Protein 9G7P (pdb70)

Structure (mmCIF, N/CA/C/O backbone):
data_9G7P
#
_entry.id   9G7P
#
_cell.length_a   121.196
_cell.length_b   121.196
_cell.length_c   125.216
_cell.angle_alpha   90.000
_cell.angle_beta   90.000
_cell.angle_gamma   120.000
#
_symmetry.space_group_name_H-M   'P 31'
#
loop_
_entity.id
_entity.type
_entity.pdbx_description
1 polymer 'Shewanella putrefaciens PE-like toxin catalytically inactive mutant'
2 non-polymer GLYCEROL
3 non-polymer 'MAGNESIUM ION'
4 water water
#
loop_
_atom_site.group_PDB
_atom_site.id
_atom_site.type_symbol
_atom_site.label_atom_id
_atom_site.label_alt_id
_atom_site.label_comp_id
_atom_site.label_asym_id
_atom_site.label_entity_id
_atom_site.label_seq_id
_atom_site.pdbx_PDB_ins_code
_atom_site.Cartn_x
_atom_site.Cartn_y
_atom_site.Cartn_z
_atom_site.occupancy
_atom_site.B_iso_or_equiv
_atom_site.auth_seq_id
_atom_site.auth_comp_id
_atom_site.auth_asym_id
_atom_site.auth_atom_id
_atom_site.pdbx_PDB_model_num
ATOM 1 N N . VAL A 1 2 ? 26.845 -6.967 10.732 1.000 90.632 1 VAL AAA N 1
ATOM 2 C CA . VAL A 1 2 ? 25.509 -7.142 10.067 1.000 92.405 1 VAL AAA CA 1
ATOM 3 C C . VAL A 1 2 ? 25.717 -7.850 8.718 1.000 90.497 1 VAL AAA C 1
ATOM 4 O O . VAL A 1 2 ? 26.661 -7.469 7.988 1.000 88.478 1 VAL AAA O 1
ATOM 17 N N . ASN A 1 3 ? 24.867 -8.844 8.418 1.000 85.004 2 ASN AAA N 1
ATOM 18 C CA . ASN A 1 3 ? 24.958 -9.779 7.258 1.000 82.009 2 ASN AAA CA 1
ATOM 19 C C . ASN A 1 3 ? 26.407 -10.266 7.085 1.000 76.418 2 ASN AAA C 1
ATOM 20 O O . ASN A 1 3 ? 26.876 -10.336 5.930 1.000 72.436 2 ASN AAA O 1
ATOM 31 N N . GLU A 1 4 ? 27.083 -10.609 8.189 1.000 69.442 3 GLU AAA N 1
ATOM 32 C CA . GLU A 1 4 ? 28.413 -11.280 8.184 1.000 65.639 3 GLU AAA CA 1
ATOM 33 C C . GLU A 1 4 ? 28.267 -12.606 7.429 1.000 60.390 3 GLU AAA C 1
ATOM 34 O O . GLU A 1 4 ? 29.021 -12.824 6.465 1.000 56.986 3 GLU AAA O 1
ATOM 46 N N . ALA A 1 5 ? 27.299 -13.428 7.849 1.000 55.963 4 ALA AAA N 1
ATOM 47 C CA . ALA A 1 5 ? 27.026 -14.788 7.329 1.000 53.672 4 ALA AAA CA 1
ATOM 48 C C . ALA A 1 5 ? 26.813 -14.754 5.810 1.000 54.342 4 ALA AAA C 1
ATOM 49 O O . ALA A 1 5 ? 26.358 -13.715 5.283 1.000 53.422 4 ALA AAA O 1
ATOM 56 N N . PHE A 1 6 ? 27.172 -15.857 5.142 1.000 52.937 5 PHE AAA N 1
ATOM 57 C CA . PHE A 1 6 ? 26.763 -16.217 3.759 1.000 47.985 5 PHE AAA CA 1
ATOM 58 C C . PHE A 1 6 ? 26.817 -17.743 3.641 1.000 45.770 5 PHE AAA C 1
ATOM 59 O O . PHE A 1 6 ? 27.220 -18.402 4.620 1.000 44.933 5 PHE AAA O 1
ATOM 76 N N . ASP A 1 7 ? 26.389 -18.290 2.503 1.000 43.500 6 ASP AAA N 1
ATOM 77 C CA . ASP A 1 7 ? 26.402 -19.751 2.225 1.000 44.920 6 ASP AAA CA 1
ATOM 78 C C . ASP A 1 7 ? 27.295 -19.993 0.999 1.000 44.813 6 ASP AAA C 1
ATOM 79 O O . ASP A 1 7 ? 26.787 -19.915 -0.138 1.000 41.666 6 ASP AAA O 1
ATOM 88 N N . LEU A 1 8 ? 28.585 -20.262 1.234 1.000 44.279 7 LEU AAA N 1
ATOM 89 C CA . LEU A 1 8 ? 29.609 -20.514 0.180 1.000 43.522 7 LEU AAA CA 1
ATOM 90 C C . LEU A 1 8 ? 29.080 -21.519 -0.856 1.000 41.730 7 LEU AAA C 1
ATOM 91 O O . LEU A 1 8 ? 29.162 -21.225 -2.060 1.000 44.094 7 LEU AAA O 1
ATOM 107 N N . TRP A 1 9 ? 28.565 -22.662 -0.399 1.000 42.285 8 TRP AAA N 1
ATOM 108 C CA . TRP A 1 9 ? 28.195 -23.819 -1.256 1.000 44.624 8 TRP AAA CA 1
ATOM 109 C C . TRP A 1 9 ? 26.859 -23.601 -1.981 1.000 46.823 8 TRP AAA C 1
ATOM 110 O O . TRP A 1 9 ? 26.523 -24.452 -2.822 1.000 49.216 8 TRP AAA O 1
ATOM 131 N N . GLN A 1 10 ? 26.115 -22.537 -1.670 1.000 49.510 9 GLN AAA N 1
ATOM 132 C CA . GLN A 1 10 ? 24.860 -22.194 -2.393 1.000 52.593 9 GLN AAA CA 1
ATOM 133 C C . GLN A 1 10 ? 25.108 -20.971 -3.282 1.000 49.897 9 GLN AAA C 1
ATOM 134 O O . GLN A 1 10 ? 24.875 -21.076 -4.497 1.000 52.041 9 GLN AAA O 1
ATOM 148 N N . GLU A 1 11 ? 25.581 -19.869 -2.697 1.000 49.272 10 GLU AAA N 1
ATOM 149 C CA . GLU A 1 11 ? 25.728 -18.549 -3.369 1.000 49.485 10 GLU AAA CA 1
ATOM 150 C C . GLU A 1 11 ? 26.963 -18.535 -4.281 1.000 49.555 10 GLU AAA C 1
ATOM 151 O O . GLU A 1 11 ? 26.916 -17.820 -5.299 1.000 49.109 10 GLU AAA O 1
ATOM 163 N N . CYS A 1 12 ? 28.042 -19.246 -3.924 1.000 48.127 11 CYS AAA N 1
ATOM 164 C CA . CYS A 1 12 ? 29.343 -19.185 -4.653 1.000 47.371 11 CYS AAA CA 1
ATOM 165 C C . CYS A 1 12 ? 29.641 -20.510 -5.368 1.000 47.087 11 CYS AAA C 1
ATOM 166 O O . CYS A 1 12 ? 30.740 -20.621 -5.950 1.000 48.251 11 CYS AAA O 1
ATOM 173 N N . ALA A 1 13 ? 28.710 -21.470 -5.335 1.000 47.024 12 ALA AAA N 1
ATOM 174 C CA . ALA A 1 13 ? 28.784 -22.752 -6.076 1.000 48.362 12 ALA AAA CA 1
ATOM 175 C C . ALA A 1 13 ? 29.189 -22.466 -7.525 1.000 49.215 12 ALA AAA C 1
ATOM 176 O O . ALA A 1 13 ? 30.177 -23.055 -7.995 1.000 51.534 12 ALA AAA O 1
ATOM 183 N N . THR A 1 14 ? 28.454 -21.573 -8.189 1.000 49.726 13 THR AAA N 1
ATOM 184 C CA . THR A 1 14 ? 28.704 -21.136 -9.585 1.000 52.218 13 THR AAA CA 1
ATOM 185 C C . THR A 1 14 ? 29.572 -19.881 -9.547 1.000 50.227 13 THR AAA C 1
ATOM 186 O O . THR A 1 14 ? 30.757 -19.987 -9.895 1.000 52.944 13 THR AAA O 1
ATOM 197 N N . HIS A 1 15 ? 28.995 -18.753 -9.130 1.000 48.730 14 HIS AAA N 1
ATOM 198 C CA . HIS A 1 15 ? 29.686 -17.444 -9.007 1.000 49.891 14 HIS AAA CA 1
ATOM 199 C C . HIS A 1 15 ? 29.001 -16.581 -7.944 1.000 49.921 14 HIS AAA C 1
ATOM 200 O O . HIS A 1 15 ? 27.768 -16.654 -7.835 1.000 50.925 14 HIS AAA O 1
ATOM 215 N N . CYS A 1 16 ? 29.791 -15.820 -7.179 1.000 51.577 15 CYS AAA N 1
ATOM 216 C CA . CYS A 1 16 ? 29.333 -14.770 -6.230 1.000 51.167 15 CYS AAA CA 1
ATOM 217 C C . CYS A 1 16 ? 30.361 -13.635 -6.219 1.000 52.004 15 CYS AAA C 1
ATOM 218 O O . CYS A 1 16 ? 31.574 -13.933 -6.225 1.000 52.345 15 CYS AAA O 1
ATOM 225 N N . GLN A 1 17 ? 29.888 -12.387 -6.276 1.000 53.484 16 GLN AAA N 1
ATOM 226 C CA . GLN A 1 17 ? 30.665 -11.184 -5.886 1.000 53.070 16 GLN AAA CA 1
ATOM 227 C C . GLN A 1 17 ? 30.411 -10.961 -4.398 1.000 52.992 16 GLN AAA C 1
ATOM 228 O O . GLN A 1 17 ? 29.333 -10.437 -4.066 1.000 53.303 16 GLN AAA O 1
ATOM 242 N N . LEU A 1 18 ? 31.338 -11.389 -3.542 1.000 50.380 17 LEU AAA N 1
ATOM 243 C CA . LEU A 1 18 ? 31.170 -11.327 -2.069 1.000 50.585 17 LEU AAA CA 1
ATOM 244 C C . LEU A 1 18 ? 31.582 -9.934 -1.587 1.000 47.813 17 LEU AAA C 1
ATOM 245 O O . LEU A 1 18 ? 32.708 -9.514 -1.890 1.000 43.614 17 LEU AAA O 1
ATOM 261 N N . ASP A 1 19 ? 30.683 -9.248 -0.876 1.000 48.271 18 ASP AAA N 1
ATOM 262 C CA . ASP A 1 19 ? 30.915 -7.887 -0.326 1.000 48.373 18 ASP AAA CA 1
ATOM 263 C C . ASP A 1 19 ? 31.786 -8.020 0.930 1.000 47.313 18 ASP AAA C 1
ATOM 264 O O . ASP A 1 19 ? 31.352 -8.713 1.875 1.000 44.652 18 ASP AAA O 1
ATOM 273 N N . LEU A 1 20 ? 32.967 -7.390 0.924 1.000 47.443 19 LEU AAA N 1
ATOM 274 C CA . LEU A 1 20 ? 33.920 -7.357 2.068 1.000 51.910 19 LEU AAA CA 1
ATOM 275 C C . LEU A 1 20 ? 33.927 -5.962 2.708 1.000 53.858 19 LEU AAA C 1
ATOM 276 O O . LEU A 1 20 ? 34.640 -5.792 3.717 1.000 50.194 19 LEU AAA O 1
ATOM 292 N N . SER A 1 21 ? 33.136 -5.028 2.162 1.000 57.282 20 SER AAA N 1
ATOM 293 C CA . SER A 1 21 ? 33.099 -3.580 2.514 1.000 61.039 20 SER AAA CA 1
ATOM 294 C C . SER A 1 21 ? 32.585 -3.362 3.943 1.000 59.461 20 SER AAA C 1
ATOM 295 O O . SER A 1 21 ? 32.940 -2.322 4.525 1.000 59.569 20 SER AAA O 1
ATOM 303 N N . GLN A 1 22 ? 31.774 -4.292 4.465 1.000 60.290 21 GLN AAA N 1
ATOM 304 C CA . GLN A 1 22 ? 31.098 -4.204 5.791 1.000 61.096 21 GLN AAA CA 1
ATOM 305 C C . GLN A 1 22 ? 31.860 -5.032 6.835 1.000 61.884 21 GLN AAA C 1
ATOM 306 O O . GLN A 1 22 ? 31.259 -5.347 7.884 1.000 63.839 21 GLN AAA O 1
ATOM 320 N N . GLY A 1 23 ? 33.126 -5.372 6.564 1.000 58.628 22 GLY AAA N 1
ATOM 321 C CA . GLY A 1 23 ? 33.964 -6.209 7.442 1.000 55.299 22 GLY AAA CA 1
ATOM 322 C C . GLY A 1 23 ? 33.800 -7.695 7.159 1.000 55.531 22 GLY AAA C 1
ATOM 323 O O . GLY A 1 23 ? 33.328 -8.057 6.057 1.000 54.632 22 GLY AAA O 1
ATOM 327 N N . ILE A 1 24 ? 34.157 -8.528 8.139 1.000 53.359 23 ILE AAA N 1
ATOM 328 C CA . ILE A 1 24 ? 34.406 -9.989 7.967 1.000 51.547 23 ILE AAA CA 1
ATOM 329 C C . ILE A 1 24 ? 33.138 -10.678 7.449 1.000 50.136 23 ILE AAA C 1
ATOM 330 O O . ILE A 1 24 ? 32.025 -10.275 7.857 1.000 48.063 23 ILE AAA O 1
ATOM 346 N N . ARG A 1 25 ? 33.322 -11.680 6.581 1.000 45.111 24 ARG AAA N 1
ATOM 347 C CA . ARG A 1 25 ? 32.262 -12.601 6.090 1.000 43.966 24 ARG AAA CA 1
ATOM 348 C C . ARG A 1 25 ? 32.645 -14.028 6.489 1.000 42.181 24 ARG AAA C 1
ATOM 349 O O . ARG A 1 25 ? 33.841 -14.360 6.419 1.000 43.202 24 ARG AAA O 1
ATOM 370 N N . SER A 1 26 ? 31.670 -14.836 6.902 1.000 41.858 25 SER AAA N 1
ATOM 371 C CA . SER A 1 26 ? 31.886 -16.232 7.358 1.000 42.148 25 SER AAA CA 1
ATOM 372 C C . SER A 1 26 ? 30.786 -17.128 6.798 1.000 41.521 25 SER AAA C 1
ATOM 373 O O . SER A 1 26 ? 29.656 -16.646 6.636 1.000 42.369 25 SER AAA O 1
ATOM 381 N N . SER A 1 27 ? 31.132 -18.377 6.486 1.000 40.754 26 SER AAA N 1
ATOM 382 C CA . SER A 1 27 ? 30.193 -19.414 5.997 1.000 41.551 26 SER AAA CA 1
ATOM 383 C C . SER A 1 27 ? 30.486 -20.728 6.709 1.000 43.980 26 SER AAA C 1
ATOM 384 O O . SER A 1 27 ? 31.662 -21.147 6.717 1.000 45.501 26 SER AAA O 1
ATOM 392 N N . GLU A 1 28 ? 29.450 -21.326 7.294 1.000 45.964 27 GLU AAA N 1
ATOM 393 C CA . GLU A 1 28 ? 29.460 -22.720 7.790 1.000 48.075 27 GLU AAA CA 1
ATOM 394 C C . GLU A 1 28 ? 29.579 -23.615 6.556 1.000 49.279 27 GLU AAA C 1
ATOM 395 O O . GLU A 1 28 ? 28.825 -23.367 5.588 1.000 48.839 27 GLU AAA O 1
ATOM 407 N N . LEU A 1 29 ? 30.546 -24.540 6.559 1.000 46.777 28 LEU AAA N 1
ATOM 408 C CA . LEU A 1 29 ? 30.669 -25.638 5.565 1.000 46.087 28 LEU AAA CA 1
ATOM 409 C C . LEU A 1 29 ? 30.234 -26.930 6.258 1.000 46.090 28 LEU AAA C 1
ATOM 410 O O . LEU A 1 29 ? 31.091 -27.628 6.838 1.000 48.493 28 LEU AAA O 1
ATOM 426 N N . ASP A 1 30 ? 28.931 -27.205 6.241 1.000 46.333 29 ASP AAA N 1
ATOM 427 C CA . ASP A 1 30 ? 28.325 -28.321 7.010 1.000 47.379 29 ASP AAA CA 1
ATOM 428 C C . ASP A 1 30 ? 28.207 -29.538 6.093 1.000 47.184 29 ASP AAA C 1
ATOM 429 O O . ASP A 1 30 ? 27.358 -29.525 5.176 1.000 48.162 29 ASP AAA O 1
ATOM 438 N N . LEU A 1 31 ? 29.030 -30.554 6.342 1.000 46.489 30 LEU AAA N 1
ATOM 439 C CA . LEU A 1 31 ? 29.117 -31.757 5.481 1.000 46.680 30 LEU AAA CA 1
ATOM 440 C C . LEU A 1 31 ? 28.194 -32.846 6.037 1.000 45.068 30 LEU AAA C 1
ATOM 441 O O . LEU A 1 31 ? 27.804 -33.725 5.253 1.000 45.553 30 LEU AAA O 1
ATOM 457 N N . THR A 1 32 ? 27.820 -32.753 7.318 1.000 46.183 31 THR AAA N 1
ATOM 458 C CA . THR A 1 32 ? 27.086 -33.799 8.086 1.000 50.311 31 THR AAA CA 1
ATOM 459 C C . THR A 1 32 ? 25.814 -34.246 7.362 1.000 51.148 31 THR AAA C 1
ATOM 460 O O . THR A 1 32 ? 25.539 -35.441 7.305 1.000 53.828 31 THR AAA O 1
ATOM 471 N N . PRO A 1 33 ? 24.977 -33.342 6.799 1.000 54.195 32 PRO AAA N 1
ATOM 472 C CA . PRO A 1 33 ? 23.790 -33.782 6.061 1.000 56.058 32 PRO AAA CA 1
ATOM 473 C C . PRO A 1 33 ? 24.126 -34.685 4.861 1.000 54.454 32 PRO AAA C 1
ATOM 474 O O . PRO A 1 33 ? 23.371 -35.592 4.583 1.000 55.335 32 PRO AAA O 1
ATOM 485 N N . LEU A 1 34 ? 25.275 -34.444 4.223 1.000 53.351 33 LEU AAA N 1
ATOM 486 C CA . LEU A 1 34 ? 25.581 -34.875 2.833 1.000 52.583 33 LEU AAA CA 1
ATOM 487 C C . LEU A 1 34 ? 26.509 -36.095 2.811 1.000 51.616 33 LEU AAA C 1
ATOM 488 O O . LEU A 1 34 ? 26.567 -36.764 1.758 1.000 52.772 33 LEU AAA O 1
ATOM 504 N N . PHE A 1 35 ? 27.221 -36.367 3.906 1.000 50.620 34 PHE AAA N 1
ATOM 505 C CA . PHE A 1 35 ? 28.309 -37.378 3.960 1.000 50.715 34 PHE AAA CA 1
ATOM 506 C C . PHE A 1 35 ? 28.529 -37.816 5.410 1.000 49.393 34 PHE AAA C 1
ATOM 507 O O . PHE A 1 35 ? 28.850 -36.965 6.263 1.000 44.106 34 PHE AAA O 1
ATOM 524 N N . GLU A 1 36 ? 28.346 -39.112 5.669 1.000 53.765 35 GLU AAA N 1
ATOM 525 C CA . GLU A 1 36 ? 28.540 -39.743 6.999 1.000 56.155 35 GLU AAA CA 1
ATOM 526 C C . GLU A 1 36 ? 29.916 -40.414 6.994 1.000 54.685 35 GLU AAA C 1
ATOM 527 O O . GLU A 1 36 ? 30.064 -41.432 6.298 1.000 54.340 35 GLU AAA O 1
ATOM 539 N N . THR A 1 37 ? 30.872 -39.868 7.749 1.000 53.284 36 THR AAA N 1
ATOM 540 C CA . THR A 1 37 ? 32.296 -40.300 7.752 1.000 55.544 36 THR AAA CA 1
ATOM 541 C C . THR A 1 37 ? 32.426 -41.697 8.375 1.000 57.276 36 THR AAA C 1
ATOM 542 O O . THR A 1 37 ? 33.474 -42.325 8.163 1.000 56.892 36 THR AAA O 1
ATOM 553 N N . SER A 1 38 ? 31.407 -42.161 9.108 1.000 60.152 37 SER AAA N 1
ATOM 554 C CA . SER A 1 38 ? 31.284 -43.554 9.619 1.000 60.481 37 SER AAA CA 1
ATOM 555 C C . SER A 1 38 ? 31.458 -44.538 8.461 1.000 57.019 37 SER AAA C 1
ATOM 556 O O . SER A 1 38 ? 30.733 -44.392 7.457 1.000 61.406 37 SER AAA O 1
ATOM 564 N N . ASN A 1 39 ? 32.391 -45.484 8.598 1.000 53.473 38 ASN AAA N 1
ATOM 565 C CA . ASN A 1 39 ? 32.675 -46.572 7.619 1.000 59.066 38 ASN AAA CA 1
ATOM 566 C C . ASN A 1 39 ? 33.127 -46.007 6.260 1.000 54.845 38 ASN AAA C 1
ATOM 567 O O . ASN A 1 39 ? 33.072 -46.765 5.272 1.000 57.493 38 ASN AAA O 1
ATOM 578 N N . GLU A 1 40 ? 33.574 -44.747 6.198 1.000 48.333 39 GLU AAA N 1
ATOM 579 C CA . GLU A 1 40 ? 34.198 -44.162 4.981 1.000 45.532 39 GLU AAA CA 1
ATOM 580 C C . GLU A 1 40 ? 35.722 -44.118 5.171 1.000 43.468 39 GLU AAA C 1
ATOM 581 O O . GLU A 1 40 ? 36.189 -43.787 6.283 1.000 40.512 39 GLU AAA O 1
ATOM 593 N N . GLU A 1 41 ? 36.468 -44.463 4.121 1.000 41.319 40 GLU AAA N 1
ATOM 594 C CA . GLU A 1 41 ? 37.936 -44.263 4.039 1.000 38.259 40 GLU AAA CA 1
ATOM 595 C C . GLU A 1 41 ? 38.258 -43.699 2.653 1.000 35.649 40 GLU AAA C 1
ATOM 596 O O . GLU A 1 41 ? 37.998 -44.388 1.654 1.000 35.360 40 GLU AAA O 1
ATOM 608 N N . GLY A 1 42 ? 38.780 -42.475 2.598 1.000 34.462 41 GLY AAA N 1
ATOM 609 C CA . GLY A 1 42 ? 39.095 -41.802 1.328 1.000 31.384 41 GLY AAA CA 1
ATOM 610 C C . GLY A 1 42 ? 39.481 -40.367 1.550 1.000 30.228 41 GLY AAA C 1
ATOM 611 O O . GLY A 1 42 ? 39.907 -40.037 2.669 1.000 31.450 41 GLY AAA O 1
ATOM 615 N N . ILE A 1 43 ? 39.319 -39.540 0.518 1.000 29.709 42 ILE AAA N 1
ATOM 616 C CA . ILE A 1 43 ? 39.833 -38.146 0.482 1.000 28.884 42 ILE AAA CA 1
ATOM 617 C C . ILE A 1 43 ? 38.674 -37.190 0.221 1.000 30.080 42 ILE AAA C 1
ATOM 618 O O . ILE A 1 43 ? 37.997 -37.354 -0.815 1.000 31.512 42 ILE AAA O 1
ATOM 634 N N . LEU A 1 44 ? 38.500 -36.210 1.112 1.000 29.860 43 LEU AAA N 1
ATOM 635 C CA . LEU A 1 44 ? 37.697 -34.994 0.851 1.000 30.460 43 LEU AAA CA 1
ATOM 636 C C . LEU A 1 44 ? 38.600 -33.966 0.175 1.000 30.128 43 LEU AAA C 1
ATOM 637 O O . LEU A 1 44 ? 39.682 -33.689 0.717 1.000 30.199 43 LEU AAA O 1
ATOM 653 N N . HIS A 1 45 ? 38.186 -33.458 -0.985 1.000 27.863 44 HIS AAA N 1
ATOM 654 C CA . HIS A 1 45 ? 38.885 -32.377 -1.716 1.000 28.838 44 HIS AAA CA 1
ATOM 655 C C . HIS A 1 45 ? 37.981 -31.148 -1.713 1.000 30.556 44 HIS AAA C 1
ATOM 656 O O . HIS A 1 45 ? 37.013 -31.120 -2.499 1.000 32.680 44 HIS AAA O 1
ATOM 671 N N . TYR A 1 46 ? 38.283 -30.206 -0.819 1.000 30.809 45 TYR AAA N 1
ATOM 672 C CA . TYR A 1 46 ? 37.651 -28.870 -0.724 1.000 31.417 45 TYR AAA CA 1
ATOM 673 C C . TYR A 1 46 ? 38.365 -27.939 -1.698 1.000 31.836 45 TYR AAA C 1
ATOM 674 O O . TYR A 1 46 ? 39.608 -27.946 -1.745 1.000 32.207 45 TYR AAA O 1
ATOM 692 N N . SER A 1 47 ? 37.614 -27.136 -2.441 1.000 31.878 46 SER AAA N 1
ATOM 693 C CA . SER A 1 47 ? 38.200 -26.137 -3.366 1.000 33.143 46 SER AAA CA 1
ATOM 694 C C . SER A 1 47 ? 37.215 -25.001 -3.626 1.000 33.515 46 SER AAA C 1
ATOM 695 O O . SER A 1 47 ? 35.998 -25.218 -3.527 1.000 36.186 46 SER AAA O 1
ATOM 703 N N . MET A 1 48 ? 37.764 -23.834 -3.943 1.000 33.447 47 MET AAA N 1
ATOM 704 C CA . MET A 1 48 ? 37.038 -22.694 -4.544 1.000 34.506 47 MET AAA CA 1
ATOM 705 C C . MET A 1 48 ? 38.033 -21.955 -5.430 1.000 35.196 47 MET AAA C 1
ATOM 706 O O . MET A 1 48 ? 39.234 -21.991 -5.113 1.000 35.752 47 MET AAA O 1
ATOM 720 N N . LEU A 1 49 ? 37.544 -21.329 -6.495 1.000 34.982 48 LEU AAA N 1
ATOM 721 C CA . LEU A 1 49 ? 38.346 -20.456 -7.377 1.000 36.096 48 LEU AAA CA 1
ATOM 722 C C . LEU A 1 49 ? 38.178 -19.009 -6.906 1.000 38.565 48 LEU AAA C 1
ATOM 723 O O . LEU A 1 49 ? 37.029 -18.545 -6.832 1.000 40.204 48 LEU AAA O 1
ATOM 739 N N . LEU A 1 50 ? 39.285 -18.340 -6.577 1.000 40.023 49 LEU AAA N 1
ATOM 740 C CA . LEU A 1 50 ? 39.320 -16.900 -6.213 1.000 40.505 49 LEU AAA CA 1
ATOM 741 C C . LEU A 1 50 ? 39.668 -16.086 -7.462 1.000 40.218 49 LEU AAA C 1
ATOM 742 O O . LEU A 1 50 ? 40.733 -16.348 -8.051 1.000 37.534 49 LEU AAA O 1
ATOM 758 N N . GLY A 1 51 ? 38.806 -15.133 -7.832 1.000 41.824 50 GLY AAA N 1
ATOM 759 C CA . GLY A 1 51 ? 38.960 -14.283 -9.029 1.000 43.540 50 GLY AAA CA 1
ATOM 760 C C . GLY A 1 51 ? 39.406 -12.877 -8.670 1.000 43.885 50 GLY AAA C 1
ATOM 761 O O . GLY A 1 51 ? 40.167 -12.727 -7.702 1.000 39.174 50 GLY AAA O 1
ATOM 765 N N . GLU A 1 52 ? 38.939 -11.877 -9.421 1.000 46.102 51 GLU AAA N 1
ATOM 766 C CA . GLU A 1 52 ? 39.236 -10.440 -9.180 1.000 47.048 51 GLU AAA CA 1
ATOM 767 C C . GLU A 1 52 ? 38.969 -10.105 -7.708 1.000 43.557 51 GLU AAA C 1
ATOM 768 O O . GLU A 1 52 ? 37.909 -10.517 -7.184 1.000 40.600 51 GLU AAA O 1
ATOM 780 N N . GLY A 1 53 ? 39.901 -9.381 -7.083 1.000 43.364 52 GLY AAA N 1
ATOM 781 C CA . GLY A 1 53 ? 39.853 -8.989 -5.661 1.000 45.363 52 GLY AAA CA 1
ATOM 782 C C . GLY A 1 53 ? 40.394 -10.074 -4.744 1.000 46.873 52 GLY AAA C 1
ATOM 783 O O . GLY A 1 53 ? 40.068 -10.032 -3.541 1.000 49.536 52 GLY AAA O 1
ATOM 787 N N . ASN A 1 54 ? 41.198 -11.006 -5.272 1.000 47.582 53 ASN AAA N 1
ATOM 788 C CA . ASN A 1 54 ? 41.810 -12.116 -4.486 1.000 47.504 53 ASN AAA CA 1
ATOM 789 C C . ASN A 1 54 ? 43.078 -11.624 -3.772 1.000 48.987 53 ASN AAA C 1
ATOM 790 O O . ASN A 1 54 ? 43.686 -12.440 -3.056 1.000 53.693 53 ASN AAA O 1
ATOM 801 N N . GLU A 1 55 ? 43.473 -10.362 -3.980 1.000 45.021 54 GLU AAA N 1
ATOM 802 C CA . GLU A 1 55 ? 44.691 -9.741 -3.395 1.000 47.914 54 GLU AAA CA 1
ATOM 803 C C . GLU A 1 55 ? 44.313 -8.931 -2.141 1.000 48.710 54 GLU AAA C 1
ATOM 804 O O . GLU A 1 55 ? 43.240 -8.295 -2.136 1.000 48.687 54 GLU AAA O 1
ATOM 816 N N . GLY A 1 56 ? 45.160 -8.969 -1.106 1.000 47.090 55 GLY AAA N 1
ATOM 817 C CA . GLY A 1 56 ? 44.997 -8.189 0.139 1.000 46.073 55 GLY AAA CA 1
ATOM 818 C C . GLY A 1 56 ? 43.894 -8.737 1.031 1.000 45.833 55 GLY AAA C 1
ATOM 819 O O . GLY A 1 56 ? 43.243 -7.931 1.729 1.000 47.333 55 GLY AAA O 1
ATOM 823 N N . LEU A 1 57 ? 43.690 -10.058 1.031 1.000 43.371 56 LEU AAA N 1
ATOM 824 C CA . LEU A 1 57 ? 42.640 -10.736 1.836 1.000 42.602 56 LEU AAA CA 1
ATOM 825 C C . LEU A 1 57 ? 43.274 -11.538 2.977 1.000 41.237 56 LEU AAA C 1
ATOM 826 O O . LEU A 1 57 ? 44.454 -11.930 2.863 1.000 38.430 56 LEU AAA O 1
ATOM 842 N N . LYS A 1 58 ? 42.484 -11.774 4.025 1.000 39.661 57 LYS AAA N 1
ATOM 843 C CA . LYS A 1 58 ? 42.737 -12.784 5.079 1.000 39.672 57 LYS AAA CA 1
ATOM 844 C C . LYS A 1 58 ? 41.619 -13.820 5.009 1.000 38.532 57 LYS AAA C 1
ATOM 845 O O . LYS A 1 58 ? 40.443 -13.455 5.181 1.000 41.269 57 LYS AAA O 1
ATOM 864 N N . LEU A 1 59 ? 42.010 -15.065 4.771 1.000 37.429 58 LEU AAA N 1
ATOM 865 C CA . LEU A 1 59 ? 41.139 -16.258 4.661 1.000 37.284 58 LEU AAA CA 1
ATOM 866 C C . LEU A 1 59 ? 41.421 -17.132 5.885 1.000 35.626 58 LEU AAA C 1
ATOM 867 O O . LEU A 1 59 ? 42.564 -17.088 6.370 1.000 37.399 58 LEU AAA O 1
ATOM 883 N N . ALA A 1 60 ? 40.444 -17.878 6.393 1.000 33.607 59 ALA AAA N 1
ATOM 884 C CA . ALA A 1 60 ? 40.676 -18.823 7.504 1.000 34.794 59 ALA AAA CA 1
ATOM 885 C C . ALA A 1 60 ? 39.723 -20.008 7.396 1.000 34.275 59 ALA AAA C 1
ATOM 886 O O . ALA A 1 60 ? 38.635 -19.845 6.832 1.000 33.921 59 ALA AAA O 1
ATOM 893 N N . ILE A 1 61 ? 40.162 -21.160 7.898 1.000 33.943 60 ILE AAA N 1
ATOM 894 C CA . ILE A 1 61 ? 39.312 -22.355 8.164 1.000 37.662 60 ILE AAA CA 1
ATOM 895 C C . ILE A 1 61 ? 39.331 -22.569 9.679 1.000 39.962 60 ILE AAA C 1
ATOM 896 O O . ILE A 1 61 ? 40.424 -22.847 10.226 1.000 38.634 60 ILE AAA O 1
ATOM 912 N N . ASP A 1 62 ? 38.179 -22.366 10.332 1.000 41.536 61 ASP AAA N 1
ATOM 913 C CA . ASP A 1 62 ? 38.050 -22.286 11.810 1.000 42.683 61 ASP AAA CA 1
ATOM 914 C C . ASP A 1 62 ? 39.131 -21.323 12.313 1.000 40.743 61 ASP AAA C 1
ATOM 915 O O . ASP A 1 62 ? 39.278 -20.235 11.714 1.000 36.758 61 ASP AAA O 1
ATOM 924 N N . ASN A 1 63 ? 39.874 -21.713 13.349 1.000 40.896 62 ASN AAA N 1
ATOM 925 C CA . ASN A 1 63 ? 41.045 -20.955 13.861 1.000 45.412 62 ASN AAA CA 1
ATOM 926 C C . ASN A 1 63 ? 42.326 -21.746 13.555 1.000 42.182 62 ASN AAA C 1
ATOM 927 O O . ASN A 1 63 ? 43.366 -21.428 14.151 1.000 42.783 62 ASN AAA O 1
ATOM 938 N N . ALA A 1 64 ? 42.245 -22.725 12.646 1.000 40.307 63 ALA AAA N 1
ATOM 939 C CA . ALA A 1 64 ? 43.271 -23.767 12.403 1.000 38.791 63 ALA AAA CA 1
ATOM 940 C C . ALA A 1 64 ? 44.241 -23.338 11.294 1.000 38.171 63 ALA AAA C 1
ATOM 941 O O . ALA A 1 64 ? 45.463 -23.520 11.466 1.000 36.818 63 ALA AAA O 1
ATOM 948 N N . LEU A 1 65 ? 43.713 -22.815 10.188 1.000 37.546 64 LEU AAA N 1
ATOM 949 C CA . LEU A 1 65 ? 44.504 -22.391 9.007 1.000 36.529 64 LEU AAA CA 1
ATOM 950 C C . LEU A 1 65 ? 44.141 -20.952 8.641 1.000 33.576 64 LEU AAA C 1
ATOM 951 O O . LEU A 1 65 ? 42.962 -20.702 8.380 1.000 34.321 64 LEU AAA O 1
ATOM 967 N N . THR A 1 66 ? 45.130 -20.063 8.589 1.000 32.724 65 THR AAA N 1
ATOM 968 C CA . THR A 1 66 ? 44.969 -18.630 8.248 1.000 32.521 65 THR AAA CA 1
ATOM 969 C C . THR A 1 66 ? 45.882 -18.306 7.060 1.000 32.805 65 THR AAA C 1
ATOM 970 O O . THR A 1 66 ? 47.075 -18.611 7.167 1.000 30.782 65 THR AAA O 1
ATOM 981 N N . LEU A 1 67 ? 45.335 -17.715 5.991 1.000 32.456 66 LEU AAA N 1
ATOM 982 C CA . LEU A 1 67 ? 46.082 -17.264 4.783 1.000 34.973 66 LEU AAA CA 1
ATOM 983 C C . LEU A 1 67 ? 46.015 -15.741 4.667 1.000 34.776 66 LEU AAA C 1
ATOM 984 O O . LEU A 1 67 ? 44.948 -15.174 4.953 1.000 38.858 66 LEU AAA O 1
ATOM 1000 N N . HIS A 1 68 ? 47.111 -15.124 4.235 1.000 35.338 67 HIS AAA N 1
ATOM 1001 C CA . HIS A 1 68 ? 47.188 -13.702 3.814 1.000 37.587 67 HIS AAA CA 1
ATOM 1002 C C . HIS A 1 68 ? 47.626 -13.668 2.349 1.000 37.313 67 HIS AAA C 1
ATOM 1003 O O . HIS A 1 68 ? 48.652 -14.311 2.037 1.000 33.190 67 HIS AAA O 1
ATOM 1018 N N . THR A 1 69 ? 46.878 -12.961 1.493 1.000 36.869 68 THR AAA N 1
ATOM 1019 C CA . THR A 1 69 ? 47.164 -12.839 0.042 1.000 37.510 68 THR AAA CA 1
ATOM 1020 C C . THR A 1 69 ? 47.642 -11.424 -0.274 1.000 40.780 68 THR AAA C 1
ATOM 1021 O O . THR A 1 69 ? 47.090 -10.456 0.302 1.000 40.511 68 THR AAA O 1
ATOM 1032 N N . THR A 1 70 ? 48.643 -11.336 -1.145 1.000 39.818 69 THR AAA N 1
ATOM 1033 C CA . THR A 1 70 ? 49.068 -10.115 -1.868 1.000 40.963 69 THR AAA CA 1
ATOM 1034 C C . THR A 1 70 ? 49.101 -10.457 -3.361 1.000 40.569 69 THR AAA C 1
ATOM 1035 O O . THR A 1 70 ? 48.757 -11.612 -3.715 1.000 39.902 69 THR AAA O 1
ATOM 1046 N N . HIS A 1 71 ? 49.505 -9.505 -4.202 1.000 40.062 70 HIS AAA N 1
ATOM 1047 C CA . HIS A 1 71 ? 49.682 -9.712 -5.664 1.000 41.014 70 HIS AAA CA 1
ATOM 1048 C C . HIS A 1 71 ? 50.733 -10.802 -5.906 1.000 41.253 70 HIS AAA C 1
ATOM 1049 O O . HIS A 1 71 ? 50.536 -11.608 -6.832 1.000 41.091 70 HIS AAA O 1
ATOM 1064 N N . SER A 1 72 ? 51.796 -10.837 -5.098 1.000 38.172 71 SER AAA N 1
ATOM 1065 C CA . SER A 1 72 ? 53.015 -11.632 -5.384 1.000 40.538 71 SER AAA CA 1
ATOM 1066 C C . SER A 1 72 ? 53.176 -12.821 -4.424 1.000 38.139 71 SER AAA C 1
ATOM 1067 O O . SER A 1 72 ? 54.018 -13.681 -4.740 1.000 36.292 71 SER AAA O 1
ATOM 1075 N N . THR A 1 73 ? 52.427 -12.888 -3.314 1.000 35.777 72 THR AAA N 1
ATOM 1076 C CA . THR A 1 73 ? 52.587 -13.958 -2.291 1.000 34.749 72 THR AAA CA 1
ATOM 1077 C C . THR A 1 73 ? 51.233 -14.468 -1.792 1.000 33.294 72 THR AAA C 1
ATOM 1078 O O . THR A 1 73 ? 50.260 -13.680 -1.752 1.000 34.533 72 THR AAA O 1
ATOM 1089 N N . ILE A 1 74 ? 51.198 -15.755 -1.435 1.000 30.156 73 ILE AAA N 1
ATOM 1090 C CA . ILE A 1 74 ? 50.140 -16.409 -0.617 1.000 29.564 73 ILE AAA CA 1
ATOM 1091 C C . ILE A 1 74 ? 50.842 -17.018 0.599 1.000 30.969 73 ILE AAA C 1
ATOM 1092 O O . ILE A 1 74 ? 51.628 -17.967 0.425 1.000 29.247 73 ILE AAA O 1
ATOM 1108 N N . ASN A 1 75 ? 50.619 -16.439 1.776 1.000 31.198 74 ASN AAA N 1
ATOM 1109 C CA . ASN A 1 75 ? 51.275 -16.845 3.042 1.000 32.641 74 ASN AAA CA 1
ATOM 1110 C C . ASN A 1 75 ? 50.224 -17.520 3.918 1.000 34.112 74 ASN AAA C 1
ATOM 1111 O O . ASN A 1 75 ? 49.079 -17.043 3.922 1.000 34.492 74 ASN AAA O 1
ATOM 1122 N N . PHE A 1 76 ? 50.581 -18.590 4.630 1.000 32.474 75 PHE AAA N 1
ATOM 1123 C CA . PHE A 1 76 ? 49.637 -19.253 5.563 1.000 32.300 75 PHE AAA CA 1
ATOM 1124 C C . PHE A 1 76 ? 50.359 -19.741 6.820 1.000 31.162 75 PHE AAA C 1
ATOM 1125 O O . PHE A 1 76 ? 51.567 -20.023 6.781 1.000 30.683 75 PHE AAA O 1
ATOM 1142 N N . THR A 1 77 ? 49.614 -19.761 7.921 1.000 30.234 76 THR AAA N 1
ATOM 1143 C CA . THR A 1 77 ? 49.991 -20.363 9.218 1.000 30.605 76 THR AAA CA 1
ATOM 1144 C C . THR A 1 77 ? 48.959 -21.435 9.538 1.000 30.458 76 THR AAA C 1
ATOM 1145 O O . THR A 1 77 ? 47.749 -21.150 9.409 1.000 32.540 76 THR AAA O 1
ATOM 1156 N N . SER A 1 78 ? 49.417 -22.617 9.940 1.000 29.523 77 SER AAA N 1
ATOM 1157 C CA . SER A 1 78 ? 48.556 -23.774 10.276 1.000 28.887 77 SER AAA CA 1
ATOM 1158 C C . SER A 1 78 ? 48.869 -24.230 11.699 1.000 30.659 77 SER AAA C 1
ATOM 1159 O O . SER A 1 78 ? 50.056 -24.208 12.084 1.000 29.043 77 SER AAA O 1
ATOM 1167 N N . GLU A 1 79 ? 47.840 -24.632 12.439 1.000 32.361 78 GLU AAA N 1
ATOM 1168 C CA . GLU A 1 79 ? 47.995 -25.408 13.690 1.000 33.758 78 GLU AAA CA 1
ATOM 1169 C C . GLU A 1 79 ? 48.575 -26.778 13.326 1.000 32.461 78 GLU AAA C 1
ATOM 1170 O O . GLU A 1 79 ? 48.417 -27.208 12.164 1.000 30.912 78 GLU AAA O 1
ATOM 1182 N N . THR A 1 80 ? 49.261 -27.410 14.279 1.000 30.736 79 THR AAA N 1
ATOM 1183 C CA . THR A 1 80 ? 49.813 -28.783 14.155 1.000 31.834 79 THR AAA CA 1
ATOM 1184 C C . THR A 1 80 ? 49.291 -29.597 15.339 1.000 32.135 79 THR AAA C 1
ATOM 1185 O O . THR A 1 80 ? 48.707 -28.983 16.253 1.000 35.940 79 THR AAA O 1
ATOM 1196 N N . ALA A 1 81 ? 49.486 -30.914 15.324 1.000 30.291 80 ALA AAA N 1
ATOM 1197 C CA . ALA A 1 81 ? 49.006 -31.835 16.379 1.000 33.147 80 ALA AAA CA 1
ATOM 1198 C C . ALA A 1 81 ? 49.569 -31.416 17.749 1.000 35.638 80 ALA AAA C 1
ATOM 1199 O O . ALA A 1 81 ? 48.769 -31.322 18.699 1.000 36.570 80 ALA AAA O 1
ATOM 1206 N N . GLU A 1 82 ? 50.882 -31.169 17.859 1.000 35.303 81 GLU AAA N 1
ATOM 1207 C CA . GLU A 1 82 ? 51.563 -30.952 19.168 1.000 37.729 81 GLU AAA CA 1
ATOM 1208 C C . GLU A 1 82 ? 52.730 -29.959 19.079 1.000 37.529 81 GLU AAA C 1
ATOM 1209 O O . GLU A 1 82 ? 53.177 -29.521 20.151 1.000 39.213 81 GLU AAA O 1
ATOM 1221 N N . SER A 1 83 ? 53.231 -29.624 17.885 1.000 36.352 82 SER AAA N 1
ATOM 1222 C CA . SER A 1 83 ? 54.513 -28.886 17.698 1.000 37.229 82 SER AAA CA 1
ATOM 1223 C C . SER A 1 83 ? 54.262 -27.377 17.589 1.000 36.280 82 SER AAA C 1
ATOM 1224 O O . SER A 1 83 ? 55.234 -26.624 17.358 1.000 38.022 82 SER AAA O 1
ATOM 1232 N N . GLY A 1 84 ? 53.014 -26.940 17.763 1.000 34.871 83 GLY AAA N 1
ATOM 1233 C CA . GLY A 1 84 ? 52.645 -25.516 17.681 1.000 35.515 83 GLY AAA CA 1
ATOM 1234 C C . GLY A 1 84 ? 52.550 -25.043 16.234 1.000 35.139 83 GLY AAA C 1
ATOM 1235 O O . GLY A 1 84 ? 52.744 -25.823 15.302 1.000 32.226 83 GLY AAA O 1
ATOM 1239 N N . PRO A 1 85 ? 52.237 -23.749 16.008 1.000 35.380 84 PRO AAA N 1
ATOM 1240 C CA . PRO A 1 85 ? 51.919 -23.261 14.671 1.000 35.535 84 PRO AAA CA 1
ATOM 1241 C C . PRO A 1 85 ? 53.153 -23.231 13.765 1.000 37.592 84 PRO AAA C 1
ATOM 1242 O O . PRO A 1 85 ? 54.275 -23.239 14.246 1.000 35.328 84 PRO AAA O 1
ATOM 1253 N N . ARG A 1 86 ? 52.883 -23.170 12.467 1.000 36.519 85 ARG AAA N 1
ATOM 1254 C CA . ARG A 1 86 ? 53.848 -23.421 11.378 1.000 36.047 85 ARG AAA CA 1
ATOM 1255 C C . ARG A 1 86 ? 53.471 -22.545 10.184 1.000 33.169 85 ARG AAA C 1
ATOM 1256 O O . ARG A 1 86 ? 52.289 -22.599 9.787 1.000 31.438 85 ARG AAA O 1
ATOM 1277 N N . SER A 1 87 ? 54.427 -21.795 9.635 1.000 30.850 86 SER AAA N 1
ATOM 1278 C CA . SER A 1 87 ? 54.192 -20.726 8.627 1.000 31.991 86 SER AAA CA 1
ATOM 1279 C C . SER A 1 87 ? 54.968 -20.999 7.336 1.000 31.372 86 SER AAA C 1
ATOM 1280 O O . SER A 1 87 ? 56.155 -21.357 7.408 1.000 29.345 86 SER AAA O 1
ATOM 1288 N N . TYR A 1 88 ? 54.309 -20.786 6.196 1.000 31.545 87 TYR AAA N 1
ATOM 1289 C CA . TYR A 1 88 ? 54.892 -20.922 4.840 1.000 31.718 87 TYR AAA CA 1
ATOM 1290 C C . TYR A 1 88 ? 54.508 -19.700 4.006 1.000 32.471 87 TYR AAA C 1
ATOM 1291 O O . TYR A 1 88 ? 53.384 -19.166 4.176 1.000 31.161 87 TYR AAA O 1
ATOM 1309 N N . SER A 1 89 ? 55.443 -19.281 3.153 1.000 31.284 88 SER AAA N 1
ATOM 1310 C CA . SER A 1 89 ? 55.308 -18.186 2.164 1.000 32.991 88 SER AAA CA 1
ATOM 1311 C C . SER A 1 89 ? 55.512 -18.764 0.759 1.000 30.753 88 SER AAA C 1
ATOM 1312 O O . SER A 1 89 ? 56.573 -19.338 0.510 1.000 32.795 88 SER AAA O 1
ATOM 1320 N N . TYR A 1 90 ? 54.502 -18.647 -0.099 1.000 30.733 89 TYR AAA N 1
ATOM 1321 C CA . TYR A 1 90 ? 54.530 -19.065 -1.524 1.000 29.497 89 TYR AAA CA 1
ATOM 1322 C C . TYR A 1 90 ? 54.624 -17.819 -2.407 1.000 28.307 89 TYR AAA C 1
ATOM 1323 O O . TYR A 1 90 ? 53.740 -16.969 -2.317 1.000 29.590 89 TYR AAA O 1
ATOM 1341 N N . ILE A 1 91 ? 55.684 -17.700 -3.203 1.000 28.971 90 ILE AAA N 1
ATOM 1342 C CA . ILE A 1 91 ? 55.822 -16.636 -4.236 1.000 30.084 90 ILE AAA CA 1
ATOM 1343 C C . ILE A 1 91 ? 55.018 -17.088 -5.458 1.000 31.687 90 ILE AAA C 1
ATOM 1344 O O . ILE A 1 91 ? 55.350 -18.143 -6.040 1.000 30.733 90 ILE AAA O 1
ATOM 1360 N N . ARG A 1 92 ? 53.984 -16.324 -5.814 1.000 32.226 91 ARG AAA N 1
ATOM 1361 C CA . ARG A 1 92 ? 53.038 -16.669 -6.905 1.000 33.246 91 ARG AAA CA 1
ATOM 1362 C C . ARG A 1 92 ? 53.792 -16.749 -8.238 1.000 32.896 91 ARG AAA C 1
ATOM 1363 O O . ARG A 1 92 ? 54.697 -15.922 -8.475 1.000 31.524 91 ARG AAA O 1
ATOM 1384 N N . LYS A 1 93 ? 53.440 -17.734 -9.063 1.000 33.488 92 LYS AAA N 1
ATOM 1385 C CA . LYS A 1 93 ? 53.983 -17.910 -10.433 1.000 33.881 92 LYS AAA CA 1
ATOM 1386 C C . LYS A 1 93 ? 53.007 -17.296 -11.440 1.000 34.528 92 LYS AAA C 1
ATOM 1387 O O . LYS A 1 93 ? 53.457 -16.987 -12.542 1.000 35.285 92 LYS AAA O 1
ATOM 1406 N N . GLY A 1 94 ? 51.736 -17.115 -11.054 1.000 35.563 93 GLY AAA N 1
ATOM 1407 C CA . GLY A 1 94 ? 50.673 -16.512 -11.884 1.000 38.502 93 GLY AAA CA 1
ATOM 1408 C C . GLY A 1 94 ? 50.299 -15.104 -11.429 1.000 40.544 93 GLY AAA C 1
ATOM 1409 O O . GLY A 1 94 ? 50.833 -14.647 -10.386 1.000 38.224 93 GLY AAA O 1
ATOM 1413 N N . GLU A 1 95 ? 49.417 -14.440 -12.188 1.000 41.355 94 GLU AAA N 1
ATOM 1414 C CA . GLU A 1 95 ? 48.966 -13.034 -11.967 1.000 44.693 94 GLU AAA CA 1
ATOM 1415 C C . GLU A 1 95 ? 47.436 -12.918 -11.994 1.000 43.999 94 GLU AAA C 1
ATOM 1416 O O . GLU A 1 95 ? 46.941 -11.773 -11.891 1.000 47.920 94 GLU AAA O 1
ATOM 1428 N N . ASN A 1 96 ? 46.708 -14.025 -12.170 1.000 40.712 95 ASN AAA N 1
ATOM 1429 C CA . ASN A 1 96 ? 45.244 -14.009 -12.442 1.000 38.633 95 ASN AAA CA 1
ATOM 1430 C C . ASN A 1 96 ? 44.551 -14.863 -11.378 1.000 35.039 95 ASN AAA C 1
ATOM 1431 O O . ASN A 1 96 ? 44.965 -14.768 -10.214 1.000 36.642 95 ASN AAA O 1
ATOM 1442 N N . ASN A 1 97 ? 43.525 -15.636 -11.737 1.000 32.816 96 ASN AAA N 1
ATOM 1443 C CA . ASN A 1 97 ? 42.731 -16.411 -10.751 1.000 33.643 96 ASN AAA CA 1
ATOM 1444 C C . ASN A 1 97 ? 43.608 -17.518 -10.161 1.000 34.259 96 ASN AAA C 1
ATOM 1445 O O . ASN A 1 97 ? 44.609 -17.917 -10.811 1.000 33.803 96 ASN AAA O 1
ATOM 1456 N N . TRP A 1 98 ? 43.218 -18.025 -8.995 1.000 31.588 97 TRP AAA N 1
ATOM 1457 C CA . TRP A 1 98 ? 43.835 -19.227 -8.379 1.000 31.648 97 TRP AAA CA 1
ATOM 1458 C C . TRP A 1 98 ? 42.829 -19.918 -7.466 1.000 31.498 97 TRP AAA C 1
ATOM 1459 O O . TRP A 1 98 ? 41.962 -19.213 -6.876 1.000 31.506 97 TRP AAA O 1
ATOM 1480 N N . SER A 1 99 ? 42.924 -21.251 -7.396 1.000 30.661 98 SER AAA N 1
ATOM 1481 C CA . SER A 1 99 ? 42.060 -22.121 -6.565 1.000 30.474 98 SER AAA CA 1
ATOM 1482 C C . SER A 1 99 ? 42.753 -22.403 -5.229 1.000 31.662 98 SER AAA C 1
ATOM 1483 O O . SER A 1 99 ? 43.980 -22.710 -5.228 1.000 28.250 98 SER AAA O 1
ATOM 1491 N N . LEU A 1 100 ? 41.997 -22.245 -4.139 1.000 30.731 99 LEU AAA N 1
ATOM 1492 C CA . LEU A 1 100 ? 42.369 -22.712 -2.786 1.000 30.793 99 LEU AAA CA 1
ATOM 1493 C C . LEU A 1 100 ? 41.893 -24.157 -2.669 1.000 29.771 99 LEU AAA C 1
ATOM 1494 O O . LEU A 1 100 ? 40.684 -24.391 -2.784 1.000 32.207 99 LEU AAA O 1
ATOM 1510 N N . ASN A 1 101 ? 42.824 -25.085 -2.470 1.000 27.271 100 ASN AAA N 1
ATOM 1511 C CA . ASN A 1 101 ? 42.533 -26.534 -2.364 1.000 28.755 100 ASN AAA CA 1
ATOM 1512 C C . ASN A 1 101 ? 43.030 -27.029 -1.011 1.000 27.890 100 ASN AAA C 1
ATOM 1513 O O . ASN A 1 101 ? 44.192 -26.724 -0.663 1.000 29.596 100 ASN AAA O 1
ATOM 1524 N N . TRP A 1 102 ? 42.191 -27.758 -0.279 1.000 28.830 101 TRP AAA N 1
ATOM 1525 C CA . TRP A 1 102 ? 42.646 -28.542 0.894 1.000 29.532 101 TRP AAA CA 1
ATOM 1526 C C . TRP A 1 102 ? 42.035 -29.937 0.851 1.000 28.798 101 TRP AAA C 1
ATOM 1527 O O . TRP A 1 102 ? 40.873 -30.069 0.440 1.000 31.241 101 TRP AAA O 1
ATOM 1548 N N . LEU A 1 103 ? 42.854 -30.938 1.173 1.000 27.976 102 LEU AAA N 1
ATOM 1549 C CA . LEU A 1 103 ? 42.454 -32.358 1.220 1.000 27.345 102 LEU AAA CA 1
ATOM 1550 C C . LEU A 1 103 ? 42.396 -32.781 2.685 1.000 27.232 102 LEU AAA C 1
ATOM 1551 O O . LEU A 1 103 ? 43.364 -32.506 3.429 1.000 27.225 102 LEU AAA O 1
ATOM 1567 N N . VAL A 1 104 ? 41.298 -33.424 3.063 1.000 26.793 103 VAL AAA N 1
ATOM 1568 C CA . VAL A 1 104 ? 41.094 -34.022 4.406 1.000 27.496 103 VAL AAA CA 1
ATOM 1569 C C . VAL A 1 104 ? 40.917 -35.514 4.201 1.000 26.688 103 VAL AAA C 1
ATOM 1570 O O . VAL A 1 104 ? 39.940 -35.948 3.600 1.000 28.599 103 VAL AAA O 1
ATOM 1583 N N . PRO A 1 105 ? 41.866 -36.344 4.676 1.000 27.551 104 PRO AAA N 1
ATOM 1584 C CA . PRO A 1 105 ? 41.702 -37.787 4.613 1.000 28.422 104 PRO AAA CA 1
ATOM 1585 C C . PRO A 1 105 ? 40.640 -38.191 5.639 1.000 30.295 104 PRO AAA C 1
ATOM 1586 O O . PRO A 1 105 ? 40.607 -37.597 6.718 1.000 29.772 104 PRO AAA O 1
ATOM 1597 N N . VAL A 1 106 ? 39.798 -39.154 5.263 1.000 31.651 105 VAL AAA N 1
ATOM 1598 C CA . VAL A 1 106 ? 38.701 -39.717 6.104 1.000 32.716 105 VAL AAA CA 1
ATOM 1599 C C . VAL A 1 106 ? 39.052 -41.169 6.429 1.000 32.036 105 VAL AAA C 1
ATOM 1600 O O . VAL A 1 106 ? 39.537 -41.878 5.523 1.000 30.629 105 VAL AAA O 1
ATOM 1613 N N . GLY A 1 107 ? 38.806 -41.584 7.675 1.000 32.048 106 GLY AAA N 1
ATOM 1614 C CA . GLY A 1 107 ? 38.966 -42.976 8.134 1.000 34.284 106 GLY AAA CA 1
ATOM 1615 C C . GLY A 1 107 ? 39.837 -43.061 9.373 1.000 37.502 106 GLY AAA C 1
ATOM 1616 O O . GLY A 1 107 ? 40.762 -42.237 9.512 1.000 34.970 106 GLY AAA O 1
ATOM 1620 N N . ASP A 1 108 ? 39.562 -44.039 10.237 1.000 41.086 107 ASP AAA N 1
ATOM 1621 C CA . ASP A 1 108 ? 40.376 -44.333 11.446 1.000 45.996 107 ASP AAA CA 1
ATOM 1622 C C . ASP A 1 108 ? 41.816 -44.680 11.036 1.000 44.922 107 ASP AAA C 1
ATOM 1623 O O . ASP A 1 108 ? 42.739 -44.282 11.766 1.000 46.839 107 ASP AAA O 1
ATOM 1632 N N . ASP A 1 109 ? 41.997 -45.383 9.915 1.000 45.707 108 ASP AAA N 1
ATOM 1633 C CA . ASP A 1 109 ? 43.316 -45.885 9.440 1.000 47.011 108 ASP AAA CA 1
ATOM 1634 C C . ASP A 1 109 ? 43.931 -44.909 8.424 1.000 43.649 108 ASP AAA C 1
ATOM 1635 O O . ASP A 1 109 ? 45.026 -45.213 7.932 1.000 42.032 108 ASP AAA O 1
ATOM 1644 N N . ALA A 1 110 ? 43.274 -43.784 8.123 1.000 39.225 109 ALA AAA N 1
ATOM 1645 C CA . ALA A 1 110 ? 43.727 -42.804 7.106 1.000 35.828 109 ALA AAA CA 1
ATOM 1646 C C . ALA A 1 110 ? 44.870 -41.956 7.667 1.000 34.443 109 ALA AAA C 1
ATOM 1647 O O . ALA A 1 110 ? 45.059 -41.886 8.885 1.000 31.428 109 ALA AAA O 1
ATOM 1654 N N . PRO A 1 111 ? 45.670 -41.282 6.801 1.000 30.811 110 PRO AAA N 1
ATOM 1655 C CA . PRO A 1 111 ? 46.802 -40.476 7.258 1.000 30.401 110 PRO AAA CA 1
ATOM 1656 C C . PRO A 1 111 ? 46.362 -39.358 8.207 1.000 30.676 110 PRO AAA C 1
ATOM 1657 O O . PRO A 1 111 ? 45.208 -38.988 8.173 1.000 32.346 110 PRO AAA O 1
ATOM 1668 N N . ALA A 1 112 ? 47.303 -38.822 8.981 1.000 31.720 111 ALA AAA N 1
ATOM 1669 C CA . ALA A 1 112 ? 47.069 -37.805 10.032 1.000 31.224 111 ALA AAA CA 1
ATOM 1670 C C . ALA A 1 112 ? 47.580 -36.443 9.558 1.000 31.465 111 ALA AAA C 1
ATOM 1671 O O . ALA A 1 112 ? 48.004 -35.638 10.405 1.000 33.596 111 ALA AAA O 1
ATOM 1678 N N . SER A 1 113 ? 47.540 -36.190 8.250 1.000 29.813 112 SER AAA N 1
ATOM 1679 C CA . SER A 1 113 ? 47.921 -34.890 7.646 1.000 29.384 112 SER AAA CA 1
ATOM 1680 C C . SER A 1 113 ? 46.800 -34.404 6.731 1.000 29.150 112 SER AAA C 1
ATOM 1681 O O . SER A 1 113 ? 46.100 -35.248 6.129 1.000 30.021 112 SER AAA O 1
ATOM 1689 N N . ILE A 1 114 ? 46.662 -33.086 6.636 1.000 28.538 113 ILE AAA N 1
ATOM 1690 C CA . ILE A 1 114 ? 45.852 -32.404 5.591 1.000 29.060 113 ILE AAA CA 1
ATOM 1691 C C . ILE A 1 114 ? 46.825 -31.928 4.513 1.000 27.545 113 ILE AAA C 1
ATOM 1692 O O . ILE A 1 114 ? 48.016 -31.731 4.836 1.000 27.131 113 ILE AAA O 1
ATOM 1708 N N . LYS A 1 115 ? 46.335 -31.745 3.291 1.000 27.221 114 LYS AAA N 1
ATOM 1709 C CA . LYS A 1 115 ? 47.103 -31.115 2.188 1.000 26.900 114 LYS AAA CA 1
ATOM 1710 C C . LYS A 1 115 ? 46.499 -29.750 1.895 1.000 27.016 114 LYS AAA C 1
ATOM 1711 O O . LYS A 1 115 ? 45.262 -29.645 1.902 1.000 28.019 114 LYS AAA O 1
ATOM 1730 N N . ILE A 1 116 ? 47.349 -28.752 1.666 1.000 27.654 115 ILE AAA N 1
ATOM 1731 C CA . ILE A 1 116 ? 46.946 -27.407 1.172 1.000 29.085 115 ILE AAA CA 1
ATOM 1732 C C . ILE A 1 116 ? 47.763 -27.121 -0.086 1.000 28.714 115 ILE AAA C 1
ATOM 1733 O O . ILE A 1 116 ? 48.990 -27.322 -0.042 1.000 28.909 115 ILE AAA O 1
ATOM 1749 N N . PHE A 1 117 ? 47.126 -26.658 -1.166 1.000 27.735 116 PHE AAA N 1
ATOM 1750 C CA . PHE A 1 117 ? 47.865 -26.215 -2.373 1.000 26.895 116 PHE AAA CA 1
ATOM 1751 C C . PHE A 1 117 ? 47.028 -25.234 -3.196 1.000 28.385 116 PHE AAA C 1
ATOM 1752 O O . PHE A 1 117 ? 45.779 -25.230 -3.119 1.000 27.816 116 PHE AAA O 1
ATOM 1769 N N . PHE A 1 118 ? 47.739 -24.413 -3.967 1.000 27.583 117 PHE AAA N 1
ATOM 1770 C CA . PHE A 1 118 ? 47.198 -23.295 -4.772 1.000 29.824 117 PHE AAA CA 1
ATOM 1771 C C . PHE A 1 118 ? 47.486 -23.595 -6.244 1.000 30.815 117 PHE AAA C 1
ATOM 1772 O O . PHE A 1 118 ? 48.660 -23.810 -6.595 1.000 30.271 117 PHE AAA O 1
ATOM 1789 N N . LEU A 1 119 ? 46.436 -23.646 -7.061 1.000 31.378 118 LEU AAA N 1
ATOM 1790 C CA . LEU A 1 119 ? 46.533 -23.849 -8.526 1.000 33.604 118 LEU AAA CA 1
ATOM 1791 C C . LEU A 1 119 ? 46.274 -22.498 -9.194 1.000 32.082 118 LEU AAA C 1
ATOM 1792 O O . LEU A 1 119 ? 45.170 -21.971 -9.022 1.000 31.313 118 LEU AAA O 1
ATOM 1808 N N . GLU A 1 120 ? 47.280 -21.935 -9.859 1.000 32.162 119 GLU AAA N 1
ATOM 1809 C CA . GLU A 1 120 ? 47.201 -20.606 -10.512 1.000 33.253 119 GLU AAA CA 1
ATOM 1810 C C . GLU A 1 120 ? 46.837 -20.792 -11.986 1.000 34.677 119 GLU AAA C 1
ATOM 1811 O O . GLU A 1 120 ? 47.395 -21.701 -12.648 1.000 32.811 119 GLU AAA O 1
ATOM 1823 N N . GLN A 1 121 ? 45.937 -19.951 -12.487 1.000 35.506 120 GLN AAA N 1
ATOM 1824 C CA . GLN A 1 121 ? 45.451 -20.041 -13.885 1.000 33.904 120 GLN AAA CA 1
ATOM 1825 C C . GLN A 1 121 ? 46.229 -19.048 -14.751 1.000 34.010 120 GLN AAA C 1
ATOM 1826 O O . GLN A 1 121 ? 46.894 -18.160 -14.187 1.000 34.007 120 GLN AAA O 1
ATOM 1840 N N . ASP A 1 122 ? 46.185 -19.232 -16.072 1.000 35.081 121 ASP AAA N 1
ATOM 1841 C CA . ASP A 1 122 ? 46.694 -18.247 -17.065 1.000 36.452 121 ASP AAA CA 1
ATOM 1842 C C . ASP A 1 122 ? 45.661 -17.123 -17.195 1.000 35.573 121 ASP AAA C 1
ATOM 1843 O O . ASP A 1 122 ? 44.656 -17.160 -16.462 1.000 35.884 121 ASP AAA O 1
ATOM 1852 N N . ALA A 1 123 ? 45.898 -16.172 -18.103 1.000 40.219 122 ALA AAA N 1
ATOM 1853 C CA . ALA A 1 123 ? 45.012 -15.014 -18.384 1.000 43.241 122 ALA AAA CA 1
ATOM 1854 C C . ALA A 1 123 ? 43.606 -15.485 -18.785 1.000 44.883 122 ALA AAA C 1
ATOM 1855 O O . ALA A 1 123 ? 42.643 -14.771 -18.449 1.000 49.700 122 ALA AAA O 1
ATOM 1862 N N . VAL A 1 124 ? 43.478 -16.645 -19.441 1.000 43.247 123 VAL AAA N 1
ATOM 1863 C CA . VAL A 1 124 ? 42.182 -17.142 -20.006 1.000 42.024 123 VAL AAA CA 1
ATOM 1864 C C . VAL A 1 124 ? 41.535 -18.181 -19.074 1.000 39.859 123 VAL AAA C 1
ATOM 1865 O O . VAL A 1 124 ? 40.630 -18.897 -19.533 1.000 39.727 123 VAL AAA O 1
ATOM 1878 N N . GLY A 1 125 ? 41.959 -18.251 -17.807 1.000 37.750 124 GLY AAA N 1
ATOM 1879 C CA . GLY A 1 125 ? 41.292 -19.041 -16.755 1.000 35.862 124 GLY AAA CA 1
ATOM 1880 C C . GLY A 1 125 ? 41.528 -20.543 -16.857 1.000 33.607 124 GLY AAA C 1
ATOM 1881 O O . GLY A 1 125 ? 40.690 -21.279 -16.329 1.000 34.647 124 GLY AAA O 1
ATOM 1885 N N . LEU A 1 126 ? 42.629 -21.002 -17.468 1.000 34.027 125 LEU AAA N 1
ATOM 1886 C CA . LEU A 1 126 ? 43.007 -22.447 -17.479 1.000 33.463 125 LEU AAA CA 1
ATOM 1887 C C . LEU A 1 126 ? 44.150 -22.715 -16.473 1.000 32.026 125 LEU AAA C 1
ATOM 1888 O O . LEU A 1 126 ? 45.052 -21.883 -16.334 1.000 29.885 125 LEU AAA O 1
ATOM 1904 N N . ASN A 1 127 ? 44.106 -23.863 -15.795 1.000 32.360 126 ASN AAA N 1
ATOM 1905 C CA . ASN A 1 127 ? 45.102 -24.270 -14.767 1.000 31.889 126 ASN AAA CA 1
ATOM 1906 C C . ASN A 1 127 ? 46.482 -24.390 -15.412 1.000 32.150 126 ASN AAA C 1
ATOM 1907 O O . ASN A 1 127 ? 46.624 -25.208 -16.359 1.000 32.329 126 ASN AAA O 1
ATOM 1918 N N . ARG A 1 128 ? 47.453 -23.613 -14.914 1.000 30.239 127 ARG AAA N 1
ATOM 1919 C CA . ARG A 1 128 ? 48.789 -23.441 -15.537 1.000 29.716 127 ARG AAA CA 1
ATOM 1920 C C . ARG A 1 128 ? 49.935 -23.723 -14.551 1.000 29.884 127 ARG AAA C 1
ATOM 1921 O O . ARG A 1 128 ? 50.962 -24.245 -15.000 1.000 29.518 127 ARG AAA O 1
ATOM 1942 N N . TYR A 1 129 ? 49.829 -23.317 -13.283 1.000 31.072 128 TYR AAA N 1
ATOM 1943 C CA . TYR A 1 129 ? 50.940 -23.436 -12.302 1.000 30.372 128 TYR AAA CA 1
ATOM 1944 C C . TYR A 1 129 ? 50.397 -23.988 -10.989 1.000 29.688 128 TYR AAA C 1
ATOM 1945 O O . TYR A 1 129 ? 49.237 -23.707 -10.679 1.000 29.895 128 TYR AAA O 1
ATOM 1963 N N . ILE A 1 130 ? 51.214 -24.746 -10.256 1.000 28.144 129 ILE AAA N 1
ATOM 1964 C CA . ILE A 1 130 ? 50.850 -25.247 -8.902 1.000 27.745 129 ILE AAA CA 1
ATOM 1965 C C . ILE A 1 130 ? 51.911 -24.791 -7.893 1.000 27.825 129 ILE AAA C 1
ATOM 1966 O O . ILE A 1 130 ? 53.118 -24.800 -8.217 1.000 28.086 129 ILE AAA O 1
ATOM 1982 N N . SER A 1 131 ? 51.456 -24.401 -6.705 1.000 26.803 130 SER AAA N 1
ATOM 1983 C CA . SER A 1 131 ? 52.305 -24.178 -5.510 1.000 26.503 130 SER AAA CA 1
ATOM 1984 C C . SER A 1 131 ? 52.937 -25.506 -5.108 1.000 26.579 130 SER AAA C 1
ATOM 1985 O O . SER A 1 131 ? 52.559 -26.560 -5.613 1.000 24.735 130 SER AAA O 1
ATOM 1993 N N . PRO A 1 132 ? 53.877 -25.516 -4.142 1.000 26.467 131 PRO AAA N 1
ATOM 1994 C CA . PRO A 1 132 ? 54.166 -26.742 -3.416 1.000 26.179 131 PRO AAA CA 1
ATOM 1995 C C . PRO A 1 132 ? 52.839 -27.295 -2.879 1.000 26.808 131 PRO AAA C 1
ATOM 1996 O O . PRO A 1 132 ? 51.917 -26.504 -2.584 1.000 26.931 131 PRO AAA O 1
ATOM 2007 N N . ILE A 1 133 ? 52.738 -28.621 -2.801 1.000 25.586 132 ILE AAA N 1
ATOM 2008 C CA . ILE A 1 133 ? 51.696 -29.299 -1.988 1.000 25.590 132 ILE AAA CA 1
ATOM 2009 C C . ILE A 1 133 ? 52.213 -29.292 -0.547 1.000 26.049 132 ILE AAA C 1
ATOM 2010 O O . ILE A 1 133 ? 53.258 -29.926 -0.287 1.000 25.938 132 ILE AAA O 1
ATOM 2026 N N . TYR A 1 134 ? 51.534 -28.566 0.342 1.000 25.859 133 TYR AAA N 1
ATOM 2027 C CA . TYR A 1 134 ? 51.885 -28.468 1.782 1.000 27.119 133 TYR AAA CA 1
ATOM 2028 C C . TYR A 1 134 ? 51.091 -29.523 2.553 1.000 27.120 133 TYR AAA C 1
ATOM 2029 O O . TYR A 1 134 ? 49.853 -29.539 2.460 1.000 28.983 133 TYR AAA O 1
ATOM 2047 N N . SER A 1 135 ? 51.811 -30.385 3.267 1.000 26.194 134 SER AAA N 1
ATOM 2048 C CA . SER A 1 135 ? 51.289 -31.466 4.136 1.000 27.186 134 SER AAA CA 1
ATOM 2049 C C . SER A 1 135 ? 51.569 -31.083 5.594 1.000 27.820 134 SER AAA C 1
ATOM 2050 O O . SER A 1 135 ? 52.751 -30.939 5.944 1.000 26.936 134 SER AAA O 1
ATOM 2058 N N . ILE A 1 136 ? 50.514 -30.899 6.392 1.000 27.882 135 ILE AAA N 1
ATOM 2059 C CA . ILE A 1 136 ? 50.597 -30.487 7.824 1.000 28.149 135 ILE AAA CA 1
ATOM 2060 C C . ILE A 1 136 ? 49.974 -31.600 8.663 1.000 28.092 135 ILE AAA C 1
ATOM 2061 O O . ILE A 1 136 ? 48.821 -31.952 8.396 1.000 26.918 135 ILE AAA O 1
ATOM 2077 N N . GLU A 1 137 ? 50.731 -32.157 9.606 1.000 29.201 136 GLU AAA N 1
ATOM 2078 C CA . GLU A 1 137 ? 50.208 -33.128 10.600 1.000 31.395 136 GLU AAA CA 1
ATOM 2079 C C . GLU A 1 137 ? 49.451 -32.342 11.675 1.000 31.307 136 GLU AAA C 1
ATOM 2080 O O . GLU A 1 137 ? 50.087 -31.562 12.404 1.000 29.088 136 GLU AAA O 1
ATOM 2092 N N . VAL A 1 138 ? 48.133 -32.543 11.734 1.000 33.573 137 VAL AAA N 1
ATOM 2093 C CA . VAL A 1 138 ? 47.192 -31.824 12.639 1.000 33.673 137 VAL AAA CA 1
ATOM 2094 C C . VAL A 1 138 ? 46.617 -32.833 13.638 1.000 32.821 137 VAL AAA C 1
ATOM 2095 O O . VAL A 1 138 ? 46.774 -34.043 13.417 1.000 32.264 137 VAL AAA O 1
ATOM 2108 N N . SER A 1 139 ? 45.975 -32.334 14.699 1.000 35.330 138 SER AAA N 1
ATOM 2109 C CA . SER A 1 139 ? 45.330 -33.136 15.773 1.000 34.984 138 SER AAA CA 1
ATOM 2110 C C . SER A 1 139 ? 44.253 -34.055 15.188 1.000 35.361 138 SER AAA C 1
ATOM 2111 O O . SER A 1 139 ? 43.646 -33.683 14.160 1.000 32.134 138 SER AAA O 1
ATOM 2119 N N . ASN A 1 140 ? 43.989 -35.186 15.850 1.000 34.927 139 ASN AAA N 1
ATOM 2120 C CA . ASN A 1 140 ? 42.831 -36.069 15.547 1.000 37.315 139 ASN AAA CA 1
ATOM 2121 C C . ASN A 1 140 ? 41.525 -35.260 15.556 1.000 38.005 139 ASN AAA C 1
ATOM 2122 O O . ASN A 1 140 ? 40.655 -35.553 14.710 1.000 37.787 139 ASN AAA O 1
ATOM 2133 N N . ASN A 1 141 ? 41.376 -34.293 16.470 1.000 37.485 140 ASN AAA N 1
ATOM 2134 C CA . ASN A 1 141 ? 40.124 -33.494 16.598 1.000 39.939 140 ASN AAA CA 1
ATOM 2135 C C . ASN A 1 141 ? 39.917 -32.631 15.347 1.000 37.776 140 ASN AAA C 1
ATOM 2136 O O . ASN A 1 141 ? 38.774 -32.578 14.861 1.000 36.420 140 ASN AAA O 1
ATOM 2147 N N . LEU A 1 142 ? 40.969 -31.981 14.840 1.000 36.493 141 LEU AAA N 1
ATOM 2148 C CA . LEU A 1 142 ? 40.878 -31.163 13.606 1.000 36.867 141 LEU AAA CA 1
ATOM 2149 C C . LEU A 1 142 ? 40.591 -32.065 12.393 1.000 36.672 141 LEU AAA C 1
ATOM 2150 O O . LEU A 1 142 ? 39.732 -31.686 11.587 1.000 34.580 141 LEU AAA O 1
ATOM 2166 N N . LEU A 1 143 ? 41.270 -33.209 12.263 1.000 37.418 142 LEU AAA N 1
ATOM 2167 C CA . LEU A 1 143 ? 41.031 -34.179 11.154 1.000 38.534 142 LEU AAA CA 1
ATOM 2168 C C . LEU A 1 143 ? 39.543 -34.540 11.107 1.000 38.911 142 LEU AAA C 1
ATOM 2169 O O . LEU A 1 143 ? 38.984 -34.583 9.998 1.000 37.484 142 LEU AAA O 1
ATOM 2185 N N . ASN A 1 144 ? 38.941 -34.807 12.271 1.000 37.956 143 ASN AAA N 1
ATOM 2186 C CA . ASN A 1 144 ? 37.526 -35.243 12.391 1.000 40.683 143 ASN AAA CA 1
ATOM 2187 C C . ASN A 1 144 ? 36.606 -34.067 12.047 1.000 40.813 143 ASN AAA C 1
ATOM 2188 O O . ASN A 1 144 ? 35.725 -34.251 11.187 1.000 40.597 143 ASN AAA O 1
ATOM 2199 N N . SER A 1 145 ? 36.833 -32.900 12.655 1.000 38.985 144 SER AAA N 1
ATOM 2200 C CA . SER A 1 145 ? 35.991 -31.686 12.489 1.000 39.618 144 SER AAA CA 1
ATOM 2201 C C . SER A 1 145 ? 35.987 -31.226 11.020 1.000 39.568 144 SER AAA C 1
ATOM 2202 O O . SER A 1 145 ? 34.891 -30.906 10.497 1.000 38.144 144 SER AAA O 1
ATOM 2210 N N . LEU A 1 146 ? 37.150 -31.205 10.361 1.000 37.616 145 LEU AAA N 1
ATOM 2211 C CA . LEU A 1 146 ? 37.286 -30.728 8.953 1.000 37.782 145 LEU AAA CA 1
ATOM 2212 C C . LEU A 1 146 ? 36.527 -31.655 7.990 1.000 37.349 145 LEU AAA C 1
ATOM 2213 O O . LEU A 1 146 ? 36.287 -31.231 6.843 1.000 39.855 145 LEU AAA O 1
ATOM 2229 N N . ALA A 1 147 ? 36.166 -32.862 8.439 1.000 36.945 146 ALA AAA N 1
ATOM 2230 C CA . ALA A 1 147 ? 35.378 -33.857 7.678 1.000 37.925 146 ALA AAA CA 1
ATOM 2231 C C . ALA A 1 147 ? 33.891 -33.807 8.065 1.000 39.978 146 ALA AAA C 1
ATOM 2232 O O . ALA A 1 147 ? 33.142 -34.651 7.530 1.000 40.124 146 ALA AAA O 1
ATOM 2239 N N . HIS A 1 148 ? 33.480 -32.871 8.938 1.000 42.445 147 HIS AAA N 1
ATOM 2240 C CA . HIS A 1 148 ? 32.087 -32.716 9.456 1.000 44.771 147 HIS AAA CA 1
ATOM 2241 C C . HIS A 1 148 ? 31.587 -31.278 9.255 1.000 42.490 147 HIS AAA C 1
ATOM 2242 O O . HIS A 1 148 ? 30.767 -31.057 8.350 1.000 45.561 147 HIS AAA O 1
ATOM 2257 N N . LYS A 1 149 ? 32.037 -30.344 10.092 1.000 43.781 148 LYS AAA N 1
ATOM 2258 C CA . LYS A 1 149 ? 31.655 -28.910 10.033 1.000 44.447 148 LYS AAA CA 1
ATOM 2259 C C . LYS A 1 149 ? 32.896 -28.066 10.282 1.000 41.878 148 LYS AAA C 1
ATOM 2260 O O . LYS A 1 149 ? 33.624 -28.341 11.254 1.000 41.728 148 LYS AAA O 1
ATOM 2279 N N . SER A 1 150 ? 33.102 -27.064 9.440 1.000 38.009 149 SER AAA N 1
ATOM 2280 C CA . SER A 1 150 ? 34.116 -26.006 9.635 1.000 37.682 149 SER AAA CA 1
ATOM 2281 C C . SER A 1 150 ? 33.503 -24.707 9.131 1.000 37.251 149 SER AAA C 1
ATOM 2282 O O . SER A 1 150 ? 32.452 -24.770 8.475 1.000 38.411 149 SER AAA O 1
ATOM 2290 N N . THR A 1 151 ? 34.127 -23.583 9.457 1.000 36.895 150 THR AAA N 1
ATOM 2291 C CA . THR A 1 151 ? 33.718 -22.240 8.994 1.000 38.257 150 THR AAA CA 1
ATOM 2292 C C . THR A 1 151 ? 34.858 -21.660 8.165 1.000 37.329 150 THR AAA C 1
ATOM 2293 O O . THR A 1 151 ? 36.013 -21.753 8.619 1.000 36.230 150 THR AAA O 1
ATOM 2304 N N . PHE A 1 152 ? 34.520 -21.112 6.999 1.000 36.081 151 PHE AAA N 1
ATOM 2305 C CA . PHE A 1 152 ? 35.420 -20.340 6.109 1.000 37.022 151 PHE AAA CA 1
ATOM 2306 C C . PHE A 1 152 ? 35.197 -18.850 6.390 1.000 36.392 151 PHE AAA C 1
ATOM 2307 O O . PHE A 1 152 ? 34.053 -18.382 6.273 1.000 37.971 151 PHE AAA O 1
ATOM 2324 N N . TYR A 1 153 ? 36.251 -18.129 6.772 1.000 36.812 152 TYR AAA N 1
ATOM 2325 C CA . TYR A 1 153 ? 36.230 -16.665 7.025 1.000 37.298 152 TYR AAA CA 1
ATOM 2326 C C . TYR A 1 153 ? 36.987 -15.964 5.900 1.000 39.150 152 TYR AAA C 1
ATOM 2327 O O . TYR A 1 153 ? 38.021 -16.486 5.448 1.000 40.898 152 TYR AAA O 1
ATOM 2345 N N . ILE A 1 154 ? 36.497 -14.805 5.472 1.000 39.194 153 ILE AAA N 1
ATOM 2346 C CA . ILE A 1 154 ? 37.189 -13.951 4.467 1.000 41.759 153 ILE AAA CA 1
ATOM 2347 C C . ILE A 1 154 ? 36.978 -12.481 4.838 1.000 41.875 153 ILE AAA C 1
ATOM 2348 O O . ILE A 1 154 ? 35.845 -12.104 5.203 1.000 39.123 153 ILE AAA O 1
ATOM 2364 N N . ARG A 1 155 ? 38.055 -11.700 4.751 1.000 45.035 154 ARG AAA N 1
ATOM 2365 C CA . ARG A 1 155 ? 38.135 -10.292 5.211 1.000 50.185 154 ARG AAA CA 1
ATOM 2366 C C . ARG A 1 155 ? 39.151 -9.544 4.341 1.000 51.352 154 ARG AAA C 1
ATOM 2367 O O . ARG A 1 155 ? 40.149 -10.172 3.938 1.000 51.087 154 ARG AAA O 1
ATOM 2388 N N . ALA A 1 156 ? 38.893 -8.265 4.056 1.000 51.366 155 ALA AAA N 1
ATOM 2389 C CA . ALA A 1 156 ? 39.839 -7.319 3.418 1.000 53.086 155 ALA AAA CA 1
ATOM 2390 C C . ALA A 1 156 ? 40.550 -6.511 4.511 1.000 57.576 155 ALA AAA C 1
ATOM 2391 O O . ALA A 1 156 ? 40.402 -6.867 5.690 1.000 55.532 155 ALA AAA O 1
ATOM 2398 N N . PHE A 1 157 ? 41.310 -5.483 4.115 1.000 68.759 156 PHE AAA N 1
ATOM 2399 C CA . PHE A 1 157 ? 41.888 -4.430 4.995 1.000 72.109 156 PHE AAA CA 1
ATOM 2400 C C . PHE A 1 157 ? 41.620 -3.056 4.364 1.000 71.184 156 PHE AAA C 1
ATOM 2401 O O . PHE A 1 157 ? 42.018 -2.045 4.974 1.000 70.647 156 PHE AAA O 1
ATOM 2418 N N . SER A 1 164 ? 35.773 -2.923 -2.557 1.000 68.237 163 SER AAA N 1
ATOM 2419 C CA . SER A 1 164 ? 36.291 -3.980 -1.645 1.000 63.834 163 SER AAA CA 1
ATOM 2420 C C . SER A 1 164 ? 35.355 -5.195 -1.667 1.000 60.491 163 SER AAA C 1
ATOM 2421 O O . SER A 1 164 ? 34.493 -5.305 -0.776 1.000 58.457 163 SER AAA O 1
ATOM 2429 N N . MET A 1 165 ? 35.513 -6.067 -2.665 1.000 60.044 164 MET AAA N 1
ATOM 2430 C CA . MET A 1 165 ? 34.800 -7.370 -2.756 1.000 60.072 164 MET AAA CA 1
ATOM 2431 C C . MET A 1 165 ? 35.678 -8.397 -3.479 1.000 51.712 164 MET AAA C 1
ATOM 2432 O O . MET A 1 165 ? 36.671 -8.004 -4.123 1.000 46.280 164 MET AAA O 1
ATOM 2446 N N . VAL A 1 166 ? 35.311 -9.671 -3.375 1.000 45.397 165 VAL AAA N 1
ATOM 2447 C CA . VAL A 1 166 ? 36.076 -10.792 -3.989 1.000 45.710 165 VAL AAA CA 1
ATOM 2448 C C . VAL A 1 166 ? 35.116 -11.632 -4.830 1.000 42.901 165 VAL AAA C 1
ATOM 2449 O O . VAL A 1 166 ? 33.977 -11.858 -4.384 1.000 42.857 165 VAL AAA O 1
ATOM 2462 N N . ASN A 1 167 ? 35.581 -12.050 -6.009 1.000 43.585 166 ASN AAA N 1
ATOM 2463 C CA . ASN A 1 167 ? 34.890 -12.996 -6.920 1.000 43.859 166 ASN AAA CA 1
ATOM 2464 C C . ASN A 1 167 ? 35.265 -14.424 -6.516 1.000 43.384 166 ASN AAA C 1
ATOM 2465 O O . ASN A 1 167 ? 36.450 -14.783 -6.667 1.000 45.696 166 ASN AAA O 1
ATOM 2476 N N . ILE A 1 168 ? 34.305 -15.188 -5.993 1.000 40.635 167 ILE AAA N 1
ATOM 2477 C CA . ILE A 1 168 ? 34.455 -16.643 -5.696 1.000 40.398 167 ILE AAA CA 1
ATOM 2478 C C . ILE A 1 168 ? 33.586 -17.406 -6.698 1.000 40.996 167 ILE AAA C 1
ATOM 2479 O O . ILE A 1 168 ? 32.447 -16.957 -6.950 1.000 40.130 167 ILE AAA O 1
ATOM 2495 N N . SER A 1 169 ? 34.106 -18.505 -7.251 1.000 37.880 168 SER AAA N 1
ATOM 2496 C CA . SER A 1 169 ? 33.375 -19.404 -8.181 1.000 37.296 168 SER AAA CA 1
ATOM 2497 C C . SER A 1 169 ? 33.812 -20.851 -7.948 1.000 37.830 168 SER AAA C 1
ATOM 2498 O O . SER A 1 169 ? 34.897 -21.054 -7.383 1.000 38.509 168 SER AAA O 1
ATOM 2506 N N . SER A 1 170 ? 32.965 -21.803 -8.341 1.000 37.121 169 SER AAA N 1
ATOM 2507 C CA . SER A 1 170 ? 33.227 -23.264 -8.306 1.000 37.815 169 SER AAA CA 1
ATOM 2508 C C . SER A 1 170 ? 33.554 -23.714 -6.880 1.000 39.173 169 SER AAA C 1
ATOM 2509 O O . SER A 1 170 ? 34.360 -24.649 -6.723 1.000 40.111 169 SER AAA O 1
ATOM 2517 N N . ALA A 1 171 ? 32.944 -23.077 -5.877 1.000 38.119 170 ALA AAA N 1
ATOM 2518 C CA . ALA A 1 171 ? 33.082 -23.462 -4.457 1.000 37.865 170 ALA AAA CA 1
ATOM 2519 C C . ALA A 1 171 ? 32.379 -24.804 -4.260 1.000 36.910 170 ALA AAA C 1
ATOM 2520 O O . ALA A 1 171 ? 31.269 -24.978 -4.799 1.000 38.050 170 ALA AAA O 1
ATOM 2527 N N . GLY A 1 172 ? 33.006 -25.719 -3.525 1.000 34.302 171 GLY AAA N 1
ATOM 2528 C CA . GLY A 1 172 ? 32.390 -27.007 -3.167 1.000 34.020 171 GLY AAA CA 1
ATOM 2529 C C . GLY A 1 172 ? 33.392 -27.987 -2.601 1.000 33.640 171 GLY AAA C 1
ATOM 2530 O O . GLY A 1 172 ? 34.508 -27.570 -2.217 1.000 34.563 171 GLY AAA O 1
ATOM 2534 N N . VAL A 1 173 ? 32.999 -29.256 -2.563 1.000 35.555 172 VAL AAA N 1
ATOM 2535 C CA . VAL A 1 173 ? 33.822 -30.371 -2.025 1.000 35.847 172 VAL AAA CA 1
ATOM 2536 C C . VAL A 1 173 ? 33.449 -31.650 -2.770 1.000 35.436 172 VAL AAA C 1
ATOM 2537 O O . VAL A 1 173 ? 32.252 -31.862 -3.068 1.000 37.438 172 VAL AAA O 1
ATOM 2550 N N . SER A 1 174 ? 34.468 -32.443 -3.088 1.000 34.862 173 SER AAA N 1
ATOM 2551 C CA . SER A 1 174 ? 34.353 -33.757 -3.752 1.000 33.167 173 SER AAA CA 1
ATOM 2552 C C . SER A 1 174 ? 34.978 -34.812 -2.849 1.000 32.618 173 SER AAA C 1
ATOM 2553 O O . SER A 1 174 ? 35.703 -34.451 -1.905 1.000 31.806 173 SER AAA O 1
ATOM 2561 N N . TYR A 1 175 ? 34.674 -36.070 -3.134 1.000 32.961 174 TYR AAA N 1
ATOM 2562 C CA . TYR A 1 175 ? 35.122 -37.238 -2.348 1.000 33.875 174 TYR AAA CA 1
ATOM 2563 C C . TYR A 1 175 ? 35.504 -38.348 -3.322 1.000 34.616 174 TYR AAA C 1
ATOM 2564 O O . TYR A 1 175 ? 34.840 -38.483 -4.370 1.000 33.641 174 TYR AAA O 1
ATOM 2582 N N . VAL A 1 176 ? 36.562 -39.084 -2.978 1.000 34.574 175 VAL AAA N 1
ATOM 2583 C CA . VAL A 1 176 ? 36.957 -40.359 -3.635 1.000 33.440 175 VAL AAA CA 1
ATOM 2584 C C . VAL A 1 176 ? 37.322 -41.347 -2.521 1.000 33.812 175 VAL AAA C 1
ATOM 2585 O O . VAL A 1 176 ? 38.110 -40.975 -1.624 1.000 33.605 175 VAL AAA O 1
ATOM 2598 N N . ALA A 1 177 ? 36.731 -42.543 -2.554 1.000 33.722 176 ALA AAA N 1
ATOM 2599 C CA . ALA A 1 177 ? 36.973 -43.634 -1.584 1.000 34.243 176 ALA AAA CA 1
ATOM 2600 C C . ALA A 1 177 ? 38.324 -44.276 -1.896 1.000 35.119 176 ALA AAA C 1
ATOM 2601 O O . ALA A 1 177 ? 38.634 -44.452 -3.098 1.000 33.087 176 ALA AAA O 1
ATOM 2608 N N . ALA A 1 178 ? 39.080 -44.624 -0.851 1.000 36.076 177 ALA AAA N 1
ATOM 2609 C CA . ALA A 1 178 ? 40.309 -45.443 -0.938 1.000 36.466 177 ALA AAA CA 1
ATOM 2610 C C . ALA A 1 178 ? 39.924 -46.836 -1.427 1.000 38.000 177 ALA AAA C 1
ATOM 2611 O O . ALA A 1 178 ? 38.879 -47.355 -1.043 1.000 40.145 177 ALA AAA O 1
ATOM 2618 N N . PRO A 1 179 ? 40.720 -47.475 -2.313 1.000 39.548 178 PRO AAA N 1
ATOM 2619 C CA . PRO A 1 179 ? 40.432 -48.840 -2.753 1.000 40.998 178 PRO AAA CA 1
ATOM 2620 C C . PRO A 1 179 ? 40.764 -49.870 -1.666 1.000 42.048 178 PRO AAA C 1
ATOM 2621 O O . PRO A 1 179 ? 41.936 -50.045 -1.370 1.000 43.572 178 PRO AAA O 1
ATOM 2632 N N . GLN A 1 180 ? 39.736 -50.549 -1.144 1.000 43.573 179 GLN AAA N 1
ATOM 2633 C CA . GLN A 1 180 ? 39.834 -51.512 -0.013 1.000 44.438 179 GLN AAA CA 1
ATOM 2634 C C . GLN A 1 180 ? 40.493 -52.826 -0.456 1.000 43.895 179 GLN AAA C 1
ATOM 2635 O O . GLN A 1 180 ? 40.882 -53.597 0.433 1.000 45.534 179 GLN AAA O 1
ATOM 2649 N N . GLN A 1 181 ? 40.604 -53.092 -1.761 1.000 45.058 180 GLN AAA N 1
ATOM 2650 C CA . GLN A 1 181 ? 41.218 -54.347 -2.278 1.000 48.311 180 GLN AAA CA 1
ATOM 2651 C C . GLN A 1 181 ? 42.739 -54.337 -2.034 1.000 48.977 180 GLN AAA C 1
ATOM 2652 O O . GLN A 1 181 ? 43.326 -55.436 -1.967 1.000 53.503 180 GLN AAA O 1
ATOM 2666 N N . HIS A 1 182 ? 43.358 -53.157 -1.906 1.000 47.512 181 HIS AAA N 1
ATOM 2667 C CA . HIS A 1 182 ? 44.812 -52.986 -1.627 1.000 46.272 181 HIS AAA CA 1
ATOM 2668 C C . HIS A 1 182 ? 45.027 -52.866 -0.116 1.000 43.690 181 HIS AAA C 1
ATOM 2669 O O . HIS A 1 182 ? 44.330 -52.051 0.503 1.000 44.233 181 HIS AAA O 1
ATOM 2684 N N . HIS A 1 183 ? 45.962 -53.637 0.447 1.000 44.078 182 HIS AAA N 1
ATOM 2685 C CA . HIS A 1 183 ? 46.357 -53.576 1.883 1.000 46.278 182 HIS AAA CA 1
ATOM 2686 C C . HIS A 1 183 ? 46.729 -52.133 2.259 1.000 42.420 182 HIS AAA C 1
ATOM 2687 O O . HIS A 1 183 ? 47.059 -51.342 1.352 1.000 39.978 182 HIS AAA O 1
ATOM 2702 N N . ARG A 1 184 ? 46.667 -51.813 3.553 1.000 39.916 183 ARG AAA N 1
ATOM 2703 C CA . ARG A 1 184 ? 46.681 -50.426 4.100 1.000 40.771 183 ARG AAA CA 1
ATOM 2704 C C . ARG A 1 184 ? 47.969 -49.682 3.706 1.000 40.711 183 ARG AAA C 1
ATOM 2705 O O . ARG A 1 184 ? 47.868 -48.481 3.389 1.000 39.415 183 ARG AAA O 1
ATOM 2726 N N . GLN A 1 185 ? 49.135 -50.330 3.749 1.000 43.385 184 GLN AAA N 1
ATOM 2727 C CA . GLN A 1 185 ? 50.424 -49.648 3.447 1.000 47.330 184 GLN AAA CA 1
ATOM 2728 C C . GLN A 1 185 ? 50.390 -49.132 2.004 1.000 45.271 184 GLN AAA C 1
ATOM 2729 O O . GLN A 1 185 ? 50.520 -47.892 1.805 1.000 41.637 184 GLN AAA O 1
ATOM 2743 N N . LYS A 1 186 ? 50.186 -50.040 1.047 1.000 42.137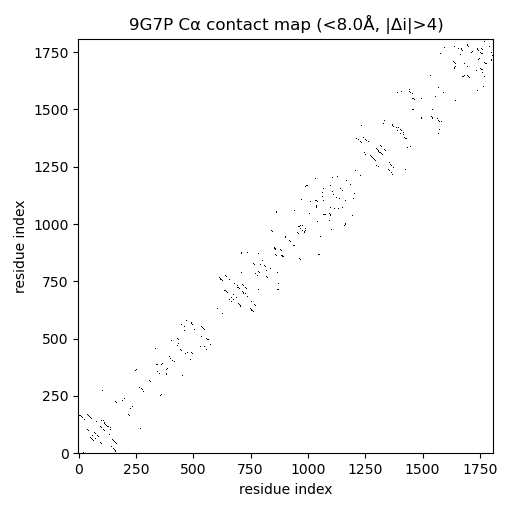 185 LYS AAA N 1
ATOM 2744 C CA . LYS A 1 186 ? 50.082 -49.717 -0.398 1.000 40.374 185 LYS AAA CA 1
ATOM 2745 C C . LYS A 1 186 ? 48.991 -48.660 -0.625 1.000 35.985 185 LYS AAA C 1
ATOM 2746 O O . LYS A 1 186 ? 49.225 -47.728 -1.410 1.000 31.276 185 LYS AAA O 1
ATOM 2765 N N . ARG A 1 187 ? 47.837 -48.811 0.028 1.000 34.586 186 ARG AAA N 1
ATOM 2766 C CA . ARG A 1 187 ? 46.605 -48.016 -0.245 1.000 35.113 186 ARG AAA CA 1
ATOM 2767 C C . ARG A 1 187 ? 46.897 -46.510 -0.207 1.000 33.172 186 ARG AAA C 1
ATOM 2768 O O . ARG A 1 187 ? 46.355 -45.777 -1.051 1.000 32.249 186 ARG AAA O 1
ATOM 2789 N N . TRP A 1 188 ? 47.702 -46.057 0.754 1.000 30.581 187 TRP AAA N 1
ATOM 2790 C CA . TRP A 1 188 ? 47.971 -44.618 1.006 1.000 31.367 187 TRP AAA CA 1
ATOM 2791 C C . TRP A 1 188 ? 49.421 -44.272 0.647 1.000 32.151 187 TRP AAA C 1
ATOM 2792 O O . TRP A 1 188 ? 49.900 -43.210 1.087 1.000 31.187 187 TRP AAA O 1
ATOM 2813 N N . SER A 1 189 ? 50.075 -45.106 -0.165 1.000 31.999 188 SER AAA N 1
ATOM 2814 C CA . SER A 1 189 ? 51.536 -45.032 -0.440 1.000 33.845 188 SER AAA CA 1
ATOM 2815 C C . SER A 1 189 ? 51.897 -43.701 -1.107 1.000 32.312 188 SER AAA C 1
ATOM 2816 O O . SER A 1 189 ? 53.000 -43.206 -0.835 1.000 31.929 188 SER AAA O 1
ATOM 2824 N N . GLU A 1 190 ? 51.008 -43.145 -1.939 1.000 30.988 189 GLU AAA N 1
ATOM 2825 C CA . GLU A 1 190 ? 51.291 -41.925 -2.746 1.000 31.142 189 GLU AAA CA 1
ATOM 2826 C C . GLU A 1 190 ? 50.796 -40.660 -2.022 1.000 30.231 189 GLU AAA C 1
ATOM 2827 O O . GLU A 1 190 ? 50.885 -39.572 -2.616 1.000 28.525 189 GLU AAA O 1
ATOM 2839 N N . TRP A 1 191 ? 50.331 -40.770 -0.773 1.000 30.644 190 TRP AAA N 1
ATOM 2840 C CA . TRP A 1 191 ? 49.864 -39.600 0.021 1.000 29.594 190 TRP AAA CA 1
ATOM 2841 C C . TRP A 1 191 ? 50.986 -38.563 0.153 1.000 27.945 190 TRP AAA C 1
ATOM 2842 O O . TRP A 1 191 ? 50.667 -37.380 0.094 1.000 28.161 190 TRP AAA O 1
ATOM 2863 N N . HIS A 1 192 ? 52.247 -38.986 0.278 1.000 28.106 191 HIS AAA N 1
ATOM 2864 C CA . HIS A 1 192 ? 53.419 -38.082 0.455 1.000 27.862 191 HIS AAA CA 1
ATOM 2865 C C . HIS A 1 192 ? 54.268 -38.003 -0.826 1.000 27.322 191 HIS AAA C 1
ATOM 2866 O O . HIS A 1 192 ? 55.475 -37.767 -0.707 1.000 26.817 191 HIS AAA O 1
ATOM 2881 N N . THR A 1 193 ? 53.665 -38.127 -2.011 1.000 28.771 192 THR AAA N 1
ATOM 2882 C CA . THR A 1 193 ? 54.361 -37.922 -3.314 1.000 28.912 192 THR AAA CA 1
ATOM 2883 C C . THR A 1 193 ? 53.552 -36.955 -4.186 1.000 29.187 192 THR AAA C 1
ATOM 2884 O O . THR A 1 193 ? 52.378 -36.697 -3.866 1.000 27.768 192 THR AAA O 1
ATOM 2895 N N . GLY A 1 194 ? 54.161 -36.456 -5.260 1.000 28.547 193 GLY AAA N 1
ATOM 2896 C CA . GLY A 1 194 ? 53.477 -35.609 -6.255 1.000 28.273 193 GLY AAA CA 1
ATOM 2897 C C . GLY A 1 194 ? 52.363 -36.361 -6.967 1.000 27.965 193 GLY AAA C 1
ATOM 2898 O O . GLY A 1 194 ? 51.467 -35.685 -7.539 1.000 28.237 193 GLY AAA O 1
ATOM 2902 N N . LYS A 1 195 ? 52.406 -37.698 -6.955 1.000 27.749 194 LYS AAA N 1
ATOM 2903 C CA . LYS A 1 195 ? 51.379 -38.560 -7.611 1.000 30.393 194 LYS AAA CA 1
ATOM 2904 C C . LYS A 1 195 ? 50.043 -38.452 -6.863 1.000 29.034 194 LYS AAA C 1
ATOM 2905 O O . LYS A 1 195 ? 49.041 -38.953 -7.393 1.000 28.106 194 LYS AAA O 1
ATOM 2924 N N . LEU A 1 196 ? 50.020 -37.790 -5.703 1.000 29.312 195 LEU AAA N 1
ATOM 2925 C CA . LEU A 1 196 ? 48.770 -37.396 -4.995 1.000 29.959 195 LEU AAA CA 1
ATOM 2926 C C . LEU A 1 196 ? 47.787 -36.775 -5.997 1.000 28.243 195 LEU AAA C 1
ATOM 2927 O O . LEU A 1 196 ? 46.593 -37.069 -5.904 1.000 27.530 195 LEU AAA O 1
ATOM 2943 N N . LEU A 1 197 ? 48.272 -35.919 -6.897 1.000 27.713 196 LEU AAA N 1
ATOM 2944 C CA . LEU A 1 197 ? 47.436 -35.182 -7.885 1.000 28.759 196 LEU AAA CA 1
ATOM 2945 C C . LEU A 1 197 ? 46.656 -36.170 -8.763 1.000 30.189 196 LEU AAA C 1
ATOM 2946 O O . LEU A 1 197 ? 45.552 -35.785 -9.216 1.000 31.700 196 LEU AAA O 1
ATOM 2962 N N . CYS A 1 198 ? 47.195 -37.383 -8.969 1.000 28.950 197 CYS AAA N 1
ATOM 2963 C CA . CYS A 1 198 ? 46.596 -38.459 -9.806 1.000 31.280 197 CYS AAA CA 1
ATOM 2964 C C . CYS A 1 198 ? 45.354 -39.048 -9.118 1.000 31.377 197 CYS AAA C 1
ATOM 2965 O O . CYS A 1 198 ? 44.640 -39.795 -9.795 1.000 30.210 197 CYS AAA O 1
ATOM 2972 N N . PHE A 1 199 ? 45.127 -38.765 -7.825 1.000 30.397 198 PHE AAA N 1
ATOM 2973 C CA . PHE A 1 199 ? 43.913 -39.191 -7.068 1.000 32.160 198 PHE AAA CA 1
ATOM 2974 C C . PHE A 1 199 ? 42.702 -38.307 -7.414 1.000 31.700 198 PHE AAA C 1
ATOM 2975 O O . PHE A 1 199 ? 41.564 -38.755 -7.161 1.000 31.970 198 PHE AAA O 1
ATOM 2992 N N . LEU A 1 200 ? 42.934 -37.089 -7.925 1.000 29.527 199 LEU AAA N 1
ATOM 2993 C CA . LEU A 1 200 ? 41.907 -36.025 -8.089 1.000 30.160 199 LEU AAA CA 1
ATOM 2994 C C . LEU A 1 200 ? 41.672 -35.767 -9.583 1.000 29.714 199 LEU AAA C 1
ATOM 2995 O O . LEU A 1 200 ? 42.522 -35.132 -10.216 1.000 28.812 199 LEU AAA O 1
ATOM 3011 N N . ASP A 1 201 ? 40.507 -36.178 -10.092 1.000 31.648 200 ASP AAA N 1
ATOM 3012 C CA . ASP A 1 201 ? 40.146 -36.200 -11.539 1.000 31.466 200 ASP AAA CA 1
ATOM 3013 C C . ASP A 1 201 ? 40.545 -34.912 -12.253 1.000 30.992 200 ASP AAA C 1
ATOM 3014 O O . ASP A 1 201 ? 41.069 -34.983 -13.364 1.000 30.650 200 ASP AAA O 1
ATOM 3023 N N . PRO A 1 202 ? 40.312 -33.704 -11.685 1.000 29.498 201 PRO AAA N 1
ATOM 3024 C CA . PRO A 1 202 ? 40.690 -32.465 -12.370 1.000 29.412 201 PRO AAA CA 1
ATOM 3025 C C . PRO A 1 202 ? 42.196 -32.199 -12.562 1.000 28.685 201 PRO AAA C 1
ATOM 3026 O O . PRO A 1 202 ? 42.508 -31.294 -13.330 1.000 27.542 201 PRO AAA O 1
ATOM 3037 N N . PHE A 1 203 ? 43.087 -32.975 -11.925 1.000 28.644 202 PHE AAA N 1
ATOM 3038 C CA . PHE A 1 203 ? 44.550 -32.695 -11.917 1.000 28.306 202 PHE AAA CA 1
ATOM 3039 C C . PHE A 1 203 ? 45.382 -33.837 -12.522 1.000 27.205 202 PHE AAA C 1
ATOM 3040 O O . PHE A 1 203 ? 46.585 -33.605 -12.739 1.000 26.955 202 PHE AAA O 1
ATOM 3057 N N . ASP A 1 204 ? 44.798 -35.003 -12.819 1.000 29.277 203 ASP AAA N 1
ATOM 3058 C CA . ASP A 1 204 ? 45.543 -36.162 -13.388 1.000 29.118 203 ASP AAA CA 1
ATOM 3059 C C . ASP A 1 204 ? 46.364 -35.700 -14.596 1.000 28.276 203 ASP AAA C 1
ATOM 3060 O O . ASP A 1 204 ? 47.586 -35.979 -14.637 1.000 27.335 203 ASP AAA O 1
ATOM 3069 N N . ALA A 1 205 ? 45.705 -35.049 -15.552 1.000 27.065 204 ALA AAA N 1
ATOM 3070 C CA . ALA A 1 205 ? 46.313 -34.635 -16.837 1.000 27.414 204 ALA AAA CA 1
ATOM 3071 C C . ALA A 1 205 ? 47.323 -33.520 -16.562 1.000 26.262 204 ALA AAA C 1
ATOM 3072 O O . ALA A 1 205 ? 48.355 -33.493 -17.233 1.000 26.226 204 ALA AAA O 1
ATOM 3079 N N . PHE A 1 206 ? 47.047 -32.651 -15.588 1.000 26.749 205 PHE AAA N 1
ATOM 3080 C CA . PHE A 1 206 ? 47.996 -31.600 -15.138 1.000 26.508 205 PHE AAA CA 1
ATOM 3081 C C . PHE A 1 206 ? 49.316 -32.273 -14.733 1.000 25.338 205 PHE AAA C 1
ATOM 3082 O O . PHE A 1 206 ? 50.383 -31.883 -15.238 1.000 25.874 205 PHE AAA O 1
ATOM 3099 N N . TYR A 1 207 ? 49.249 -33.284 -13.868 1.000 24.477 206 TYR AAA N 1
ATOM 3100 C CA . TYR A 1 207 ? 50.430 -34.080 -13.447 1.000 24.595 206 TYR AAA CA 1
ATOM 3101 C C . TYR A 1 207 ? 51.129 -34.662 -14.689 1.000 24.335 206 TYR AAA C 1
ATOM 3102 O O . TYR A 1 207 ? 52.357 -34.545 -14.797 1.000 23.694 206 TYR AAA O 1
ATOM 3120 N N . ASN A 1 208 ? 50.376 -35.274 -15.607 1.000 25.038 207 ASN AAA N 1
ATOM 3121 C CA . ASN A 1 208 ? 50.945 -35.914 -16.826 1.000 25.471 207 ASN AAA CA 1
ATOM 3122 C C . ASN A 1 208 ? 51.712 -34.870 -17.655 1.000 25.094 207 ASN AAA C 1
ATOM 3123 O O . ASN A 1 208 ? 52.797 -35.207 -18.174 1.000 24.528 207 ASN AAA O 1
ATOM 3134 N N . TYR A 1 209 ? 51.176 -33.658 -17.813 1.000 24.936 208 TYR AAA N 1
ATOM 3135 C CA . TYR A 1 209 ? 51.763 -32.636 -18.722 1.000 27.847 208 TYR AAA CA 1
ATOM 3136 C C . TYR A 1 209 ? 52.968 -31.977 -18.040 1.000 28.781 208 TYR AAA C 1
ATOM 3137 O O . TYR A 1 209 ? 53.968 -31.691 -18.712 1.000 28.217 208 TYR AAA O 1
ATOM 3155 N N . VAL A 1 210 ? 52.890 -31.782 -16.723 1.000 27.107 209 VAL AAA N 1
ATOM 3156 C CA . VAL A 1 210 ? 53.946 -31.072 -15.952 1.000 28.398 209 VAL AAA CA 1
ATOM 3157 C C . VAL A 1 210 ? 55.126 -32.021 -15.696 1.000 26.557 209 VAL AAA C 1
ATOM 3158 O O . VAL A 1 210 ? 56.262 -31.543 -15.797 1.000 26.567 209 VAL AAA O 1
ATOM 3171 N N . THR A 1 211 ? 54.894 -33.312 -15.435 1.000 25.785 210 THR AAA N 1
ATOM 3172 C CA . THR A 1 211 ? 55.977 -34.284 -15.107 1.000 25.746 210 THR AAA CA 1
ATOM 3173 C C . THR A 1 211 ? 56.340 -35.182 -16.299 1.000 27.048 210 THR AAA C 1
ATOM 3174 O O . THR A 1 211 ? 57.454 -35.759 -16.265 1.000 26.746 210 THR AAA O 1
ATOM 3185 N N . GLN A 1 212 ? 55.433 -35.359 -17.268 1.000 27.568 211 GLN AAA N 1
ATOM 3186 C CA . GLN A 1 212 ? 55.566 -36.339 -18.377 1.000 29.595 211 GLN AAA CA 1
ATOM 3187 C C . GLN A 1 212 ? 55.731 -37.755 -17.819 1.000 27.928 211 GLN AAA C 1
ATOM 3188 O O . GLN A 1 212 ? 56.380 -38.581 -18.489 1.000 26.225 211 GLN AAA O 1
ATOM 3202 N N . HIS A 1 213 ? 55.145 -38.020 -16.648 1.000 26.764 212 HIS AAA N 1
ATOM 3203 C CA . HIS A 1 213 ? 55.049 -39.360 -16.022 1.000 27.547 212 HIS AAA CA 1
ATOM 3204 C C . HIS A 1 213 ? 53.591 -39.822 -16.071 1.000 28.344 212 HIS AAA C 1
ATOM 3205 O O . HIS A 1 213 ? 52.679 -38.959 -16.036 1.000 25.764 212 HIS AAA O 1
ATOM 3220 N N . THR A 1 214 ? 53.415 -41.142 -16.119 1.000 28.998 213 THR AAA N 1
ATOM 3221 C CA . THR A 1 214 ? 52.125 -41.869 -16.030 1.000 30.938 213 THR AAA CA 1
ATOM 3222 C C . THR A 1 214 ? 51.481 -41.636 -14.658 1.000 31.546 213 THR AAA C 1
ATOM 3223 O O . THR A 1 214 ? 52.218 -41.499 -13.666 1.000 30.863 213 THR AAA O 1
ATOM 3234 N N . CYS A 1 215 ? 50.149 -41.599 -14.618 1.000 32.299 214 CYS AAA N 1
ATOM 3235 C CA . CYS A 1 215 ? 49.340 -41.819 -13.389 1.000 35.903 214 CYS AAA CA 1
ATOM 3236 C C . CYS A 1 215 ? 49.055 -43.322 -13.312 1.000 35.756 214 CYS AAA C 1
ATOM 3237 O O . CYS A 1 215 ? 48.058 -43.761 -13.924 1.000 36.129 214 CYS AAA O 1
ATOM 3244 N N . ASN A 1 216 ? 49.947 -44.088 -12.683 1.000 35.784 215 ASN AAA N 1
ATOM 3245 C CA . ASN A 1 216 ? 49.880 -45.576 -12.680 1.000 39.699 215 ASN AAA CA 1
ATOM 3246 C C . ASN A 1 216 ? 48.535 -46.000 -12.103 1.000 39.404 215 ASN AAA C 1
ATOM 3247 O O . ASN A 1 216 ? 48.241 -45.689 -10.950 1.000 38.665 215 ASN AAA O 1
ATOM 3258 N N . PRO A 1 217 ? 47.682 -46.705 -12.886 1.000 38.812 216 PRO AAA N 1
ATOM 3259 C CA . PRO A 1 217 ? 46.305 -46.977 -12.473 1.000 39.175 216 PRO AAA CA 1
ATOM 3260 C C . PRO A 1 217 ? 46.235 -47.670 -11.105 1.000 39.309 216 PRO AAA C 1
ATOM 3261 O O . PRO A 1 217 ? 45.506 -47.204 -10.255 1.000 37.253 216 PRO AAA O 1
ATOM 3272 N N . ASP A 1 218 ? 47.031 -48.729 -10.927 1.000 40.803 217 ASP AAA N 1
ATOM 3273 C CA . ASP A 1 218 ? 47.003 -49.621 -9.740 1.000 44.944 217 ASP AAA CA 1
ATOM 3274 C C . ASP A 1 218 ? 47.588 -48.911 -8.510 1.000 42.668 217 ASP AAA C 1
ATOM 3275 O O . ASP A 1 218 ? 47.310 -49.398 -7.398 1.000 44.276 217 ASP AAA O 1
ATOM 3284 N N . ASP A 1 219 ? 48.343 -47.815 -8.684 1.000 38.493 218 ASP AAA N 1
ATOM 3285 C CA . ASP A 1 219 ? 48.998 -47.078 -7.564 1.000 39.098 218 ASP AAA CA 1
ATOM 3286 C C . ASP A 1 219 ? 48.254 -45.770 -7.232 1.000 36.025 218 ASP AAA C 1
ATOM 3287 O O . ASP A 1 219 ? 48.507 -45.239 -6.139 1.000 34.129 218 ASP AAA O 1
ATOM 3296 N N . THR A 1 220 ? 47.379 -45.261 -8.109 1.000 32.288 219 THR AAA N 1
ATOM 3297 C CA . THR A 1 220 ? 46.773 -43.906 -7.974 1.000 31.746 219 THR AAA CA 1
ATOM 3298 C C . THR A 1 220 ? 45.236 -43.963 -7.936 1.000 30.941 219 THR AAA C 1
ATOM 3299 O O . THR A 1 220 ? 44.620 -42.933 -8.251 1.000 28.434 219 THR AAA O 1
ATOM 3310 N N . TRP A 1 221 ? 44.642 -45.097 -7.540 1.000 31.222 220 TRP AAA N 1
ATOM 3311 C CA . TRP A 1 221 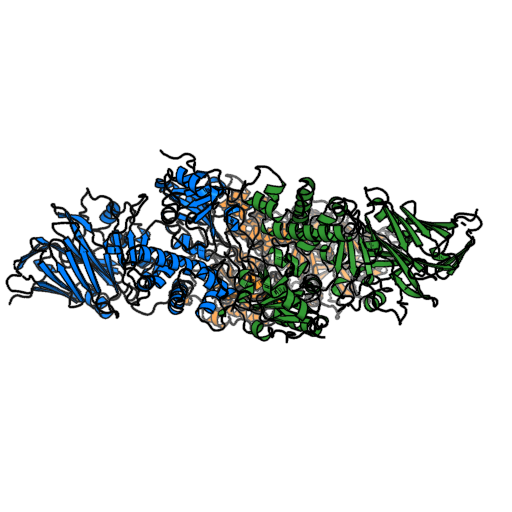? 43.183 -45.251 -7.253 1.000 31.579 220 TRP AAA CA 1
ATOM 3312 C C . TRP A 1 221 ? 42.330 -45.136 -8.527 1.000 31.667 220 TRP AAA C 1
ATOM 3313 O O . TRP A 1 221 ? 41.134 -44.797 -8.395 1.000 31.671 220 TRP AAA O 1
ATOM 3334 N N . GLU A 1 222 ? 42.894 -45.351 -9.716 1.000 31.657 221 GLU AAA N 1
ATOM 3335 C CA . GLU A 1 222 ? 42.133 -45.161 -10.977 1.000 35.342 221 GLU AAA CA 1
ATOM 3336 C C . GLU A 1 222 ? 40.892 -46.060 -10.922 1.000 35.331 221 GLU AAA C 1
ATOM 3337 O O . GLU A 1 222 ? 41.022 -47.227 -10.510 1.000 35.039 221 GLU AAA O 1
ATOM 3349 N N . GLY A 1 223 ? 39.730 -45.531 -11.301 1.000 36.520 222 GLY AAA N 1
ATOM 3350 C CA . GLY A 1 223 ? 38.470 -46.297 -11.303 1.000 36.278 222 GLY AAA CA 1
ATOM 3351 C C . GLY A 1 223 ? 37.635 -46.027 -10.064 1.000 38.561 222 GLY AAA C 1
ATOM 3352 O O . GLY A 1 223 ? 36.404 -46.187 -10.150 1.000 39.699 222 GLY AAA O 1
ATOM 3356 N N . GLN A 1 224 ? 38.254 -45.623 -8.949 1.000 36.689 223 GLN AAA N 1
ATOM 3357 C CA . GLN A 1 224 ? 37.505 -45.091 -7.780 1.000 36.400 223 GLN AAA CA 1
ATOM 3358 C C . GLN A 1 224 ? 36.670 -43.900 -8.265 1.000 35.289 223 GLN AAA C 1
ATOM 3359 O O . GLN A 1 224 ? 37.169 -43.112 -9.094 1.000 34.204 223 GLN AAA O 1
ATOM 3373 N N . ILE A 1 225 ? 35.437 -43.780 -7.780 1.000 35.628 224 ILE AAA N 1
ATOM 3374 C CA . ILE A 1 225 ? 34.491 -42.718 -8.224 1.000 38.920 224 ILE AAA CA 1
ATOM 3375 C C . ILE A 1 225 ? 34.783 -41.436 -7.437 1.000 37.242 224 ILE AAA C 1
ATOM 3376 O O . ILE A 1 225 ? 34.579 -41.421 -6.217 1.000 36.654 224 ILE AAA O 1
ATOM 3392 N N . TYR A 1 226 ? 35.234 -40.401 -8.143 1.000 36.208 225 TYR AAA N 1
ATOM 3393 C CA . TYR A 1 226 ? 35.443 -39.025 -7.629 1.000 36.118 225 TYR AAA CA 1
ATOM 3394 C C . TYR A 1 226 ? 34.136 -38.267 -7.848 1.000 36.555 225 TYR AAA C 1
ATOM 3395 O O . TYR A 1 226 ? 33.800 -38.047 -9.011 1.000 37.506 225 TYR AAA O 1
ATOM 3413 N N . ARG A 1 227 ? 33.414 -37.937 -6.775 1.000 37.641 226 ARG AAA N 1
ATOM 3414 C CA . ARG A 1 227 ? 32.021 -37.414 -6.849 1.000 38.673 226 ARG AAA CA 1
ATOM 3415 C C . ARG A 1 227 ? 31.888 -36.161 -5.987 1.000 38.031 226 ARG AAA C 1
ATOM 3416 O O . ARG A 1 227 ? 32.493 -36.125 -4.903 1.000 34.219 226 ARG AAA O 1
ATOM 3437 N N . VAL A 1 228 ? 31.106 -35.189 -6.468 1.000 39.066 227 VAL AAA N 1
ATOM 3438 C CA . VAL A 1 228 ? 30.775 -33.924 -5.749 1.000 39.843 227 VAL AAA CA 1
ATOM 3439 C C . VAL A 1 228 ? 29.856 -34.277 -4.574 1.000 40.238 227 VAL AAA C 1
ATOM 3440 O O . VAL A 1 228 ? 28.925 -35.074 -4.782 1.000 39.189 227 VAL AAA O 1
ATOM 3453 N N . LEU A 1 229 ? 30.116 -33.715 -3.390 1.000 42.156 228 LEU AAA N 1
ATOM 3454 C CA . LEU A 1 229 ? 29.236 -33.862 -2.199 1.000 42.089 228 LEU AAA CA 1
ATOM 3455 C C . LEU A 1 229 ? 28.400 -32.592 -2.014 1.000 42.019 228 LEU AAA C 1
ATOM 3456 O O . LEU A 1 229 ? 27.271 -32.720 -1.518 1.000 44.435 228 LEU AAA O 1
ATOM 3472 N N . ALA A 1 230 ? 28.932 -31.422 -2.382 1.000 41.769 229 ALA AAA N 1
ATOM 3473 C CA . ALA A 1 230 ? 28.289 -30.108 -2.148 1.000 41.382 229 ALA AAA CA 1
ATOM 3474 C C . ALA A 1 230 ? 28.879 -29.052 -3.080 1.000 42.745 229 ALA AAA C 1
ATOM 3475 O O . ALA A 1 230 ? 30.017 -29.238 -3.567 1.000 45.376 229 ALA AAA O 1
ATOM 3482 N N . GLY A 1 231 ? 28.119 -27.978 -3.306 1.000 40.514 230 GLY AAA N 1
ATOM 3483 C CA . GLY A 1 231 ? 28.458 -26.887 -4.235 1.000 40.159 230 GLY AAA CA 1
ATOM 3484 C C . GLY A 1 231 ? 28.711 -27.415 -5.634 1.000 40.069 230 GLY AAA C 1
ATOM 3485 O O . GLY A 1 231 ? 28.244 -28.520 -5.941 1.000 40.574 230 GLY AAA O 1
ATOM 3489 N N . ASN A 1 232 ? 29.444 -26.654 -6.444 1.000 39.374 231 ASN AAA N 1
ATOM 3490 C CA . ASN A 1 232 ? 29.752 -26.990 -7.857 1.000 41.760 231 ASN AAA CA 1
ATOM 3491 C C . ASN A 1 232 ? 31.255 -26.845 -8.080 1.000 38.230 231 ASN AAA C 1
ATOM 3492 O O . ASN A 1 232 ? 31.697 -25.946 -8.794 1.000 36.869 231 ASN AAA O 1
ATOM 3503 N N . PRO A 1 233 ? 32.090 -27.730 -7.489 1.000 36.584 232 PRO AAA N 1
ATOM 3504 C CA . PRO A 1 233 ? 33.542 -27.604 -7.607 1.000 37.887 232 PRO AAA CA 1
ATOM 3505 C C . PRO A 1 233 ? 34.000 -28.060 -8.997 1.000 36.832 232 PRO AAA C 1
ATOM 3506 O O . PRO A 1 233 ? 33.273 -28.811 -9.611 1.000 38.352 232 PRO AAA O 1
ATOM 3517 N N . ALA A 1 234 ? 35.176 -27.617 -9.443 1.000 36.571 233 ALA AAA N 1
ATOM 3518 C CA . ALA A 1 234 ? 35.822 -28.100 -10.688 1.000 38.547 233 ALA AAA CA 1
ATOM 3519 C C . ALA A 1 234 ? 36.121 -29.600 -10.543 1.000 39.563 233 ALA AAA C 1
ATOM 3520 O O . ALA A 1 234 ? 36.770 -29.989 -9.556 1.000 38.533 233 ALA AAA O 1
ATOM 3527 N N . THR A 1 235 ? 35.613 -30.418 -11.468 1.000 40.452 234 THR AAA N 1
ATOM 3528 C CA . THR A 1 235 ? 35.797 -31.894 -11.492 1.000 40.320 234 THR AAA CA 1
ATOM 3529 C C . THR A 1 235 ? 36.451 -32.319 -12.809 1.000 41.736 234 THR AAA C 1
ATOM 3530 O O . THR A 1 235 ? 37.110 -33.371 -12.816 1.000 41.407 234 THR AAA O 1
ATOM 3541 N N . LEU A 1 236 ? 36.240 -31.554 -13.884 1.000 42.391 235 LEU AAA N 1
ATOM 3542 C CA . LEU A 1 236 ? 36.810 -31.836 -15.225 1.000 42.627 235 LEU AAA CA 1
ATOM 3543 C C . LEU A 1 236 ? 38.187 -31.185 -15.318 1.000 41.349 235 LEU AAA C 1
ATOM 3544 O O . LEU A 1 236 ? 38.443 -30.205 -14.593 1.000 38.269 235 LEU AAA O 1
ATOM 3560 N N . ASP A 1 237 ? 39.044 -31.726 -16.179 1.000 39.247 236 ASP AAA N 1
ATOM 3561 C CA . ASP A 1 237 ? 40.361 -31.127 -16.481 1.000 40.107 236 ASP AAA CA 1
ATOM 3562 C C . ASP A 1 237 ? 40.153 -29.815 -17.243 1.000 40.964 236 ASP AAA C 1
ATOM 3563 O O . ASP A 1 237 ? 39.377 -29.818 -18.206 1.000 43.217 236 ASP AAA O 1
ATOM 3572 N N . THR A 1 238 ? 40.842 -28.745 -16.832 1.000 39.910 237 THR AAA N 1
ATOM 3573 C CA . THR A 1 238 ? 40.914 -27.445 -17.549 1.000 38.440 237 THR AAA CA 1
ATOM 3574 C C . THR A 1 238 ? 42.370 -26.980 -17.546 1.000 36.560 237 THR AAA C 1
ATOM 3575 O O . THR A 1 238 ? 42.617 -25.792 -17.271 1.000 37.679 237 THR AAA O 1
ATOM 3586 N N . THR A 1 239 ? 43.293 -27.901 -17.830 1.000 35.607 238 THR AAA N 1
ATOM 3587 C CA . THR A 1 239 ? 44.755 -27.645 -17.876 1.000 34.425 238 THR AAA CA 1
ATOM 3588 C C . THR A 1 239 ? 45.075 -26.864 -19.150 1.000 33.360 238 THR AAA C 1
ATOM 3589 O O . THR A 1 239 ? 44.577 -27.257 -20.224 1.000 35.633 238 THR AAA O 1
ATOM 3600 N N . ALA A 1 240 ? 45.866 -25.797 -19.044 1.000 31.542 239 ALA AAA N 1
ATOM 3601 C CA . ALA A 1 240 ? 46.378 -25.048 -20.212 1.000 32.032 239 ALA AAA CA 1
ATOM 3602 C C . ALA A 1 240 ? 47.038 -26.054 -21.155 1.000 32.740 239 ALA AAA C 1
ATOM 3603 O O . ALA A 1 240 ? 47.926 -26.798 -20.738 1.000 29.831 239 ALA AAA O 1
ATOM 3610 N N . PRO A 1 241 ? 46.607 -26.163 -22.432 1.000 33.142 240 PRO AAA N 1
ATOM 3611 C CA . PRO A 1 241 ? 47.235 -27.112 -23.349 1.000 32.981 240 PRO AAA CA 1
ATOM 3612 C C . PRO A 1 241 ? 48.720 -26.790 -23.600 1.000 31.565 240 PRO AAA C 1
ATOM 3613 O O . PRO A 1 241 ? 49.434 -27.707 -23.960 1.000 30.164 240 PRO AAA O 1
ATOM 3624 N N . SER A 1 242 ? 49.152 -25.536 -23.383 1.000 30.356 241 SER AAA N 1
ATOM 3625 C CA . SER A 1 242 ? 50.548 -25.063 -23.592 1.000 31.664 241 SER AAA CA 1
ATOM 3626 C C . SER A 1 242 ? 51.405 -25.287 -22.336 1.000 31.617 241 SER AAA C 1
ATOM 3627 O O . SER A 1 242 ? 52.559 -24.845 -22.336 1.000 33.326 241 SER AAA O 1
ATOM 3635 N N . THR A 1 243 ? 50.879 -25.939 -21.298 1.000 33.074 242 THR AAA N 1
ATOM 3636 C CA . THR A 1 243 ? 51.637 -26.258 -20.055 1.000 33.011 242 THR AAA CA 1
ATOM 3637 C C . THR A 1 243 ? 52.938 -26.979 -20.435 1.000 33.871 242 THR AAA C 1
ATOM 3638 O O . THR A 1 243 ? 52.874 -27.917 -21.238 1.000 33.887 242 THR AAA O 1
ATOM 3649 N N . THR A 1 244 ? 54.074 -26.520 -19.906 1.000 33.425 243 THR AAA N 1
ATOM 3650 C CA . THR A 1 244 ? 55.429 -27.080 -20.145 1.000 34.136 243 THR AAA CA 1
ATOM 3651 C C . THR A 1 244 ? 55.884 -27.861 -18.913 1.000 33.500 243 THR AAA C 1
ATOM 3652 O O . THR A 1 244 ? 55.322 -27.694 -17.829 1.000 32.375 243 THR AAA O 1
ATOM 3663 N N . PRO A 1 245 ? 56.889 -28.761 -19.041 1.000 33.120 244 PRO AAA N 1
ATOM 3664 C CA . PRO A 1 245 ? 57.399 -29.518 -17.898 1.000 32.668 244 PRO AAA CA 1
ATOM 3665 C C . PRO A 1 245 ? 57.905 -28.590 -16.787 1.000 30.936 244 PRO AAA C 1
ATOM 3666 O O . PRO A 1 245 ? 58.423 -27.545 -17.073 1.000 29.410 244 PRO AAA O 1
ATOM 3677 N N . ALA A 1 246 ? 57.710 -28.995 -15.540 1.000 29.388 245 ALA AAA N 1
ATOM 3678 C CA . ALA A 1 246 ? 58.202 -28.276 -14.348 1.000 28.099 245 ALA AAA CA 1
ATOM 3679 C C . ALA A 1 246 ? 58.204 -29.248 -13.175 1.000 28.608 245 ALA AAA C 1
ATOM 3680 O O . ALA A 1 246 ? 57.348 -30.164 -13.140 1.000 28.226 245 ALA AAA O 1
ATOM 3687 N N . VAL A 1 247 ? 59.141 -29.055 -12.260 1.000 27.655 246 VAL AAA N 1
ATOM 3688 C CA . VAL A 1 247 ? 59.238 -29.882 -11.035 1.000 29.085 246 VAL AAA CA 1
ATOM 3689 C C . VAL A 1 247 ? 58.054 -29.495 -10.151 1.000 28.603 246 VAL AAA C 1
ATOM 3690 O O . VAL A 1 247 ? 57.817 -28.289 -9.990 1.000 26.894 246 VAL AAA O 1
ATOM 3703 N N . ILE A 1 248 ? 57.306 -30.489 -9.673 1.000 26.622 247 ILE AAA N 1
ATOM 3704 C CA . ILE A 1 248 ? 56.281 -30.313 -8.609 1.000 26.548 247 ILE AAA CA 1
ATOM 3705 C C . ILE A 1 248 ? 56.951 -30.659 -7.281 1.000 26.165 247 ILE AAA C 1
ATOM 3706 O O . ILE A 1 248 ? 57.637 -31.706 -7.212 1.000 25.663 247 ILE AAA O 1
ATOM 3722 N N . SER A 1 249 ? 56.734 -29.829 -6.263 1.000 26.334 248 SER AAA N 1
ATOM 3723 C CA . SER A 1 249 ? 57.279 -30.034 -4.900 1.000 25.473 248 SER AAA CA 1
ATOM 3724 C C . SER A 1 249 ? 56.137 -30.390 -3.935 1.000 25.448 248 SER AAA C 1
ATOM 3725 O O . SER A 1 249 ? 55.016 -29.887 -4.101 1.000 26.221 248 SER AAA O 1
ATOM 3733 N N . HIS A 1 250 ? 56.403 -31.320 -3.021 1.000 24.539 249 HIS AAA N 1
ATOM 3734 C CA . HIS A 1 250 ? 55.469 -31.791 -1.968 1.000 25.448 249 HIS AAA CA 1
ATOM 3735 C C . HIS A 1 250 ? 56.220 -31.680 -0.640 1.000 25.961 249 HIS AAA C 1
ATOM 3736 O O . HIS A 1 250 ? 57.176 -32.459 -0.437 1.000 26.086 249 HIS AAA O 1
ATOM 3751 N N . ARG A 1 251 ? 55.863 -30.684 0.169 1.000 25.431 250 ARG AAA N 1
ATOM 3752 C CA . ARG A 1 251 ? 56.559 -30.357 1.434 1.000 26.395 250 ARG AAA CA 1
ATOM 3753 C C . ARG A 1 251 ? 55.840 -31.074 2.577 1.000 27.175 250 ARG AAA C 1
ATOM 3754 O O . ARG A 1 251 ? 54.614 -30.884 2.722 1.000 27.044 250 ARG AAA O 1
ATOM 3775 N N . ILE A 1 252 ? 56.576 -31.884 3.337 1.000 25.454 251 ILE AAA N 1
ATOM 3776 C CA . ILE A 1 252 ? 56.000 -32.806 4.355 1.000 26.855 251 ILE AAA CA 1
ATOM 3777 C C . ILE A 1 252 ? 56.549 -32.419 5.728 1.000 26.014 251 ILE AAA C 1
ATOM 3778 O O . ILE A 1 252 ? 57.756 -32.578 5.979 1.000 25.085 251 ILE AAA O 1
ATOM 3794 N N . HIS A 1 253 ? 55.665 -31.900 6.570 1.000 27.301 252 HIS AAA N 1
ATOM 3795 C CA . HIS A 1 253 ? 55.918 -31.608 8.000 1.000 27.322 252 HIS AAA CA 1
ATOM 3796 C C . HIS A 1 253 ? 55.767 -32.902 8.808 1.000 27.486 252 HIS AAA C 1
ATOM 3797 O O . HIS A 1 253 ? 54.762 -33.622 8.619 1.000 27.484 252 HIS AAA O 1
ATOM 3812 N N . PHE A 1 254 ? 56.732 -33.177 9.685 1.000 27.443 253 PHE AAA N 1
ATOM 3813 C CA . PHE A 1 254 ? 56.672 -34.267 10.689 1.000 27.048 253 PHE AAA CA 1
ATOM 3814 C C . PHE A 1 254 ? 56.549 -33.636 12.077 1.000 26.930 253 PHE AAA C 1
ATOM 3815 O O . PHE A 1 254 ? 57.536 -33.074 12.579 1.000 25.866 253 PHE AAA O 1
ATOM 3832 N N . ASP A 1 255 ? 55.355 -33.725 12.663 1.000 29.051 254 ASP AAA N 1
ATOM 3833 C CA . ASP A 1 255 ? 55.029 -33.128 13.986 1.000 31.261 254 ASP AAA CA 1
ATOM 3834 C C . ASP A 1 255 ? 55.946 -33.707 15.073 1.000 30.536 254 ASP AAA C 1
ATOM 3835 O O . ASP A 1 255 ? 56.299 -32.944 15.982 1.000 27.948 254 ASP AAA O 1
ATOM 3844 N N . ARG A 1 256 ? 56.323 -34.990 14.970 1.000 33.699 255 ARG AAA N 1
ATOM 3845 C CA . ARG A 1 256 ? 57.143 -35.720 15.985 1.000 36.343 255 ARG AAA CA 1
ATOM 3846 C C . ARG A 1 256 ? 58.586 -35.198 16.006 1.000 34.800 255 ARG AAA C 1
ATOM 3847 O O . ARG A 1 256 ? 59.273 -35.458 16.997 1.000 35.781 255 ARG AAA O 1
ATOM 3868 N N . GLY A 1 257 ? 59.025 -34.473 14.973 1.000 30.973 256 GLY AAA N 1
ATOM 3869 C CA . GLY A 1 257 ? 60.381 -33.899 14.900 1.000 29.888 256 GLY AAA CA 1
ATOM 3870 C C . GLY A 1 257 ? 61.405 -34.923 14.436 1.000 28.436 256 GLY AAA C 1
ATOM 3871 O O . GLY A 1 257 ? 62.597 -34.681 14.613 1.000 30.138 256 GLY AAA O 1
ATOM 3875 N N . ASN A 1 258 ? 60.960 -36.019 13.826 1.000 27.994 257 ASN AAA N 1
ATOM 3876 C CA . ASN A 1 258 ? 61.818 -37.181 13.465 1.000 27.767 257 ASN AAA CA 1
ATOM 3877 C C . ASN A 1 258 ? 61.838 -37.354 11.937 1.000 25.955 257 ASN AAA C 1
ATOM 3878 O O . ASN A 1 258 ? 61.841 -38.510 11.468 1.000 25.247 257 ASN AAA O 1
ATOM 3889 N N . SER A 1 259 ? 61.872 -36.248 11.187 1.000 24.812 258 SER AAA N 1
ATOM 3890 C CA . SER A 1 259 ? 61.817 -36.247 9.703 1.000 24.792 258 SER AAA CA 1
ATOM 3891 C C . SER A 1 259 ? 63.021 -37.005 9.128 1.000 23.472 258 SER AAA C 1
ATOM 3892 O O . SER A 1 259 ? 62.790 -37.874 8.264 1.000 23.413 258 SER AAA O 1
ATOM 3900 N N . LEU A 1 260 ? 64.250 -36.697 9.571 1.000 23.389 259 LEU AAA N 1
ATOM 3901 C CA . LEU A 1 260 ? 65.488 -37.308 9.004 1.000 24.322 259 LEU AAA CA 1
ATOM 3902 C C . LEU A 1 260 ? 65.465 -38.825 9.219 1.000 24.746 259 LEU AAA C 1
ATOM 3903 O O . LEU A 1 260 ? 65.768 -39.545 8.251 1.000 24.085 259 LEU AAA O 1
ATOM 3919 N N . ALA A 1 261 ? 65.129 -39.270 10.440 1.000 24.592 260 ALA AAA N 1
ATOM 3920 C CA . ALA A 1 261 ? 65.018 -40.691 10.841 1.000 24.180 260 ALA AAA CA 1
ATOM 3921 C C . ALA A 1 261 ? 63.919 -41.379 10.020 1.000 24.598 260 ALA AAA C 1
ATOM 3922 O O . ALA A 1 261 ? 64.158 -42.484 9.518 1.000 23.320 260 ALA AAA O 1
ATOM 3929 N N . SER A 1 262 ? 62.764 -40.729 9.852 1.000 24.926 261 SER AAA N 1
ATOM 3930 C CA . SER A 1 262 ? 61.616 -41.264 9.068 1.000 23.874 261 SER AAA CA 1
ATOM 3931 C C . SER A 1 262 ? 61.986 -41.354 7.581 1.000 23.256 261 SER AAA C 1
ATOM 3932 O O . SER A 1 262 ? 61.708 -42.398 6.952 1.000 23.069 261 SER AAA O 1
ATOM 3940 N N . LEU A 1 263 ? 62.602 -40.307 7.032 1.000 23.762 262 LEU AAA N 1
ATOM 3941 C CA . LEU A 1 263 ? 63.056 -40.287 5.618 1.000 23.603 262 LEU AAA CA 1
ATOM 3942 C C . LEU A 1 263 ? 64.043 -41.439 5.402 1.000 23.789 262 LEU AAA C 1
ATOM 3943 O O . LEU A 1 263 ? 63.896 -42.176 4.398 1.000 23.606 262 LEU AAA O 1
ATOM 3959 N N . THR A 1 264 ? 64.994 -41.614 6.320 1.000 24.001 263 THR AAA N 1
ATOM 3960 C CA . THR A 1 264 ? 66.064 -42.635 6.197 1.000 24.411 263 THR AAA CA 1
ATOM 3961 C C . THR A 1 264 ? 65.409 -44.024 6.183 1.000 23.973 263 THR AAA C 1
ATOM 3962 O O . THR A 1 264 ? 65.807 -44.853 5.344 1.000 22.042 263 THR AAA O 1
ATOM 3973 N N . ALA A 1 265 ? 64.413 -44.252 7.047 1.000 23.493 264 ALA AAA N 1
ATOM 3974 C CA . ALA A 1 265 ? 63.691 -45.539 7.170 1.000 23.980 264 ALA AAA CA 1
ATOM 3975 C C . ALA A 1 265 ? 62.945 -45.832 5.867 1.000 23.878 264 ALA AAA C 1
ATOM 3976 O O . ALA A 1 265 ? 62.981 -46.971 5.394 1.000 24.482 264 ALA AAA O 1
ATOM 3983 N N . HIS A 1 266 ? 62.307 -44.818 5.292 1.000 23.998 265 HIS AAA N 1
ATOM 3984 C CA . HIS A 1 266 ? 61.666 -44.882 3.958 1.000 24.054 265 HIS AAA CA 1
ATOM 3985 C C . HIS A 1 266 ? 62.694 -45.361 2.916 1.000 24.300 265 HIS AAA C 1
ATOM 3986 O O . HIS A 1 266 ? 62.347 -46.248 2.132 1.000 23.187 265 HIS AAA O 1
ATOM 4001 N N . GLN A 1 267 ? 63.921 -44.829 2.937 1.000 23.980 266 GLN AAA N 1
ATOM 4002 C CA . GLN A 1 267 ? 64.935 -45.048 1.862 1.000 25.605 266 GLN AAA CA 1
ATOM 4003 C C . GLN A 1 267 ? 65.628 -46.406 2.040 1.000 26.227 266 GLN AAA C 1
ATOM 4004 O O . GLN A 1 267 ? 65.963 -47.042 1.015 1.000 25.912 266 GLN AAA O 1
ATOM 4018 N N . VAL A 1 268 ? 65.861 -46.818 3.289 1.000 25.278 267 VAL AAA N 1
ATOM 4019 C CA . VAL A 1 268 ? 66.514 -48.109 3.636 1.000 25.571 267 VAL AAA CA 1
ATOM 4020 C C . VAL A 1 268 ? 65.526 -49.242 3.353 1.000 25.706 267 VAL AAA C 1
ATOM 4021 O O . VAL A 1 268 ? 65.933 -50.235 2.729 1.000 24.566 267 VAL AAA O 1
ATOM 4034 N N . CYS A 1 269 ? 64.287 -49.112 3.828 1.000 25.807 268 CYS AAA N 1
ATOM 4035 C CA . CYS A 1 269 ? 63.314 -50.232 3.892 1.000 27.810 268 CYS AAA CA 1
ATOM 4036 C C . CYS A 1 269 ? 62.469 -50.299 2.614 1.000 27.149 268 CYS AAA C 1
ATOM 4037 O O . CYS A 1 269 ? 61.878 -51.353 2.369 1.000 28.217 268 CYS AAA O 1
ATOM 4044 N N . GLY A 1 270 ? 62.446 -49.234 1.808 1.000 28.945 269 GLY AAA N 1
ATOM 4045 C CA . GLY A 1 270 ? 61.562 -49.119 0.633 1.000 29.725 269 GLY AAA CA 1
ATOM 4046 C C . GLY A 1 270 ? 60.101 -49.129 1.046 1.000 30.942 269 GLY AAA C 1
ATOM 4047 O O . GLY A 1 270 ? 59.285 -49.802 0.391 1.000 31.643 269 GLY AAA O 1
ATOM 4051 N N . ILE A 1 271 ? 59.793 -48.401 2.111 1.000 31.164 270 ILE AAA N 1
ATOM 4052 C CA . ILE A 1 271 ? 58.446 -48.310 2.735 1.000 32.963 270 ILE AAA CA 1
ATOM 4053 C C . ILE A 1 271 ? 57.943 -46.914 2.409 1.000 29.768 270 ILE AAA C 1
ATOM 4054 O O . ILE A 1 271 ? 58.732 -45.982 2.443 1.000 29.979 270 ILE AAA O 1
ATOM 4070 N N . PRO A 1 272 ? 56.657 -46.724 2.041 1.000 29.071 271 PRO AAA N 1
ATOM 4071 C CA . PRO A 1 272 ? 56.131 -45.383 1.786 1.000 28.108 271 PRO AAA CA 1
ATOM 4072 C C . PRO A 1 272 ? 56.349 -44.468 3.001 1.000 28.612 271 PRO AAA C 1
ATOM 4073 O O . PRO A 1 272 ? 56.179 -44.917 4.131 1.000 28.361 271 PRO AAA O 1
ATOM 4084 N N . LEU A 1 273 ? 56.714 -43.212 2.749 1.000 28.022 272 LEU AAA N 1
ATOM 4085 C CA . LEU A 1 273 ? 56.986 -42.212 3.813 1.000 27.926 272 LEU AAA CA 1
ATOM 4086 C C . LEU A 1 273 ? 55.737 -42.015 4.689 1.000 27.213 272 LEU AAA C 1
ATOM 4087 O O . LEU A 1 273 ? 55.907 -41.869 5.919 1.000 25.412 272 LEU AAA O 1
ATOM 4103 N N . GLU A 1 274 ? 54.529 -42.058 4.106 1.000 27.212 273 GLU AAA N 1
ATOM 4104 C CA . GLU A 1 274 ? 53.245 -41.949 4.862 1.000 29.120 273 GLU AAA CA 1
ATOM 4105 C C . GLU A 1 274 ? 53.203 -42.986 5.999 1.000 30.325 273 GLU AAA C 1
ATOM 4106 O O . GLU A 1 274 ? 52.680 -42.651 7.065 1.000 29.066 273 GLU AAA O 1
ATOM 4118 N N . SER A 1 275 ? 53.703 -44.204 5.780 1.000 29.648 274 SER AAA N 1
ATOM 4119 C CA . SER A 1 275 ? 53.710 -45.290 6.796 1.000 30.953 274 SER AAA CA 1
ATOM 4120 C C . SER A 1 275 ? 54.554 -44.898 8.016 1.000 30.539 274 SER AAA C 1
ATOM 4121 O O . SER A 1 275 ? 54.290 -45.433 9.105 1.000 29.998 274 SER AAA O 1
ATOM 4129 N N . LEU A 1 276 ? 55.516 -43.987 7.863 1.000 29.918 275 LEU AAA N 1
ATOM 4130 C CA . LEU A 1 276 ? 56.400 -43.547 8.977 1.000 29.852 275 LEU AAA CA 1
ATOM 4131 C C . LEU A 1 276 ? 55.957 -42.184 9.520 1.000 30.883 275 LEU AAA C 1
ATOM 4132 O O . LEU A 1 276 ? 56.622 -41.657 10.433 1.000 31.358 275 LEU AAA O 1
ATOM 4148 N N . ALA A 1 277 ? 54.840 -41.657 9.018 1.000 29.914 276 ALA AAA N 1
ATOM 4149 C CA . ALA A 1 277 ? 54.251 -40.377 9.459 1.000 31.370 276 ALA AAA CA 1
ATOM 4150 C C . ALA A 1 277 ? 53.451 -40.598 10.754 1.000 31.711 276 ALA AAA C 1
ATOM 4151 O O . ALA A 1 277 ? 53.353 -41.741 11.225 1.000 30.983 276 ALA AAA O 1
ATOM 4158 N N . ARG A 1 278 ? 52.893 -39.524 11.304 1.000 34.412 277 ARG AAA N 1
ATOM 4159 C CA . ARG A 1 278 ? 51.962 -39.571 12.458 1.000 34.830 277 ARG AAA CA 1
ATOM 4160 C C . ARG A 1 278 ? 50.799 -40.513 12.119 1.000 34.503 277 ARG AAA C 1
ATOM 4161 O O . ARG A 1 278 ? 50.307 -40.467 10.982 1.000 33.092 277 ARG AAA O 1
ATOM 4182 N N . THR A 1 279 ? 50.409 -41.366 13.066 1.000 34.548 278 THR AAA N 1
ATOM 4183 C CA . THR A 1 279 ? 49.231 -42.268 12.967 1.000 35.558 278 THR AAA CA 1
ATOM 4184 C C . THR A 1 279 ? 48.104 -41.704 13.839 1.000 35.474 278 THR AAA C 1
ATOM 4185 O O . THR A 1 279 ? 48.412 -41.077 14.873 1.000 34.632 278 THR AAA O 1
ATOM 4196 N N . ARG A 1 280 ? 46.850 -41.923 13.447 1.000 37.216 279 ARG AAA N 1
ATOM 4197 C CA . ARG A 1 280 ? 45.667 -41.503 14.246 1.000 39.107 279 ARG AAA CA 1
ATOM 4198 C C . ARG A 1 280 ? 45.575 -42.352 15.514 1.000 43.979 279 ARG AAA C 1
ATOM 4199 O O . ARG A 1 280 ? 45.305 -41.776 16.581 1.000 46.108 279 ARG AAA O 1
ATOM 4220 N N . HIS A 1 281 ? 45.768 -43.667 15.381 1.000 50.189 280 HIS AAA N 1
ATOM 4221 C CA . HIS A 1 281 ? 45.794 -44.655 16.492 1.000 59.384 280 HIS AAA CA 1
ATOM 4222 C C . HIS A 1 281 ? 47.063 -45.491 16.364 1.000 67.399 280 HIS AAA C 1
ATOM 4223 O O . HIS A 1 281 ? 47.445 -45.850 15.251 1.000 70.787 280 HIS AAA O 1
ATOM 4238 N N . PRO A 1 282 ? 47.765 -45.813 17.478 1.000 74.119 281 PRO AAA N 1
ATOM 4239 C CA . PRO A 1 282 ? 49.017 -46.569 17.401 1.000 76.559 281 PRO AAA CA 1
ATOM 4240 C C . PRO A 1 282 ? 48.924 -47.778 16.458 1.000 79.378 281 PRO AAA C 1
ATOM 4241 O O . PRO A 1 282 ? 48.204 -48.708 16.775 1.000 83.225 281 PRO AAA O 1
ATOM 4252 N N . ARG A 1 283 ? 49.622 -47.713 15.318 1.000 79.259 282 ARG AAA N 1
ATOM 4253 C CA . ARG A 1 283 ? 49.716 -48.825 14.335 1.000 78.741 282 ARG AAA CA 1
ATOM 4254 C C . ARG A 1 283 ? 51.005 -49.610 14.599 1.000 79.305 282 ARG AAA C 1
ATOM 4255 O O . ARG A 1 283 ? 51.822 -49.162 15.427 1.000 80.201 282 ARG AAA O 1
ATOM 4276 N N . GLY A 1 284 ? 51.171 -50.735 13.904 1.000 82.063 283 GLY AAA N 1
ATOM 4277 C CA . GLY A 1 284 ? 52.310 -51.654 14.081 1.000 86.041 283 GLY AAA CA 1
ATOM 4278 C C . GLY A 1 284 ? 52.366 -52.678 12.966 1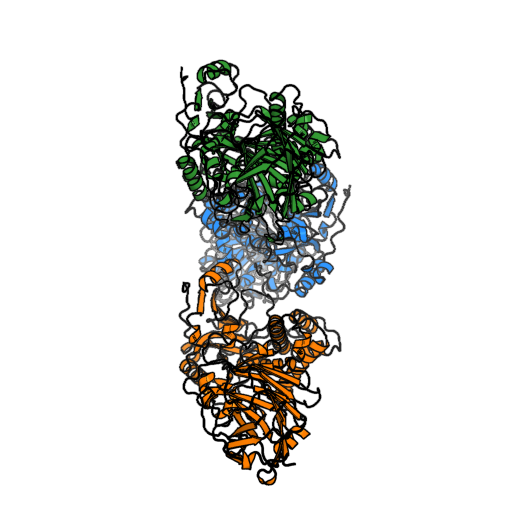.000 84.603 283 GLY AAA C 1
ATOM 4279 O O . GLY A 1 284 ? 52.352 -53.888 13.266 1.000 79.569 283 GLY AAA O 1
ATOM 4283 N N . TRP A 1 285 ? 52.419 -52.201 11.722 1.000 90.715 284 TRP AAA N 1
ATOM 4284 C CA . TRP A 1 285 ? 52.501 -53.047 10.502 1.000 97.586 284 TRP AAA CA 1
ATOM 4285 C C . TRP A 1 285 ? 53.704 -53.989 10.639 1.000 89.228 284 TRP AAA C 1
ATOM 4286 O O . TRP A 1 285 ? 54.650 -53.642 11.371 1.000 82.861 284 TRP AAA O 1
ATOM 4307 N N . GLU A 1 286 ? 53.652 -55.145 9.978 1.000 89.307 285 GLU AAA N 1
ATOM 4308 C CA . GLU A 1 286 ? 54.734 -56.168 10.002 1.000 92.382 285 GLU AAA CA 1
ATOM 4309 C C . GLU A 1 286 ? 56.023 -55.565 9.424 1.000 88.188 285 GLU AAA C 1
ATOM 4310 O O . GLU A 1 286 ? 57.105 -55.870 9.964 1.000 87.254 285 GLU AAA O 1
ATOM 4322 N N . GLU A 1 287 ? 55.911 -54.729 8.385 1.000 79.616 286 GLU AAA N 1
ATOM 4323 C CA . GLU A 1 287 ? 57.064 -54.117 7.667 1.000 73.860 286 GLU AAA CA 1
ATOM 4324 C C . GLU A 1 287 ? 57.694 -53.017 8.533 1.000 63.249 286 GLU AAA C 1
ATOM 4325 O O . GLU A 1 287 ? 58.904 -52.753 8.357 1.000 50.094 286 GLU AAA O 1
ATOM 4337 N N . LEU A 1 288 ? 56.910 -52.405 9.431 1.000 55.050 287 LEU AAA N 1
ATOM 4338 C CA . LEU A 1 288 ? 57.373 -51.305 10.320 1.000 50.133 287 LEU AAA CA 1
ATOM 4339 C C . LEU A 1 288 ? 58.129 -51.873 11.523 1.000 42.895 287 LEU AAA C 1
ATOM 4340 O O . LEU A 1 288 ? 59.169 -51.303 11.868 1.000 41.585 287 LEU AAA O 1
ATOM 4356 N N . ASN A 1 289 ? 57.630 -52.942 12.144 1.000 39.729 288 ASN AAA N 1
ATOM 4357 C CA . ASN A 1 289 ? 58.273 -53.542 13.341 1.000 41.061 288 ASN AAA CA 1
ATOM 4358 C C . ASN A 1 289 ? 59.587 -54.220 12.934 1.000 39.170 288 ASN AAA C 1
ATOM 4359 O O . ASN A 1 289 ? 60.542 -54.142 13.719 1.000 37.123 288 ASN AAA O 1
ATOM 4370 N N . ASN A 1 290 ? 59.650 -54.810 11.738 1.000 37.956 289 ASN AAA N 1
ATOM 4371 C CA . ASN A 1 290 ? 60.819 -55.602 11.262 1.000 41.098 289 ASN AAA CA 1
ATOM 4372 C C . ASN A 1 290 ? 61.945 -54.695 10.745 1.000 36.970 289 ASN AAA C 1
ATOM 4373 O O . ASN A 1 290 ? 63.109 -55.048 10.982 1.000 37.109 289 ASN AAA O 1
ATOM 4384 N N . CYS A 1 291 ? 61.625 -53.602 10.044 1.000 34.474 290 CYS AAA N 1
ATOM 4385 C CA . CYS A 1 291 ? 62.613 -52.741 9.329 1.000 33.481 290 CYS AAA CA 1
ATOM 4386 C C . CYS A 1 291 ? 62.368 -51.257 9.638 1.000 31.409 290 CYS AAA C 1
ATOM 4387 O O . CYS A 1 291 ? 63.316 -50.586 10.072 1.000 30.124 290 CYS AAA O 1
ATOM 4394 N N . GLY A 1 292 ? 61.149 -50.762 9.405 1.000 29.160 291 GLY AAA N 1
ATOM 4395 C CA . GLY A 1 292 ? 60.813 -49.326 9.466 1.000 28.065 291 GLY AAA CA 1
ATOM 4396 C C . GLY A 1 292 ? 61.227 -48.694 10.787 1.000 27.841 291 GLY AAA C 1
ATOM 4397 O O . GLY A 1 292 ? 62.102 -47.802 10.778 1.000 25.088 291 GLY AAA O 1
ATOM 4401 N N . TYR A 1 293 ? 60.615 -49.125 11.889 1.000 27.211 292 TYR AAA N 1
ATOM 4402 C CA . TYR A 1 293 ? 60.829 -48.537 13.238 1.000 28.481 292 TYR AAA CA 1
ATOM 4403 C C . TYR A 1 293 ? 62.275 -48.753 13.673 1.000 26.754 292 TYR AAA C 1
ATOM 4404 O O . TYR A 1 293 ? 62.930 -47.798 14.093 1.000 25.192 292 TYR AAA O 1
ATOM 4422 N N . PRO A 1 294 ? 62.838 -49.980 13.569 1.000 25.377 293 PRO AAA N 1
ATOM 4423 C CA . PRO A 1 294 ? 64.225 -50.205 13.973 1.000 26.223 293 PRO AAA CA 1
ATOM 4424 C C . PRO A 1 294 ? 65.210 -49.286 13.228 1.000 26.241 293 PRO AAA C 1
ATOM 4425 O O . PRO A 1 294 ? 66.133 -48.794 13.846 1.000 25.335 293 PRO AAA O 1
ATOM 4436 N N . VAL A 1 295 ? 65.004 -49.064 11.926 1.000 25.630 294 VAL AAA N 1
ATOM 4437 C CA . VAL A 1 295 ? 65.920 -48.194 11.133 1.000 25.623 294 VAL AAA CA 1
ATOM 4438 C C . VAL A 1 295 ? 65.745 -46.749 11.606 1.000 24.870 294 VAL AAA C 1
ATOM 4439 O O . VAL A 1 295 ? 66.760 -46.094 11.849 1.000 22.297 294 VAL AAA O 1
ATOM 4452 N N . ARG A 1 296 ? 64.508 -46.277 11.756 1.000 25.078 295 ARG AAA N 1
ATOM 4453 C CA . ARG A 1 296 ? 64.245 -44.916 12.287 1.000 26.249 295 ARG AAA CA 1
ATOM 4454 C C . ARG A 1 296 ? 64.940 -44.799 13.648 1.000 26.592 295 ARG AAA C 1
ATOM 4455 O O . ARG A 1 296 ? 65.621 -43.781 13.891 1.000 25.458 295 ARG AAA O 1
ATOM 4476 N N . ASN A 1 297 ? 64.785 -45.811 14.504 1.000 26.966 296 ASN AAA N 1
ATOM 4477 C CA . ASN A 1 297 ? 65.312 -45.785 15.896 1.000 26.144 296 ASN AAA CA 1
ATOM 4478 C C . ASN A 1 297 ? 66.845 -45.695 15.874 1.000 24.148 296 ASN AAA C 1
ATOM 4479 O O . ASN A 1 297 ? 67.405 -44.981 16.725 1.000 22.554 296 ASN AAA O 1
ATOM 4490 N N . LEU A 1 298 ? 67.510 -46.395 14.952 1.000 23.063 297 LEU AAA N 1
ATOM 4491 C CA . LEU A 1 298 ? 68.992 -46.351 14.838 1.000 23.547 297 LEU AAA CA 1
ATOM 4492 C C . LEU A 1 298 ? 69.438 -44.918 14.532 1.000 22.734 297 LEU AAA C 1
ATOM 4493 O O . LEU A 1 298 ? 70.413 -44.473 15.151 1.000 23.964 297 LEU AAA O 1
ATOM 4509 N N . VAL A 1 299 ? 68.767 -44.216 13.618 1.000 22.948 298 VAL AAA N 1
ATOM 4510 C CA . VAL A 1 299 ? 69.125 -42.805 13.282 1.000 23.703 298 VAL AAA CA 1
ATOM 4511 C C . VAL A 1 299 ? 68.953 -41.939 14.535 1.000 23.885 298 VAL AAA C 1
ATOM 4512 O O . VAL A 1 299 ? 69.853 -41.122 14.816 1.000 24.258 298 VAL AAA O 1
ATOM 4525 N N . SER A 1 300 ? 67.831 -42.083 15.241 1.000 24.423 299 SER AAA N 1
ATOM 4526 C CA . SER A 1 300 ? 67.548 -41.341 16.500 1.000 25.642 299 SER AAA CA 1
ATOM 4527 C C . SER A 1 300 ? 68.663 -41.586 17.526 1.000 24.950 299 SER AAA C 1
ATOM 4528 O O . SER A 1 300 ? 69.155 -40.600 18.104 1.000 25.025 299 SER AAA O 1
ATOM 4536 N N . LEU A 1 301 ? 69.067 -42.841 17.729 1.000 25.443 300 LEU AAA N 1
ATOM 4537 C CA . LEU A 1 301 ? 70.148 -43.191 18.690 1.000 27.425 300 LEU AAA CA 1
ATOM 4538 C C . LEU A 1 301 ? 71.453 -42.532 18.251 1.000 25.517 300 LEU AAA C 1
ATOM 4539 O O . LEU A 1 301 ? 72.174 -42.055 19.121 1.000 24.612 300 LEU AAA O 1
ATOM 4555 N N . PHE A 1 302 ? 71.758 -42.532 16.950 1.000 25.370 301 PHE AAA N 1
ATOM 4556 C CA . PHE A 1 302 ? 72.995 -41.898 16.429 1.000 25.814 301 PHE AAA CA 1
ATOM 4557 C C . PHE A 1 302 ? 72.968 -40.401 16.760 1.000 25.979 301 PHE AAA C 1
ATOM 4558 O O . PHE A 1 302 ? 73.995 -39.858 17.195 1.000 26.102 301 PHE AAA O 1
ATOM 4575 N N . ILE A 1 303 ? 71.825 -39.746 16.547 1.000 25.923 302 ILE AAA N 1
ATOM 4576 C CA . ILE A 1 303 ? 71.651 -38.293 16.830 1.000 26.456 302 ILE AAA CA 1
ATOM 4577 C C . ILE A 1 303 ? 71.900 -38.055 18.325 1.000 27.447 302 ILE AAA C 1
ATOM 4578 O O . ILE A 1 303 ? 72.660 -37.131 18.646 1.000 26.228 302 ILE AAA O 1
ATOM 4594 N N . LEU A 1 304 ? 71.323 -38.887 19.197 1.000 28.914 303 LEU AAA N 1
ATOM 4595 C CA . LEU A 1 304 ? 71.447 -38.741 20.677 1.000 31.697 303 LEU AAA CA 1
ATOM 4596 C C . LEU A 1 304 ? 72.902 -38.899 21.136 1.000 33.689 303 LEU AAA C 1
ATOM 4597 O O . LEU A 1 304 ? 73.236 -38.337 22.192 1.000 34.124 303 LEU AAA O 1
ATOM 4613 N N . ALA A 1 305 ? 73.735 -39.624 20.381 1.000 34.154 304 ALA AAA N 1
ATOM 4614 C CA . ALA A 1 305 ? 75.159 -39.873 20.708 1.000 32.940 304 ALA AAA CA 1
ATOM 4615 C C . ALA A 1 305 ? 75.991 -38.610 20.467 1.000 32.587 304 ALA AAA C 1
ATOM 4616 O O . ALA A 1 305 ? 77.119 -38.559 20.974 1.000 33.013 304 ALA AAA O 1
ATOM 4623 N N . ARG A 1 306 ? 75.467 -37.633 19.723 1.000 34.049 305 ARG AAA N 1
ATOM 4624 C CA . ARG A 1 306 ? 76.141 -36.329 19.459 1.000 36.713 305 ARG AAA CA 1
ATOM 4625 C C . ARG A 1 306 ? 77.462 -36.558 18.702 1.000 37.589 305 ARG AAA C 1
ATOM 4626 O O . ARG A 1 306 ? 78.448 -35.854 18.993 1.000 43.322 305 ARG AAA O 1
ATOM 4647 N N . LEU A 1 307 ? 77.466 -37.487 17.747 1.000 36.415 306 LEU AAA N 1
ATOM 4648 C CA . LEU A 1 307 ? 78.637 -37.860 16.913 1.000 35.391 306 LEU AAA CA 1
ATOM 4649 C C . LEU A 1 307 ? 78.505 -37.193 15.541 1.000 34.755 306 LEU AAA C 1
ATOM 4650 O O . LEU A 1 307 ? 77.372 -37.057 15.047 1.000 31.369 306 LEU AAA O 1
ATOM 4666 N N . SER A 1 308 ? 79.629 -36.797 14.948 1.000 34.538 307 SER AAA N 1
ATOM 4667 C CA . SER A 1 308 ? 79.705 -36.230 13.577 1.000 33.720 307 SER AAA CA 1
ATOM 4668 C C . SER A 1 308 ? 79.203 -37.265 12.563 1.000 29.452 307 SER AAA C 1
ATOM 4669 O O . SER A 1 308 ? 79.613 -38.428 12.649 1.000 28.098 307 SER AAA O 1
ATOM 4677 N N . TRP A 1 309 ? 78.375 -36.847 11.606 1.000 29.820 308 TRP AAA N 1
ATOM 4678 C CA . TRP A 1 309 ? 77.882 -37.729 10.510 1.000 29.321 308 TRP AAA CA 1
ATOM 4679 C C . TRP A 1 309 ? 79.050 -38.198 9.624 1.000 30.090 308 TRP AAA C 1
ATOM 4680 O O . TRP A 1 309 ? 78.893 -39.244 8.956 1.000 26.813 308 TRP AAA O 1
ATOM 4701 N N . ASP A 1 310 ? 80.190 -37.492 9.655 1.000 31.229 309 ASP AAA N 1
ATOM 4702 C CA . ASP A 1 310 ? 81.431 -37.848 8.911 1.000 35.401 309 ASP AAA CA 1
ATOM 4703 C C . ASP A 1 310 ? 82.035 -39.155 9.439 1.000 34.686 309 ASP AAA C 1
ATOM 4704 O O . ASP A 1 310 ? 82.874 -39.736 8.734 1.000 33.059 309 ASP AAA O 1
ATOM 4713 N N . ARG A 1 311 ? 81.662 -39.599 10.637 1.000 33.825 310 ARG AAA N 1
ATOM 4714 C CA . ARG A 1 311 ? 82.367 -40.714 11.320 1.000 35.681 310 ARG AAA CA 1
ATOM 4715 C C . ARG A 1 311 ? 81.504 -41.980 11.363 1.000 31.383 310 ARG AAA C 1
ATOM 4716 O O . ARG A 1 311 ? 81.908 -42.911 12.064 1.000 29.881 310 ARG AAA O 1
ATOM 4737 N N . VAL A 1 312 ? 80.408 -42.061 10.599 1.000 31.753 311 VAL AAA N 1
ATOM 4738 C CA . VAL A 1 312 ? 79.443 -43.197 10.735 1.000 31.410 311 VAL AAA CA 1
ATOM 4739 C C . VAL A 1 312 ? 80.187 -44.521 10.533 1.000 29.315 311 VAL AAA C 1
ATOM 4740 O O . VAL A 1 312 ? 79.947 -45.437 11.325 1.000 27.680 311 VAL AAA O 1
ATOM 4753 N N . GLU A 1 313 ? 81.060 -44.634 9.531 1.000 30.264 312 GLU AAA N 1
ATOM 4754 C CA . GLU A 1 313 ? 81.695 -45.945 9.208 1.000 32.890 312 GLU AAA CA 1
ATOM 4755 C C . GLU A 1 313 ? 82.664 -46.339 10.337 1.000 29.897 312 GLU AAA C 1
ATOM 4756 O O . GLU A 1 313 ? 82.648 -47.521 10.716 1.000 29.964 312 GLU AAA O 1
ATOM 4768 N N . GLN A 1 314 ? 83.410 -45.390 10.907 1.000 29.454 313 GLN AAA N 1
ATOM 4769 C CA . GLN A 1 314 ? 84.303 -45.653 12.070 1.000 29.600 313 GLN AAA CA 1
ATOM 4770 C C . GLN A 1 314 ? 83.475 -45.973 13.321 1.000 29.555 313 GLN AAA C 1
ATOM 4771 O O . GLN A 1 314 ? 83.919 -46.835 14.106 1.000 28.447 313 GLN AAA O 1
ATOM 4785 N N . VAL A 1 315 ? 82.318 -45.327 13.515 1.000 28.378 314 VAL AAA N 1
ATOM 4786 C CA . VAL A 1 315 ? 81.416 -45.637 14.668 1.000 27.503 314 VAL AAA CA 1
ATOM 4787 C C . VAL A 1 315 ? 80.930 -47.088 14.539 1.000 25.769 314 VAL AAA C 1
ATOM 4788 O O . VAL A 1 315 ? 80.937 -47.815 15.553 1.000 25.079 314 VAL AAA O 1
ATOM 4801 N N . ILE A 1 316 ? 80.540 -47.517 13.341 1.000 24.096 315 ILE AAA N 1
ATOM 4802 C CA . ILE A 1 316 ? 80.119 -48.930 13.117 1.000 24.394 315 ILE AAA CA 1
ATOM 4803 C C . ILE A 1 316 ? 81.320 -49.861 13.358 1.000 24.646 315 ILE AAA C 1
ATOM 4804 O O . ILE A 1 316 ? 81.144 -50.887 14.052 1.000 25.030 315 ILE AAA O 1
ATOM 4820 N N . HIS A 1 317 ? 82.490 -49.551 12.795 1.000 26.259 316 HIS AAA N 1
ATOM 4821 C CA . HIS A 1 317 ? 83.706 -50.406 12.922 1.000 28.861 316 HIS AAA CA 1
ATOM 4822 C C . HIS A 1 317 ? 84.041 -50.588 14.406 1.000 28.223 316 HIS AAA C 1
ATOM 4823 O O . HIS A 1 317 ? 84.293 -51.724 14.823 1.000 26.821 316 HIS AAA O 1
ATOM 4838 N N . ASN A 1 318 ? 84.028 -49.487 15.151 1.000 28.237 317 ASN AAA N 1
ATOM 4839 C CA . ASN A 1 318 ? 84.319 -49.442 16.605 1.000 31.192 317 ASN AAA CA 1
ATOM 4840 C C . ASN A 1 318 ? 83.296 -50.302 17.361 1.000 29.531 317 ASN AAA C 1
ATOM 4841 O O . ASN A 1 318 ? 83.710 -51.038 18.280 1.000 26.814 317 ASN AAA O 1
ATOM 4852 N N . ALA A 1 319 ? 82.007 -50.184 17.018 1.000 28.002 318 ALA AAA N 1
ATOM 4853 C CA . ALA A 1 319 ? 80.900 -50.934 17.658 1.000 28.685 318 ALA AAA CA 1
ATOM 4854 C C . ALA A 1 319 ? 81.127 -52.439 17.491 1.000 28.522 318 ALA AAA C 1
ATOM 4855 O O . ALA A 1 319 ? 80.783 -53.197 18.413 1.000 27.432 318 ALA AAA O 1
ATOM 4862 N N . LEU A 1 320 ? 81.682 -52.851 16.353 1.000 29.273 319 LEU AAA N 1
ATOM 4863 C CA . LEU A 1 320 ? 81.820 -54.283 15.976 1.000 30.979 319 LEU AAA CA 1
ATOM 4864 C C . LEU A 1 320 ? 83.109 -54.880 16.554 1.000 32.126 319 LEU AAA C 1
ATOM 4865 O O . LEU A 1 320 ? 83.074 -56.071 16.869 1.000 35.894 319 LEU AAA O 1
ATOM 4881 N N . THR A 1 321 ? 84.179 -54.092 16.718 1.000 33.873 320 THR AAA N 1
ATOM 4882 C CA . THR A 1 321 ? 85.552 -54.594 17.020 1.000 37.515 320 THR AAA CA 1
ATOM 4883 C C . THR A 1 321 ? 86.015 -54.206 18.432 1.000 38.381 320 THR AAA C 1
ATOM 4884 O O . THR A 1 321 ? 86.875 -54.912 18.974 1.000 39.799 320 THR AAA O 1
ATOM 4895 N N . ASN A 1 322 ? 85.486 -53.130 19.010 1.000 38.417 321 ASN AAA N 1
ATOM 4896 C CA . ASN A 1 322 ? 85.998 -52.558 20.281 1.000 36.875 321 ASN AAA CA 1
ATOM 4897 C C . ASN A 1 322 ? 84.852 -51.845 20.984 1.000 36.032 321 ASN AAA C 1
ATOM 4898 O O . ASN A 1 322 ? 84.965 -50.664 21.296 1.000 33.219 321 ASN AAA O 1
ATOM 4909 N N . PRO A 1 323 ? 83.714 -52.539 21.222 1.000 35.997 322 PRO AAA N 1
ATOM 4910 C CA . PRO A 1 323 ? 82.494 -51.894 21.703 1.000 35.785 322 PRO AAA CA 1
ATOM 4911 C C . PRO A 1 323 ? 82.588 -51.403 23.152 1.000 38.490 322 PRO AAA C 1
ATOM 4912 O O . PRO A 1 323 ? 83.365 -51.953 23.911 1.000 36.931 322 PRO AAA O 1
ATOM 4923 N N . THR A 1 324 ? 81.796 -50.385 23.492 1.000 37.534 323 THR AAA N 1
ATOM 4924 C CA . THR A 1 324 ? 81.506 -49.994 24.894 1.000 37.658 323 THR AAA CA 1
ATOM 4925 C C . THR A 1 324 ? 80.343 -50.855 25.377 1.000 36.294 323 THR AAA C 1
ATOM 4926 O O . THR A 1 324 ? 79.230 -50.736 24.867 1.000 35.300 323 THR AAA O 1
ATOM 4937 N N . PRO A 1 325 ? 80.552 -51.782 26.341 1.000 36.564 324 PRO AAA N 1
ATOM 4938 C CA . PRO A 1 325 ? 79.458 -52.635 26.803 1.000 36.272 324 PRO AAA CA 1
ATOM 4939 C C . PRO A 1 325 ? 78.323 -51.801 27.433 1.000 34.785 324 PRO AAA C 1
ATOM 4940 O O . PRO A 1 325 ? 78.612 -50.827 28.098 1.000 34.340 324 PRO AAA O 1
ATOM 4951 N N . GLY A 1 326 ? 77.069 -52.149 27.128 1.000 33.631 325 GLY AAA N 1
ATOM 4952 C CA . GLY A 1 326 ? 75.855 -51.463 27.616 1.000 32.805 325 GLY AAA CA 1
ATOM 4953 C C . GLY A 1 326 ? 75.553 -50.152 26.898 1.000 32.598 325 GLY AAA C 1
ATOM 4954 O O . GLY A 1 326 ? 74.537 -49.529 27.250 1.000 32.213 325 GLY AAA O 1
ATOM 4958 N N . ASN A 1 327 ? 76.376 -49.725 25.929 1.000 31.907 326 ASN AAA N 1
ATOM 4959 C CA . ASN A 1 327 ? 76.110 -48.503 25.114 1.000 31.274 326 ASN AAA CA 1
ATOM 4960 C C . ASN A 1 327 ? 75.024 -48.827 24.081 1.000 30.054 326 ASN AAA C 1
ATOM 4961 O O . ASN A 1 327 ? 75.231 -49.750 23.272 1.000 31.098 326 ASN AAA O 1
ATOM 4972 N N . ALA A 1 328 ? 73.892 -48.121 24.123 1.000 27.697 327 ALA AAA N 1
ATOM 4973 C CA . ALA A 1 328 ? 72.680 -48.479 23.355 1.000 27.753 327 ALA AAA CA 1
ATOM 4974 C C . ALA A 1 328 ? 72.973 -48.399 21.850 1.000 26.276 327 ALA AAA C 1
ATOM 4975 O O . ALA A 1 328 ? 72.485 -49.267 21.117 1.000 26.803 327 ALA AAA O 1
ATOM 4982 N N . LEU A 1 329 ? 73.723 -47.391 21.405 1.000 26.086 328 LEU AAA N 1
ATOM 4983 C CA . LEU A 1 329 ? 74.048 -47.217 19.963 1.000 26.236 328 LEU AAA CA 1
ATOM 4984 C C . LEU A 1 329 ? 74.910 -48.396 19.500 1.000 25.946 328 LEU AAA C 1
ATOM 4985 O O . LEU A 1 329 ? 74.565 -48.997 18.474 1.000 26.522 328 LEU AAA O 1
ATOM 5001 N N . ASP A 1 330 ? 75.980 -48.717 20.234 1.000 26.963 329 ASP AAA N 1
ATOM 5002 C CA . ASP A 1 330 ? 76.884 -49.853 19.911 1.000 29.177 329 ASP AAA CA 1
ATOM 5003 C C . ASP A 1 330 ? 76.058 -51.142 19.822 1.000 29.829 329 ASP AAA C 1
ATOM 5004 O O . ASP A 1 330 ? 76.218 -51.869 18.830 1.000 26.135 329 ASP AAA O 1
ATOM 5013 N N . ASP A 1 331 ? 75.181 -51.397 20.801 1.000 30.178 330 ASP AAA N 1
ATOM 5014 C CA . ASP A 1 331 ? 74.329 -52.615 20.842 1.000 31.458 330 ASP AAA CA 1
ATOM 5015 C C . ASP A 1 331 ? 73.366 -52.629 19.640 1.000 29.815 330 ASP AAA C 1
ATOM 5016 O O . ASP A 1 331 ? 73.118 -53.733 19.104 1.000 29.289 330 ASP AAA O 1
ATOM 5025 N N . ALA A 1 332 ? 72.816 -51.477 19.237 1.000 26.444 331 ALA AAA N 1
ATOM 5026 C CA . ALA A 1 332 ? 71.845 -51.391 18.116 1.000 27.473 331 ALA AAA CA 1
ATOM 5027 C C . ALA A 1 332 ? 72.567 -51.703 16.803 1.000 26.067 331 ALA AAA C 1
ATOM 5028 O O . ALA A 1 332 ? 71.985 -52.380 15.949 1.000 26.019 331 ALA AAA O 1
ATOM 5035 N N . ILE A 1 333 ? 73.787 -51.197 16.645 1.000 25.607 332 ILE AAA N 1
ATOM 5036 C CA . ILE A 1 333 ? 74.631 -51.477 15.450 1.000 26.417 332 ILE AAA CA 1
ATOM 5037 C C . ILE A 1 333 ? 74.941 -52.981 15.422 1.000 26.988 332 ILE AAA C 1
ATOM 5038 O O . ILE A 1 333 ? 74.755 -53.606 14.354 1.000 26.541 332 ILE AAA O 1
ATOM 5054 N N . ARG A 1 334 ? 75.344 -53.554 16.560 1.000 27.921 333 ARG AAA N 1
ATOM 5055 C CA . ARG A 1 334 ? 75.810 -54.964 16.653 1.000 29.021 333 ARG AAA CA 1
ATOM 5056 C C . ARG A 1 334 ? 74.669 -55.915 16.277 1.000 30.241 333 ARG AAA C 1
ATOM 5057 O O . ARG A 1 334 ? 74.955 -56.952 15.683 1.000 30.771 333 ARG AAA O 1
ATOM 5078 N N . GLU A 1 335 ? 73.429 -55.568 16.615 1.000 32.992 334 GLU AAA N 1
ATOM 5079 C CA . GLU A 1 335 ? 72.216 -56.379 16.318 1.000 36.289 334 GLU AAA CA 1
ATOM 5080 C C . GLU A 1 335 ? 72.060 -56.594 14.801 1.000 34.469 334 GLU AAA C 1
ATOM 5081 O O . GLU A 1 335 ? 71.552 -57.650 14.420 1.000 32.427 334 GLU AAA O 1
ATOM 5093 N N . ALA A 1 336 ? 72.438 -55.617 13.963 1.000 32.086 335 ALA AAA N 1
ATOM 5094 C CA . ALA A 1 336 ? 72.211 -55.640 12.494 1.000 30.497 335 ALA AAA CA 1
ATOM 5095 C C . ALA A 1 336 ? 73.231 -54.740 11.798 1.000 29.378 335 ALA AAA C 1
ATOM 5096 O O . ALA A 1 336 ? 72.898 -53.631 11.382 1.000 27.549 335 ALA AAA O 1
ATOM 5103 N N . PRO A 1 337 ? 74.514 -55.162 11.707 1.000 29.375 336 PRO AAA N 1
ATOM 5104 C CA . PRO A 1 337 ? 75.592 -54.265 11.291 1.000 28.710 336 PRO AAA CA 1
ATOM 5105 C C . PRO A 1 337 ? 75.459 -53.745 9.852 1.000 27.056 336 PRO AAA C 1
ATOM 5106 O O . PRO A 1 337 ? 75.713 -52.581 9.622 1.000 27.442 336 PRO AAA O 1
ATOM 5117 N N . GLU A 1 338 ? 75.098 -54.621 8.917 1.000 26.917 337 GLU AAA N 1
ATOM 5118 C CA . GLU A 1 338 ? 74.992 -54.265 7.477 1.000 27.592 337 GLU AAA CA 1
ATOM 5119 C C . GLU A 1 338 ? 73.825 -53.290 7.284 1.000 26.858 337 GLU AAA C 1
ATOM 5120 O O . GLU A 1 338 ? 73.985 -52.323 6.526 1.000 26.136 337 GLU AAA O 1
ATOM 5132 N N . ARG A 1 339 ? 72.706 -53.504 7.974 1.000 27.346 338 ARG AAA N 1
ATOM 5133 C CA . ARG A 1 339 ? 71.582 -52.530 7.951 1.000 27.933 338 ARG AAA CA 1
ATOM 5134 C C . ARG A 1 339 ? 72.056 -51.169 8.482 1.000 26.452 338 ARG AAA C 1
ATOM 5135 O O . ARG A 1 339 ? 71.650 -50.133 7.898 1.000 26.028 338 ARG AAA O 1
ATOM 5156 N N . ALA A 1 340 ? 72.887 -51.158 9.529 1.000 24.628 339 ALA AAA N 1
ATOM 5157 C CA . ALA A 1 340 ? 73.451 -49.918 10.109 1.000 24.932 339 ALA AAA CA 1
ATOM 5158 C C . ALA A 1 340 ? 74.315 -49.211 9.057 1.000 24.800 339 ALA AAA C 1
ATOM 5159 O O . ALA A 1 340 ? 74.231 -47.978 8.960 1.000 24.057 339 ALA AAA O 1
ATOM 5166 N N . ARG A 1 341 ? 75.120 -49.960 8.301 1.000 25.303 340 ARG AAA N 1
ATOM 5167 C CA . ARG A 1 341 ? 75.986 -49.386 7.240 1.000 25.973 340 ARG AAA CA 1
ATOM 5168 C C . ARG A 1 341 ? 75.105 -48.649 6.229 1.000 25.293 340 ARG AAA C 1
ATOM 5169 O O . ARG A 1 341 ? 75.394 -47.465 5.934 1.000 26.895 340 ARG AAA O 1
ATOM 5190 N N . VAL A 1 342 ? 74.076 -49.328 5.719 1.000 24.520 341 VAL AAA N 1
ATOM 5191 C CA . VAL A 1 342 ? 73.155 -48.775 4.686 1.000 24.547 341 VAL AAA CA 1
ATOM 5192 C C . VAL A 1 342 ? 72.452 -47.561 5.301 1.000 24.280 341 VAL AAA C 1
ATOM 5193 O O . VAL A 1 342 ? 72.485 -46.472 4.676 1.000 25.366 341 VAL AAA O 1
ATOM 5206 N N . THR A 1 343 ? 71.885 -47.728 6.499 1.000 22.436 342 THR AAA N 1
ATOM 5207 C CA . THR A 1 343 ? 71.103 -46.684 7.213 1.000 23.549 342 THR AAA CA 1
ATOM 5208 C C . THR A 1 343 ? 71.937 -45.416 7.412 1.000 22.283 342 THR AAA C 1
ATOM 5209 O O . THR A 1 343 ? 71.497 -44.351 6.965 1.000 23.198 342 THR AAA O 1
ATOM 5220 N N . LEU A 1 344 ? 73.088 -45.518 8.074 1.000 22.517 343 LEU AAA N 1
ATOM 5221 C CA . LEU A 1 344 ? 73.852 -44.329 8.535 1.000 22.311 343 LEU AAA CA 1
ATOM 5222 C C . LEU A 1 344 ? 74.613 -43.666 7.379 1.000 21.787 343 LEU AAA C 1
ATOM 5223 O O . LEU A 1 344 ? 74.748 -42.435 7.439 1.000 20.616 343 LEU AAA O 1
ATOM 5239 N N . THR A 1 345 ? 75.031 -44.406 6.342 1.000 21.697 344 THR AAA N 1
ATOM 5240 C CA . THR A 1 345 ? 75.710 -43.804 5.163 1.000 22.306 344 THR AAA CA 1
ATOM 5241 C C . THR A 1 345 ? 74.678 -43.060 4.312 1.000 22.779 344 THR AAA C 1
ATOM 5242 O O . THR A 1 345 ? 75.064 -42.031 3.713 1.000 22.737 344 THR AAA O 1
ATOM 5253 N N . LEU A 1 346 ? 73.423 -43.521 4.280 1.000 23.590 345 LEU AAA N 1
ATOM 5254 C CA . LEU A 1 346 ? 72.319 -42.792 3.588 1.000 24.601 345 LEU AAA CA 1
ATOM 5255 C C . LEU A 1 346 ? 72.022 -41.496 4.350 1.000 24.015 345 LEU AAA C 1
ATOM 5256 O O . LEU A 1 346 ? 72.004 -40.422 3.712 1.000 24.027 345 LEU AAA O 1
ATOM 5272 N N . ALA A 1 347 ? 71.814 -41.575 5.665 1.000 23.818 346 ALA AAA N 1
ATOM 5273 C CA . ALA A 1 347 ? 71.479 -40.396 6.500 1.000 24.358 346 ALA AAA CA 1
ATOM 5274 C C . ALA A 1 347 ? 72.616 -39.368 6.414 1.000 24.709 346 ALA AAA C 1
ATOM 5275 O O . ALA A 1 347 ? 72.311 -38.177 6.251 1.000 24.605 346 ALA AAA O 1
ATOM 5282 N N . ALA A 1 348 ? 73.878 -39.813 6.461 1.000 24.397 347 ALA AAA N 1
ATOM 5283 C CA . ALA A 1 348 ? 75.069 -38.937 6.403 1.000 23.022 347 ALA AAA CA 1
ATOM 5284 C C . ALA A 1 348 ? 75.079 -38.186 5.066 1.000 24.161 347 ALA AAA C 1
ATOM 5285 O O . ALA A 1 348 ? 75.378 -36.981 5.055 1.000 23.454 347 ALA AAA O 1
ATOM 5292 N N . ALA A 1 349 ? 74.762 -38.871 3.968 1.000 23.656 348 ALA AAA N 1
ATOM 5293 C CA . ALA A 1 349 ? 74.706 -38.262 2.621 1.000 24.325 348 ALA AAA CA 1
ATOM 5294 C C . ALA A 1 349 ? 73.581 -37.221 2.598 1.000 24.550 348 ALA AAA C 1
ATOM 5295 O O . ALA A 1 349 ? 73.809 -36.129 2.073 1.000 24.517 348 ALA AAA O 1
ATOM 5302 N N . GLN A 1 350 ? 72.420 -37.540 3.180 1.000 25.369 349 GLN AAA N 1
ATOM 5303 C CA . GLN A 1 350 ? 71.256 -36.616 3.227 1.000 26.724 349 GLN AAA CA 1
ATOM 5304 C C . GLN A 1 350 ? 71.643 -35.372 4.034 1.000 25.336 349 GLN AAA C 1
ATOM 5305 O O . GLN A 1 350 ? 71.400 -34.241 3.558 1.000 24.661 349 GLN AAA O 1
ATOM 5319 N N . VAL A 1 351 ? 72.263 -35.567 5.193 1.000 25.527 350 VAL AAA N 1
ATOM 5320 C CA . VAL A 1 351 ? 72.727 -34.446 6.060 1.000 26.769 350 VAL AAA CA 1
ATOM 5321 C C . VAL A 1 351 ? 73.744 -33.584 5.292 1.000 26.763 350 VAL AAA C 1
ATOM 5322 O O . VAL A 1 351 ? 73.627 -32.356 5.366 1.000 26.634 350 VAL AAA O 1
ATOM 5335 N N . ASN A 1 352 ? 74.695 -34.183 4.569 1.000 28.209 351 ASN AAA N 1
ATOM 5336 C CA . ASN A 1 352 ? 75.722 -33.423 3.802 1.000 28.985 351 ASN AAA CA 1
ATOM 5337 C C . ASN A 1 352 ? 75.035 -32.601 2.698 1.000 28.087 351 ASN AAA C 1
ATOM 5338 O O . ASN A 1 352 ? 75.392 -31.427 2.527 1.000 27.177 351 ASN AAA O 1
ATOM 5349 N N . GLN A 1 353 ? 74.082 -33.196 1.977 1.000 27.426 352 GLN AAA N 1
ATOM 5350 C CA . GLN A 1 353 ? 73.326 -32.528 0.885 1.000 28.741 352 GLN AAA CA 1
ATOM 5351 C C . GLN A 1 353 ? 72.553 -31.343 1.475 1.000 27.815 352 GLN AAA C 1
ATOM 5352 O O . GLN A 1 353 ? 72.596 -30.252 0.881 1.000 27.417 352 GLN AAA O 1
ATOM 5366 N N . PHE A 1 354 ? 71.890 -31.541 2.617 1.000 26.976 353 PHE AAA N 1
ATOM 5367 C CA . PHE A 1 354 ? 71.112 -30.482 3.312 1.000 27.937 353 PHE AAA CA 1
ATOM 5368 C C . PHE A 1 354 ? 72.042 -29.323 3.669 1.000 28.593 353 PHE AAA C 1
ATOM 5369 O O . PHE A 1 354 ? 71.687 -28.158 3.402 1.000 25.713 353 PHE AAA O 1
ATOM 5386 N N . ASP A 1 355 ? 73.199 -29.648 4.256 1.000 31.808 354 ASP AAA N 1
ATOM 5387 C CA . ASP A 1 355 ? 74.216 -28.665 4.711 1.000 34.414 354 ASP AAA CA 1
ATOM 5388 C C . ASP A 1 355 ? 74.610 -27.768 3.530 1.000 35.631 354 ASP AAA C 1
ATOM 5389 O O . ASP A 1 355 ? 74.670 -26.540 3.719 1.000 36.349 354 ASP AAA O 1
ATOM 5398 N N . ASN A 1 356 ? 74.797 -28.346 2.341 1.000 34.935 355 ASN AAA N 1
ATOM 5399 C CA . ASN A 1 356 ? 75.329 -27.626 1.156 1.000 35.965 355 ASN AAA CA 1
ATOM 5400 C C . ASN A 1 356 ? 74.228 -26.821 0.457 1.000 36.753 355 ASN AAA C 1
ATOM 5401 O O . ASN A 1 356 ? 74.567 -26.100 -0.482 1.000 37.530 355 ASN AAA O 1
ATOM 5412 N N . GLN A 1 357 ? 72.969 -26.900 0.901 1.000 36.489 356 GLN AAA N 1
ATOM 5413 C CA . GLN A 1 357 ? 71.828 -26.224 0.221 1.000 35.711 356 GLN AAA CA 1
ATOM 5414 C C . GLN A 1 357 ? 71.763 -24.736 0.581 1.000 35.261 356 GLN AAA C 1
ATOM 5415 O O . GLN A 1 357 ? 71.166 -23.986 -0.197 1.000 33.067 356 GLN AAA O 1
ATOM 5429 N N . ALA A 1 358 ? 72.313 -24.327 1.723 1.000 37.977 357 ALA AAA N 1
ATOM 5430 C CA . ALA A 1 358 ? 72.255 -22.928 2.207 1.000 40.533 357 ALA AAA CA 1
ATOM 5431 C C . ALA A 1 358 ? 73.304 -22.719 3.298 1.000 42.293 357 ALA AAA C 1
ATOM 5432 O O . ALA A 1 358 ? 73.495 -23.637 4.108 1.000 39.626 357 ALA AAA O 1
ATOM 5439 N N . ALA A 1 359 ? 73.947 -21.546 3.304 1.000 47.491 358 ALA AAA N 1
ATOM 5440 C CA . ALA A 1 359 ? 74.959 -21.132 4.303 1.000 48.945 358 ALA AAA CA 1
ATOM 5441 C C . ALA A 1 359 ? 74.387 -21.363 5.703 1.000 50.140 358 ALA AAA C 1
ATOM 5442 O O . ALA A 1 359 ? 75.105 -21.925 6.552 1.000 56.183 358 ALA AAA O 1
ATOM 5449 N N . GLY A 1 360 ? 73.123 -20.980 5.904 1.000 50.226 359 GLY AAA N 1
ATOM 5450 C CA . GLY A 1 360 ? 72.409 -21.076 7.189 1.000 47.983 359 GLY AAA CA 1
ATOM 5451 C C . GLY A 1 360 ? 72.229 -22.511 7.657 1.000 47.541 359 GLY AAA C 1
ATOM 5452 O O . GLY A 1 360 ? 72.187 -22.721 8.887 1.000 48.664 359 GLY AAA O 1
ATOM 5456 N N . ASN A 1 361 ? 72.106 -23.471 6.732 1.000 44.047 360 ASN AAA N 1
ATOM 5457 C CA . ASN A 1 361 ? 71.788 -24.885 7.072 1.000 40.730 360 ASN AAA CA 1
ATOM 5458 C C . ASN A 1 361 ? 72.936 -25.465 7.903 1.000 41.396 360 ASN AAA C 1
ATOM 5459 O O . ASN A 1 361 ? 74.104 -25.174 7.577 1.000 44.425 360 ASN AAA O 1
ATOM 5470 N N . THR A 1 362 ? 72.608 -26.216 8.960 1.000 38.711 361 THR AAA N 1
ATOM 5471 C CA . THR A 1 362 ? 73.577 -26.979 9.788 1.000 38.155 361 THR AAA CA 1
ATOM 5472 C C . THR A 1 362 ? 73.154 -28.441 9.812 1.000 38.831 361 THR AAA C 1
ATOM 5473 O O . THR A 1 362 ? 71.967 -28.736 9.695 1.000 38.835 361 THR AAA O 1
ATOM 5484 N N . PRO A 1 363 ? 74.106 -29.383 10.013 1.000 40.812 362 PRO AAA N 1
ATOM 5485 C CA . PRO A 1 363 ? 73.792 -30.802 10.169 1.000 42.303 362 PRO AAA CA 1
ATOM 5486 C C . PRO A 1 363 ? 72.627 -31.052 11.127 1.000 42.468 362 PRO AAA C 1
ATOM 5487 O O . PRO A 1 363 ? 71.850 -31.967 10.927 1.000 45.831 362 PRO AAA O 1
ATOM 5498 N N . GLU A 1 364 ? 72.540 -30.209 12.150 1.000 41.601 363 GLU AAA N 1
ATOM 5499 C CA . GLU A 1 364 ? 71.605 -30.414 13.277 1.000 40.551 363 GLU AAA CA 1
ATOM 5500 C C . GLU A 1 364 ? 70.196 -29.940 12.893 1.000 40.481 363 GLU AAA C 1
ATOM 5501 O O . GLU A 1 364 ? 69.235 -30.582 13.344 1.000 42.456 363 GLU AAA O 1
ATOM 5513 N N . GLN A 1 365 ? 70.056 -28.888 12.077 1.000 36.285 364 GLN AAA N 1
ATOM 5514 C CA . GLN A 1 365 ? 68.734 -28.459 11.535 1.000 35.550 364 GLN AAA CA 1
ATOM 5515 C C . GLN A 1 365 ? 68.139 -29.571 10.649 1.000 31.715 364 GLN AAA C 1
ATOM 5516 O O . GLN A 1 365 ? 66.908 -29.651 10.558 1.000 29.758 364 GLN AAA O 1
ATOM 5530 N N . ALA A 1 366 ? 68.974 -30.423 10.047 1.000 30.937 365 ALA AAA N 1
ATOM 5531 C CA . ALA A 1 366 ? 68.541 -31.557 9.192 1.000 31.165 365 ALA AAA CA 1
ATOM 5532 C C . ALA A 1 366 ? 67.615 -32.505 9.964 1.000 30.236 365 ALA AAA C 1
ATOM 5533 O O . ALA A 1 366 ? 66.740 -33.104 9.332 1.000 29.753 365 ALA AAA O 1
ATOM 5540 N N . GLN A 1 367 ? 67.794 -32.639 11.280 1.000 30.887 366 GLN AAA N 1
ATOM 5541 C CA . GLN A 1 367 ? 67.128 -33.694 12.088 1.000 31.517 366 GLN AAA CA 1
ATOM 5542 C C . GLN A 1 367 ? 65.606 -33.550 11.987 1.000 30.427 366 GLN AAA C 1
ATOM 5543 O O . GLN A 1 367 ? 64.935 -34.595 11.924 1.000 31.835 366 GLN AAA O 1
ATOM 5557 N N . SER A 1 368 ? 65.085 -32.317 11.980 1.000 29.377 367 SER AAA N 1
ATOM 5558 C CA . SER A 1 368 ? 63.633 -32.009 12.111 1.000 30.370 367 SER AAA CA 1
ATOM 5559 C C . SER A 1 368 ? 63.100 -31.222 10.899 1.000 29.239 367 SER AAA C 1
ATOM 5560 O O . SER A 1 368 ? 61.884 -30.955 10.861 1.000 29.905 367 SER AAA O 1
ATOM 5568 N N . ALA A 1 369 ? 63.942 -30.930 9.904 1.000 28.549 368 ALA AAA N 1
ATOM 5569 C CA . ALA A 1 369 ? 63.567 -30.204 8.669 1.000 27.032 368 ALA AAA CA 1
ATOM 5570 C C . ALA A 1 369 ? 62.409 -30.922 7.961 1.000 27.337 368 ALA AAA C 1
ATOM 5571 O O . ALA A 1 369 ? 62.339 -32.173 8.024 1.000 27.327 368 ALA AAA O 1
ATOM 5578 N N . ASP A 1 370 ? 61.518 -30.165 7.317 1.000 25.248 369 ASP AAA N 1
ATOM 5579 C CA . ASP A 1 370 ? 60.479 -30.744 6.431 1.000 25.249 369 ASP AAA CA 1
ATOM 5580 C C . ASP A 1 370 ? 61.199 -31.565 5.360 1.000 24.525 369 ASP AAA C 1
ATOM 5581 O O . ASP A 1 370 ? 62.338 -31.201 4.986 1.000 24.045 369 ASP AAA O 1
ATOM 5590 N N . VAL A 1 371 ? 60.555 -32.625 4.892 1.000 23.205 370 VAL AAA N 1
ATOM 5591 C CA . VAL A 1 371 ? 60.946 -33.322 3.641 1.000 24.197 370 VAL AAA CA 1
ATOM 5592 C C . VAL A 1 371 ? 60.276 -32.580 2.480 1.000 25.656 370 VAL AAA C 1
ATOM 5593 O O . VAL A 1 371 ? 59.089 -32.243 2.590 1.000 26.563 370 VAL AAA O 1
ATOM 5606 N N . VAL A 1 372 ? 61.017 -32.312 1.411 1.000 25.551 371 VAL AAA N 1
ATOM 5607 C CA . VAL A 1 372 ? 60.405 -31.898 0.121 1.000 25.840 371 VAL AAA CA 1
ATOM 5608 C C . VAL A 1 372 ? 60.643 -33.025 -0.885 1.000 25.451 371 VAL AAA C 1
ATOM 5609 O O . VAL A 1 372 ? 61.804 -33.283 -1.223 1.000 24.311 371 VAL AAA O 1
ATOM 5622 N N . SER A 1 373 ? 59.558 -33.686 -1.290 1.000 25.425 372 SER AAA N 1
ATOM 5623 C CA . SER A 1 373 ? 59.517 -34.686 -2.383 1.000 25.957 372 SER AAA CA 1
ATOM 5624 C C . SER A 1 373 ? 59.376 -33.938 -3.712 1.000 25.350 372 SER AAA C 1
ATOM 5625 O O . SER A 1 373 ? 58.413 -33.158 -3.854 1.000 23.975 372 SER AAA O 1
ATOM 5633 N N . LEU A 1 374 ? 60.310 -34.148 -4.638 1.000 23.537 373 LEU AAA N 1
ATOM 5634 C CA . LEU A 1 374 ? 60.315 -33.472 -5.957 1.000 24.609 373 LEU AAA CA 1
ATOM 5635 C C . LEU A 1 374 ? 59.851 -34.456 -7.032 1.000 25.329 373 LEU AAA C 1
ATOM 5636 O O . LEU A 1 374 ? 60.492 -35.518 -7.191 1.000 25.629 373 LEU AAA O 1
ATOM 5652 N N . SER A 1 375 ? 58.769 -34.111 -7.733 1.000 25.206 374 SER AAA N 1
ATOM 5653 C CA . SER A 1 375 ? 58.295 -34.836 -8.939 1.000 25.998 374 SER AAA CA 1
ATOM 5654 C C . SER A 1 375 ? 59.143 -34.396 -10.132 1.000 26.310 374 SER AAA C 1
ATOM 5655 O O . SER A 1 375 ? 58.775 -33.405 -10.790 1.000 25.260 374 SER AAA O 1
ATOM 5663 N N . CYS A 1 376 ? 60.269 -35.075 -10.349 1.000 25.833 375 CYS AAA N 1
ATOM 5664 C CA . CYS A 1 376 ? 61.213 -34.813 -11.465 1.000 27.761 375 CYS AAA CA 1
ATOM 5665 C C . CYS A 1 376 ? 60.545 -35.149 -12.805 1.000 28.621 375 CYS AAA C 1
ATOM 5666 O O . CYS A 1 376 ? 59.696 -36.073 -12.843 1.000 28.362 375 CYS AAA O 1
ATOM 5673 N N . SER A 1 377 ? 60.899 -34.399 -13.851 1.000 27.836 376 SER AAA N 1
ATOM 5674 C CA . SER A 1 377 ? 60.361 -34.536 -15.229 1.000 29.238 376 SER AAA CA 1
ATOM 5675 C C . SER A 1 377 ? 60.972 -35.778 -15.885 1.000 28.425 376 SER AAA C 1
ATOM 5676 O O . SER A 1 377 ? 62.184 -35.922 -15.815 1.000 29.439 376 SER AAA O 1
ATOM 5684 N N . ALA A 1 378 ? 60.158 -36.648 -16.478 1.000 29.743 377 ALA AAA N 1
ATOM 5685 C CA . ALA A 1 378 ? 60.619 -37.882 -17.154 1.000 32.860 377 ALA AAA CA 1
ATOM 5686 C C . ALA A 1 378 ? 61.742 -37.532 -18.142 1.000 35.574 377 ALA AAA C 1
ATOM 5687 O O . ALA A 1 378 ? 61.552 -36.610 -18.950 1.000 36.564 377 ALA AAA O 1
ATOM 5694 N N . GLY A 1 379 ? 62.886 -38.207 -18.034 1.000 38.396 378 GLY AAA N 1
ATOM 5695 C CA . GLY A 1 379 ? 63.981 -38.119 -19.016 1.000 43.213 378 GLY AAA CA 1
ATOM 5696 C C . GLY A 1 379 ? 64.968 -36.998 -18.721 1.000 45.972 378 GLY AAA C 1
ATOM 5697 O O . GLY A 1 379 ? 66.173 -37.234 -18.946 1.000 52.219 378 GLY AAA O 1
ATOM 5701 N N . ALA A 1 380 ? 64.504 -35.824 -18.262 1.000 43.029 379 ALA AAA N 1
ATOM 5702 C CA . ALA A 1 380 ? 65.368 -34.656 -17.959 1.000 41.400 379 ALA AAA CA 1
ATOM 5703 C C . ALA A 1 380 ? 66.545 -35.134 -17.106 1.000 41.553 379 ALA AAA C 1
ATOM 5704 O O . ALA A 1 380 ? 66.313 -35.880 -16.142 1.000 37.973 379 ALA AAA O 1
ATOM 5711 N N . LEU A 1 381 ? 67.765 -34.740 -17.468 1.000 41.981 380 LEU AAA N 1
ATOM 5712 C CA . LEU A 1 381 ? 69.007 -35.223 -16.812 1.000 45.394 380 LEU AAA CA 1
ATOM 5713 C C . LEU A 1 381 ? 69.213 -34.502 -15.474 1.000 42.336 380 LEU AAA C 1
ATOM 5714 O O . LEU A 1 381 ? 69.882 -35.072 -14.603 1.000 41.912 380 LEU AAA O 1
ATOM 5730 N N . HIS A 1 382 ? 68.652 -33.301 -15.313 1.000 40.102 381 HIS AAA N 1
ATOM 5731 C CA . HIS A 1 382 ? 68.760 -32.491 -14.070 1.000 38.883 381 HIS AAA CA 1
ATOM 5732 C C . HIS A 1 382 ? 67.351 -32.220 -13.536 1.000 36.790 381 HIS AAA C 1
ATOM 5733 O O . HIS A 1 382 ? 66.442 -31.983 -14.336 1.000 38.703 381 HIS AAA O 1
ATOM 5748 N N . CYS A 1 383 ? 67.178 -32.308 -12.223 1.000 36.129 382 CYS AAA N 1
ATOM 5749 C CA . CYS A 1 383 ? 65.891 -32.081 -11.519 1.000 33.667 382 CYS AAA CA 1
ATOM 5750 C C . CYS A 1 383 ? 66.117 -30.972 -10.486 1.000 34.589 382 CYS AAA C 1
ATOM 5751 O O . CYS A 1 383 ? 66.401 -31.296 -9.316 1.000 34.644 382 CYS AAA O 1
ATOM 5758 N N . SER A 1 384 ? 66.043 -29.714 -10.927 1.000 33.746 383 SER AAA N 1
ATOM 5759 C CA . SER A 1 384 ? 66.331 -28.496 -10.122 1.000 35.879 383 SER AAA CA 1
ATOM 5760 C C . SER A 1 384 ? 65.297 -28.326 -9.005 1.000 33.149 383 SER AAA C 1
ATOM 5761 O O . SER A 1 384 ? 64.085 -28.337 -9.297 1.000 32.183 383 SER AAA O 1
ATOM 5769 N N . ALA A 1 385 ? 65.763 -28.151 -7.770 1.000 31.596 384 ALA AAA N 1
ATOM 5770 C CA . ALA A 1 385 ? 64.904 -27.864 -6.604 1.000 31.036 384 ALA AAA CA 1
ATOM 5771 C C . ALA A 1 385 ? 64.432 -26.417 -6.681 1.000 30.718 384 ALA AAA C 1
ATOM 5772 O O . ALA A 1 385 ? 65.224 -25.517 -6.971 1.000 29.703 384 ALA AAA O 1
ATOM 5779 N N . PRO A 1 386 ? 63.143 -26.133 -6.403 1.000 31.151 385 PRO AAA N 1
ATOM 5780 C CA . PRO A 1 386 ? 62.699 -24.752 -6.205 1.000 31.888 385 PRO AAA CA 1
ATOM 5781 C C . PRO A 1 386 ? 63.471 -24.062 -5.070 1.000 30.656 385 PRO AAA C 1
ATOM 5782 O O . PRO A 1 386 ? 63.832 -24.734 -4.104 1.000 27.076 385 PRO AAA O 1
ATOM 5793 N N . ALA A 1 387 ? 63.707 -22.751 -5.220 1.000 31.236 386 ALA AAA N 1
ATOM 5794 C CA . ALA A 1 387 ? 64.439 -21.889 -4.261 1.000 32.804 386 ALA AAA CA 1
ATOM 5795 C C . ALA A 1 387 ? 63.873 -22.058 -2.840 1.000 32.648 386 ALA AAA C 1
ATOM 5796 O O . ALA A 1 387 ? 64.678 -22.098 -1.896 1.000 35.066 386 ALA AAA O 1
ATOM 5803 N N . ASP A 1 388 ? 62.553 -22.207 -2.688 1.000 32.008 387 ASP AAA N 1
ATOM 5804 C CA . ASP A 1 388 ? 61.879 -22.213 -1.358 1.000 33.541 387 ASP AAA CA 1
ATOM 5805 C C . ASP A 1 388 ? 62.024 -23.583 -0.672 1.000 32.236 387 ASP AAA C 1
ATOM 5806 O O . ASP A 1 388 ? 61.495 -23.715 0.445 1.000 31.384 387 ASP AAA O 1
ATOM 5815 N N . SER A 1 389 ? 62.732 -24.548 -1.282 1.000 30.627 388 SER AAA N 1
ATOM 5816 C CA . SER A 1 389 ? 62.998 -25.902 -0.717 1.000 30.054 388 SER AAA CA 1
ATOM 5817 C C . SER A 1 389 ? 64.385 -25.991 -0.045 1.000 29.741 388 SER AAA C 1
ATOM 5818 O O . SER A 1 389 ? 64.715 -27.084 0.483 1.000 30.081 388 SER AAA O 1
ATOM 5826 N N . ALA A 1 390 ? 65.167 -24.907 -0.025 1.000 29.304 389 ALA AAA N 1
ATOM 5827 C CA . ALA A 1 390 ? 66.573 -24.886 0.455 1.000 29.335 389 ALA AAA CA 1
ATOM 5828 C C . ALA A 1 390 ? 66.673 -25.278 1.939 1.000 29.808 389 ALA AAA C 1
ATOM 5829 O O . ALA A 1 390 ? 67.759 -25.734 2.343 1.000 30.177 389 ALA AAA O 1
ATOM 5836 N N . ASN A 1 391 ? 65.600 -25.117 2.720 1.000 28.260 390 ASN AAA N 1
ATOM 5837 C CA . ASN A 1 391 ? 65.581 -25.396 4.181 1.000 28.667 390 ASN AAA CA 1
ATOM 5838 C C . ASN A 1 391 ? 64.969 -26.779 4.456 1.000 27.098 390 ASN AAA C 1
ATOM 5839 O O . ASN A 1 391 ? 64.609 -27.050 5.618 1.000 25.032 390 ASN AAA O 1
ATOM 5850 N N . ALA A 1 392 ? 64.863 -27.638 3.439 1.000 25.482 391 ALA AAA N 1
ATOM 5851 C CA . ALA A 1 392 ? 64.190 -28.954 3.535 1.000 24.684 391 ALA AAA CA 1
ATOM 5852 C C . ALA A 1 392 ? 65.141 -30.077 3.102 1.000 24.096 391 ALA AAA C 1
ATOM 5853 O O . ALA A 1 392 ? 66.107 -29.815 2.345 1.000 23.672 391 ALA AAA O 1
ATOM 5860 N N . LEU A 1 393 ? 64.854 -31.287 3.573 1.000 23.947 392 LEU AAA N 1
ATOM 5861 C CA . LEU A 1 393 ? 65.473 -32.555 3.117 1.000 24.808 392 LEU AAA CA 1
ATOM 5862 C C . LEU A 1 393 ? 64.863 -32.913 1.754 1.000 25.514 392 LEU AAA C 1
ATOM 5863 O O . LEU A 1 393 ? 63.640 -33.181 1.710 1.000 25.873 392 LEU AAA O 1
ATOM 5879 N N . LEU A 1 394 ? 65.666 -32.916 0.686 1.000 26.117 393 LEU AAA N 1
ATOM 5880 C CA . LEU A 1 394 ? 65.184 -33.165 -0.699 1.000 26.565 393 LEU AAA CA 1
ATOM 5881 C C . LEU A 1 394 ? 65.214 -34.664 -0.998 1.000 26.372 393 LEU AAA C 1
ATOM 5882 O O . LEU A 1 394 ? 66.223 -35.317 -0.681 1.000 25.974 393 LEU AAA O 1
ATOM 5898 N N . GLU A 1 395 ? 64.129 -35.185 -1.564 1.000 25.029 394 GLU AAA N 1
ATOM 5899 C CA . GLU A 1 395 ? 64.095 -36.530 -2.178 1.000 27.682 394 GLU AAA CA 1
ATOM 5900 C C . GLU A 1 395 ? 63.500 -36.379 -3.574 1.000 26.580 394 GLU AAA C 1
ATOM 5901 O O . GLU A 1 395 ? 62.373 -35.874 -3.694 1.000 25.657 394 GLU AAA O 1
ATOM 5913 N N . ARG A 1 396 ? 64.239 -36.817 -4.582 1.000 26.434 395 ARG AAA N 1
ATOM 5914 C CA . ARG A 1 396 ? 63.799 -36.772 -5.995 1.000 26.951 395 ARG AAA CA 1
ATOM 5915 C C . ARG A 1 396 ? 63.038 -38.061 -6.289 1.000 26.148 395 ARG AAA C 1
ATOM 5916 O O . ARG A 1 396 ? 63.595 -39.135 -6.069 1.000 27.504 395 ARG AAA O 1
ATOM 5937 N N . GLU A 1 397 ? 61.786 -37.941 -6.719 1.000 27.665 396 GLU AAA N 1
ATOM 5938 C CA . GLU A 1 397 ? 60.973 -39.084 -7.202 1.000 27.795 396 GLU AAA CA 1
ATOM 5939 C C . GLU A 1 397 ? 61.438 -39.415 -8.625 1.000 27.573 396 GLU AAA C 1
ATOM 5940 O O . GLU A 1 397 ? 61.234 -38.573 -9.545 1.000 28.516 396 GLU AAA O 1
ATOM 5952 N N . HIS A 1 398 ? 62.101 -40.558 -8.776 1.000 26.751 397 HIS AAA N 1
ATOM 5953 C CA . HIS A 1 398 ? 62.401 -41.223 -10.071 1.000 26.253 397 HIS AAA CA 1
ATOM 5954 C C . HIS A 1 398 ? 61.858 -42.641 -10.004 1.000 25.988 397 HIS AAA C 1
ATOM 5955 O O . HIS A 1 398 ? 61.912 -43.266 -8.937 1.000 26.270 397 HIS AAA O 1
ATOM 5970 N N . PRO A 1 399 ? 61.361 -43.212 -11.127 1.000 26.077 398 PRO AAA N 1
ATOM 5971 C CA . PRO A 1 399 ? 61.016 -44.629 -11.153 1.000 26.391 398 PRO AAA CA 1
ATOM 5972 C C . PRO A 1 399 ? 62.183 -45.447 -10.583 1.000 26.604 398 PRO AAA C 1
ATOM 5973 O O . PRO A 1 399 ? 63.332 -45.082 -10.792 1.000 25.986 398 PRO AAA O 1
ATOM 5984 N N . ASN A 1 400 ? 61.871 -46.508 -9.846 1.000 26.751 399 ASN AAA N 1
ATOM 5985 C CA . ASN A 1 400 ? 62.880 -47.429 -9.269 1.000 26.725 399 ASN AAA CA 1
ATOM 5986 C C . ASN A 1 400 ? 62.481 -48.866 -9.627 1.000 25.355 399 ASN AAA C 1
ATOM 5987 O O . ASN A 1 400 ? 61.436 -49.047 -10.308 1.000 22.186 399 ASN AAA O 1
ATOM 5998 N N . GLY A 1 401 ? 63.304 -49.830 -9.204 1.000 24.411 400 GLY AAA N 1
ATOM 5999 C CA . GLY A 1 401 ? 63.160 -51.268 -9.490 1.000 24.325 400 GLY AAA CA 1
ATOM 6000 C C . GLY A 1 401 ? 61.772 -51.785 -9.193 1.000 24.100 400 GLY AAA C 1
ATOM 6001 O O . GLY A 1 401 ? 61.276 -52.590 -9.990 1.000 26.426 400 GLY AAA O 1
ATOM 6005 N N . ALA A 1 402 ? 61.161 -51.340 -8.096 1.000 25.892 401 ALA AAA N 1
ATOM 6006 C CA . ALA A 1 402 ? 59.831 -51.807 -7.628 1.000 27.436 401 ALA AAA CA 1
ATOM 6007 C C . ALA A 1 402 ? 58.772 -51.513 -8.697 1.000 27.242 401 ALA AAA C 1
ATOM 6008 O O . ALA A 1 402 ? 57.829 -52.302 -8.809 1.000 29.253 401 ALA AAA O 1
ATOM 6015 N N . ASN A 1 403 ? 58.954 -50.464 -9.497 1.000 26.572 402 ASN AAA N 1
ATOM 6016 C CA . ASN A 1 403 ? 58.002 -50.087 -10.576 1.000 26.620 402 ASN AAA CA 1
ATOM 6017 C C . ASN A 1 403 ? 58.120 -51.042 -11.772 1.000 26.328 402 ASN AAA C 1
ATOM 6018 O O . ASN A 1 403 ? 57.245 -50.960 -12.652 1.000 25.606 402 ASN AAA O 1
ATOM 6029 N N . PHE A 1 404 ? 59.142 -51.909 -11.824 1.000 26.403 403 PHE AAA N 1
ATOM 6030 C CA . PHE A 1 404 ? 59.443 -52.743 -13.023 1.000 26.822 403 PHE AAA CA 1
ATOM 6031 C C . PHE A 1 404 ? 59.413 -54.244 -12.702 1.000 28.239 403 PHE AAA C 1
ATOM 6032 O O . PHE A 1 404 ? 59.650 -55.032 -13.633 1.000 29.689 403 PHE AAA O 1
ATOM 6049 N N . LEU A 1 405 ? 59.090 -54.643 -11.467 1.000 27.807 404 LEU AAA N 1
ATOM 6050 C CA . LEU A 1 405 ? 59.080 -56.073 -11.050 1.000 27.902 404 LEU AAA CA 1
ATOM 6051 C C . LEU A 1 405 ? 57.933 -56.808 -11.754 1.000 29.022 404 LEU AAA C 1
ATOM 6052 O O . LEU A 1 405 ? 58.049 -58.030 -11.936 1.000 29.277 404 LEU AAA O 1
ATOM 6068 N N . GLY A 1 406 ? 56.882 -56.083 -12.145 1.000 29.962 405 GLY AAA N 1
ATOM 6069 C CA . GLY A 1 406 ? 55.705 -56.640 -12.835 1.000 32.777 405 GLY AAA CA 1
ATOM 6070 C C . GLY A 1 406 ? 54.910 -57.572 -11.930 1.000 35.512 405 GLY AAA C 1
ATOM 6071 O O . GLY A 1 406 ? 55.104 -57.537 -10.686 1.000 35.606 405 GLY AAA O 1
ATOM 6075 N N . ALA A 1 407 ? 54.048 -58.387 -12.534 1.000 36.433 406 ALA AAA N 1
ATOM 6076 C CA . ALA A 1 407 ? 53.092 -59.275 -11.837 1.000 38.920 406 ALA AAA CA 1
ATOM 6077 C C . ALA A 1 407 ? 53.863 -60.414 -11.160 1.000 37.979 406 ALA AAA C 1
ATOM 6078 O O . ALA A 1 407 ? 54.849 -60.899 -11.747 1.000 40.068 406 ALA AAA O 1
ATOM 6085 N N . GLY A 1 408 ? 53.425 -60.813 -9.966 1.000 38.645 407 GLY AAA N 1
ATOM 6086 C CA . GLY A 1 408 ? 53.974 -61.962 -9.223 1.000 39.064 407 GLY AAA CA 1
ATOM 6087 C C . GLY A 1 408 ? 53.877 -61.745 -7.730 1.000 39.180 407 GLY AAA C 1
ATOM 6088 O O . GLY A 1 408 ? 53.317 -60.708 -7.312 1.000 38.942 407 GLY AAA O 1
ATOM 6092 N N . GLU A 1 409 ? 54.398 -62.698 -6.956 1.000 40.676 408 GLU AAA N 1
ATOM 6093 C CA . GLU A 1 409 ? 54.444 -62.636 -5.472 1.000 42.002 408 GLU AAA CA 1
ATOM 6094 C C . GLU A 1 409 ? 55.550 -61.655 -5.067 1.000 38.124 408 GLU AAA C 1
ATOM 6095 O O . GLU A 1 409 ? 56.386 -61.315 -5.927 1.000 37.150 408 GLU AAA O 1
ATOM 6107 N N . ALA A 1 410 ? 55.551 -61.226 -3.805 1.000 35.108 409 ALA AAA N 1
ATOM 6108 C CA . ALA A 1 410 ? 56.469 -60.203 -3.260 1.000 34.524 409 ALA AAA CA 1
ATOM 6109 C C . ALA A 1 410 ? 57.915 -60.674 -3.444 1.000 31.873 409 ALA AAA C 1
ATOM 6110 O O . ALA A 1 410 ? 58.238 -61.797 -3.028 1.000 32.939 409 ALA AAA O 1
ATOM 6117 N N . VAL A 1 411 ? 58.748 -59.840 -4.061 1.000 29.825 410 VAL AAA N 1
ATOM 6118 C CA . VAL A 1 411 ? 60.210 -60.085 -4.209 1.000 29.765 410 VAL AAA CA 1
ATOM 6119 C C . VAL A 1 411 ? 60.885 -59.658 -2.902 1.000 30.503 410 VAL AAA C 1
ATOM 6120 O O . VAL A 1 411 ? 60.535 -58.574 -2.367 1.000 31.121 410 VAL AAA O 1
ATOM 6133 N N . SER A 1 412 ? 61.765 -60.513 -2.380 1.000 30.363 411 SER AAA N 1
ATOM 6134 C CA . SER A 1 412 ? 62.574 -60.267 -1.159 1.000 30.470 411 SER AAA CA 1
ATOM 6135 C C . SER A 1 412 ? 63.937 -60.942 -1.328 1.000 29.589 411 SER AAA C 1
ATOM 6136 O O . SER A 1 412 ? 64.051 -61.850 -2.166 1.000 30.906 411 SER AAA O 1
ATOM 6144 N N . PHE A 1 413 ? 64.932 -60.464 -0.586 1.000 29.166 412 PHE AAA N 1
ATOM 6145 C CA . PHE A 1 413 ? 66.357 -60.867 -0.680 1.000 29.329 412 PHE AAA CA 1
ATOM 6146 C C . PHE A 1 413 ? 66.723 -61.630 0.592 1.000 29.118 412 PHE AAA C 1
ATOM 6147 O O . PHE A 1 413 ? 66.547 -61.079 1.692 1.000 28.413 412 PHE AAA O 1
ATOM 6164 N N . THR A 1 414 ? 67.158 -62.882 0.433 1.000 30.876 413 THR AAA N 1
ATOM 6165 C CA . THR A 1 414 ? 67.574 -63.784 1.545 1.000 32.001 413 THR AAA CA 1
ATOM 6166 C C . THR A 1 414 ? 68.892 -64.477 1.177 1.000 31.316 413 THR AAA C 1
ATOM 6167 O O . THR A 1 414 ? 69.225 -64.537 -0.024 1.000 31.038 413 THR AAA O 1
ATOM 6178 N N . THR A 1 415 ? 69.589 -65.019 2.177 1.000 32.982 414 THR AAA N 1
ATOM 6179 C CA . THR A 1 415 ? 70.862 -65.767 2.007 1.000 33.569 414 THR AAA CA 1
ATOM 6180 C C . THR A 1 415 ? 70.609 -66.990 1.115 1.000 34.441 414 THR AAA C 1
ATOM 6181 O O . THR A 1 415 ? 71.491 -67.308 0.304 1.000 34.866 414 THR AAA O 1
ATOM 6192 N N . ARG A 1 416 ? 69.423 -67.598 1.206 1.000 36.915 415 ARG AAA N 1
ATOM 6193 C CA . ARG A 1 416 ? 69.011 -68.763 0.375 1.000 38.044 415 ARG AAA CA 1
ATOM 6194 C C . ARG A 1 416 ? 68.591 -68.318 -1.032 1.000 36.400 415 ARG AAA C 1
ATOM 6195 O O . ARG A 1 416 ? 68.301 -69.196 -1.851 1.000 36.765 415 ARG AAA O 1
ATOM 6216 N N . GLY A 1 417 ? 68.539 -67.015 -1.309 1.000 34.155 416 GLY AAA N 1
ATOM 6217 C CA . GLY A 1 417 ? 68.357 -66.492 -2.675 1.000 32.786 416 GLY AAA CA 1
ATOM 6218 C C . GLY A 1 417 ? 67.261 -65.447 -2.748 1.000 32.561 416 GLY AAA C 1
ATOM 6219 O O . GLY A 1 417 ? 66.547 -65.247 -1.748 1.000 34.040 416 GLY AAA O 1
ATOM 6223 N N . THR A 1 418 ? 67.149 -64.780 -3.896 1.000 32.490 417 THR AAA N 1
ATOM 6224 C CA . THR A 1 418 ? 66.040 -63.846 -4.209 1.000 33.672 417 THR AAA CA 1
ATOM 6225 C C . THR A 1 418 ? 64.751 -64.661 -4.358 1.000 34.014 417 THR AAA C 1
ATOM 6226 O O . THR A 1 418 ? 64.763 -65.641 -5.116 1.000 32.668 417 THR AAA O 1
ATOM 6237 N N . ARG A 1 419 ? 63.677 -64.253 -3.683 1.000 35.018 418 ARG AAA N 1
ATOM 6238 C CA . ARG A 1 419 ? 62.381 -64.981 -3.702 1.000 37.294 418 ARG AAA CA 1
ATOM 6239 C C . ARG A 1 419 ? 61.508 -64.417 -4.829 1.000 36.483 418 ARG AAA C 1
ATOM 6240 O O . ARG A 1 419 ? 61.529 -63.177 -5.040 1.000 34.743 418 ARG AAA O 1
ATOM 6261 N N . ASN A 1 420 ? 60.839 -65.311 -5.568 1.000 33.108 419 ASN AAA N 1
ATOM 6262 C CA . ASN A 1 420 ? 59.794 -64.990 -6.577 1.000 32.569 419 ASN AAA CA 1
ATOM 6263 C C . ASN A 1 420 ? 60.408 -64.209 -7.742 1.000 32.850 419 ASN AAA C 1
ATOM 6264 O O . ASN A 1 420 ? 59.800 -63.198 -8.183 1.000 32.684 419 ASN AAA O 1
ATOM 6275 N N . TRP A 1 421 ? 61.549 -64.676 -8.251 1.000 31.869 420 TRP AAA N 1
ATOM 6276 C CA . TRP A 1 421 ? 62.294 -63.980 -9.329 1.000 31.707 420 TRP AAA CA 1
ATOM 6277 C C . TRP A 1 421 ? 62.847 -64.987 -10.337 1.000 33.324 420 TRP AAA C 1
ATOM 6278 O O . TRP A 1 421 ? 64.040 -65.308 -10.270 1.000 35.026 420 TRP AAA O 1
ATOM 6299 N N . SER A 1 422 ? 61.989 -65.420 -11.261 1.000 35.367 421 SER AAA N 1
ATOM 6300 C CA . SER A 1 422 ? 62.281 -66.396 -12.341 1.000 35.519 421 SER AAA CA 1
ATOM 6301 C C . SER A 1 422 ? 62.890 -65.683 -13.548 1.000 34.836 421 SER AAA C 1
ATOM 6302 O O . SER A 1 422 ? 62.707 -64.459 -13.668 1.000 33.778 421 SER AAA O 1
ATOM 6310 N N . SER A 1 423 ? 63.542 -66.440 -14.433 1.000 33.504 422 SER AAA N 1
ATOM 6311 C CA . SER A 1 423 ? 64.083 -65.948 -15.722 1.000 33.179 422 SER AAA CA 1
ATOM 6312 C C . SER A 1 423 ? 62.977 -65.211 -16.484 1.000 32.981 422 SER AAA C 1
ATOM 6313 O O . SER A 1 423 ? 63.271 -64.147 -17.040 1.000 33.787 422 SER AAA O 1
ATOM 6321 N N . ALA A 1 424 ? 61.758 -65.760 -16.492 1.000 32.250 423 ALA AAA N 1
ATOM 6322 C CA . ALA A 1 424 ? 60.582 -65.202 -17.201 1.000 33.331 423 ALA AAA CA 1
ATOM 6323 C C . ALA A 1 424 ? 60.229 -63.831 -16.615 1.000 31.480 423 ALA AAA C 1
ATOM 6324 O O . ALA A 1 424 ? 59.970 -62.892 -17.389 1.000 30.561 423 ALA AAA O 1
ATOM 6331 N N . ARG A 1 425 ? 60.218 -63.704 -15.290 1.000 31.061 424 ARG AAA N 1
ATOM 6332 C CA . ARG A 1 425 ? 59.894 -62.406 -14.640 1.000 31.082 424 ARG AAA CA 1
ATOM 6333 C C . ARG A 1 425 ? 60.973 -61.380 -15.019 1.000 30.588 424 ARG AAA C 1
ATOM 6334 O O . ARG A 1 425 ? 60.602 -60.228 -15.324 1.000 29.498 424 ARG AAA O 1
ATOM 6355 N N . LEU A 1 426 ? 62.248 -61.783 -15.050 1.000 29.903 425 LEU AAA N 1
ATOM 6356 C CA . LEU A 1 426 ? 63.365 -60.885 -15.439 1.000 30.000 425 LEU AAA CA 1
ATOM 6357 C C . LEU A 1 426 ? 63.194 -60.437 -16.894 1.000 33.042 425 LEU AAA C 1
ATOM 6358 O O . LEU A 1 426 ? 63.321 -59.226 -17.140 1.000 31.638 425 LEU AAA O 1
ATOM 6374 N N . ASN A 1 427 ? 62.921 -61.363 -17.825 1.000 34.477 426 ASN AAA N 1
ATOM 6375 C CA . ASN A 1 427 ? 62.748 -61.027 -19.264 1.000 34.656 426 ASN AAA CA 1
ATOM 6376 C C . ASN A 1 427 ? 61.630 -59.987 -19.389 1.000 33.232 426 ASN AAA C 1
ATOM 6377 O O . ASN A 1 427 ? 61.830 -59.000 -20.112 1.000 30.539 426 ASN AAA O 1
ATOM 6388 N N . HIS A 1 428 ? 60.506 -60.191 -18.694 1.000 32.495 427 HIS AAA N 1
ATOM 6389 C CA . HIS A 1 428 ? 59.359 -59.248 -18.698 1.000 33.802 427 HIS AAA CA 1
ATOM 6390 C C . HIS A 1 428 ? 59.822 -57.886 -18.161 1.000 31.009 427 HIS AAA C 1
ATOM 6391 O O . HIS A 1 428 ? 59.531 -56.866 -18.820 1.000 30.419 427 HIS AAA O 1
ATOM 6406 N N . ALA A 1 429 ? 60.559 -57.864 -17.046 1.000 28.553 428 ALA AAA N 1
ATOM 6407 C CA . ALA A 1 429 ? 61.070 -56.618 -16.418 1.000 28.525 428 ALA AAA CA 1
ATOM 6408 C C . ALA A 1 429 ? 61.984 -55.886 -17.410 1.000 27.431 428 ALA AAA C 1
ATOM 6409 O O . ALA A 1 429 ? 61.781 -54.685 -17.656 1.000 28.325 428 ALA AAA O 1
ATOM 6416 N N . HIS A 1 430 ? 62.956 -56.602 -17.969 1.000 28.280 429 HIS AAA N 1
ATOM 6417 C CA . HIS A 1 430 ? 63.923 -56.076 -18.966 1.000 28.318 429 HIS AAA CA 1
ATOM 6418 C C . HIS A 1 430 ? 63.161 -55.438 -20.125 1.000 29.031 429 HIS AAA C 1
ATOM 6419 O O . HIS A 1 430 ? 63.487 -54.297 -20.495 1.000 28.150 429 HIS AAA O 1
ATOM 6434 N N . GLN A 1 431 ? 62.180 -56.154 -20.673 1.000 31.710 430 GLN AAA N 1
ATOM 6435 C CA . GLN A 1 431 ? 61.364 -55.679 -21.820 1.000 32.570 430 GLN AAA CA 1
ATOM 6436 C C . GLN A 1 431 ? 60.623 -54.398 -21.419 1.000 29.815 430 GLN AAA C 1
ATOM 6437 O O . GLN A 1 431 ? 60.569 -53.477 -22.245 1.000 31.640 430 GLN AAA O 1
ATOM 6451 N N . GLN A 1 432 ? 60.072 -54.329 -20.204 1.000 28.628 431 GLN AAA N 1
ATOM 6452 C CA . GLN A 1 432 ? 59.369 -53.112 -19.713 1.000 29.339 431 GLN AAA CA 1
ATOM 6453 C C . GLN A 1 432 ? 60.367 -51.946 -19.614 1.000 29.026 431 GLN AAA C 1
ATOM 6454 O O . GLN A 1 432 ? 59.999 -50.823 -19.988 1.000 27.290 431 GLN AAA O 1
ATOM 6468 N N . LEU A 1 433 ? 61.596 -52.206 -19.163 1.000 27.450 432 LEU AAA N 1
ATOM 6469 C CA . LEU A 1 433 ? 62.642 -51.159 -19.029 1.000 27.568 432 LEU AAA CA 1
ATOM 6470 C C . LEU A 1 433 ? 63.049 -50.639 -20.414 1.000 28.159 432 LEU AAA C 1
ATOM 6471 O O . LEU A 1 433 ? 63.045 -49.404 -20.590 1.000 26.059 432 LEU AAA O 1
ATOM 6487 N N . ILE A 1 434 ? 63.386 -51.513 -21.368 1.000 30.097 433 ILE AAA N 1
ATOM 6488 C CA . ILE A 1 434 ? 63.866 -51.046 -22.707 1.000 31.334 433 ILE AAA CA 1
ATOM 6489 C C . ILE A 1 434 ? 62.708 -50.351 -23.436 1.000 31.031 433 ILE AAA C 1
ATOM 6490 O O . ILE A 1 434 ? 62.988 -49.361 -24.145 1.000 29.561 433 ILE AAA O 1
ATOM 6506 N N . ALA A 1 435 ? 61.456 -50.782 -23.224 1.000 29.531 434 ALA AAA N 1
ATOM 6507 C CA . ALA A 1 435 ? 60.249 -50.116 -23.784 1.000 32.053 434 ALA AAA CA 1
ATOM 6508 C C . ALA A 1 435 ? 60.105 -48.692 -23.224 1.000 32.572 434 ALA AAA C 1
ATOM 6509 O O . ALA A 1 435 ? 59.510 -47.852 -23.902 1.000 31.158 434 ALA AAA O 1
ATOM 6516 N N . ARG A 1 436 ? 60.627 -48.431 -22.023 1.000 32.660 435 ARG AAA N 1
ATOM 6517 C CA . ARG A 1 436 ? 60.604 -47.089 -21.384 1.000 33.204 435 ARG AAA CA 1
ATOM 6518 C C . ARG A 1 436 ? 61.906 -46.331 -21.689 1.000 32.140 435 ARG AAA C 1
ATOM 6519 O O . ARG A 1 436 ? 62.093 -45.258 -21.109 1.000 32.768 435 ARG AAA O 1
ATOM 6540 N N . GLY A 1 437 ? 62.776 -46.873 -22.544 1.000 31.169 436 GLY AAA N 1
ATOM 6541 C CA . GLY A 1 437 ? 63.973 -46.174 -23.055 1.000 31.694 436 GLY AAA CA 1
ATOM 6542 C C . GLY A 1 437 ? 65.197 -46.344 -22.169 1.000 31.336 436 GLY AAA C 1
ATOM 6543 O O . GLY A 1 437 ? 66.246 -45.755 -22.502 1.000 32.026 436 GLY AAA O 1
ATOM 6547 N N . TYR A 1 438 ? 65.103 -47.133 -21.096 1.000 29.006 437 TYR AAA N 1
ATOM 6548 C CA . TYR A 1 438 ? 66.251 -47.436 -20.206 1.000 27.659 437 TYR AAA CA 1
ATOM 6549 C C . TYR A 1 438 ? 67.249 -48.343 -20.929 1.000 28.363 437 TYR AAA C 1
ATOM 6550 O O . TYR A 1 438 ? 66.856 -49.135 -21.814 1.000 28.575 437 TYR AAA O 1
ATOM 6568 N N . VAL A 1 439 ? 68.518 -48.230 -20.541 1.000 28.100 438 VAL AAA N 1
ATOM 6569 C CA . VAL A 1 439 ? 69.664 -48.977 -21.131 1.000 28.759 438 VAL AAA CA 1
ATOM 6570 C C . VAL A 1 439 ? 70.402 -49.692 -19.996 1.000 27.903 438 VAL AAA C 1
ATOM 6571 O O . VAL A 1 439 ? 70.704 -49.032 -18.984 1.000 25.568 438 VAL AAA O 1
ATOM 6584 N N . PHE A 1 440 ? 70.695 -50.983 -20.173 1.000 26.189 439 PHE AAA N 1
ATOM 6585 C CA . PHE A 1 440 ? 71.507 -51.799 -19.234 1.000 26.762 439 PHE AAA CA 1
ATOM 6586 C C . PHE A 1 440 ? 72.943 -51.264 -19.223 1.000 26.531 439 PHE AAA C 1
ATOM 6587 O O . PHE A 1 440 ? 73.515 -51.096 -20.316 1.000 25.656 439 PHE AAA O 1
ATOM 6604 N N . VAL A 1 441 ? 73.517 -51.010 -18.040 1.000 25.675 440 VAL AAA N 1
ATOM 6605 C CA . VAL A 1 441 ? 74.913 -50.493 -17.914 1.000 26.087 440 VAL AAA CA 1
ATOM 6606 C C . VAL A 1 441 ? 75.778 -51.480 -17.130 1.000 26.464 440 VAL AAA C 1
ATOM 6607 O O . VAL A 1 441 ? 77.014 -51.346 -17.196 1.000 26.758 440 VAL AAA O 1
ATOM 6620 N N . GLY A 1 442 ? 75.181 -52.430 -16.412 1.000 26.253 441 GLY AAA N 1
ATOM 6621 C CA . GLY A 1 442 ? 75.958 -53.477 -15.734 1.000 25.935 441 GLY AAA CA 1
ATOM 6622 C C . GLY A 1 442 ? 75.313 -53.987 -14.463 1.000 26.264 441 GLY AAA C 1
ATOM 6623 O O . GLY A 1 442 ? 74.141 -53.638 -14.165 1.000 25.597 441 GLY AAA O 1
ATOM 6627 N N . TYR A 1 443 ? 76.070 -54.814 -13.754 1.000 25.264 442 TYR AAA N 1
ATOM 6628 C CA . TYR A 1 443 ? 75.646 -55.526 -12.533 1.000 25.911 442 TYR AAA CA 1
ATOM 6629 C C . TYR A 1 443 ? 76.155 -54.727 -11.339 1.000 26.401 442 TYR AAA C 1
ATOM 6630 O O . TYR A 1 443 ? 77.241 -54.130 -11.417 1.000 26.781 442 TYR AAA O 1
ATOM 6648 N N . HIS A 1 444 ? 75.376 -54.732 -10.267 1.000 26.113 443 HIS AAA N 1
ATOM 6649 C CA . HIS A 1 444 ? 75.768 -54.201 -8.941 1.000 25.869 443 HIS AAA CA 1
ATOM 6650 C C . HIS A 1 444 ? 75.590 -55.321 -7.915 1.000 26.054 443 HIS AAA C 1
ATOM 6651 O O . HIS A 1 444 ? 74.467 -55.855 -7.815 1.000 26.825 443 HIS AAA O 1
ATOM 6666 N N . GLY A 1 445 ? 76.660 -55.670 -7.201 1.000 24.892 444 GLY AAA N 1
ATOM 6667 C CA . GLY A 1 445 ? 76.587 -56.553 -6.027 1.000 25.452 444 GLY AAA CA 1
ATOM 6668 C C . GLY A 1 445 ? 76.287 -55.744 -4.779 1.000 25.169 444 GLY AAA C 1
ATOM 6669 O O . GLY A 1 445 ? 76.903 -54.691 -4.581 1.000 25.992 444 GLY AAA O 1
ATOM 6673 N N . SER A 1 446 ? 75.361 -56.203 -3.950 1.000 25.942 445 SER AAA N 1
ATOM 6674 C CA . SER A 1 446 ? 75.063 -55.535 -2.664 1.000 26.873 445 SER AAA CA 1
ATOM 6675 C C . SER A 1 446 ? 74.747 -56.591 -1.614 1.000 27.743 445 SER AAA C 1
ATOM 6676 O O . SER A 1 446 ? 74.604 -57.775 -1.967 1.000 27.785 445 SER AAA O 1
ATOM 6684 N N . SER A 1 447 ? 74.663 -56.155 -0.365 1.000 28.484 446 SER AAA N 1
ATOM 6685 C CA . SER A 1 447 ? 74.099 -56.947 0.748 1.000 28.100 446 SER AAA CA 1
ATOM 6686 C C . SER A 1 447 ? 72.600 -57.104 0.505 1.000 28.579 446 SER AAA C 1
ATOM 6687 O O . SER A 1 447 ? 72.056 -56.380 -0.353 1.000 26.908 446 SER AAA O 1
ATOM 6695 N N . LEU A 1 448 ? 71.970 -58.008 1.252 1.000 28.569 447 LEU AAA N 1
ATOM 6696 C CA . LEU A 1 448 ? 70.497 -58.182 1.280 1.000 28.238 447 LEU AAA CA 1
ATOM 6697 C C . LEU A 1 448 ? 69.829 -56.828 1.576 1.000 26.336 447 LEU AAA C 1
ATOM 6698 O O . LEU A 1 448 ? 68.870 -56.486 0.864 1.000 25.957 447 LEU AAA O 1
ATOM 6714 N N . GLU A 1 449 ? 70.321 -56.090 2.573 1.000 25.380 448 GLU AAA N 1
ATOM 6715 C CA . GLU A 1 449 ? 69.735 -54.794 3.021 1.000 26.787 448 GLU AAA CA 1
ATOM 6716 C C . GLU A 1 449 ? 70.027 -53.710 1.975 1.000 25.529 448 GLU AAA C 1
ATOM 6717 O O . GLU A 1 449 ? 69.149 -52.875 1.735 1.000 24.131 448 GLU AAA O 1
ATOM 6729 N N . GLY A 1 450 ? 71.227 -53.721 1.395 1.000 24.444 449 GLY AAA N 1
ATOM 6730 C CA . GLY A 1 450 ? 71.584 -52.850 0.260 1.000 24.783 449 GLY AAA CA 1
ATOM 6731 C C . GLY A 1 450 ? 70.626 -53.042 -0.903 1.000 24.555 449 GLY AAA C 1
ATOM 6732 O O . GLY A 1 450 ? 70.211 -52.032 -1.501 1.000 25.597 449 GLY AAA O 1
ATOM 6736 N N . ALA A 1 451 ? 70.283 -54.293 -1.232 1.000 24.578 450 ALA AAA N 1
ATOM 6737 C CA . ALA A 1 451 ? 69.399 -54.630 -2.374 1.000 24.750 450 ALA AAA CA 1
ATOM 6738 C C . ALA A 1 451 ? 67.979 -54.127 -2.098 1.000 25.317 450 ALA AAA C 1
ATOM 6739 O O . ALA A 1 451 ? 67.369 -53.514 -3.011 1.000 24.942 450 ALA AAA O 1
ATOM 6746 N N . GLN A 1 452 ? 67.466 -54.394 -0.895 1.000 25.487 451 GLN AAA N 1
ATOM 6747 C CA . GLN A 1 452 ? 66.119 -53.938 -0.462 1.000 24.889 451 GLN AAA CA 1
ATOM 6748 C C . GLN A 1 452 ? 66.022 -52.425 -0.684 1.000 24.172 451 GLN AAA C 1
ATOM 6749 O O . GLN A 1 452 ? 65.018 -51.998 -1.311 1.000 23.671 451 GLN AAA O 1
ATOM 6763 N N . SER A 1 453 ? 67.017 -51.662 -0.205 1.000 23.569 452 SER AAA N 1
ATOM 6764 C CA . SER A 1 453 ? 67.095 -50.177 -0.301 1.000 24.147 452 SER AAA CA 1
ATOM 6765 C C . SER A 1 453 ? 67.081 -49.726 -1.766 1.000 24.602 452 SER AAA C 1
ATOM 6766 O O . SER A 1 453 ? 66.272 -48.849 -2.135 1.000 23.145 452 SER AAA O 1
ATOM 6774 N N . ILE A 1 454 ? 67.954 -50.306 -2.580 1.000 25.780 453 ILE AAA N 1
ATOM 6775 C CA . ILE A 1 454 ? 68.190 -49.832 -3.973 1.000 27.211 453 ILE AAA CA 1
ATOM 6776 C C . ILE A 1 454 ? 66.971 -50.152 -4.846 1.000 24.887 453 ILE AAA C 1
ATOM 6777 O O . ILE A 1 454 ? 66.597 -49.297 -5.680 1.000 24.592 453 ILE AAA O 1
ATOM 6793 N N . VAL A 1 455 ? 66.370 -51.329 -4.667 1.000 25.252 454 VAL AAA N 1
ATOM 6794 C CA . VAL A 1 455 ? 65.249 -51.817 -5.523 1.000 24.552 454 VAL AAA CA 1
ATOM 6795 C C . VAL A 1 455 ? 63.934 -51.141 -5.099 1.000 24.161 454 VAL AAA C 1
ATOM 6796 O O . VAL A 1 455 ? 63.216 -50.627 -5.994 1.000 23.791 454 VAL AAA O 1
ATOM 6809 N N . PHE A 1 456 ? 63.617 -51.129 -3.802 1.000 24.588 455 PHE AAA N 1
ATOM 6810 C CA . PHE A 1 456 ? 62.298 -50.688 -3.280 1.000 25.288 455 PHE AAA CA 1
ATOM 6811 C C . PHE A 1 456 ? 62.333 -49.223 -2.840 1.000 25.321 455 PHE AAA C 1
ATOM 6812 O O . PHE A 1 456 ? 61.277 -48.600 -2.896 1.000 28.084 455 PHE AAA O 1
ATOM 6829 N N . GLY A 1 457 ? 63.472 -48.706 -2.385 1.000 25.006 456 GLY AAA N 1
ATOM 6830 C CA . GLY A 1 457 ? 63.622 -47.290 -2.004 1.000 24.702 456 GLY AAA CA 1
ATOM 6831 C C . GLY A 1 457 ? 64.175 -46.461 -3.152 1.000 26.063 456 GLY AAA C 1
ATOM 6832 O O . GLY A 1 457 ? 63.804 -45.281 -3.272 1.000 27.869 456 GLY AAA O 1
ATOM 6836 N N . GLY A 1 458 ? 65.027 -47.057 -3.985 1.000 25.098 457 GLY AAA N 1
ATOM 6837 C CA . GLY A 1 458 ? 65.710 -46.345 -5.076 1.000 23.754 457 GLY AAA CA 1
ATOM 6838 C C . GLY A 1 458 ? 67.190 -46.194 -4.803 1.000 24.586 457 GLY AAA C 1
ATOM 6839 O O . GLY A 1 458 ? 67.598 -46.166 -3.624 1.000 23.121 457 GLY AAA O 1
ATOM 6843 N N . ILE A 1 459 ? 67.978 -46.068 -5.868 1.000 25.386 458 ILE AAA N 1
ATOM 6844 C CA . ILE A 1 459 ? 69.426 -45.755 -5.763 1.000 25.887 458 ILE AAA CA 1
ATOM 6845 C C . ILE A 1 459 ? 69.554 -44.317 -5.257 1.000 25.740 458 ILE AAA C 1
ATOM 6846 O O . ILE A 1 459 ? 68.863 -43.438 -5.789 1.000 27.845 458 ILE AAA O 1
ATOM 6862 N N . ARG A 1 460 ? 70.408 -44.076 -4.268 1.000 26.599 459 ARG AAA N 1
ATOM 6863 C CA . ARG A 1 460 ? 70.719 -42.689 -3.847 1.000 27.537 459 ARG AAA CA 1
ATOM 6864 C C . ARG A 1 460 ? 72.072 -42.634 -3.139 1.000 26.022 459 ARG AAA C 1
ATOM 6865 O O . ARG A 1 460 ? 72.597 -43.689 -2.728 1.000 26.390 459 ARG AAA O 1
ATOM 6886 N N . THR A 1 461 ? 72.599 -41.419 -3.037 1.000 25.301 460 THR AAA N 1
ATOM 6887 C CA . THR A 1 461 ? 73.940 -41.101 -2.505 1.000 25.883 460 THR AAA CA 1
ATOM 6888 C C . THR A 1 461 ? 74.110 -41.736 -1.126 1.000 24.689 460 THR AAA C 1
ATOM 6889 O O . THR A 1 461 ? 73.200 -41.622 -0.294 1.000 24.056 460 THR AAA O 1
ATOM 6900 N N . ARG A 1 462 ? 75.239 -42.403 -0.928 1.000 23.950 461 ARG AAA N 1
ATOM 6901 C CA . ARG A 1 462 ? 75.746 -42.809 0.400 1.000 24.643 461 ARG AAA CA 1
ATOM 6902 C C . ARG A 1 462 ? 77.142 -42.213 0.559 1.000 25.687 461 ARG AAA C 1
ATOM 6903 O O . ARG A 1 462 ? 77.858 -42.112 -0.462 1.000 24.893 461 ARG AAA O 1
ATOM 6924 N N . THR A 1 463 ? 77.532 -41.842 1.778 1.000 25.026 462 THR AAA N 1
ATOM 6925 C CA . THR A 1 463 ? 78.951 -41.525 2.068 1.000 26.747 462 THR AAA CA 1
ATOM 6926 C C . THR A 1 463 ? 79.763 -42.803 1.846 1.000 27.574 462 THR AAA C 1
ATOM 6927 O O . THR A 1 463 ? 79.254 -43.906 2.129 1.000 26.749 462 THR AAA O 1
ATOM 6938 N N . GLN A 1 464 ? 80.961 -42.642 1.298 1.000 31.000 463 GLN AAA N 1
ATOM 6939 C CA . GLN A 1 464 ? 81.893 -43.739 0.941 1.000 32.968 463 GLN AAA CA 1
ATOM 6940 C C . GLN A 1 464 ? 83.278 -43.350 1.457 1.000 35.918 463 GLN AAA C 1
ATOM 6941 O O . GLN A 1 464 ? 83.641 -42.163 1.323 1.000 35.326 463 GLN AAA O 1
ATOM 6955 N N . ALA A 1 465 ? 84.013 -44.300 2.034 1.000 40.186 464 ALA AAA N 1
ATOM 6956 C CA . ALA A 1 465 ? 85.431 -44.128 2.431 1.000 43.567 464 ALA AAA CA 1
ATOM 6957 C C . ALA A 1 465 ? 86.310 -44.213 1.173 1.000 45.736 464 ALA AAA C 1
ATOM 6958 O O . ALA A 1 465 ? 86.968 -45.255 0.965 1.000 48.161 464 ALA AAA O 1
ATOM 6965 N N . LEU A 1 466 ? 86.294 -43.165 0.345 1.000 45.753 465 LEU AAA N 1
ATOM 6966 C CA . LEU A 1 466 ? 87.145 -43.060 -0.870 1.000 49.569 465 LEU AAA CA 1
ATOM 6967 C C . LEU A 1 466 ? 87.277 -41.589 -1.283 1.000 49.047 465 LEU AAA C 1
ATOM 6968 O O . LEU A 1 466 ? 86.591 -40.733 -0.677 1.000 45.699 465 LEU AAA O 1
ATOM 6984 N N . ASP A 1 467 ? 88.177 -41.306 -2.230 1.000 48.817 466 ASP AAA N 1
ATOM 6985 C CA . ASP A 1 467 ? 88.486 -39.931 -2.707 1.000 48.359 466 ASP AAA CA 1
ATOM 6986 C C . ASP A 1 467 ? 87.202 -39.319 -3.268 1.000 46.446 466 ASP AAA C 1
ATOM 6987 O O . ASP A 1 467 ? 86.528 -39.994 -4.074 1.000 44.037 466 ASP AAA O 1
ATOM 6996 N N . ASP A 1 468 ? 86.889 -38.094 -2.847 1.000 44.466 467 ASP AAA N 1
ATOM 6997 C CA . ASP A 1 468 ? 85.693 -37.325 -3.282 1.000 44.539 467 ASP AAA CA 1
ATOM 6998 C C . ASP A 1 468 ? 85.515 -37.441 -4.801 1.000 41.762 467 ASP AAA C 1
ATOM 6999 O O . ASP A 1 468 ? 84.346 -37.550 -5.243 1.000 38.121 467 ASP AAA O 1
ATOM 7008 N N . VAL A 1 469 ? 86.609 -37.410 -5.577 1.000 36.745 468 VAL AAA N 1
ATOM 7009 C CA . VAL A 1 469 ? 86.521 -37.233 -7.057 1.000 34.315 468 VAL AAA CA 1
ATOM 7010 C C . VAL A 1 469 ? 85.980 -38.510 -7.723 1.000 29.919 468 VAL AAA C 1
ATOM 7011 O O . VAL A 1 469 ? 85.402 -38.381 -8.806 1.000 29.841 468 VAL AAA O 1
ATOM 7024 N N . TRP A 1 470 ? 86.100 -39.680 -7.090 1.000 28.477 469 TRP AAA N 1
ATOM 7025 C CA . TRP A 1 470 ? 85.718 -40.994 -7.681 1.000 30.642 469 TRP AAA CA 1
ATOM 7026 C C . TRP A 1 470 ? 84.418 -41.522 -7.062 1.000 30.485 469 TRP AAA C 1
ATOM 7027 O O . TRP A 1 470 ? 84.121 -42.719 -7.234 1.000 31.232 469 TRP AAA O 1
ATOM 7048 N N . GLN A 1 471 ? 83.661 -40.667 -6.383 1.000 30.349 470 GLN AAA N 1
ATOM 7049 C CA . GLN A 1 471 ? 82.399 -41.065 -5.718 1.000 32.191 470 GLN AAA CA 1
ATOM 7050 C C . GLN A 1 471 ? 81.334 -41.364 -6.772 1.000 27.743 470 GLN AAA C 1
ATOM 7051 O O . GLN A 1 471 ? 81.334 -40.706 -7.830 1.000 28.095 470 GLN AAA O 1
ATOM 7065 N N . GLY A 1 472 ? 80.454 -42.311 -6.459 1.000 25.852 471 GLY AAA N 1
ATOM 7066 C CA . GLY A 1 472 ? 79.328 -42.716 -7.317 1.000 25.235 471 GLY AAA CA 1
ATOM 7067 C C . GLY A 1 472 ? 78.941 -44.151 -7.040 1.000 25.399 471 GLY AAA C 1
ATOM 7068 O O . GLY A 1 472 ? 79.531 -44.761 -6.120 1.000 24.532 471 GLY AAA O 1
ATOM 7072 N N . LEU A 1 473 ? 77.970 -44.682 -7.783 1.000 24.398 472 LEU AAA N 1
ATOM 7073 C CA . LEU A 1 473 ? 77.579 -46.107 -7.667 1.000 24.385 472 LEU AAA CA 1
ATOM 7074 C C . LEU A 1 473 ? 78.573 -46.947 -8.480 1.000 24.685 472 LEU AAA C 1
ATOM 7075 O O . LEU A 1 473 ? 78.710 -46.689 -9.691 1.000 24.404 472 LEU AAA O 1
ATOM 7091 N N . TYR A 1 474 ? 79.249 -47.895 -7.831 1.000 25.783 473 TYR AAA N 1
ATOM 7092 C CA . TYR A 1 474 ? 80.228 -48.816 -8.466 1.000 28.697 473 TYR AAA CA 1
ATOM 7093 C C . TYR A 1 474 ? 79.494 -50.047 -9.001 1.000 27.305 473 TYR AAA C 1
ATOM 7094 O O . TYR A 1 474 ? 78.933 -50.818 -8.206 1.000 28.189 473 TYR AAA O 1
ATOM 7112 N N . ILE A 1 475 ? 79.485 -50.211 -10.321 1.000 26.568 474 ILE AAA N 1
ATOM 7113 C CA . ILE A 1 475 ? 78.884 -51.389 -11.011 1.000 27.150 474 ILE AAA CA 1
ATOM 7114 C C . ILE A 1 475 ? 79.956 -52.004 -11.922 1.000 27.486 474 ILE AAA C 1
ATOM 7115 O O . ILE A 1 475 ? 81.083 -51.472 -11.974 1.000 27.128 474 ILE AAA O 1
ATOM 7131 N N . SER A 1 476 ? 79.627 -53.077 -12.636 1.000 28.400 475 SER AAA N 1
ATOM 7132 C CA . SER A 1 476 ? 80.522 -53.654 -13.672 1.000 27.620 475 SER AAA CA 1
ATOM 7133 C C . SER A 1 476 ? 79.703 -54.366 -14.744 1.000 26.373 475 SER AAA C 1
ATOM 7134 O O . SER A 1 476 ? 78.771 -55.100 -14.389 1.000 25.137 475 SER AAA O 1
ATOM 7142 N N . GLY A 1 477 ? 80.077 -54.167 -16.007 1.000 26.953 476 GLY AAA N 1
ATOM 7143 C CA . GLY A 1 477 ? 79.613 -54.978 -17.147 1.000 28.013 476 GLY AAA CA 1
ATOM 7144 C C . GLY A 1 477 ? 79.909 -56.448 -16.935 1.000 28.064 476 GLY AAA C 1
ATOM 7145 O O . GLY A 1 477 ? 79.155 -57.285 -17.453 1.000 29.748 476 GLY AAA O 1
ATOM 7149 N N . ASP A 1 478 ? 80.961 -56.750 -16.174 1.000 30.437 477 ASP AAA N 1
ATOM 7150 C CA . ASP A 1 478 ? 81.405 -58.133 -15.863 1.000 31.260 477 ASP AAA CA 1
ATOM 7151 C C . ASP A 1 478 ? 80.759 -58.568 -14.551 1.000 30.504 477 ASP AAA C 1
ATOM 7152 O O . ASP A 1 478 ? 81.119 -58.051 -13.495 1.000 27.899 477 ASP AAA O 1
ATOM 7161 N N . PRO A 1 479 ? 79.798 -59.526 -14.574 1.000 29.860 478 PRO AAA N 1
ATOM 7162 C CA . PRO A 1 479 ? 79.095 -59.946 -13.359 1.000 30.931 478 PRO AAA CA 1
ATOM 7163 C C . PRO A 1 479 ? 80.031 -60.541 -12.294 1.000 31.596 478 PRO AAA C 1
ATOM 7164 O O . PRO A 1 479 ? 79.677 -60.509 -11.129 1.000 31.050 478 PRO AAA O 1
ATOM 7175 N N . ALA A 1 480 ? 81.204 -61.043 -12.703 1.000 32.879 479 ALA AAA N 1
ATOM 7176 C CA . ALA A 1 480 ? 82.224 -61.627 -11.798 1.000 32.290 479 ALA AAA CA 1
ATOM 7177 C C . ALA A 1 480 ? 82.825 -60.529 -10.907 1.000 31.618 479 ALA AAA C 1
ATOM 7178 O O . ALA A 1 480 ? 83.181 -60.825 -9.744 1.000 31.424 479 ALA AAA O 1
ATOM 7185 N N . VAL A 1 481 ? 82.941 -59.305 -11.424 1.000 30.187 480 VAL AAA N 1
ATOM 7186 C CA . VAL A 1 481 ? 83.415 -58.129 -10.635 1.000 30.771 480 VAL AAA CA 1
ATOM 7187 C C . VAL A 1 481 ? 82.343 -57.788 -9.594 1.000 31.137 480 VAL AAA C 1
ATOM 7188 O O . VAL A 1 481 ? 82.676 -57.782 -8.397 1.000 32.470 480 VAL AAA O 1
ATOM 7201 N N . ALA A 1 482 ? 81.099 -57.566 -10.038 1.000 29.649 481 ALA AAA N 1
ATOM 7202 C CA . ALA A 1 482 ? 79.923 -57.265 -9.185 1.000 29.016 481 ALA AAA CA 1
ATOM 7203 C C . ALA A 1 482 ? 79.802 -58.306 -8.067 1.000 28.854 481 ALA AAA C 1
ATOM 7204 O O . ALA A 1 482 ? 79.504 -57.912 -6.918 1.000 27.465 481 ALA AAA O 1
ATOM 7211 N N . TYR A 1 483 ? 80.013 -59.580 -8.403 1.000 28.224 482 TYR AAA N 1
ATOM 7212 C CA . TYR A 1 483 ? 79.830 -60.747 -7.505 1.000 29.231 482 TYR AAA CA 1
ATOM 7213 C C . TYR A 1 483 ? 80.661 -60.566 -6.230 1.000 29.009 482 TYR AAA C 1
ATOM 7214 O O . TYR A 1 483 ? 80.161 -60.909 -5.148 1.000 29.491 482 TYR AAA O 1
ATOM 7232 N N . GLY A 1 484 ? 81.875 -60.027 -6.351 1.000 29.616 483 GLY AAA N 1
ATOM 7233 C CA . GLY A 1 484 ? 82.771 -59.744 -5.210 1.000 30.496 483 GLY AAA CA 1
ATOM 7234 C C . GLY A 1 484 ? 82.124 -58.833 -4.170 1.000 31.474 483 GLY AAA C 1
ATOM 7235 O O . GLY A 1 484 ? 82.529 -58.902 -2.994 1.000 31.397 483 GLY AAA O 1
ATOM 7239 N N . TYR A 1 485 ? 81.169 -57.990 -4.578 1.000 30.541 484 TYR AAA N 1
ATOM 7240 C CA . TYR A 1 485 ? 80.491 -56.990 -3.708 1.000 30.871 484 TYR AAA CA 1
ATOM 7241 C C . TYR A 1 485 ? 79.119 -57.500 -3.258 1.000 29.463 484 TYR AAA C 1
ATOM 7242 O O . TYR A 1 485 ? 78.462 -56.804 -2.463 1.000 26.977 484 TYR AAA O 1
ATOM 7260 N N . ALA A 1 486 ? 78.704 -58.678 -3.740 1.000 28.608 485 ALA AAA N 1
ATOM 7261 C CA . ALA A 1 486 ? 77.365 -59.263 -3.493 1.000 28.152 485 ALA AAA CA 1
ATOM 7262 C C . ALA A 1 486 ? 77.396 -60.031 -2.166 1.000 28.356 485 ALA AAA C 1
ATOM 7263 O O . ALA A 1 486 ? 77.112 -61.242 -2.142 1.000 28.086 485 ALA AAA O 1
ATOM 7270 N N . GLN A 1 487 ? 77.722 -59.315 -1.090 1.000 28.853 486 GLN AAA N 1
ATOM 7271 C CA . GLN A 1 487 ? 77.862 -59.851 0.284 1.000 29.939 486 GLN AAA CA 1
ATOM 7272 C C . GLN A 1 487 ? 77.956 -58.670 1.255 1.000 29.624 486 GLN AAA C 1
ATOM 7273 O O . GLN A 1 487 ? 77.999 -57.518 0.793 1.000 29.701 486 GLN AAA O 1
ATOM 7287 N N . ASP A 1 488 ? 78.001 -58.947 2.554 1.000 29.877 487 ASP AAA N 1
ATOM 7288 C CA . ASP A 1 488 ? 78.171 -57.900 3.593 1.000 30.901 487 ASP AAA CA 1
ATOM 7289 C C . ASP A 1 488 ? 79.511 -57.201 3.340 1.000 31.041 487 ASP AAA C 1
ATOM 7290 O O . ASP A 1 488 ? 80.490 -57.890 3.025 1.000 30.933 487 ASP AAA O 1
ATOM 7299 N N . GLN A 1 489 ? 79.531 -55.876 3.472 1.000 32.684 488 GLN AAA N 1
ATOM 7300 C CA . GLN A 1 489 ? 80.702 -55.007 3.192 1.000 34.506 488 GLN AAA CA 1
ATOM 7301 C C . GLN A 1 489 ? 81.852 -55.361 4.144 1.000 33.609 488 GLN AAA C 1
ATOM 7302 O O . GLN A 1 489 ? 83.005 -55.331 3.705 1.000 33.080 488 GLN AAA O 1
ATOM 7316 N N . GLU A 1 490 ? 81.541 -55.663 5.405 1.000 32.763 489 GLU AAA N 1
ATOM 7317 C CA . GLU A 1 490 ? 82.525 -56.050 6.451 1.000 33.068 489 GLU AAA CA 1
ATOM 7318 C C . GLU A 1 490 ? 81.897 -57.135 7.321 1.000 32.009 489 GLU AAA C 1
ATOM 7319 O O . GLU A 1 490 ? 80.686 -57.324 7.309 1.000 31.563 489 GLU AAA O 1
ATOM 7331 N N . PRO A 1 491 ? 82.692 -57.899 8.101 1.000 33.138 490 PRO AAA N 1
ATOM 7332 C CA . PRO A 1 491 ? 82.127 -58.890 9.013 1.000 32.376 490 PRO AAA CA 1
ATOM 7333 C C . PRO A 1 491 ? 81.276 -58.263 10.127 1.000 31.218 490 PRO AAA C 1
ATOM 7334 O O . PRO A 1 491 ? 81.438 -57.088 10.422 1.000 31.567 490 PRO AAA O 1
ATOM 7345 N N . ASP A 1 492 ? 80.410 -59.074 10.733 1.000 30.205 491 ASP AAA N 1
ATOM 7346 C CA . ASP A 1 492 ? 79.614 -58.696 11.927 1.000 31.334 491 ASP AAA CA 1
ATOM 7347 C C . ASP A 1 492 ? 80.512 -58.846 13.161 1.000 32.740 491 ASP AAA C 1
ATOM 7348 O O . ASP A 1 492 ? 81.741 -59.033 12.974 1.000 33.604 491 ASP AAA O 1
ATOM 7357 N N . SER A 1 493 ? 79.933 -58.770 14.366 1.000 35.026 492 SER AAA N 1
ATOM 7358 C CA . SER A 1 493 ? 80.671 -58.783 15.660 1.000 37.789 492 SER AAA CA 1
ATOM 7359 C C . SER A 1 493 ? 81.322 -60.150 15.919 1.000 39.872 492 SER AAA C 1
ATOM 7360 O O . SER A 1 493 ? 82.282 -60.180 16.704 1.000 40.921 492 SER AAA O 1
ATOM 7368 N N . ARG A 1 494 ? 80.821 -61.227 15.299 1.000 40.404 493 ARG AAA N 1
ATOM 7369 C CA . ARG A 1 494 ? 81.367 -62.609 15.424 1.000 43.206 493 ARG AAA CA 1
ATOM 7370 C C . ARG A 1 494 ? 82.315 -62.933 14.258 1.000 41.058 493 ARG AAA C 1
ATOM 7371 O O . ARG A 1 494 ? 82.757 -64.090 14.172 1.000 40.348 493 ARG AAA O 1
ATOM 7392 N N . GLY A 1 495 ? 82.596 -61.968 13.377 1.000 39.370 494 GLY AAA N 1
ATOM 7393 C CA . GLY A 1 495 ? 83.492 -62.146 12.217 1.000 37.829 494 GLY AAA CA 1
ATOM 7394 C C . GLY A 1 495 ? 82.815 -62.840 11.043 1.000 37.287 494 GLY AAA C 1
ATOM 7395 O O . GLY A 1 495 ? 83.544 -63.282 10.143 1.000 37.375 494 GLY AAA O 1
ATOM 7399 N N . ARG A 1 496 ? 81.478 -62.904 11.016 1.000 35.594 495 ARG AAA N 1
ATOM 7400 C CA . ARG A 1 496 ? 80.702 -63.617 9.963 1.000 36.832 495 ARG AAA CA 1
ATOM 7401 C C . ARG A 1 496 ? 80.368 -62.671 8.802 1.000 35.817 495 ARG AAA C 1
ATOM 7402 O O . ARG A 1 496 ? 80.091 -61.481 9.060 1.000 33.037 495 ARG AAA O 1
ATOM 7423 N N . ILE A 1 497 ? 80.342 -63.207 7.578 1.000 34.959 496 ILE AAA N 1
ATOM 7424 C CA . ILE A 1 497 ? 79.869 -62.503 6.348 1.000 35.981 496 ILE AAA CA 1
ATOM 7425 C C . ILE A 1 497 ? 78.730 -63.326 5.730 1.000 35.318 496 ILE AAA C 1
ATOM 7426 O O . ILE A 1 497 ? 78.894 -64.545 5.578 1.000 34.544 496 ILE AAA O 1
ATOM 7442 N N . ARG A 1 498 ? 77.595 -62.687 5.432 1.000 33.363 497 ARG AAA N 1
ATOM 7443 C CA . ARG A 1 498 ? 76.477 -63.302 4.670 1.000 33.194 497 ARG AAA CA 1
ATOM 7444 C C . ARG A 1 498 ? 76.659 -62.976 3.188 1.000 31.080 497 ARG AAA C 1
ATOM 7445 O O . ARG A 1 498 ? 77.083 -61.839 2.884 1.000 31.853 497 ARG AAA O 1
ATOM 7466 N N . ASN A 1 499 ? 76.363 -63.935 2.309 1.000 27.960 498 ASN AAA N 1
ATOM 7467 C CA . ASN A 1 499 ? 76.186 -63.676 0.860 1.000 28.020 498 ASN AAA CA 1
ATOM 7468 C C . ASN A 1 499 ? 75.078 -62.630 0.704 1.000 27.036 498 ASN AAA C 1
ATOM 7469 O O . ASN A 1 499 ? 74.258 -62.478 1.623 1.000 27.727 498 ASN AAA O 1
ATOM 7480 N N . GLY A 1 500 ? 75.067 -61.933 -0.426 1.000 27.522 499 GLY AAA N 1
ATOM 7481 C CA . GLY A 1 500 ? 74.080 -60.882 -0.727 1.000 27.576 499 GLY AAA CA 1
ATOM 7482 C C . GLY A 1 500 ? 73.364 -61.149 -2.036 1.000 27.437 499 GLY AAA C 1
ATOM 7483 O O . GLY A 1 500 ? 72.989 -62.312 -2.311 1.000 28.490 499 GLY AAA O 1
ATOM 7487 N N . THR A 1 501 ? 73.185 -60.094 -2.824 1.000 27.430 500 THR AAA N 1
ATOM 7488 C CA . THR A 1 501 ? 72.277 -60.070 -3.989 1.000 26.132 500 THR AAA CA 1
ATOM 7489 C C . THR A 1 501 ? 73.012 -59.460 -5.178 1.000 26.215 500 THR AAA C 1
ATOM 7490 O O . THR A 1 501 ? 73.684 -58.430 -4.987 1.000 26.594 500 THR AAA O 1
ATOM 7501 N N . MET A 1 502 ? 72.880 -60.086 -6.347 1.000 25.774 501 MET AAA N 1
ATOM 7502 C CA . MET A 1 502 ? 73.255 -59.497 -7.655 1.000 27.169 501 MET AAA CA 1
ATOM 7503 C C . MET A 1 502 ? 72.063 -58.706 -8.212 1.000 26.950 501 MET AAA C 1
ATOM 7504 O O . MET A 1 502 ? 70.942 -59.254 -8.273 1.000 26.886 501 MET AAA O 1
ATOM 7518 N N . LEU A 1 503 ? 72.312 -57.458 -8.602 1.000 26.127 502 LEU AAA N 1
ATOM 7519 C CA . LEU A 1 503 ? 71.306 -56.554 -9.207 1.000 26.909 502 LEU AAA CA 1
ATOM 7520 C C . LEU A 1 503 ? 71.754 -56.175 -10.617 1.000 27.052 502 LEU AAA C 1
ATOM 7521 O O . LEU A 1 503 ? 72.966 -56.210 -10.889 1.000 27.297 502 LEU AAA O 1
ATOM 7537 N N . ARG A 1 504 ? 70.791 -55.835 -11.468 1.000 25.689 503 ARG AAA N 1
ATOM 7538 C CA . ARG A 1 504 ? 71.034 -55.279 -12.818 1.000 25.899 503 ARG AAA CA 1
ATOM 7539 C C . ARG A 1 504 ? 70.695 -53.792 -12.761 1.000 25.752 503 ARG AAA C 1
ATOM 7540 O O . ARG A 1 504 ? 69.619 -53.447 -12.211 1.000 24.545 503 ARG AAA O 1
ATOM 7561 N N . VAL A 1 505 ? 71.560 -52.951 -13.320 1.000 24.859 504 VAL AAA N 1
ATOM 7562 C CA . VAL A 1 505 ? 71.389 -51.474 -13.290 1.000 24.844 504 VAL AAA CA 1
ATOM 7563 C C . VAL A 1 505 ? 71.188 -50.947 -14.714 1.000 24.448 504 VAL AAA C 1
ATOM 7564 O O . VAL A 1 505 ? 71.951 -51.320 -15.640 1.000 24.275 504 VAL AAA O 1
ATOM 7577 N N . TYR A 1 506 ? 70.164 -50.113 -14.863 1.000 24.177 505 TYR AAA N 1
ATOM 7578 C CA . TYR A 1 506 ? 69.712 -49.513 -16.138 1.000 24.391 505 TYR AAA CA 1
ATOM 7579 C C . TYR A 1 506 ? 69.696 -47.996 -15.955 1.000 24.283 505 TYR AAA C 1
ATOM 7580 O O . TYR A 1 506 ? 69.200 -47.524 -14.902 1.000 25.637 505 TYR AAA O 1
ATOM 7598 N N . VAL A 1 507 ? 70.225 -47.248 -16.920 1.000 23.595 506 VAL AAA N 1
ATOM 7599 C CA . VAL A 1 507 ? 70.126 -45.764 -16.917 1.000 23.752 506 VAL AAA CA 1
ATOM 7600 C C . VAL A 1 507 ? 69.077 -45.340 -17.937 1.000 25.290 506 VAL AAA C 1
ATOM 7601 O O . VAL A 1 507 ? 68.793 -46.059 -18.898 1.000 26.122 506 VAL AAA O 1
ATOM 7614 N N . PRO A 1 508 ? 68.486 -44.143 -17.766 1.000 25.412 507 PRO AAA N 1
ATOM 7615 C CA . PRO A 1 508 ? 67.556 -43.608 -18.759 1.000 26.543 507 PRO AAA CA 1
ATOM 7616 C C . PRO A 1 508 ? 68.320 -43.362 -20.067 1.000 26.788 507 PRO AAA C 1
ATOM 7617 O O . PRO A 1 508 ? 69.488 -43.000 -20.000 1.000 23.755 507 PRO AAA O 1
ATOM 7628 N N . GLY A 1 509 ? 67.661 -43.593 -21.208 1.000 28.263 508 GLY AAA N 1
ATOM 7629 C CA . GLY A 1 509 ? 68.257 -43.468 -22.555 1.000 29.046 508 GLY AAA CA 1
ATOM 7630 C C . GLY A 1 509 ? 68.761 -42.062 -22.816 1.000 28.169 508 GLY AAA C 1
ATOM 7631 O O . GLY A 1 509 ? 69.636 -41.886 -23.667 1.000 29.214 508 GLY AAA O 1
ATOM 7635 N N . THR A 1 510 ? 68.250 -41.091 -22.069 1.000 29.758 509 THR AAA N 1
ATOM 7636 C CA . THR A 1 510 ? 68.638 -39.662 -22.160 1.000 32.044 509 THR AAA CA 1
ATOM 7637 C C . THR A 1 510 ? 70.108 -39.468 -21.754 1.000 30.487 509 THR AAA C 1
ATOM 7638 O O . THR A 1 510 ? 70.648 -38.409 -22.078 1.000 32.167 509 THR AAA O 1
ATOM 7649 N N . ALA A 1 511 ? 70.736 -40.445 -21.090 1.000 29.020 510 ALA AAA N 1
ATOM 7650 C CA . ALA A 1 511 ? 72.113 -40.335 -20.554 1.000 28.696 510 ALA AAA CA 1
ATOM 7651 C C . ALA A 1 511 ? 73.155 -41.020 -21.460 1.000 27.779 510 ALA AAA C 1
ATOM 7652 O O . ALA A 1 511 ? 74.332 -41.025 -21.068 1.000 26.652 510 ALA AAA O 1
ATOM 7659 N N . THR A 1 512 ? 72.790 -41.558 -22.628 1.000 27.725 511 THR AAA N 1
ATOM 7660 C CA . THR A 1 512 ? 73.706 -42.426 -23.430 1.000 28.446 511 THR AAA CA 1
ATOM 7661 C C . THR A 1 512 ? 74.948 -41.653 -23.899 1.000 27.527 511 THR AAA C 1
ATOM 7662 O O . THR A 1 512 ? 76.003 -42.288 -24.027 1.000 27.203 511 THR AAA O 1
ATOM 7673 N N . ALA A 1 513 ? 74.854 -40.340 -24.118 1.000 28.551 512 ALA AAA N 1
ATOM 7674 C CA . ALA A 1 513 ? 75.991 -39.494 -24.559 1.000 29.276 512 ALA AAA CA 1
ATOM 7675 C C . ALA A 1 513 ? 76.971 -39.239 -23.399 1.000 30.311 512 ALA AAA C 1
ATOM 7676 O O . ALA A 1 513 ? 78.079 -38.718 -23.660 1.000 28.568 512 ALA AAA O 1
ATOM 7683 N N . TYR A 1 514 ? 76.596 -39.587 -22.165 1.000 28.068 513 TYR AAA N 1
ATOM 7684 C CA . TYR A 1 514 ? 77.392 -39.298 -20.946 1.000 28.223 513 TYR AAA CA 1
ATOM 7685 C C . TYR A 1 514 ? 77.941 -40.595 -20.351 1.000 26.840 513 TYR AAA C 1
ATOM 7686 O O . TYR A 1 514 ? 78.462 -40.551 -19.222 1.000 26.807 513 TYR AAA O 1
ATOM 7704 N N . LEU A 1 515 ? 77.851 -41.705 -21.089 1.000 27.326 514 LEU AAA N 1
ATOM 7705 C CA . LEU A 1 515 ? 78.448 -43.014 -20.703 1.000 27.275 514 LEU AAA CA 1
ATOM 7706 C C . LEU A 1 515 ? 79.835 -43.116 -21.341 1.000 29.716 514 LEU AAA C 1
ATOM 7707 O O . LEU A 1 515 ? 79.925 -43.501 -22.533 1.000 29.810 514 LEU AAA O 1
ATOM 7723 N N . TYR A 1 516 ? 80.872 -42.766 -20.580 1.000 28.408 515 TYR AAA N 1
ATOM 7724 C CA . TYR A 1 516 ? 82.253 -42.594 -21.086 1.000 28.315 515 TYR AAA CA 1
ATOM 7725 C C . TYR A 1 516 ? 83.104 -43.811 -20.724 1.000 27.410 515 TYR AAA C 1
ATOM 7726 O O . TYR A 1 516 ? 82.771 -44.560 -19.779 1.000 25.872 515 TYR AAA O 1
ATOM 7744 N N . GLU A 1 517 ? 84.204 -43.987 -21.453 1.000 28.314 516 GLU AAA N 1
ATOM 7745 C CA . GLU A 1 517 ? 85.188 -45.059 -21.175 1.000 30.799 516 GLU AAA CA 1
ATOM 7746 C C . GLU A 1 517 ? 86.612 -44.559 -21.430 1.000 30.850 516 GLU AAA C 1
ATOM 7747 O O . GLU A 1 517 ? 86.823 -43.825 -22.415 1.000 29.591 516 GLU AAA O 1
ATOM 7759 N N . THR A 1 518 ? 87.538 -45.006 -20.577 1.000 31.999 517 THR AAA N 1
ATOM 7760 C CA . THR A 1 518 ? 88.987 -44.688 -20.587 1.000 31.625 517 THR AAA CA 1
ATOM 7761 C C . THR A 1 518 ? 89.760 -45.992 -20.424 1.000 34.068 517 THR AAA C 1
ATOM 7762 O O . THR A 1 518 ? 89.284 -46.912 -19.760 1.000 31.739 517 THR AAA O 1
ATOM 7773 N N . PRO A 1 519 ? 90.970 -46.123 -21.019 1.000 34.637 518 PRO AAA N 1
ATOM 7774 C CA . PRO A 1 519 ? 91.848 -47.253 -20.712 1.000 35.432 518 PRO AAA CA 1
ATOM 7775 C C . PRO A 1 519 ? 92.528 -47.104 -19.340 1.000 34.885 518 PRO AAA C 1
ATOM 7776 O O . PRO A 1 519 ? 93.065 -48.070 -18.848 1.000 36.019 518 PRO AAA O 1
ATOM 7787 N N . LEU A 1 520 ? 92.460 -45.913 -18.738 1.000 34.997 519 LEU AAA N 1
ATOM 7788 C CA . LEU A 1 520 ? 93.123 -45.597 -17.445 1.000 34.125 519 LEU AAA CA 1
ATOM 7789 C C . LEU A 1 520 ? 92.397 -46.306 -16.297 1.000 34.485 519 LEU AAA C 1
ATOM 7790 O O . LEU A 1 520 ? 91.214 -46.677 -16.459 1.000 31.492 519 LEU AAA O 1
ATOM 7806 N N . THR A 1 521 ? 93.098 -46.509 -15.179 1.000 33.243 520 THR AAA N 1
ATOM 7807 C CA . THR A 1 521 ? 92.595 -47.261 -14.005 1.000 33.109 520 THR AAA CA 1
ATOM 7808 C C . THR A 1 521 ? 91.644 -46.355 -13.212 1.000 32.618 520 THR AAA C 1
ATOM 7809 O O . THR A 1 521 ? 92.023 -45.213 -12.905 1.000 30.669 520 THR AAA O 1
ATOM 7820 N N . LEU A 1 522 ? 90.441 -46.841 -12.900 1.000 33.512 521 LEU AAA N 1
ATOM 7821 C CA . LEU A 1 522 ? 89.481 -46.104 -12.040 1.000 33.222 521 LEU AAA CA 1
ATOM 7822 C C . LEU A 1 522 ? 90.105 -45.949 -10.652 1.000 34.999 521 LEU AAA C 1
ATOM 7823 O O . LEU A 1 522 ? 90.835 -46.865 -10.234 1.000 34.364 521 LEU AAA O 1
ATOM 7839 N N . ALA A 1 523 ? 89.850 -44.812 -9.995 1.000 36.635 522 ALA AAA N 1
ATOM 7840 C CA . ALA A 1 523 ? 90.269 -44.488 -8.609 1.000 36.396 522 ALA AAA CA 1
ATOM 7841 C C . ALA A 1 523 ? 91.783 -44.248 -8.532 1.000 37.148 522 ALA AAA C 1
ATOM 7842 O O . ALA A 1 523 ? 92.295 -44.127 -7.407 1.000 38.480 522 ALA AAA O 1
ATOM 7849 N N . ASP A 1 524 ? 92.462 -44.143 -9.678 1.000 37.046 523 ASP AAA N 1
ATOM 7850 C CA . ASP A 1 524 ? 93.918 -43.865 -9.774 1.000 39.044 523 ASP AAA CA 1
ATOM 7851 C C . ASP A 1 524 ? 94.138 -42.354 -9.841 1.000 39.473 523 ASP AAA C 1
ATOM 7852 O O . ASP A 1 524 ? 93.783 -41.724 -10.834 1.000 37.457 523 ASP AAA O 1
ATOM 7861 N N . PRO A 1 525 ? 94.768 -41.730 -8.815 1.000 39.972 524 PRO AAA N 1
ATOM 7862 C CA . PRO A 1 525 ? 95.046 -40.290 -8.830 1.000 40.570 524 PRO AAA CA 1
ATOM 7863 C C . PRO A 1 525 ? 95.667 -39.745 -10.125 1.000 39.640 524 PRO AAA C 1
ATOM 7864 O O . PRO A 1 525 ? 95.429 -38.597 -10.446 1.000 38.439 524 PRO AAA O 1
ATOM 7875 N N . GLU A 1 526 ? 96.422 -40.579 -10.846 1.000 40.872 525 GLU AAA N 1
ATOM 7876 C CA . GLU A 1 526 ? 97.092 -40.203 -12.119 1.000 40.833 525 GLU AAA CA 1
ATOM 7877 C C . GLU A 1 526 ? 96.096 -40.199 -13.285 1.000 38.289 525 GLU AAA C 1
ATOM 7878 O O . GLU A 1 526 ? 96.442 -39.641 -14.336 1.000 38.064 525 GLU AAA O 1
ATOM 7890 N N . ALA A 1 527 ? 94.900 -40.768 -13.111 1.000 37.343 526 ALA AAA N 1
ATOM 7891 C CA . ALA A 1 527 ? 93.835 -40.796 -14.144 1.000 35.100 526 ALA AAA CA 1
ATOM 7892 C C . ALA A 1 527 ? 92.901 -39.578 -14.017 1.000 34.966 526 ALA AAA C 1
ATOM 7893 O O . ALA A 1 527 ? 92.067 -39.392 -14.929 1.000 35.666 526 ALA AAA O 1
ATOM 7900 N N . VAL A 1 528 ? 93.021 -38.769 -12.958 1.000 32.770 527 VAL AAA N 1
ATOM 7901 C CA . VAL A 1 528 ? 91.999 -37.734 -12.596 1.000 32.453 527 VAL AAA CA 1
ATOM 7902 C C . VAL A 1 528 ? 91.898 -36.667 -13.695 1.000 33.196 527 VAL AAA C 1
ATOM 7903 O O . VAL A 1 528 ? 90.767 -36.361 -14.112 1.000 33.444 527 VAL AAA O 1
ATOM 7916 N N . ASP A 1 529 ? 93.013 -36.097 -14.145 1.000 34.709 528 ASP AAA N 1
ATOM 7917 C CA . ASP A 1 529 ? 92.997 -34.983 -15.135 1.000 37.078 528 ASP AAA CA 1
ATOM 7918 C C . ASP A 1 529 ? 92.544 -35.503 -16.506 1.000 35.580 528 ASP AAA C 1
ATOM 7919 O O . ASP A 1 529 ? 91.793 -34.772 -17.182 1.000 35.329 528 ASP AAA O 1
ATOM 7928 N N . ALA A 1 530 ? 92.967 -36.709 -16.903 1.000 34.254 529 ALA AAA N 1
ATOM 7929 C CA . ALA A 1 530 ? 92.594 -37.338 -18.193 1.000 32.875 529 ALA AAA CA 1
ATOM 7930 C C . ALA A 1 530 ? 91.088 -37.630 -18.220 1.000 32.051 529 ALA AAA C 1
ATOM 7931 O O . ALA A 1 530 ? 90.459 -37.371 -19.265 1.000 32.498 529 ALA AAA O 1
ATOM 7938 N N . VAL A 1 531 ? 90.509 -38.124 -17.122 1.000 31.163 530 VAL AAA N 1
ATOM 7939 C CA . VAL A 1 531 ? 89.035 -38.375 -17.049 1.000 31.685 530 VAL AAA CA 1
ATOM 7940 C C . VAL A 1 531 ? 88.304 -37.028 -17.146 1.000 32.275 530 VAL AAA C 1
ATOM 7941 O O . VAL A 1 531 ? 87.331 -36.945 -17.916 1.000 31.627 530 VAL AAA O 1
ATOM 7954 N N . GLY A 1 532 ? 88.773 -36.006 -16.421 1.000 32.517 531 GLY AAA N 1
ATOM 7955 C CA . GLY A 1 532 ? 88.243 -34.631 -16.507 1.000 33.359 531 GLY AAA CA 1
ATOM 7956 C C . GLY A 1 532 ? 88.188 -34.141 -17.948 1.000 34.041 531 GLY AAA C 1
ATOM 7957 O O . GLY A 1 532 ? 87.147 -33.595 -18.357 1.000 33.641 531 GLY AAA O 1
ATOM 7961 N N . HIS A 1 533 ? 89.269 -34.331 -18.705 1.000 35.024 532 HIS AAA N 1
ATOM 7962 C CA . HIS A 1 533 ? 89.364 -33.925 -20.132 1.000 36.222 532 HIS AAA CA 1
ATOM 7963 C C . HIS A 1 533 ? 88.302 -34.674 -20.950 1.000 34.728 532 HIS AAA C 1
ATOM 7964 O O . HIS A 1 533 ? 87.640 -34.041 -21.802 1.000 35.002 532 HIS AAA O 1
ATOM 7979 N N . LEU A 1 534 ? 88.139 -35.973 -20.698 1.000 32.551 533 LEU AAA N 1
ATOM 7980 C CA . LEU A 1 534 ? 87.188 -36.837 -21.445 1.000 32.492 533 LEU AAA CA 1
ATOM 7981 C C . LEU A 1 534 ? 85.757 -36.319 -21.239 1.000 31.746 533 LEU AAA C 1
ATOM 7982 O O . LEU A 1 534 ? 85.047 -36.170 -22.253 1.000 31.422 533 LEU AAA O 1
ATOM 7998 N N . ILE A 1 535 ? 85.361 -36.011 -19.997 1.000 31.242 534 ILE AAA N 1
ATOM 7999 C CA . ILE A 1 535 ? 83.942 -35.688 -19.639 1.000 31.296 534 ILE AAA CA 1
ATOM 8000 C C . ILE A 1 535 ? 83.685 -34.180 -19.777 1.000 30.937 534 ILE AAA C 1
ATOM 8001 O O . ILE A 1 535 ? 82.511 -33.769 -19.617 1.000 28.365 534 ILE AAA O 1
ATOM 8017 N N . GLY A 1 536 ? 84.730 -33.392 -20.064 1.000 32.303 535 GLY AAA N 1
ATOM 8018 C CA . GLY A 1 536 ? 84.659 -31.941 -20.347 1.000 31.117 535 GLY AAA CA 1
ATOM 8019 C C . GLY A 1 536 ? 84.517 -31.082 -19.096 1.000 31.876 535 GLY AAA C 1
ATOM 8020 O O . GLY A 1 536 ? 84.045 -29.940 -19.222 1.000 30.398 535 GLY AAA O 1
ATOM 8024 N N . HIS A 1 537 ? 84.905 -31.591 -17.924 1.000 32.357 536 HIS AAA N 1
ATOM 8025 C CA . HIS A 1 537 ? 84.929 -30.842 -16.638 1.000 32.992 536 HIS AAA CA 1
ATOM 8026 C C . HIS A 1 537 ? 85.600 -31.706 -15.575 1.000 33.958 536 HIS AAA C 1
ATOM 8027 O O . HIS A 1 537 ? 85.611 -32.932 -15.685 1.000 32.208 536 HIS AAA O 1
ATOM 8042 N N . PRO A 1 538 ? 86.168 -31.113 -14.503 1.000 33.468 537 PRO AAA N 1
ATOM 8043 C CA . PRO A 1 538 ? 86.842 -31.914 -13.486 1.000 31.335 537 PRO AAA CA 1
ATOM 8044 C C . PRO A 1 538 ? 85.874 -32.889 -12.805 1.000 30.351 537 PRO AAA C 1
ATOM 8045 O O . PRO A 1 538 ? 84.730 -32.543 -12.590 1.000 29.586 537 PRO AAA O 1
ATOM 8056 N N . LEU A 1 539 ? 86.370 -34.077 -12.458 1.000 30.245 538 LEU AAA N 1
ATOM 8057 C CA . LEU A 1 539 ? 85.711 -34.979 -11.479 1.000 28.953 538 LEU AAA CA 1
ATOM 8058 C C . LEU A 1 539 ? 85.395 -34.162 -10.228 1.000 30.363 538 LEU AAA C 1
ATOM 8059 O O . LEU A 1 539 ? 86.130 -33.227 -9.917 1.000 29.920 538 LEU AAA O 1
ATOM 8075 N N . PRO A 1 540 ? 84.338 -34.498 -9.449 1.000 30.756 539 PRO AAA N 1
ATOM 8076 C CA . PRO A 1 540 ? 83.606 -35.755 -9.596 1.000 30.370 539 PRO AAA CA 1
ATOM 8077 C C . PRO A 1 540 ? 82.584 -35.811 -10.736 1.000 31.068 539 PRO AAA C 1
ATOM 8078 O O . PRO A 1 540 ? 82.298 -34.793 -11.343 1.000 30.106 539 PRO AAA O 1
ATOM 8089 N N . LEU A 1 541 ? 82.085 -37.019 -11.001 1.000 29.701 540 LEU AAA N 1
ATOM 8090 C CA . LEU A 1 541 ? 81.026 -37.287 -12.006 1.000 29.911 540 LEU AAA CA 1
ATOM 8091 C C . LEU A 1 541 ? 79.729 -36.627 -11.548 1.000 30.254 540 LEU AAA C 1
ATOM 8092 O O . LEU A 1 541 ? 79.398 -36.740 -10.350 1.000 30.933 540 LEU AAA O 1
ATOM 8108 N N . GLN A 1 542 ? 79.017 -35.999 -12.478 1.000 30.527 541 GLN AAA N 1
ATOM 8109 C CA . GLN A 1 542 ? 77.659 -35.452 -12.253 1.000 32.516 541 GLN AAA CA 1
ATOM 8110 C C . GLN A 1 542 ? 76.671 -36.439 -12.883 1.000 32.174 541 GLN AAA C 1
ATOM 8111 O O . GLN A 1 542 ? 76.539 -37.573 -12.353 1.000 30.023 541 GLN AAA O 1
ATOM 8125 N N . THR A 1 543 ? 76.025 -36.057 -13.981 1.000 31.257 542 THR AAA N 1
ATOM 8126 C CA . THR A 1 543 ? 75.104 -36.938 -14.733 1.000 33.161 542 THR AAA CA 1
ATOM 8127 C C . THR A 1 543 ? 75.923 -37.679 -15.799 1.000 31.877 542 THR AAA C 1
ATOM 8128 O O . THR A 1 543 ? 75.488 -37.678 -16.958 1.000 31.608 542 THR AAA O 1
ATOM 8139 N N . GLU A 1 544 ? 77.084 -38.236 -15.425 1.000 30.511 543 GLU AAA N 1
ATOM 8140 C CA . GLU A 1 544 ? 77.941 -39.070 -16.308 1.000 31.422 543 GLU AAA CA 1
ATOM 8141 C C . GLU A 1 544 ? 78.283 -40.398 -15.630 1.000 27.372 543 GLU AAA C 1
ATOM 8142 O O . GLU A 1 544 ? 78.165 -40.503 -14.402 1.000 28.212 543 GLU AAA O 1
ATOM 8154 N N . ALA A 1 545 ? 78.775 -41.343 -16.421 1.000 25.115 544 ALA AAA N 1
ATOM 8155 C CA . ALA A 1 545 ? 79.450 -42.572 -15.960 1.000 25.042 544 ALA AAA CA 1
ATOM 8156 C C . ALA A 1 545 ? 80.848 -42.619 -16.582 1.000 25.825 544 ALA AAA C 1
ATOM 8157 O O . ALA A 1 545 ? 81.050 -42.012 -17.657 1.000 24.591 544 ALA AAA O 1
ATOM 8164 N N . ILE A 1 546 ? 81.773 -43.299 -15.912 1.000 25.231 545 ILE AAA N 1
ATOM 8165 C CA . ILE A 1 546 ? 83.123 -43.613 -16.453 1.000 26.002 545 ILE AAA CA 1
ATOM 8166 C C . ILE A 1 546 ? 83.342 -45.117 -16.278 1.000 26.801 545 ILE AAA C 1
ATOM 8167 O O . ILE A 1 546 ? 83.083 -45.652 -15.164 1.000 25.019 545 ILE AAA O 1
ATOM 8183 N N . THR A 1 547 ? 83.750 -45.772 -17.365 1.000 28.615 546 THR AAA N 1
ATOM 8184 C CA . THR A 1 547 ? 84.172 -47.193 -17.402 1.000 29.375 546 THR AAA CA 1
ATOM 8185 C C . THR A 1 547 ? 85.687 -47.242 -17.617 1.000 30.562 546 THR AAA C 1
ATOM 8186 O O . THR A 1 547 ? 86.220 -46.416 -18.399 1.000 28.158 546 THR AAA O 1
ATOM 8197 N N . GLY A 1 548 ? 86.345 -48.172 -16.929 1.000 30.828 547 GLY AAA N 1
ATOM 8198 C CA . GLY A 1 548 ? 87.772 -48.467 -17.124 1.000 32.731 547 GLY AAA CA 1
ATOM 8199 C C . GLY A 1 548 ? 88.216 -49.651 -16.277 1.000 34.037 547 GLY AAA C 1
ATOM 8200 O O . GLY A 1 548 ? 87.456 -50.151 -15.443 1.000 32.350 547 GLY AAA O 1
ATOM 8204 N N . PRO A 1 549 ? 89.469 -50.119 -16.471 1.000 33.701 548 PRO AAA N 1
ATOM 8205 C CA . PRO A 1 549 ? 90.061 -51.128 -15.598 1.000 34.741 548 PRO AAA CA 1
ATOM 8206 C C . PRO A 1 549 ? 89.905 -50.781 -14.110 1.000 35.134 548 PRO AAA C 1
ATOM 8207 O O . PRO A 1 549 ? 90.176 -49.654 -13.714 1.000 32.854 548 PRO AAA O 1
ATOM 8218 N N . GLU A 1 550 ? 89.446 -51.773 -13.351 1.000 38.085 549 GLU AAA N 1
ATOM 8219 C CA . GLU A 1 550 ? 89.253 -51.778 -11.879 1.000 44.101 549 GLU AAA CA 1
ATOM 8220 C C . GLU A 1 550 ? 90.619 -51.572 -11.214 1.000 48.658 549 GLU AAA C 1
ATOM 8221 O O . GLU A 1 550 ? 90.698 -50.849 -10.201 1.000 51.119 549 GLU AAA O 1
ATOM 8233 N N . GLU A 1 551 ? 91.648 -52.205 -11.782 1.000 48.981 550 GLU AAA N 1
ATOM 8234 C CA . GLU A 1 551 ? 93.079 -52.042 -11.420 1.000 54.252 550 GLU AAA CA 1
ATOM 8235 C C . GLU A 1 551 ? 93.890 -52.189 -12.709 1.000 53.582 550 GLU AAA C 1
ATOM 8236 O O . GLU A 1 551 ? 93.285 -52.549 -13.738 1.000 53.748 550 GLU AAA O 1
ATOM 8248 N N . ALA A 1 552 ? 95.198 -51.932 -12.652 1.000 55.723 551 ALA AAA N 1
ATOM 8249 C CA . ALA A 1 552 ? 96.109 -51.949 -13.821 1.000 56.977 551 ALA AAA CA 1
ATOM 8250 C C . ALA A 1 552 ? 95.961 -53.288 -14.560 1.000 56.134 551 ALA AAA C 1
ATOM 8251 O O . ALA A 1 552 ? 96.089 -54.339 -13.898 1.000 55.435 551 ALA AAA O 1
ATOM 8258 N N . GLY A 1 553 ? 95.635 -53.239 -15.859 1.000 56.089 552 GLY AAA N 1
ATOM 8259 C CA . GLY A 1 553 ? 95.460 -54.409 -16.748 1.000 56.376 552 GLY AAA CA 1
ATOM 8260 C C . GLY A 1 553 ? 94.203 -55.223 -16.445 1.000 57.140 552 GLY AAA C 1
ATOM 8261 O O . GLY A 1 553 ? 93.936 -56.185 -17.200 1.000 54.865 552 GLY AAA O 1
ATOM 8265 N N . GLY A 1 554 ? 93.437 -54.840 -15.414 1.000 54.081 553 GLY AAA N 1
ATOM 8266 C CA . GLY A 1 554 ? 92.377 -55.661 -14.793 1.000 49.087 553 GLY AAA CA 1
ATOM 8267 C C . GLY A 1 554 ? 91.051 -55.590 -15.538 1.000 43.632 553 GLY AAA C 1
ATOM 8268 O O . GLY A 1 554 ? 91.004 -55.018 -16.643 1.000 42.266 553 GLY AAA O 1
ATOM 8272 N N . ARG A 1 555 ? 90.005 -56.169 -14.941 1.000 41.883 554 ARG AAA N 1
ATOM 8273 C CA . ARG A 1 555 ? 88.644 -56.292 -15.527 1.000 39.429 554 ARG AAA CA 1
ATOM 8274 C C . ARG A 1 555 ? 87.942 -54.941 -15.434 1.000 36.097 554 ARG AAA C 1
ATOM 8275 O O . ARG A 1 555 ? 88.261 -54.132 -14.566 1.000 34.344 554 ARG AAA O 1
ATOM 8296 N N . PRO A 1 556 ? 86.971 -54.640 -16.321 1.000 34.777 555 PRO AAA N 1
ATOM 8297 C CA . PRO A 1 556 ? 86.323 -53.329 -16.312 1.000 34.520 555 PRO AAA CA 1
ATOM 8298 C C . PRO A 1 556 ? 85.377 -53.142 -15.115 1.000 30.856 555 PRO AAA C 1
ATOM 8299 O O . PRO A 1 556 ? 84.834 -54.094 -14.600 1.000 28.259 555 PRO AAA O 1
ATOM 8310 N N . ALA A 1 557 ? 85.251 -51.901 -14.663 1.000 30.188 556 ALA AAA N 1
ATOM 8311 C CA . ALA A 1 557 ? 84.191 -51.447 -13.741 1.000 29.397 556 ALA AAA CA 1
ATOM 8312 C C . ALA A 1 557 ? 83.650 -50.123 -14.282 1.000 28.656 556 ALA AAA C 1
ATOM 8313 O O . ALA A 1 557 ? 84.296 -49.520 -15.164 1.000 28.155 556 ALA AAA O 1
ATOM 8320 N N . THR A 1 558 ? 82.485 -49.715 -13.793 1.000 26.597 557 THR AAA N 1
ATOM 8321 C CA . THR A 1 558 ? 81.791 -48.471 -14.196 1.000 26.573 557 THR AAA CA 1
ATOM 8322 C C . THR A 1 558 ? 81.389 -47.746 -12.907 1.000 26.173 557 THR AAA C 1
ATOM 8323 O O . THR A 1 558 ? 80.860 -48.407 -11.993 1.000 25.088 557 THR AAA O 1
ATOM 8334 N N . ILE A 1 559 ? 81.678 -46.451 -12.822 1.000 25.952 558 ILE AAA N 1
ATOM 8335 C CA . ILE A 1 559 ? 81.144 -45.570 -11.750 1.000 26.015 558 ILE AAA CA 1
ATOM 8336 C C . ILE A 1 559 ? 80.057 -44.711 -12.383 1.000 26.089 558 ILE AAA C 1
ATOM 8337 O O . ILE A 1 559 ? 80.368 -43.987 -13.346 1.000 28.304 558 ILE AAA O 1
ATOM 8353 N N . LEU A 1 560 ? 78.830 -44.817 -11.877 1.000 26.318 559 LEU AAA N 1
ATOM 8354 C CA . LEU A 1 560 ? 77.748 -43.847 -12.171 1.000 26.174 559 LEU AAA CA 1
ATOM 8355 C C . LEU A 1 560 ? 77.892 -42.688 -11.190 1.000 25.606 559 LEU AAA C 1
ATOM 8356 O O . LEU A 1 560 ? 77.837 -42.954 -9.983 1.000 26.173 559 LEU AAA O 1
ATOM 8372 N N . GLY A 1 561 ? 78.060 -41.467 -11.693 1.000 24.735 560 GLY AAA N 1
ATOM 8373 C CA . GLY A 1 561 ? 77.927 -40.236 -10.897 1.000 24.211 560 GLY AAA CA 1
ATOM 8374 C C . GLY A 1 561 ? 76.622 -40.267 -10.120 1.000 23.611 560 GLY AAA C 1
ATOM 8375 O O . GLY A 1 561 ? 75.620 -40.769 -10.657 1.000 22.359 560 GLY AAA O 1
ATOM 8379 N N . TRP A 1 562 ? 76.613 -39.781 -8.886 1.000 22.277 561 TRP AAA N 1
ATOM 8380 C CA . TRP A 1 562 ? 75.426 -39.944 -8.008 1.000 24.045 561 TRP AAA CA 1
ATOM 8381 C C . TRP A 1 562 ? 74.178 -39.337 -8.672 1.000 24.556 561 TRP AAA C 1
ATOM 8382 O O . TRP A 1 562 ? 73.104 -39.930 -8.544 1.000 24.257 561 TRP AAA O 1
ATOM 8403 N N . GLU A 1 563 ? 74.319 -38.240 -9.410 1.000 26.016 562 GLU AAA N 1
ATOM 8404 C CA . GLU A 1 563 ? 73.160 -37.556 -10.035 1.000 28.890 562 GLU AAA CA 1
ATOM 8405 C C . GLU A 1 563 ? 72.545 -38.446 -11.131 1.000 26.954 562 GLU AAA C 1
ATOM 8406 O O . GLU A 1 563 ? 71.307 -38.455 -11.257 1.000 24.144 562 GLU AAA O 1
ATOM 8418 N N . LEU A 1 564 ? 73.362 -39.169 -11.897 1.000 24.956 563 LEU AAA N 1
ATOM 8419 C CA . LEU A 1 564 ? 72.877 -40.198 -12.853 1.000 24.745 563 LEU AAA CA 1
ATOM 8420 C C . LEU A 1 564 ? 72.314 -41.396 -12.075 1.000 23.782 563 LEU AAA C 1
ATOM 8421 O O . LEU A 1 564 ? 71.235 -41.892 -12.457 1.000 23.764 563 LEU AAA O 1
ATOM 8437 N N . ALA A 1 565 ? 73.018 -41.863 -11.039 1.000 23.211 564 ALA AAA N 1
ATOM 8438 C CA . ALA A 1 565 ? 72.676 -43.086 -10.270 1.000 23.547 564 ALA AAA CA 1
ATOM 8439 C C . ALA A 1 565 ? 71.260 -42.971 -9.684 1.000 23.560 564 ALA AAA C 1
ATOM 8440 O O . ALA A 1 565 ? 70.520 -43.962 -9.759 1.000 23.987 564 ALA AAA O 1
ATOM 8447 N N . GLU A 1 566 ? 70.891 -41.792 -9.173 1.000 25.277 565 GLU AAA N 1
ATOM 8448 C CA . GLU A 1 566 ? 69.532 -41.455 -8.653 1.000 27.943 565 GLU AAA CA 1
ATOM 8449 C C . GLU A 1 566 ? 68.451 -41.782 -9.691 1.000 25.780 565 GLU AAA C 1
ATOM 8450 O O . GLU A 1 566 ? 67.364 -42.201 -9.276 1.000 24.578 565 GLU AAA O 1
ATOM 8462 N N . GLN A 1 567 ? 68.733 -41.569 -10.979 1.000 26.175 566 GLN AAA N 1
ATOM 8463 C CA . GLN A 1 567 ? 67.767 -41.777 -12.098 1.000 27.832 566 GLN AAA CA 1
ATOM 8464 C C . GLN A 1 567 ? 67.848 -43.207 -12.629 1.000 25.238 566 GLN AAA C 1
ATOM 8465 O O . GLN A 1 567 ? 66.982 -43.572 -13.426 1.000 26.941 566 GLN AAA O 1
ATOM 8479 N N . ALA A 1 568 ? 68.881 -43.963 -12.261 1.000 25.073 567 ALA AAA N 1
ATOM 8480 C CA . ALA A 1 568 ? 69.057 -45.368 -12.683 1.000 24.381 567 ALA AAA CA 1
ATOM 8481 C C . ALA A 1 568 ? 68.049 -46.242 -11.934 1.000 25.506 567 ALA AAA C 1
ATOM 8482 O O . ALA A 1 568 ? 67.515 -45.809 -10.873 1.000 25.874 567 ALA AAA O 1
ATOM 8489 N N . VAL A 1 569 ? 67.748 -47.400 -12.515 1.000 24.470 568 VAL AAA N 1
ATOM 8490 C CA . VAL A 1 569 ? 66.850 -48.433 -11.937 1.000 25.047 568 VAL AAA CA 1
ATOM 8491 C C . VAL A 1 569 ? 67.688 -49.687 -11.704 1.000 25.261 568 VAL AAA C 1
ATOM 8492 O O . VAL A 1 569 ? 68.449 -50.084 -12.615 1.000 24.938 568 VAL AAA O 1
ATOM 8505 N N . ALA A 1 570 ? 67.549 -50.282 -10.525 1.000 24.002 569 ALA AAA N 1
ATOM 8506 C CA . ALA A 1 570 ? 68.132 -51.595 -10.193 1.000 24.374 569 ALA AAA CA 1
ATOM 8507 C C . ALA A 1 570 ? 67.001 -52.610 -10.051 1.000 24.397 569 ALA AAA C 1
ATOM 8508 O O . ALA A 1 570 ? 66.068 -52.353 -9.268 1.000 24.390 569 ALA AAA O 1
ATOM 8515 N N . ILE A 1 571 ? 67.085 -53.714 -10.788 1.000 23.754 570 ILE AAA N 1
ATOM 8516 C CA . ILE A 1 571 ? 66.195 -54.897 -10.610 1.000 24.968 570 ILE AAA CA 1
ATOM 8517 C C . ILE A 1 571 ? 67.062 -56.104 -10.279 1.000 24.550 570 ILE AAA C 1
ATOM 8518 O O . ILE A 1 571 ? 68.248 -56.135 -10.596 1.000 23.786 570 ILE AAA O 1
ATOM 8534 N N . PRO A 1 572 ? 66.508 -57.128 -9.602 1.000 24.882 571 PRO AAA N 1
ATOM 8535 C CA . PRO A 1 572 ? 67.297 -58.306 -9.262 1.000 25.361 571 PRO AAA CA 1
ATOM 8536 C C . PRO A 1 572 ? 67.822 -59.011 -10.520 1.000 27.354 571 PRO AAA C 1
ATOM 8537 O O . PRO A 1 572 ? 67.169 -58.980 -11.554 1.000 26.976 571 PRO AAA O 1
ATOM 8548 N N . SER A 1 573 ? 69.015 -59.587 -10.407 1.000 27.907 572 SER AAA N 1
ATOM 8549 C CA . SER A 1 573 ? 69.599 -60.534 -11.385 1.000 28.445 572 SER AAA CA 1
ATOM 8550 C C . SER A 1 573 ? 69.061 -61.929 -11.065 1.000 29.052 572 SER AAA C 1
ATOM 8551 O O . SER A 1 573 ? 68.580 -62.116 -9.932 1.000 30.817 572 SER AAA O 1
ATOM 8559 N N . THR A 1 574 ? 69.123 -62.861 -12.019 1.000 29.406 573 THR AAA N 1
ATOM 8560 C CA . THR A 1 574 ? 68.844 -64.301 -11.779 1.000 29.982 573 THR AAA CA 1
ATOM 8561 C C . THR A 1 574 ? 70.164 -65.023 -11.519 1.000 31.326 573 THR AAA C 1
ATOM 8562 O O . THR A 1 574 ? 70.132 -66.247 -11.347 1.000 33.381 573 THR AAA O 1
ATOM 8573 N N . ILE A 1 575 ? 71.280 -64.289 -11.505 1.000 32.326 574 ILE AAA N 1
ATOM 8574 C CA . ILE A 1 575 ? 72.591 -64.812 -11.033 1.000 31.601 574 ILE AAA CA 1
ATOM 8575 C C . ILE A 1 575 ? 72.522 -64.898 -9.514 1.000 31.668 574 ILE AAA C 1
ATOM 8576 O O . ILE A 1 575 ? 72.508 -63.873 -8.838 1.000 32.243 574 ILE AAA O 1
ATOM 8592 N N . PRO A 1 576 ? 72.465 -66.116 -8.930 1.000 32.416 575 PRO AAA N 1
ATOM 8593 C CA . PRO A 1 576 ? 72.445 -66.262 -7.482 1.000 32.028 575 PRO AAA CA 1
ATOM 8594 C C . PRO A 1 576 ? 73.840 -66.077 -6.870 1.000 32.626 575 PRO AAA C 1
ATOM 8595 O O . PRO A 1 576 ? 74.832 -66.300 -7.550 1.000 31.860 575 PRO AAA O 1
ATOM 8606 N N . THR A 1 577 ? 73.883 -65.640 -5.613 1.000 32.980 576 THR AAA N 1
ATOM 8607 C CA . THR A 1 577 ? 75.082 -65.732 -4.742 1.000 33.650 576 THR AAA CA 1
ATOM 8608 C C . THR A 1 577 ? 75.066 -67.127 -4.119 1.000 35.095 576 THR AAA C 1
ATOM 8609 O O . THR A 1 577 ? 74.003 -67.542 -3.629 1.000 35.411 576 THR AAA O 1
ATOM 8620 N N . ASP A 1 578 ? 76.185 -67.841 -4.221 1.000 38.251 577 ASP AAA N 1
ATOM 8621 C CA . ASP A 1 578 ? 76.330 -69.232 -3.724 1.000 38.810 577 ASP AAA CA 1
ATOM 8622 C C . ASP A 1 578 ? 76.620 -69.152 -2.229 1.000 37.276 577 ASP AAA C 1
ATOM 8623 O O . ASP A 1 578 ? 77.698 -68.726 -1.841 1.000 38.189 577 ASP AAA O 1
ATOM 8632 N N . PRO A 1 579 ? 75.667 -69.532 -1.346 1.000 38.731 578 PRO AAA N 1
ATOM 8633 C CA . PRO A 1 579 ? 75.894 -69.471 0.098 1.000 41.054 578 PRO AAA CA 1
ATOM 8634 C C . PRO A 1 579 ? 76.850 -70.561 0.616 1.000 43.749 578 PRO AAA C 1
ATOM 8635 O O . PRO A 1 579 ? 77.296 -70.421 1.735 1.000 44.617 578 PRO AAA O 1
ATOM 8646 N N . SER A 1 580 ? 77.163 -71.576 -0.204 1.000 46.629 579 SER AAA N 1
ATOM 8647 C CA . SER A 1 580 ? 78.183 -72.625 0.079 1.000 49.781 579 SER AAA CA 1
ATOM 8648 C C . SER A 1 580 ? 79.605 -72.060 -0.029 1.000 50.081 579 SER AAA C 1
ATOM 8649 O O . SER A 1 580 ? 80.496 -72.634 0.610 1.000 52.116 579 SER AAA O 1
ATOM 8657 N N . ASN A 1 581 ? 79.817 -71.010 -0.833 1.000 47.754 580 ASN AAA N 1
ATOM 8658 C CA . ASN A 1 581 ? 81.169 -70.482 -1.169 1.000 47.054 580 ASN AAA CA 1
ATOM 8659 C C . ASN A 1 581 ? 81.190 -68.961 -0.993 1.000 42.372 580 ASN AAA C 1
ATOM 8660 O O . ASN A 1 581 ? 81.574 -68.254 -1.941 1.000 42.006 580 ASN AAA O 1
ATOM 8671 N N . ILE A 1 582 ? 80.806 -68.488 0.192 1.000 40.043 581 ILE AAA N 1
ATOM 8672 C CA . ILE A 1 582 ? 80.874 -67.047 0.570 1.000 38.364 581 ILE AAA CA 1
ATOM 8673 C C . ILE A 1 582 ? 82.334 -66.601 0.431 1.000 38.400 581 ILE AAA C 1
ATOM 8674 O O . ILE A 1 582 ? 83.218 -67.290 0.961 1.000 36.253 581 ILE AAA O 1
ATOM 8690 N N . GLY A 1 583 ? 82.573 -65.505 -0.294 1.000 38.405 582 GLY AAA N 1
ATOM 8691 C CA . GLY A 1 583 ? 83.920 -64.972 -0.575 1.000 36.609 582 GLY AAA CA 1
ATOM 8692 C C . GLY A 1 583 ? 84.523 -65.559 -1.842 1.000 36.564 582 GLY AAA C 1
ATOM 8693 O O . GLY A 1 583 ? 85.609 -65.108 -2.216 1.000 37.526 582 GLY AAA O 1
ATOM 8697 N N . GLY A 1 584 ? 83.854 -66.523 -2.482 1.000 37.703 583 GLY AAA N 1
ATOM 8698 C CA . GLY A 1 584 ? 84.370 -67.243 -3.663 1.000 38.577 583 GLY AAA CA 1
ATOM 8699 C C . GLY A 1 584 ? 84.143 -66.468 -4.952 1.000 39.298 583 GLY AAA C 1
ATOM 8700 O O . GLY A 1 584 ? 83.423 -65.465 -4.922 1.000 39.186 583 GLY AAA O 1
ATOM 8704 N N . ASP A 1 585 ? 84.747 -66.921 -6.053 1.000 41.090 584 ASP AAA N 1
ATOM 8705 C CA . ASP A 1 585 ? 84.607 -66.318 -7.405 1.000 41.047 584 ASP AAA CA 1
ATOM 8706 C C . ASP A 1 585 ? 83.317 -66.830 -8.055 1.000 39.427 584 ASP AAA C 1
ATOM 8707 O O . ASP A 1 585 ? 82.924 -67.986 -7.787 1.000 36.048 584 ASP AAA O 1
ATOM 8716 N N . LEU A 1 586 ? 82.676 -65.990 -8.869 1.000 38.900 585 LEU AAA N 1
ATOM 8717 C CA . LEU A 1 586 ? 81.441 -66.352 -9.607 1.000 39.088 585 LEU AAA CA 1
ATOM 8718 C C . LEU A 1 586 ? 81.761 -67.538 -10.517 1.000 39.640 585 LEU AAA C 1
ATOM 8719 O O . LEU A 1 586 ? 82.741 -67.444 -11.275 1.000 38.541 585 LEU AAA O 1
ATOM 8735 N N . ASP A 1 587 ? 80.961 -68.600 -10.422 1.000 39.930 586 ASP AAA N 1
ATOM 8736 C CA . ASP A 1 587 ? 80.910 -69.721 -11.396 1.000 41.300 586 ASP AAA CA 1
ATOM 8737 C C . ASP A 1 587 ? 80.132 -69.244 -12.623 1.000 42.964 586 ASP AAA C 1
ATOM 8738 O O . ASP A 1 587 ? 78.913 -69.092 -12.550 1.000 39.804 586 ASP AAA O 1
ATOM 8747 N N . PRO A 1 588 ? 80.791 -68.998 -13.787 1.000 46.381 587 PRO AAA N 1
ATOM 8748 C CA . PRO A 1 588 ? 80.092 -68.518 -14.986 1.000 47.751 587 PRO AAA CA 1
ATOM 8749 C C . PRO A 1 588 ? 79.000 -69.477 -15.498 1.000 48.284 587 PRO AAA C 1
ATOM 8750 O O . PRO A 1 588 ? 78.186 -69.059 -16.300 1.000 47.611 587 PRO AAA O 1
ATOM 8761 N N . SER A 1 589 ? 78.997 -70.720 -15.007 1.000 47.631 588 SER AAA N 1
ATOM 8762 C CA . SER A 1 589 ? 77.969 -71.758 -15.279 1.000 47.107 588 SER AAA CA 1
ATOM 8763 C C . SER A 1 589 ? 76.650 -71.439 -14.556 1.000 44.465 588 SER AAA C 1
ATOM 8764 O O . SER A 1 589 ? 75.621 -72.032 -14.936 1.000 41.921 588 SER AAA O 1
ATOM 8772 N N . SER A 1 590 ? 76.664 -70.570 -13.537 1.000 42.297 589 SER AAA N 1
ATOM 8773 C CA . SER A 1 590 ? 75.460 -70.211 -12.739 1.000 38.998 589 SER AAA CA 1
ATOM 8774 C C . SER A 1 590 ? 74.728 -69.012 -13.364 1.000 38.580 589 SER AAA C 1
ATOM 8775 O O . SER A 1 590 ? 73.669 -68.627 -12.819 1.000 39.255 589 SER AAA O 1
ATOM 8783 N N . ILE A 1 591 ? 75.268 -68.442 -14.447 1.000 35.765 590 ILE AAA N 1
ATOM 8784 C CA . ILE A 1 591 ? 74.654 -67.318 -15.217 1.000 35.781 590 ILE AAA CA 1
ATOM 8785 C C . ILE A 1 591 ? 73.671 -67.892 -16.234 1.000 35.251 590 ILE AAA C 1
ATOM 8786 O O . ILE A 1 591 ? 74.099 -68.435 -17.244 1.000 35.981 590 ILE AAA O 1
ATOM 8802 N N . PRO A 1 592 ? 72.335 -67.770 -16.046 1.000 35.022 591 PRO AAA N 1
ATOM 8803 C CA . PRO A 1 592 ? 71.380 -68.286 -17.028 1.000 35.812 591 PRO AAA CA 1
ATOM 8804 C C . PRO A 1 592 ? 71.587 -67.650 -18.408 1.000 37.173 591 PRO AAA C 1
ATOM 8805 O O . PRO A 1 592 ? 71.821 -66.458 -18.473 1.000 35.210 591 PRO AAA O 1
ATOM 8816 N N . ASP A 1 593 ? 71.502 -68.451 -19.473 1.000 38.863 592 ASP AAA N 1
ATOM 8817 C CA . ASP A 1 593 ? 71.691 -67.970 -20.867 1.000 40.591 592 ASP AAA CA 1
ATOM 8818 C C . ASP A 1 593 ? 70.625 -66.907 -21.168 1.000 37.795 592 ASP AAA C 1
ATOM 8819 O O . ASP A 1 593 ? 70.941 -65.940 -21.870 1.000 37.642 592 ASP AAA O 1
ATOM 8828 N N . GLU A 1 594 ? 69.416 -67.054 -20.623 1.000 39.366 593 GLU AAA N 1
ATOM 8829 C CA . GLU A 1 594 ? 68.331 -66.052 -20.791 1.000 39.528 593 GLU AAA CA 1
ATOM 8830 C C . GLU A 1 594 ? 68.789 -64.692 -20.243 1.000 36.005 593 GLU AAA C 1
ATOM 8831 O O . GLU A 1 594 ? 68.427 -63.683 -20.855 1.000 34.616 593 GLU AAA O 1
ATOM 8843 N N . GLU A 1 595 ? 69.592 -64.650 -19.176 1.000 33.093 594 GLU AAA N 1
ATOM 8844 C CA . GLU A 1 595 ? 70.141 -63.367 -18.649 1.000 34.175 594 GLU AAA CA 1
ATOM 8845 C C . GLU A 1 595 ? 71.279 -62.861 -19.553 1.000 34.081 594 GLU AAA C 1
ATOM 8846 O O . GLU A 1 595 ? 71.240 -61.673 -19.953 1.000 33.345 594 GLU AAA O 1
ATOM 8858 N N . SER A 1 596 ? 72.260 -63.707 -19.882 1.000 35.163 595 SER AAA N 1
ATOM 8859 C CA . SER A 1 596 ? 73.362 -63.354 -20.819 1.000 36.091 595 SER AAA CA 1
ATOM 8860 C C . SER A 1 596 ? 72.782 -62.700 -22.080 1.000 35.661 595 SER AAA C 1
ATOM 8861 O O . SER A 1 596 ? 73.362 -61.713 -22.539 1.000 37.053 595 SER AAA O 1
ATOM 8869 N N . ASP A 1 597 ? 71.666 -63.232 -22.594 1.000 36.700 596 ASP AAA N 1
ATOM 8870 C CA . ASP A 1 597 ? 70.998 -62.804 -23.858 1.000 38.918 596 ASP AAA CA 1
ATOM 8871 C C . ASP A 1 597 ? 70.525 -61.344 -23.796 1.000 36.554 596 ASP AAA C 1
ATOM 8872 O O . ASP A 1 597 ? 70.442 -60.719 -24.880 1.000 35.338 596 ASP AAA O 1
ATOM 8881 N N . ILE A 1 598 ? 70.202 -60.814 -22.606 1.000 34.403 597 ILE AAA N 1
ATOM 8882 C CA . ILE A 1 598 ? 69.638 -59.435 -22.460 1.000 34.128 597 ILE AAA CA 1
ATOM 8883 C C . ILE A 1 598 ? 70.694 -58.480 -21.887 1.000 33.464 597 ILE AAA C 1
ATOM 8884 O O . ILE A 1 598 ? 70.295 -57.368 -21.482 1.000 34.333 597 ILE AAA O 1
ATOM 8900 N N . SER A 1 599 ? 71.978 -58.857 -21.890 1.000 32.454 598 SER AAA N 1
ATOM 8901 C CA . SER A 1 599 ? 73.052 -58.138 -21.149 1.000 32.243 598 SER AAA CA 1
ATOM 8902 C C . SER A 1 599 ? 74.083 -57.472 -22.077 1.000 31.942 598 SER AAA C 1
ATOM 8903 O O . SER A 1 599 ? 75.150 -57.085 -21.579 1.000 33.136 598 SER AAA O 1
ATOM 8911 N N . ALA A 1 600 ? 73.762 -57.246 -23.353 1.000 33.744 599 ALA AAA N 1
ATOM 8912 C CA . ALA A 1 600 ? 74.550 -56.354 -24.233 1.000 33.973 599 ALA AAA CA 1
ATOM 8913 C C . ALA A 1 600 ? 74.730 -55.002 -23.521 1.000 32.566 599 ALA AAA C 1
ATOM 8914 O O . ALA A 1 600 ? 73.750 -54.489 -22.935 1.000 31.980 599 ALA AAA O 1
ATOM 8921 N N . LEU A 1 601 ? 75.950 -54.465 -23.552 1.000 31.158 600 LEU AAA N 1
ATOM 8922 C CA . LEU A 1 601 ? 76.357 -53.231 -22.829 1.000 32.077 600 LEU AAA CA 1
ATOM 8923 C C . LEU A 1 601 ? 76.383 -52.072 -23.816 1.000 33.544 600 LEU AAA C 1
ATOM 8924 O O . LEU A 1 601 ? 76.340 -52.296 -25.022 1.000 35.029 600 LEU AAA O 1
ATOM 8940 N N . PRO A 1 602 ? 76.426 -50.802 -23.358 1.000 33.064 601 PRO AAA N 1
ATOM 8941 C CA . PRO A 1 602 ? 76.394 -49.662 -24.273 1.000 34.023 601 PRO AAA CA 1
ATOM 8942 C C . PRO A 1 602 ? 77.700 -49.490 -25.064 1.000 34.660 601 PRO AAA C 1
ATOM 8943 O O . PRO A 1 602 ? 78.707 -50.095 -24.708 1.000 32.658 601 PRO AAA O 1
ATOM 8954 N N . ASP A 1 603 ? 77.628 -48.686 -26.126 1.000 35.939 602 ASP AAA N 1
ATOM 8955 C CA . ASP A 1 603 ? 78.793 -48.162 -26.885 1.000 36.062 602 ASP AAA CA 1
ATOM 8956 C C . ASP A 1 603 ? 79.258 -46.903 -26.159 1.000 32.598 602 ASP AAA C 1
ATOM 8957 O O . ASP A 1 603 ? 78.623 -45.846 -26.335 1.000 31.183 602 ASP AAA O 1
ATOM 8966 N N . ASN A 1 604 ? 80.278 -47.046 -25.315 1.000 31.520 603 ASN AAA N 1
ATOM 8967 C CA . ASN A 1 604 ? 80.749 -45.967 -24.416 1.000 31.374 603 ASN AAA CA 1
ATOM 8968 C C . ASN A 1 604 ? 81.485 -44.930 -25.268 1.000 31.700 603 ASN AAA C 1
ATOM 8969 O O . ASN A 1 604 ? 82.059 -45.306 -26.304 1.000 31.206 603 ASN AAA O 1
ATOM 8980 N N . VAL A 1 605 ? 81.435 -43.669 -24.848 1.000 31.422 604 VAL AAA N 1
ATOM 8981 C CA . VAL A 1 605 ? 82.103 -42.519 -25.518 1.000 32.852 604 VAL AAA CA 1
ATOM 8982 C C . VAL A 1 605 ? 83.564 -42.489 -25.040 1.000 34.901 604 VAL AAA C 1
ATOM 8983 O O . VAL A 1 605 ? 83.789 -42.494 -23.810 1.000 33.025 604 VAL AAA O 1
ATOM 8996 N N . THR A 1 606 ? 84.525 -42.530 -25.972 1.000 33.945 605 THR AAA N 1
ATOM 8997 C CA . THR A 1 606 ? 85.974 -42.684 -25.663 1.000 34.859 605 THR AAA CA 1
ATOM 8998 C C . THR A 1 606 ? 86.729 -41.388 -25.963 1.000 36.547 605 THR AAA C 1
ATOM 8999 O O . THR A 1 606 ? 87.907 -41.312 -25.573 1.000 37.637 605 THR AAA O 1
ATOM 9010 N N . LYS A 1 607 ? 86.082 -40.412 -26.603 1.000 36.386 606 LYS AAA N 1
ATOM 9011 C CA . LYS A 1 607 ? 86.687 -39.097 -26.938 1.000 39.379 606 LYS AAA CA 1
ATOM 9012 C C . LYS A 1 607 ? 85.732 -37.995 -26.495 1.000 35.914 606 LYS AAA C 1
ATOM 9013 O O . LYS A 1 607 ? 84.519 -38.180 -26.515 1.000 37.961 606 LYS AAA O 1
ATOM 9032 N N . PRO A 1 608 ? 86.236 -36.815 -26.077 1.000 34.910 607 PRO AAA N 1
ATOM 9033 C CA . PRO A 1 608 ? 85.357 -35.748 -25.608 1.000 34.331 607 PRO AAA CA 1
ATOM 9034 C C . PRO A 1 608 ? 84.483 -35.244 -26.766 1.000 34.954 607 PRO AAA C 1
ATOM 9035 O O . PRO A 1 608 ? 84.903 -35.348 -27.897 1.000 32.908 607 PRO AAA O 1
ATOM 9046 N N . HIS A 1 609 ? 83.286 -34.747 -26.453 1.000 34.799 608 HIS AAA N 1
ATOM 9047 C CA . HIS A 1 609 ? 82.283 -34.282 -27.443 1.000 35.700 608 HIS AAA CA 1
ATOM 9048 C C . HIS A 1 609 ? 82.813 -33.049 -28.184 1.000 36.249 608 HIS AAA C 1
ATOM 9049 O O . HIS A 1 609 ? 82.442 -32.896 -29.353 1.000 34.544 608 HIS AAA O 1
ATOM 9064 N N . HIS A 1 610 ? 83.635 -32.214 -27.528 1.000 37.094 609 HIS AAA N 1
ATOM 9065 C CA . HIS A 1 610 ? 84.183 -30.940 -28.079 1.000 38.495 609 HIS AAA CA 1
ATOM 9066 C C . HIS A 1 610 ? 85.699 -30.833 -27.838 1.000 39.949 609 HIS AAA C 1
ATOM 9067 O O . HIS A 1 610 ? 86.206 -31.372 -26.847 1.000 40.179 609 HIS AAA O 1
ATOM 9082 N N . VAL B 1 2 ? 67.912 -147.879 -13.135 1.000 95.851 1 VAL BBB N 1
ATOM 9083 C CA . VAL B 1 2 ? 67.025 -148.782 -12.330 1.000 93.893 1 VAL BBB CA 1
ATOM 9084 C C . VAL B 1 2 ? 66.736 -148.101 -10.982 1.000 92.098 1 VAL BBB C 1
ATOM 9085 O O . VAL B 1 2 ? 67.685 -147.556 -10.375 1.000 93.467 1 VAL BBB O 1
ATOM 9098 N N . ASN B 1 3 ? 65.462 -148.097 -10.568 1.000 84.444 2 ASN BBB N 1
ATOM 9099 C CA . ASN B 1 3 ? 64.938 -147.480 -9.315 1.000 81.030 2 ASN BBB CA 1
ATOM 9100 C C . ASN B 1 3 ? 65.324 -145.993 -9.239 1.000 73.219 2 ASN BBB C 1
ATOM 9101 O O . ASN B 1 3 ? 65.439 -145.477 -8.105 1.000 71.757 2 ASN BBB O 1
ATOM 9112 N N . GLU B 1 4 ? 65.476 -145.311 -10.385 1.000 61.342 3 GLU BBB N 1
ATOM 9113 C CA . GLU B 1 4 ? 65.545 -143.825 -10.432 1.000 55.732 3 GLU BBB CA 1
ATOM 9114 C C . GLU B 1 4 ? 64.268 -143.282 -9.778 1.000 49.236 3 GLU BBB C 1
ATOM 9115 O O . GLU B 1 4 ? 64.384 -142.414 -8.899 1.000 46.584 3 GLU BBB O 1
ATOM 9127 N N . ALA B 1 5 ? 63.108 -143.804 -10.190 1.000 44.648 4 ALA BBB N 1
ATOM 9128 C CA . ALA B 1 5 ? 61.764 -143.377 -9.742 1.000 43.497 4 ALA BBB CA 1
ATOM 9129 C C . ALA B 1 5 ? 61.613 -143.609 -8.233 1.000 43.674 4 ALA BBB C 1
ATOM 9130 O O . ALA B 1 5 ? 62.106 -144.628 -7.731 1.000 44.077 4 ALA BBB O 1
ATOM 9137 N N . PHE B 1 6 ? 60.999 -142.650 -7.540 1.000 40.907 5 PHE BBB N 1
ATOM 9138 C CA . PHE B 1 6 ? 60.455 -142.798 -6.165 1.000 40.104 5 PHE BBB CA 1
ATOM 9139 C C . PHE B 1 6 ? 59.164 -141.982 -6.091 1.000 38.485 5 PHE BBB C 1
ATOM 9140 O O . PHE B 1 6 ? 58.867 -141.240 -7.038 1.000 36.324 5 PHE BBB O 1
ATOM 9157 N N . ASP B 1 7 ? 58.409 -142.135 -5.007 1.000 38.610 6 ASP BBB N 1
ATOM 9158 C CA . ASP B 1 7 ? 57.133 -141.415 -4.770 1.000 38.250 6 ASP BBB CA 1
ATOM 9159 C C . ASP B 1 7 ? 57.330 -140.526 -3.536 1.000 40.614 6 ASP BBB C 1
ATOM 9160 O O . ASP B 1 7 ? 57.203 -141.041 -2.396 1.000 39.299 6 ASP BBB O 1
ATOM 9169 N N . LEU B 1 8 ? 57.672 -139.251 -3.759 1.000 38.558 7 LEU BBB N 1
ATOM 9170 C CA . LEU B 1 8 ? 58.034 -138.283 -2.690 1.000 36.310 7 LEU BBB CA 1
ATOM 9171 C C . LEU B 1 8 ? 56.893 -138.193 -1.670 1.000 34.574 7 LEU BBB C 1
ATOM 9172 O O . LEU B 1 8 ? 57.184 -138.234 -0.459 1.000 34.888 7 LEU BBB O 1
ATOM 9188 N N . TRP B 1 9 ? 55.648 -138.094 -2.144 1.000 34.264 8 TRP BBB N 1
ATOM 9189 C CA . TRP B 1 9 ? 54.457 -137.779 -1.311 1.000 34.875 8 TRP BBB CA 1
ATOM 9190 C C . TRP B 1 9 ? 53.924 -139.019 -0.582 1.000 36.552 8 TRP BBB C 1
ATOM 9191 O O . TRP B 1 9 ? 53.078 -138.841 0.308 1.000 36.314 8 TRP BBB O 1
ATOM 9212 N N . GLN B 1 10 ? 54.375 -140.222 -0.941 1.000 37.232 9 GLN BBB N 1
ATOM 9213 C CA . GLN B 1 10 ? 54.056 -141.457 -0.177 1.000 37.403 9 GLN BBB CA 1
ATOM 9214 C C . GLN B 1 10 ? 55.260 -141.828 0.685 1.000 36.908 9 GLN BBB C 1
ATOM 9215 O O . GLN B 1 10 ? 55.090 -141.946 1.899 1.000 38.828 9 GLN BBB O 1
ATOM 9229 N N . GLU B 1 11 ? 56.431 -141.981 0.070 1.000 37.265 10 GLU BBB N 1
ATOM 9230 C CA . GLU B 1 11 ? 57.638 -142.543 0.722 1.000 40.210 10 GLU BBB CA 1
ATOM 9231 C C . GLU B 1 11 ? 58.224 -141.529 1.714 1.000 40.909 10 GLU BBB C 1
ATOM 9232 O O . GLU B 1 11 ? 58.650 -141.961 2.801 1.000 37.686 10 GLU BBB O 1
ATOM 9244 N N . CYS B 1 12 ? 58.250 -140.238 1.364 1.000 41.910 11 CYS BBB N 1
ATOM 9245 C CA . CYS B 1 12 ? 58.900 -139.166 2.169 1.000 39.593 11 CYS BBB CA 1
ATOM 9246 C C . CYS B 1 12 ? 57.843 -138.271 2.824 1.000 39.221 11 CYS BBB C 1
ATOM 9247 O O . CYS B 1 12 ? 58.217 -137.181 3.300 1.000 40.077 11 CYS BBB O 1
ATOM 9254 N N . ALA B 1 13 ? 56.584 -138.722 2.860 1.000 38.639 12 ALA BBB N 1
ATOM 9255 C CA . ALA B 1 13 ? 55.460 -138.046 3.550 1.000 39.964 12 ALA BBB CA 1
ATOM 9256 C C . ALA B 1 13 ? 55.871 -137.734 4.991 1.000 40.319 12 ALA BBB C 1
ATOM 9257 O O . ALA B 1 13 ? 55.727 -136.574 5.403 1.000 41.184 12 ALA BBB O 1
ATOM 9264 N N . THR B 1 14 ? 56.372 -138.739 5.716 1.000 40.548 13 THR BBB N 1
ATOM 9265 C CA . THR B 1 14 ? 56.836 -138.623 7.121 1.000 40.635 13 THR BBB CA 1
ATOM 9266 C C . THR B 1 14 ? 58.362 -138.532 7.138 1.000 39.622 13 THR BBB C 1
ATOM 9267 O O . THR B 1 14 ? 58.889 -137.488 7.565 1.000 36.680 13 THR BBB O 1
ATOM 9278 N N . HIS B 1 15 ? 59.040 -139.594 6.699 1.000 40.983 14 HIS BBB N 1
ATOM 9279 C CA . HIS B 1 15 ? 60.521 -139.677 6.637 1.000 42.172 14 HIS BBB CA 1
ATOM 9280 C C . HIS B 1 15 ? 60.961 -140.748 5.636 1.000 42.433 14 HIS BBB C 1
ATOM 9281 O O . HIS B 1 15 ? 60.375 -141.838 5.650 1.000 42.753 14 HIS BBB O 1
ATOM 9296 N N . CYS B 1 16 ? 61.976 -140.435 4.824 1.000 42.485 15 CYS BBB N 1
ATOM 9297 C CA . CYS B 1 16 ? 62.680 -141.376 3.911 1.000 43.514 15 CYS BBB CA 1
ATOM 9298 C C . CYS B 1 16 ? 64.175 -141.045 3.928 1.000 44.799 15 CYS BBB C 1
ATOM 9299 O O . CYS B 1 16 ? 64.513 -139.844 3.992 1.000 42.659 15 CYS BBB O 1
ATOM 9306 N N . GLN B 1 17 ? 65.027 -142.074 3.920 1.000 44.606 16 GLN BBB N 1
ATOM 9307 C CA . GLN B 1 17 ? 66.466 -141.973 3.577 1.000 47.145 16 GLN BBB CA 1
ATOM 9308 C C . GLN B 1 17 ? 66.605 -142.315 2.094 1.000 47.147 16 GLN BBB C 1
ATOM 9309 O O . GLN B 1 17 ? 66.575 -143.510 1.766 1.000 46.483 16 GLN BBB O 1
ATOM 9323 N N . LEU B 1 18 ? 66.709 -141.305 1.230 1.000 44.876 17 LEU BBB N 1
ATOM 9324 C CA . LEU B 1 18 ? 66.762 -141.499 -0.241 1.000 46.050 17 LEU BBB CA 1
ATOM 9325 C C . LEU B 1 18 ? 68.206 -141.801 -0.653 1.000 44.751 17 LEU BBB C 1
ATOM 9326 O O . LEU B 1 18 ? 69.090 -140.983 -0.352 1.000 42.869 17 LEU BBB O 1
ATOM 9342 N N . ASP B 1 19 ? 68.424 -142.949 -1.301 1.000 44.257 18 ASP BBB N 1
ATOM 9343 C CA . ASP B 1 19 ? 69.754 -143.417 -1.775 1.000 44.553 18 ASP BBB CA 1
ATOM 9344 C C . ASP B 1 19 ? 70.094 -142.659 -3.060 1.000 43.054 18 ASP BBB C 1
ATOM 9345 O O . ASP B 1 19 ? 69.264 -142.685 -3.990 1.000 42.384 18 ASP BBB O 1
ATOM 9354 N N . LEU B 1 20 ? 71.255 -141.999 -3.089 1.000 45.771 19 LEU BBB N 1
ATOM 9355 C CA . LEU B 1 20 ? 71.771 -141.234 -4.259 1.000 50.086 19 LEU BBB CA 1
ATOM 9356 C C . LEU B 1 20 ? 73.033 -141.916 -4.814 1.000 52.080 19 LEU BBB C 1
ATOM 9357 O O . LEU B 1 20 ? 73.657 -141.335 -5.738 1.000 51.009 19 LEU BBB O 1
ATOM 9373 N N . SER B 1 21 ? 73.376 -143.102 -4.285 1.000 54.359 20 SER BBB N 1
ATOM 9374 C CA . SER B 1 21 ? 74.576 -143.922 -4.621 1.000 54.828 20 SER BBB CA 1
ATOM 9375 C C . SER B 1 21 ? 74.618 -144.256 -6.114 1.000 51.520 20 SER BBB C 1
ATOM 9376 O O . SER B 1 21 ? 75.731 -144.291 -6.664 1.000 51.582 20 SER BBB O 1
ATOM 9384 N N . GLN B 1 22 ? 73.451 -144.521 -6.712 1.000 52.232 21 GLN BBB N 1
ATOM 9385 C CA . GLN B 1 22 ? 73.276 -145.107 -8.070 1.000 53.244 21 GLN BBB CA 1
ATOM 9386 C C . GLN B 1 22 ? 72.732 -144.048 -9.039 1.000 53.224 21 GLN BBB C 1
ATOM 9387 O O . GLN B 1 22 ? 71.975 -144.423 -9.956 1.000 52.064 21 GLN BBB O 1
ATOM 9401 N N . GLY B 1 23 ? 73.088 -142.775 -8.835 1.000 53.163 22 GLY BBB N 1
ATOM 9402 C CA . GLY B 1 23 ? 72.723 -141.659 -9.730 1.000 52.525 22 GLY BBB CA 1
ATOM 9403 C C . GLY B 1 23 ? 71.392 -141.017 -9.366 1.000 52.034 22 GLY BBB C 1
ATOM 9404 O O . GLY B 1 23 ? 70.852 -141.308 -8.278 1.000 49.718 22 GLY BBB O 1
ATOM 9408 N N . ILE B 1 24 ? 70.878 -140.188 -10.279 1.000 50.433 23 ILE BBB N 1
ATOM 9409 C CA . ILE B 1 24 ? 69.719 -139.265 -10.085 1.000 47.587 23 ILE BBB CA 1
ATOM 9410 C C . ILE B 1 24 ? 68.483 -140.043 -9.625 1.000 46.448 23 ILE BBB C 1
ATOM 9411 O O . ILE B 1 24 ? 68.264 -141.169 -10.118 1.000 46.592 23 ILE BBB O 1
ATOM 9427 N N . ARG B 1 25 ? 67.699 -139.432 -8.731 1.000 42.404 24 ARG BBB N 1
ATOM 9428 C CA . ARG B 1 25 ? 66.345 -139.894 -8.327 1.000 41.181 24 ARG BBB CA 1
ATOM 9429 C C . ARG B 1 25 ? 65.318 -138.858 -8.785 1.000 39.119 24 ARG BBB C 1
ATOM 9430 O O . ARG B 1 25 ? 65.642 -137.654 -8.775 1.000 41.226 24 ARG BBB O 1
ATOM 9451 N N . SER B 1 26 ? 64.126 -139.314 -9.161 1.000 37.203 25 SER BBB N 1
ATOM 9452 C CA . SER B 1 26 ? 63.045 -138.467 -9.720 1.000 37.693 25 SER BBB CA 1
ATOM 9453 C C . SER B 1 26 ? 61.691 -138.962 -9.217 1.000 37.661 25 SER BBB C 1
ATOM 9454 O O . SER B 1 26 ? 61.506 -140.189 -9.103 1.000 37.952 25 SER BBB O 1
ATOM 9462 N N . SER B 1 27 ? 60.785 -138.033 -8.920 1.000 36.899 26 SER BBB N 1
ATOM 9463 C CA . SER B 1 27 ? 59.413 -138.323 -8.440 1.000 35.940 26 SER BBB CA 1
ATOM 9464 C C . SER B 1 27 ? 58.423 -137.410 -9.156 1.000 38.333 26 SER BBB C 1
ATOM 9465 O O . SER B 1 27 ? 58.622 -136.177 -9.113 1.000 37.871 26 SER BBB O 1
ATOM 9473 N N . GLU B 1 28 ? 57.405 -138.005 -9.779 1.000 39.414 27 GLU BBB N 1
ATOM 9474 C CA . GLU B 1 28 ? 56.236 -137.283 -10.329 1.000 42.029 27 GLU BBB CA 1
ATOM 9475 C C . GLU B 1 28 ? 55.398 -136.792 -9.145 1.000 42.324 27 GLU BBB C 1
ATOM 9476 O O . GLU B 1 28 ? 55.076 -137.623 -8.268 1.000 41.357 27 GLU BBB O 1
ATOM 9488 N N . LEU B 1 29 ? 55.112 -135.488 -9.109 1.000 39.368 28 LEU BBB N 1
ATOM 9489 C CA . LEU B 1 29 ? 54.210 -134.835 -8.125 1.000 38.740 28 LEU BBB CA 1
ATOM 9490 C C . LEU B 1 29 ? 52.887 -134.562 -8.840 1.000 39.713 28 LEU BBB C 1
ATOM 9491 O O . LEU B 1 29 ? 52.759 -133.507 -9.488 1.000 38.571 28 LEU BBB O 1
ATOM 9507 N N . ASP B 1 30 ? 51.958 -135.514 -8.762 1.000 42.357 29 ASP BBB N 1
ATOM 9508 C CA . ASP B 1 30 ? 50.724 -135.541 -9.584 1.000 42.236 29 ASP BBB CA 1
ATOM 9509 C C . ASP B 1 30 ? 49.562 -135.053 -8.717 1.000 41.521 29 ASP BBB C 1
ATOM 9510 O O . ASP B 1 30 ? 49.156 -135.807 -7.820 1.000 40.731 29 ASP BBB O 1
ATOM 9519 N N . LEU B 1 31 ? 49.072 -133.832 -8.972 1.000 41.247 30 LEU BBB N 1
ATOM 9520 C CA . LEU B 1 31 ? 47.939 -133.206 -8.239 1.000 42.088 30 LEU BBB CA 1
ATOM 9521 C C . LEU B 1 31 ? 46.611 -133.556 -8.920 1.000 44.031 30 LEU BBB C 1
ATOM 9522 O O . LEU B 1 31 ? 45.573 -133.414 -8.256 1.000 43.617 30 LEU BBB O 1
ATOM 9538 N N . THR B 1 32 ? 46.628 -133.977 -10.191 1.000 45.673 31 THR BBB N 1
ATOM 9539 C CA . THR B 1 32 ? 45.401 -134.135 -11.026 1.000 47.363 31 THR BBB CA 1
ATOM 9540 C C . THR B 1 32 ? 44.360 -134.992 -10.303 1.000 47.065 31 THR BBB C 1
ATOM 9541 O O . THR B 1 32 ? 43.183 -134.642 -10.304 1.000 50.720 31 THR BBB O 1
ATOM 9552 N N . PRO B 1 33 ? 44.718 -136.117 -9.640 1.000 47.430 32 PRO BBB N 1
ATOM 9553 C CA . PRO B 1 33 ? 43.717 -136.919 -8.935 1.000 48.424 32 PRO BBB CA 1
ATOM 9554 C C . PRO B 1 33 ? 43.161 -136.233 -7.674 1.000 51.224 32 PRO BBB C 1
ATOM 9555 O O . PRO B 1 33 ? 42.093 -136.617 -7.247 1.000 57.467 32 PRO BBB O 1
ATOM 9566 N N . LEU B 1 34 ? 43.882 -135.247 -7.122 1.000 49.600 33 LEU BBB N 1
ATOM 9567 C CA . LEU B 1 34 ? 43.638 -134.662 -5.774 1.000 47.031 33 LEU BBB CA 1
ATOM 9568 C C . LEU B 1 34 ? 43.088 -133.232 -5.858 1.000 46.366 33 LEU BBB C 1
ATOM 9569 O O . LEU B 1 34 ? 42.635 -132.727 -4.817 1.000 46.548 33 LEU BBB O 1
ATOM 9585 N N . PHE B 1 35 ? 43.138 -132.579 -7.022 1.000 43.951 34 PHE BBB N 1
ATOM 9586 C CA . PHE B 1 35 ? 42.880 -131.120 -7.126 1.000 44.604 34 PHE BBB CA 1
ATOM 9587 C C . PHE B 1 35 ? 42.535 -130.722 -8.564 1.000 45.535 34 PHE BBB C 1
ATOM 9588 O O . PHE B 1 35 ? 43.343 -130.962 -9.475 1.000 41.681 34 PHE BBB O 1
ATOM 9605 N N . GLU B 1 36 ? 41.378 -130.078 -8.734 1.000 51.902 35 GLU BBB N 1
ATOM 9606 C CA . GLU B 1 36 ? 40.852 -129.578 -10.031 1.000 56.608 35 GLU BBB CA 1
ATOM 9607 C C . GLU B 1 36 ? 41.033 -128.056 -10.072 1.000 54.998 35 GLU BBB C 1
ATOM 9608 O O . GLU B 1 36 ? 40.319 -127.364 -9.327 1.000 54.827 35 GLU BBB O 1
ATOM 9620 N N . THR B 1 37 ? 41.943 -127.558 -10.917 1.000 53.711 36 THR BBB N 1
ATOM 9621 C CA . THR B 1 37 ? 42.347 -126.125 -10.977 1.000 54.022 36 THR BBB CA 1
ATOM 9622 C C . THR B 1 37 ? 41.213 -125.269 -11.553 1.000 54.845 36 THR BBB C 1
ATOM 9623 O O . THR B 1 37 ? 41.233 -124.049 -11.310 1.000 55.849 36 THR BBB O 1
ATOM 9634 N N . SER B 1 38 ? 40.269 -125.878 -12.278 1.000 56.162 37 SER BBB N 1
ATOM 9635 C CA . SER B 1 38 ? 39.069 -125.216 -12.852 1.000 57.076 37 SER BBB CA 1
ATOM 9636 C C . SER B 1 38 ? 38.218 -124.626 -11.721 1.000 56.875 37 SER BBB C 1
ATOM 9637 O O . SER B 1 38 ? 37.893 -125.368 -10.773 1.000 60.509 37 SER BBB O 1
ATOM 9645 N N . ASN B 1 39 ? 37.892 -123.336 -11.809 1.000 57.674 38 ASN BBB N 1
ATOM 9646 C CA . ASN B 1 39 ? 37.050 -122.603 -10.821 1.000 61.055 38 ASN BBB CA 1
ATOM 9647 C C . ASN B 1 39 ? 37.787 -122.396 -9.487 1.000 55.439 38 ASN BBB C 1
ATOM 9648 O O . ASN B 1 39 ? 37.177 -121.765 -8.600 1.000 56.879 38 ASN BBB O 1
ATOM 9659 N N . GLU B 1 40 ? 39.031 -122.872 -9.330 1.000 50.457 39 GLU BBB N 1
ATOM 9660 C CA . GLU B 1 40 ? 39.845 -122.613 -8.105 1.000 45.193 39 GLU BBB CA 1
ATOM 9661 C C . GLU B 1 40 ? 40.619 -121.299 -8.272 1.000 40.660 39 GLU BBB C 1
ATOM 9662 O O . GLU B 1 40 ? 41.062 -121.000 -9.397 1.000 36.809 39 GLU BBB O 1
ATOM 9674 N N . GLU B 1 41 ? 40.762 -120.549 -7.178 1.000 36.329 40 GLU BBB N 1
ATOM 9675 C CA . GLU B 1 41 ? 41.654 -119.370 -7.063 1.000 33.370 40 GLU BBB CA 1
ATOM 9676 C C . GLU B 1 41 ? 42.268 -119.383 -5.662 1.000 32.636 40 GLU BBB C 1
ATOM 9677 O O . GLU B 1 41 ? 41.505 -119.310 -4.676 1.000 29.998 40 GLU BBB O 1
ATOM 9689 N N . GLY B 1 42 ? 43.590 -119.522 -5.580 1.000 30.963 41 GLY BBB N 1
ATOM 9690 C CA . GLY B 1 42 ? 44.304 -119.551 -4.291 1.000 30.170 41 GLY BBB CA 1
ATOM 9691 C C . GLY B 1 42 ? 45.771 -119.877 -4.462 1.000 29.226 41 GLY BBB C 1
ATOM 9692 O O . GLY B 1 42 ? 46.315 -119.642 -5.555 1.000 29.534 41 GLY BBB O 1
ATOM 9696 N N . ILE B 1 43 ? 46.381 -120.406 -3.403 1.000 29.564 42 ILE BBB N 1
ATOM 9697 C CA . ILE B 1 43 ? 47.841 -120.668 -3.306 1.000 28.320 42 ILE BBB CA 1
ATOM 9698 C C . ILE B 1 43 ? 48.046 -122.157 -3.044 1.000 28.087 42 ILE BBB C 1
ATOM 9699 O O . ILE B 1 43 ? 47.506 -122.662 -2.043 1.000 28.618 42 ILE BBB O 1
ATOM 9715 N N . LEU B 1 44 ? 48.828 -122.805 -3.904 1.000 26.964 43 LEU BBB N 1
ATOM 9716 C CA . LEU B 1 44 ? 49.488 -124.096 -3.609 1.000 27.634 43 LEU BBB CA 1
ATOM 9717 C C . LEU B 1 44 ? 50.793 -123.799 -2.871 1.000 27.767 43 LEU BBB C 1
ATOM 9718 O O . LEU B 1 44 ? 51.594 -122.989 -3.379 1.000 27.127 43 LEU BBB O 1
ATOM 9734 N N . HIS B 1 45 ? 50.989 -124.427 -1.714 1.000 26.649 44 HIS BBB N 1
ATOM 9735 C CA . HIS B 1 45 ? 52.245 -124.369 -0.929 1.000 27.596 44 HIS BBB CA 1
ATOM 9736 C C . HIS B 1 45 ? 52.865 -125.766 -0.919 1.000 27.702 44 HIS BBB C 1
ATOM 9737 O O . HIS B 1 45 ? 52.406 -126.621 -0.122 1.000 27.404 44 HIS BBB O 1
ATOM 9752 N N . TYR B 1 46 ? 53.856 -125.979 -1.787 1.000 27.754 45 TYR BBB N 1
ATOM 9753 C CA . TYR B 1 46 ? 54.709 -127.191 -1.828 1.000 28.025 45 TYR BBB CA 1
ATOM 9754 C C . TYR B 1 46 ? 55.848 -127.008 -0.823 1.000 29.277 45 TYR BBB C 1
ATOM 9755 O O . TYR B 1 46 ? 56.437 -125.920 -0.789 1.000 28.565 45 TYR BBB O 1
ATOM 9773 N N . SER B 1 47 ? 56.166 -128.043 -0.051 1.000 28.663 46 SER BBB N 1
ATOM 9774 C CA . SER B 1 47 ? 57.327 -128.044 0.867 1.000 29.565 46 SER BBB CA 1
ATOM 9775 C C . SER B 1 47 ? 57.811 -129.472 1.127 1.000 29.665 46 SER BBB C 1
ATOM 9776 O O . SER B 1 47 ? 57.044 -130.431 0.925 1.000 30.007 46 SER BBB O 1
ATOM 9784 N N . MET B 1 48 ? 59.071 -129.565 1.537 1.000 29.720 47 MET BBB N 1
ATOM 9785 C CA . MET B 1 48 ? 59.711 -130.762 2.122 1.000 29.593 47 MET BBB CA 1
ATOM 9786 C C . MET B 1 48 ? 60.858 -130.262 3.002 1.000 30.387 47 MET BBB C 1
ATOM 9787 O O . MET B 1 48 ? 61.430 -129.206 2.662 1.000 28.694 47 MET BBB O 1
ATOM 9801 N N . LEU B 1 49 ? 61.162 -130.978 4.086 1.000 29.688 48 LEU BBB N 1
ATOM 9802 C CA . LEU B 1 49 ? 62.291 -130.686 5.002 1.000 31.465 48 LEU BBB CA 1
ATOM 9803 C C . LEU B 1 49 ? 63.482 -131.555 4.594 1.000 33.024 48 LEU BBB C 1
ATOM 9804 O O . LEU B 1 49 ? 63.323 -132.790 4.579 1.000 33.620 48 LEU BBB O 1
ATOM 9820 N N . LEU B 1 50 ? 64.616 -130.934 4.262 1.000 33.737 49 LEU BBB N 1
ATOM 9821 C CA . LEU B 1 50 ? 65.877 -131.631 3.897 1.000 34.764 49 LEU BBB CA 1
ATOM 9822 C C . LEU B 1 50 ? 66.766 -131.705 5.140 1.000 35.985 49 LEU BBB C 1
ATOM 9823 O O . LEU B 1 50 ? 67.106 -130.632 5.686 1.000 34.598 49 LEU BBB O 1
ATOM 9839 N N . GLY B 1 51 ? 67.104 -132.925 5.573 1.000 36.669 50 GLY BBB N 1
ATOM 9840 C CA . GLY B 1 51 ? 67.905 -133.181 6.785 1.000 37.276 50 GLY BBB CA 1
ATOM 9841 C C . GLY B 1 51 ? 69.342 -133.531 6.445 1.000 37.051 50 GLY BBB C 1
ATOM 9842 O O . GLY B 1 51 ? 69.869 -132.993 5.456 1.000 33.492 50 GLY BBB O 1
ATOM 9846 N N . GLU B 1 52 ? 69.953 -134.409 7.242 1.000 39.362 51 GLU BBB N 1
ATOM 9847 C CA . GLU B 1 52 ? 71.316 -134.954 7.005 1.000 42.628 51 GLU BBB CA 1
ATOM 9848 C C . GLU B 1 52 ? 71.425 -135.382 5.536 1.000 39.053 51 GLU BBB C 1
ATOM 9849 O O . GLU B 1 52 ? 70.524 -136.101 5.060 1.000 36.128 51 GLU BBB O 1
ATOM 9861 N N . GLY B 1 53 ? 72.477 -134.933 4.844 1.000 41.395 52 GLY BBB N 1
ATOM 9862 C CA . GLY B 1 53 ? 72.733 -135.230 3.421 1.000 41.691 52 GLY BBB CA 1
ATOM 9863 C C . GLY B 1 53 ? 72.295 -134.107 2.491 1.000 42.708 52 GLY BBB C 1
ATOM 9864 O O . GLY B 1 53 ? 72.437 -134.285 1.263 1.000 44.560 52 GLY BBB O 1
ATOM 9868 N N . ASN B 1 54 ? 71.800 -132.984 3.027 1.000 42.502 53 ASN BBB N 1
ATOM 9869 C CA . ASN B 1 54 ? 71.190 -131.896 2.210 1.000 42.899 53 ASN BBB CA 1
ATOM 9870 C C . ASN B 1 54 ? 72.281 -131.121 1.461 1.000 44.586 53 ASN BBB C 1
ATOM 9871 O O . ASN B 1 54 ? 71.935 -130.488 0.447 1.000 45.248 53 ASN BBB O 1
ATOM 9882 N N . GLU B 1 55 ? 73.532 -131.174 1.936 1.000 41.436 54 GLU BBB N 1
ATOM 9883 C CA . GLU B 1 55 ? 74.698 -130.463 1.339 1.000 41.360 54 GLU BBB CA 1
ATOM 9884 C C . GLU B 1 55 ? 75.250 -131.269 0.154 1.000 40.073 54 GLU BBB C 1
ATOM 9885 O O . GLU B 1 55 ? 75.242 -132.506 0.231 1.000 41.005 54 GLU BBB O 1
ATOM 9897 N N . GLY B 1 56 ? 75.695 -130.584 -0.904 1.000 39.124 55 GLY BBB N 1
ATOM 9898 C CA . GLY B 1 56 ? 76.338 -131.178 -2.095 1.000 39.143 55 GLY BBB CA 1
ATOM 9899 C C . GLY B 1 56 ? 75.337 -131.823 -3.045 1.000 39.256 55 GLY BBB C 1
ATOM 9900 O O . GLY B 1 56 ? 75.723 -132.768 -3.755 1.000 41.926 55 GLY BBB O 1
ATOM 9904 N N . LEU B 1 57 ? 74.102 -131.320 -3.086 1.000 37.684 56 LEU BBB N 1
ATOM 9905 C CA . LEU B 1 57 ? 73.000 -131.870 -3.914 1.000 36.879 56 LEU BBB CA 1
ATOM 9906 C C . LEU B 1 57 ? 72.679 -130.925 -5.072 1.000 36.555 56 LEU BBB C 1
ATOM 9907 O O . LEU B 1 57 ? 72.930 -129.709 -4.940 1.000 33.960 56 LEU BBB O 1
ATOM 9923 N N . LYS B 1 58 ? 72.167 -131.501 -6.162 1.000 35.465 57 LYS BBB N 1
ATOM 9924 C CA . LYS B 1 58 ? 71.437 -130.804 -7.248 1.000 36.082 57 LYS BBB CA 1
ATOM 9925 C C . LYS B 1 58 ? 69.966 -131.205 -7.139 1.000 35.561 57 LYS BBB C 1
ATOM 9926 O O . LYS B 1 58 ? 69.676 -132.410 -7.188 1.000 36.741 57 LYS BBB O 1
ATOM 9945 N N . LEU B 1 59 ? 69.086 -130.222 -6.973 1.000 34.092 58 LEU BBB N 1
ATOM 9946 C CA . LEU B 1 59 ? 67.616 -130.403 -6.903 1.000 34.738 58 LEU BBB CA 1
ATOM 9947 C C . LEU B 1 59 ? 67.019 -129.714 -8.128 1.000 33.717 58 LEU BBB C 1
ATOM 9948 O O . LEU B 1 59 ? 67.658 -128.782 -8.637 1.000 35.118 58 LEU BBB O 1
ATOM 9964 N N . ALA B 1 60 ? 65.837 -130.127 -8.575 1.000 33.589 59 ALA BBB N 1
ATOM 9965 C CA . ALA B 1 60 ? 65.141 -129.461 -9.693 1.000 31.919 59 ALA BBB CA 1
ATOM 9966 C C . ALA B 1 60 ? 63.648 -129.764 -9.650 1.000 31.744 59 ALA BBB C 1
ATOM 9967 O O . ALA B 1 60 ? 63.265 -130.847 -9.187 1.000 31.183 59 ALA BBB O 1
ATOM 9974 N N . ILE B 1 61 ? 62.857 -128.807 -10.123 1.000 32.431 60 ILE BBB N 1
ATOM 9975 C CA . ILE B 1 61 ? 61.430 -128.979 -10.509 1.000 35.572 60 ILE BBB CA 1
ATOM 9976 C C . ILE B 1 61 ? 61.367 -128.857 -12.031 1.000 35.407 60 ILE BBB C 1
ATOM 9977 O O . ILE B 1 61 ? 61.691 -127.768 -12.542 1.000 33.267 60 ILE BBB O 1
ATOM 9993 N N . ASP B 1 62 ? 61.000 -129.950 -12.712 1.000 38.331 61 ASP BBB N 1
ATOM 9994 C CA . ASP B 1 62 ? 61.083 -130.110 -14.188 1.000 39.284 61 ASP BBB CA 1
ATOM 9995 C C . ASP B 1 62 ? 62.463 -129.642 -14.664 1.000 39.815 61 ASP BBB C 1
ATOM 9996 O O . ASP B 1 62 ? 63.468 -129.970 -14.004 1.000 38.910 61 ASP BBB O 1
ATOM 10005 N N . ASN B 1 63 ? 62.495 -128.889 -15.764 1.000 43.294 62 ASN BBB N 1
ATOM 10006 C CA . ASN B 1 63 ? 63.697 -128.212 -16.309 1.000 46.274 62 ASN BBB CA 1
ATOM 10007 C C . ASN B 1 63 ? 63.578 -126.708 -16.023 1.000 43.906 62 ASN BBB C 1
ATOM 10008 O O . ASN B 1 63 ? 64.282 -125.929 -16.681 1.000 44.249 62 ASN BBB O 1
ATOM 10019 N N . ALA B 1 64 ? 62.731 -126.321 -15.060 1.000 39.637 63 ALA BBB N 1
ATOM 10020 C CA . ALA B 1 64 ? 62.288 -124.924 -14.828 1.000 38.800 63 ALA BBB CA 1
ATOM 10021 C C . ALA B 1 64 ? 63.085 -124.271 -13.691 1.000 37.744 63 ALA BBB C 1
ATOM 10022 O O . ALA B 1 64 ? 63.429 -123.081 -13.819 1.000 37.343 63 ALA BBB O 1
ATOM 10029 N N . LEU B 1 65 ? 63.315 -124.996 -12.595 1.000 36.020 64 LEU BBB N 1
ATOM 10030 C CA . LEU B 1 65 ? 64.013 -124.470 -11.393 1.000 37.092 64 LEU BBB CA 1
ATOM 10031 C C . LEU B 1 65 ? 65.023 -125.500 -10.896 1.000 34.472 64 LEU BBB C 1
ATOM 10032 O O . LEU B 1 65 ? 64.598 -126.635 -10.617 1.000 33.449 64 LEU BBB O 1
ATOM 10048 N N . THR B 1 66 ? 66.288 -125.106 -10.760 1.000 33.225 65 THR BBB N 1
ATOM 10049 C CA . THR B 1 66 ? 67.412 -126.010 -10.406 1.000 34.976 65 THR BBB CA 1
ATOM 10050 C C . THR B 1 66 ? 68.228 -125.380 -9.279 1.000 34.335 65 THR BBB C 1
ATOM 10051 O O . THR B 1 66 ? 68.657 -124.229 -9.435 1.000 35.848 65 THR BBB O 1
ATOM 10062 N N . LEU B 1 67 ? 68.402 -126.121 -8.187 1.000 32.517 66 LEU BBB N 1
ATOM 10063 C CA . LEU B 1 67 ? 69.120 -125.678 -6.969 1.000 35.225 66 LEU BBB CA 1
ATOM 10064 C C . LEU B 1 67 ? 70.399 -126.500 -6.812 1.000 35.377 66 LEU BBB C 1
ATOM 10065 O O . LEU B 1 67 ? 70.382 -127.708 -7.116 1.000 36.629 66 LEU BBB O 1
ATOM 10081 N N . HIS B 1 68 ? 71.464 -125.844 -6.363 1.000 35.923 67 HIS BBB N 1
ATOM 10082 C CA . HIS B 1 68 ? 72.722 -126.471 -5.891 1.000 37.304 67 HIS BBB CA 1
ATOM 10083 C C . HIS B 1 68 ? 72.898 -126.080 -4.426 1.000 36.350 67 HIS BBB C 1
ATOM 10084 O O . HIS B 1 68 ? 72.801 -124.880 -4.121 1.000 35.654 67 HIS BBB O 1
ATOM 10099 N N . THR B 1 69 ? 73.105 -127.066 -3.554 1.000 36.630 68 THR BBB N 1
ATOM 10100 C CA . THR B 1 69 ? 73.306 -126.864 -2.098 1.000 37.171 68 THR BBB CA 1
ATOM 10101 C C . THR B 1 69 ? 74.772 -127.143 -1.757 1.000 38.116 68 THR BBB C 1
ATOM 10102 O O . THR B 1 69 ? 75.377 -128.029 -2.399 1.000 37.981 68 THR BBB O 1
ATOM 10113 N N . THR B 1 70 ? 75.316 -126.376 -0.814 1.000 36.867 69 THR BBB N 1
ATOM 10114 C CA . THR B 1 70 ? 76.601 -126.636 -0.121 1.000 38.830 69 THR BBB CA 1
ATOM 10115 C C . THR B 1 70 ? 76.351 -126.399 1.367 1.000 39.599 69 THR BBB C 1
ATOM 10116 O O . THR B 1 70 ? 75.196 -126.106 1.727 1.000 38.353 69 THR BBB O 1
ATOM 10127 N N . HIS B 1 71 ? 77.389 -126.519 2.191 1.000 40.445 70 HIS BBB N 1
ATOM 10128 C CA . HIS B 1 71 ? 77.329 -126.197 3.636 1.000 41.475 70 HIS BBB CA 1
ATOM 10129 C C . HIS B 1 71 ? 76.853 -124.753 3.816 1.000 40.708 70 HIS BBB C 1
ATOM 10130 O O . HIS B 1 71 ? 75.986 -124.532 4.675 1.000 39.976 70 HIS BBB O 1
ATOM 10145 N N . SER B 1 72 ? 77.405 -123.811 3.047 1.000 38.752 71 SER BBB N 1
ATOM 10146 C CA . SER B 1 72 ? 77.274 -122.360 3.343 1.000 39.106 71 SER BBB CA 1
ATOM 10147 C C . SER B 1 72 ? 76.300 -121.656 2.385 1.000 37.002 71 SER BBB C 1
ATOM 10148 O O . SER B 1 72 ? 75.853 -120.559 2.758 1.000 36.173 71 SER BBB O 1
ATOM 10156 N N . THR B 1 73 ? 75.927 -122.250 1.241 1.000 36.926 72 THR BBB N 1
ATOM 10157 C CA . THR B 1 73 ? 75.038 -121.582 0.246 1.000 36.357 72 THR BBB CA 1
ATOM 10158 C C . THR B 1 73 ? 73.924 -122.496 -0.280 1.000 34.903 72 THR BBB C 1
ATOM 10159 O O . THR B 1 73 ? 74.123 -123.719 -0.368 1.000 34.988 72 THR BBB O 1
ATOM 10170 N N . ILE B 1 74 ? 72.796 -121.879 -0.649 1.000 32.834 73 ILE BBB N 1
ATOM 10171 C CA . ILE B 1 74 ? 71.724 -122.461 -1.506 1.000 32.267 73 ILE BBB CA 1
ATOM 10172 C C . ILE B 1 74 ? 71.620 -121.552 -2.733 1.000 32.799 73 ILE BBB C 1
ATOM 10173 O O . ILE B 1 74 ? 71.215 -120.389 -2.578 1.000 33.369 73 ILE BBB O 1
ATOM 10189 N N . ASN B 1 75 ? 72.066 -122.046 -3.887 1.000 33.304 74 ASN BBB N 1
ATOM 10190 C CA . ASN B 1 75 ? 72.035 -121.309 -5.174 1.000 34.151 74 ASN BBB CA 1
ATOM 10191 C C . ASN B 1 75 ? 70.952 -121.944 -6.040 1.000 34.983 74 ASN BBB C 1
ATOM 10192 O O . ASN B 1 75 ? 70.750 -123.177 -5.941 1.000 35.717 74 ASN BBB O 1
ATOM 10203 N N . PHE B 1 76 ? 70.264 -121.141 -6.844 1.000 32.289 75 PHE BBB N 1
ATOM 10204 C CA . PHE B 1 76 ? 69.261 -121.663 -7.800 1.000 32.886 75 PHE BBB CA 1
ATOM 10205 C C . PHE B 1 76 ? 69.228 -120.798 -9.055 1.000 32.387 75 PHE BBB C 1
ATOM 10206 O O . PHE B 1 76 ? 69.606 -119.604 -9.031 1.000 32.433 75 PHE BBB O 1
ATOM 10223 N N . THR B 1 77 ? 68.792 -121.435 -10.135 1.000 29.823 76 THR BBB N 1
ATOM 10224 C CA . THR B 1 77 ? 68.504 -120.803 -11.437 1.000 28.510 76 THR BBB CA 1
ATOM 10225 C C . THR B 1 77 ? 67.047 -121.111 -11.763 1.000 28.558 76 THR BBB C 1
ATOM 10226 O O . THR B 1 77 ? 66.637 -122.285 -11.610 1.000 28.734 76 THR BBB O 1
ATOM 10237 N N . SER B 1 78 ? 66.285 -120.093 -12.151 1.000 26.532 77 SER BBB N 1
ATOM 10238 C CA . SER B 1 78 ? 64.880 -120.251 -12.589 1.000 27.905 77 SER BBB CA 1
ATOM 10239 C C . SER B 1 78 ? 64.742 -119.775 -14.034 1.000 28.414 77 SER BBB C 1
ATOM 10240 O O . SER B 1 78 ? 65.324 -118.730 -14.368 1.000 27.932 77 SER BBB O 1
ATOM 10248 N N . GLU B 1 79 ? 63.984 -120.518 -14.840 1.000 30.260 78 GLU BBB N 1
ATOM 10249 C CA . GLU B 1 79 ? 63.409 -120.011 -16.110 1.000 31.837 78 GLU BBB CA 1
ATOM 10250 C C . GLU B 1 79 ? 62.510 -118.814 -15.768 1.000 33.055 78 GLU BBB C 1
ATOM 10251 O O . GLU B 1 79 ? 62.032 -118.722 -14.616 1.000 33.932 78 GLU BBB O 1
ATOM 10263 N N . THR B 1 80 ? 62.336 -117.896 -16.715 1.000 32.272 79 THR BBB N 1
ATOM 10264 C CA . THR B 1 80 ? 61.396 -116.752 -16.612 1.000 30.843 79 THR BBB CA 1
ATOM 10265 C C . THR B 1 80 ? 60.415 -116.842 -17.780 1.000 31.137 79 THR BBB C 1
ATOM 10266 O O . THR B 1 80 ? 60.613 -117.717 -18.640 1.000 31.231 79 THR BBB O 1
ATOM 10277 N N . ALA B 1 81 ? 59.392 -115.988 -17.782 1.000 30.380 80 ALA BBB N 1
ATOM 10278 C CA . ALA B 1 81 ? 58.340 -115.930 -18.819 1.000 31.879 80 ALA BBB CA 1
ATOM 10279 C C . ALA B 1 81 ? 58.980 -115.666 -20.190 1.000 33.558 80 ALA BBB C 1
ATOM 10280 O O . ALA B 1 81 ? 58.712 -116.450 -21.132 1.000 33.540 80 ALA BBB O 1
ATOM 10287 N N . GLU B 1 82 ? 59.804 -114.621 -20.305 1.000 32.961 81 GLU BBB N 1
ATOM 10288 C CA . GLU B 1 82 ? 60.291 -114.140 -21.626 1.000 36.978 81 GLU BBB CA 1
ATOM 10289 C C . GLU B 1 82 ? 61.775 -113.734 -21.615 1.000 34.978 81 GLU BBB C 1
ATOM 10290 O O . GLU B 1 82 ? 62.332 -113.651 -22.710 1.000 35.962 81 GLU BBB O 1
ATOM 10302 N N . SER B 1 83 ? 62.398 -113.488 -20.457 1.000 34.991 82 SER BBB N 1
ATOM 10303 C CA . SER B 1 83 ? 63.730 -112.831 -20.359 1.000 35.766 82 SER BBB CA 1
ATOM 10304 C C . SER B 1 83 ? 64.859 -113.851 -20.128 1.000 34.788 82 SER BBB C 1
ATOM 10305 O O . SER B 1 83 ? 65.983 -113.417 -19.833 1.000 36.920 82 SER BBB O 1
ATOM 10313 N N . GLY B 1 84 ? 64.595 -115.153 -20.268 1.000 33.987 83 GLY BBB N 1
ATOM 10314 C CA . GLY B 1 84 ? 65.599 -116.205 -20.016 1.000 34.284 83 GLY BBB CA 1
ATOM 10315 C C . GLY B 1 84 ? 65.937 -116.345 -18.529 1.000 35.277 83 GLY BBB C 1
ATOM 10316 O O . GLY B 1 84 ? 65.361 -115.660 -17.682 1.000 32.727 83 GLY BBB O 1
ATOM 10320 N N . PRO B 1 85 ? 66.903 -117.223 -18.173 1.000 34.629 84 PRO BBB N 1
ATOM 10321 C CA . PRO B 1 85 ? 67.098 -117.635 -16.784 1.000 35.474 84 PRO BBB CA 1
ATOM 10322 C C . PRO B 1 85 ? 67.738 -116.598 -15.851 1.000 35.225 84 PRO BBB C 1
ATOM 10323 O O . PRO B 1 85 ? 68.564 -115.818 -16.286 1.000 35.106 84 PRO BBB O 1
ATOM 10334 N N . ARG B 1 86 ? 67.325 -116.636 -14.582 1.000 34.604 85 ARG BBB N 1
ATOM 10335 C CA . ARG B 1 86 ? 67.857 -115.807 -13.471 1.000 34.440 85 ARG BBB CA 1
ATOM 10336 C C . ARG B 1 86 ? 68.480 -116.723 -12.429 1.000 32.038 85 ARG BBB C 1
ATOM 10337 O O . ARG B 1 86 ? 67.902 -117.800 -12.181 1.000 32.162 85 ARG BBB O 1
ATOM 10358 N N . SER B 1 87 ? 69.564 -116.259 -11.815 1.000 31.681 86 SER BBB N 1
ATOM 10359 C CA . SER B 1 87 ? 70.365 -116.991 -10.807 1.000 32.537 86 SER BBB CA 1
ATOM 10360 C C . SER B 1 87 ? 70.479 -116.141 -9.545 1.000 31.241 86 SER BBB C 1
ATOM 10361 O O . SER B 1 87 ? 70.716 -114.931 -9.672 1.000 30.966 86 SER BBB O 1
ATOM 10369 N N . TYR B 1 88 ? 70.323 -116.768 -8.383 1.000 29.302 87 TYR BBB N 1
ATOM 10370 C CA . TYR B 1 88 ? 70.471 -116.133 -7.054 1.000 30.231 87 TYR BBB CA 1
ATOM 10371 C C . TYR B 1 88 ? 71.314 -117.057 -6.177 1.000 31.549 87 TYR BBB C 1
ATOM 10372 O O . TYR B 1 88 ? 71.244 -118.287 -6.350 1.000 30.983 87 TYR BBB O 1
ATOM 10390 N N . SER B 1 89 ? 72.116 -116.464 -5.297 1.000 31.151 88 SER BBB N 1
ATOM 10391 C CA . SER B 1 89 ? 72.940 -117.171 -4.286 1.000 31.658 88 SER BBB CA 1
ATOM 10392 C C . SER B 1 89 ? 72.467 -116.760 -2.892 1.000 30.517 88 SER BBB C 1
ATOM 10393 O O . SER B 1 89 ? 72.519 -115.560 -2.573 1.000 30.563 88 SER BBB O 1
ATOM 10401 N N . TYR B 1 90 ? 71.991 -117.720 -2.100 1.000 30.745 89 TYR BBB N 1
ATOM 10402 C CA . TYR B 1 90 ? 71.623 -117.500 -0.682 1.000 30.438 89 TYR BBB CA 1
ATOM 10403 C C . TYR B 1 90 ? 72.754 -117.999 0.223 1.000 31.434 89 TYR BBB C 1
ATOM 10404 O O . TYR B 1 90 ? 73.133 -119.175 0.105 1.000 31.443 89 TYR BBB O 1
ATOM 10422 N N . ILE B 1 91 ? 73.263 -117.133 1.103 1.000 33.126 90 ILE BBB N 1
ATOM 10423 C CA . ILE B 1 91 ? 74.231 -117.516 2.172 1.000 33.521 90 ILE BBB CA 1
ATOM 10424 C C . ILE B 1 91 ? 73.419 -117.969 3.391 1.000 33.057 90 ILE BBB C 1
ATOM 10425 O O . ILE B 1 91 ? 72.667 -117.156 3.966 1.000 33.080 90 ILE BBB O 1
ATOM 10441 N N . ARG B 1 92 ? 73.563 -119.237 3.761 1.000 33.518 91 ARG BBB N 1
ATOM 10442 C CA . ARG B 1 92 ? 72.775 -119.892 4.836 1.000 34.338 91 ARG BBB CA 1
ATOM 10443 C C . ARG B 1 92 ? 73.024 -119.189 6.172 1.000 34.874 91 ARG BBB C 1
ATOM 10444 O O . ARG B 1 92 ? 74.179 -118.832 6.457 1.000 35.576 91 ARG BBB O 1
ATOM 10465 N N . LYS B 1 93 ? 71.956 -118.961 6.936 1.000 36.064 92 LYS BBB N 1
ATOM 10466 C CA . LYS B 1 93 ? 72.015 -118.400 8.310 1.000 37.336 92 LYS BBB CA 1
ATOM 10467 C C . LYS B 1 93 ? 72.096 -119.552 9.319 1.000 36.762 92 LYS BBB C 1
ATOM 10468 O O . LYS B 1 93 ? 72.537 -119.291 10.443 1.000 38.234 92 LYS BBB O 1
ATOM 10487 N N . GLY B 1 94 ? 71.702 -120.769 8.917 1.000 35.586 93 GLY BBB N 1
ATOM 10488 C CA . GLY B 1 94 ? 71.674 -121.976 9.773 1.000 37.103 93 GLY BBB CA 1
ATOM 10489 C C . GLY B 1 94 ? 72.695 -123.018 9.340 1.000 37.676 93 GLY BBB C 1
ATOM 10490 O O . GLY B 1 94 ? 73.409 -122.781 8.350 1.000 36.551 93 GLY BBB O 1
ATOM 10494 N N . GLU B 1 95 ? 72.759 -124.142 10.059 1.000 41.720 94 GLU BBB N 1
ATOM 10495 C CA . GLU B 1 95 ? 73.779 -125.206 9.850 1.000 43.641 94 GLU BBB CA 1
ATOM 10496 C C . GLU B 1 95 ? 73.145 -126.595 9.906 1.000 43.097 94 GLU BBB C 1
ATOM 10497 O O . GLU B 1 95 ? 73.910 -127.575 9.897 1.000 44.428 94 GLU BBB O 1
ATOM 10509 N N . ASN B 1 96 ? 71.817 -126.685 9.996 1.000 41.310 95 ASN BBB N 1
ATOM 10510 C CA . ASN B 1 96 ? 71.111 -127.965 10.261 1.000 39.106 95 ASN BBB CA 1
ATOM 10511 C C . ASN B 1 96 ? 70.059 -128.162 9.165 1.000 35.503 95 ASN BBB C 1
ATOM 10512 O O . ASN B 1 96 ? 70.379 -127.882 7.994 1.000 35.794 95 ASN BBB O 1
ATOM 10523 N N . ASN B 1 97 ? 68.867 -128.643 9.508 1.000 34.701 96 ASN BBB N 1
ATOM 10524 C CA . ASN B 1 97 ? 67.811 -128.943 8.509 1.000 34.211 96 ASN BBB CA 1
ATOM 10525 C C . ASN B 1 97 ? 67.314 -127.633 7.890 1.000 32.492 96 ASN BBB C 1
ATOM 10526 O O . ASN B 1 97 ? 67.425 -126.571 8.544 1.000 30.814 96 ASN BBB O 1
ATOM 10537 N N . TRP B 1 98 ? 66.791 -127.708 6.668 1.000 31.071 97 TRP BBB N 1
ATOM 10538 C CA . TRP B 1 98 ? 66.069 -126.578 6.035 1.000 31.159 97 TRP BBB CA 1
ATOM 10539 C C . TRP B 1 98 ? 65.001 -127.112 5.083 1.000 30.647 97 TRP BBB C 1
ATOM 10540 O O . TRP B 1 98 ? 65.209 -128.199 4.485 1.000 31.221 97 TRP BBB O 1
ATOM 10561 N N . SER B 1 99 ? 63.879 -126.396 4.994 1.000 28.741 98 SER BBB N 1
ATOM 10562 C CA . SER B 1 99 ? 62.748 -126.755 4.111 1.000 29.282 98 SER BBB CA 1
ATOM 10563 C C . SER B 1 99 ? 62.881 -125.963 2.814 1.000 29.803 98 SER BBB C 1
ATOM 10564 O O . SER B 1 99 ? 63.238 -124.764 2.861 1.000 28.210 98 SER BBB O 1
ATOM 10572 N N . LEU B 1 100 ? 62.678 -126.657 1.699 1.000 29.428 99 LEU BBB N 1
ATOM 10573 C CA . LEU B 1 100 ? 62.470 -126.060 0.361 1.000 28.397 99 LEU BBB CA 1
ATOM 10574 C C . LEU B 1 100 ? 60.979 -125.757 0.273 1.000 28.623 99 LEU BBB C 1
ATOM 10575 O O . LEU B 1 100 ? 60.198 -126.703 0.457 1.000 29.716 99 LEU BBB O 1
ATOM 10591 N N . ASN B 1 101 ? 60.600 -124.495 0.060 1.000 26.128 100 ASN BBB N 1
ATOM 10592 C CA . ASN B 1 101 ? 59.183 -124.081 -0.095 1.000 25.661 100 ASN BBB CA 1
ATOM 10593 C C . ASN B 1 101 ? 59.015 -123.402 -1.459 1.000 25.919 100 ASN BBB C 1
ATOM 10594 O O . ASN B 1 101 ? 59.845 -122.545 -1.809 1.000 24.744 100 ASN BBB O 1
ATOM 10605 N N . TRP B 1 102 ? 57.994 -123.788 -2.215 1.000 25.298 101 TRP BBB N 1
ATOM 10606 C CA . TRP B 1 102 ? 57.573 -123.001 -3.394 1.000 26.447 101 TRP BBB CA 1
ATOM 10607 C C . TRP B 1 102 ? 56.055 -122.855 -3.394 1.000 25.917 101 TRP BBB C 1
ATOM 10608 O O . TRP B 1 102 ? 55.357 -123.785 -2.946 1.000 27.039 101 TRP BBB O 1
ATOM 10629 N N . LEU B 1 103 ? 55.607 -121.667 -3.795 1.000 25.301 102 LEU BBB N 1
ATOM 10630 C CA . LEU B 1 103 ? 54.192 -121.250 -3.866 1.000 25.550 102 LEU BBB CA 1
ATOM 10631 C C . LEU B 1 103 ? 53.809 -121.091 -5.331 1.000 27.211 102 LEU BBB C 1
ATOM 10632 O O . LEU B 1 103 ? 54.521 -120.360 -6.057 1.000 28.739 102 LEU BBB O 1
ATOM 10648 N N . VAL B 1 104 ? 52.718 -121.742 -5.726 1.000 27.451 103 VAL BBB N 1
ATOM 10649 C CA . VAL B 1 104 ? 52.164 -121.677 -7.102 1.000 27.443 103 VAL BBB CA 1
ATOM 10650 C C . VAL B 1 104 ? 50.751 -121.133 -6.989 1.000 27.320 103 VAL BBB C 1
ATOM 10651 O O . VAL B 1 104 ? 49.864 -121.785 -6.440 1.000 28.578 103 VAL BBB O 1
ATOM 10664 N N . PRO B 1 105 ? 50.525 -119.889 -7.452 1.000 26.722 104 PRO BBB N 1
ATOM 10665 C CA . PRO B 1 105 ? 49.195 -119.302 -7.424 1.000 27.085 104 PRO BBB CA 1
ATOM 10666 C C . PRO B 1 105 ? 48.330 -119.987 -8.489 1.000 28.191 104 PRO BBB C 1
ATOM 10667 O O . PRO B 1 105 ? 48.849 -120.358 -9.536 1.000 27.515 104 PRO BBB O 1
ATOM 10678 N N . VAL B 1 106 ? 47.044 -120.142 -8.180 1.000 28.509 105 VAL BBB N 1
ATOM 10679 C CA . VAL B 1 106 ? 46.044 -120.846 -9.031 1.000 29.217 105 VAL BBB CA 1
ATOM 10680 C C . VAL B 1 106 ? 44.938 -119.849 -9.368 1.000 30.236 105 VAL BBB C 1
ATOM 10681 O O . VAL B 1 106 ? 44.536 -119.103 -8.462 1.000 29.388 105 VAL BBB O 1
ATOM 10694 N N . GLY B 1 107 ? 44.491 -119.842 -10.629 1.000 31.301 106 GLY BBB N 1
ATOM 10695 C CA . GLY B 1 107 ? 43.351 -119.041 -11.112 1.000 33.024 106 GLY BBB CA 1
ATOM 10696 C C . GLY B 1 107 ? 43.743 -118.155 -12.281 1.000 35.259 106 GLY BBB C 1
ATOM 10697 O O . GLY B 1 107 ? 44.889 -117.672 -12.303 1.000 34.434 106 GLY BBB O 1
ATOM 10701 N N . ASP B 1 108 ? 42.823 -117.929 -13.220 1.000 39.126 107 ASP BBB N 1
ATOM 10702 C CA . ASP B 1 108 ? 43.068 -117.102 -14.434 1.000 42.601 107 ASP BBB CA 1
ATOM 10703 C C . ASP B 1 108 ? 43.440 -115.674 -14.019 1.000 40.328 107 ASP BBB C 1
ATOM 10704 O O . ASP B 1 108 ? 44.222 -115.044 -14.737 1.000 40.707 107 ASP BBB O 1
ATOM 10713 N N . ASP B 1 109 ? 42.881 -115.183 -12.912 1.000 39.108 108 ASP BBB N 1
ATOM 10714 C CA . ASP B 1 109 ? 43.089 -113.799 -12.418 1.000 39.485 108 ASP BBB CA 1
ATOM 10715 C C . ASP B 1 109 ? 44.186 -113.766 -11.349 1.000 36.693 108 ASP BBB C 1
ATOM 10716 O O . ASP B 1 109 ? 44.404 -112.676 -10.809 1.000 35.288 108 ASP BBB O 1
ATOM 10725 N N . ALA B 1 110 ? 44.835 -114.894 -11.037 1.000 33.442 109 ALA BBB N 1
ATOM 10726 C CA . ALA B 1 110 ? 45.890 -114.974 -9.996 1.000 32.210 109 ALA BBB CA 1
ATOM 10727 C C . ALA B 1 110 ? 47.195 -114.375 -10.526 1.000 32.471 109 ALA BBB C 1
ATOM 10728 O O . ALA B 1 110 ? 47.368 -114.226 -11.737 1.000 32.207 109 ALA BBB O 1
ATOM 10735 N N . PRO B 1 111 ? 48.142 -113.994 -9.632 1.000 31.258 110 PRO BBB N 1
ATOM 10736 C CA . PRO B 1 111 ? 49.454 -113.494 -10.043 1.000 29.288 110 PRO BBB CA 1
ATOM 10737 C C . PRO B 1 111 ? 50.227 -114.455 -10.952 1.000 29.194 110 PRO BBB C 1
ATOM 10738 O O . PRO B 1 111 ? 49.943 -115.640 -10.938 1.000 28.718 110 PRO BBB O 1
ATOM 10749 N N . ALA B 1 112 ? 51.164 -113.901 -11.726 1.000 29.108 111 ALA BBB N 1
ATOM 10750 C CA . ALA B 1 112 ? 51.952 -114.604 -12.759 1.000 28.974 111 ALA BBB CA 1
ATOM 10751 C C . ALA B 1 112 ? 53.385 -114.815 -12.263 1.000 29.646 111 ALA BBB C 1
ATOM 10752 O O . ALA B 1 112 ? 54.314 -114.774 -13.097 1.000 29.652 111 ALA BBB O 1
ATOM 10759 N N . SER B 1 113 ? 53.554 -115.053 -10.958 1.000 27.764 112 SER BBB N 1
ATOM 10760 C CA . SER B 1 113 ? 54.866 -115.358 -10.338 1.000 27.058 112 SER BBB CA 1
ATOM 10761 C C . SER B 1 113 ? 54.741 -116.545 -9.380 1.000 27.095 112 SER BBB C 1
ATOM 10762 O O . SER B 1 113 ? 53.660 -116.741 -8.777 1.000 27.389 112 SER BBB O 1
ATOM 10770 N N . ILE B 1 114 ? 55.827 -117.303 -9.258 1.000 26.886 113 ILE BBB N 1
ATOM 10771 C CA . ILE B 1 114 ? 55.999 -118.347 -8.212 1.000 27.070 113 ILE BBB CA 1
ATOM 10772 C C . ILE B 1 114 ? 56.902 -117.755 -7.127 1.000 26.327 113 ILE BBB C 1
ATOM 10773 O O . ILE B 1 114 ? 57.645 -116.799 -7.425 1.000 24.861 113 ILE BBB O 1
ATOM 10789 N N . LYS B 1 115 ? 56.784 -118.265 -5.902 1.000 26.213 114 LYS BBB N 1
ATOM 10790 C CA . LYS B 1 115 ? 57.653 -117.890 -4.763 1.000 25.531 114 LYS BBB CA 1
ATOM 10791 C C . LYS B 1 115 ? 58.516 -119.099 -4.414 1.000 25.608 114 LYS BBB C 1
ATOM 10792 O O . LYS B 1 115 ? 58.007 -120.226 -4.462 1.000 25.462 114 LYS BBB O 1
ATOM 10811 N N . ILE B 1 116 ? 59.782 -118.851 -4.105 1.000 26.281 115 ILE BBB N 1
ATOM 10812 C CA . ILE B 1 116 ? 60.742 -119.863 -3.593 1.000 28.191 115 ILE BBB CA 1
ATOM 10813 C C . ILE B 1 116 ? 61.362 -119.280 -2.327 1.000 27.308 115 ILE BBB C 1
ATOM 10814 O O . ILE B 1 116 ? 61.764 -118.097 -2.368 1.000 26.226 115 ILE BBB O 1
ATOM 10830 N N . PHE B 1 117 ? 61.427 -120.064 -1.250 1.000 25.373 116 PHE BBB N 1
ATOM 10831 C CA . PHE B 1 117 ? 62.107 -119.642 -0.006 1.000 25.437 116 PHE BBB CA 1
ATOM 10832 C C . PHE B 1 117 ? 62.521 -120.863 0.815 1.000 26.411 116 PHE BBB C 1
ATOM 10833 O O . PHE B 1 117 ? 61.959 -121.958 0.655 1.000 26.667 116 PHE BBB O 1
ATOM 10850 N N . PHE B 1 118 ? 63.534 -120.646 1.645 1.000 25.751 117 PHE BBB N 1
ATOM 10851 C CA . PHE B 1 118 ? 64.238 -121.674 2.441 1.000 27.455 117 PHE BBB CA 1
ATOM 10852 C C . PHE B 1 118 ? 64.091 -121.266 3.907 1.000 29.282 117 PHE BBB C 1
ATOM 10853 O O . PHE B 1 118 ? 64.527 -120.153 4.267 1.000 31.938 117 PHE BBB O 1
ATOM 10870 N N . LEU B 1 119 ? 63.428 -122.097 4.707 1.000 30.411 118 LEU BBB N 1
ATOM 10871 C CA . LEU B 1 119 ? 63.288 -121.889 6.170 1.000 32.580 118 LEU BBB CA 1
ATOM 10872 C C . LEU B 1 119 ? 64.317 -122.793 6.846 1.000 33.059 118 LEU BBB C 1
ATOM 10873 O O . LEU B 1 119 ? 64.239 -124.021 6.644 1.000 32.352 118 LEU BBB O 1
ATOM 10889 N N . GLU B 1 120 ? 65.287 -122.197 7.539 1.000 31.657 119 GLU BBB N 1
ATOM 10890 C CA . GLU B 1 120 ? 66.396 -122.923 8.206 1.000 32.741 119 GLU BBB CA 1
ATOM 10891 C C . GLU B 1 120 ? 66.028 -123.158 9.673 1.000 32.368 119 GLU BBB C 1
ATOM 10892 O O . GLU B 1 120 ? 65.560 -122.211 10.345 1.000 31.536 119 GLU BBB O 1
ATOM 10904 N N . GLN B 1 121 ? 66.210 -124.390 10.142 1.000 33.423 120 GLN BBB N 1
ATOM 10905 C CA . GLN B 1 121 ? 65.895 -124.791 11.534 1.000 34.099 120 GLN BBB CA 1
ATOM 10906 C C . GLN B 1 121 ? 67.147 -124.598 12.389 1.000 33.847 120 GLN BBB C 1
ATOM 10907 O O . GLN B 1 121 ? 68.257 -124.561 11.818 1.000 33.890 120 GLN BBB O 1
ATOM 10921 N N . ASP B 1 122 ? 66.963 -124.451 13.702 1.000 36.205 121 ASP BBB N 1
ATOM 10922 C CA . ASP B 1 122 ? 68.070 -124.480 14.695 1.000 38.380 121 ASP BBB CA 1
ATOM 10923 C C . ASP B 1 122 ? 68.448 -125.952 14.921 1.000 39.753 121 ASP BBB C 1
ATOM 10924 O O . ASP B 1 122 ? 67.835 -126.822 14.272 1.000 39.416 121 ASP BBB O 1
ATOM 10933 N N . ALA B 1 123 ? 69.403 -126.218 15.816 1.000 43.038 122 ALA BBB N 1
ATOM 10934 C CA . ALA B 1 123 ? 69.947 -127.567 16.113 1.000 45.974 122 ALA BBB CA 1
ATOM 10935 C C . ALA B 1 123 ? 68.850 -128.506 16.651 1.000 46.545 122 ALA BBB C 1
ATOM 10936 O O . ALA B 1 123 ? 69.016 -129.729 16.508 1.000 47.759 122 ALA BBB O 1
ATOM 10943 N N . VAL B 1 124 ? 67.765 -127.964 17.220 1.000 47.343 123 VAL BBB N 1
ATOM 10944 C CA . VAL B 1 124 ? 66.650 -128.742 17.844 1.000 48.018 123 VAL BBB CA 1
ATOM 10945 C C . VAL B 1 124 ? 65.523 -128.973 16.822 1.000 46.011 123 VAL BBB C 1
ATOM 10946 O O . VAL B 1 124 ? 64.522 -129.616 17.195 1.000 48.397 123 VAL BBB O 1
ATOM 10959 N N . GLY B 1 125 ? 65.673 -128.503 15.578 1.000 43.513 124 GLY BBB N 1
ATOM 10960 C CA . GLY B 1 125 ? 64.720 -128.779 14.482 1.000 39.770 124 GLY BBB CA 1
ATOM 10961 C C . GLY B 1 125 ? 63.506 -127.865 14.514 1.000 38.201 124 GLY BBB C 1
ATOM 10962 O O . GLY B 1 125 ? 62.442 -128.267 14.005 1.000 37.106 124 GLY BBB O 1
ATOM 10966 N N . LEU B 1 126 ? 63.658 -126.660 15.063 1.000 37.041 125 LEU BBB N 1
ATOM 10967 C CA . LEU B 1 126 ? 62.612 -125.604 15.059 1.000 35.438 125 LEU BBB CA 1
ATOM 10968 C C . LEU B 1 126 ? 63.013 -124.512 14.060 1.000 34.436 125 LEU BBB C 1
ATOM 10969 O O . LEU B 1 126 ? 64.213 -124.173 13.989 1.000 35.219 125 LEU BBB O 1
ATOM 10985 N N . ASN B 1 127 ? 62.040 -124.010 13.296 1.000 33.359 126 ASN BBB N 1
ATOM 10986 C CA . ASN B 1 127 ? 62.204 -122.910 12.306 1.000 30.603 126 ASN BBB CA 1
ATOM 10987 C C . ASN B 1 127 ? 62.758 -121.662 13.008 1.000 30.687 126 ASN BBB C 1
ATOM 10988 O O . ASN B 1 127 ? 62.107 -121.178 13.957 1.000 32.947 126 ASN BBB O 1
ATOM 10999 N N . ARG B 1 128 ? 63.908 -121.158 12.548 1.000 30.008 127 ARG BBB N 1
ATOM 11000 C CA . ARG B 1 128 ? 64.683 -120.076 13.210 1.000 31.316 127 ARG BBB CA 1
ATOM 11001 C C . ARG B 1 128 ? 65.010 -118.915 12.251 1.000 31.123 127 ARG BBB C 1
ATOM 11002 O O . ARG B 1 128 ? 64.985 -117.747 12.706 1.000 30.759 127 ARG BBB O 1
ATOM 11023 N N . TYR B 1 129 ? 65.370 -119.207 10.996 1.000 30.707 128 TYR BBB N 1
ATOM 11024 C CA . TYR B 1 129 ? 65.815 -118.207 9.987 1.000 30.712 128 TYR BBB CA 1
ATOM 11025 C C . TYR B 1 129 ? 65.054 -118.424 8.681 1.000 29.909 128 TYR BBB C 1
ATOM 11026 O O . TYR B 1 129 ? 64.748 -119.591 8.378 1.000 29.946 128 TYR BBB O 1
ATOM 11044 N N . ILE B 1 130 ? 64.775 -117.347 7.939 1.000 27.585 129 ILE BBB N 1
ATOM 11045 C CA . ILE B 1 130 ? 64.202 -117.430 6.566 1.000 27.412 129 ILE BBB CA 1
ATOM 11046 C C . ILE B 1 130 ? 65.165 -116.755 5.581 1.000 26.045 129 ILE BBB C 1
ATOM 11047 O O . ILE B 1 130 ? 65.758 -115.717 5.921 1.000 26.685 129 ILE BBB O 1
ATOM 11063 N N . SER B 1 131 ? 65.324 -117.355 4.405 1.000 25.354 130 SER BBB N 1
ATOM 11064 C CA . SER B 1 131 ? 65.983 -116.749 3.219 1.000 25.948 130 SER BBB CA 1
ATOM 11065 C C . SER B 1 131 ? 65.151 -115.563 2.750 1.000 24.279 130 SER BBB C 1
ATOM 11066 O O . SER B 1 131 ? 64.055 -115.316 3.256 1.000 24.481 130 SER BBB O 1
ATOM 11074 N N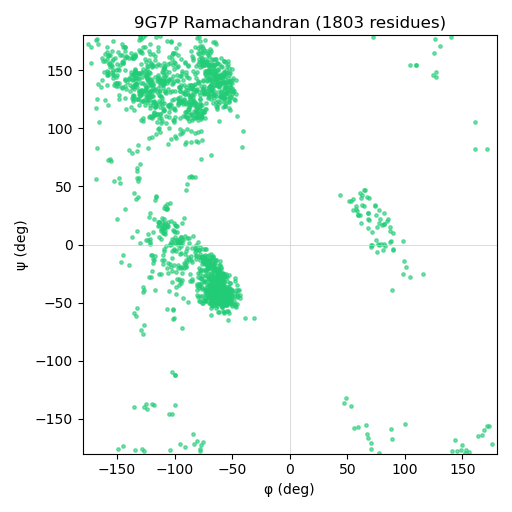 . PRO B 1 132 ? 65.620 -114.790 1.750 1.000 24.995 131 PRO BBB N 1
ATOM 11075 C CA . PRO B 1 132 ? 64.712 -113.896 1.047 1.000 24.875 131 PRO BBB CA 1
ATOM 11076 C C . PRO B 1 132 ? 63.579 -114.764 0.486 1.000 25.628 131 PRO BBB C 1
ATOM 11077 O O . PRO B 1 132 ? 63.817 -115.927 0.172 1.000 26.680 131 PRO BBB O 1
ATOM 11088 N N . ILE B 1 133 ? 62.380 -114.201 0.391 1.000 24.934 132 ILE BBB N 1
ATOM 11089 C CA . ILE B 1 133 ? 61.302 -114.758 -0.466 1.000 25.818 132 ILE BBB CA 1
ATOM 11090 C C . ILE B 1 133 ? 61.614 -114.330 -1.905 1.000 26.353 132 ILE BBB C 1
ATOM 11091 O O . ILE B 1 133 ? 61.682 -113.108 -2.171 1.000 26.776 132 ILE BBB O 1
ATOM 11107 N N . TYR B 1 134 ? 61.870 -115.293 -2.790 1.000 25.586 133 TYR BBB N 1
ATOM 11108 C CA . TYR B 1 134 ? 62.204 -115.019 -4.209 1.000 26.370 133 TYR BBB CA 1
ATOM 11109 C C . TYR B 1 134 ? 60.922 -115.138 -5.032 1.000 26.242 133 TYR BBB C 1
ATOM 11110 O O . TYR B 1 134 ? 60.267 -116.196 -4.998 1.000 27.334 133 TYR BBB O 1
ATOM 11128 N N . SER B 1 135 ? 60.587 -114.071 -5.750 1.000 25.332 134 SER BBB N 1
ATOM 11129 C CA . SER B 1 135 ? 59.411 -113.989 -6.645 1.000 26.260 134 SER BBB CA 1
ATOM 11130 C C . SER B 1 135 ? 59.898 -113.973 -8.097 1.000 26.312 134 SER BBB C 1
ATOM 11131 O O . SER B 1 135 ? 60.606 -113.021 -8.452 1.000 27.438 134 SER BBB O 1
ATOM 11139 N N . ILE B 1 136 ? 59.561 -115.006 -8.873 1.000 26.746 135 ILE BBB N 1
ATOM 11140 C CA . ILE B 1 136 ? 59.989 -115.171 -10.294 1.000 27.414 135 ILE BBB CA 1
ATOM 11141 C C . ILE B 1 136 ? 58.738 -115.156 -11.175 1.000 26.687 135 ILE BBB C 1
ATOM 11142 O O . ILE B 1 136 ? 57.854 -116.001 -10.966 1.000 26.154 135 ILE BBB O 1
ATOM 11158 N N . GLU B 1 137 ? 58.667 -114.223 -12.122 1.000 27.817 136 GLU BBB N 1
ATOM 11159 C CA . GLU B 1 137 ? 57.606 -114.185 -13.163 1.000 29.161 136 GLU BBB CA 1
ATOM 11160 C C . GLU B 1 137 ? 57.916 -115.238 -14.231 1.000 29.544 136 GLU BBB C 1
ATOM 11161 O O . GLU B 1 137 ? 58.893 -115.072 -14.979 1.000 28.837 136 GLU BBB O 1
ATOM 11173 N N . VAL B 1 138 ? 57.093 -116.285 -14.283 1.000 31.727 137 VAL BBB N 1
ATOM 11174 C CA . VAL B 1 138 ? 57.268 -117.452 -15.196 1.000 31.445 137 VAL BBB CA 1
ATOM 11175 C C . VAL B 1 138 ? 56.102 -117.463 -16.188 1.000 29.843 137 VAL BBB C 1
ATOM 11176 O O . VAL B 1 138 ? 55.147 -116.686 -15.994 1.000 27.694 137 VAL BBB O 1
ATOM 11189 N N . SER B 1 139 ? 56.191 -118.311 -17.214 1.000 31.209 138 SER BBB N 1
ATOM 11190 C CA . SER B 1 139 ? 55.209 -118.399 -18.325 1.000 32.259 138 SER BBB CA 1
ATOM 11191 C C . SER B 1 139 ? 53.888 -118.953 -17.786 1.000 33.038 138 SER BBB C 1
ATOM 11192 O O . SER B 1 139 ? 53.936 -119.708 -16.788 1.000 31.243 138 SER BBB O 1
ATOM 11200 N N . ASN B 1 140 ? 52.771 -118.608 -18.436 1.000 33.219 139 ASN BBB N 1
ATOM 11201 C CA . ASN B 1 140 ? 51.420 -119.156 -18.141 1.000 36.385 139 ASN BBB CA 1
ATOM 11202 C C . ASN B 1 140 ? 51.466 -120.687 -18.202 1.000 36.064 139 ASN BBB C 1
ATOM 11203 O O . ASN B 1 140 ? 50.826 -121.317 -17.350 1.000 34.993 139 ASN BBB O 1
ATOM 11214 N N . ASN B 1 141 ? 52.199 -121.256 -19.166 1.000 36.895 140 ASN BBB N 1
ATOM 11215 C CA . ASN B 1 141 ? 52.350 -122.728 -19.331 1.000 37.793 140 ASN BBB CA 1
ATOM 11216 C C . ASN B 1 141 ? 52.957 -123.331 -18.057 1.000 35.641 140 ASN BBB C 1
ATOM 11217 O O . ASN B 1 141 ? 52.404 -124.327 -17.563 1.000 35.062 140 ASN BBB O 1
ATOM 11228 N N . LEU B 1 142 ? 54.046 -122.761 -17.538 1.000 34.853 141 LEU BBB N 1
ATOM 11229 C CA . LEU B 1 142 ? 54.688 -123.268 -16.294 1.000 34.121 141 LEU BBB CA 1
ATOM 11230 C C . LEU B 1 142 ? 53.747 -123.078 -15.090 1.000 34.045 141 LEU BBB C 1
ATOM 11231 O O . LEU B 1 142 ? 53.692 -124.001 -14.254 1.000 32.764 141 LEU BBB O 1
ATOM 11247 N N . LEU B 1 143 ? 53.032 -121.950 -15.001 1.000 34.224 142 LEU BBB N 1
ATOM 11248 C CA . LEU B 1 143 ? 52.096 -121.669 -13.877 1.000 35.456 142 LEU BBB CA 1
ATOM 11249 C C . LEU B 1 143 ? 51.024 -122.757 -13.840 1.000 36.899 142 LEU BBB C 1
ATOM 11250 O O . LEU B 1 143 ? 50.784 -123.301 -12.754 1.000 36.058 142 LEU BBB O 1
ATOM 11266 N N . ASN B 1 144 ? 50.423 -123.060 -14.995 1.000 37.592 143 ASN BBB N 1
ATOM 11267 C CA . ASN B 1 144 ? 49.380 -124.107 -15.146 1.000 39.888 143 ASN BBB CA 1
ATOM 11268 C C . ASN B 1 144 ? 49.996 -125.477 -14.850 1.000 39.569 143 ASN BBB C 1
ATOM 11269 O O . ASN B 1 144 ? 49.390 -126.241 -14.085 1.000 42.818 143 ASN BBB O 1
ATOM 11280 N N . SER B 1 145 ? 51.173 -125.741 -15.415 1.000 39.420 144 SER BBB N 1
ATOM 11281 C CA . SER B 1 145 ? 51.945 -127.006 -15.306 1.000 39.828 144 SER BBB CA 1
ATOM 11282 C C . SER B 1 145 ? 52.282 -127.338 -13.836 1.000 39.418 144 SER BBB C 1
ATOM 11283 O O . SER B 1 145 ? 52.058 -128.494 -13.415 1.000 39.521 144 SER BBB O 1
ATOM 11291 N N . LEU B 1 146 ? 52.794 -126.370 -13.072 1.000 36.937 145 LEU BBB N 1
ATOM 11292 C CA . LEU B 1 146 ? 53.217 -126.562 -11.651 1.000 37.503 145 LEU BBB CA 1
ATOM 11293 C C . LEU B 1 146 ? 52.005 -126.793 -10.736 1.000 35.333 145 LEU BBB C 1
ATOM 11294 O O . LEU B 1 146 ? 52.228 -127.206 -9.583 1.000 37.869 145 LEU BBB O 1
ATOM 11310 N N . ALA B 1 147 ? 50.783 -126.537 -11.215 1.000 34.192 146 ALA BBB N 1
ATOM 11311 C CA . ALA B 1 147 ? 49.516 -126.741 -10.475 1.000 36.779 146 ALA BBB CA 1
ATOM 11312 C C . ALA B 1 147 ? 48.834 -128.054 -10.892 1.000 39.747 146 ALA BBB C 1
ATOM 11313 O O . ALA B 1 147 ? 47.707 -128.297 -10.428 1.000 42.249 146 ALA BBB O 1
ATOM 11320 N N . HIS B 1 148 ? 49.481 -128.880 -11.722 1.000 40.664 147 HIS BBB N 1
ATOM 11321 C CA . HIS B 1 148 ? 48.918 -130.157 -12.239 1.000 42.270 147 HIS BBB CA 1
ATOM 11322 C C . HIS B 1 148 ? 49.890 -131.301 -11.958 1.000 39.560 147 HIS BBB C 1
ATOM 11323 O O . HIS B 1 148 ? 49.584 -132.160 -11.125 1.000 39.482 147 HIS BBB O 1
ATOM 11338 N N . LYS B 1 149 ? 51.019 -131.286 -12.654 1.000 40.557 148 LYS BBB N 1
ATOM 11339 C CA . LYS B 1 149 ? 52.011 -132.382 -12.718 1.000 41.389 148 LYS BBB CA 1
ATOM 11340 C C . LYS B 1 149 ? 53.380 -131.748 -12.907 1.000 38.644 148 LYS BBB C 1
ATOM 11341 O O . LYS B 1 149 ? 53.523 -130.963 -13.861 1.000 37.034 148 LYS BBB O 1
ATOM 11360 N N . SER B 1 150 ? 54.322 -132.074 -12.030 1.000 36.215 149 SER BBB N 1
ATOM 11361 C CA . SER B 1 150 ? 55.747 -131.693 -12.146 1.000 35.061 149 SER BBB CA 1
ATOM 11362 C C . SER B 1 150 ? 56.593 -132.853 -11.631 1.000 35.165 149 SER BBB C 1
ATOM 11363 O O . SER B 1 150 ? 56.051 -133.712 -10.917 1.000 35.651 149 SER BBB O 1
ATOM 11371 N N . THR B 1 151 ? 57.869 -132.886 -12.001 1.000 35.190 150 THR BBB N 1
ATOM 11372 C CA . THR B 1 151 ? 58.830 -133.910 -11.534 1.000 36.220 150 THR BBB CA 1
ATOM 11373 C C . THR B 1 151 ? 59.858 -133.224 -10.644 1.000 35.166 150 THR BBB C 1
ATOM 11374 O O . THR B 1 151 ? 60.422 -132.200 -11.069 1.000 36.095 150 THR BBB O 1
ATOM 11385 N N . PHE B 1 152 ? 60.054 -133.760 -9.444 1.000 34.139 151 PHE BBB N 1
ATOM 11386 C CA . PHE B 1 152 ? 61.144 -133.364 -8.523 1.000 34.017 151 PHE BBB CA 1
ATOM 11387 C C . PHE B 1 152 ? 62.347 -134.267 -8.792 1.000 33.166 151 PHE BBB C 1
ATOM 11388 O O . PHE B 1 152 ? 62.182 -135.493 -8.755 1.000 34.457 151 PHE BBB O 1
ATOM 11405 N N . TYR B 1 153 ? 63.509 -133.674 -9.066 1.000 32.916 152 TYR BBB N 1
ATOM 11406 C CA . TYR B 1 153 ? 64.788 -134.380 -9.333 1.000 34.597 152 TYR BBB CA 1
ATOM 11407 C C . TYR B 1 153 ? 65.756 -134.099 -8.187 1.000 35.555 152 TYR BBB C 1
ATOM 11408 O O . TYR B 1 153 ? 65.838 -132.943 -7.729 1.000 36.605 152 TYR BBB O 1
ATOM 11426 N N . ILE B 1 154 ? 66.472 -135.122 -7.732 1.000 36.153 153 ILE BBB N 1
ATOM 11427 C CA . ILE B 1 154 ? 67.504 -134.972 -6.666 1.000 39.452 153 ILE BBB CA 1
ATOM 11428 C C . ILE B 1 154 ? 68.678 -135.893 -7.004 1.000 41.097 153 ILE BBB C 1
ATOM 11429 O O . ILE B 1 154 ? 68.449 -137.054 -7.400 1.000 42.828 153 ILE BBB O 1
ATOM 11445 N N . ARG B 1 155 ? 69.889 -135.356 -6.899 1.000 44.455 154 ARG BBB N 1
ATOM 11446 C CA . ARG B 1 155 ? 71.135 -136.007 -7.364 1.000 49.160 154 ARG BBB CA 1
ATOM 11447 C C . ARG B 1 155 ? 72.288 -135.516 -6.491 1.000 49.014 154 ARG BBB C 1
ATOM 11448 O O . ARG B 1 155 ? 72.327 -134.307 -6.221 1.000 49.398 154 ARG BBB O 1
ATOM 11469 N N . ALA B 1 156 ? 73.173 -136.416 -6.057 1.000 51.524 155 ALA BBB N 1
ATOM 11470 C CA . ALA B 1 156 ? 74.477 -136.063 -5.449 1.000 55.849 155 ALA BBB CA 1
ATOM 11471 C C . ALA B 1 156 ? 75.371 -135.470 -6.545 1.000 58.587 155 ALA BBB C 1
ATOM 11472 O O . ALA B 1 156 ? 75.279 -135.932 -7.696 1.000 59.039 155 ALA BBB O 1
ATOM 11479 N N . PHE B 1 157 ? 76.180 -134.465 -6.205 1.000 65.183 156 PHE BBB N 1
ATOM 11480 C CA . PHE B 1 157 ? 76.968 -133.650 -7.166 1.000 70.590 156 PHE BBB CA 1
ATOM 11481 C C . PHE B 1 157 ? 78.257 -133.170 -6.492 1.000 72.348 156 PHE BBB C 1
ATOM 11482 O O . PHE B 1 157 ? 79.244 -133.927 -6.567 1.000 76.125 156 PHE BBB O 1
ATOM 11499 N N . SER B 1 164 ? 76.344 -141.937 0.430 1.000 56.537 163 SER BBB N 1
ATOM 11500 C CA . SER B 1 164 ? 75.740 -140.834 -0.365 1.000 55.846 163 SER BBB CA 1
ATOM 11501 C C . SER B 1 164 ? 74.212 -140.975 -0.385 1.000 54.592 163 SER BBB C 1
ATOM 11502 O O . SER B 1 164 ? 73.675 -141.516 -1.373 1.000 55.824 163 SER BBB O 1
ATOM 11510 N N . MET B 1 165 ? 73.542 -140.508 0.674 1.000 54.518 164 MET BBB N 1
ATOM 11511 C CA . MET B 1 165 ? 72.059 -140.532 0.810 1.000 54.254 164 MET BBB CA 1
ATOM 11512 C C . MET B 1 165 ? 71.579 -139.198 1.397 1.000 50.217 164 MET BBB C 1
ATOM 11513 O O . MET B 1 165 ? 72.424 -138.436 1.912 1.000 50.513 164 MET BBB O 1
ATOM 11527 N N . VAL B 1 166 ? 70.275 -138.922 1.307 1.000 43.788 165 VAL BBB N 1
ATOM 11528 C CA . VAL B 1 166 ? 69.656 -137.676 1.850 1.000 42.956 165 VAL BBB CA 1
ATOM 11529 C C . VAL B 1 166 ? 68.401 -138.043 2.647 1.000 40.121 165 VAL BBB C 1
ATOM 11530 O O . VAL B 1 166 ? 67.634 -138.908 2.189 1.000 39.857 165 VAL BBB O 1
ATOM 11543 N N . ASN B 1 167 ? 68.205 -137.378 3.786 1.000 39.756 166 ASN BBB N 1
ATOM 11544 C CA . ASN B 1 167 ? 66.994 -137.497 4.638 1.000 40.646 166 ASN BBB CA 1
ATOM 11545 C C . ASN B 1 167 ? 65.976 -136.440 4.201 1.000 39.279 166 ASN BBB C 1
ATOM 11546 O O . ASN B 1 167 ? 66.319 -135.239 4.239 1.000 42.175 166 ASN BBB O 1
ATOM 11557 N N . ILE B 1 168 ? 64.776 -136.877 3.819 1.000 36.299 167 ILE BBB N 1
ATOM 11558 C CA . ILE B 1 168 ? 63.621 -136.001 3.471 1.000 35.891 167 ILE BBB CA 1
ATOM 11559 C C . ILE B 1 168 ? 62.438 -136.394 4.358 1.000 35.916 167 ILE BBB C 1
ATOM 11560 O O . ILE B 1 168 ? 62.173 -137.601 4.499 1.000 37.124 167 ILE BBB O 1
ATOM 11576 N N . SER B 1 169 ? 61.737 -135.402 4.906 1.000 35.176 168 SER BBB N 1
ATOM 11577 C CA . SER B 1 169 ? 60.611 -135.583 5.856 1.000 35.397 168 SER BBB CA 1
ATOM 11578 C C . SER B 1 169 ? 59.559 -134.503 5.599 1.000 34.653 168 SER BBB C 1
ATOM 11579 O O . SER B 1 169 ? 59.893 -133.487 4.972 1.000 35.056 168 SER BBB O 1
ATOM 11587 N N . SER B 1 170 ? 58.311 -134.766 5.980 1.000 34.904 169 SER BBB N 1
ATOM 11588 C CA . SER B 1 170 ? 57.151 -133.854 5.822 1.000 33.917 169 SER BBB CA 1
ATOM 11589 C C . SER B 1 170 ? 57.027 -133.358 4.378 1.000 35.222 169 SER BBB C 1
ATOM 11590 O O . SER B 1 170 ? 56.640 -132.190 4.193 1.000 34.079 169 SER BBB O 1
ATOM 11598 N N . ALA B 1 171 ? 57.308 -134.204 3.381 1.000 34.955 170 ALA BBB N 1
ATOM 11599 C CA . ALA B 1 171 ? 57.075 -133.876 1.954 1.000 33.090 170 ALA BBB CA 1
ATOM 11600 C C . ALA B 1 171 ? 55.569 -133.797 1.707 1.000 32.175 170 ALA BBB C 1
ATOM 11601 O O . ALA B 1 171 ? 54.830 -134.644 2.229 1.000 34.141 170 ALA BBB O 1
ATOM 11608 N N . GLY B 1 172 ? 55.128 -132.794 0.952 1.000 31.422 171 GLY BBB N 1
ATOM 11609 C CA . GLY B 1 172 ? 53.727 -132.684 0.524 1.000 30.947 171 GLY BBB CA 1
ATOM 11610 C C . GLY B 1 172 ? 53.385 -131.302 0.021 1.000 30.299 171 GLY BBB C 1
ATOM 11611 O O . GLY B 1 172 ? 54.292 -130.502 -0.286 1.000 30.763 171 GLY BBB O 1
ATOM 11615 N N . VAL B 1 173 ? 52.093 -131.041 -0.072 1.000 29.727 172 VAL BBB N 1
ATOM 11616 C CA . VAL B 1 173 ? 51.561 -129.788 -0.655 1.000 30.191 172 VAL BBB CA 1
ATOM 11617 C C . VAL B 1 173 ? 50.244 -129.480 0.047 1.000 29.493 172 VAL BBB C 1
ATOM 11618 O O . VAL B 1 173 ? 49.450 -130.416 0.270 1.000 32.469 172 VAL BBB O 1
ATOM 11631 N N . SER B 1 174 ? 50.050 -128.213 0.396 1.000 29.002 173 SER BBB N 1
ATOM 11632 C CA . SER B 1 174 ? 48.799 -127.676 0.972 1.000 29.515 173 SER BBB CA 1
ATOM 11633 C C . SER B 1 174 ? 48.241 -126.617 0.029 1.000 29.040 173 SER BBB C 1
ATOM 11634 O O . SER B 1 174 ? 48.998 -126.128 -0.837 1.000 27.601 173 SER BBB O 1
ATOM 11642 N N . TYR B 1 175 ? 46.969 -126.278 0.218 1.000 29.548 174 TYR BBB N 1
ATOM 11643 C CA . TYR B 1 175 ? 46.225 -125.274 -0.579 1.000 28.958 174 TYR BBB CA 1
ATOM 11644 C C . TYR B 1 175 ? 45.402 -124.390 0.353 1.000 29.424 174 TYR BBB C 1
ATOM 11645 O O . TYR B 1 175 ? 44.847 -124.911 1.342 1.000 29.599 174 TYR BBB O 1
ATOM 11663 N N . VAL B 1 176 ? 45.317 -123.101 0.028 1.000 29.053 175 VAL BBB N 1
ATOM 11664 C CA . VAL B 1 176 ? 44.333 -122.162 0.634 1.000 30.057 175 VAL BBB CA 1
ATOM 11665 C C . VAL B 1 176 ? 43.723 -121.323 -0.492 1.000 30.402 175 VAL BBB C 1
ATOM 11666 O O . VAL B 1 176 ? 44.480 -120.833 -1.364 1.000 30.283 175 VAL BBB O 1
ATOM 11679 N N . ALA B 1 177 ? 42.397 -121.193 -0.478 1.000 31.127 176 ALA BBB N 1
ATOM 11680 C CA . ALA B 1 177 ? 41.596 -120.448 -1.475 1.000 31.979 176 ALA BBB CA 1
ATOM 11681 C C . ALA B 1 177 ? 41.650 -118.949 -1.167 1.000 31.988 176 ALA BBB C 1
ATOM 11682 O O . ALA B 1 177 ? 41.542 -118.584 0.014 1.000 31.316 176 ALA BBB O 1
ATOM 11689 N N . ALA B 1 178 ? 41.783 -118.109 -2.193 1.000 32.757 177 ALA BBB N 1
ATOM 11690 C CA . ALA B 1 178 ? 41.691 -116.638 -2.067 1.000 34.571 177 ALA BBB CA 1
ATOM 11691 C C . ALA B 1 178 ? 40.267 -116.280 -1.648 1.000 36.204 177 ALA BBB C 1
ATOM 11692 O O . ALA B 1 178 ? 39.314 -116.950 -2.044 1.000 38.915 177 ALA BBB O 1
ATOM 11699 N N . PRO B 1 179 ? 40.073 -115.246 -0.802 1.000 36.614 178 PRO BBB N 1
ATOM 11700 C CA . PRO B 1 179 ? 38.728 -114.817 -0.416 1.000 37.738 178 PRO BBB CA 1
ATOM 11701 C C . PRO B 1 179 ? 38.010 -114.066 -1.549 1.000 40.083 178 PRO BBB C 1
ATOM 11702 O O . PRO B 1 179 ? 38.463 -112.995 -1.928 1.000 41.026 178 PRO BBB O 1
ATOM 11713 N N . GLN B 1 180 ? 36.898 -114.621 -2.040 1.000 39.248 179 GLN BBB N 1
ATOM 11714 C CA . GLN B 1 180 ? 36.146 -114.053 -3.191 1.000 41.971 179 GLN BBB CA 1
ATOM 11715 C C . GLN B 1 180 ? 35.342 -112.818 -2.753 1.000 43.453 179 GLN BBB C 1
ATOM 11716 O O . GLN B 1 180 ? 34.906 -112.076 -3.643 1.000 44.300 179 GLN BBB O 1
ATOM 11730 N N . GLN B 1 181 ? 35.152 -112.585 -1.451 1.000 44.356 180 GLN BBB N 1
ATOM 11731 C CA . GLN B 1 181 ? 34.379 -111.410 -0.955 1.000 46.281 180 GLN BBB CA 1
ATOM 11732 C C . GLN B 1 181 ? 35.182 -110.121 -1.192 1.000 45.887 180 GLN BBB C 1
ATOM 11733 O O . GLN B 1 181 ? 34.551 -109.068 -1.356 1.000 48.144 180 GLN BBB O 1
ATOM 11747 N N . HIS B 1 182 ? 36.514 -110.196 -1.214 1.000 46.372 181 HIS BBB N 1
ATOM 11748 C CA . HIS B 1 182 ? 37.414 -109.052 -1.522 1.000 44.786 181 HIS BBB CA 1
ATOM 11749 C C . HIS B 1 182 ? 37.583 -108.947 -3.041 1.000 43.506 181 HIS BBB C 1
ATOM 11750 O O . HIS B 1 182 ? 37.762 -109.994 -3.696 1.000 45.487 181 HIS BBB O 1
ATOM 11765 N N . HIS B 1 183 ? 37.534 -107.731 -3.581 1.000 43.211 182 HIS BBB N 1
ATOM 11766 C CA . HIS B 1 183 ? 37.813 -107.438 -5.014 1.000 45.250 182 HIS BBB CA 1
ATOM 11767 C C . HIS B 1 183 ? 39.261 -107.827 -5.367 1.000 42.463 182 HIS BBB C 1
ATOM 11768 O O . HIS B 1 183 ? 40.121 -107.845 -4.461 1.000 36.838 182 HIS BBB O 1
ATOM 11783 N N . ARG B 1 184 ? 39.510 -108.107 -6.651 1.000 40.049 183 ARG BBB N 1
ATOM 11784 C CA . ARG B 1 184 ? 40.752 -108.739 -7.185 1.000 41.494 183 ARG BBB CA 1
ATOM 11785 C C . ARG B 1 184 ? 42.005 -107.993 -6.697 1.000 40.070 183 ARG BBB C 1
ATOM 11786 O O . ARG B 1 184 ? 42.954 -108.672 -6.279 1.000 40.888 183 ARG BBB O 1
ATOM 11807 N N . GLN B 1 185 ? 42.027 -106.663 -6.773 1.000 40.856 184 GLN BBB N 1
ATOM 11808 C CA . GLN B 1 185 ? 43.211 -105.849 -6.384 1.000 43.721 184 GLN BBB CA 1
ATOM 11809 C C . GLN B 1 185 ? 43.556 -106.137 -4.915 1.000 43.313 184 GLN BBB C 1
ATOM 11810 O O . GLN B 1 185 ? 44.692 -106.589 -4.654 1.000 40.298 184 GLN BBB O 1
ATOM 11824 N N . LYS B 1 186 ? 42.605 -105.919 -4.003 1.000 39.681 185 LYS BBB N 1
ATOM 11825 C CA . LYS B 1 186 ? 42.815 -106.101 -2.541 1.000 39.798 185 LYS BBB CA 1
ATOM 11826 C C . LYS B 1 186 ? 43.211 -107.552 -2.252 1.000 34.553 185 LYS BBB C 1
ATOM 11827 O O . LYS B 1 186 ? 44.111 -107.770 -1.419 1.000 33.306 185 LYS BBB O 1
ATOM 11846 N N . ARG B 1 187 ? 42.541 -108.493 -2.913 1.000 32.723 186 ARG BBB N 1
ATOM 11847 C CA . ARG B 1 187 ? 42.619 -109.956 -2.667 1.000 32.336 186 ARG BBB CA 1
ATOM 11848 C C . ARG B 1 187 ? 44.076 -110.426 -2.715 1.000 30.820 186 ARG BBB C 1
ATOM 11849 O O . ARG B 1 187 ? 44.458 -111.229 -1.863 1.000 30.349 186 ARG BBB O 1
ATOM 11870 N N . TRP B 1 188 ? 44.857 -109.960 -3.686 1.000 29.201 187 TRP BBB N 1
ATOM 11871 C CA . TRP B 1 188 ? 46.264 -110.401 -3.873 1.000 29.359 187 TRP BBB CA 1
ATOM 11872 C C . TRP B 1 188 ? 47.253 -109.297 -3.475 1.000 28.887 187 TRP BBB C 1
ATOM 11873 O O . TRP B 1 188 ? 48.431 -109.399 -3.848 1.000 31.613 187 TRP BBB O 1
ATOM 11894 N N . SER B 1 189 ? 46.819 -108.303 -2.705 1.000 29.451 188 SER BBB N 1
ATOM 11895 C CA . SER B 1 189 ? 47.628 -107.095 -2.389 1.000 30.577 188 SER BBB CA 1
ATOM 11896 C C . SER B 1 189 ? 48.931 -107.481 -1.671 1.000 30.145 188 SER BBB C 1
ATOM 11897 O O . SER B 1 189 ? 49.944 -106.818 -1.930 1.000 30.800 188 SER BBB O 1
ATOM 11905 N N . GLU B 1 190 ? 48.929 -108.517 -0.825 1.000 29.401 189 GLU BBB N 1
ATOM 11906 C CA . GLU B 1 190 ? 50.111 -108.877 0.004 1.000 29.651 189 GLU BBB CA 1
ATOM 11907 C C . GLU B 1 190 ? 51.007 -109.889 -0.719 1.000 28.826 189 GLU BBB C 1
ATOM 11908 O O . GLU B 1 190 ? 51.960 -110.370 -0.088 1.000 29.828 189 GLU BBB O 1
ATOM 11920 N N . TRP B 1 191 ? 50.741 -110.193 -1.990 1.000 27.765 190 TRP BBB N 1
ATOM 11921 C CA . TRP B 1 191 ? 51.510 -111.215 -2.742 1.000 27.359 190 TRP BBB CA 1
ATOM 11922 C C . TRP B 1 191 ? 52.978 -110.787 -2.849 1.000 27.402 190 TRP BBB C 1
ATOM 11923 O O . TRP B 1 191 ? 53.831 -111.687 -2.831 1.000 26.524 190 TRP BBB O 1
ATOM 11944 N N . HIS B 1 192 ? 53.256 -109.480 -2.934 1.000 26.832 191 HIS BBB N 1
ATOM 11945 C CA . HIS B 1 192 ? 54.629 -108.923 -3.087 1.000 27.297 191 HIS BBB CA 1
ATOM 11946 C C . HIS B 1 192 ? 55.124 -108.253 -1.799 1.000 26.889 191 HIS BBB C 1
ATOM 11947 O O . HIS B 1 192 ? 55.958 -107.346 -1.910 1.000 26.046 191 HIS BBB O 1
ATOM 11962 N N . THR B 1 193 ? 54.691 -108.719 -0.626 1.000 27.467 192 THR BBB N 1
ATOM 11963 C CA . THR B 1 193 ? 55.140 -108.194 0.694 1.000 28.088 192 THR BBB CA 1
ATOM 11964 C C . THR B 1 193 ? 55.549 -109.367 1.592 1.000 27.751 192 THR BBB C 1
ATOM 11965 O O . THR B 1 193 ? 55.249 -110.526 1.240 1.000 25.904 192 THR BBB O 1
ATOM 11976 N N . GLY B 1 194 ? 56.210 -109.069 2.713 1.000 28.342 193 GLY BBB N 1
ATOM 11977 C CA . GLY B 1 194 ? 56.593 -110.075 3.720 1.000 28.607 193 GLY BBB CA 1
ATOM 11978 C C . GLY B 1 194 ? 55.371 -110.717 4.355 1.000 29.256 193 GLY BBB C 1
ATOM 11979 O O . GLY B 1 194 ? 55.512 -111.851 4.880 1.000 28.433 193 GLY BBB O 1
ATOM 11983 N N . LYS B 1 195 ? 54.224 -110.022 4.313 1.000 28.991 194 LYS BBB N 1
ATOM 11984 C CA . LYS B 1 195 ? 52.932 -110.458 4.916 1.000 30.280 194 LYS BBB CA 1
ATOM 11985 C C . LYS B 1 195 ? 52.384 -111.677 4.164 1.000 29.552 194 LYS BBB C 1
ATOM 11986 O O . LYS B 1 195 ? 51.457 -112.318 4.678 1.000 29.164 194 LYS BBB O 1
ATOM 12005 N N . LEU B 1 196 ? 52.957 -112.008 3.008 1.000 28.509 195 LEU BBB N 1
ATOM 12006 C CA . LEU B 1 196 ? 52.698 -113.286 2.292 1.000 29.711 195 LEU BBB CA 1
ATOM 12007 C C . LEU B 1 196 ? 52.764 -114.460 3.277 1.000 28.090 195 LEU BBB C 1
ATOM 12008 O O . LEU B 1 196 ? 51.958 -115.385 3.134 1.000 27.841 195 LEU BBB O 1
ATOM 12024 N N . LEU B 1 197 ? 53.700 -114.423 4.228 1.000 26.967 196 LEU BBB N 1
ATOM 12025 C CA . LEU B 1 197 ? 53.908 -115.517 5.212 1.000 28.452 196 LEU BBB CA 1
ATOM 12026 C C . LEU B 1 197 ? 52.638 -115.714 6.047 1.000 29.442 196 LEU BBB C 1
ATOM 12027 O O . LEU B 1 197 ? 52.397 -116.861 6.457 1.000 29.389 196 LEU BBB O 1
ATOM 12043 N N . CYS B 1 198 ? 51.863 -114.645 6.273 1.000 29.359 197 CYS BBB N 1
ATOM 12044 C CA . CYS B 1 198 ? 50.593 -114.658 7.053 1.000 30.415 197 CYS BBB CA 1
ATOM 12045 C C . CYS B 1 198 ? 49.499 -115.466 6.326 1.000 30.028 197 CYS BBB C 1
ATOM 12046 O O . CYS B 1 198 ? 48.498 -115.808 6.982 1.000 28.886 197 CYS BBB O 1
ATOM 12053 N N . PHE B 1 199 ? 49.660 -115.749 5.027 1.000 30.418 198 PHE BBB N 1
ATOM 12054 C CA . PHE B 1 199 ? 48.720 -116.582 4.234 1.000 31.162 198 PHE BBB CA 1
ATOM 12055 C C . PHE B 1 199 ? 48.894 -118.060 4.590 1.000 28.473 198 PHE BBB C 1
ATOM 12056 O O . PHE B 1 199 ? 47.985 -118.820 4.292 1.000 28.511 198 PHE BBB O 1
ATOM 12073 N N . LEU B 1 200 ? 50.049 -118.449 5.139 1.000 29.098 199 LEU BBB N 1
ATOM 12074 C CA . LEU B 1 200 ? 50.483 -119.864 5.266 1.000 28.552 199 LEU BBB CA 1
ATOM 12075 C C . LEU B 1 200 ? 50.499 -120.274 6.745 1.000 28.939 199 LEU BBB C 1
ATOM 12076 O O . LEU B 1 200 ? 51.424 -119.853 7.470 1.000 29.965 199 LEU BBB O 1
ATOM 12092 N N . ASP B 1 201 ? 49.553 -121.123 7.158 1.000 29.459 200 ASP BBB N 1
ATOM 12093 C CA . ASP B 1 201 ? 49.277 -121.443 8.590 1.000 30.615 200 ASP BBB CA 1
ATOM 12094 C C . ASP B 1 201 ? 50.564 -121.717 9.372 1.000 30.084 200 ASP BBB C 1
ATOM 12095 O O . ASP B 1 201 ? 50.711 -121.210 10.479 1.000 31.501 200 ASP BBB O 1
ATOM 12104 N N . PRO B 1 202 ? 51.538 -122.510 8.870 1.000 29.290 201 PRO BBB N 1
ATOM 12105 C CA . PRO B 1 202 ? 52.758 -122.770 9.637 1.000 29.390 201 PRO BBB CA 1
ATOM 12106 C C . PRO B 1 202 ? 53.698 -121.574 9.884 1.000 30.633 201 PRO BBB C 1
ATOM 12107 O O . PRO B 1 202 ? 54.630 -121.747 10.654 1.000 28.521 201 PRO BBB O 1
ATOM 12118 N N . PHE B 1 203 ? 53.468 -120.423 9.234 1.000 30.077 202 PHE BBB N 1
ATOM 12119 C CA . PHE B 1 203 ? 54.421 -119.281 9.232 1.000 29.943 202 PHE BBB CA 1
ATOM 12120 C C . PHE B 1 203 ? 53.827 -118.002 9.834 1.000 28.329 202 PHE BBB C 1
ATOM 12121 O O . PHE B 1 203 ? 54.631 -117.081 10.046 1.000 28.262 202 PHE BBB O 1
ATOM 12138 N N . ASP B 1 204 ? 52.525 -117.927 10.136 1.000 27.727 203 ASP BBB N 1
ATOM 12139 C CA . ASP B 1 204 ? 51.926 -116.684 10.705 1.000 28.556 203 ASP BBB CA 1
ATOM 12140 C C . ASP B 1 204 ? 52.711 -116.281 11.956 1.000 27.900 203 ASP BBB C 1
ATOM 12141 O O . ASP B 1 204 ? 53.141 -115.119 12.030 1.000 26.721 203 ASP BBB O 1
ATOM 12150 N N . ALA B 1 205 ? 52.894 -117.221 12.888 1.000 27.454 204 ALA BBB N 1
ATOM 12151 C CA . ALA B 1 205 ? 53.577 -116.981 14.181 1.000 29.300 204 ALA BBB CA 1
ATOM 12152 C C . ALA B 1 205 ? 55.022 -116.563 13.916 1.000 28.195 204 ALA BBB C 1
ATOM 12153 O O . ALA B 1 205 ? 55.496 -115.629 14.592 1.000 26.990 204 ALA BBB O 1
ATOM 12160 N N . PHE B 1 206 ? 55.684 -117.217 12.958 1.000 27.742 205 PHE BBB N 1
ATOM 12161 C CA . PHE B 1 206 ? 57.053 -116.862 12.513 1.000 28.302 205 PHE BBB CA 1
ATOM 12162 C C . PHE B 1 206 ? 57.085 -115.375 12.130 1.000 27.029 205 PHE BBB C 1
ATOM 12163 O O . PHE B 1 206 ? 57.987 -114.657 12.593 1.000 25.812 205 PHE BBB O 1
ATOM 12180 N N . TYR B 1 207 ? 56.137 -114.923 11.304 1.000 26.352 206 TYR BBB N 1
ATOM 12181 C CA . TYR B 1 207 ? 56.053 -113.508 10.862 1.000 25.759 206 TYR BBB CA 1
ATOM 12182 C C . TYR B 1 207 ? 55.876 -112.617 12.103 1.000 26.258 206 TYR BBB C 1
ATOM 12183 O O . TYR B 1 207 ? 56.568 -111.588 12.192 1.000 25.220 206 TYR BBB O 1
ATOM 12201 N N . ASN B 1 208 ? 55.028 -113.025 13.054 1.000 24.945 207 ASN BBB N 1
ATOM 12202 C CA . ASN B 1 208 ? 54.720 -112.224 14.270 1.000 26.443 207 ASN BBB CA 1
ATOM 12203 C C . ASN B 1 208 ? 55.992 -112.035 15.110 1.000 28.141 207 ASN BBB C 1
ATOM 12204 O O . ASN B 1 208 ? 56.221 -110.895 15.572 1.000 28.208 207 ASN BBB O 1
ATOM 12215 N N . TYR B 1 209 ? 56.801 -113.081 15.291 1.000 27.025 208 TYR BBB N 1
ATOM 12216 C CA . TYR B 1 209 ? 57.989 -113.046 16.184 1.000 29.464 208 TYR BBB CA 1
ATOM 12217 C C . TYR B 1 209 ? 59.137 -112.291 15.511 1.000 30.263 208 TYR BBB C 1
ATOM 12218 O O . TYR B 1 209 ? 59.869 -111.552 16.199 1.000 29.082 208 TYR BBB O 1
ATOM 12236 N N . VAL B 1 210 ? 59.278 -112.437 14.194 1.000 30.594 209 VAL BBB N 1
ATOM 12237 C CA . VAL B 1 210 ? 60.422 -111.848 13.441 1.000 31.289 209 VAL BBB CA 1
ATOM 12238 C C . VAL B 1 210 ? 60.176 -110.346 13.195 1.000 30.522 209 VAL BBB C 1
ATOM 12239 O O . VAL B 1 210 ? 61.159 -109.572 13.227 1.000 29.882 209 VAL BBB O 1
ATOM 12252 N N . THR B 1 211 ? 58.928 -109.927 12.973 1.000 28.943 210 THR BBB N 1
ATOM 12253 C CA . THR B 1 211 ? 58.587 -108.526 12.607 1.000 27.802 210 THR BBB CA 1
ATOM 12254 C C . THR B 1 211 ? 57.962 -107.773 13.786 1.000 28.477 210 THR BBB C 1
ATOM 12255 O O . THR B 1 211 ? 58.016 -106.539 13.769 1.000 28.719 210 THR BBB O 1
ATOM 12266 N N . GLN B 1 212 ? 57.346 -108.476 14.741 1.000 30.013 211 GLN BBB N 1
ATOM 12267 C CA . GLN B 1 212 ? 56.555 -107.870 15.852 1.000 31.790 211 GLN BBB CA 1
ATOM 12268 C C . GLN B 1 212 ? 55.379 -107.083 15.259 1.000 29.219 211 GLN BBB C 1
ATOM 12269 O O . GLN B 1 212 ? 54.897 -106.166 15.919 1.000 27.214 211 GLN BBB O 1
ATOM 12283 N N . HIS B 1 213 ? 54.926 -107.450 14.060 1.000 29.932 212 HIS BBB N 1
ATOM 12284 C CA . HIS B 1 213 ? 53.714 -106.883 13.416 1.000 29.680 212 HIS BBB CA 1
ATOM 12285 C C . HIS B 1 213 ? 52.600 -107.931 13.427 1.000 30.493 212 HIS BBB C 1
ATOM 12286 O O . HIS B 1 213 ? 52.911 -109.135 13.427 1.000 27.296 212 HIS BBB O 1
ATOM 12301 N N . THR B 1 214 ? 51.355 -107.457 13.413 1.000 32.868 213 THR BBB N 1
ATOM 12302 C CA . THR B 1 214 ? 50.121 -108.265 13.270 1.000 34.478 213 THR BBB CA 1
ATOM 12303 C C . THR B 1 214 ? 50.067 -108.865 11.864 1.000 35.773 213 THR BBB C 1
ATOM 12304 O O . THR B 1 214 ? 50.550 -108.207 10.909 1.000 31.504 213 THR BBB O 1
ATOM 12315 N N . CYS B 1 215 ? 49.482 -110.059 11.749 1.000 36.257 214 CYS BBB N 1
ATOM 12316 C CA . CYS B 1 215 ? 48.890 -110.585 10.490 1.000 37.521 214 CYS BBB CA 1
ATOM 12317 C C . CYS B 1 215 ? 47.455 -110.074 10.402 1.000 37.730 214 CYS BBB C 1
ATOM 12318 O O . CYS B 1 215 ? 46.562 -110.772 10.919 1.000 38.304 214 CYS BBB O 1
ATOM 12325 N N . ASN B 1 216 ? 47.258 -108.887 9.820 1.000 40.704 215 ASN BBB N 1
ATOM 12326 C CA . ASN B 1 216 ? 45.933 -108.216 9.760 1.000 42.224 215 ASN BBB CA 1
ATOM 12327 C C . ASN B 1 216 ? 44.931 -109.207 9.169 1.000 41.089 215 ASN BBB C 1
ATOM 12328 O O . ASN B 1 216 ? 45.110 -109.656 8.039 1.000 36.668 215 ASN BBB O 1
ATOM 12339 N N . PRO B 1 217 ? 43.887 -109.604 9.937 1.000 39.925 216 PRO BBB N 1
ATOM 12340 C CA . PRO B 1 217 ? 42.907 -110.590 9.483 1.000 40.588 216 PRO BBB CA 1
ATOM 12341 C C . PRO B 1 217 ? 42.396 -110.356 8.054 1.000 38.796 216 PRO BBB C 1
ATOM 12342 O O . PRO B 1 217 ? 42.440 -111.271 7.256 1.000 37.024 216 PRO BBB O 1
ATOM 12353 N N . ASP B 1 218 ? 41.953 -109.131 7.768 1.000 41.789 217 ASP BBB N 1
ATOM 12354 C CA . ASP B 1 218 ? 41.217 -108.766 6.528 1.000 44.722 217 ASP BBB CA 1
ATOM 12355 C C . ASP B 1 218 ? 42.164 -108.656 5.330 1.000 44.215 217 ASP BBB C 1
ATOM 12356 O O . ASP B 1 218 ? 41.654 -108.683 4.193 1.000 46.052 217 ASP BBB O 1
ATOM 12365 N N . ASP B 1 219 ? 43.474 -108.542 5.564 1.000 41.716 218 ASP BBB N 1
ATOM 12366 C CA . ASP B 1 219 ? 44.487 -108.393 4.486 1.000 40.685 218 ASP BBB CA 1
ATOM 12367 C C . ASP B 1 219 ? 45.146 -109.743 4.176 1.000 37.213 218 ASP BBB C 1
ATOM 12368 O O . ASP B 1 219 ? 45.643 -109.879 3.059 1.000 39.801 218 ASP BBB O 1
ATOM 12377 N N . THR B 1 220 ? 45.146 -110.706 5.105 1.000 34.761 219 THR BBB N 1
ATOM 12378 C CA . THR B 1 220 ? 45.999 -111.925 5.004 1.000 33.696 219 THR BBB CA 1
ATOM 12379 C C . THR B 1 220 ? 45.156 -113.210 5.017 1.000 31.846 219 THR BBB C 1
ATOM 12380 O O . THR B 1 220 ? 45.699 -114.245 5.415 1.000 30.272 219 THR BBB O 1
ATOM 12391 N N . TRP B 1 221 ? 43.896 -113.147 4.566 1.000 31.604 220 TRP BBB N 1
ATOM 12392 C CA . TRP B 1 221 ? 43.035 -114.320 4.240 1.000 30.806 220 TRP BBB CA 1
ATOM 12393 C C . TRP B 1 221 ? 42.678 -115.099 5.510 1.000 31.576 220 TRP BBB C 1
ATOM 12394 O O . TRP B 1 221 ? 42.361 -116.301 5.397 1.000 31.995 220 TRP BBB O 1
ATOM 12415 N N . GLU B 1 222 ? 42.755 -114.473 6.682 1.000 32.666 221 GLU BBB N 1
ATOM 12416 C CA . GLU B 1 222 ? 42.457 -115.177 7.955 1.000 32.465 221 GLU BBB CA 1
ATOM 12417 C C . GLU B 1 222 ? 41.056 -115.786 7.869 1.000 31.752 221 GLU BBB C 1
ATOM 12418 O O . GLU B 1 222 ? 40.121 -115.042 7.515 1.000 31.201 221 GLU BBB O 1
ATOM 12430 N N . GLY B 1 223 ? 40.913 -117.067 8.211 1.000 31.390 222 GLY BBB N 1
ATOM 12431 C CA . GLY B 1 223 ? 39.624 -117.782 8.158 1.000 33.237 222 GLY BBB CA 1
ATOM 12432 C C . GLY B 1 223 ? 39.517 -118.662 6.921 1.000 33.934 222 GLY BBB C 1
ATOM 12433 O O . GLY B 1 223 ? 38.685 -119.575 6.930 1.000 32.996 222 GLY BBB O 1
ATOM 12437 N N . GLN B 1 224 ? 40.333 -118.411 5.892 1.000 34.247 223 GLN BBB N 1
ATOM 12438 C CA . GLN B 1 224 ? 40.410 -119.291 4.698 1.000 34.709 223 GLN BBB CA 1
ATOM 12439 C C . GLN B 1 224 ? 41.013 -120.625 5.142 1.000 35.206 223 GLN BBB C 1
ATOM 12440 O O . GLN B 1 224 ? 41.907 -120.613 6.012 1.000 36.049 223 GLN BBB O 1
ATOM 12454 N N . ILE B 1 225 ? 40.507 -121.737 4.602 1.000 35.797 224 ILE BBB N 1
ATOM 12455 C CA . ILE B 1 225 ? 40.919 -123.110 5.019 1.000 37.363 224 ILE BBB CA 1
ATOM 12456 C C . ILE B 1 225 ? 42.224 -123.467 4.302 1.000 36.008 224 ILE BBB C 1
ATOM 12457 O O . ILE B 1 225 ? 42.205 -123.669 3.077 1.000 37.869 224 ILE BBB O 1
ATOM 12473 N N . TYR B 1 226 ? 43.319 -123.530 5.059 1.000 33.890 225 TYR BBB N 1
ATOM 12474 C CA . TYR B 1 226 ? 44.639 -124.035 4.612 1.000 32.231 225 TYR BBB CA 1
ATOM 12475 C C . TYR B 1 226 ? 44.631 -125.549 4.847 1.000 33.923 225 TYR BBB C 1
ATOM 12476 O O . TYR B 1 226 ? 44.684 -125.948 6.020 1.000 30.230 225 TYR BBB O 1
ATOM 12494 N N . ARG B 1 227 ? 44.529 -126.348 3.777 1.000 34.590 226 ARG BBB N 1
ATOM 12495 C CA . ARG B 1 227 ? 44.283 -127.816 3.847 1.000 35.833 226 ARG BBB CA 1
ATOM 12496 C C . ARG B 1 227 ? 45.382 -128.564 3.084 1.000 36.724 226 ARG BBB C 1
ATOM 12497 O O . ARG B 1 227 ? 45.863 -128.051 2.052 1.000 35.144 226 ARG BBB O 1
ATOM 12518 N N . VAL B 1 228 ? 45.754 -129.741 3.588 1.000 35.273 227 VAL BBB N 1
ATOM 12519 C CA . VAL B 1 228 ? 46.756 -130.658 2.976 1.000 36.173 227 VAL BBB CA 1
ATOM 12520 C C . VAL B 1 228 ? 46.096 -131.328 1.768 1.000 37.613 227 VAL BBB C 1
ATOM 12521 O O . VAL B 1 228 ? 44.956 -131.807 1.924 1.000 39.386 227 VAL BBB O 1
ATOM 12534 N N . LEU B 1 229 ? 46.766 -131.327 0.611 1.000 36.309 228 LEU BBB N 1
ATOM 12535 C CA . LEU B 1 229 ? 46.274 -131.989 -0.630 1.000 36.974 228 LEU BBB CA 1
ATOM 12536 C C . LEU B 1 229 ? 46.942 -133.356 -0.789 1.000 35.000 228 LEU BBB C 1
ATOM 12537 O O . LEU B 1 229 ? 46.292 -134.273 -1.310 1.000 37.847 228 LEU BBB O 1
ATOM 12553 N N . ALA B 1 230 ? 48.211 -133.472 -0.411 1.000 34.712 229 ALA BBB N 1
ATOM 12554 C CA . ALA B 1 230 ? 49.012 -134.700 -0.591 1.000 35.365 229 ALA BBB CA 1
ATOM 12555 C C . ALA B 1 230 ? 50.182 -134.692 0.384 1.000 34.922 229 ALA BBB C 1
ATOM 12556 O O . ALA B 1 230 ? 50.552 -133.608 0.857 1.000 34.813 229 ALA BBB O 1
ATOM 12563 N N . GLY B 1 231 ? 50.742 -135.875 0.636 1.000 32.209 230 GLY BBB N 1
ATOM 12564 C CA . GLY B 1 231 ? 51.842 -136.096 1.583 1.000 33.107 230 GLY BBB CA 1
ATOM 12565 C C . GLY B 1 231 ? 51.451 -135.659 2.979 1.000 33.919 230 GLY BBB C 1
ATOM 12566 O O . GLY B 1 231 ? 50.246 -135.586 3.264 1.000 37.161 230 GLY BBB O 1
ATOM 12570 N N . ASN B 1 232 ? 52.444 -135.350 3.808 1.000 33.950 231 ASN BBB N 1
ATOM 12571 C CA . ASN B 1 232 ? 52.251 -134.954 5.223 1.000 34.670 231 ASN BBB CA 1
ATOM 12572 C C . ASN B 1 232 ? 53.087 -133.707 5.489 1.000 33.672 231 ASN BBB C 1
ATOM 12573 O O . ASN B 1 232 ? 54.079 -133.754 6.216 1.000 31.875 231 ASN BBB O 1
ATOM 12584 N N . PRO B 1 233 ? 52.752 -132.560 4.859 1.000 32.752 232 PRO BBB N 1
ATOM 12585 C CA . PRO B 1 233 ? 53.577 -131.363 4.990 1.000 33.507 232 PRO BBB CA 1
ATOM 12586 C C . PRO B 1 233 ? 53.392 -130.713 6.368 1.000 32.425 232 PRO BBB C 1
ATOM 12587 O O . PRO B 1 233 ? 52.354 -130.907 6.968 1.000 30.949 232 PRO BBB O 1
ATOM 12598 N N . ALA B 1 234 ? 54.402 -129.967 6.826 1.000 34.650 233 ALA BBB N 1
ATOM 12599 C CA . ALA B 1 234 ? 54.320 -129.101 8.025 1.000 34.950 233 ALA BBB CA 1
ATOM 12600 C C . ALA B 1 234 ? 53.139 -128.138 7.852 1.000 35.237 233 ALA BBB C 1
ATOM 12601 O O . ALA B 1 234 ? 53.117 -127.422 6.828 1.000 35.641 233 ALA BBB O 1
ATOM 12608 N N . THR B 1 235 ? 52.169 -128.166 8.776 1.000 34.018 234 THR BBB N 1
ATOM 12609 C CA . THR B 1 235 ? 51.007 -127.236 8.806 1.000 36.439 234 THR BBB CA 1
ATOM 12610 C C . THR B 1 235 ? 50.973 -126.443 10.117 1.000 38.039 234 THR BBB C 1
ATOM 12611 O O . THR B 1 235 ? 50.396 -125.346 10.108 1.000 36.377 234 THR BBB O 1
ATOM 12622 N N . LEU B 1 236 ? 51.513 -127.002 11.203 1.000 40.952 235 LEU BBB N 1
ATOM 12623 C CA . LEU B 1 236 ? 51.537 -126.364 12.545 1.000 42.655 235 LEU BBB CA 1
ATOM 12624 C C . LEU B 1 236 ? 52.742 -125.427 12.622 1.000 40.879 235 LEU BBB C 1
ATOM 12625 O O . LEU B 1 236 ? 53.769 -125.729 11.974 1.000 38.423 235 LEU BBB O 1
ATOM 12641 N N . ASP B 1 237 ? 52.621 -124.347 13.396 1.000 39.141 236 ASP BBB N 1
ATOM 12642 C CA . ASP B 1 237 ? 53.777 -123.515 13.824 1.000 41.989 236 ASP BBB CA 1
ATOM 12643 C C . ASP B 1 237 ? 54.782 -124.412 14.552 1.000 39.676 236 ASP BBB C 1
ATOM 12644 O O . ASP B 1 237 ? 54.363 -125.109 15.497 1.000 40.525 236 ASP BBB O 1
ATOM 12653 N N . THR B 1 238 ? 56.048 -124.406 14.125 1.000 37.062 237 THR BBB N 1
ATOM 12654 C CA . THR B 1 238 ? 57.182 -125.014 14.873 1.000 37.846 237 THR BBB CA 1
ATOM 12655 C C . THR B 1 238 ? 58.335 -124.010 14.939 1.000 36.125 237 THR BBB C 1
ATOM 12656 O O . THR B 1 238 ? 59.502 -124.434 14.788 1.000 36.620 237 THR BBB O 1
ATOM 12667 N N . THR B 1 239 ? 58.019 -122.733 15.168 1.000 34.247 238 THR BBB N 1
ATOM 12668 C CA . THR B 1 239 ? 59.008 -121.632 15.288 1.000 33.655 238 THR BBB CA 1
ATOM 12669 C C . THR B 1 239 ? 59.776 -121.772 16.606 1.000 34.985 238 THR BBB C 1
ATOM 12670 O O . THR B 1 239 ? 59.124 -122.020 17.644 1.000 33.039 238 THR BBB O 1
ATOM 12681 N N . ALA B 1 240 ? 61.101 -121.613 16.563 1.000 33.754 239 ALA BBB N 1
ATOM 12682 C CA . ALA B 1 240 ? 61.957 -121.510 17.765 1.000 35.908 239 ALA BBB CA 1
ATOM 12683 C C . ALA B 1 240 ? 61.361 -120.430 18.666 1.000 35.879 239 ALA BBB C 1
ATOM 12684 O O . ALA B 1 240 ? 61.264 -119.269 18.270 1.000 36.909 239 ALA BBB O 1
ATOM 12691 N N . PRO B 1 241 ? 60.886 -120.776 19.881 1.000 34.132 240 PRO BBB N 1
ATOM 12692 C CA . PRO B 1 241 ? 60.262 -119.782 20.751 1.000 35.043 240 PRO BBB CA 1
ATOM 12693 C C . PRO B 1 241 ? 61.205 -118.631 21.156 1.000 33.332 240 PRO BBB C 1
ATOM 12694 O O . PRO B 1 241 ? 60.687 -117.608 21.539 1.000 32.262 240 PRO BBB O 1
ATOM 12705 N N . SER B 1 242 ? 62.529 -118.797 21.012 1.000 33.909 241 SER BBB N 1
ATOM 12706 C CA . SER B 1 242 ? 63.570 -117.773 21.323 1.000 35.649 241 SER BBB CA 1
ATOM 12707 C C . SER B 1 242 ? 63.809 -116.811 20.147 1.000 36.078 241 SER BBB C 1
ATOM 12708 O O . SER B 1 242 ? 64.642 -115.897 20.311 1.000 35.543 241 SER BBB O 1
ATOM 12716 N N . THR B 1 243 ? 63.145 -117.019 19.005 1.000 36.133 242 THR BBB N 1
ATOM 12717 C CA . THR B 1 243 ? 63.330 -116.233 17.753 1.000 35.999 242 THR BBB CA 1
ATOM 12718 C C . THR B 1 243 ? 63.293 -114.728 18.060 1.000 34.562 242 THR BBB C 1
ATOM 12719 O O . THR B 1 243 ? 62.291 -114.271 18.655 1.000 34.193 242 THR BBB O 1
ATOM 12730 N N . THR B 1 244 ? 64.341 -114.007 17.647 1.000 34.135 243 THR BBB N 1
ATOM 12731 C CA . THR B 1 244 ? 64.516 -112.534 17.797 1.000 35.473 243 THR BBB CA 1
ATOM 12732 C C . THR B 1 244 ? 64.044 -111.811 16.535 1.000 34.209 243 THR BBB C 1
ATOM 12733 O O . THR B 1 244 ? 63.939 -112.417 15.467 1.000 34.914 243 THR BBB O 1
ATOM 12744 N N . PRO B 1 245 ? 63.732 -110.496 16.625 1.000 35.593 244 PRO BBB N 1
ATOM 12745 C CA . PRO B 1 245 ? 63.323 -109.717 15.458 1.000 33.797 244 PRO BBB CA 1
ATOM 12746 C C . PRO B 1 245 ? 64.430 -109.690 14.398 1.000 33.382 244 PRO BBB C 1
ATOM 12747 O O . PRO B 1 245 ? 65.582 -109.684 14.752 1.000 31.810 244 PRO BBB O 1
ATOM 12758 N N . ALA B 1 246 ? 64.031 -109.709 13.126 1.000 32.426 245 ALA BBB N 1
ATOM 12759 C CA . ALA B 1 246 ? 64.928 -109.678 11.951 1.000 30.883 245 ALA BBB CA 1
ATOM 12760 C C . ALA B 1 246 ? 64.133 -109.184 10.741 1.000 29.197 245 ALA BBB C 1
ATOM 12761 O O . ALA B 1 246 ? 62.939 -109.494 10.641 1.000 28.914 245 ALA BBB O 1
ATOM 12768 N N . VAL B 1 247 ? 64.785 -108.445 9.854 1.000 29.105 246 VAL BBB N 1
ATOM 12769 C CA . VAL B 1 247 ? 64.176 -107.944 8.591 1.000 27.856 246 VAL BBB CA 1
ATOM 12770 C C . VAL B 1 247 ? 63.929 -109.146 7.676 1.000 27.570 246 VAL BBB C 1
ATOM 12771 O O . VAL B 1 247 ? 64.863 -109.919 7.459 1.000 26.700 246 VAL BBB O 1
ATOM 12784 N N . ILE B 1 248 ? 62.694 -109.324 7.210 1.000 26.738 247 ILE BBB N 1
ATOM 12785 C CA . ILE B 1 248 ? 62.367 -110.280 6.119 1.000 26.975 247 ILE BBB CA 1
ATOM 12786 C C . ILE B 1 248 ? 62.533 -109.521 4.806 1.000 26.410 247 ILE BBB C 1
ATOM 12787 O O . ILE B 1 248 ? 61.978 -108.415 4.700 1.000 25.187 247 ILE BBB O 1
ATOM 12803 N N . SER B 1 249 ? 63.279 -110.085 3.855 1.000 25.825 248 SER BBB N 1
ATOM 12804 C CA . SER B 1 249 ? 63.407 -109.511 2.494 1.000 25.909 248 SER BBB CA 1
ATOM 12805 C C . SER B 1 249 ? 62.577 -110.354 1.521 1.000 25.937 248 SER BBB C 1
ATOM 12806 O O . SER B 1 249 ? 62.462 -111.575 1.701 1.000 25.668 248 SER BBB O 1
ATOM 12814 N N . HIS B 1 250 ? 61.940 -109.679 0.575 1.000 26.137 249 HIS BBB N 1
ATOM 12815 C CA . HIS B 1 250 ? 61.103 -110.282 -0.487 1.000 27.356 249 HIS BBB CA 1
ATOM 12816 C C . HIS B 1 250 ? 61.594 -109.693 -1.804 1.000 27.307 249 HIS BBB C 1
ATOM 12817 O O . HIS B 1 250 ? 61.374 -108.484 -2.025 1.000 25.923 249 HIS BBB O 1
ATOM 12832 N N . ARG B 1 251 ? 62.291 -110.502 -2.601 1.000 28.334 250 ARG BBB N 1
ATOM 12833 C CA . ARG B 1 251 ? 62.922 -110.050 -3.864 1.000 27.780 250 ARG BBB CA 1
ATOM 12834 C C . ARG B 1 251 ? 61.968 -110.342 -5.019 1.000 28.548 250 ARG BBB C 1
ATOM 12835 O O . ARG B 1 251 ? 61.587 -111.522 -5.195 1.000 28.241 250 ARG BBB O 1
ATOM 12856 N N . ILE B 1 252 ? 61.606 -109.298 -5.771 1.000 27.435 251 ILE BBB N 1
ATOM 12857 C CA . ILE B 1 252 ? 60.540 -109.356 -6.810 1.000 26.831 251 ILE BBB CA 1
ATOM 12858 C C . ILE B 1 252 ? 61.173 -109.073 -8.176 1.000 26.862 251 ILE BBB C 1
ATOM 12859 O O . ILE B 1 252 ? 61.652 -107.945 -8.400 1.000 25.358 251 ILE BBB O 1
ATOM 12875 N N . HIS B 1 253 ? 61.209 -110.104 -9.018 1.000 27.731 252 HIS BBB N 1
ATOM 12876 C CA . HIS B 1 253 ? 61.644 -110.057 -10.438 1.000 27.345 252 HIS BBB CA 1
ATOM 12877 C C . HIS B 1 253 ? 60.479 -109.537 -11.289 1.000 26.728 252 HIS BBB C 1
ATOM 12878 O O . HIS B 1 253 ? 59.347 -110.030 -11.110 1.000 25.358 252 HIS BBB O 1
ATOM 12893 N N . PHE B 1 254 ? 60.742 -108.568 -12.165 1.000 26.417 253 PHE BBB N 1
ATOM 12894 C CA . PHE B 1 254 ? 59.773 -108.054 -13.175 1.000 27.173 253 PHE BBB CA 1
ATOM 12895 C C . PHE B 1 254 ? 60.263 -108.466 -14.563 1.000 27.408 253 PHE BBB C 1
ATOM 12896 O O . PHE B 1 254 ? 61.234 -107.875 -15.056 1.000 27.127 253 PHE BBB O 1
ATOM 12913 N N . ASP B 1 255 ? 59.617 -109.468 -15.153 1.000 28.321 254 ASP BBB N 1
ATOM 12914 C CA . ASP B 1 255 ? 60.048 -110.088 -16.432 1.000 30.112 254 ASP BBB CA 1
ATOM 12915 C C . ASP B 1 255 ? 60.092 -109.033 -17.543 1.000 31.366 254 ASP BBB C 1
ATOM 12916 O O . ASP B 1 255 ? 60.949 -109.154 -18.438 1.000 30.079 254 ASP BBB O 1
ATOM 12925 N N . ARG B 1 256 ? 59.214 -108.035 -17.473 1.000 32.602 255 ARG BBB N 1
ATOM 12926 C CA . ARG B 1 256 ? 59.030 -107.004 -18.527 1.000 37.202 255 ARG BBB CA 1
ATOM 12927 C C . ARG B 1 256 ? 60.195 -106.008 -18.512 1.000 34.551 255 ARG BBB C 1
ATOM 12928 O O . ARG B 1 256 ? 60.337 -105.271 -19.482 1.000 32.601 255 ARG BBB O 1
ATOM 12949 N N . GLY B 1 257 ? 60.995 -105.968 -17.447 1.000 30.771 256 GLY BBB N 1
ATOM 12950 C CA . GLY B 1 257 ? 62.159 -105.063 -17.371 1.000 30.845 256 GLY BBB CA 1
ATOM 12951 C C . GLY B 1 257 ? 61.769 -103.649 -16.958 1.000 28.216 256 GLY BBB C 1
ATOM 12952 O O . GLY B 1 257 ? 62.600 -102.755 -17.129 1.000 28.782 256 GLY BBB O 1
ATOM 12956 N N . ASN B 1 258 ? 60.577 -103.463 -16.382 1.000 26.862 257 ASN BBB N 1
ATOM 12957 C CA . ASN B 1 258 ? 60.020 -102.133 -16.010 1.000 27.959 257 ASN BBB CA 1
ATOM 12958 C C . ASN B 1 258 ? 59.839 -102.047 -14.479 1.000 26.887 257 ASN BBB C 1
ATOM 12959 O O . ASN B 1 258 ? 58.829 -101.472 -14.012 1.000 26.506 257 ASN BBB O 1
ATOM 12970 N N . SER B 1 259 ? 60.803 -102.557 -13.713 1.000 26.753 258 SER BBB N 1
ATOM 12971 C CA . SER B 1 259 ? 60.756 -102.609 -12.228 1.000 25.746 258 SER BBB CA 1
ATOM 12972 C C . SER B 1 259 ? 60.693 -101.195 -11.620 1.000 24.505 258 SER BBB C 1
ATOM 12973 O O . SER B 1 259 ? 59.813 -100.958 -10.777 1.000 24.652 258 SER BBB O 1
ATOM 12981 N N . LEU B 1 260 ? 61.578 -100.278 -12.017 1.000 24.658 259 LEU BBB N 1
ATOM 12982 C CA . LEU B 1 260 ? 61.626 -98.893 -11.460 1.000 25.195 259 LEU BBB CA 1
ATOM 12983 C C . LEU B 1 260 ? 60.300 -98.180 -11.743 1.000 24.487 259 LEU BBB C 1
ATOM 12984 O O . LEU B 1 260 ? 59.750 -97.542 -10.816 1.000 25.745 259 LEU BBB O 1
ATOM 13000 N N . ALA B 1 261 ? 59.806 -98.294 -12.975 1.000 25.182 260 ALA BBB N 1
ATOM 13001 C CA . ALA B 1 261 ? 58.543 -97.672 -13.430 1.000 25.683 260 ALA BBB CA 1
ATOM 13002 C C . ALA B 1 261 ? 57.363 -98.228 -12.618 1.000 25.712 260 ALA BBB C 1
ATOM 13003 O O . ALA B 1 261 ? 56.505 -97.421 -12.212 1.000 25.458 260 ALA BBB O 1
ATOM 13010 N N . SER B 1 262 ? 57.333 -99.542 -12.375 1.000 25.809 261 SER BBB N 1
ATOM 13011 C CA . SER B 1 262 ? 56.266 -100.244 -11.607 1.000 25.232 261 SER BBB CA 1
ATOM 13012 C C . SER B 1 262 ? 56.360 -99.882 -10.118 1.000 24.940 261 SER BBB C 1
ATOM 13013 O O . SER B 1 262 ? 55.317 -99.588 -9.525 1.000 24.408 261 SER BBB O 1
ATOM 13021 N N . LEU B 1 263 ? 57.563 -99.914 -9.535 1.000 26.037 262 LEU BBB N 1
ATOM 13022 C CA . LEU B 1 263 ? 57.804 -99.479 -8.131 1.000 25.551 262 LEU BBB CA 1
ATOM 13023 C C . LEU B 1 263 ? 57.290 -98.049 -7.946 1.000 24.707 262 LEU BBB C 1
ATOM 13024 O O . LEU B 1 263 ? 56.542 -97.792 -6.967 1.000 24.453 262 LEU BBB O 1
ATOM 13040 N N . THR B 1 264 ? 57.643 -97.148 -8.862 1.000 24.332 263 THR BBB N 1
ATOM 13041 C CA . THR B 1 264 ? 57.258 -95.721 -8.772 1.000 23.934 263 THR BBB CA 1
ATOM 13042 C C . THR B 1 264 ? 55.730 -95.616 -8.786 1.000 23.811 263 THR BBB C 1
ATOM 13043 O O . THR B 1 264 ? 55.180 -94.928 -7.902 1.000 23.191 263 THR BBB O 1
ATOM 13054 N N . ALA B 1 265 ? 55.071 -96.310 -9.713 1.000 23.571 264 ALA BBB N 1
ATOM 13055 C CA . ALA B 1 265 ? 53.600 -96.262 -9.870 1.000 25.395 264 ALA BBB CA 1
ATOM 13056 C C . ALA B 1 265 ? 52.936 -96.785 -8.593 1.000 25.583 264 ALA BBB C 1
ATOM 13057 O O . ALA B 1 265 ? 51.907 -96.223 -8.190 1.000 25.344 264 ALA BBB O 1
ATOM 13064 N N . HIS B 1 266 ? 53.527 -97.804 -7.966 1.000 25.813 265 HIS BBB N 1
ATOM 13065 C CA . HIS B 1 266 ? 53.075 -98.359 -6.660 1.000 26.389 265 HIS BBB CA 1
ATOM 13066 C C . HIS B 1 266 ? 53.156 -97.262 -5.585 1.000 25.541 265 HIS BBB C 1
ATOM 13067 O O . HIS B 1 266 ? 52.153 -97.057 -4.877 1.000 24.798 265 HIS BBB O 1
ATOM 13082 N N . GLN B 1 267 ? 54.264 -96.520 -5.530 1.000 26.626 266 GLN BBB N 1
ATOM 13083 C CA . GLN B 1 267 ? 54.518 -95.459 -4.511 1.000 28.003 266 GLN BBB CA 1
ATOM 13084 C C . GLN B 1 267 ? 53.652 -94.217 -4.765 1.000 26.712 266 GLN BBB C 1
ATOM 13085 O O . GLN B 1 267 ? 53.214 -93.605 -3.781 1.000 27.034 266 GLN BBB O 1
ATOM 13099 N N . VAL B 1 268 ? 53.449 -93.818 -6.022 1.000 26.735 267 VAL BBB N 1
ATOM 13100 C CA . VAL B 1 268 ? 52.689 -92.580 -6.374 1.000 27.188 267 VAL BBB CA 1
ATOM 13101 C C . VAL B 1 268 ? 51.196 -92.822 -6.141 1.000 26.702 267 VAL BBB C 1
ATOM 13102 O O . VAL B 1 268 ? 50.531 -91.933 -5.572 1.000 27.290 267 VAL BBB O 1
ATOM 13115 N N . CYS B 1 269 ? 50.677 -93.943 -6.639 1.000 26.934 268 CYS BBB N 1
ATOM 13116 C CA . CYS B 1 269 ? 49.221 -94.214 -6.743 1.000 29.228 268 CYS BBB CA 1
ATOM 13117 C C . CYS B 1 269 ? 48.704 -94.902 -5.475 1.000 29.007 268 CYS BBB C 1
ATOM 13118 O O . CYS B 1 269 ? 47.466 -94.894 -5.271 1.000 27.156 268 CYS BBB O 1
ATOM 13125 N N . GLY B 1 270 ? 49.599 -95.489 -4.672 1.000 28.142 269 GLY BBB N 1
ATOM 13126 C CA . GLY B 1 270 ? 49.228 -96.235 -3.454 1.000 29.876 269 GLY BBB CA 1
ATOM 13127 C C . GLY B 1 270 ? 48.509 -97.525 -3.802 1.000 31.439 269 GLY BBB C 1
ATOM 13128 O O . GLY B 1 270 ? 47.515 -97.853 -3.145 1.000 31.586 269 GLY BBB O 1
ATOM 13132 N N . ILE B 1 271 ? 48.989 -98.203 -4.844 1.000 32.404 270 ILE BBB N 1
ATOM 13133 C CA . ILE B 1 271 ? 48.401 -99.438 -5.434 1.000 34.123 270 ILE BBB CA 1
ATOM 13134 C C . ILE B 1 271 ? 49.360 -100.569 -5.090 1.000 31.117 270 ILE BBB C 1
ATOM 13135 O O . ILE B 1 271 ? 50.568 -100.358 -5.127 1.000 29.946 270 ILE BBB O 1
ATOM 13151 N N . PRO B 1 272 ? 48.874 -101.777 -4.730 1.000 30.159 271 PRO BBB N 1
ATOM 13152 C CA . PRO B 1 272 ? 49.764 -102.915 -4.519 1.000 29.765 271 PRO BBB CA 1
ATOM 13153 C C . PRO B 1 272 ? 50.685 -103.132 -5.731 1.000 28.908 271 PRO BBB C 1
ATOM 13154 O O . PRO B 1 272 ? 50.233 -102.965 -6.851 1.000 30.111 271 PRO BBB O 1
ATOM 13165 N N . LEU B 1 273 ? 51.948 -103.483 -5.480 1.000 27.525 272 LEU BBB N 1
ATOM 13166 C CA . LEU B 1 273 ? 52.964 -103.755 -6.529 1.000 27.957 272 LEU BBB CA 1
ATOM 13167 C C . LEU B 1 273 ? 52.496 -104.911 -7.425 1.000 28.127 272 LEU BBB C 1
ATOM 13168 O O . LEU B 1 273 ? 52.740 -104.848 -8.650 1.000 26.938 272 LEU BBB O 1
ATOM 13184 N N . GLU B 1 274 ? 51.831 -105.921 -6.855 1.000 27.544 273 GLU BBB N 1
ATOM 13185 C CA . GLU B 1 274 ? 51.322 -107.087 -7.626 1.000 28.287 273 GLU BBB CA 1
ATOM 13186 C C . GLU B 1 274 ? 50.363 -106.622 -8.733 1.000 28.111 273 GLU BBB C 1
ATOM 13187 O O . GLU B 1 274 ? 50.300 -107.295 -9.790 1.000 26.825 273 GLU BBB O 1
ATOM 13199 N N . SER B 1 275 ? 49.631 -105.532 -8.514 1.000 27.130 274 SER BBB N 1
ATOM 13200 C CA . SER B 1 275 ? 48.676 -104.980 -9.512 1.000 28.010 274 SER BBB CA 1
ATOM 13201 C C . SER B 1 275 ? 49.423 -104.463 -10.751 1.000 27.530 274 SER BBB C 1
ATOM 13202 O O . SER B 1 275 ? 48.799 -104.392 -11.821 1.000 26.704 274 SER BBB O 1
ATOM 13210 N N . LEU B 1 276 ? 50.703 -104.109 -10.604 1.000 26.935 275 LEU BBB N 1
ATOM 13211 C CA . LEU B 1 276 ? 51.567 -103.561 -11.685 1.000 29.401 275 LEU BBB CA 1
ATOM 13212 C C . LEU B 1 276 ? 52.518 -104.636 -12.213 1.000 30.279 275 LEU BBB C 1
ATOM 13213 O O . LEU B 1 276 ? 53.319 -104.318 -13.110 1.000 32.898 275 LEU BBB O 1
ATOM 13229 N N . ALA B 1 277 ? 52.422 -105.864 -11.699 1.000 30.618 276 ALA BBB N 1
ATOM 13230 C CA . ALA B 1 277 ? 53.245 -107.018 -12.129 1.000 30.907 276 ALA BBB CA 1
ATOM 13231 C C . ALA B 1 277 ? 52.699 -107.584 -13.449 1.000 32.341 276 ALA BBB C 1
ATOM 13232 O O . ALA B 1 277 ? 51.607 -107.182 -13.876 1.000 31.499 276 ALA BBB O 1
ATOM 13239 N N . ARG B 1 278 ? 53.439 -108.504 -14.064 1.000 33.396 277 ARG BBB N 1
ATOM 13240 C CA . ARG B 1 278 ? 52.969 -109.299 -15.226 1.000 34.168 277 ARG BBB CA 1
ATOM 13241 C C . ARG B 1 278 ? 51.601 -109.914 -14.891 1.000 34.468 277 ARG BBB C 1
ATOM 13242 O O . ARG B 1 278 ? 51.396 -110.363 -13.739 1.000 32.368 277 ARG BBB O 1
ATOM 13263 N N . THR B 1 279 ? 50.688 -109.905 -15.864 1.000 34.330 278 THR BBB N 1
ATOM 13264 C CA . THR B 1 279 ? 49.324 -110.484 -15.769 1.000 36.339 278 THR BBB CA 1
ATOM 13265 C C . THR B 1 279 ? 49.257 -111.730 -16.653 1.000 36.066 278 THR BBB C 1
ATOM 13266 O O . THR B 1 279 ? 49.965 -111.765 -17.683 1.000 32.906 278 THR BBB O 1
ATOM 13277 N N . ARG B 1 280 ? 48.450 -112.712 -16.249 1.000 36.323 279 ARG BBB N 1
ATOM 13278 C CA . ARG B 1 280 ? 48.198 -113.949 -17.025 1.000 39.973 279 ARG BBB CA 1
ATOM 13279 C C . ARG B 1 280 ? 47.475 -113.577 -18.320 1.000 43.176 279 ARG BBB C 1
ATOM 13280 O O . ARG B 1 280 ? 47.854 -114.112 -19.367 1.000 42.641 279 ARG BBB O 1
ATOM 13301 N N . HIS B 1 281 ? 46.470 -112.702 -18.230 1.000 49.316 280 HIS BBB N 1
ATOM 13302 C CA . HIS B 1 281 ? 45.651 -112.218 -19.374 1.000 59.713 280 HIS BBB CA 1
ATOM 13303 C C . HIS B 1 281 ? 45.584 -110.694 -19.313 1.000 68.106 280 HIS BBB C 1
ATOM 13304 O O . HIS B 1 281 ? 45.120 -110.147 -18.312 1.000 67.984 280 HIS BBB O 1
ATOM 13319 N N . PRO B 1 282 ? 46.067 -109.967 -20.354 1.000 78.193 281 PRO BBB N 1
ATOM 13320 C CA . PRO B 1 282 ? 46.103 -108.498 -20.340 1.000 81.221 281 PRO BBB CA 1
ATOM 13321 C C . PRO B 1 282 ? 44.855 -107.816 -19.747 1.000 80.296 281 PRO BBB C 1
ATOM 13322 O O . PRO B 1 282 ? 43.984 -107.421 -20.499 1.000 78.071 281 PRO BBB O 1
ATOM 13333 N N . ARG B 1 283 ? 44.817 -107.686 -18.413 1.000 82.463 282 ARG BBB N 1
ATOM 13334 C CA . ARG B 1 283 ? 43.703 -107.074 -17.635 1.000 85.076 282 ARG BBB CA 1
ATOM 13335 C C . ARG B 1 283 ? 43.886 -105.550 -17.619 1.000 85.437 282 ARG BBB C 1
ATOM 13336 O O . ARG B 1 283 ? 44.664 -105.039 -18.454 1.000 88.943 282 ARG BBB O 1
ATOM 13357 N N . GLY B 1 284 ? 43.196 -104.862 -16.704 1.000 84.077 283 GLY BBB N 1
ATOM 13358 C CA . GLY B 1 284 ? 43.250 -103.399 -16.536 1.000 87.587 283 GLY BBB CA 1
ATOM 13359 C C . GLY B 1 284 ? 42.049 -102.896 -15.757 1.000 89.362 283 GLY BBB C 1
ATOM 13360 O O . GLY B 1 284 ? 40.949 -102.853 -16.333 1.000 92.633 283 GLY BBB O 1
ATOM 13364 N N . TRP B 1 285 ? 42.251 -102.538 -14.489 1.000 95.273 284 TRP BBB N 1
ATOM 13365 C CA . TRP B 1 285 ? 41.185 -102.065 -13.565 1.000 97.939 284 TRP BBB CA 1
ATOM 13366 C C . TRP B 1 285 ? 41.082 -100.536 -13.648 1.000 89.088 284 TRP BBB C 1
ATOM 13367 O O . TRP B 1 285 ? 41.753 -99.943 -14.512 1.000 86.604 284 TRP BBB O 1
ATOM 13388 N N . GLU B 1 286 ? 40.257 -99.925 -12.793 1.000 86.768 285 GLU BBB N 1
ATOM 13389 C CA . GLU B 1 286 ? 39.990 -98.462 -12.781 1.000 91.231 285 GLU BBB CA 1
ATOM 13390 C C . GLU B 1 286 ? 41.258 -97.720 -12.338 1.000 87.772 285 GLU BBB C 1
ATOM 13391 O O . GLU B 1 286 ? 41.777 -96.916 -13.138 1.000 84.573 285 GLU BBB O 1
ATOM 13403 N N . GLU B 1 287 ? 41.740 -97.993 -11.119 1.000 85.911 286 GLU BBB N 1
ATOM 13404 C CA . GLU B 1 287 ? 42.890 -97.286 -10.488 1.000 82.833 286 GLU BBB CA 1
ATOM 13405 C C . GLU B 1 287 ? 44.156 -97.445 -11.338 1.000 74.756 286 GLU BBB C 1
ATOM 13406 O O . GLU B 1 287 ? 45.032 -96.552 -11.247 1.000 66.816 286 GLU BBB O 1
ATOM 13418 N N . LEU B 1 288 ? 44.279 -98.555 -12.078 1.000 64.366 287 LEU BBB N 1
ATOM 13419 C CA . LEU B 1 288 ? 45.437 -98.805 -12.975 1.000 59.182 287 LEU BBB CA 1
ATOM 13420 C C . LEU B 1 288 ? 45.320 -97.906 -14.210 1.000 53.685 287 LEU BBB C 1
ATOM 13421 O O . LEU B 1 288 ? 46.316 -97.253 -14.558 1.000 48.742 287 LEU BBB O 1
ATOM 13437 N N . ASN B 1 289 ? 44.144 -97.854 -14.836 1.000 50.341 288 ASN BBB N 1
ATOM 13438 C CA . ASN B 1 289 ? 43.934 -97.068 -16.079 1.000 50.247 288 ASN BBB CA 1
ATOM 13439 C C . ASN B 1 289 ? 44.094 -95.568 -15.794 1.000 47.331 288 ASN BBB C 1
ATOM 13440 O O . ASN B 1 289 ? 44.665 -94.882 -16.657 1.000 44.825 288 ASN BBB O 1
ATOM 13451 N N . ASN B 1 290 ? 43.656 -95.084 -14.625 1.000 44.022 289 ASN BBB N 1
ATOM 13452 C CA . ASN B 1 290 ? 43.592 -93.629 -14.306 1.000 45.492 289 ASN BBB CA 1
ATOM 13453 C C . ASN B 1 290 ? 44.856 -93.144 -13.585 1.000 42.195 289 ASN BBB C 1
ATOM 13454 O O . ASN B 1 290 ? 45.123 -91.938 -13.674 1.000 39.670 289 ASN BBB O 1
ATOM 13465 N N . CYS B 1 291 ? 45.600 -94.020 -12.896 1.000 40.042 290 CYS BBB N 1
ATOM 13466 C CA . CYS B 1 291 ? 46.826 -93.640 -12.137 1.000 38.392 290 CYS BBB CA 1
ATOM 13467 C C . CYS B 1 291 ? 47.985 -94.603 -12.425 1.000 33.767 290 CYS BBB C 1
ATOM 13468 O O . CYS B 1 291 ? 49.031 -94.124 -12.904 1.000 32.427 290 CYS BBB O 1
ATOM 13475 N N . GLY B 1 292 ? 47.829 -95.889 -12.097 1.000 29.655 291 GLY BBB N 1
ATOM 13476 C CA . GLY B 1 292 ? 48.919 -96.884 -12.108 1.000 30.330 291 GLY BBB CA 1
ATOM 13477 C C . GLY B 1 292 ? 49.669 -96.923 -13.434 1.000 28.907 291 GLY BBB C 1
ATOM 13478 O O . GLY B 1 292 ? 50.903 -96.718 -13.449 1.000 26.543 291 GLY BBB O 1
ATOM 13482 N N . TYR B 1 293 ? 48.968 -97.208 -14.527 1.000 29.787 292 TYR BBB N 1
ATOM 13483 C CA . TYR B 1 293 ? 49.601 -97.435 -15.850 1.000 30.759 292 TYR BBB CA 1
ATOM 13484 C C . TYR B 1 293 ? 50.181 -96.118 -16.361 1.000 29.596 292 TYR BBB C 1
ATOM 13485 O O . TYR B 1 293 ? 51.341 -96.088 -16.764 1.000 29.102 292 TYR BBB O 1
ATOM 13503 N N . PRO B 1 294 ? 49.426 -94.994 -16.339 1.000 29.106 293 PRO BBB N 1
ATOM 13504 C CA . PRO B 1 294 ? 49.951 -93.700 -16.779 1.000 29.988 293 PRO BBB CA 1
ATOM 13505 C C . PRO B 1 294 ? 51.189 -93.210 -16.012 1.000 28.949 293 PRO BBB C 1
ATOM 13506 O O . PRO B 1 294 ? 52.090 -92.689 -16.642 1.000 28.948 293 PRO BBB O 1
ATOM 13517 N N . VAL B 1 295 ? 51.216 -93.380 -14.687 1.000 27.376 294 VAL BBB N 1
ATOM 13518 C CA . VAL B 1 295 ? 52.409 -93.033 -13.859 1.000 26.832 294 VAL BBB CA 1
ATOM 13519 C C . VAL B 1 295 ? 53.582 -93.932 -14.289 1.000 26.723 294 VAL BBB C 1
ATOM 13520 O O . VAL B 1 295 ? 54.695 -93.399 -14.494 1.000 26.361 294 VAL BBB O 1
ATOM 13533 N N . ARG B 1 296 ? 53.354 -95.242 -14.418 1.000 26.778 295 ARG BBB N 1
ATOM 13534 C CA . ARG B 1 296 ? 54.385 -96.211 -14.881 1.000 28.972 295 ARG BBB CA 1
ATOM 13535 C C . ARG B 1 296 ? 54.899 -95.781 -16.265 1.000 26.515 295 ARG BBB C 1
ATOM 13536 O O . ARG B 1 296 ? 56.119 -95.753 -16.466 1.000 26.186 295 ARG BBB O 1
ATOM 13557 N N . ASN B 1 297 ? 53.995 -95.448 -17.183 1.000 25.972 296 ASN BBB N 1
ATOM 13558 C CA . ASN B 1 297 ? 54.336 -95.023 -18.568 1.000 28.039 296 ASN BBB CA 1
ATOM 13559 C C . ASN B 1 297 ? 55.187 -93.744 -18.550 1.000 26.927 296 ASN BBB C 1
ATOM 13560 O O . ASN B 1 297 ? 56.125 -93.654 -19.372 1.000 28.350 296 ASN BBB O 1
ATOM 13571 N N . LEU B 1 298 ? 54.900 -92.793 -17.656 1.000 26.490 297 LEU BBB N 1
ATOM 13572 C CA . LEU B 1 298 ? 55.687 -91.538 -17.542 1.000 27.185 297 LEU BBB CA 1
ATOM 13573 C C . LEU B 1 298 ? 57.146 -91.866 -17.199 1.000 27.305 297 LEU BBB C 1
ATOM 13574 O O . LEU B 1 298 ? 58.045 -91.297 -17.846 1.000 27.043 297 LEU BBB O 1
ATOM 13590 N N . VAL B 1 299 ? 57.390 -92.741 -16.219 1.000 25.551 298 VAL BBB N 1
ATOM 13591 C CA . VAL B 1 299 ? 58.782 -93.128 -15.847 1.000 26.978 298 VAL BBB CA 1
ATOM 13592 C C . VAL B 1 299 ? 59.456 -93.793 -17.059 1.000 27.180 298 VAL BBB C 1
ATOM 13593 O O . VAL B 1 299 ? 60.634 -93.492 -17.314 1.000 26.985 298 VAL BBB O 1
ATOM 13606 N N . SER B 1 300 ? 58.744 -94.665 -17.774 1.000 27.538 299 SER BBB N 1
ATOM 13607 C CA . SER B 1 300 ? 59.273 -95.392 -18.959 1.000 28.641 299 SER BBB CA 1
ATOM 13608 C C . SER B 1 300 ? 59.656 -94.395 -20.062 1.000 28.366 299 SER BBB C 1
ATOM 13609 O O . SER B 1 300 ? 60.727 -94.585 -20.668 1.000 27.376 299 SER BBB O 1
ATOM 13617 N N . LEU B 1 301 ? 58.832 -93.369 -20.305 1.000 28.118 300 LEU BBB N 1
ATOM 13618 C CA . LEU B 1 301 ? 59.126 -92.321 -21.322 1.000 29.099 300 LEU BBB CA 1
ATOM 13619 C C . LEU B 1 301 ? 60.345 -91.504 -20.879 1.000 29.193 300 LEU BBB C 1
ATOM 13620 O O . LEU B 1 301 ? 61.180 -91.187 -21.742 1.000 27.769 300 LEU BBB O 1
ATOM 13636 N N . PHE B 1 302 ? 60.451 -91.167 -19.591 1.000 28.492 301 PHE BBB N 1
ATOM 13637 C CA . PHE B 1 302 ? 61.610 -90.413 -19.057 1.000 29.185 301 PHE BBB CA 1
ATOM 13638 C C . PHE B 1 302 ? 62.882 -91.249 -19.258 1.000 31.154 301 PHE BBB C 1
ATOM 13639 O O . PHE B 1 302 ? 63.929 -90.683 -19.638 1.000 32.067 301 PHE BBB O 1
ATOM 13656 N N . ILE B 1 303 ? 62.801 -92.560 -19.027 1.000 30.865 302 ILE BBB N 1
ATOM 13657 C CA . ILE B 1 303 ? 63.947 -93.489 -19.252 1.000 32.384 302 ILE BBB CA 1
ATOM 13658 C C . ILE B 1 303 ? 64.273 -93.510 -20.749 1.000 31.292 302 ILE BBB C 1
ATOM 13659 O O . ILE B 1 303 ? 65.465 -93.429 -21.070 1.000 30.490 302 ILE BBB O 1
ATOM 13675 N N . LEU B 1 304 ? 63.264 -93.575 -21.627 1.000 32.420 303 LEU BBB N 1
ATOM 13676 C CA . LEU B 1 304 ? 63.482 -93.650 -23.103 1.000 35.954 303 LEU BBB CA 1
ATOM 13677 C C . LEU B 1 304 ? 64.137 -92.355 -23.615 1.000 38.711 303 LEU BBB C 1
ATOM 13678 O O . LEU B 1 304 ? 64.886 -92.434 -24.609 1.000 40.744 303 LEU BBB O 1
ATOM 13694 N N . ALA B 1 305 ? 63.899 -91.218 -22.957 1.000 35.818 304 ALA BBB N 1
ATOM 13695 C CA . ALA B 1 305 ? 64.465 -89.903 -23.337 1.000 37.988 304 ALA BBB CA 1
ATOM 13696 C C . ALA B 1 305 ? 65.969 -89.837 -23.015 1.000 39.303 304 ALA BBB C 1
ATOM 13697 O O . ALA B 1 305 ? 66.650 -88.987 -23.610 1.000 41.391 304 ALA BBB O 1
ATOM 13704 N N . ARG B 1 306 ? 66.463 -90.690 -22.108 1.000 39.593 305 ARG BBB N 1
ATOM 13705 C CA . ARG B 1 306 ? 67.890 -90.769 -21.689 1.000 43.617 305 ARG BBB CA 1
ATOM 13706 C C . ARG B 1 306 ? 68.278 -89.493 -20.918 1.000 43.322 305 ARG BBB C 1
ATOM 13707 O O . ARG B 1 306 ? 69.467 -89.137 -20.923 1.000 45.713 305 ARG BBB O 1
ATOM 13728 N N . LEU B 1 307 ? 67.315 -88.834 -20.270 1.000 42.257 306 LEU BBB N 1
ATOM 13729 C CA . LEU B 1 307 ? 67.533 -87.583 -19.495 1.000 40.995 306 LEU BBB CA 1
ATOM 13730 C C . LEU B 1 307 ? 68.169 -87.931 -18.152 1.000 40.105 306 LEU BBB C 1
ATOM 13731 O O . LEU B 1 307 ? 68.015 -89.078 -17.700 1.000 37.091 306 LEU BBB O 1
ATOM 13747 N N . SER B 1 308 ? 68.845 -86.967 -17.533 1.000 39.147 307 SER BBB N 1
ATOM 13748 C CA . SER B 1 308 ? 69.451 -87.110 -16.186 1.000 38.930 307 SER BBB CA 1
ATOM 13749 C C . SER B 1 308 ? 68.352 -87.055 -15.119 1.000 38.355 307 SER BBB C 1
ATOM 13750 O O . SER B 1 308 ? 67.487 -86.151 -15.196 1.000 38.853 307 SER BBB O 1
ATOM 13758 N N . TRP B 1 309 ? 68.385 -87.978 -14.153 1.000 35.884 308 TRP BBB N 1
ATOM 13759 C CA . TRP B 1 309 ? 67.473 -87.969 -12.979 1.000 35.144 308 TRP BBB CA 1
ATOM 13760 C C . TRP B 1 309 ? 67.783 -86.746 -12.103 1.000 35.809 308 TRP BBB C 1
ATOM 13761 O O . TRP B 1 309 ? 66.905 -86.335 -11.334 1.000 36.267 308 TRP BBB O 1
ATOM 13782 N N . ASP B 1 310 ? 68.973 -86.160 -12.249 1.000 38.427 309 ASP BBB N 1
ATOM 13783 C CA . ASP B 1 310 ? 69.374 -84.898 -11.570 1.000 41.839 309 ASP BBB CA 1
ATOM 13784 C C . ASP B 1 310 ? 68.594 -83.692 -12.131 1.000 42.250 309 ASP BBB C 1
ATOM 13785 O O . ASP B 1 310 ? 68.562 -82.669 -11.423 1.000 43.541 309 ASP BBB O 1
ATOM 13794 N N . ARG B 1 311 ? 67.973 -83.795 -13.317 1.000 42.139 310 ARG BBB N 1
ATOM 13795 C CA . ARG B 1 311 ? 67.412 -82.631 -14.069 1.000 44.261 310 ARG BBB CA 1
ATOM 13796 C C . ARG B 1 311 ? 65.878 -82.712 -14.183 1.000 39.811 310 ARG BBB C 1
ATOM 13797 O O . ARG B 1 311 ? 65.301 -81.999 -15.018 1.000 39.299 310 ARG BBB O 1
ATOM 13818 N N . VAL B 1 312 ? 65.227 -83.493 -13.330 1.000 38.018 311 VAL BBB N 1
ATOM 13819 C CA . VAL B 1 312 ? 63.739 -83.654 -13.296 1.000 38.928 311 VAL BBB CA 1
ATOM 13820 C C . VAL B 1 312 ? 63.041 -82.287 -13.242 1.000 38.309 311 VAL BBB C 1
ATOM 13821 O O . VAL B 1 312 ? 62.095 -82.075 -14.037 1.000 35.627 311 VAL BBB O 1
ATOM 13834 N N . GLU B 1 313 ? 63.469 -81.400 -12.344 1.000 38.863 312 GLU BBB N 1
ATOM 13835 C CA . GLU B 1 313 ? 62.802 -80.087 -12.140 1.000 42.180 312 GLU BBB CA 1
ATOM 13836 C C . GLU B 1 313 ? 62.877 -79.300 -13.455 1.000 37.857 312 GLU BBB C 1
ATOM 13837 O O . GLU B 1 313 ? 61.846 -78.730 -13.856 1.000 32.254 312 GLU BBB O 1
ATOM 13849 N N . GLN B 1 314 ? 64.033 -79.328 -14.129 1.000 38.162 313 GLN BBB N 1
ATOM 13850 C CA . GLN B 1 314 ? 64.276 -78.562 -15.380 1.000 39.341 313 GLN BBB CA 1
ATOM 13851 C C . GLN B 1 314 ? 63.494 -79.208 -16.531 1.000 39.032 313 GLN BBB C 1
ATOM 13852 O O . GLN B 1 314 ? 62.963 -78.453 -17.379 1.000 38.518 313 GLN BBB O 1
ATOM 13866 N N . VAL B 1 315 ? 63.411 -80.544 -16.573 1.000 36.140 314 VAL BBB N 1
ATOM 13867 C CA . VAL B 1 315 ? 62.663 -81.259 -17.650 1.000 33.370 314 VAL BBB CA 1
ATOM 13868 C C . VAL B 1 315 ? 61.191 -80.857 -17.547 1.000 31.287 314 VAL BBB C 1
ATOM 13869 O O . VAL B 1 315 ? 60.606 -80.511 -18.582 1.000 30.258 314 VAL BBB O 1
ATOM 13882 N N . ILE B 1 316 ? 60.622 -80.890 -16.339 1.000 31.582 315 ILE BBB N 1
ATOM 13883 C CA . ILE B 1 316 ? 59.191 -80.550 -16.095 1.000 31.046 315 ILE BBB CA 1
ATOM 13884 C C . ILE B 1 316 ? 58.962 -79.074 -16.457 1.000 31.499 315 ILE BBB C 1
ATOM 13885 O O . ILE B 1 316 ? 58.048 -78.796 -17.251 1.000 31.034 315 ILE BBB O 1
ATOM 13901 N N . HIS B 1 317 ? 59.759 -78.159 -15.906 1.000 32.578 316 HIS BBB N 1
ATOM 13902 C CA . HIS B 1 317 ? 59.625 -76.704 -16.182 1.000 34.933 316 HIS BBB CA 1
ATOM 13903 C C . HIS B 1 317 ? 59.672 -76.474 -17.702 1.000 34.517 316 HIS BBB C 1
ATOM 13904 O O . HIS B 1 317 ? 58.807 -75.746 -18.208 1.000 35.971 316 HIS BBB O 1
ATOM 13919 N N . ASN B 1 318 ? 60.622 -77.103 -18.405 1.000 36.484 317 ASN BBB N 1
ATOM 13920 C CA . ASN B 1 318 ? 60.804 -76.974 -19.878 1.000 36.197 317 ASN BBB CA 1
ATOM 13921 C C . ASN B 1 318 ? 59.537 -77.448 -20.599 1.000 35.332 317 ASN BBB C 1
ATOM 13922 O O . ASN B 1 318 ? 59.072 -76.731 -21.505 1.000 33.915 317 ASN BBB O 1
ATOM 13933 N N . ALA B 1 319 ? 58.993 -78.606 -20.210 1.000 33.328 318 ALA BBB N 1
ATOM 13934 C CA . ALA B 1 319 ? 57.753 -79.179 -20.784 1.000 33.203 318 ALA BBB CA 1
ATOM 13935 C C . ALA B 1 319 ? 56.591 -78.192 -20.628 1.000 33.360 318 ALA BBB C 1
ATOM 13936 O O . ALA B 1 319 ? 55.744 -78.140 -21.534 1.000 34.066 318 ALA BBB O 1
ATOM 13943 N N . LEU B 1 320 ? 56.528 -77.445 -19.521 1.000 32.069 319 LEU BBB N 1
ATOM 13944 C CA . LEU B 1 320 ? 55.367 -76.562 -19.229 1.000 32.926 319 LEU BBB CA 1
ATOM 13945 C C . LEU B 1 320 ? 55.530 -75.196 -19.916 1.000 33.615 319 LEU BBB C 1
ATOM 13946 O O . LEU B 1 320 ? 54.494 -74.625 -20.294 1.000 35.280 319 LEU BBB O 1
ATOM 13962 N N . THR B 1 321 ? 56.762 -74.715 -20.124 1.000 34.729 320 THR BBB N 1
ATOM 13963 C CA . THR B 1 321 ? 57.041 -73.316 -20.553 1.000 38.435 320 THR BBB CA 1
ATOM 13964 C C . THR B 1 321 ? 57.646 -73.248 -21.966 1.000 40.677 320 THR BBB C 1
ATOM 13965 O O . THR B 1 321 ? 57.477 -72.199 -22.611 1.000 40.664 320 THR BBB O 1
ATOM 13976 N N . ASN B 1 322 ? 58.314 -74.305 -22.439 1.000 41.998 321 ASN BBB N 1
ATOM 13977 C CA . ASN B 1 322 ? 58.982 -74.325 -23.769 1.000 41.700 321 ASN BBB CA 1
ATOM 13978 C C . ASN B 1 322 ? 58.952 -75.738 -24.354 1.000 38.030 321 ASN BBB C 1
ATOM 13979 O O . ASN B 1 322 ? 59.992 -76.299 -24.696 1.000 34.706 321 ASN BBB O 1
ATOM 13990 N N . PRO B 1 323 ? 57.758 -76.346 -24.529 1.000 35.886 322 PRO BBB N 1
ATOM 13991 C CA . PRO B 1 323 ? 57.673 -77.747 -24.936 1.000 37.496 322 PRO BBB CA 1
ATOM 13992 C C . PRO B 1 323 ? 58.094 -77.951 -26.398 1.000 37.652 322 PRO BBB C 1
ATOM 13993 O O . PRO B 1 323 ? 57.886 -77.060 -27.200 1.000 34.041 322 PRO BBB O 1
ATOM 14004 N N . THR B 1 324 ? 58.679 -79.111 -26.699 1.000 38.806 323 THR BBB N 1
ATOM 14005 C CA . THR B 1 324 ? 58.850 -79.609 -28.087 1.000 39.215 323 THR BBB CA 1
ATOM 14006 C C . THR B 1 324 ? 57.493 -80.125 -28.553 1.000 39.766 323 THR BBB C 1
ATOM 14007 O O . THR B 1 324 ? 56.963 -81.070 -27.977 1.000 37.652 323 THR BBB O 1
ATOM 14018 N N . PRO B 1 325 ? 56.863 -79.499 -29.572 1.000 43.658 324 PRO BBB N 1
ATOM 14019 C CA . PRO B 1 325 ? 55.577 -79.982 -30.076 1.000 42.942 324 PRO BBB CA 1
ATOM 14020 C C . PRO B 1 325 ? 55.677 -81.455 -30.518 1.000 39.534 324 PRO BBB C 1
ATOM 14021 O O . PRO B 1 325 ? 56.623 -81.780 -31.211 1.000 38.383 324 PRO BBB O 1
ATOM 14032 N N . GLY B 1 326 ? 54.747 -82.304 -30.063 1.000 35.947 325 GLY BBB N 1
ATOM 14033 C CA . GLY B 1 326 ? 54.646 -83.728 -30.449 1.000 35.890 325 GLY BBB CA 1
ATOM 14034 C C . GLY B 1 326 ? 55.606 -84.650 -29.697 1.000 33.619 325 GLY BBB C 1
ATOM 14035 O O . GLY B 1 326 ? 55.523 -85.876 -29.904 1.000 31.175 325 GLY BBB O 1
ATOM 14039 N N . ASN B 1 327 ? 56.493 -84.119 -28.853 1.000 33.372 326 ASN BBB N 1
ATOM 14040 C CA . ASN B 1 327 ? 57.384 -84.949 -27.994 1.000 33.812 326 ASN BBB CA 1
ATOM 14041 C C . ASN B 1 327 ? 56.505 -85.679 -26.967 1.000 32.477 326 ASN BBB C 1
ATOM 14042 O O . ASN B 1 327 ? 55.758 -85.000 -26.243 1.000 30.730 326 ASN BBB O 1
ATOM 14053 N N . ALA B 1 328 ? 56.547 -87.014 -26.935 1.000 30.620 327 ALA BBB N 1
ATOM 14054 C CA . ALA B 1 328 ? 55.642 -87.836 -26.093 1.000 30.440 327 ALA BBB CA 1
ATOM 14055 C C . ALA B 1 328 ? 55.866 -87.524 -24.604 1.000 29.038 327 ALA BBB C 1
ATOM 14056 O O . ALA B 1 328 ? 54.866 -87.483 -23.866 1.000 28.230 327 ALA BBB O 1
ATOM 14063 N N . LEU B 1 329 ? 57.119 -87.357 -24.166 1.000 29.861 328 LEU BBB N 1
ATOM 14064 C CA . LEU B 1 329 ? 57.437 -87.098 -22.735 1.000 29.079 328 LEU BBB CA 1
ATOM 14065 C C . LEU B 1 329 ? 56.843 -85.749 -22.324 1.000 29.714 328 LEU BBB C 1
ATOM 14066 O O . LEU B 1 329 ? 56.124 -85.714 -21.304 1.000 30.946 328 LEU BBB O 1
ATOM 14082 N N . ASP B 1 330 ? 57.093 -84.694 -23.106 1.000 31.043 329 ASP BBB N 1
ATOM 14083 C CA . ASP B 1 330 ? 56.578 -83.327 -22.820 1.000 32.106 329 ASP BBB CA 1
ATOM 14084 C C . ASP B 1 330 ? 55.050 -83.386 -22.737 1.000 30.946 329 ASP BBB C 1
ATOM 14085 O O . ASP B 1 330 ? 54.497 -82.833 -21.778 1.000 30.282 329 ASP BBB O 1
ATOM 14094 N N . ASP B 1 331 ? 54.395 -84.058 -23.684 1.000 30.839 330 ASP BBB N 1
ATOM 14095 C CA . ASP B 1 331 ? 52.913 -84.182 -23.719 1.000 33.252 330 ASP BBB CA 1
ATOM 14096 C C . ASP B 1 331 ? 52.435 -84.904 -22.449 1.000 31.999 330 ASP BBB C 1
ATOM 14097 O O . ASP B 1 331 ? 51.440 -84.452 -21.857 1.000 31.533 330 ASP BBB O 1
ATOM 14106 N N . ALA B 1 332 ? 53.126 -85.967 -22.024 1.000 30.385 331 ALA BBB N 1
ATOM 14107 C CA . ALA B 1 332 ? 52.767 -86.754 -20.818 1.000 28.867 331 ALA BBB CA 1
ATOM 14108 C C . ALA B 1 332 ? 52.871 -85.863 -19.569 1.000 27.384 331 ALA BBB C 1
ATOM 14109 O O . ALA B 1 332 ? 51.945 -85.899 -18.736 1.000 27.824 331 ALA BBB O 1
ATOM 14116 N N . ILE B 1 333 ? 53.935 -85.067 -19.444 1.000 27.827 332 ILE BBB N 1
ATOM 14117 C CA . ILE B 1 333 ? 54.104 -84.121 -18.298 1.000 28.849 332 ILE BBB CA 1
ATOM 14118 C C . ILE B 1 333 ? 52.968 -83.090 -18.323 1.000 30.580 332 ILE BBB C 1
ATOM 14119 O O . ILE B 1 333 ? 52.331 -82.892 -17.271 1.000 29.527 332 ILE BBB O 1
ATOM 14135 N N . ARG B 1 334 ? 52.685 -82.493 -19.485 1.000 32.581 333 ARG BBB N 1
ATOM 14136 C CA . ARG B 1 334 ? 51.709 -81.378 -19.635 1.000 34.369 333 ARG BBB CA 1
ATOM 14137 C C . ARG B 1 334 ? 50.288 -81.859 -19.312 1.000 34.828 333 ARG BBB C 1
ATOM 14138 O O . ARG B 1 334 ? 49.488 -81.023 -18.862 1.000 35.726 333 ARG BBB O 1
ATOM 14159 N N . GLU B 1 335 ? 49.992 -83.143 -19.529 1.000 35.445 334 GLU BBB N 1
ATOM 14160 C CA . GLU B 1 335 ? 48.663 -83.765 -19.269 1.000 39.472 334 GLU BBB CA 1
ATOM 14161 C C . GLU B 1 335 ? 48.368 -83.799 -17.758 1.000 37.804 334 GLU BBB C 1
ATOM 14162 O O . GLU B 1 335 ? 47.188 -83.734 -17.396 1.000 36.329 334 GLU BBB O 1
ATOM 14174 N N . ALA B 1 336 ? 49.391 -83.911 -16.903 1.000 36.347 335 ALA BBB N 1
ATOM 14175 C CA . ALA B 1 336 ? 49.241 -84.006 -15.428 1.000 35.794 335 ALA BBB CA 1
ATOM 14176 C C . ALA B 1 336 ? 50.541 -83.580 -14.751 1.000 33.971 335 ALA BBB C 1
ATOM 14177 O O . ALA B 1 336 ? 51.290 -84.419 -14.248 1.000 34.146 335 ALA BBB O 1
ATOM 14184 N N . PRO B 1 337 ? 50.869 -82.268 -14.756 1.000 32.240 336 PRO BBB N 1
ATOM 14185 C CA . PRO B 1 337 ? 52.181 -81.804 -14.313 1.000 31.941 336 PRO BBB CA 1
ATOM 14186 C C . PRO B 1 337 ? 52.497 -82.130 -12.845 1.000 30.842 336 PRO BBB C 1
ATOM 14187 O O . PRO B 1 337 ? 53.625 -82.461 -12.572 1.000 31.541 336 PRO BBB O 1
ATOM 14198 N N . GLU B 1 338 ? 51.521 -81.995 -11.948 1.000 30.555 337 GLU BBB N 1
ATOM 14199 C CA . GLU B 1 338 ? 51.736 -82.183 -10.485 1.000 31.970 337 GLU BBB CA 1
ATOM 14200 C C . GLU B 1 338 ? 51.973 -83.669 -10.221 1.000 29.492 337 GLU BBB C 1
ATOM 14201 O O . GLU B 1 338 ? 52.872 -83.982 -9.436 1.000 30.239 337 GLU BBB O 1
ATOM 14213 N N . ARG B 1 339 ? 51.234 -84.548 -10.895 1.000 29.106 338 ARG BBB N 1
ATOM 14214 C CA . ARG B 1 339 ? 51.508 -86.005 -10.839 1.000 30.298 338 ARG BBB CA 1
ATOM 14215 C C . ARG B 1 339 ? 52.930 -86.296 -11.342 1.000 29.267 338 ARG BBB C 1
ATOM 14216 O O . ARG B 1 339 ? 53.588 -87.178 -10.760 1.000 31.123 338 ARG BBB O 1
ATOM 14237 N N . ALA B 1 340 ? 53.395 -85.579 -12.369 1.000 28.765 339 ALA BBB N 1
ATOM 14238 C CA . ALA B 1 340 ? 54.752 -85.725 -12.953 1.000 28.168 339 ALA BBB CA 1
ATOM 14239 C C . ALA B 1 340 ? 55.821 -85.291 -11.942 1.000 28.336 339 ALA BBB C 1
ATOM 14240 O O . ALA B 1 340 ? 56.848 -85.974 -11.849 1.000 28.379 339 ALA BBB O 1
ATOM 14247 N N . ARG B 1 341 ? 55.591 -84.202 -11.204 1.000 28.803 340 ARG BBB N 1
ATOM 14248 C CA . ARG B 1 341 ? 56.505 -83.750 -10.121 1.000 30.040 340 ARG BBB CA 1
ATOM 14249 C C . ARG B 1 341 ? 56.630 -84.864 -9.073 1.000 30.619 340 ARG BBB C 1
ATOM 14250 O O . ARG B 1 341 ? 57.773 -85.276 -8.782 1.000 29.943 340 ARG BBB O 1
ATOM 14271 N N . VAL B 1 342 ? 55.502 -85.358 -8.549 1.000 29.959 341 VAL BBB N 1
ATOM 14272 C CA . VAL B 1 342 ? 55.485 -86.428 -7.505 1.000 29.456 341 VAL BBB CA 1
ATOM 14273 C C . VAL B 1 342 ? 56.182 -87.676 -8.067 1.000 28.109 341 VAL BBB C 1
ATOM 14274 O O . VAL B 1 342 ? 57.092 -88.187 -7.400 1.000 28.329 341 VAL BBB O 1
ATOM 14287 N N . THR B 1 343 ? 55.793 -88.121 -9.265 1.000 28.443 342 THR BBB N 1
ATOM 14288 C CA . THR B 1 343 ? 56.334 -89.338 -9.930 1.000 27.306 342 THR BBB CA 1
ATOM 14289 C C . THR B 1 343 ? 57.853 -89.221 -10.083 1.000 27.804 342 THR BBB C 1
ATOM 14290 O O . THR B 1 343 ? 58.579 -90.097 -9.556 1.000 27.381 342 THR BBB O 1
ATOM 14301 N N . LEU B 1 344 ? 58.332 -88.194 -10.786 1.000 27.286 343 LEU BBB N 1
ATOM 14302 C CA . LEU B 1 344 ? 59.750 -88.157 -11.229 1.000 28.121 343 LEU BBB CA 1
ATOM 14303 C C . LEU B 1 344 ? 60.682 -87.837 -10.046 1.000 29.267 343 LEU BBB C 1
ATOM 14304 O O . LEU B 1 344 ? 61.813 -88.363 -10.044 1.000 27.438 343 LEU BBB O 1
ATOM 14320 N N . THR B 1 345 ? 60.236 -87.061 -9.051 1.000 29.797 344 THR BBB N 1
ATOM 14321 C CA . THR B 1 345 ? 61.050 -86.763 -7.836 1.000 29.705 344 THR BBB CA 1
ATOM 14322 C C . THR B 1 345 ? 61.141 -88.017 -6.950 1.000 29.058 344 THR BBB C 1
ATOM 14323 O O . THR B 1 345 ? 62.172 -88.176 -6.286 1.000 30.325 344 THR BBB O 1
ATOM 14334 N N . LEU B 1 346 ? 60.116 -88.873 -6.942 1.000 29.494 345 LEU BBB N 1
ATOM 14335 C CA . LEU B 1 346 ? 60.154 -90.186 -6.241 1.000 29.843 345 LEU BBB CA 1
ATOM 14336 C C . LEU B 1 346 ? 61.160 -91.110 -6.935 1.000 28.288 345 LEU BBB C 1
ATOM 14337 O O . LEU B 1 346 ? 62.057 -91.626 -6.238 1.000 27.071 345 LEU BBB O 1
ATOM 14353 N N . ALA B 1 347 ? 61.025 -91.287 -8.250 1.000 27.714 346 ALA BBB N 1
ATOM 14354 C CA . ALA B 1 347 ? 61.905 -92.145 -9.082 1.000 28.069 346 ALA BBB CA 1
ATOM 14355 C C . ALA B 1 347 ? 63.358 -91.677 -8.946 1.000 29.272 346 ALA BBB C 1
ATOM 14356 O O . ALA B 1 347 ? 64.234 -92.546 -8.749 1.000 29.029 346 ALA BBB O 1
ATOM 14363 N N . ALA B 1 348 ? 63.599 -90.361 -9.007 1.000 28.846 347 ALA BBB N 1
ATOM 14364 C CA . ALA B 1 348 ? 64.942 -89.743 -8.875 1.000 30.723 347 ALA BBB CA 1
ATOM 14365 C C . ALA B 1 348 ? 65.574 -90.124 -7.532 1.000 30.198 347 ALA BBB C 1
ATOM 14366 O O . ALA B 1 348 ? 66.772 -90.471 -7.519 1.000 30.091 347 ALA BBB O 1
ATOM 14373 N N . ALA B 1 349 ? 64.811 -90.038 -6.438 1.000 29.128 348 ALA BBB N 1
ATOM 14374 C CA . ALA B 1 349 ? 65.285 -90.379 -5.077 1.000 29.885 348 ALA BBB CA 1
ATOM 14375 C C . ALA B 1 349 ? 65.603 -91.879 -5.004 1.000 29.662 348 ALA BBB C 1
ATOM 14376 O O . ALA B 1 349 ? 66.640 -92.238 -4.403 1.000 31.488 348 ALA BBB O 1
ATOM 14383 N N . GLN B 1 350 ? 64.771 -92.724 -5.620 1.000 30.073 349 GLN BBB N 1
ATOM 14384 C CA . GLN B 1 350 ? 64.991 -94.193 -5.679 1.000 30.363 349 GLN BBB CA 1
ATOM 14385 C C . GLN B 1 350 ? 66.280 -94.490 -6.467 1.000 29.378 349 GLN BBB C 1
ATOM 14386 O O . GLN B 1 350 ? 67.108 -95.285 -5.974 1.000 29.548 349 GLN BBB O 1
ATOM 14400 N N . VAL B 1 351 ? 66.468 -93.863 -7.630 1.000 28.914 350 VAL BBB N 1
ATOM 14401 C CA . VAL B 1 351 ? 67.682 -94.055 -8.481 1.000 29.326 350 VAL BBB CA 1
ATOM 14402 C C . VAL B 1 351 ? 68.930 -93.623 -7.694 1.000 30.663 350 VAL BBB C 1
ATOM 14403 O O . VAL B 1 351 ? 69.958 -94.322 -7.786 1.000 29.587 350 VAL BBB O 1
ATOM 14416 N N . ASN B 1 352 ? 68.854 -92.524 -6.942 1.000 32.598 351 ASN BBB N 1
ATOM 14417 C CA . ASN B 1 352 ? 69.998 -91.983 -6.159 1.000 34.430 351 ASN BBB CA 1
ATOM 14418 C C . ASN B 1 352 ? 70.354 -92.980 -5.045 1.000 34.323 351 ASN BBB C 1
ATOM 14419 O O . ASN B 1 352 ? 71.551 -93.283 -4.863 1.000 33.464 351 ASN BBB O 1
ATOM 14430 N N . GLN B 1 353 ? 69.346 -93.468 -4.321 1.000 34.105 352 GLN BBB N 1
ATOM 14431 C CA . GLN B 1 353 ? 69.493 -94.482 -3.245 1.000 35.070 352 GLN BBB CA 1
ATOM 14432 C C . GLN B 1 353 ? 70.141 -95.728 -3.867 1.000 32.745 352 GLN BBB C 1
ATOM 14433 O O . GLN B 1 353 ? 71.170 -96.207 -3.339 1.000 31.408 352 GLN BBB O 1
ATOM 14447 N N . PHE B 1 354 ? 69.597 -96.212 -4.984 1.000 29.759 353 PHE BBB N 1
ATOM 14448 C CA . PHE B 1 354 ? 70.149 -97.379 -5.718 1.000 30.532 353 PHE BBB CA 1
ATOM 14449 C C . PHE B 1 354 ? 71.646 -97.174 -5.989 1.000 32.129 353 PHE BBB C 1
ATOM 14450 O O . PHE B 1 354 ? 72.437 -98.084 -5.694 1.000 32.447 353 PHE BBB O 1
ATOM 14467 N N . ASP B 1 355 ? 72.011 -96.010 -6.534 1.000 33.402 354 ASP BBB N 1
ATOM 14468 C CA . ASP B 1 355 ? 73.398 -95.663 -6.953 1.000 38.048 354 ASP BBB CA 1
ATOM 14469 C C . ASP B 1 355 ? 74.356 -95.772 -5.754 1.000 37.154 354 ASP BBB C 1
ATOM 14470 O O . ASP B 1 355 ? 75.457 -96.317 -5.931 1.000 38.089 354 ASP BBB O 1
ATOM 14479 N N . ASN B 1 356 ? 73.944 -95.317 -4.571 1.000 37.458 355 ASN BBB N 1
ATOM 14480 C CA . ASN B 1 356 ? 74.809 -95.257 -3.363 1.000 37.823 355 ASN BBB CA 1
ATOM 14481 C C . ASN B 1 356 ? 75.006 -96.642 -2.734 1.000 37.927 355 ASN BBB C 1
ATOM 14482 O O . ASN B 1 356 ? 75.865 -96.739 -1.843 1.000 37.755 355 ASN BBB O 1
ATOM 14493 N N . GLN B 1 357 ? 74.265 -97.671 -3.165 1.000 36.725 356 GLN BBB N 1
ATOM 14494 C CA . GLN B 1 357 ? 74.238 -99.004 -2.494 1.000 37.035 356 GLN BBB CA 1
ATOM 14495 C C . GLN B 1 357 ? 75.511 -99.799 -2.810 1.000 37.548 356 GLN BBB C 1
ATOM 14496 O O . GLN B 1 357 ? 75.907 -100.630 -1.977 1.000 38.673 356 GLN BBB O 1
ATOM 14510 N N . ALA B 1 358 ? 76.118 -99.581 -3.970 1.000 37.244 357 ALA BBB N 1
ATOM 14511 C CA . ALA B 1 358 ? 77.309 -100.331 -4.422 1.000 39.758 357 ALA BBB CA 1
ATOM 14512 C C . ALA B 1 358 ? 77.932 -99.607 -5.614 1.000 43.446 357 ALA BBB C 1
ATOM 14513 O O . ALA B 1 358 ? 77.169 -99.105 -6.463 1.000 40.377 357 ALA BBB O 1
ATOM 14520 N N . ALA B 1 359 ? 79.264 -99.518 -5.645 1.000 50.162 358 ALA BBB N 1
ATOM 14521 C CA . ALA B 1 359 ? 80.033 -98.961 -6.782 1.000 54.720 358 ALA BBB CA 1
ATOM 14522 C C . ALA B 1 359 ? 79.790 -99.864 -7.994 1.000 58.505 358 ALA BBB C 1
ATOM 14523 O O . ALA B 1 359 ? 80.086 -101.072 -7.894 1.000 66.320 358 ALA BBB O 1
ATOM 14530 N N . GLY B 1 360 ? 79.229 -99.313 -9.074 1.000 56.545 359 GLY BBB N 1
ATOM 14531 C CA . GLY B 1 360 ? 78.841 -100.080 -10.272 1.000 53.985 359 GLY BBB CA 1
ATOM 14532 C C . GLY B 1 360 ? 77.340 -100.065 -10.492 1.000 53.289 359 GLY BBB C 1
ATOM 14533 O O . GLY B 1 360 ? 76.928 -100.254 -11.646 1.000 57.716 359 GLY BBB O 1
ATOM 14537 N N . ASN B 1 361 ? 76.542 -99.877 -9.433 1.000 49.800 360 ASN BBB N 1
ATOM 14538 C CA . ASN B 1 361 ? 75.097 -99.539 -9.558 1.000 46.260 360 ASN BBB CA 1
ATOM 14539 C C . ASN B 1 361 ? 75.007 -98.241 -10.359 1.000 47.267 360 ASN BBB C 1
ATOM 14540 O O . ASN B 1 361 ? 75.712 -97.289 -9.978 1.000 54.595 360 ASN BBB O 1
ATOM 14551 N N . THR B 1 362 ? 74.233 -98.230 -11.448 1.000 42.168 361 THR BBB N 1
ATOM 14552 C CA . THR B 1 362 ? 74.041 -97.056 -12.340 1.000 40.212 361 THR BBB CA 1
ATOM 14553 C C . THR B 1 362 ? 72.549 -96.826 -12.538 1.000 40.450 361 THR BBB C 1
ATOM 14554 O O . THR B 1 362 ? 71.763 -97.761 -12.413 1.000 41.295 361 THR BBB O 1
ATOM 14565 N N . PRO B 1 363 ? 72.123 -95.581 -12.856 1.000 41.955 362 PRO BBB N 1
ATOM 14566 C CA . PRO B 1 363 ? 70.739 -95.300 -13.245 1.000 41.991 362 PRO BBB CA 1
ATOM 14567 C C . PRO B 1 363 ? 70.140 -96.292 -14.252 1.000 43.870 362 PRO BBB C 1
ATOM 14568 O O . PRO B 1 363 ? 68.975 -96.639 -14.151 1.000 44.580 362 PRO BBB O 1
ATOM 14579 N N . GLU B 1 364 ? 70.957 -96.721 -15.211 1.000 41.895 363 GLU BBB N 1
ATOM 14580 C CA . GLU B 1 364 ? 70.534 -97.588 -16.333 1.000 42.098 363 GLU BBB CA 1
ATOM 14581 C C . GLU B 1 364 ? 70.229 -98.986 -15.781 1.000 39.930 363 GLU BBB C 1
ATOM 14582 O O . GLU B 1 364 ? 69.232 -99.588 -16.222 1.000 40.797 363 GLU BBB O 1
ATOM 14594 N N . GLN B 1 365 ? 71.029 -99.463 -14.822 1.000 36.910 364 GLN BBB N 1
ATOM 14595 C CA . GLN B 1 365 ? 70.782 -100.745 -14.102 1.000 36.506 364 GLN BBB CA 1
ATOM 14596 C C . GLN B 1 365 ? 69.542 -100.616 -13.202 1.000 32.224 364 GLN BBB C 1
ATOM 14597 O O . GLN B 1 365 ? 68.853 -101.624 -13.001 1.000 30.592 364 GLN BBB O 1
ATOM 14611 N N . ALA B 1 366 ? 69.268 -99.427 -12.665 1.000 30.769 365 ALA BBB N 1
ATOM 14612 C CA . ALA B 1 366 ? 68.114 -99.182 -11.767 1.000 30.628 365 ALA BBB CA 1
ATOM 14613 C C . ALA B 1 366 ? 66.806 -99.495 -12.494 1.000 30.992 365 ALA BBB C 1
ATOM 14614 O O . ALA B 1 366 ? 65.868 -99.986 -11.838 1.000 29.905 365 ALA BBB O 1
ATOM 14621 N N . GLN B 1 367 ? 66.741 -99.243 -13.805 1.000 31.447 366 GLN BBB N 1
ATOM 14622 C CA . GLN B 1 367 ? 65.469 -99.315 -14.566 1.000 33.214 366 GLN BBB CA 1
ATOM 14623 C C . GLN B 1 367 ? 64.868 -100.728 -14.477 1.000 31.979 366 GLN BBB C 1
ATOM 14624 O O . GLN B 1 367 ? 63.625 -100.808 -14.445 1.000 32.946 366 GLN BBB O 1
ATOM 14638 N N . SER B 1 368 ? 65.683 -101.792 -14.418 1.000 30.041 367 SER BBB N 1
ATOM 14639 C CA . SER B 1 368 ? 65.209 -103.204 -14.486 1.000 30.775 367 SER BBB CA 1
ATOM 14640 C C . SER B 1 368 ? 65.640 -104.042 -13.267 1.000 28.669 367 SER BBB C 1
ATOM 14641 O O . SER B 1 368 ? 65.323 -105.247 -13.235 1.000 28.836 367 SER BBB O 1
ATOM 14649 N N . ALA B 1 369 ? 66.296 -103.442 -12.280 1.000 26.101 368 ALA BBB N 1
ATOM 14650 C CA . ALA B 1 369 ? 66.763 -104.137 -11.060 1.000 25.748 368 ALA BBB CA 1
ATOM 14651 C C . ALA B 1 369 ? 65.576 -104.792 -10.340 1.000 25.261 368 ALA BBB C 1
ATOM 14652 O O . ALA B 1 369 ? 64.465 -104.245 -10.374 1.000 26.331 368 ALA BBB O 1
ATOM 14659 N N . ASP B 1 370 ? 65.785 -105.940 -9.703 1.000 26.048 369 ASP BBB N 1
ATOM 14660 C CA . ASP B 1 370 ? 64.747 -106.537 -8.819 1.000 26.152 369 ASP BBB CA 1
ATOM 14661 C C . ASP B 1 370 ? 64.337 -105.503 -7.765 1.000 24.469 369 ASP BBB C 1
ATOM 14662 O O . ASP B 1 370 ? 65.184 -104.684 -7.360 1.000 24.106 369 ASP BBB O 1
ATOM 14671 N N . VAL B 1 371 ? 63.080 -105.540 -7.339 1.000 24.520 370 VAL BBB N 1
ATOM 14672 C CA . VAL B 1 371 ? 62.633 -104.838 -6.106 1.000 25.261 370 VAL BBB CA 1
ATOM 14673 C C . VAL B 1 371 ? 62.912 -105.773 -4.927 1.000 24.660 370 VAL BBB C 1
ATOM 14674 O O . VAL B 1 371 ? 62.615 -106.974 -5.048 1.000 25.937 370 VAL BBB O 1
ATOM 14687 N N . VAL B 1 372 ? 63.471 -105.248 -3.838 1.000 24.481 371 VAL BBB N 1
ATOM 14688 C CA . VAL B 1 372 ? 63.498 -105.956 -2.528 1.000 24.401 371 VAL BBB CA 1
ATOM 14689 C C . VAL B 1 372 ? 62.659 -105.144 -1.538 1.000 25.304 371 VAL BBB C 1
ATOM 14690 O O . VAL B 1 372 ? 63.070 -104.008 -1.189 1.000 25.989 371 VAL BBB O 1
ATOM 14703 N N . SER B 1 373 ? 61.521 -105.717 -1.129 1.000 24.886 372 SER BBB N 1
ATOM 14704 C CA . SER B 1 373 ? 60.592 -105.177 -0.109 1.000 25.048 372 SER BBB CA 1
ATOM 14705 C C . SER B 1 373 ? 61.016 -105.701 1.267 1.000 26.531 372 SER BBB C 1
ATOM 14706 O O . SER B 1 373 ? 61.105 -106.944 1.431 1.000 26.424 372 SER BBB O 1
ATOM 14714 N N . LEU B 1 374 ? 61.324 -104.801 2.204 1.000 25.814 373 LEU BBB N 1
ATOM 14715 C CA . LEU B 1 374 ? 61.848 -105.187 3.538 1.000 26.078 373 LEU BBB CA 1
ATOM 14716 C C . LEU B 1 374 ? 60.712 -105.089 4.553 1.000 26.433 373 LEU BBB C 1
ATOM 14717 O O . LEU B 1 374 ? 60.089 -104.016 4.652 1.000 26.441 373 LEU BBB O 1
ATOM 14733 N N . SER B 1 375 ? 60.442 -106.188 5.257 1.000 27.685 374 SER BBB N 1
ATOM 14734 C CA . SER B 1 375 ? 59.524 -106.232 6.418 1.000 27.134 374 SER BBB CA 1
ATOM 14735 C C . SER B 1 375 ? 60.305 -105.746 7.631 1.000 28.595 374 SER BBB C 1
ATOM 14736 O O . SER B 1 375 ? 60.973 -106.578 8.286 1.000 30.416 374 SER BBB O 1
ATOM 14744 N N . CYS B 1 376 ? 60.281 -104.436 7.851 1.000 27.825 375 CYS BBB N 1
ATOM 14745 C CA . CYS B 1 376 ? 60.913 -103.758 9.008 1.000 28.878 375 CYS BBB CA 1
ATOM 14746 C C . CYS B 1 376 ? 60.211 -104.215 10.295 1.000 28.644 375 CYS BBB C 1
ATOM 14747 O O . CYS B 1 376 ? 59.005 -104.545 10.246 1.000 26.975 375 CYS BBB O 1
ATOM 14754 N N . SER B 1 377 ? 60.955 -104.251 11.399 1.000 28.702 376 SER BBB N 1
ATOM 14755 C CA . SER B 1 377 ? 60.478 -104.667 12.741 1.000 29.959 376 SER BBB CA 1
ATOM 14756 C C . SER B 1 377 ? 59.731 -103.499 13.386 1.000 30.633 376 SER BBB C 1
ATOM 14757 O O . SER B 1 377 ? 60.261 -102.375 13.333 1.000 32.183 376 SER BBB O 1
ATOM 14765 N N . ALA B 1 378 ? 58.556 -103.751 13.970 1.000 30.009 377 ALA BBB N 1
ATOM 14766 C CA . ALA B 1 378 ? 57.664 -102.703 14.524 1.000 31.731 377 ALA BBB CA 1
ATOM 14767 C C . ALA B 1 378 ? 58.446 -101.844 15.525 1.000 33.268 377 ALA BBB C 1
ATOM 14768 O O . ALA B 1 378 ? 59.117 -102.417 16.407 1.000 33.710 377 ALA BBB O 1
ATOM 14775 N N . GLY B 1 379 ? 58.414 -100.523 15.337 1.000 34.421 378 GLY BBB N 1
ATOM 14776 C CA . GLY B 1 379 ? 59.012 -99.521 16.242 1.000 36.995 378 GLY BBB CA 1
ATOM 14777 C C . GLY B 1 379 ? 60.537 -99.488 16.233 1.000 39.342 378 GLY BBB C 1
ATOM 14778 O O . GLY B 1 379 ? 61.087 -98.660 16.989 1.000 41.489 378 GLY BBB O 1
ATOM 14782 N N . ALA B 1 380 ? 61.223 -100.335 15.450 1.000 36.981 379 ALA BBB N 1
ATOM 14783 C CA . ALA B 1 380 ? 62.698 -100.290 15.317 1.000 34.554 379 ALA BBB CA 1
ATOM 14784 C C . ALA B 1 380 ? 63.043 -98.980 14.604 1.000 34.348 379 ALA BBB C 1
ATOM 14785 O O . ALA B 1 380 ? 62.358 -98.642 13.614 1.000 32.338 379 ALA BBB O 1
ATOM 14792 N N . LEU B 1 381 ? 64.014 -98.244 15.139 1.000 34.639 380 LEU BBB N 1
ATOM 14793 C CA . LEU B 1 381 ? 64.446 -96.918 14.633 1.000 37.837 380 LEU BBB CA 1
ATOM 14794 C C . LEU B 1 381 ? 65.097 -97.104 13.263 1.000 37.871 380 LEU BBB C 1
ATOM 14795 O O . LEU B 1 381 ? 64.980 -96.200 12.427 1.000 41.099 380 LEU BBB O 1
ATOM 14811 N N . HIS B 1 382 ? 65.771 -98.233 13.062 1.000 36.272 381 HIS BBB N 1
ATOM 14812 C CA . HIS B 1 382 ? 66.542 -98.543 11.831 1.000 38.166 381 HIS BBB CA 1
ATOM 14813 C C . HIS B 1 382 ? 66.006 -99.840 11.230 1.000 36.769 381 HIS BBB C 1
ATOM 14814 O O . HIS B 1 382 ? 65.488 -100.679 11.986 1.000 35.301 381 HIS BBB O 1
ATOM 14829 N N . CYS B 1 383 ? 66.060 -99.940 9.905 1.000 35.990 382 CYS BBB N 1
ATOM 14830 C CA . CYS B 1 383 ? 65.635 -101.117 9.110 1.000 37.183 382 CYS BBB CA 1
ATOM 14831 C C . CYS B 1 383 ? 66.745 -101.413 8.099 1.000 39.000 382 CYS BBB C 1
ATOM 14832 O O . CYS B 1 383 ? 66.640 -100.969 6.943 1.000 40.070 382 CYS BBB O 1
ATOM 14839 N N . SER B 1 384 ? 67.795 -102.090 8.563 1.000 38.788 383 SER BBB N 1
ATOM 14840 C CA . SER B 1 384 ? 69.041 -102.370 7.809 1.000 40.434 383 SER BBB CA 1
ATOM 14841 C C . SER B 1 384 ? 68.745 -103.388 6.698 1.000 39.104 383 SER BBB C 1
ATOM 14842 O O . SER B 1 384 ? 68.108 -104.418 6.987 1.000 40.288 383 SER BBB O 1
ATOM 14850 N N . ALA B 1 385 ? 69.144 -103.085 5.463 1.000 36.345 384 ALA BBB N 1
ATOM 14851 C CA . ALA B 1 385 ? 68.973 -103.976 4.293 1.000 35.483 384 ALA BBB CA 1
ATOM 14852 C C . ALA B 1 385 ? 70.000 -105.097 4.386 1.000 33.588 384 ALA BBB C 1
ATOM 14853 O O . ALA B 1 385 ? 71.129 -104.849 4.779 1.000 30.260 384 ALA BBB O 1
ATOM 14860 N N . PRO B 1 386 ? 69.657 -106.354 4.027 1.000 34.545 385 PRO BBB N 1
ATOM 14861 C CA . PRO B 1 386 ? 70.650 -107.426 3.973 1.000 35.123 385 PRO BBB CA 1
ATOM 14862 C C . PRO B 1 386 ? 71.679 -107.167 2.863 1.000 34.263 385 PRO BBB C 1
ATOM 14863 O O . PRO B 1 386 ? 71.342 -106.512 1.892 1.000 31.595 385 PRO BBB O 1
ATOM 14874 N N . ALA B 1 387 ? 72.905 -107.666 3.044 1.000 34.429 386 ALA BBB N 1
ATOM 14875 C CA . ALA B 1 387 ? 74.049 -107.452 2.125 1.000 34.967 386 ALA BBB CA 1
ATOM 14876 C C . ALA B 1 387 ? 73.664 -107.848 0.692 1.000 33.072 386 ALA BBB C 1
ATOM 14877 O O . ALA B 1 387 ? 74.097 -107.161 -0.243 1.000 34.735 386 ALA BBB O 1
ATOM 14884 N N . ASP B 1 388 ? 72.867 -108.906 0.524 1.000 31.753 387 ASP BBB N 1
ATOM 14885 C CA . ASP B 1 388 ? 72.551 -109.499 -0.806 1.000 32.793 387 ASP BBB CA 1
ATOM 14886 C C . ASP B 1 388 ? 71.502 -108.656 -1.557 1.000 31.034 387 ASP BBB C 1
ATOM 14887 O O . ASP B 1 388 ? 71.220 -108.985 -2.727 1.000 31.019 387 ASP BBB O 1
ATOM 14896 N N . SER B 1 389 ? 70.981 -107.581 -0.953 1.000 31.272 388 SER BBB N 1
ATOM 14897 C CA . SER B 1 389 ? 69.958 -106.680 -1.558 1.000 30.605 388 SER BBB CA 1
ATOM 14898 C C . SER B 1 389 ? 70.596 -105.441 -2.214 1.000 29.379 388 SER BBB C 1
ATOM 14899 O O . SER B 1 389 ? 69.841 -104.623 -2.762 1.000 28.952 388 SER BBB O 1
ATOM 14907 N N . ALA B 1 390 ? 71.928 -105.335 -2.221 1.000 30.830 389 ALA BBB N 1
ATOM 14908 C CA . ALA B 1 390 ? 72.693 -104.168 -2.734 1.000 30.710 389 ALA BBB CA 1
ATOM 14909 C C . ALA B 1 390 ? 72.404 -103.910 -4.223 1.000 28.795 389 ALA BBB C 1
ATOM 14910 O O . ALA B 1 390 ? 72.545 -102.751 -4.641 1.000 29.983 389 ALA BBB O 1
ATOM 14917 N N . ASN B 1 391 ? 72.013 -104.926 -4.998 1.000 27.749 390 ASN BBB N 1
ATOM 14918 C CA . ASN B 1 391 ? 71.779 -104.797 -6.466 1.000 27.616 390 ASN BBB CA 1
ATOM 14919 C C . ASN B 1 391 ? 70.285 -104.612 -6.770 1.000 25.971 390 ASN BBB C 1
ATOM 14920 O O . ASN B 1 391 ? 69.907 -104.750 -7.946 1.000 26.242 390 ASN BBB O 1
ATOM 14931 N N . ALA B 1 392 ? 69.476 -104.273 -5.764 1.000 24.865 391 ALA BBB N 1
ATOM 14932 C CA . ALA B 1 392 ? 68.001 -104.206 -5.848 1.000 24.622 391 ALA BBB CA 1
ATOM 14933 C C . ALA B 1 392 ? 67.500 -102.797 -5.525 1.000 23.988 391 ALA BBB C 1
ATOM 14934 O O . ALA B 1 392 ? 68.186 -102.068 -4.788 1.000 26.734 391 ALA BBB O 1
ATOM 14941 N N . LEU B 1 393 ? 66.308 -102.459 -6.019 1.000 24.806 392 LEU BBB N 1
ATOM 14942 C CA . LEU B 1 393 ? 65.538 -101.264 -5.589 1.000 24.980 392 LEU BBB CA 1
ATOM 14943 C C . LEU B 1 393 ? 64.881 -101.594 -4.248 1.000 25.212 392 LEU BBB C 1
ATOM 14944 O O . LEU B 1 393 ? 64.062 -102.502 -4.222 1.000 24.495 392 LEU BBB O 1
ATOM 14960 N N . LEU B 1 394 ? 65.235 -100.881 -3.184 1.000 27.543 393 LEU BBB N 1
ATOM 14961 C CA . LEU B 1 394 ? 64.754 -101.171 -1.809 1.000 28.888 393 LEU BBB CA 1
ATOM 14962 C C . LEU B 1 394 ? 63.471 -100.392 -1.540 1.000 28.651 393 LEU BBB C 1
ATOM 14963 O O . LEU B 1 394 ? 63.425 -99.197 -1.863 1.000 30.115 393 LEU BBB O 1
ATOM 14979 N N . GLU B 1 395 ? 62.471 -101.073 -0.988 1.000 28.701 394 GLU BBB N 1
ATOM 14980 C CA . GLU B 1 395 ? 61.300 -100.435 -0.349 1.000 30.853 394 GLU BBB CA 1
ATOM 14981 C C . GLU B 1 395 ? 61.112 -101.037 1.043 1.000 28.585 394 GLU BBB C 1
ATOM 14982 O O . GLU B 1 395 ? 61.140 -102.278 1.168 1.000 27.388 394 GLU BBB O 1
ATOM 14994 N N . ARG B 1 396 ? 60.906 -100.178 2.033 1.000 26.869 395 ARG BBB N 1
ATOM 14995 C CA . ARG B 1 396 ? 60.680 -100.590 3.438 1.000 29.517 395 ARG BBB CA 1
ATOM 14996 C C . ARG B 1 396 ? 59.172 -100.607 3.707 1.000 28.509 395 ARG BBB C 1
ATOM 14997 O O . ARG B 1 396 ? 58.502 -99.612 3.403 1.000 28.794 395 ARG BBB O 1
ATOM 15018 N N . GLU B 1 397 ? 58.663 -101.741 4.187 1.000 28.541 396 GLU BBB N 1
ATOM 15019 C CA . GLU B 1 397 ? 57.252 -101.917 4.611 1.000 28.892 396 GLU BBB CA 1
ATOM 15020 C C . GLU B 1 397 ? 57.116 -101.337 6.020 1.000 28.127 396 GLU BBB C 1
ATOM 15021 O O . GLU B 1 397 ? 57.695 -101.916 6.977 1.000 30.029 396 GLU BBB O 1
ATOM 15033 N N . HIS B 1 398 ? 56.427 -100.210 6.132 1.000 27.075 397 HIS BBB N 1
ATOM 15034 C CA . HIS B 1 398 ? 55.976 -99.616 7.414 1.000 28.362 397 HIS BBB CA 1
ATOM 15035 C C . HIS B 1 398 ? 54.474 -99.417 7.318 1.000 28.290 397 HIS BBB C 1
ATOM 15036 O O . HIS B 1 398 ? 53.967 -99.180 6.220 1.000 28.076 397 HIS BBB O 1
ATOM 15051 N N . PRO B 1 399 ? 53.735 -99.494 8.449 1.000 27.494 398 PRO BBB N 1
ATOM 15052 C CA . PRO B 1 399 ? 52.352 -99.031 8.479 1.000 28.289 398 PRO BBB CA 1
ATOM 15053 C C . PRO B 1 399 ? 52.248 -97.600 7.929 1.000 28.150 398 PRO BBB C 1
ATOM 15054 O O . PRO B 1 399 ? 53.105 -96.783 8.224 1.000 27.512 398 PRO BBB O 1
ATOM 15065 N N . ASN B 1 400 ? 51.218 -97.342 7.125 1.000 28.662 399 ASN BBB N 1
ATOM 15066 C CA . ASN B 1 400 ? 50.946 -96.015 6.522 1.000 29.449 399 ASN BBB CA 1
ATOM 15067 C C . ASN B 1 400 ? 49.479 -95.637 6.765 1.000 28.053 399 ASN BBB C 1
ATOM 15068 O O . ASN B 1 400 ? 48.764 -96.421 7.431 1.000 26.393 399 ASN BBB O 1
ATOM 15079 N N . GLY B 1 401 ? 49.081 -94.460 6.278 1.000 26.910 400 GLY BBB N 1
ATOM 15080 C CA . GLY B 1 401 ? 47.746 -93.859 6.462 1.000 28.019 400 GLY BBB CA 1
ATOM 15081 C C . GLY B 1 401 ? 46.621 -94.830 6.159 1.000 28.691 400 GLY BBB C 1
ATOM 15082 O O . GLY B 1 401 ? 45.664 -94.898 6.972 1.000 28.771 400 GLY BBB O 1
ATOM 15086 N N . ALA B 1 402 ? 46.733 -95.570 5.050 1.000 27.863 401 ALA BBB N 1
ATOM 15087 C CA . ALA B 1 402 ? 45.715 -96.537 4.578 1.000 28.922 401 ALA BBB CA 1
ATOM 15088 C C . ALA B 1 402 ? 45.393 -97.548 5.686 1.000 31.128 401 ALA BBB C 1
ATOM 15089 O O . ALA B 1 402 ? 44.231 -98.014 5.744 1.000 31.254 401 ALA BBB O 1
ATOM 15096 N N . ASN B 1 403 ? 46.371 -97.871 6.542 1.000 30.846 402 ASN BBB N 1
ATOM 15097 C CA . ASN B 1 403 ? 46.206 -98.882 7.624 1.000 31.450 402 ASN BBB CA 1
ATOM 15098 C C . ASN B 1 403 ? 45.406 -98.302 8.801 1.000 31.483 402 ASN BBB C 1
ATOM 15099 O O . ASN B 1 403 ? 45.005 -99.095 9.667 1.000 32.849 402 ASN BBB O 1
ATOM 15110 N N . PHE B 1 404 ? 45.151 -96.991 8.838 1.000 31.796 403 PHE BBB N 1
ATOM 15111 C CA . PHE B 1 404 ? 44.496 -96.312 9.989 1.000 31.987 403 PHE BBB CA 1
ATOM 15112 C C . PHE B 1 404 ? 43.222 -95.551 9.587 1.000 32.005 403 PHE BBB C 1
ATOM 15113 O O . PHE B 1 404 ? 42.684 -94.840 10.458 1.000 32.382 403 PHE BBB O 1
ATOM 15130 N N . LEU B 1 405 ? 42.733 -95.708 8.354 1.000 32.300 404 LEU BBB N 1
ATOM 15131 C CA . LEU B 1 405 ? 41.531 -94.981 7.851 1.000 33.369 404 LEU BBB CA 1
ATOM 15132 C C . LEU B 1 405 ? 40.267 -95.614 8.444 1.000 34.824 404 LEU BBB C 1
ATOM 15133 O O . LEU B 1 405 ? 39.258 -94.900 8.595 1.000 33.055 404 LEU BBB O 1
ATOM 15149 N N . GLY B 1 406 ? 40.329 -96.907 8.775 1.000 37.548 405 GLY BBB N 1
ATOM 15150 C CA . GLY B 1 406 ? 39.237 -97.645 9.432 1.000 36.953 405 GLY BBB CA 1
ATOM 15151 C C . GLY B 1 406 ? 38.044 -97.819 8.511 1.000 38.172 405 GLY BBB C 1
ATOM 15152 O O . GLY B 1 406 ? 38.192 -97.584 7.295 1.000 35.858 405 GLY BBB O 1
ATOM 15156 N N . ALA B 1 407 ? 36.911 -98.221 9.095 1.000 41.349 406 ALA BBB N 1
ATOM 15157 C CA . ALA B 1 407 ? 35.608 -98.476 8.439 1.000 41.491 406 ALA BBB CA 1
ATOM 15158 C C . ALA B 1 407 ? 35.179 -97.254 7.627 1.000 40.057 406 ALA BBB C 1
ATOM 15159 O O . ALA B 1 407 ? 35.416 -96.123 8.083 1.000 40.954 406 ALA BBB O 1
ATOM 15166 N N . GLY B 1 408 ? 34.558 -97.494 6.473 1.000 41.493 407 GLY BBB N 1
ATOM 15167 C CA . GLY B 1 408 ? 33.879 -96.461 5.671 1.000 42.066 407 GLY BBB CA 1
ATOM 15168 C C . GLY B 1 408 ? 34.106 -96.646 4.183 1.000 42.552 407 GLY BBB C 1
ATOM 15169 O O . GLY B 1 408 ? 34.835 -97.580 3.789 1.000 41.538 407 GLY BBB O 1
ATOM 15173 N N . GLU B 1 409 ? 33.501 -95.767 3.384 1.000 43.392 408 GLU BBB N 1
ATOM 15174 C CA . GLU B 1 409 ? 33.663 -95.727 1.909 1.000 43.512 408 GLU BBB CA 1
ATOM 15175 C C . GLU B 1 409 ? 35.093 -95.263 1.587 1.000 40.662 408 GLU BBB C 1
ATOM 15176 O O . GLU B 1 409 ? 35.774 -94.733 2.490 1.000 36.732 408 GLU BBB O 1
ATOM 15188 N N . ALA B 1 410 ? 35.526 -95.468 0.345 1.000 37.414 409 ALA BBB N 1
ATOM 15189 C CA . ALA B 1 410 ? 36.884 -95.144 -0.151 1.000 37.073 409 ALA BBB CA 1
ATOM 15190 C C . ALA B 1 410 ? 37.176 -93.660 0.088 1.000 36.151 409 ALA BBB C 1
ATOM 15191 O O . ALA B 1 410 ? 36.373 -92.812 -0.346 1.000 36.012 409 AL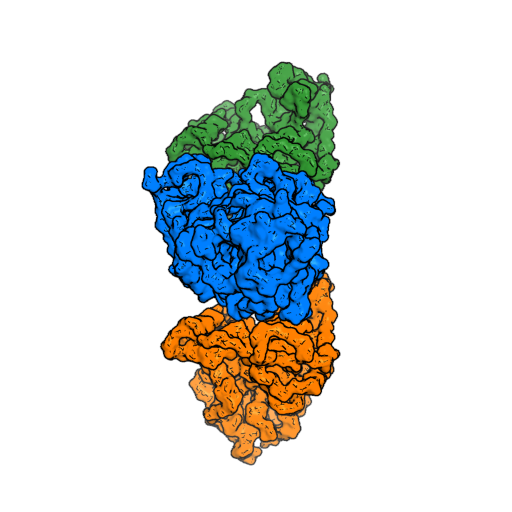A BBB O 1
ATOM 15198 N N . VAL B 1 411 ? 38.290 -93.373 0.763 1.000 33.408 410 VAL BBB N 1
ATOM 15199 C CA . VAL B 1 411 ? 38.850 -92.001 0.905 1.000 33.070 410 VAL BBB CA 1
ATOM 15200 C C . VAL B 1 411 ? 39.546 -91.633 -0.407 1.000 32.870 410 VAL BBB C 1
ATOM 15201 O O . VAL B 1 411 ? 40.252 -92.494 -0.966 1.000 32.520 410 VAL BBB O 1
ATOM 15214 N N . SER B 1 412 ? 39.342 -90.403 -0.884 1.000 32.367 411 SER BBB N 1
ATOM 15215 C CA . SER B 1 412 ? 40.067 -89.833 -2.048 1.000 32.018 411 SER BBB CA 1
ATOM 15216 C C . SER B 1 412 ? 40.150 -88.312 -1.914 1.000 32.126 411 SER BBB C 1
ATOM 15217 O O . SER B 1 412 ? 39.365 -87.724 -1.139 1.000 30.938 411 SER BBB O 1
ATOM 15225 N N . PHE B 1 413 ? 41.089 -87.717 -2.644 1.000 30.376 412 PHE BBB N 1
ATOM 15226 C CA . PHE B 1 413 ? 41.447 -86.282 -2.575 1.000 31.836 412 PHE BBB CA 1
ATOM 15227 C C . PHE B 1 413 ? 41.043 -85.605 -3.888 1.000 32.668 412 PHE BBB C 1
ATOM 15228 O O . PHE B 1 413 ? 41.503 -86.043 -4.968 1.000 30.320 412 PHE BBB O 1
ATOM 15245 N N . THR B 1 414 ? 40.186 -84.585 -3.778 1.000 32.574 413 THR BBB N 1
ATOM 15246 C CA . THR B 1 414 ? 39.616 -83.807 -4.910 1.000 33.870 413 THR BBB CA 1
ATOM 15247 C C . THR B 1 414 ? 39.676 -82.325 -4.547 1.000 35.542 413 THR BBB C 1
ATOM 15248 O O . THR B 1 414 ? 39.809 -82.018 -3.344 1.000 34.749 413 THR BBB O 1
ATOM 15259 N N . THR B 1 415 ? 39.560 -81.445 -5.539 1.000 36.597 414 THR BBB N 1
ATOM 15260 C CA . THR B 1 415 ? 39.540 -79.972 -5.335 1.000 37.738 414 THR BBB CA 1
ATOM 15261 C C . THR B 1 415 ? 38.323 -79.581 -4.481 1.000 37.300 414 THR BBB C 1
ATOM 15262 O O . THR B 1 415 ? 38.441 -78.616 -3.709 1.000 40.058 414 THR BBB O 1
ATOM 15273 N N . ARG B 1 416 ? 37.214 -80.320 -4.594 1.000 39.747 415 ARG BBB N 1
ATOM 15274 C CA . ARG B 1 416 ? 35.938 -80.062 -3.864 1.000 40.003 415 ARG BBB CA 1
ATOM 15275 C C . ARG B 1 416 ? 35.996 -80.627 -2.435 1.000 40.670 415 ARG BBB C 1
ATOM 15276 O O . ARG B 1 416 ? 34.991 -80.483 -1.717 1.000 39.322 415 ARG BBB O 1
ATOM 15297 N N . GLY B 1 417 ? 37.114 -81.251 -2.042 1.000 38.462 416 GLY BBB N 1
ATOM 15298 C CA . GLY B 1 417 ? 37.376 -81.721 -0.667 1.000 38.224 416 GLY BBB CA 1
ATOM 15299 C C . GLY B 1 417 ? 37.734 -83.198 -0.613 1.000 35.619 416 GLY BBB C 1
ATOM 15300 O O . GLY B 1 417 ? 37.525 -83.918 -1.611 1.000 36.427 416 GLY BBB O 1
ATOM 15304 N N . THR B 1 418 ? 38.277 -83.637 0.519 1.000 34.488 417 THR BBB N 1
ATOM 15305 C CA . THR B 1 418 ? 38.509 -85.066 0.836 1.000 34.165 417 THR BBB CA 1
ATOM 15306 C C . THR B 1 418 ? 37.146 -85.763 0.871 1.000 36.032 417 THR BBB C 1
ATOM 15307 O O . THR B 1 418 ? 36.205 -85.176 1.425 1.000 37.681 417 THR BBB O 1
ATOM 15318 N N . ARG B 1 419 ? 37.036 -86.954 0.285 1.000 36.012 418 ARG BBB N 1
ATOM 15319 C CA . ARG B 1 419 ? 35.767 -87.721 0.258 1.000 38.748 418 ARG BBB CA 1
ATOM 15320 C C . ARG B 1 419 ? 35.773 -88.716 1.421 1.000 38.301 418 ARG BBB C 1
ATOM 15321 O O . ARG B 1 419 ? 36.827 -89.339 1.669 1.000 36.008 418 ARG BBB O 1
ATOM 15342 N N . ASN B 1 420 ? 34.644 -88.812 2.126 1.000 35.990 419 ASN BBB N 1
ATOM 15343 C CA . ASN B 1 420 ? 34.335 -89.876 3.116 1.000 36.090 419 ASN BBB CA 1
ATOM 15344 C C . ASN B 1 420 ? 35.273 -89.739 4.315 1.000 35.003 419 ASN BBB C 1
ATOM 15345 O O . ASN B 1 420 ? 35.715 -90.781 4.842 1.000 35.883 419 ASN BBB O 1
ATOM 15356 N N . TRP B 1 421 ? 35.522 -88.500 4.747 1.000 33.181 420 TRP BBB N 1
ATOM 15357 C CA . TRP B 1 421 ? 36.391 -88.190 5.909 1.000 32.955 420 TRP BBB CA 1
ATOM 15358 C C . TRP B 1 421 ? 35.690 -87.206 6.848 1.000 32.121 420 TRP BBB C 1
ATOM 15359 O O . TRP B 1 421 ? 35.925 -85.993 6.729 1.000 33.914 420 TRP BBB O 1
ATOM 15380 N N . SER B 1 422 ? 34.874 -87.740 7.753 1.000 33.959 421 SER BBB N 1
ATOM 15381 C CA . SER B 1 422 ? 34.110 -86.984 8.778 1.000 35.415 421 SER BBB CA 1
ATOM 15382 C C . SER B 1 422 ? 34.981 -86.762 10.019 1.000 37.224 421 SER BBB C 1
ATOM 15383 O O . SER B 1 422 ? 36.025 -87.435 10.142 1.000 39.154 421 SER BBB O 1
ATOM 15391 N N . SER B 1 423 ? 34.544 -85.875 10.920 1.000 36.754 422 SER BBB N 1
ATOM 15392 C CA . SER B 1 423 ? 35.151 -85.646 12.258 1.000 36.180 422 SER BBB CA 1
ATOM 15393 C C . SER B 1 423 ? 35.201 -86.966 13.030 1.000 36.269 422 SER BBB C 1
ATOM 15394 O O . SER B 1 423 ? 36.226 -87.236 13.680 1.000 39.586 422 SER BBB O 1
ATOM 15402 N N . ALA B 1 424 ? 34.128 -87.750 12.955 1.000 34.717 423 ALA BBB N 1
ATOM 15403 C CA . ALA B 1 424 ? 33.987 -89.047 13.650 1.000 35.664 423 ALA BBB CA 1
ATOM 15404 C C . ALA B 1 424 ? 35.059 -90.023 13.150 1.000 35.855 423 ALA BBB C 1
ATOM 15405 O O . ALA B 1 424 ? 35.700 -90.680 13.990 1.000 35.621 423 ALA BBB O 1
ATOM 15412 N N . ARG B 1 425 ? 35.234 -90.125 11.829 1.000 34.449 424 ARG BBB N 1
ATOM 15413 C CA . ARG B 1 425 ? 36.177 -91.093 11.212 1.000 33.866 424 ARG BBB CA 1
ATOM 15414 C C . ARG B 1 425 ? 37.602 -90.693 11.606 1.000 33.011 424 ARG BBB C 1
ATOM 15415 O O . ARG B 1 425 ? 38.382 -91.605 11.918 1.000 34.538 424 ARG BBB O 1
ATOM 15436 N N . LEU B 1 426 ? 37.913 -89.389 11.631 1.000 32.066 425 LEU BBB N 1
ATOM 15437 C CA . LEU B 1 426 ? 39.228 -88.864 12.098 1.000 33.085 425 LEU BBB CA 1
ATOM 15438 C C . LEU B 1 426 ? 39.448 -89.240 13.570 1.000 33.390 425 LEU BBB C 1
ATOM 15439 O O . LEU B 1 426 ? 40.542 -89.708 13.889 1.000 33.866 425 LEU BBB O 1
ATOM 15455 N N . ASN B 1 427 ? 38.453 -89.047 14.438 1.000 35.717 426 ASN BBB N 1
ATOM 15456 C CA . ASN B 1 427 ? 38.585 -89.327 15.892 1.000 36.401 426 ASN BBB CA 1
ATOM 15457 C C . ASN B 1 427 ? 38.908 -90.809 16.098 1.000 35.827 426 ASN BBB C 1
ATOM 15458 O O . ASN B 1 427 ? 39.735 -91.096 16.969 1.000 32.063 426 ASN BBB O 1
ATOM 15469 N N . HIS B 1 428 ? 38.283 -91.706 15.328 1.000 37.820 427 HIS BBB N 1
ATOM 15470 C CA . HIS B 1 428 ? 38.542 -93.171 15.366 1.000 40.125 427 HIS BBB CA 1
ATOM 15471 C C . HIS B 1 428 ? 39.968 -93.458 14.885 1.000 36.187 427 HIS BBB C 1
ATOM 15472 O O . HIS B 1 428 ? 40.658 -94.258 15.550 1.000 33.804 427 HIS BBB O 1
ATOM 15487 N N . ALA B 1 429 ? 40.391 -92.827 13.783 1.000 31.100 428 ALA BBB N 1
ATOM 15488 C CA . ALA B 1 429 ? 41.762 -92.953 13.234 1.000 31.390 428 ALA BBB CA 1
ATOM 15489 C C . ALA B 1 429 ? 42.772 -92.508 14.293 1.000 29.939 428 ALA BBB C 1
ATOM 15490 O O . ALA B 1 429 ? 43.745 -93.243 14.533 1.000 30.728 428 ALA BBB O 1
ATOM 15497 N N . HIS B 1 430 ? 42.537 -91.352 14.911 1.000 30.926 429 HIS BBB N 1
ATOM 15498 C CA . HIS B 1 430 ? 43.428 -90.770 15.944 1.000 31.250 429 HIS BBB CA 1
ATOM 15499 C C . HIS B 1 430 ? 43.575 -91.754 17.108 1.000 31.965 429 HIS BBB C 1
ATOM 15500 O O . HIS B 1 430 ? 44.722 -92.048 17.494 1.000 30.183 429 HIS BBB O 1
ATOM 15515 N N . GLN B 1 431 ? 42.455 -92.260 17.626 1.000 35.319 430 GLN BBB N 1
ATOM 15516 C CA . GLN B 1 431 ? 42.429 -93.197 18.784 1.000 37.252 430 GLN BBB CA 1
ATOM 15517 C C . GLN B 1 431 ? 43.195 -94.482 18.416 1.000 35.925 430 GLN BBB C 1
ATOM 15518 O O . GLN B 1 431 ? 43.967 -94.973 19.275 1.000 36.311 430 GLN BBB O 1
ATOM 15532 N N . GLN B 1 432 ? 43.045 -94.988 17.184 1.000 32.696 431 GLN BBB N 1
ATOM 15533 C CA . GLN B 1 432 ? 43.746 -96.212 16.710 1.000 33.926 431 GLN BBB CA 1
ATOM 15534 C C . GLN B 1 432 ? 45.256 -95.940 16.702 1.000 31.892 431 GLN BBB C 1
ATOM 15535 O O . GLN B 1 432 ? 46.016 -96.820 17.123 1.000 33.943 431 GLN BBB O 1
ATOM 15549 N N . LEU B 1 433 ? 45.673 -94.760 16.246 1.000 30.608 432 LEU BBB N 1
ATOM 15550 C CA . LEU B 1 433 ? 47.106 -94.367 16.185 1.000 31.242 432 LEU BBB CA 1
ATOM 15551 C C . LEU B 1 433 ? 47.705 -94.280 17.600 1.000 31.150 432 LEU BBB C 1
ATOM 15552 O O . LEU B 1 433 ? 48.789 -94.848 17.810 1.000 28.120 432 LEU BBB O 1
ATOM 15568 N N . ILE B 1 434 ? 47.052 -93.585 18.534 1.000 33.154 433 ILE BBB N 1
ATOM 15569 C CA . ILE B 1 434 ? 47.631 -93.368 19.893 1.000 36.389 433 ILE BBB CA 1
ATOM 15570 C C . ILE B 1 434 ? 47.610 -94.708 20.642 1.000 35.912 433 ILE BBB C 1
ATOM 15571 O O . ILE B 1 434 ? 48.572 -94.976 21.368 1.000 36.401 433 ILE BBB O 1
ATOM 15587 N N . ALA B 1 435 ? 46.602 -95.550 20.395 1.000 37.028 434 ALA BBB N 1
ATOM 15588 C CA . ALA B 1 435 ? 46.502 -96.938 20.907 1.000 37.772 434 ALA BBB CA 1
ATOM 15589 C C . ALA B 1 435 ? 47.689 -97.777 20.412 1.000 38.389 434 ALA BBB C 1
ATOM 15590 O O . ALA B 1 435 ? 48.059 -98.725 21.122 1.000 37.116 434 ALA BBB O 1
ATOM 15597 N N . ARG B 1 436 ? 48.266 -97.451 19.248 1.000 37.152 435 ARG BBB N 1
ATOM 15598 C CA . ARG B 1 436 ? 49.453 -98.163 18.696 1.000 37.533 435 ARG BBB CA 1
ATOM 15599 C C . ARG B 1 436 ? 50.750 -97.397 19.016 1.000 35.534 435 ARG BBB C 1
ATOM 15600 O O . ARG B 1 436 ? 51.812 -97.788 18.499 1.000 34.525 435 ARG BBB O 1
ATOM 15621 N N . GLY B 1 437 ? 50.682 -96.389 19.891 1.000 34.409 436 GLY BBB N 1
ATOM 15622 C CA . GLY B 1 437 ? 51.859 -95.686 20.433 1.000 33.336 436 GLY BBB CA 1
ATOM 15623 C C . GLY B 1 437 ? 52.307 -94.529 19.558 1.000 33.193 436 GLY BBB C 1
ATOM 15624 O O . GLY B 1 437 ? 53.297 -93.877 19.929 1.000 33.430 436 GLY BBB O 1
ATOM 15628 N N . TYR B 1 438 ? 51.606 -94.247 18.455 1.000 31.560 437 TYR BBB N 1
ATOM 15629 C CA . TYR B 1 438 ? 51.949 -93.124 17.543 1.000 30.489 437 TYR BBB CA 1
ATOM 15630 C C . TYR B 1 438 ? 51.635 -91.793 18.244 1.000 30.163 437 TYR BBB C 1
ATOM 15631 O O . TYR B 1 438 ? 50.716 -91.731 19.088 1.000 31.240 437 TYR BBB O 1
ATOM 15649 N N . VAL B 1 439 ? 52.399 -90.759 17.887 1.000 29.411 438 VAL BBB N 1
ATOM 15650 C CA . VAL B 1 439 ? 52.359 -89.382 18.465 1.000 30.202 438 VAL BBB CA 1
ATOM 15651 C C . VAL B 1 439 ? 52.161 -88.392 17.315 1.000 29.112 438 VAL BBB C 1
ATOM 15652 O O . VAL B 1 439 ? 53.018 -88.401 16.400 1.000 26.843 438 VAL BBB O 1
ATOM 15665 N N . PHE B 1 440 ? 51.134 -87.535 17.399 1.000 28.455 439 PHE BBB N 1
ATOM 15666 C CA . PHE B 1 440 ? 50.901 -86.397 16.466 1.000 28.176 439 PHE BBB CA 1
ATOM 15667 C C . PHE B 1 440 ? 52.093 -85.441 16.520 1.000 27.900 439 PHE BBB C 1
ATOM 15668 O O . PHE B 1 440 ? 52.462 -85.004 17.612 1.000 27.983 439 PHE BBB O 1
ATOM 15685 N N . VAL B 1 441 ? 52.670 -85.112 15.366 1.000 26.792 440 VAL BBB N 1
ATOM 15686 C CA . VAL B 1 441 ? 53.817 -84.168 15.291 1.000 28.049 440 VAL BBB CA 1
ATOM 15687 C C . VAL B 1 441 ? 53.455 -82.923 14.478 1.000 28.412 440 VAL BBB C 1
ATOM 15688 O O . VAL B 1 441 ? 54.236 -81.971 14.551 1.000 29.046 440 VAL BBB O 1
ATOM 15701 N N . GLY B 1 442 ? 52.346 -82.895 13.732 1.000 29.449 441 GLY BBB N 1
ATOM 15702 C CA . GLY B 1 442 ? 51.942 -81.669 13.019 1.000 28.926 441 GLY BBB CA 1
ATOM 15703 C C . GLY B 1 442 ? 51.280 -81.938 11.681 1.000 29.984 441 GLY BBB C 1
ATOM 15704 O O . GLY B 1 442 ? 51.076 -83.120 11.321 1.000 29.187 441 GLY BBB O 1
ATOM 15708 N N . TYR B 1 443 ? 50.938 -80.854 10.986 1.000 29.692 442 TYR BBB N 1
ATOM 15709 C CA . TYR B 1 443 ? 50.218 -80.852 9.691 1.000 29.121 442 TYR BBB CA 1
ATOM 15710 C C . TYR B 1 443 ? 51.215 -80.793 8.539 1.000 28.102 442 TYR BBB C 1
ATOM 15711 O O . TYR B 1 443 ? 52.276 -80.145 8.653 1.000 28.360 442 TYR BBB O 1
ATOM 15729 N N . HIS B 1 444 ? 50.866 -81.476 7.454 1.000 27.795 443 HIS BBB N 1
ATOM 15730 C CA . HIS B 1 444 ? 51.601 -81.452 6.165 1.000 28.383 443 HIS BBB CA 1
ATOM 15731 C C . HIS B 1 444 ? 50.598 -81.086 5.078 1.000 26.962 443 HIS BBB C 1
ATOM 15732 O O . HIS B 1 444 ? 49.606 -81.821 4.931 1.000 28.182 443 HIS BBB O 1
ATOM 15747 N N . GLY B 1 445 ? 50.839 -79.978 4.384 1.000 26.951 444 GLY BBB N 1
ATOM 15748 C CA . GLY B 1 445 ? 50.092 -79.612 3.169 1.000 28.153 444 GLY BBB CA 1
ATOM 15749 C C . GLY B 1 445 ? 50.703 -80.270 1.948 1.000 28.636 444 GLY BBB C 1
ATOM 15750 O O . GLY B 1 445 ? 51.943 -80.255 1.816 1.000 27.045 444 GLY BBB O 1
ATOM 15754 N N . SER B 1 446 ? 49.874 -80.804 1.053 1.000 30.335 445 SER BBB N 1
ATOM 15755 C CA . SER B 1 446 ? 50.354 -81.415 -0.208 1.000 29.499 445 SER BBB CA 1
ATOM 15756 C C . SER B 1 446 ? 49.359 -81.141 -1.333 1.000 30.873 445 SER BBB C 1
ATOM 15757 O O . SER B 1 446 ? 48.254 -80.645 -1.039 1.000 30.040 445 SER BBB O 1
ATOM 15765 N N . SER B 1 447 ? 49.744 -81.451 -2.575 1.000 29.894 446 SER BBB N 1
ATOM 15766 C CA . SER B 1 447 ? 48.821 -81.523 -3.736 1.000 28.810 446 SER BBB CA 1
ATOM 15767 C C . SER B 1 447 ? 47.912 -82.732 -3.539 1.000 29.931 446 SER BBB C 1
ATOM 15768 O O . SER B 1 447 ? 48.224 -83.566 -2.666 1.000 29.207 446 SER BBB O 1
ATOM 15776 N N . LEU B 1 448 ? 46.852 -82.842 -4.337 1.000 30.633 447 LEU BBB N 1
ATOM 15777 C CA . LEU B 1 448 ? 45.974 -84.042 -4.358 1.000 30.850 447 LEU BBB CA 1
ATOM 15778 C C . LEU B 1 448 ? 46.840 -85.285 -4.602 1.000 31.125 447 LEU BBB C 1
ATOM 15779 O O . LEU B 1 448 ? 46.684 -86.281 -3.862 1.000 30.006 447 LEU BBB O 1
ATOM 15795 N N . GLU B 1 449 ? 47.736 -85.227 -5.591 1.000 31.462 448 GLU BBB N 1
ATOM 15796 C CA . GLU B 1 449 ? 48.570 -86.391 -5.997 1.000 31.592 448 GLU BBB CA 1
ATOM 15797 C C . GLU B 1 449 ? 49.582 -86.700 -4.885 1.000 30.025 448 GLU BBB C 1
ATOM 15798 O O . GLU B 1 449 ? 49.765 -87.883 -4.588 1.000 28.316 448 GLU BBB O 1
ATOM 15810 N N . GLY B 1 450 ? 50.198 -85.672 -4.295 1.000 28.164 449 GLY BBB N 1
ATOM 15811 C CA . GLY B 1 450 ? 51.117 -85.826 -3.149 1.000 28.564 449 GLY BBB CA 1
ATOM 15812 C C . GLY B 1 450 ? 50.439 -86.524 -1.979 1.000 28.845 449 GLY BBB C 1
ATOM 15813 O O . GLY B 1 450 ? 51.063 -87.429 -1.388 1.000 28.548 449 GLY BBB O 1
ATOM 15817 N N . ALA B 1 451 ? 49.191 -86.154 -1.667 1.000 28.981 450 ALA BBB N 1
ATOM 15818 C CA . ALA B 1 451 ? 48.420 -86.717 -0.533 1.000 28.823 450 ALA BBB CA 1
ATOM 15819 C C . ALA B 1 451 ? 48.083 -88.184 -0.812 1.000 28.859 450 ALA BBB C 1
ATOM 15820 O O . ALA B 1 451 ? 48.268 -89.028 0.091 1.000 28.667 450 ALA BBB O 1
ATOM 15827 N N . GLN B 1 452 ? 47.626 -88.488 -2.026 1.000 28.604 451 GLN BBB N 1
ATOM 15828 C CA . GLN B 1 452 ? 47.331 -89.876 -2.472 1.000 27.732 451 GLN BBB CA 1
ATOM 15829 C C . GLN B 1 452 ? 48.568 -90.760 -2.247 1.000 27.638 451 GLN BBB C 1
ATOM 15830 O O . GLN B 1 452 ? 48.417 -91.857 -1.665 1.000 27.154 451 GLN BBB O 1
ATOM 15844 N N . SER B 1 453 ? 49.747 -90.308 -2.690 1.000 27.662 452 SER BBB N 1
ATOM 15845 C CA . SER B 1 453 ? 51.040 -91.028 -2.547 1.000 27.596 452 SER BBB CA 1
ATOM 15846 C C . SER B 1 453 ? 51.360 -91.259 -1.060 1.000 27.323 452 SER BBB C 1
ATOM 15847 O O . SER B 1 453 ? 51.684 -92.397 -0.671 1.000 26.270 452 SER BBB O 1
ATOM 15855 N N . ILE B 1 454 ? 51.284 -90.192 -0.267 1.000 27.852 453 ILE BBB N 1
ATOM 15856 C CA . ILE B 1 454 ? 51.699 -90.154 1.167 1.000 30.036 453 ILE BBB CA 1
ATOM 15857 C C . ILE B 1 454 ? 50.763 -91.049 2.002 1.000 28.248 453 ILE BBB C 1
ATOM 15858 O O . ILE B 1 454 ? 51.277 -91.822 2.829 1.000 26.467 453 ILE BBB O 1
ATOM 15874 N N . VAL B 1 455 ? 49.449 -91.005 1.769 1.000 27.661 454 VAL BBB N 1
ATOM 15875 C CA . VAL B 1 455 ? 48.450 -91.730 2.615 1.000 28.250 454 VAL BBB CA 1
ATOM 15876 C C . VAL B 1 455 ? 48.399 -93.209 2.214 1.000 27.314 454 VAL BBB C 1
ATOM 15877 O O . VAL B 1 455 ? 48.392 -94.057 3.124 1.000 25.812 454 VAL BBB O 1
ATOM 15890 N N . PHE B 1 456 ? 48.356 -93.510 0.913 1.000 26.804 455 PHE BBB N 1
ATOM 15891 C CA . PHE B 1 456 ? 48.086 -94.874 0.388 1.000 27.439 455 PHE BBB CA 1
ATOM 15892 C C . PHE B 1 456 ? 49.378 -95.607 0.018 1.000 27.326 455 PHE BBB C 1
ATOM 15893 O O . PHE B 1 456 ? 49.366 -96.841 0.054 1.000 28.363 455 PHE BBB O 1
ATOM 15910 N N . GLY B 1 457 ? 50.425 -94.886 -0.381 1.000 28.981 456 GLY BBB N 1
ATOM 15911 C CA . GLY B 1 457 ? 51.741 -95.477 -0.695 1.000 29.809 456 GLY BBB CA 1
ATOM 15912 C C . GLY B 1 457 ? 52.685 -95.405 0.494 1.000 29.750 456 GLY BBB C 1
ATOM 15913 O O . GLY B 1 457 ? 53.531 -96.288 0.624 1.000 32.019 456 GLY BBB O 1
ATOM 15917 N N . GLY B 1 458 ? 52.555 -94.374 1.330 1.000 29.272 457 GLY BBB N 1
ATOM 15918 C CA . GLY B 1 458 ? 53.452 -94.116 2.469 1.000 28.218 457 GLY BBB CA 1
ATOM 15919 C C . GLY B 1 458 ? 54.394 -92.973 2.163 1.000 28.904 457 GLY BBB C 1
ATOM 15920 O O . GLY B 1 458 ? 54.668 -92.732 0.967 1.000 28.316 457 GLY BBB O 1
ATOM 15924 N N . ILE B 1 459 ? 54.882 -92.298 3.206 1.000 28.860 458 ILE BBB N 1
ATOM 15925 C CA . ILE B 1 459 ? 55.844 -91.166 3.089 1.000 28.163 458 ILE BBB CA 1
ATOM 15926 C C . ILE B 1 459 ? 57.178 -91.747 2.613 1.000 29.417 458 ILE BBB C 1
ATOM 15927 O O . ILE B 1 459 ? 57.581 -92.818 3.128 1.000 30.560 458 ILE BBB O 1
ATOM 15943 N N . ARG B 1 460 ? 57.836 -91.093 1.656 1.000 29.857 459 ARG BBB N 1
ATOM 15944 C CA . ARG B 1 460 ? 59.215 -91.486 1.275 1.000 32.496 459 ARG BBB CA 1
ATOM 15945 C C . ARG B 1 460 ? 59.947 -90.332 0.607 1.000 31.490 459 ARG BBB C 1
ATOM 15946 O O . ARG B 1 460 ? 59.291 -89.360 0.167 1.000 30.307 459 ARG BBB O 1
ATOM 15967 N N . THR B 1 461 ? 61.272 -90.474 0.574 1.000 31.992 460 THR BBB N 1
ATOM 15968 C CA . THR B 1 461 ? 62.235 -89.471 0.071 1.000 33.236 460 THR BBB CA 1
ATOM 15969 C C . THR B 1 461 ? 61.817 -89.023 -1.329 1.000 32.489 460 THR BBB C 1
ATOM 15970 O O . THR B 1 461 ? 61.461 -89.884 -2.142 1.000 30.691 460 THR BBB O 1
ATOM 15981 N N . ARG B 1 462 ? 61.820 -87.712 -1.550 1.000 33.168 461 ARG BBB N 1
ATOM 15982 C CA . ARG B 1 462 ? 61.736 -87.072 -2.882 1.000 35.043 461 ARG BBB CA 1
ATOM 15983 C C . ARG B 1 462 ? 62.957 -86.166 -3.000 1.000 37.435 461 ARG BBB C 1
ATOM 15984 O O . ARG B 1 462 ? 63.380 -85.623 -1.961 1.000 35.699 461 ARG BBB O 1
ATOM 16005 N N . THR B 1 463 ? 63.540 -86.062 -4.195 1.000 37.924 462 THR BBB N 1
ATOM 16006 C CA . THR B 1 463 ? 64.560 -85.030 -4.505 1.000 42.028 462 THR BBB CA 1
ATOM 16007 C C . THR B 1 463 ? 63.850 -83.672 -4.405 1.000 46.343 462 THR BBB C 1
ATOM 16008 O O . THR B 1 463 ? 62.656 -83.593 -4.784 1.000 43.504 462 THR BBB O 1
ATOM 16019 N N . GLN B 1 464 ? 64.536 -82.669 -3.859 1.000 53.562 463 GLN BBB N 1
ATOM 16020 C CA . GLN B 1 464 ? 63.971 -81.330 -3.547 1.000 61.915 463 GLN BBB CA 1
ATOM 16021 C C . GLN B 1 464 ? 64.893 -80.284 -4.184 1.000 69.823 463 GLN BBB C 1
ATOM 16022 O O . GLN B 1 464 ? 66.114 -80.540 -4.238 1.000 69.096 463 GLN BBB O 1
ATOM 16036 N N . ALA B 1 465 ? 64.316 -79.187 -4.691 1.000 78.603 464 ALA BBB N 1
ATOM 16037 C CA . ALA B 1 465 ? 64.991 -78.131 -5.488 1.000 83.868 464 ALA BBB CA 1
ATOM 16038 C C . ALA B 1 465 ? 66.400 -77.855 -4.939 1.000 88.408 464 ALA BBB C 1
ATOM 16039 O O . ALA B 1 465 ? 67.379 -78.103 -5.678 1.000 87.155 464 ALA BBB O 1
ATOM 16046 N N . LEU B 1 466 ? 66.494 -77.377 -3.691 1.000 91.519 465 LEU BBB N 1
ATOM 16047 C CA . LEU B 1 466 ? 67.770 -77.002 -3.016 1.000 93.686 465 LEU BBB CA 1
ATOM 16048 C C . LEU B 1 466 ? 68.309 -78.205 -2.225 1.000 90.773 465 LEU BBB C 1
ATOM 16049 O O . LEU B 1 466 ? 67.844 -78.413 -1.085 1.000 93.170 465 LEU BBB O 1
ATOM 16065 N N . ASP B 1 467 ? 69.255 -78.958 -2.806 1.000 85.074 466 ASP BBB N 1
ATOM 16066 C CA . ASP B 1 467 ? 69.921 -80.134 -2.176 1.000 84.629 466 ASP BBB CA 1
ATOM 16067 C C . ASP B 1 467 ? 70.675 -79.673 -0.919 1.000 83.412 466 ASP BBB C 1
ATOM 16068 O O . ASP B 1 467 ? 71.748 -79.054 -1.078 1.000 84.148 466 ASP BBB O 1
ATOM 16077 N N . ASP B 1 468 ? 70.149 -79.991 0.275 1.000 77.916 467 ASP BBB N 1
ATOM 16078 C CA . ASP B 1 468 ? 70.518 -79.342 1.565 1.000 71.547 467 ASP BBB CA 1
ATOM 16079 C C . ASP B 1 468 ? 70.756 -80.371 2.678 1.000 62.328 467 ASP BBB C 1
ATOM 16080 O O . ASP B 1 468 ? 70.296 -81.527 2.561 1.000 62.876 467 ASP BBB O 1
ATOM 16089 N N . VAL B 1 469 ? 71.434 -79.927 3.741 1.000 50.746 468 VAL BBB N 1
ATOM 16090 C CA . VAL B 1 469 ? 71.586 -80.664 5.031 1.000 47.121 468 VAL BBB CA 1
ATOM 16091 C C . VAL B 1 469 ? 70.267 -80.568 5.816 1.000 41.665 468 VAL BBB C 1
ATOM 16092 O O . VAL B 1 469 ? 70.186 -81.178 6.892 1.000 40.705 468 VAL BBB O 1
ATOM 16105 N N . TRP B 1 470 ? 69.278 -79.830 5.302 1.000 38.217 469 TRP BBB N 1
ATOM 16106 C CA . TRP B 1 470 ? 67.964 -79.587 5.955 1.000 37.597 469 TRP BBB CA 1
ATOM 16107 C C . TRP B 1 470 ? 66.861 -80.381 5.243 1.000 36.872 469 TRP BBB C 1
ATOM 16108 O O . TRP B 1 470 ? 65.682 -80.048 5.438 1.000 35.792 469 TRP BBB O 1
ATOM 16129 N N . GLN B 1 471 ? 67.228 -81.386 4.446 1.000 36.358 470 GLN BBB N 1
ATOM 16130 C CA . GLN B 1 471 ? 66.265 -82.230 3.688 1.000 38.813 470 GLN BBB CA 1
ATOM 16131 C C . GLN B 1 471 ? 65.462 -83.109 4.664 1.000 34.924 470 GLN BBB C 1
ATOM 16132 O O . GLN B 1 471 ? 65.997 -83.512 5.713 1.000 33.337 470 GLN BBB O 1
ATOM 16146 N N . GLY B 1 472 ? 64.213 -83.394 4.309 1.000 32.747 471 GLY BBB N 1
ATOM 16147 C CA . GLY B 1 472 ? 63.261 -84.161 5.129 1.000 32.251 471 GLY BBB CA 1
ATOM 16148 C C . GLY B 1 472 ? 61.842 -83.753 4.802 1.000 30.998 471 GLY BBB C 1
ATOM 16149 O O . GLY B 1 472 ? 61.665 -82.874 3.927 1.000 29.953 471 GLY BBB O 1
ATOM 16153 N N . LEU B 1 473 ? 60.860 -84.358 5.469 1.000 28.921 472 LEU BBB N 1
ATOM 16154 C CA . LEU B 1 473 ? 59.433 -83.985 5.306 1.000 29.112 472 LEU BBB CA 1
ATOM 16155 C C . LEU B 1 473 ? 59.183 -82.698 6.099 1.000 31.643 472 LEU BBB C 1
ATOM 16156 O O . LEU B 1 473 ? 59.496 -82.670 7.314 1.000 28.919 472 LEU BBB O 1
ATOM 16172 N N . TYR B 1 474 ? 58.647 -81.678 5.424 1.000 31.907 473 TYR BBB N 1
ATOM 16173 C CA . TYR B 1 474 ? 58.340 -80.346 5.996 1.000 31.923 473 TYR BBB CA 1
ATOM 16174 C C . TYR B 1 474 ? 56.907 -80.349 6.530 1.000 31.327 473 TYR BBB C 1
ATOM 16175 O O . TYR B 1 474 ? 55.954 -80.480 5.738 1.000 30.296 473 TYR BBB O 1
ATOM 16193 N N . ILE B 1 475 ? 56.765 -80.224 7.849 1.000 28.737 474 ILE BBB N 1
ATOM 16194 C CA . ILE B 1 475 ? 55.443 -80.177 8.536 1.000 29.938 474 ILE BBB CA 1
ATOM 16195 C C . ILE B 1 475 ? 55.431 -78.949 9.456 1.000 29.259 474 ILE BBB C 1
ATOM 16196 O O . ILE B 1 475 ? 56.457 -78.246 9.527 1.000 31.271 474 ILE BBB O 1
ATOM 16212 N N . SER B 1 476 ? 54.305 -78.684 10.112 1.000 29.405 475 SER BBB N 1
ATOM 16213 C CA . SER B 1 476 ? 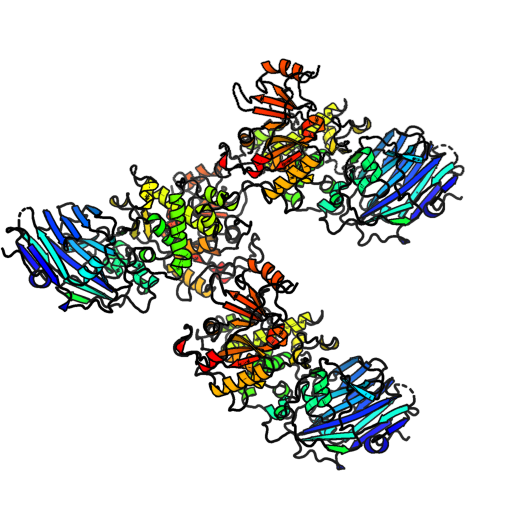54.184 -77.623 11.143 1.000 28.716 475 SER BBB CA 1
ATOM 16214 C C . SER B 1 476 ? 53.096 -77.982 12.149 1.000 28.135 475 SER BBB C 1
ATOM 16215 O O . SER B 1 476 ? 52.016 -78.437 11.726 1.000 28.298 475 SER BBB O 1
ATOM 16223 N N . GLY B 1 477 ? 53.366 -77.732 13.431 1.000 28.359 476 GLY BBB N 1
ATOM 16224 C CA . GLY B 1 477 ? 52.346 -77.743 14.490 1.000 29.603 476 GLY BBB CA 1
ATOM 16225 C C . GLY B 1 477 ? 51.250 -76.730 14.208 1.000 31.576 476 GLY BBB C 1
ATOM 16226 O O . GLY B 1 477 ? 50.126 -76.953 14.666 1.000 33.139 476 GLY BBB O 1
ATOM 16230 N N . ASP B 1 478 ? 51.568 -75.656 13.477 1.000 33.212 477 ASP BBB N 1
ATOM 16231 C CA . ASP B 1 478 ? 50.595 -74.613 13.065 1.000 34.379 477 ASP BBB CA 1
ATOM 16232 C C . ASP B 1 478 ? 50.002 -74.976 11.705 1.000 32.455 477 ASP BBB C 1
ATOM 16233 O O . ASP B 1 478 ? 50.680 -74.887 10.686 1.000 31.815 477 ASP BBB O 1
ATOM 16242 N N . PRO B 1 479 ? 48.707 -75.351 11.632 1.000 33.997 478 PRO BBB N 1
ATOM 16243 C CA . PRO B 1 479 ? 48.108 -75.762 10.362 1.000 35.104 478 PRO BBB CA 1
ATOM 16244 C C . PRO B 1 479 ? 48.125 -74.651 9.300 1.000 35.274 478 PRO BBB C 1
ATOM 16245 O O . PRO B 1 479 ? 48.023 -74.975 8.129 1.000 33.351 478 PRO BBB O 1
ATOM 16256 N N . ALA B 1 480 ? 48.246 -73.385 9.725 1.000 35.709 479 ALA BBB N 1
ATOM 16257 C CA . ALA B 1 480 ? 48.331 -72.199 8.840 1.000 35.934 479 ALA BBB CA 1
ATOM 16258 C C . ALA B 1 480 ? 49.626 -72.250 8.017 1.000 35.773 479 ALA BBB C 1
ATOM 16259 O O . ALA B 1 480 ? 49.617 -71.766 6.870 1.000 34.049 479 ALA BBB O 1
ATOM 16266 N N . VAL B 1 481 ? 50.709 -72.792 8.579 1.000 34.338 480 VAL BBB N 1
ATOM 16267 C CA . VAL B 1 481 ? 52.008 -72.933 7.857 1.000 34.522 480 VAL BBB CA 1
ATOM 16268 C C . VAL B 1 481 ? 51.857 -74.060 6.826 1.000 34.095 480 VAL BBB C 1
ATOM 16269 O O . VAL B 1 481 ? 52.267 -73.854 5.677 1.000 34.980 480 VAL BBB O 1
ATOM 16282 N N . ALA B 1 482 ? 51.262 -75.193 7.211 1.000 35.279 481 ALA BBB N 1
ATOM 16283 C CA . ALA B 1 482 ? 51.036 -76.355 6.315 1.000 34.299 481 ALA BBB CA 1
ATOM 16284 C C . ALA B 1 482 ? 50.111 -75.942 5.162 1.000 35.613 481 ALA BBB C 1
ATOM 16285 O O . ALA B 1 482 ? 50.374 -76.383 4.024 1.000 33.724 481 ALA BBB O 1
ATOM 16292 N N . TYR B 1 483 ? 49.096 -75.110 5.439 1.000 34.791 482 TYR BBB N 1
ATOM 16293 C CA . TYR B 1 483 ? 48.055 -74.674 4.467 1.000 34.358 482 TYR BBB CA 1
ATOM 16294 C C . TYR B 1 483 ? 48.702 -74.093 3.204 1.000 34.103 482 TYR BBB C 1
ATOM 16295 O O . TYR B 1 483 ? 48.194 -74.361 2.092 1.000 33.101 482 TYR BBB O 1
ATOM 16313 N N . GLY B 1 484 ? 49.784 -73.332 3.360 1.000 33.346 483 GLY BBB N 1
ATOM 16314 C CA . GLY B 1 484 ? 50.542 -72.730 2.244 1.000 34.875 483 GLY BBB CA 1
ATOM 16315 C C . GLY B 1 484 ? 51.071 -73.766 1.263 1.000 36.356 483 GLY BBB C 1
ATOM 16316 O O . GLY B 1 484 ? 51.268 -73.411 0.083 1.000 38.093 483 GLY BBB O 1
ATOM 16320 N N . TYR B 1 485 ? 51.280 -75.010 1.709 1.000 35.341 484 TYR BBB N 1
ATOM 16321 C CA . TYR B 1 485 ? 51.808 -76.120 0.872 1.000 35.572 484 TYR BBB CA 1
ATOM 16322 C C . TYR B 1 485 ? 50.670 -77.022 0.377 1.000 34.143 484 TYR BBB C 1
ATOM 16323 O O . TYR B 1 485 ? 50.964 -77.932 -0.418 1.000 34.299 484 TYR BBB O 1
ATOM 16341 N N . ALA B 1 486 ? 49.428 -76.790 0.820 1.000 32.536 485 ALA BBB N 1
ATOM 16342 C CA . ALA B 1 486 ? 48.251 -77.629 0.486 1.000 32.878 485 ALA BBB CA 1
ATOM 16343 C C . ALA B 1 486 ? 47.667 -77.168 -0.861 1.000 33.483 485 ALA BBB C 1
ATOM 16344 O O . ALA B 1 486 ? 46.475 -76.797 -0.923 1.000 33.800 485 ALA BBB O 1
ATOM 16351 N N . GLN B 1 487 ? 48.496 -77.210 -1.904 1.000 33.135 486 GLN BBB N 1
ATOM 16352 C CA . GLN B 1 487 ? 48.143 -76.804 -3.287 1.000 34.595 486 GLN BBB CA 1
ATOM 16353 C C . GLN B 1 487 ? 49.241 -77.290 -4.235 1.000 34.964 486 GLN BBB C 1
ATOM 16354 O O . GLN B 1 487 ? 50.255 -77.812 -3.746 1.000 33.063 486 GLN BBB O 1
ATOM 16368 N N . ASP B 1 488 ? 49.064 -77.069 -5.538 1.000 35.632 487 ASP BBB N 1
ATOM 16369 C CA . ASP B 1 488 ? 50.072 -77.431 -6.567 1.000 37.148 487 ASP BBB CA 1
ATOM 16370 C C . ASP B 1 488 ? 51.356 -76.644 -6.295 1.000 37.999 487 ASP BBB C 1
ATOM 16371 O O . ASP B 1 488 ? 51.273 -75.480 -5.884 1.000 38.748 487 ASP BBB O 1
ATOM 16380 N N . GLN B 1 489 ? 52.497 -77.287 -6.523 1.000 40.576 488 GLN BBB N 1
ATOM 16381 C CA . GLN B 1 489 ? 53.851 -76.741 -6.256 1.000 43.899 488 GLN BBB CA 1
ATOM 16382 C C . GLN B 1 489 ? 54.115 -75.559 -7.200 1.000 43.000 488 GLN BBB C 1
ATOM 16383 O O . GLN B 1 489 ? 54.589 -74.511 -6.732 1.000 42.206 488 GLN BBB O 1
ATOM 16397 N N . GLU B 1 490 ? 53.811 -75.745 -8.484 1.000 42.783 489 GLU BBB N 1
ATOM 16398 C CA . GLU B 1 490 ? 54.031 -74.763 -9.576 1.000 41.755 489 GLU BBB CA 1
ATOM 16399 C C . GLU B 1 490 ? 52.796 -74.765 -10.466 1.000 39.030 489 GLU BBB C 1
ATOM 16400 O O . GLU B 1 490 ? 52.025 -75.722 -10.450 1.000 36.012 489 GLU BBB O 1
ATOM 16412 N N . PRO B 1 491 ? 52.567 -73.704 -11.269 1.000 37.482 490 PRO BBB N 1
ATOM 16413 C CA . PRO B 1 491 ? 51.441 -73.685 -12.200 1.000 37.661 490 PRO BBB CA 1
ATOM 16414 C C . PRO B 1 491 ? 51.568 -74.793 -13.257 1.000 35.554 490 PRO BBB C 1
ATOM 16415 O O . PRO B 1 491 ? 52.678 -75.239 -13.520 1.000 33.416 490 PRO BBB O 1
ATOM 16426 N N . ASP B 1 492 ? 50.435 -75.200 -13.829 1.000 35.496 491 ASP BBB N 1
ATOM 16427 C CA . ASP B 1 492 ? 50.357 -76.109 -15.003 1.000 37.411 491 ASP BBB CA 1
ATOM 16428 C C . ASP B 1 492 ? 50.734 -75.325 -16.274 1.000 38.973 491 ASP BBB C 1
ATOM 16429 O O . ASP B 1 492 ? 51.208 -74.174 -16.154 1.000 37.515 491 ASP BBB O 1
ATOM 16438 N N . SER B 1 493 ? 50.528 -75.914 -17.454 1.000 41.145 492 SER BBB N 1
ATOM 16439 C CA . SER B 1 493 ? 50.913 -75.321 -18.764 1.000 44.598 492 SER BBB CA 1
ATOM 16440 C C . SER B 1 493 ? 50.085 -74.060 -19.060 1.000 45.689 492 SER BBB C 1
ATOM 16441 O O . SER B 1 493 ? 50.529 -73.259 -19.905 1.000 45.471 492 SER BBB O 1
ATOM 16449 N N . ARG B 1 494 ? 48.934 -73.892 -18.399 1.000 46.928 493 ARG BBB N 1
ATOM 16450 C CA . ARG B 1 494 ? 48.026 -72.723 -18.573 1.000 50.016 493 ARG BBB CA 1
ATOM 16451 C C . ARG B 1 494 ? 48.053 -71.811 -17.337 1.000 48.456 493 ARG BBB C 1
ATOM 16452 O O . ARG B 1 494 ? 47.065 -71.088 -17.138 1.000 49.737 493 ARG BBB O 1
ATOM 16473 N N . GLY B 1 495 ? 49.117 -71.863 -16.526 1.000 46.211 494 GLY BBB N 1
ATOM 16474 C CA . GLY B 1 495 ? 49.332 -70.967 -15.369 1.000 43.605 494 GLY BBB CA 1
ATOM 16475 C C . GLY B 1 495 ? 48.349 -71.187 -14.224 1.000 42.855 494 GLY BBB C 1
ATOM 16476 O O . GLY B 1 495 ? 48.309 -70.317 -13.330 1.000 42.852 494 GLY BBB O 1
ATOM 16480 N N . ARG B 1 496 ? 47.608 -72.300 -14.205 1.000 40.491 495 ARG BBB N 1
ATOM 16481 C CA . ARG B 1 496 ? 46.600 -72.606 -13.149 1.000 41.794 495 ARG BBB CA 1
ATOM 16482 C C . ARG B 1 496 ? 47.259 -73.352 -11.981 1.000 41.425 495 ARG BBB C 1
ATOM 16483 O O . ARG B 1 496 ? 48.156 -74.186 -12.241 1.000 37.944 495 ARG BBB O 1
ATOM 16504 N N . ILE B 1 497 ? 46.806 -73.063 -10.755 1.000 38.061 496 ILE BBB N 1
ATOM 16505 C CA . ILE B 1 497 ? 47.155 -73.794 -9.498 1.000 40.227 496 ILE BBB CA 1
ATOM 16506 C C . ILE B 1 497 ? 45.850 -74.318 -8.888 1.000 39.963 496 ILE BBB C 1
ATOM 16507 O O . ILE B 1 497 ? 44.901 -73.522 -8.736 1.000 42.081 496 ILE BBB O 1
ATOM 16523 N N . ARG B 1 498 ? 45.785 -75.620 -8.591 1.000 39.191 497 ARG BBB N 1
ATOM 16524 C CA . ARG B 1 498 ? 44.644 -76.240 -7.868 1.000 37.606 497 ARG BBB CA 1
ATOM 16525 C C . ARG B 1 498 ? 44.966 -76.275 -6.369 1.000 37.317 497 ARG BBB C 1
ATOM 16526 O O . ARG B 1 498 ? 46.154 -76.411 -6.015 1.000 37.673 497 ARG BBB O 1
ATOM 16547 N N . ASN B 1 499 ? 43.935 -76.181 -5.530 1.000 36.957 498 ASN BBB N 1
ATOM 16548 C CA . ASN B 1 499 ? 44.032 -76.411 -4.065 1.000 35.521 498 ASN BBB CA 1
ATOM 16549 C C . ASN B 1 499 ? 44.334 -77.894 -3.834 1.000 34.839 498 ASN BBB C 1
ATOM 16550 O O . ASN B 1 499 ? 44.000 -78.710 -4.706 1.000 34.801 498 ASN BBB O 1
ATOM 16561 N N . GLY B 1 500 ? 44.944 -78.214 -2.695 1.000 33.718 499 GLY BBB N 1
ATOM 16562 C CA . GLY B 1 500 ? 45.380 -79.576 -2.355 1.000 33.462 499 GLY BBB CA 1
ATOM 16563 C C . GLY B 1 500 ? 44.675 -80.098 -1.121 1.000 33.150 499 GLY BBB C 1
ATOM 16564 O O . GLY B 1 500 ? 43.446 -79.897 -0.986 1.000 31.529 499 GLY BBB O 1
ATOM 16568 N N . THR B 1 501 ? 45.442 -80.759 -0.257 1.000 33.492 500 THR BBB N 1
ATOM 16569 C CA . THR B 1 501 ? 44.954 -81.561 0.888 1.000 32.466 500 THR BBB CA 1
ATOM 16570 C C . THR B 1 501 ? 45.826 -81.231 2.098 1.000 31.506 500 THR BBB C 1
ATOM 16571 O O . THR B 1 501 ? 47.057 -81.140 1.926 1.000 30.351 500 THR BBB O 1
ATOM 16582 N N . MET B 1 502 ? 45.190 -81.033 3.253 1.000 30.718 501 MET BBB N 1
ATOM 16583 C CA . MET B 1 502 ? 45.847 -80.935 4.584 1.000 30.291 501 MET BBB CA 1
ATOM 16584 C C . MET B 1 502 ? 45.904 -82.336 5.201 1.000 29.011 501 MET BBB C 1
ATOM 16585 O O . MET B 1 502 ? 44.859 -83.016 5.208 1.000 28.424 501 MET BBB O 1
ATOM 16599 N N . LEU B 1 503 ? 47.083 -82.760 5.665 1.000 28.917 502 LEU BBB N 1
ATOM 16600 C CA . LEU B 1 503 ? 47.304 -84.088 6.296 1.000 29.067 502 LEU BBB CA 1
ATOM 16601 C C . LEU B 1 503 ? 47.803 -83.911 7.730 1.000 27.299 502 LEU BBB C 1
ATOM 16602 O O . LEU B 1 503 ? 48.464 -82.901 8.027 1.000 26.546 502 LEU BBB O 1
ATOM 16618 N N . ARG B 1 504 ? 47.520 -84.907 8.561 1.000 27.140 503 ARG BBB N 1
ATOM 16619 C CA . ARG B 1 504 ? 48.052 -85.032 9.938 1.000 26.178 503 ARG BBB CA 1
ATOM 16620 C C . ARG B 1 504 ? 49.169 -86.072 9.900 1.000 25.870 503 ARG BBB C 1
ATOM 16621 O O . ARG B 1 504 ? 48.940 -87.149 9.311 1.000 25.302 503 ARG BBB O 1
ATOM 16642 N N . VAL B 1 505 ? 50.323 -85.757 10.488 1.000 24.768 504 VAL BBB N 1
ATOM 16643 C CA . VAL B 1 505 ? 51.509 -86.656 10.501 1.000 25.765 504 VAL BBB CA 1
ATOM 16644 C C . VAL B 1 505 ? 51.747 -87.129 11.937 1.000 25.101 504 VAL BBB C 1
ATOM 16645 O O . VAL B 1 505 ? 51.723 -86.294 12.864 1.000 25.876 504 VAL BBB O 1
ATOM 16658 N N . TYR B 1 506 ? 51.933 -88.434 12.092 1.000 25.988 505 TYR BBB N 1
ATOM 16659 C CA . TYR B 1 506 ? 52.182 -89.134 13.379 1.000 27.074 505 TYR BBB CA 1
ATOM 16660 C C . TYR B 1 506 ? 53.481 -89.928 13.247 1.000 28.121 505 TYR BBB C 1
ATOM 16661 O O . TYR B 1 506 ? 53.659 -90.589 12.202 1.000 29.181 505 TYR BBB O 1
ATOM 16679 N N . VAL B 1 507 ? 54.350 -89.882 14.259 1.000 27.571 506 VAL BBB N 1
ATOM 16680 C CA . VAL B 1 507 ? 55.598 -90.704 14.306 1.000 28.005 506 VAL BBB CA 1
ATOM 16681 C C . VAL B 1 507 ? 55.393 -91.830 15.312 1.000 27.624 506 VAL BBB C 1
ATOM 16682 O O . VAL B 1 507 ? 54.595 -91.689 16.232 1.000 27.621 506 VAL BBB O 1
ATOM 16695 N N . PRO B 1 508 ? 56.115 -92.965 15.188 1.000 27.747 507 PRO BBB N 1
ATOM 16696 C CA . PRO B 1 508 ? 56.065 -94.008 16.209 1.000 29.572 507 PRO BBB CA 1
ATOM 16697 C C . PRO B 1 508 ? 56.614 -93.455 17.534 1.000 29.689 507 PRO BBB C 1
ATOM 16698 O O . PRO B 1 508 ? 57.522 -92.623 17.494 1.000 26.670 507 PRO BBB O 1
ATOM 16709 N N . GLY B 1 509 ? 56.031 -93.901 18.655 1.000 30.390 508 GLY BBB N 1
ATOM 16710 C CA . GLY B 1 509 ? 56.395 -93.480 20.026 1.000 30.025 508 GLY BBB CA 1
ATOM 16711 C C . GLY B 1 509 ? 57.855 -93.761 20.333 1.000 30.113 508 GLY BBB C 1
ATOM 16712 O O . GLY B 1 509 ? 58.431 -93.072 21.185 1.000 31.442 508 GLY BBB O 1
ATOM 16716 N N . THR B 1 510 ? 58.449 -94.723 19.634 1.000 30.638 509 THR BBB N 1
ATOM 16717 C CA . THR B 1 510 ? 59.875 -95.107 19.771 1.000 32.569 509 THR BBB CA 1
ATOM 16718 C C . THR B 1 510 ? 60.795 -93.951 19.343 1.000 30.964 509 THR BBB C 1
ATOM 16719 O O . THR B 1 510 ? 61.981 -94.009 19.686 1.000 31.305 509 THR BBB O 1
ATOM 16730 N N . ALA B 1 511 ? 60.273 -92.917 18.674 1.000 31.098 510 ALA BBB N 1
ATOM 16731 C CA . ALA B 1 511 ? 61.070 -91.808 18.096 1.000 30.258 510 ALA BBB CA 1
ATOM 16732 C C . ALA B 1 511 ? 60.995 -90.549 18.970 1.000 29.470 510 ALA BBB C 1
ATOM 16733 O O . ALA B 1 511 ? 61.640 -89.545 18.597 1.000 28.612 510 ALA BBB O 1
ATOM 16740 N N . THR B 1 512 ? 60.273 -90.579 20.096 1.000 29.053 511 THR BBB N 1
ATOM 16741 C CA . THR B 1 512 ? 59.953 -89.354 20.878 1.000 30.570 511 THR BBB CA 1
ATOM 16742 C C . THR B 1 512 ? 61.225 -88.710 21.454 1.000 30.212 511 THR BBB C 1
ATOM 16743 O O . THR B 1 512 ? 61.229 -87.478 21.567 1.000 32.649 511 THR BBB O 1
ATOM 16754 N N . ALA B 1 513 ? 62.275 -89.474 21.767 1.000 29.572 512 ALA BBB N 1
ATOM 16755 C CA . ALA B 1 513 ? 63.550 -88.916 22.282 1.000 31.125 512 ALA BBB CA 1
ATOM 16756 C C . ALA B 1 513 ? 64.311 -88.182 21.164 1.000 31.380 512 ALA BBB C 1
ATOM 16757 O O . ALA B 1 513 ? 65.281 -87.481 21.493 1.000 32.809 512 ALA BBB O 1
ATOM 16764 N N . TYR B 1 514 ? 63.881 -88.300 19.900 1.000 30.735 513 TYR BBB N 1
ATOM 16765 C CA . TYR B 1 514 ? 64.584 -87.732 18.720 1.000 30.681 513 TYR BBB CA 1
ATOM 16766 C C . TYR B 1 514 ? 63.780 -86.579 18.100 1.000 30.306 513 TYR BBB C 1
ATOM 16767 O O . TYR B 1 514 ? 64.104 -86.172 16.970 1.000 30.609 513 TYR BBB O 1
ATOM 16785 N N . LEU B 1 515 ? 62.767 -86.068 18.806 1.000 28.599 514 LEU BBB N 1
ATOM 16786 C CA . LEU B 1 515 ? 61.950 -84.904 18.367 1.000 27.985 514 LEU BBB CA 1
ATOM 16787 C C . LEU B 1 515 ? 62.552 -83.648 19.008 1.000 28.279 514 LEU BBB C 1
ATOM 16788 O O . LEU B 1 515 ? 62.275 -83.373 20.189 1.000 28.614 514 LEU BBB O 1
ATOM 16804 N N . TYR B 1 516 ? 63.419 -82.958 18.272 1.000 28.703 515 TYR BBB N 1
ATOM 16805 C CA . TYR B 1 516 ? 64.260 -81.858 18.805 1.000 30.143 515 TYR BBB CA 1
ATOM 16806 C C . TYR B 1 516 ? 63.613 -80.508 18.478 1.000 31.443 515 TYR BBB C 1
ATOM 16807 O O . TYR B 1 516 ? 62.873 -80.425 17.476 1.000 31.454 515 TYR BBB O 1
ATOM 16825 N N . GLU B 1 517 ? 63.872 -79.489 19.307 1.000 32.064 516 GLU BBB N 1
ATOM 16826 C CA . GLU B 1 517 ? 63.466 -78.085 19.036 1.000 32.513 516 GLU BBB CA 1
ATOM 16827 C C . GLU B 1 517 ? 64.631 -77.146 19.357 1.000 32.904 516 GLU BBB C 1
ATOM 16828 O O . GLU B 1 517 ? 65.291 -77.360 20.389 1.000 31.168 516 GLU BBB O 1
ATOM 16840 N N . THR B 1 518 ? 64.852 -76.159 18.483 1.000 33.034 517 THR BBB N 1
ATOM 16841 C CA . THR B 1 518 ? 65.860 -75.076 18.613 1.000 34.021 517 THR BBB CA 1
ATOM 16842 C C . THR B 1 518 ? 65.138 -73.738 18.493 1.000 35.240 517 THR BBB C 1
ATOM 16843 O O . THR B 1 518 ? 64.164 -73.625 17.745 1.000 33.910 517 THR BBB O 1
ATOM 16854 N N . PRO B 1 519 ? 65.572 -72.686 19.226 1.000 36.340 518 PRO BBB N 1
ATOM 16855 C CA . PRO B 1 519 ? 65.096 -71.326 18.955 1.000 37.318 518 PRO BBB CA 1
ATOM 16856 C C . PRO B 1 519 ? 65.647 -70.732 17.641 1.000 37.912 518 PRO BBB C 1
ATOM 16857 O O . PRO B 1 519 ? 65.127 -69.735 17.179 1.000 37.625 518 PRO BBB O 1
ATOM 16868 N N . LEU B 1 520 ? 66.670 -71.355 17.049 1.000 38.662 519 LEU BBB N 1
ATOM 16869 C CA . LEU B 1 520 ? 67.334 -70.858 15.813 1.000 38.504 519 LEU BBB CA 1
ATOM 16870 C C . LEU B 1 520 ? 66.452 -71.160 14.596 1.000 37.756 519 LEU BBB C 1
ATOM 16871 O O . LEU B 1 520 ? 65.626 -72.088 14.664 1.000 34.963 519 LEU BBB O 1
ATOM 16887 N N . THR B 1 521 ? 66.631 -70.391 13.521 1.000 36.855 520 THR BBB N 1
ATOM 16888 C CA . THR B 1 521 ? 65.830 -70.465 12.272 1.000 36.225 520 THR BBB CA 1
ATOM 16889 C C . THR B 1 521 ? 66.190 -71.740 11.500 1.000 35.385 520 THR BBB C 1
ATOM 16890 O O . THR B 1 521 ? 67.392 -72.019 11.329 1.000 34.459 520 THR BBB O 1
ATOM 16901 N N . LEU B 1 522 ? 65.178 -72.485 11.056 1.000 36.627 521 LEU BBB N 1
ATOM 16902 C CA . LEU B 1 522 ? 65.349 -73.648 10.148 1.000 38.209 521 LEU BBB CA 1
ATOM 16903 C C . LEU B 1 522 ? 65.940 -73.140 8.832 1.000 41.175 521 LEU BBB C 1
ATOM 16904 O O . LEU B 1 522 ? 65.520 -72.056 8.388 1.000 40.530 521 LEU BBB O 1
ATOM 16920 N N . ALA B 1 523 ? 66.907 -73.876 8.278 1.000 40.439 522 ALA BBB N 1
ATOM 16921 C CA . ALA B 1 523 ? 67.525 -73.654 6.948 1.000 43.355 522 ALA BBB CA 1
ATOM 16922 C C . ALA B 1 523 ? 68.525 -72.490 6.981 1.000 43.802 522 ALA BBB C 1
ATOM 16923 O O . ALA B 1 523 ? 69.119 -72.217 5.924 1.000 45.992 522 ALA BBB O 1
ATOM 16930 N N . ASP B 1 524 ? 68.729 -71.850 8.138 1.000 44.444 523 ASP BBB N 1
ATOM 16931 C CA . ASP B 1 524 ? 69.769 -70.806 8.338 1.000 44.856 523 ASP BBB CA 1
ATOM 16932 C C . ASP B 1 524 ? 71.142 -71.480 8.375 1.000 44.456 523 ASP BBB C 1
ATOM 16933 O O . ASP B 1 524 ? 71.424 -72.282 9.265 1.000 43.405 523 ASP BBB O 1
ATOM 16942 N N . PRO B 1 525 ? 72.047 -71.180 7.416 1.000 44.345 524 PRO BBB N 1
ATOM 16943 C CA . PRO B 1 525 ? 73.393 -71.764 7.417 1.000 46.532 524 PRO BBB CA 1
ATOM 16944 C C . PRO B 1 525 ? 74.185 -71.599 8.726 1.000 46.139 524 PRO BBB C 1
ATOM 16945 O O . PRO B 1 525 ? 75.046 -72.418 8.986 1.000 47.161 524 PRO BBB O 1
ATOM 16956 N N . GLU B 1 526 ? 73.884 -70.558 9.506 1.000 47.236 525 GLU BBB N 1
ATOM 16957 C CA . GLU B 1 526 ? 74.585 -70.242 10.779 1.000 49.453 525 GLU BBB CA 1
ATOM 16958 C C . GLU B 1 526 ? 73.928 -70.981 11.953 1.000 48.421 525 GLU BBB C 1
ATOM 16959 O O . GLU B 1 526 ? 74.403 -70.790 13.088 1.000 50.145 525 GLU BBB O 1
ATOM 16971 N N . ALA B 1 527 ? 72.893 -71.794 11.702 1.000 47.446 526 ALA BBB N 1
ATOM 16972 C CA . ALA B 1 527 ? 72.256 -72.676 12.714 1.000 45.595 526 ALA BBB CA 1
ATOM 16973 C C . ALA B 1 527 ? 72.721 -74.132 12.548 1.000 44.501 526 ALA BBB C 1
ATOM 16974 O O . ALA B 1 527 ? 72.352 -74.954 13.413 1.000 43.492 526 ALA BBB O 1
ATOM 16981 N N . VAL B 1 528 ? 73.502 -74.442 11.502 1.000 41.286 527 VAL BBB N 1
ATOM 16982 C CA . VAL B 1 528 ? 73.870 -75.838 11.107 1.000 41.312 527 VAL BBB CA 1
ATOM 16983 C C . VAL B 1 528 ? 74.659 -76.494 12.244 1.000 42.536 527 VAL BBB C 1
ATOM 16984 O O . VAL B 1 528 ? 74.325 -77.634 12.603 1.000 39.931 527 VAL BBB O 1
ATOM 16997 N N . ASP B 1 529 ? 75.684 -75.814 12.764 1.000 43.022 528 ASP BBB N 1
ATOM 16998 C CA . ASP B 1 529 ? 76.582 -76.354 13.819 1.000 44.096 528 ASP BBB CA 1
ATOM 16999 C C . ASP B 1 529 ? 75.800 -76.554 15.119 1.000 41.184 528 ASP BBB C 1
ATOM 17000 O O . ASP B 1 529 ? 76.031 -77.574 15.783 1.000 42.010 528 ASP BBB O 1
ATOM 17009 N N . ALA B 1 530 ? 74.923 -75.611 15.474 1.000 40.647 529 ALA BBB N 1
ATOM 17010 C CA . ALA B 1 530 ? 74.151 -75.612 16.739 1.000 40.483 529 ALA BBB CA 1
ATOM 17011 C C . ALA B 1 530 ? 73.117 -76.746 16.736 1.000 39.867 529 ALA BBB C 1
ATOM 17012 O O . ALA B 1 530 ? 72.887 -77.325 17.813 1.000 39.583 529 ALA BBB O 1
ATOM 17019 N N . VAL B 1 531 ? 72.498 -77.028 15.586 1.000 38.733 530 VAL BBB N 1
ATOM 17020 C CA . VAL B 1 531 ? 71.494 -78.123 15.428 1.000 39.289 530 VAL BBB CA 1
ATOM 17021 C C . VAL B 1 531 ? 72.240 -79.462 15.472 1.000 38.607 530 VAL BBB C 1
ATOM 17022 O O . VAL B 1 531 ? 71.725 -80.394 16.104 1.000 37.559 530 VAL BBB O 1
ATOM 17035 N N . GLY B 1 532 ? 73.417 -79.535 14.843 1.000 38.644 531 GLY BBB N 1
ATOM 17036 C CA . GLY B 1 532 ? 74.318 -80.702 14.894 1.000 38.562 531 GLY BBB CA 1
ATOM 17037 C C . GLY B 1 532 ? 74.710 -81.048 16.321 1.000 39.041 531 GLY BBB C 1
ATOM 17038 O O . GLY B 1 532 ? 74.758 -82.246 16.652 1.000 38.598 531 GLY BBB O 1
ATOM 17042 N N . HIS B 1 533 ? 74.974 -80.032 17.144 1.000 39.071 532 HIS BBB N 1
ATOM 17043 C CA . HIS B 1 533 ? 75.318 -80.178 18.583 1.000 41.169 532 HIS BBB CA 1
ATOM 17044 C C . HIS B 1 533 ? 74.104 -80.741 19.337 1.000 38.685 532 HIS BBB C 1
ATOM 17045 O O . HIS B 1 533 ? 74.294 -81.654 20.159 1.000 38.751 532 HIS BBB O 1
ATOM 17060 N N . LEU B 1 534 ? 72.905 -80.222 19.062 1.000 35.086 533 LEU BBB N 1
ATOM 17061 C CA . LEU B 1 534 ? 71.648 -80.626 19.752 1.000 34.840 533 LEU BBB CA 1
ATOM 17062 C C . LEU B 1 534 ? 71.353 -82.110 19.474 1.000 33.996 533 LEU BBB C 1
ATOM 17063 O O . LEU B 1 534 ? 71.046 -82.838 20.437 1.000 34.828 533 LEU BBB O 1
ATOM 17079 N N . ILE B 1 535 ? 71.458 -82.554 18.221 1.000 33.513 534 ILE BBB N 1
ATOM 17080 C CA . ILE B 1 535 ? 71.065 -83.939 17.803 1.000 34.552 534 ILE BBB CA 1
ATOM 17081 C C . ILE B 1 535 ? 72.242 -84.916 17.974 1.000 34.186 534 ILE BBB C 1
ATOM 17082 O O . ILE B 1 535 ? 72.005 -86.135 17.839 1.000 30.567 534 ILE BBB O 1
ATOM 17098 N N . GLY B 1 536 ? 73.452 -84.398 18.242 1.000 34.863 535 GLY BBB N 1
ATOM 17099 C CA . GLY B 1 536 ? 74.655 -85.175 18.602 1.000 34.974 535 GLY BBB CA 1
ATOM 17100 C C . GLY B 1 536 ? 75.447 -85.657 17.392 1.000 35.121 535 GLY BBB C 1
ATOM 17101 O O . GLY B 1 536 ? 76.344 -86.499 17.573 1.000 34.820 535 GLY BBB O 1
ATOM 17105 N N . HIS B 1 537 ? 75.142 -85.155 16.197 1.000 35.495 536 HIS BBB N 1
ATOM 17106 C CA . HIS B 1 537 ? 75.907 -85.424 14.951 1.000 37.016 536 HIS BBB CA 1
ATOM 17107 C C . HIS B 1 537 ? 75.556 -84.359 13.918 1.000 36.958 536 HIS BBB C 1
ATOM 17108 O O . HIS B 1 537 ? 74.507 -83.731 14.014 1.000 38.029 536 HIS BBB O 1
ATOM 17123 N N . PRO B 1 538 ? 76.418 -84.123 12.906 1.000 37.912 537 PRO BBB N 1
ATOM 17124 C CA . PRO B 1 538 ? 76.120 -83.157 11.850 1.000 38.558 537 PRO BBB CA 1
ATOM 17125 C C . PRO B 1 538 ? 74.836 -83.485 11.072 1.000 39.174 537 PRO BBB C 1
ATOM 17126 O O . PRO B 1 538 ? 74.561 -84.658 10.852 1.000 39.299 537 PRO BBB O 1
ATOM 17137 N N . LEU B 1 539 ? 74.093 -82.457 10.655 1.000 37.097 538 LEU BBB N 1
ATOM 17138 C CA . LEU B 1 539 ? 72.993 -82.609 9.667 1.000 37.517 538 LEU BBB CA 1
ATOM 17139 C C . LEU B 1 539 ? 73.578 -83.308 8.440 1.000 38.251 538 LEU BBB C 1
ATOM 17140 O O . LEU B 1 539 ? 74.783 -83.235 8.229 1.000 37.560 538 LEU BBB O 1
ATOM 17156 N N . PRO B 1 540 ? 72.788 -84.017 7.597 1.000 37.711 539 PRO BBB N 1
ATOM 17157 C CA . PRO B 1 540 ? 71.326 -84.042 7.696 1.000 36.879 539 PRO BBB CA 1
ATOM 17158 C C . PRO B 1 540 ? 70.714 -84.881 8.832 1.000 35.698 539 PRO BBB C 1
ATOM 17159 O O . PRO B 1 540 ? 71.420 -85.617 9.499 1.000 35.890 539 PRO BBB O 1
ATOM 17170 N N . LEU B 1 541 ? 69.405 -84.714 9.036 1.000 34.635 540 LEU BBB N 1
ATOM 17171 C CA . LEU B 1 541 ? 68.578 -85.499 9.992 1.000 35.911 540 LEU BBB CA 1
ATOM 17172 C C . LEU B 1 541 ? 68.492 -86.957 9.524 1.000 37.043 540 LEU BBB C 1
ATOM 17173 O O . LEU B 1 541 ? 68.242 -87.177 8.318 1.000 38.137 540 LEU BBB O 1
ATOM 17189 N N . GLN B 1 542 ? 68.658 -87.903 10.455 1.000 37.162 541 GLN BBB N 1
ATOM 17190 C CA . GLN B 1 542 ? 68.476 -89.363 10.222 1.000 38.301 541 GLN BBB CA 1
ATOM 17191 C C . GLN B 1 542 ? 67.082 -89.731 10.745 1.000 37.702 541 GLN BBB C 1
ATOM 17192 O O . GLN B 1 542 ? 66.110 -89.235 10.150 1.000 35.978 541 GLN BBB O 1
ATOM 17206 N N . THR B 1 543 ? 66.972 -90.523 11.818 1.000 36.566 542 THR BBB N 1
ATOM 17207 C CA . THR B 1 543 ? 65.671 -90.887 12.441 1.000 36.800 542 THR BBB CA 1
ATOM 17208 C C . THR B 1 543 ? 65.346 -89.831 13.499 1.000 36.135 542 THR BBB C 1
ATOM 17209 O O . THR B 1 543 ? 65.074 -90.198 14.662 1.000 35.523 542 THR BBB O 1
ATOM 17220 N N . GLU B 1 544 ? 65.393 -88.560 13.103 1.000 33.907 543 GLU BBB N 1
ATOM 17221 C CA . GLU B 1 544 ? 65.247 -87.399 14.017 1.000 33.511 543 GLU BBB CA 1
ATOM 17222 C C . GLU B 1 544 ? 64.402 -86.329 13.339 1.000 31.001 543 GLU BBB C 1
ATOM 17223 O O . GLU B 1 544 ? 64.324 -86.341 12.088 1.000 28.971 543 GLU BBB O 1
ATOM 17235 N N . ALA B 1 545 ? 63.851 -85.423 14.147 1.000 27.380 544 ALA BBB N 1
ATOM 17236 C CA . ALA B 1 545 ? 63.119 -84.224 13.694 1.000 27.841 544 ALA BBB CA 1
ATOM 17237 C C . ALA B 1 545 ? 63.716 -82.999 14.380 1.000 29.233 544 ALA BBB C 1
ATOM 17238 O O . ALA B 1 545 ? 64.265 -83.136 15.504 1.000 28.178 544 ALA BBB O 1
ATOM 17245 N N . ILE B 1 546 ? 63.627 -81.851 13.714 1.000 29.910 545 ILE BBB N 1
ATOM 17246 C CA . ILE B 1 546 ? 63.996 -80.533 14.297 1.000 29.456 545 ILE BBB CA 1
ATOM 17247 C C . ILE B 1 546 ? 62.829 -79.580 14.073 1.000 30.592 545 ILE BBB C 1
ATOM 17248 O O . ILE B 1 546 ? 62.312 -79.522 12.946 1.000 30.234 545 ILE BBB O 1
ATOM 17264 N N . THR B 1 547 ? 62.439 -78.899 15.147 1.000 30.691 546 THR BBB N 1
ATOM 17265 C CA . THR B 1 547 ? 61.399 -77.852 15.193 1.000 32.053 546 THR BBB CA 1
ATOM 17266 C C . THR B 1 547 ? 62.126 -76.530 15.455 1.000 33.402 546 THR BBB C 1
ATOM 17267 O O . THR B 1 547 ? 63.098 -76.524 16.246 1.000 31.782 546 THR BBB O 1
ATOM 17278 N N . GLY B 1 548 ? 61.683 -75.463 14.796 1.000 35.291 547 GLY BBB N 1
ATOM 17279 C CA . GLY B 1 548 ? 62.222 -74.105 14.973 1.000 36.099 547 GLY BBB CA 1
ATOM 17280 C C . GLY B 1 548 ? 61.386 -73.090 14.205 1.000 38.038 547 GLY BBB C 1
ATOM 17281 O O . GLY B 1 548 ? 60.511 -73.472 13.431 1.000 37.106 547 GLY BBB O 1
ATOM 17285 N N . PRO B 1 549 ? 61.615 -71.776 14.418 1.000 41.488 548 PRO BBB N 1
ATOM 17286 C CA . PRO B 1 549 ? 60.977 -70.739 13.608 1.000 43.794 548 PRO BBB CA 1
ATOM 17287 C C . PRO B 1 549 ? 61.268 -70.920 12.111 1.000 44.180 548 PRO BBB C 1
ATOM 17288 O O . PRO B 1 549 ? 62.407 -71.167 11.759 1.000 40.709 548 PRO BBB O 1
ATOM 17299 N N . GLU B 1 550 ? 60.228 -70.789 11.285 1.000 47.703 549 GLU BBB N 1
ATOM 17300 C CA . GLU B 1 550 ? 60.274 -70.968 9.810 1.000 55.754 549 GLU BBB CA 1
ATOM 17301 C C . GLU B 1 550 ? 61.287 -69.989 9.207 1.000 61.638 549 GLU BBB C 1
ATOM 17302 O O . GLU B 1 550 ? 62.047 -70.397 8.302 1.000 67.713 549 GLU BBB O 1
ATOM 17314 N N . GLU B 1 551 ? 61.292 -68.755 9.713 1.000 64.931 550 GLU BBB N 1
ATOM 17315 C CA . GLU B 1 551 ? 62.238 -67.670 9.345 1.000 69.596 550 GLU BBB CA 1
ATOM 17316 C C . GLU B 1 551 ? 62.515 -66.862 10.618 1.000 76.512 550 GLU BBB C 1
ATOM 17317 O O . GLU B 1 551 ? 62.042 -67.296 11.691 1.000 74.824 550 GLU BBB O 1
ATOM 17329 N N . ALA B 1 552 ? 63.236 -65.739 10.509 1.000 79.811 551 ALA BBB N 1
ATOM 17330 C CA . ALA B 1 552 ? 63.560 -64.836 11.640 1.000 79.303 551 ALA BBB CA 1
ATOM 17331 C C . ALA B 1 552 ? 62.263 -64.238 12.208 1.000 77.835 551 ALA BBB C 1
ATOM 17332 O O . ALA B 1 552 ? 61.576 -63.505 11.467 1.000 78.878 551 ALA BBB O 1
ATOM 17339 N N . GLY B 1 553 ? 61.948 -64.552 13.472 1.000 75.956 552 GLY BBB N 1
ATOM 17340 C CA . GLY B 1 553 ? 60.715 -64.133 14.171 1.000 71.756 552 GLY BBB CA 1
ATOM 17341 C C . GLY B 1 553 ? 59.469 -64.724 13.529 1.000 70.349 552 GLY BBB C 1
ATOM 17342 O O . GLY B 1 553 ? 58.418 -64.052 13.561 1.000 76.145 552 GLY BBB O 1
ATOM 17346 N N . GLY B 1 554 ? 59.575 -65.945 12.985 1.000 60.479 553 GLY BBB N 1
ATOM 17347 C CA . GLY B 1 554 ? 58.518 -66.613 12.201 1.000 51.297 553 GLY BBB CA 1
ATOM 17348 C C . GLY B 1 554 ? 57.796 -67.691 12.995 1.000 46.897 553 GLY BBB C 1
ATOM 17349 O O . GLY B 1 554 ? 58.194 -67.977 14.139 1.000 43.100 553 GLY BBB O 1
ATOM 17353 N N . ARG B 1 555 ? 56.762 -68.279 12.396 1.000 43.464 554 ARG BBB N 1
ATOM 17354 C CA . ARG B 1 555 ? 55.922 -69.336 13.014 1.000 41.246 554 ARG BBB CA 1
ATOM 17355 C C . ARG B 1 555 ? 56.696 -70.651 13.009 1.000 38.422 554 ARG BBB C 1
ATOM 17356 O O . ARG B 1 555 ? 57.627 -70.831 12.228 1.000 35.381 554 ARG BBB O 1
ATOM 17377 N N . PRO B 1 556 ? 56.343 -71.610 13.892 1.000 37.308 555 PRO BBB N 1
ATOM 17378 C CA . PRO B 1 556 ? 57.077 -72.869 13.975 1.000 38.207 555 PRO BBB CA 1
ATOM 17379 C C . PRO B 1 556 ? 56.867 -73.767 12.747 1.000 35.461 555 PRO BBB C 1
ATOM 17380 O O . PRO B 1 556 ? 55.799 -73.758 12.169 1.000 35.317 555 PRO BBB O 1
ATOM 17391 N N . ALA B 1 557 ? 57.918 -74.495 12.374 1.000 34.692 556 ALA BBB N 1
ATOM 17392 C CA . ALA B 1 557 ? 57.884 -75.616 11.412 1.000 33.621 556 ALA BBB CA 1
ATOM 17393 C C . ALA B 1 557 ? 58.730 -76.754 11.980 1.000 31.197 556 ALA BBB C 1
ATOM 17394 O O . ALA B 1 557 ? 59.549 -76.500 12.885 1.000 31.391 556 ALA BBB O 1
ATOM 17401 N N . THR B 1 558 ? 58.513 -77.963 11.475 1.000 30.293 557 THR BBB N 1
ATOM 17402 C CA . THR B 1 558 ? 59.239 -79.188 11.878 1.000 30.690 557 THR BBB CA 1
ATOM 17403 C C . THR B 1 558 ? 59.714 -79.894 10.612 1.000 29.612 557 THR BBB C 1
ATOM 17404 O O . THR B 1 558 ? 58.899 -80.051 9.692 1.000 29.612 557 THR BBB O 1
ATOM 17415 N N . ILE B 1 559 ? 60.983 -80.301 10.574 1.000 30.052 558 ILE BBB N 1
ATOM 17416 C CA . ILE B 1 559 ? 61.519 -81.207 9.517 1.000 29.260 558 ILE BBB CA 1
ATOM 17417 C C . ILE B 1 559 ? 61.718 -82.587 10.148 1.000 28.858 558 ILE BBB C 1
ATOM 17418 O O . ILE B 1 559 ? 62.451 -82.669 11.160 1.000 27.381 558 ILE BBB O 1
ATOM 17434 N N . LEU B 1 560 ? 61.038 -83.601 9.605 1.000 26.975 559 LEU BBB N 1
ATOM 17435 C CA . LEU B 1 560 ? 61.299 -85.029 9.907 1.000 28.081 559 LEU BBB CA 1
ATOM 17436 C C . LEU B 1 560 ? 62.392 -85.497 8.950 1.000 27.910 559 LEU BBB C 1
ATOM 17437 O O . LEU B 1 560 ? 62.163 -85.421 7.719 1.000 26.465 559 LEU BBB O 1
ATOM 17453 N N . GLY B 1 561 ? 63.531 -85.937 9.488 1.000 26.622 560 GLY BBB N 1
ATOM 17454 C CA . GLY B 1 561 ? 64.539 -86.688 8.721 1.000 27.556 560 GLY BBB CA 1
ATOM 17455 C C . GLY B 1 561 ? 63.875 -87.785 7.911 1.000 27.360 560 GLY BBB C 1
ATOM 17456 O O . GLY B 1 561 ? 62.896 -88.379 8.406 1.000 26.366 560 GLY BBB O 1
ATOM 17460 N N . TRP B 1 562 ? 64.343 -88.029 6.686 1.000 28.366 561 TRP BBB N 1
ATOM 17461 C CA . TRP B 1 562 ? 63.666 -88.960 5.745 1.000 29.368 561 TRP BBB CA 1
ATOM 17462 C C . TRP B 1 562 ? 63.539 -90.340 6.381 1.000 28.484 561 TRP BBB C 1
ATOM 17463 O O . TRP B 1 562 ? 62.511 -90.999 6.174 1.000 27.551 561 TRP BBB O 1
ATOM 17484 N N . GLU B 1 563 ? 64.558 -90.760 7.118 1.000 29.648 562 GLU BBB N 1
ATOM 17485 C CA . GLU B 1 563 ? 64.566 -92.088 7.772 1.000 31.372 562 GLU BBB CA 1
ATOM 17486 C C . GLU B 1 563 ? 63.408 -92.150 8.779 1.000 30.978 562 GLU BBB C 1
ATOM 17487 O O . GLU B 1 563 ? 62.725 -93.191 8.817 1.000 31.443 562 GLU BBB O 1
ATOM 17499 N N . LEU B 1 564 ? 63.143 -91.064 9.515 1.000 28.187 563 LEU BBB N 1
ATOM 17500 C CA . LEU B 1 564 ? 61.998 -91.006 10.463 1.000 29.060 563 LEU BBB CA 1
ATOM 17501 C C . LEU B 1 564 ? 60.688 -90.895 9.676 1.000 28.121 563 LEU BBB C 1
ATOM 17502 O O . LEU B 1 564 ? 59.724 -91.599 10.040 1.000 28.335 563 LEU BBB O 1
ATOM 17518 N N . ALA B 1 565 ? 60.656 -90.054 8.638 1.000 27.994 564 ALA BBB N 1
ATOM 17519 C CA . ALA B 1 565 ? 59.447 -89.752 7.834 1.000 27.845 564 ALA BBB CA 1
ATOM 17520 C C . ALA B 1 565 ? 58.854 -91.041 7.246 1.000 28.245 564 ALA BBB C 1
ATOM 17521 O O . ALA B 1 565 ? 57.619 -91.145 7.207 1.000 29.020 564 ALA BBB O 1
ATOM 17528 N N . GLU B 1 566 ? 59.696 -91.984 6.812 1.000 28.113 565 GLU BBB N 1
ATOM 17529 C CA . GLU B 1 566 ? 59.266 -93.274 6.203 1.000 30.140 565 GLU BBB CA 1
ATOM 17530 C C . GLU B 1 566 ? 58.444 -94.097 7.207 1.000 28.514 565 GLU BBB C 1
ATOM 17531 O O . GLU B 1 566 ? 57.584 -94.862 6.764 1.000 25.119 565 GLU BBB O 1
ATOM 17543 N N . GLN B 1 567 ? 58.716 -93.955 8.506 1.000 28.690 566 GLN BBB N 1
ATOM 17544 C CA . GLN B 1 567 ? 57.991 -94.666 9.595 1.000 31.188 566 GLN BBB CA 1
ATOM 17545 C C . GLN B 1 567 ? 56.782 -93.849 10.057 1.000 29.196 566 GLN BBB C 1
ATOM 17546 O O . GLN B 1 567 ? 55.956 -94.384 10.819 1.000 29.549 566 GLN BBB O 1
ATOM 17560 N N . ALA B 1 568 ? 56.721 -92.572 9.692 1.000 28.562 567 ALA BBB N 1
ATOM 17561 C CA . ALA B 1 568 ? 55.603 -91.686 10.073 1.000 28.426 567 ALA BBB CA 1
ATOM 17562 C C . ALA B 1 568 ? 54.358 -92.127 9.301 1.000 29.312 567 ALA BBB C 1
ATOM 17563 O O . ALA B 1 568 ? 54.497 -92.757 8.221 1.000 29.839 567 ALA BBB O 1
ATOM 17570 N N . VAL B 1 569 ? 53.189 -91.840 9.864 1.000 28.721 568 VAL BBB N 1
ATOM 17571 C CA . VAL B 1 569 ? 51.870 -92.123 9.237 1.000 28.843 568 VAL BBB CA 1
ATOM 17572 C C . VAL B 1 569 ? 51.212 -90.782 8.929 1.000 28.650 568 VAL BBB C 1
ATOM 17573 O O . VAL B 1 569 ? 51.150 -89.932 9.839 1.000 27.925 568 VAL BBB O 1
ATOM 17586 N N . ALA B 1 570 ? 50.701 -90.629 7.710 1.000 27.690 569 ALA BBB N 1
ATOM 17587 C CA . ALA B 1 570 ? 49.903 -89.459 7.292 1.000 29.067 569 ALA BBB CA 1
ATOM 17588 C C . ALA B 1 570 ? 48.454 -89.897 7.081 1.000 28.295 569 ALA BBB C 1
ATOM 17589 O O . ALA B 1 570 ? 48.225 -90.836 6.314 1.000 28.817 569 ALA BBB O 1
ATOM 17596 N N . ILE B 1 571 ? 47.517 -89.254 7.773 1.000 28.852 570 ILE BBB N 1
ATOM 17597 C CA . ILE B 1 571 ? 46.054 -89.446 7.553 1.000 29.835 570 ILE BBB CA 1
ATOM 17598 C C . ILE B 1 571 ? 45.463 -88.084 7.207 1.000 30.516 570 ILE BBB C 1
ATOM 17599 O O . ILE B 1 571 ? 46.075 -87.056 7.483 1.000 29.432 570 ILE BBB O 1
ATOM 17615 N N . PRO B 1 572 ? 44.285 -88.032 6.547 1.000 31.292 571 PRO BBB N 1
ATOM 17616 C CA . PRO B 1 572 ? 43.682 -86.756 6.168 1.000 32.433 571 PRO BBB CA 1
ATOM 17617 C C . PRO B 1 572 ? 43.284 -85.924 7.396 1.000 32.151 571 PRO BBB C 1
ATOM 17618 O O . PRO B 1 572 ? 42.936 -86.495 8.413 1.000 32.329 571 PRO BBB O 1
ATOM 17629 N N . SER B 1 573 ? 43.399 -84.602 7.275 1.000 32.231 572 SER BBB N 1
ATOM 17630 C CA . SER B 1 573 ? 42.841 -83.606 8.222 1.000 32.888 572 SER BBB CA 1
ATOM 17631 C C . SER B 1 573 ? 41.376 -83.367 7.848 1.000 32.768 572 SER BBB C 1
ATOM 17632 O O . SER B 1 573 ? 41.004 -83.672 6.678 1.000 31.539 572 SER BBB O 1
ATOM 17640 N N . THR B 1 574 ? 40.573 -82.857 8.786 1.000 32.043 573 THR BBB N 1
ATOM 17641 C CA . THR B 1 574 ? 39.205 -82.347 8.505 1.000 32.659 573 THR BBB CA 1
ATOM 17642 C C . THR B 1 574 ? 39.270 -80.839 8.234 1.000 32.976 573 THR BBB C 1
ATOM 17643 O O . THR B 1 574 ? 38.196 -80.247 8.049 1.000 35.240 573 THR BBB O 1
ATOM 17654 N N . ILE B 1 575 ? 40.472 -80.247 8.209 1.000 32.079 574 ILE BBB N 1
ATOM 17655 C CA . ILE B 1 575 ? 40.703 -78.850 7.736 1.000 32.917 574 ILE BBB CA 1
ATOM 17656 C C . ILE B 1 575 ? 40.644 -78.890 6.209 1.000 35.666 574 ILE BBB C 1
ATOM 17657 O O . ILE B 1 575 ? 41.505 -79.499 5.575 1.000 34.938 574 ILE BBB O 1
ATOM 17673 N N . PRO B 1 576 ? 39.620 -78.282 5.566 1.000 37.197 575 PRO BBB N 1
ATOM 17674 C CA . PRO B 1 576 ? 39.535 -78.273 4.107 1.000 36.100 575 PRO BBB CA 1
ATOM 17675 C C . PRO B 1 576 ? 40.424 -77.177 3.507 1.000 35.056 575 PRO BBB C 1
ATOM 17676 O O . PRO B 1 576 ? 40.722 -76.213 4.202 1.000 34.678 575 PRO BBB O 1
ATOM 17687 N N . THR B 1 577 ? 40.874 -77.371 2.265 1.000 34.095 576 THR BBB N 1
ATOM 17688 C CA . THR B 1 577 ? 41.426 -76.289 1.411 1.000 35.269 576 THR BBB CA 1
ATOM 17689 C C . THR B 1 577 ? 40.238 -75.603 0.726 1.000 38.001 576 THR BBB C 1
ATOM 17690 O O . THR B 1 577 ? 39.316 -76.316 0.288 1.000 39.987 576 THR BBB O 1
ATOM 17701 N N . ASP B 1 578 ? 40.243 -74.272 0.670 1.000 42.062 577 ASP BBB N 1
ATOM 17702 C CA . ASP B 1 578 ? 39.119 -73.465 0.125 1.000 43.535 577 ASP BBB CA 1
ATOM 17703 C C . ASP B 1 578 ? 39.344 -73.280 -1.371 1.000 41.338 577 ASP BBB C 1
ATOM 17704 O O . ASP B 1 578 ? 40.237 -72.538 -1.769 1.000 40.742 577 ASP BBB O 1
ATOM 17713 N N . PRO B 1 579 ? 38.548 -73.933 -2.251 1.000 43.610 578 PRO BBB N 1
ATOM 17714 C CA . PRO B 1 579 ? 38.744 -73.799 -3.696 1.000 44.675 578 PRO BBB CA 1
ATOM 17715 C C . PRO B 1 579 ? 38.309 -72.437 -4.266 1.000 46.877 578 PRO BBB C 1
ATOM 17716 O O . PRO B 1 579 ? 38.507 -72.228 -5.443 1.000 50.090 578 PRO BBB O 1
ATOM 17727 N N . SER B 1 580 ? 37.742 -71.554 -3.434 1.000 50.952 579 SER BBB N 1
ATOM 17728 C CA . SER B 1 580 ? 37.326 -70.169 -3.794 1.000 52.265 579 SER BBB CA 1
ATOM 17729 C C . SER B 1 580 ? 38.434 -69.153 -3.479 1.000 54.326 579 SER BBB C 1
ATOM 17730 O O . SER B 1 580 ? 38.372 -68.039 -4.032 1.000 54.521 579 SER BBB O 1
ATOM 17738 N N . ASN B 1 581 ? 39.391 -69.500 -2.608 1.000 55.578 580 ASN BBB N 1
ATOM 17739 C CA . ASN B 1 581 ? 40.523 -68.611 -2.221 1.000 54.784 580 ASN BBB CA 1
ATOM 17740 C C . ASN B 1 581 ? 41.833 -69.405 -2.327 1.000 51.144 580 ASN BBB C 1
ATOM 17741 O O . ASN B 1 581 ? 42.564 -69.501 -1.317 1.000 49.873 580 ASN BBB O 1
ATOM 17752 N N . ILE B 1 582 ? 42.116 -69.949 -3.515 1.000 48.144 581 ILE BBB N 1
ATOM 17753 C CA . ILE B 1 582 ? 43.387 -70.673 -3.823 1.000 45.922 581 ILE BBB CA 1
ATOM 17754 C C . ILE B 1 582 ? 44.541 -69.679 -3.656 1.000 45.107 581 ILE BBB C 1
ATOM 17755 O O . ILE B 1 582 ? 44.428 -68.561 -4.186 1.000 46.701 581 ILE BBB O 1
ATOM 17771 N N . GLY B 1 583 ? 45.589 -70.065 -2.922 1.000 43.482 582 GLY BBB N 1
ATOM 17772 C CA . GLY B 1 583 ? 46.710 -69.181 -2.545 1.000 42.241 582 GLY BBB CA 1
ATOM 17773 C C . GLY B 1 583 ? 46.407 -68.327 -1.318 1.000 40.537 582 GLY BBB C 1
ATOM 17774 O O . GLY B 1 583 ? 47.306 -67.586 -0.896 1.000 41.162 582 GLY BBB O 1
ATOM 17778 N N . GLY B 1 584 ? 45.201 -68.434 -0.752 1.000 39.531 583 GLY BBB N 1
ATOM 17779 C CA . GLY B 1 584 ? 44.763 -67.657 0.423 1.000 41.535 583 GLY BBB CA 1
ATOM 17780 C C . GLY B 1 584 ? 45.331 -68.213 1.718 1.000 43.921 583 GLY BBB C 1
ATOM 17781 O O . GLY B 1 584 ? 45.866 -69.340 1.704 1.000 44.234 583 GLY BBB O 1
ATOM 17785 N N . ASP B 1 585 ? 45.216 -67.440 2.800 1.000 43.804 584 ASP BBB N 1
ATOM 17786 C CA . ASP B 1 585 ? 45.615 -67.834 4.178 1.000 42.124 584 ASP BBB CA 1
ATOM 17787 C C . ASP B 1 585 ? 44.505 -68.695 4.792 1.000 40.131 584 ASP BBB C 1
ATOM 17788 O O . ASP B 1 585 ? 43.336 -68.505 4.427 1.000 39.359 584 ASP BBB O 1
ATOM 17797 N N . LEU B 1 586 ? 44.866 -69.635 5.670 1.000 38.744 585 LEU BBB N 1
ATOM 17798 C CA . LEU B 1 586 ? 43.896 -70.486 6.401 1.000 37.498 585 LEU BBB CA 1
ATOM 17799 C C . LEU B 1 586 ? 42.979 -69.582 7.229 1.000 38.605 585 LEU BBB C 1
ATOM 17800 O O . LEU B 1 586 ? 43.503 -68.700 7.940 1.000 36.461 585 LEU BBB O 1
ATOM 17816 N N . ASP B 1 587 ? 41.666 -69.774 7.089 1.000 40.165 586 ASP BBB N 1
ATOM 17817 C CA . ASP B 1 587 ? 40.626 -69.205 7.981 1.000 44.130 586 ASP BBB CA 1
ATOM 17818 C C . ASP B 1 587 ? 40.554 -70.083 9.229 1.000 44.166 586 ASP BBB C 1
ATOM 17819 O O . ASP B 1 587 ? 40.100 -71.223 9.149 1.000 41.058 586 ASP BBB O 1
ATOM 17828 N N . PRO B 1 588 ? 41.002 -69.590 10.412 1.000 46.345 587 PRO BBB N 1
ATOM 17829 C CA . PRO B 1 588 ? 40.996 -70.391 11.640 1.000 44.879 587 PRO BBB CA 1
ATOM 17830 C C . PRO B 1 588 ? 39.643 -71.047 11.967 1.000 46.110 587 PRO BBB C 1
ATOM 17831 O O . PRO B 1 588 ? 39.649 -72.136 12.497 1.000 44.610 587 PRO BBB O 1
ATOM 17842 N N . SER B 1 589 ? 38.526 -70.392 11.630 1.000 44.915 588 SER BBB N 1
ATOM 17843 C CA . SER B 1 589 ? 37.148 -70.873 11.920 1.000 46.447 588 SER BBB CA 1
ATOM 17844 C C . SER B 1 589 ? 36.789 -72.096 11.056 1.000 45.812 588 SER BBB C 1
ATOM 17845 O O . SER B 1 589 ? 35.737 -72.711 11.325 1.000 43.553 588 SER BBB O 1
ATOM 17853 N N . SER B 1 590 ? 37.623 -72.449 10.069 1.000 44.954 589 SER BBB N 1
ATOM 17854 C CA . SER B 1 590 ? 37.473 -73.671 9.231 1.000 44.014 589 SER BBB CA 1
ATOM 17855 C C . SER B 1 590 ? 38.133 -74.888 9.904 1.000 43.043 589 SER BBB C 1
ATOM 17856 O O . SER B 1 590 ? 37.916 -76.009 9.405 1.000 42.316 589 SER BBB O 1
ATOM 17864 N N . ILE B 1 591 ? 38.905 -74.694 10.982 1.000 40.511 590 ILE BBB N 1
ATOM 17865 C CA . ILE B 1 591 ? 39.498 -75.801 11.798 1.000 40.767 590 ILE BBB CA 1
ATOM 17866 C C . ILE B 1 591 ? 38.417 -76.330 12.736 1.000 39.994 590 ILE BBB C 1
ATOM 17867 O O . ILE B 1 591 ? 38.097 -75.660 13.710 1.000 38.749 590 ILE BBB O 1
ATOM 17883 N N . PRO B 1 592 ? 37.843 -77.535 12.512 1.000 40.829 591 PRO BBB N 1
ATOM 17884 C CA . PRO B 1 592 ? 36.864 -78.093 13.443 1.000 41.139 591 PRO BBB CA 1
ATOM 17885 C C . PRO B 1 592 ? 37.445 -78.258 14.854 1.000 45.257 591 PRO BBB C 1
ATOM 17886 O O . PRO B 1 592 ? 38.596 -78.642 14.975 1.000 44.434 591 PRO BBB O 1
ATOM 17897 N N . ASP B 1 593 ? 36.638 -77.955 15.874 1.000 46.088 592 ASP BBB N 1
ATOM 17898 C CA . ASP B 1 593 ? 37.037 -78.025 17.305 1.000 47.427 592 ASP BBB CA 1
ATOM 17899 C C . ASP B 1 593 ? 37.447 -79.461 17.641 1.000 42.370 592 ASP BBB C 1
ATOM 17900 O O . ASP B 1 593 ? 38.413 -79.623 18.399 1.000 42.272 592 ASP BBB O 1
ATOM 17909 N N . GLU B 1 594 ? 36.745 -80.453 17.087 1.000 42.157 593 GLU BBB N 1
ATOM 17910 C CA . GLU B 1 594 ? 37.013 -81.898 17.324 1.000 43.463 593 GLU BBB CA 1
ATOM 17911 C C . GLU B 1 594 ? 38.446 -82.234 16.881 1.000 42.570 593 GLU BBB C 1
ATOM 17912 O O . GLU B 1 594 ? 39.067 -83.098 17.530 1.000 41.878 593 GLU BBB O 1
ATOM 17924 N N . GLU B 1 595 ? 38.959 -81.574 15.837 1.000 38.869 594 GLU BBB N 1
ATOM 17925 C CA . GLU B 1 595 ? 40.357 -81.773 15.375 1.000 37.803 594 GLU BBB CA 1
ATOM 17926 C C . GLU B 1 595 ? 41.310 -81.010 16.306 1.000 36.130 594 GLU BBB C 1
ATOM 17927 O O . GLU B 1 595 ? 42.343 -81.591 16.694 1.000 33.949 594 GLU BBB O 1
ATOM 17939 N N . SER B 1 596 ? 40.986 -79.764 16.667 1.000 36.432 595 SER BBB N 1
ATOM 17940 C CA . SER B 1 596 ? 41.798 -78.943 17.610 1.000 38.850 595 SER BBB CA 1
ATOM 17941 C C . SER B 1 596 ? 42.050 -79.737 18.897 1.000 37.244 595 SER BBB C 1
ATOM 17942 O O . SER B 1 596 ? 43.200 -79.720 19.379 1.000 35.661 595 SER BBB O 1
ATOM 17950 N N . ASP B 1 597 ? 41.025 -80.440 19.393 1.000 38.033 596 ASP BBB N 1
ATOM 17951 C CA . ASP B 1 597 ? 41.033 -81.190 20.681 1.000 40.088 596 ASP BBB CA 1
ATOM 17952 C C . ASP B 1 597 ? 42.018 -82.365 20.652 1.000 39.589 596 ASP BBB C 1
ATOM 17953 O O . ASP B 1 597 ? 42.407 -82.811 21.742 1.000 39.916 596 ASP BBB O 1
ATOM 17962 N N . ILE B 1 598 ? 42.378 -82.886 19.475 1.000 37.339 597 ILE BBB N 1
ATOM 17963 C CA . ILE B 1 598 ? 43.262 -84.087 19.362 1.000 35.712 597 ILE BBB CA 1
ATOM 17964 C C . ILE B 1 598 ? 44.642 -83.676 18.833 1.000 33.240 597 ILE BBB C 1
ATOM 17965 O O . ILE B 1 598 ? 45.378 -84.578 18.402 1.000 35.400 597 ILE BBB O 1
ATOM 17981 N N . SER B 1 599 ? 44.999 -82.388 18.892 1.000 31.526 598 SER BBB N 1
ATOM 17982 C CA . SER B 1 599 ? 46.190 -81.832 18.198 1.000 33.050 598 SER BBB CA 1
ATOM 17983 C C . SER B 1 599 ? 47.262 -81.346 19.178 1.000 32.812 598 SER BBB C 1
ATOM 17984 O O . SER B 1 599 ? 48.153 -80.613 18.728 1.000 33.329 598 SER BBB O 1
ATOM 17992 N N . ALA B 1 600 ? 47.237 -81.787 20.438 1.000 33.460 599 ALA BBB N 1
ATOM 17993 C CA . ALA B 1 600 ? 48.352 -81.565 21.388 1.000 34.254 599 ALA BBB CA 1
ATOM 17994 C C . ALA B 1 600 ? 49.638 -82.075 20.726 1.000 35.579 599 ALA BBB C 1
ATOM 17995 O O . ALA B 1 600 ? 49.614 -83.181 20.141 1.000 34.624 599 ALA BBB O 1
ATOM 18002 N N . LEU B 1 601 ? 50.705 -81.277 20.783 1.000 37.129 600 LEU BBB N 1
ATOM 18003 C CA . LEU B 1 601 ? 52.007 -81.551 20.116 1.000 37.499 600 LEU BBB CA 1
ATOM 18004 C C . LEU B 1 601 ? 52.980 -82.147 21.129 1.000 37.454 600 LEU BBB C 1
ATOM 18005 O O . LEU B 1 601 ? 52.682 -82.182 22.321 1.000 34.779 600 LEU BBB O 1
ATOM 18021 N N . PRO B 1 602 ? 54.152 -82.672 20.700 1.000 38.179 601 PRO BBB N 1
ATOM 18022 C CA . PRO B 1 602 ? 55.081 -83.319 21.624 1.000 38.003 601 PRO BBB CA 1
ATOM 18023 C C . PRO B 1 602 ? 55.834 -82.330 22.524 1.000 38.039 601 PRO BBB C 1
ATOM 18024 O O . PRO B 1 602 ? 55.903 -81.154 22.194 1.000 37.656 601 PRO BBB O 1
ATOM 18035 N N . ASP B 1 603 ? 56.364 -82.841 23.639 1.000 38.545 602 ASP BBB N 1
ATOM 18036 C CA . ASP B 1 603 ? 57.393 -82.167 24.474 1.000 40.535 602 ASP BBB CA 1
ATOM 18037 C C . ASP B 1 603 ? 58.740 -82.386 23.783 1.000 35.973 602 ASP BBB C 1
ATOM 18038 O O . ASP B 1 603 ? 59.321 -83.476 23.953 1.000 34.528 602 ASP BBB O 1
ATOM 18047 N N . ASN B 1 604 ? 59.188 -81.409 22.992 1.000 33.156 603 ASN BBB N 1
ATOM 18048 C CA . ASN B 1 604 ? 60.400 -81.521 22.139 1.000 32.531 603 ASN BBB CA 1
ATOM 18049 C C . ASN B 1 604 ? 61.650 -81.467 23.025 1.000 32.255 603 ASN BBB C 1
ATOM 18050 O O . ASN B 1 604 ? 61.616 -80.800 24.069 1.000 34.548 603 ASN BBB O 1
ATOM 18061 N N . VAL B 1 605 ? 62.719 -82.142 22.610 1.000 31.683 604 VAL BBB N 1
ATOM 18062 C CA . VAL B 1 605 ? 64.036 -82.150 23.313 1.000 32.394 604 VAL BBB CA 1
ATOM 18063 C C . VAL B 1 605 ? 64.799 -80.891 22.884 1.000 34.855 604 VAL BBB C 1
ATOM 18064 O O . VAL B 1 605 ? 65.028 -80.732 21.667 1.000 34.718 604 VAL BBB O 1
ATOM 18077 N N . THR B 1 606 ? 65.165 -80.031 23.843 1.000 35.416 605 THR BBB N 1
ATOM 18078 C CA . THR B 1 606 ? 65.823 -78.715 23.601 1.000 36.804 605 THR BBB CA 1
ATOM 18079 C C . THR B 1 606 ? 67.294 -78.740 24.035 1.000 36.898 605 THR BBB C 1
ATOM 18080 O O . THR B 1 606 ? 67.984 -77.742 23.784 1.000 37.373 605 THR BBB O 1
ATOM 18091 N N . LYS B 1 607 ? 67.758 -79.832 24.648 1.000 39.225 606 LYS BBB N 1
ATOM 18092 C CA . LYS B 1 607 ? 69.168 -80.004 25.087 1.000 41.153 606 LYS BBB CA 1
ATOM 18093 C C . LYS B 1 607 ? 69.671 -81.365 24.621 1.000 38.839 606 LYS BBB C 1
ATOM 18094 O O . LYS B 1 607 ? 68.920 -82.339 24.620 1.000 36.286 606 LYS BBB O 1
ATOM 18113 N N . PRO B 1 608 ? 70.953 -81.485 24.211 1.000 37.745 607 PRO BBB N 1
ATOM 18114 C CA . PRO B 1 608 ? 71.476 -82.763 23.729 1.000 36.901 607 PRO BBB CA 1
ATOM 18115 C C . PRO B 1 608 ? 71.434 -83.826 24.837 1.000 35.285 607 PRO BBB C 1
ATOM 18116 O O . PRO B 1 608 ? 71.512 -83.484 25.994 1.000 32.943 607 PRO BBB O 1
ATOM 18127 N N . HIS B 1 609 ? 71.291 -85.094 24.460 1.000 35.874 608 HIS BBB N 1
ATOM 18128 C CA . HIS B 1 609 ? 71.232 -86.231 25.416 1.000 35.954 608 HIS BBB CA 1
ATOM 18129 C C . HIS B 1 609 ? 72.566 -86.352 26.165 1.000 36.485 608 HIS BBB C 1
ATOM 18130 O O . HIS B 1 609 ? 72.527 -86.692 27.361 1.000 38.243 608 HIS BBB O 1
ATOM 18145 N N . HIS B 1 610 ? 73.688 -86.059 25.496 1.000 36.175 609 HIS BBB N 1
ATOM 18146 C CA . HIS B 1 610 ? 75.070 -86.209 26.027 1.000 36.740 609 HIS BBB CA 1
ATOM 18147 C C . HIS B 1 610 ? 75.891 -84.928 25.813 1.000 38.406 609 HIS BBB C 1
ATOM 18148 O O . HIS B 1 610 ? 75.395 -83.937 25.280 1.000 40.460 609 HIS BBB O 1
ATOM 18163 N N . VAL C 1 2 ? 140.589 -109.764 -0.744 1.000 90.882 1 VAL CCC N 1
ATOM 18164 C CA . VAL C 1 2 ? 139.873 -110.735 0.144 1.000 88.657 1 VAL CCC CA 1
ATOM 18165 C C . VAL C 1 2 ? 139.426 -109.998 1.418 1.000 89.375 1 VAL CCC C 1
ATOM 18166 O O . VAL C 1 2 ? 140.147 -109.072 1.848 1.000 91.538 1 VAL CCC O 1
ATOM 18179 N N . ASN C 1 3 ? 138.265 -110.389 1.966 1.000 84.632 2 ASN CCC N 1
ATOM 18180 C CA . ASN C 1 3 ? 137.653 -109.903 3.239 1.000 79.679 2 ASN CCC CA 1
ATOM 18181 C C . ASN C 1 3 ? 137.543 -108.366 3.257 1.000 71.246 2 ASN CCC C 1
ATOM 18182 O O . ASN C 1 3 ? 137.701 -107.774 4.346 1.000 65.122 2 ASN CCC O 1
ATOM 18193 N N . GLU C 1 4 ? 137.234 -107.744 2.114 1.000 61.719 3 GLU CCC N 1
ATOM 18194 C CA . GLU C 1 4 ? 136.830 -106.314 2.043 1.000 59.634 3 GLU CCC CA 1
ATOM 18195 C C . GLU C 1 4 ? 135.508 -106.162 2.803 1.000 54.514 3 GLU CCC C 1
ATOM 18196 O O . GLU C 1 4 ? 135.444 -105.336 3.736 1.000 47.900 3 GLU CCC O 1
ATOM 18208 N N . ALA C 1 5 ? 134.505 -106.957 2.421 1.000 51.203 4 ALA CCC N 1
ATOM 18209 C CA . ALA C 1 5 ? 133.122 -106.893 2.947 1.000 51.812 4 ALA CCC CA 1
ATOM 18210 C C . ALA C 1 5 ? 133.122 -107.121 4.464 1.000 48.302 4 ALA CCC C 1
ATOM 18211 O O . ALA C 1 5 ? 133.942 -107.910 4.958 1.000 48.469 4 ALA CCC O 1
ATOM 18218 N N . PHE C 1 6 ? 132.248 -106.404 5.173 1.000 48.418 5 PHE CCC N 1
ATOM 18219 C CA . PHE C 1 6 ? 131.820 -106.697 6.566 1.000 44.923 5 PHE CCC CA 1
ATOM 18220 C C . PHE C 1 6 ? 130.350 -106.290 6.690 1.000 45.332 5 PHE CCC C 1
ATOM 18221 O O . PHE C 1 6 ? 129.858 -105.581 5.789 1.000 44.767 5 PHE CCC O 1
ATOM 18238 N N . ASP C 1 7 ? 129.666 -106.767 7.732 1.000 43.125 6 ASP CCC N 1
ATOM 18239 C CA . ASP C 1 7 ? 128.250 -106.427 8.033 1.000 44.248 6 ASP CCC CA 1
ATOM 18240 C C . ASP C 1 7 ? 128.251 -105.442 9.208 1.000 41.240 6 ASP CCC C 1
ATOM 18241 O O . ASP C 1 7 ? 128.444 -105.893 10.356 1.000 39.798 6 ASP CCC O 1
ATOM 18250 N N . LEU C 1 8 ? 128.099 -104.142 8.929 1.000 37.143 7 LEU CCC N 1
ATOM 18251 C CA . LEU C 1 8 ? 128.196 -103.080 9.969 1.000 34.761 7 LEU CCC CA 1
ATOM 18252 C C . LEU C 1 8 ? 127.071 -103.283 10.989 1.000 31.540 7 LEU CCC C 1
ATOM 18253 O O . LEU C 1 8 ? 127.342 -103.215 12.172 1.000 31.581 7 LEU CCC O 1
ATOM 18269 N N . TRP C 1 9 ? 125.851 -103.545 10.533 1.000 34.884 8 TRP CCC N 1
ATOM 18270 C CA . TRP C 1 9 ? 124.649 -103.593 11.408 1.000 36.451 8 TRP CCC CA 1
ATOM 18271 C C . TRP C 1 9 ? 124.551 -104.913 12.188 1.000 39.924 8 TRP CCC C 1
ATOM 18272 O O . TRP C 1 9 ? 123.698 -104.965 13.092 1.000 38.272 8 TRP CCC O 1
ATOM 18293 N N . GLN C 1 10 ? 125.363 -105.928 11.858 1.000 43.871 9 GLN CCC N 1
ATOM 18294 C CA . GLN C 1 10 ? 125.415 -107.227 12.594 1.000 46.936 9 GLN CCC CA 1
ATOM 18295 C C . GLN C 1 10 ? 126.640 -107.231 13.513 1.000 46.687 9 GLN CCC C 1
ATOM 18296 O O . GLN C 1 10 ? 126.471 -107.380 14.736 1.000 48.707 9 GLN CCC O 1
ATOM 18310 N N . GLU C 1 11 ? 127.818 -107.012 12.929 1.000 47.087 10 GLU CCC N 1
ATOM 18311 C CA . GLU C 1 11 ? 129.148 -107.157 13.571 1.000 45.379 10 GLU CCC CA 1
ATOM 18312 C C . GLU C 1 11 ? 129.423 -105.964 14.491 1.000 42.690 10 GLU CCC C 1
ATOM 18313 O O . GLU C 1 11 ? 130.028 -106.178 15.546 1.000 38.419 10 GLU CCC O 1
ATOM 18325 N N . CYS C 1 12 ? 129.018 -104.749 14.103 1.000 41.202 11 CYS CCC N 1
ATOM 18326 C CA . CYS C 1 12 ? 129.364 -103.497 14.829 1.000 41.895 11 CYS CCC CA 1
ATOM 18327 C C . CYS C 1 12 ? 128.132 -102.933 15.561 1.000 41.649 11 CYS CCC C 1
ATOM 18328 O O . CYS C 1 12 ? 128.239 -101.811 16.107 1.000 38.668 11 CYS CCC O 1
ATOM 18335 N N . ALA C 1 13 ? 127.033 -103.697 15.604 1.000 39.209 12 ALA CCC N 1
ATOM 18336 C CA . ALA C 1 13 ? 125.774 -103.366 16.319 1.000 41.942 12 ALA CCC CA 1
ATOM 18337 C C . ALA C 1 13 ? 126.086 -102.983 17.768 1.000 43.447 12 ALA CCC C 1
ATOM 18338 O O . ALA C 1 13 ? 125.592 -101.935 18.218 1.000 44.614 12 ALA CCC O 1
ATOM 18345 N N . THR C 1 14 ? 126.889 -103.791 18.465 1.000 44.992 13 THR CCC N 1
ATOM 18346 C CA . THR C 1 14 ? 127.342 -103.508 19.853 1.000 47.730 13 THR CCC CA 1
ATOM 18347 C C . THR C 1 14 ? 128.764 -102.945 19.813 1.000 46.914 13 THR CCC C 1
ATOM 18348 O O . THR C 1 14 ? 128.949 -101.795 20.252 1.000 48.244 13 THR CCC O 1
ATOM 18359 N N . HIS C 1 15 ? 129.731 -103.731 19.335 1.000 47.736 14 HIS CCC N 1
ATOM 18360 C CA . HIS C 1 15 ? 131.168 -103.353 19.286 1.000 49.430 14 HIS CCC CA 1
ATOM 18361 C C . HIS C 1 15 ? 131.943 -104.335 18.399 1.000 50.072 14 HIS CCC C 1
ATOM 18362 O O . HIS C 1 15 ? 131.854 -105.543 18.651 1.000 49.466 14 HIS CCC O 1
ATOM 18377 N N . CYS C 1 16 ? 132.651 -103.823 17.387 1.000 49.552 15 CYS CCC N 1
ATOM 18378 C CA . CYS C 1 16 ? 133.617 -104.577 16.542 1.000 49.762 15 CYS CCC CA 1
ATOM 18379 C C . CYS C 1 16 ? 134.958 -103.842 16.591 1.000 52.434 15 CYS CCC C 1
ATOM 18380 O O . CYS C 1 16 ? 134.936 -102.605 16.758 1.000 50.373 15 CYS CCC O 1
ATOM 18387 N N . GLN C 1 17 ? 136.071 -104.576 16.509 1.000 53.310 16 GLN CCC N 1
ATOM 18388 C CA . GLN C 1 17 ? 137.399 -104.0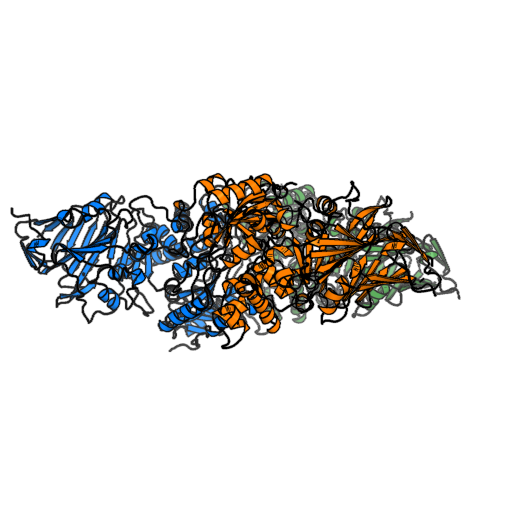21 16.138 1.000 54.946 16 GLN CCC CA 1
ATOM 18389 C C . GLN C 1 17 ? 137.622 -104.368 14.667 1.000 52.682 16 GLN CCC C 1
ATOM 18390 O O . GLN C 1 17 ? 137.856 -105.555 14.381 1.000 52.010 16 GLN CCC O 1
ATOM 18404 N N . LEU C 1 18 ? 137.491 -103.384 13.776 1.000 50.152 17 LEU CCC N 1
ATOM 18405 C CA . LEU C 1 18 ? 137.571 -103.587 12.307 1.000 49.810 17 LEU CCC CA 1
ATOM 18406 C C . LEU C 1 18 ? 139.042 -103.527 11.896 1.000 50.335 17 LEU CCC C 1
ATOM 18407 O O . LEU C 1 18 ? 139.721 -102.556 12.284 1.000 49.740 17 LEU CCC O 1
ATOM 18423 N N . ASP C 1 19 ? 139.516 -104.543 11.172 1.000 51.673 18 ASP CCC N 1
ATOM 18424 C CA . ASP C 1 19 ? 140.918 -104.619 10.680 1.000 51.152 18 ASP CCC CA 1
ATOM 18425 C C . ASP C 1 19 ? 141.023 -103.792 9.394 1.000 45.362 18 ASP CCC C 1
ATOM 18426 O O . ASP C 1 19 ? 140.286 -104.098 8.437 1.000 44.208 18 ASP CCC O 1
ATOM 18435 N N . LEU C 1 20 ? 141.908 -102.791 9.384 1.000 44.997 19 LEU CCC N 1
ATOM 18436 C CA . LEU C 1 20 ? 142.167 -101.900 8.219 1.000 46.976 19 LEU CCC CA 1
ATOM 18437 C C . LEU C 1 20 ? 143.556 -102.183 7.621 1.000 50.096 19 LEU CCC C 1
ATOM 18438 O O . LEU C 1 20 ? 143.981 -101.398 6.741 1.000 49.313 19 LEU CCC O 1
ATOM 18454 N N . SER C 1 21 ? 144.215 -103.271 8.053 1.000 52.937 20 SER CCC N 1
ATOM 18455 C CA . SER C 1 21 ? 145.578 -103.704 7.629 1.000 55.050 20 SER CCC CA 1
ATOM 18456 C C . SER C 1 21 ? 145.586 -104.076 6.147 1.000 53.680 20 SER CCC C 1
ATOM 18457 O O . SER C 1 21 ? 146.510 -103.653 5.442 1.000 58.890 20 SER CCC O 1
ATOM 18465 N N . GLN C 1 22 ? 144.602 -104.866 5.715 1.000 57.093 21 GLN CCC N 1
ATOM 18466 C CA . GLN C 1 22 ? 144.534 -105.467 4.358 1.000 58.649 21 GLN CCC CA 1
ATOM 18467 C C . GLN C 1 22 ? 143.746 -104.544 3.417 1.000 57.499 21 GLN CCC C 1
ATOM 18468 O O . GLN C 1 22 ? 143.223 -105.046 2.408 1.000 55.804 21 GLN CCC O 1
ATOM 18482 N N . GLY C 1 23 ? 143.660 -103.247 3.738 1.000 57.211 22 GLY CCC N 1
ATOM 18483 C CA . GLY C 1 23 ? 143.110 -102.206 2.845 1.000 56.486 22 GLY CCC CA 1
ATOM 18484 C C . GLY C 1 23 ? 141.674 -101.833 3.184 1.000 54.338 22 GLY CCC C 1
ATOM 18485 O O . GLY C 1 23 ? 141.270 -101.992 4.355 1.000 53.598 22 GLY CCC O 1
ATOM 18489 N N . ILE C 1 24 ? 140.933 -101.346 2.186 1.000 50.889 23 ILE CCC N 1
ATOM 18490 C CA . ILE C 1 24 ? 139.564 -100.773 2.342 1.000 48.189 23 ILE CCC CA 1
ATOM 18491 C C . ILE C 1 24 ? 138.612 -101.860 2.854 1.000 47.805 23 ILE CCC C 1
ATOM 18492 O O . ILE C 1 24 ? 138.693 -103.005 2.363 1.000 47.482 23 ILE CCC O 1
ATOM 18508 N N . ARG C 1 25 ? 137.743 -101.495 3.803 1.000 42.687 24 ARG CCC N 1
ATOM 18509 C CA . ARG C 1 25 ? 136.580 -102.310 4.243 1.000 42.270 24 ARG CCC CA 1
ATOM 18510 C C . ARG C 1 25 ? 135.297 -101.610 3.782 1.000 40.662 24 ARG CCC C 1
ATOM 18511 O O . ARG C 1 25 ? 135.263 -100.359 3.789 1.000 40.429 24 ARG CCC O 1
ATOM 18532 N N . SER C 1 26 ? 134.291 -102.387 3.379 1.000 39.258 25 SER CCC N 1
ATOM 18533 C CA . SER C 1 26 ? 132.986 -101.878 2.889 1.000 38.010 25 SER CCC CA 1
ATOM 18534 C C . SER C 1 26 ? 131.859 -102.748 3.444 1.000 38.379 25 SER CCC C 1
ATOM 18535 O O . SER C 1 26 ? 132.052 -103.973 3.541 1.000 35.387 25 SER CCC O 1
ATOM 18543 N N . SER C 1 27 ? 130.729 -102.124 3.782 1.000 37.215 26 SER CCC N 1
ATOM 18544 C CA . SER C 1 27 ? 129.501 -102.797 4.266 1.000 38.314 26 SER CCC CA 1
ATOM 18545 C C . SER C 1 27 ? 128.281 -102.193 3.575 1.000 39.887 26 SER CCC C 1
ATOM 18546 O O . SER C 1 27 ? 128.091 -100.968 3.693 1.000 41.350 26 SER CCC O 1
ATOM 18554 N N . GLU C 1 28 ? 127.482 -103.026 2.907 1.000 40.972 27 GLU CCC N 1
ATOM 18555 C CA . GLU C 1 28 ? 126.150 -102.635 2.388 1.000 43.458 27 GLU CCC CA 1
ATOM 18556 C C . GLU C 1 28 ? 125.233 -102.338 3.581 1.000 43.282 27 GLU CCC C 1
ATOM 18557 O O . GLU C 1 28 ? 125.152 -103.192 4.477 1.000 41.636 27 GLU CCC O 1
ATOM 18569 N N . LEU C 1 29 ? 124.611 -101.154 3.602 1.000 40.887 28 LEU CCC N 1
ATOM 18570 C CA . LEU C 1 29 ? 123.507 -100.786 4.534 1.000 40.368 28 LEU CCC CA 1
ATOM 18571 C C . LEU C 1 29 ? 122.181 -100.941 3.782 1.000 40.642 28 LEU CCC C 1
ATOM 18572 O O . LEU C 1 29 ? 121.780 -99.982 3.089 1.000 38.336 28 LEU CCC O 1
ATOM 18588 N N . ASP C 1 30 ? 121.550 -102.115 3.895 1.000 42.435 29 ASP CCC N 1
ATOM 18589 C CA . ASP C 1 30 ? 120.327 -102.499 3.138 1.000 44.464 29 ASP CCC CA 1
ATOM 18590 C C . ASP C 1 30 ? 119.103 -102.334 4.041 1.000 42.587 29 ASP CCC C 1
ATOM 18591 O O . ASP C 1 30 ? 118.903 -103.172 4.929 1.000 43.271 29 ASP CCC O 1
ATOM 18600 N N . LEU C 1 31 ? 118.302 -101.301 3.785 1.000 43.091 30 LEU CCC N 1
ATOM 18601 C CA . LEU C 1 31 ? 117.130 -100.919 4.612 1.000 45.538 30 LEU CCC CA 1
ATOM 18602 C C . LEU C 1 31 ? 115.843 -101.483 3.999 1.000 44.898 30 LEU CCC C 1
ATOM 18603 O O . LEU C 1 31 ? 114.832 -101.535 4.724 1.000 45.258 30 LEU CCC O 1
ATOM 18619 N N . THR C 1 32 ? 115.874 -101.878 2.721 1.000 45.852 31 THR CCC N 1
ATOM 18620 C CA . THR C 1 32 ? 114.674 -102.298 1.945 1.000 49.398 31 THR CCC CA 1
ATOM 18621 C C . THR C 1 32 ? 113.949 -103.440 2.657 1.000 49.341 31 THR CCC C 1
ATOM 18622 O O . THR C 1 32 ? 112.726 -103.404 2.751 1.000 53.194 31 THR CCC O 1
ATOM 18633 N N . PRO C 1 33 ? 114.636 -104.492 3.164 1.000 49.966 32 PRO CCC N 1
ATOM 18634 C CA . PRO C 1 33 ? 113.953 -105.552 3.912 1.000 51.516 32 PRO CCC CA 1
ATOM 18635 C C . PRO C 1 33 ? 113.259 -105.074 5.199 1.000 50.568 32 PRO CCC C 1
ATOM 18636 O O . PRO C 1 33 ? 112.261 -105.657 5.573 1.000 51.340 32 PRO CCC O 1
ATOM 18647 N N . LEU C 1 34 ? 113.785 -104.018 5.827 1.000 48.858 33 LEU CCC N 1
ATOM 18648 C CA . LEU C 1 34 ? 113.424 -103.592 7.206 1.000 48.919 33 LEU CCC CA 1
ATOM 18649 C C . LEU C 1 34 ? 112.475 -102.386 7.203 1.000 48.255 33 LEU CCC C 1
ATOM 18650 O O . LEU C 1 34 ? 111.941 -102.066 8.276 1.000 49.253 33 LEU CCC O 1
ATOM 18666 N N . PHE C 1 35 ? 112.274 -101.728 6.063 1.000 46.657 34 PHE CCC N 1
ATOM 18667 C CA . PHE C 1 35 ? 111.584 -100.415 6.004 1.000 47.174 34 PHE CCC CA 1
ATOM 18668 C C . PHE C 1 35 ? 111.250 -100.068 4.554 1.000 45.993 34 PHE CCC C 1
ATOM 18669 O O . PHE C 1 35 ? 112.177 -99.916 3.751 1.000 45.559 34 PHE CCC O 1
ATOM 18686 N N . GLU C 1 36 ? 109.956 -99.954 4.258 1.000 49.719 35 GLU CCC N 1
ATOM 18687 C CA . GLU C 1 36 ? 109.395 -99.541 2.946 1.000 52.689 35 GLU CCC CA 1
ATOM 18688 C C . GLU C 1 36 ? 109.169 -98.029 2.998 1.000 51.000 35 GLU CCC C 1
ATOM 18689 O O . GLU C 1 36 ? 108.451 -97.594 3.905 1.000 49.172 35 GLU CCC O 1
ATOM 18701 N N . THR C 1 37 ? 109.776 -97.268 2.082 1.000 53.409 36 THR CCC N 1
ATOM 18702 C CA . THR C 1 37 ? 109.734 -95.778 2.048 1.000 54.840 36 THR CCC CA 1
ATOM 18703 C C . THR C 1 37 ? 108.392 -95.293 1.485 1.000 54.274 36 THR CCC C 1
ATOM 18704 O O . THR C 1 37 ? 108.023 -94.137 1.755 1.000 52.350 36 THR CCC O 1
ATOM 18715 N N . SER C 1 38 ? 107.698 -96.143 0.725 1.000 58.179 37 SER CCC N 1
ATOM 18716 C CA . SER C 1 38 ? 106.357 -95.874 0.144 1.000 58.617 37 SER CCC CA 1
ATOM 18717 C C . SER C 1 38 ? 105.372 -95.540 1.271 1.000 57.091 37 SER CCC C 1
ATOM 18718 O O . SER C 1 38 ? 105.258 -96.337 2.223 1.000 60.319 37 SER CCC O 1
ATOM 18726 N N . ASN C 1 39 ? 104.706 -94.389 1.169 1.000 58.195 38 ASN CCC N 1
ATOM 18727 C CA . ASN C 1 39 ? 103.714 -93.888 2.160 1.000 59.210 38 ASN CCC CA 1
ATOM 18728 C C . ASN C 1 39 ? 104.364 -93.743 3.545 1.000 53.888 38 ASN CCC C 1
ATOM 18729 O O . ASN C 1 39 ? 103.638 -93.873 4.548 1.000 60.026 38 ASN CCC O 1
ATOM 18740 N N . GLU C 1 40 ? 105.673 -93.483 3.607 1.000 47.485 39 GLU CCC N 1
ATOM 18741 C CA . GLU C 1 40 ? 106.356 -93.014 4.842 1.000 45.494 39 GLU CCC CA 1
ATOM 18742 C C . GLU C 1 40 ? 106.776 -91.551 4.644 1.000 41.023 39 GLU CCC C 1
ATOM 18743 O O . GLU C 1 40 ? 107.212 -91.186 3.521 1.000 36.387 39 GLU CCC O 1
ATOM 18755 N N . GLU C 1 41 ? 106.627 -90.747 5.697 1.000 36.239 40 GLU CCC N 1
ATOM 18756 C CA . GLU C 1 41 ? 107.152 -89.362 5.778 1.000 33.613 40 GLU CCC CA 1
ATOM 18757 C C . GLU C 1 41 ? 107.736 -89.173 7.174 1.000 30.942 40 GLU CCC C 1
ATOM 18758 O O . GLU C 1 41 ? 106.978 -89.297 8.155 1.000 31.779 40 GLU CCC O 1
ATOM 18770 N N . GLY C 1 42 ? 109.037 -88.906 7.254 1.000 28.604 41 GLY CCC N 1
ATOM 18771 C CA . GLY C 1 42 ? 109.755 -88.830 8.537 1.000 28.761 41 GLY CCC CA 1
ATOM 18772 C C . GLY C 1 42 ? 111.252 -88.792 8.340 1.000 27.078 41 GLY CCC C 1
ATOM 18773 O O . GLY C 1 42 ? 111.685 -88.447 7.224 1.000 29.967 41 GLY CCC O 1
ATOM 18777 N N . ILE C 1 43 ? 112.006 -89.138 9.385 1.000 25.602 42 ILE CCC N 1
ATOM 18778 C CA . ILE C 1 43 ? 113.486 -88.970 9.451 1.000 25.643 42 ILE CCC CA 1
ATOM 18779 C C . ILE C 1 43 ? 114.142 -90.320 9.745 1.000 26.235 42 ILE CCC C 1
ATOM 18780 O O . ILE C 1 43 ? 113.835 -90.926 10.799 1.000 25.259 42 ILE CCC O 1
ATOM 18796 N N . LEU C 1 44 ? 115.062 -90.731 8.875 1.000 25.575 43 LEU CCC N 1
ATOM 18797 C CA . LEU C 1 44 ? 116.052 -91.797 9.161 1.000 26.500 43 LEU CCC CA 1
ATOM 18798 C C . LEU C 1 44 ? 117.263 -91.159 9.844 1.000 27.627 43 LEU CCC C 1
ATOM 18799 O O . LEU C 1 44 ? 117.782 -90.166 9.307 1.000 27.742 43 LEU CCC O 1
ATOM 18815 N N . HIS C 1 45 ? 117.646 -91.688 11.009 1.000 25.685 44 HIS CCC N 1
ATOM 18816 C CA . HIS C 1 45 ? 118.836 -91.280 11.796 1.000 26.361 44 HIS CCC CA 1
ATOM 18817 C C . HIS C 1 45 ? 119.842 -92.438 11.783 1.000 28.415 44 HIS CCC C 1
ATOM 18818 O O . HIS C 1 45 ? 119.678 -93.388 12.575 1.000 27.234 44 HIS CCC O 1
ATOM 18833 N N . TYR C 1 46 ? 120.821 -92.383 10.875 1.000 28.548 45 TYR CCC N 1
ATOM 18834 C CA . TYR C 1 46 ? 121.968 -93.323 10.835 1.000 28.813 45 TYR CCC CA 1
ATOM 18835 C C . TYR C 1 46 ? 123.011 -92.831 11.832 1.000 29.426 45 TYR CCC C 1
ATOM 18836 O O . TYR C 1 46 ? 123.269 -91.614 11.882 1.000 28.318 45 TYR CCC O 1
ATOM 18854 N N . SER C 1 47 ? 123.616 -93.738 12.595 1.000 28.520 46 SER CCC N 1
ATOM 18855 C CA . SER C 1 47 ? 124.728 -93.379 13.504 1.000 29.504 46 SER CCC CA 1
ATOM 18856 C C . SER C 1 47 ? 125.637 -94.579 13.746 1.000 28.563 46 SER CCC C 1
ATOM 18857 O O . SER C 1 47 ? 125.205 -95.724 13.552 1.000 30.112 46 SER CCC O 1
ATOM 18865 N N . MET C 1 48 ? 126.852 -94.281 14.181 1.000 29.709 47 MET CCC N 1
ATOM 18866 C CA . MET C 1 48 ? 127.806 -95.258 14.745 1.000 30.992 47 MET CCC CA 1
ATOM 18867 C C . MET C 1 48 ? 128.786 -94.471 15.600 1.000 30.409 47 MET CCC C 1
ATOM 18868 O O . MET C 1 48 ? 129.032 -93.303 15.268 1.000 29.984 47 MET CCC O 1
ATOM 18882 N N . LEU C 1 49 ? 129.295 -95.095 16.662 1.000 29.847 48 LEU CCC N 1
ATOM 18883 C CA . LEU C 1 49 ? 130.312 -94.513 17.560 1.000 31.684 48 LEU CCC CA 1
ATOM 18884 C C . LEU C 1 49 ? 131.686 -95.025 17.113 1.000 34.512 48 LEU CCC C 1
ATOM 18885 O O . LEU C 1 49 ? 131.860 -96.254 16.986 1.000 35.227 48 LEU CCC O 1
ATOM 18901 N N . LEU C 1 50 ? 132.607 -94.097 16.863 1.000 35.104 49 LEU CCC N 1
ATOM 18902 C CA . LEU C 1 50 ? 134.010 -94.368 16.480 1.000 35.814 49 LEU CCC CA 1
ATOM 18903 C C . LEU C 1 50 ? 134.879 -94.192 17.724 1.000 35.584 49 LEU CCC C 1
ATOM 18904 O O . LEU C 1 50 ? 134.902 -93.073 18.274 1.000 33.850 49 LEU CCC O 1
ATOM 18920 N N . GLY C 1 51 ? 135.535 -95.272 18.160 1.000 37.251 50 GLY CCC N 1
ATOM 18921 C CA . GLY C 1 51 ? 136.373 -95.299 19.372 1.000 40.580 50 GLY CCC CA 1
ATOM 18922 C C . GLY C 1 51 ? 137.843 -95.169 19.028 1.000 43.102 50 GLY CCC C 1
ATOM 18923 O O . GLY C 1 51 ? 138.173 -94.352 18.146 1.000 38.988 50 GLY CCC O 1
ATOM 18927 N N . GLU C 1 52 ? 138.696 -95.960 19.686 1.000 47.347 51 GLU CCC N 1
ATOM 18928 C CA . GLU C 1 52 ? 140.161 -95.996 19.426 1.000 49.729 51 GLU CCC CA 1
ATOM 18929 C C . GLU C 1 52 ? 140.387 -96.301 17.942 1.000 45.980 51 GLU CCC C 1
ATOM 18930 O O . GLU C 1 52 ? 139.698 -97.198 17.411 1.000 42.290 51 GLU CCC O 1
ATOM 18942 N N . GLY C 1 53 ? 141.302 -95.562 17.308 1.000 45.526 52 GLY CCC N 1
ATOM 18943 C CA . GLY C 1 53 ? 141.659 -95.707 15.883 1.000 46.481 52 GLY CCC CA 1
ATOM 18944 C C . GLY C 1 53 ? 140.754 -94.893 14.971 1.000 46.936 52 GLY CCC C 1
ATOM 18945 O O . GLY C 1 53 ? 140.764 -95.154 13.748 1.000 45.949 52 GLY CCC O 1
ATOM 18949 N N . ASN C 1 54 ? 139.999 -93.938 15.527 1.000 45.885 53 ASN CCC N 1
ATOM 18950 C CA . ASN C 1 54 ? 139.096 -93.048 14.746 1.000 45.550 53 ASN CCC CA 1
ATOM 18951 C C . ASN C 1 54 ? 139.917 -91.934 14.081 1.000 46.719 53 ASN CCC C 1
ATOM 18952 O O . ASN C 1 54 ? 139.317 -91.140 13.340 1.000 50.690 53 ASN CCC O 1
ATOM 18963 N N . GLU C 1 55 ? 141.223 -91.851 14.358 1.000 44.552 54 GLU CCC N 1
ATOM 18964 C CA . GLU C 1 55 ? 142.131 -90.826 13.776 1.000 46.079 54 GLU CCC CA 1
ATOM 18965 C C . GLU C 1 55 ? 142.874 -91.426 12.575 1.000 45.075 54 GLU CCC C 1
ATOM 18966 O O . GLU C 1 55 ? 143.248 -92.617 12.626 1.000 44.635 54 GLU CCC O 1
ATOM 18978 N N . GLY C 1 56 ? 143.050 -90.632 11.516 1.000 44.876 55 GLY CCC N 1
ATOM 18979 C CA . GLY C 1 56 ? 143.766 -91.033 10.290 1.000 43.153 55 GLY CCC CA 1
ATOM 18980 C C . GLY C 1 56 ? 142.945 -91.980 9.433 1.000 42.699 55 GLY CCC C 1
ATOM 18981 O O . GLY C 1 56 ? 143.553 -92.854 8.778 1.000 45.561 55 GLY CCC O 1
ATOM 18985 N N . LEU C 1 57 ? 141.620 -91.808 9.408 1.000 40.172 56 LEU CCC N 1
ATOM 18986 C CA . LEU C 1 57 ? 140.692 -92.634 8.587 1.000 39.089 56 LEU CCC CA 1
ATOM 18987 C C . LEU C 1 57 ? 140.121 -91.827 7.416 1.000 36.859 56 LEU CCC C 1
ATOM 18988 O O . LEU C 1 57 ? 139.976 -90.593 7.532 1.000 36.068 56 LEU CCC O 1
ATOM 19004 N N . LYS C 1 58 ? 139.782 -92.539 6.345 1.000 35.069 57 LYS CCC N 1
ATOM 19005 C CA . LYS C 1 58 ? 138.903 -92.079 5.248 1.000 36.476 57 LYS CCC CA 1
ATOM 19006 C C . LYS C 1 58 ? 137.629 -92.919 5.311 1.000 37.055 57 LYS CCC C 1
ATOM 19007 O O . LYS C 1 58 ? 137.732 -94.159 5.211 1.000 37.758 57 LYS CCC O 1
ATOM 19026 N N . LEU C 1 59 ? 136.495 -92.252 5.527 1.000 36.394 58 LEU CCC N 1
ATOM 19027 C CA . LEU C 1 59 ? 135.135 -92.839 5.615 1.000 36.108 58 LEU CCC CA 1
ATOM 19028 C C . LEU C 1 59 ? 134.358 -92.332 4.401 1.000 34.875 58 LEU CCC C 1
ATOM 19029 O O . LEU C 1 59 ? 134.699 -91.246 3.907 1.000 36.629 58 LEU CCC O 1
ATOM 19045 N N . ALA C 1 60 ? 133.349 -93.059 3.942 1.000 33.522 59 ALA CCC N 1
ATOM 19046 C CA . ALA C 1 60 ? 132.495 -92.606 2.827 1.000 34.700 59 ALA CCC CA 1
ATOM 19047 C C . ALA C 1 60 ? 131.152 -93.324 2.859 1.000 33.774 59 ALA CCC C 1
ATOM 19048 O O . ALA C 1 60 ? 131.113 -94.499 3.262 1.000 32.492 59 ALA CCC O 1
ATOM 19055 N N . ILE C 1 61 ? 130.107 -92.612 2.446 1.000 32.987 60 ILE CCC N 1
ATOM 19056 C CA . ILE C 1 61 ? 128.769 -93.170 2.106 1.000 34.854 60 ILE CCC CA 1
ATOM 19057 C C . ILE C 1 61 ? 128.639 -93.091 0.585 1.000 36.111 60 ILE CCC C 1
ATOM 19058 O O . ILE C 1 61 ? 128.575 -91.965 0.057 1.000 35.726 60 ILE CCC O 1
ATOM 19074 N N . ASP C 1 62 ? 128.653 -94.244 -0.086 1.000 40.318 61 ASP CCC N 1
ATOM 19075 C CA . ASP C 1 62 ? 128.688 -94.367 -1.569 1.000 42.152 61 ASP CCC CA 1
ATOM 19076 C C . ASP C 1 62 ? 129.872 -93.545 -2.094 1.000 42.162 61 ASP CCC C 1
ATOM 19077 O O . ASP C 1 62 ? 130.957 -93.573 -1.468 1.000 40.470 61 ASP CCC O 1
ATOM 19086 N N . ASN C 1 63 ? 129.660 -92.833 -3.200 1.000 43.874 62 ASN CCC N 1
ATOM 19087 C CA . ASN C 1 63 ? 130.595 -91.826 -3.759 1.000 46.823 62 ASN CCC CA 1
ATOM 19088 C C . ASN C 1 63 ? 130.113 -90.428 -3.342 1.000 43.187 62 ASN CCC C 1
ATOM 19089 O O . ASN C 1 63 ? 130.646 -89.440 -3.874 1.000 43.935 62 ASN CCC O 1
ATOM 19100 N N . ALA C 1 64 ? 129.144 -90.349 -2.419 1.000 40.493 63 ALA CCC N 1
ATOM 19101 C CA . ALA C 1 64 ? 128.337 -89.137 -2.133 1.000 40.221 63 ALA CCC CA 1
ATOM 19102 C C . ALA C 1 64 ? 129.016 -88.259 -1.075 1.000 38.252 63 ALA CCC C 1
ATOM 19103 O O . ALA C 1 64 ? 129.131 -87.037 -1.294 1.000 37.896 63 ALA CCC O 1
ATOM 19110 N N . LEU C 1 65 ? 129.431 -88.854 0.042 1.000 37.429 64 LEU CCC N 1
ATOM 19111 C CA . LEU C 1 65 ? 129.961 -88.124 1.220 1.000 37.214 64 LEU CCC CA 1
ATOM 19112 C C . LEU C 1 65 ? 131.267 -88.780 1.671 1.000 35.470 64 LEU CCC C 1
ATOM 19113 O O . LEU C 1 65 ? 131.258 -89.987 1.913 1.000 33.688 64 LEU CCC O 1
ATOM 19129 N N . THR C 1 66 ? 132.349 -88.007 1.769 1.000 34.302 65 THR CCC N 1
ATOM 19130 C CA . THR C 1 66 ? 133.700 -88.521 2.087 1.000 33.707 65 THR CCC CA 1
ATOM 19131 C C . THR C 1 66 ? 134.257 -87.734 3.268 1.000 33.481 65 THR CCC C 1
ATOM 19132 O O . THR C 1 66 ? 134.348 -86.505 3.158 1.000 32.027 65 THR CCC O 1
ATOM 19143 N N . LEU C 1 67 ? 134.638 -88.434 4.336 1.000 34.283 66 LEU CCC N 1
ATOM 19144 C CA . LEU C 1 67 ? 135.216 -87.831 5.564 1.000 35.555 66 LEU CCC CA 1
ATOM 19145 C C . LEU C 1 67 ? 136.689 -88.225 5.693 1.000 33.635 66 LEU CCC C 1
ATOM 19146 O O . LEU C 1 67 ? 137.020 -89.387 5.400 1.000 34.988 66 LEU CCC O 1
ATOM 19162 N N . HIS C 1 68 ? 137.524 -87.292 6.142 1.000 33.009 67 HIS CCC N 1
ATOM 19163 C CA . HIS C 1 68 ? 138.935 -87.523 6.550 1.000 34.386 67 HIS CCC CA 1
ATOM 19164 C C . HIS C 1 68 ? 139.079 -87.097 8.008 1.000 34.087 67 HIS CCC C 1
ATOM 19165 O O . HIS C 1 68 ? 138.693 -85.950 8.317 1.000 31.985 67 HIS CCC O 1
ATOM 19180 N N . THR C 1 69 ? 139.613 -87.976 8.859 1.000 33.194 68 THR CCC N 1
ATOM 19181 C CA . THR C 1 69 ? 139.792 -87.715 10.310 1.000 34.044 68 THR CCC CA 1
ATOM 19182 C C . THR C 1 69 ? 141.281 -87.555 10.629 1.000 35.109 68 THR CCC C 1
ATOM 19183 O O . THR C 1 69 ? 142.111 -88.286 10.058 1.000 35.859 68 THR CCC O 1
ATOM 19194 N N . THR C 1 70 ? 141.592 -86.609 11.508 1.000 36.708 69 THR CCC N 1
ATOM 19195 C CA . THR C 1 70 ? 142.890 -86.482 12.211 1.000 38.039 69 THR CCC CA 1
ATOM 19196 C C . THR C 1 70 ? 142.566 -86.363 13.700 1.000 39.268 69 THR CCC C 1
ATOM 19197 O O . THR C 1 70 ? 141.369 -86.459 14.045 1.000 40.955 69 THR CCC O 1
ATOM 19208 N N . HIS C 1 71 ? 143.576 -86.152 14.544 1.000 39.912 70 HIS CCC N 1
ATOM 19209 C CA . HIS C 1 71 ? 143.393 -85.963 16.004 1.000 40.128 70 HIS CCC CA 1
ATOM 19210 C C . HIS C 1 71 ? 142.583 -84.689 16.255 1.000 38.818 70 HIS CCC C 1
ATOM 19211 O O . HIS C 1 71 ? 141.803 -84.680 17.214 1.000 40.235 70 HIS CCC O 1
ATOM 19226 N N . SER C 1 72 ? 142.785 -83.651 15.439 1.000 38.227 71 SER CCC N 1
ATOM 19227 C CA . SER C 1 72 ? 142.298 -82.277 15.721 1.000 38.217 71 SER CCC CA 1
ATOM 19228 C C . SER C 1 72 ? 141.154 -81.865 14.778 1.000 35.955 71 SER CCC C 1
ATOM 19229 O O . SER C 1 72 ? 140.463 -80.897 15.124 1.000 34.461 71 SER CCC O 1
ATOM 19237 N N . THR C 1 73 ? 140.948 -82.552 13.649 1.000 34.832 72 THR CCC N 1
ATOM 19238 C CA . THR C 1 73 ? 139.945 -82.153 12.620 1.000 35.759 72 THR CCC CA 1
ATOM 19239 C C . THR C 1 73 ? 139.144 -83.359 12.129 1.000 33.818 72 THR CCC C 1
ATOM 19240 O O . THR C 1 73 ? 139.702 -84.471 12.079 1.000 33.412 72 THR CCC O 1
ATOM 19251 N N . ILE C 1 74 ? 137.872 -83.118 11.802 1.000 32.681 73 ILE CCC N 1
ATOM 19252 C CA . ILE C 1 74 ? 137.001 -83.997 10.969 1.000 30.135 73 ILE CCC CA 1
ATOM 19253 C C . ILE C 1 74 ? 136.620 -83.171 9.741 1.000 32.550 73 ILE CCC C 1
ATOM 19254 O O . ILE C 1 74 ? 135.877 -82.185 9.907 1.000 31.855 73 ILE CCC O 1
ATOM 19270 N N . ASN C 1 75 ? 137.140 -83.542 8.570 1.000 32.889 74 ASN CCC N 1
ATOM 19271 C CA . ASN C 1 75 ? 136.894 -82.850 7.279 1.000 31.862 74 ASN CCC CA 1
ATOM 19272 C C . ASN C 1 75 ? 136.012 -83.739 6.413 1.000 32.297 74 ASN CCC C 1
ATOM 19273 O O . ASN C 1 75 ? 136.171 -84.971 6.479 1.000 32.329 74 ASN CCC O 1
ATOM 19284 N N . PHE C 1 76 ? 135.133 -83.139 5.613 1.000 30.935 75 PHE CCC N 1
ATOM 19285 C CA . PHE C 1 76 ? 134.257 -83.904 4.701 1.000 31.136 75 PHE CCC CA 1
ATOM 19286 C C . PHE C 1 76 ? 133.936 -83.075 3.454 1.000 32.225 75 PHE CCC C 1
ATOM 19287 O O . PHE C 1 76 ? 134.009 -81.825 3.458 1.000 32.135 75 PHE CCC O 1
ATOM 19304 N N . THR C 1 77 ? 133.619 -83.803 2.390 1.000 31.148 76 THR CCC N 1
ATOM 19305 C CA . THR C 1 77 ? 133.203 -83.290 1.068 1.000 30.613 76 THR CCC CA 1
ATOM 19306 C C . THR C 1 77 ? 131.929 -84.043 0.706 1.000 29.074 76 THR CCC C 1
ATOM 19307 O O . THR C 1 77 ? 131.956 -85.286 0.789 1.000 30.707 76 THR CCC O 1
ATOM 19318 N N . SER C 1 78 ? 130.874 -83.315 0.345 1.000 27.437 77 SER CCC N 1
ATOM 19319 C CA . SER C 1 78 ? 129.555 -83.866 -0.040 1.000 27.765 77 SER CCC CA 1
ATOM 19320 C C . SER C 1 78 ? 129.225 -83.428 -1.464 1.000 29.496 77 SER CCC C 1
ATOM 19321 O O . SER C 1 78 ? 129.521 -82.265 -1.810 1.000 28.997 77 SER CCC O 1
ATOM 19329 N N . GLU C 1 79 ? 128.600 -84.320 -2.232 1.000 29.382 78 GLU CCC N 1
ATOM 19330 C CA . GLU C 1 79 ? 127.915 -83.977 -3.500 1.000 31.929 78 GLU CCC CA 1
ATOM 19331 C C . GLU C 1 79 ? 126.710 -83.091 -3.157 1.000 30.572 78 GLU CCC C 1
ATOM 19332 O O . GLU C 1 79 ? 126.251 -83.125 -1.985 1.000 30.503 78 GLU CCC O 1
ATOM 19344 N N . THR C 1 80 ? 126.234 -82.327 -4.136 1.000 27.880 79 THR CCC N 1
ATOM 19345 C CA . THR C 1 80 ? 125.028 -81.469 -4.035 1.000 29.693 79 THR CCC CA 1
ATOM 19346 C C . THR C 1 80 ? 124.097 -81.808 -5.195 1.000 30.719 79 THR CCC C 1
ATOM 19347 O O . THR C 1 80 ? 124.526 -82.569 -6.096 1.000 30.464 79 THR CCC O 1
ATOM 19358 N N . ALA C 1 81 ? 122.871 -81.287 -5.153 1.000 30.231 80 ALA CCC N 1
ATOM 19359 C CA . ALA C 1 81 ? 121.824 -81.537 -6.167 1.000 33.000 80 ALA CCC CA 1
ATOM 19360 C C . ALA C 1 81 ? 122.368 -81.151 -7.548 1.000 35.004 80 ALA CCC C 1
ATOM 19361 O O . ALA C 1 81 ? 122.321 -82.013 -8.449 1.000 34.843 80 ALA CCC O 1
ATOM 19368 N N . GLU C 1 82 ? 122.907 -79.934 -7.695 1.000 35.750 81 GLU CCC N 1
ATOM 19369 C CA . GLU C 1 82 ? 123.299 -79.372 -9.021 1.000 39.783 81 GLU CCC CA 1
ATOM 19370 C C . GLU C 1 82 ? 124.554 -78.485 -8.959 1.000 38.454 81 GLU CCC C 1
ATOM 19371 O O . GLU C 1 82 ? 125.027 -78.131 -10.044 1.000 39.471 81 GLU CCC O 1
ATOM 19383 N N . SER C 1 83 ? 125.082 -78.125 -7.781 1.000 37.817 82 SER CCC N 1
ATOM 19384 C CA . SER C 1 83 ? 126.122 -77.065 -7.634 1.000 38.859 82 SER CCC CA 1
ATOM 19385 C C . SER C 1 83 ? 127.531 -77.651 -7.448 1.000 37.642 82 SER CCC C 1
ATOM 19386 O O . SER C 1 83 ? 128.437 -76.876 -7.082 1.000 37.289 82 SER CCC O 1
ATOM 19394 N N . GLY C 1 84 ? 127.726 -78.950 -7.678 1.000 34.505 83 GLY CCC N 1
ATOM 19395 C CA . GLY C 1 84 ? 129.030 -79.611 -7.474 1.000 36.952 83 GLY CCC CA 1
ATOM 19396 C C . GLY C 1 84 ? 129.380 -79.775 -5.994 1.000 36.721 83 GLY CCC C 1
ATOM 19397 O O . GLY C 1 84 ? 128.628 -79.354 -5.112 1.000 36.838 83 GLY CCC O 1
ATOM 19401 N N . PRO C 1 85 ? 130.534 -80.400 -5.673 1.000 37.258 84 PRO CCC N 1
ATOM 19402 C CA . PRO C 1 85 ? 130.852 -80.747 -4.289 1.000 36.584 84 PRO CCC CA 1
ATOM 19403 C C . PRO C 1 85 ? 131.152 -79.529 -3.406 1.000 35.884 84 PRO CCC C 1
ATOM 19404 O O . PRO C 1 85 ? 131.635 -78.528 -3.919 1.000 33.316 84 PRO CCC O 1
ATOM 19415 N N . ARG C 1 86 ? 130.853 -79.661 -2.111 1.000 33.118 85 ARG CCC N 1
ATOM 19416 C CA . ARG C 1 86 ? 131.168 -78.686 -1.036 1.000 33.904 85 ARG CCC CA 1
ATOM 19417 C C . ARG C 1 86 ? 131.995 -79.379 0.040 1.000 31.841 85 ARG CCC C 1
ATOM 19418 O O . ARG C 1 86 ? 131.674 -80.548 0.364 1.000 29.915 85 ARG CCC O 1
ATOM 19439 N N . SER C 1 87 ? 132.937 -78.649 0.630 1.000 31.540 86 SER CCC N 1
ATOM 19440 C CA . SER C 1 87 ? 133.867 -79.151 1.671 1.000 32.181 86 SER CCC CA 1
ATOM 19441 C C . SER C 1 87 ? 133.762 -78.303 2.943 1.000 32.307 86 SER CCC C 1
ATOM 19442 O O . SER C 1 87 ? 133.617 -77.074 2.841 1.000 31.252 86 SER CCC O 1
ATOM 19450 N N . TYR C 1 88 ? 133.841 -78.955 4.103 1.000 32.142 87 TYR CCC N 1
ATOM 19451 C CA . TYR C 1 88 ? 133.797 -78.316 5.438 1.000 31.660 87 TYR CCC CA 1
ATOM 19452 C C . TYR C 1 88 ? 134.905 -78.933 6.285 1.000 31.625 87 TYR CCC C 1
ATOM 19453 O O . TYR C 1 88 ? 135.200 -80.128 6.123 1.000 31.897 87 TYR CCC O 1
ATOM 19471 N N . SER C 1 89 ? 135.528 -78.116 7.127 1.000 30.905 88 SER CCC N 1
ATOM 19472 C CA . SER C 1 89 ? 136.531 -78.552 8.124 1.000 31.692 88 SER CCC CA 1
ATOM 19473 C C . SER C 1 89 ? 135.965 -78.272 9.519 1.000 30.440 88 SER CCC C 1
ATOM 19474 O O . SER C 1 89 ? 135.627 -77.113 9.791 1.000 30.331 88 SER CCC O 1
ATOM 19482 N N . TYR C 1 90 ? 135.830 -79.307 10.349 1.000 29.724 89 TYR CCC N 1
ATOM 19483 C CA . TYR C 1 90 ? 135.404 -79.187 11.766 1.000 29.896 89 TYR CCC CA 1
ATOM 19484 C C . TYR C 1 90 ? 136.619 -79.367 12.679 1.000 30.460 89 TYR CCC C 1
ATOM 19485 O O . TYR C 1 90 ? 137.231 -80.441 12.636 1.000 30.888 89 TYR CCC O 1
ATOM 19503 N N . ILE C 1 91 ? 136.953 -78.346 13.473 1.000 31.462 90 ILE CCC N 1
ATOM 19504 C CA . ILE C 1 91 ? 138.018 -78.423 14.516 1.000 32.184 90 ILE CCC CA 1
ATOM 19505 C C . ILE C 1 91 ? 137.407 -79.096 15.753 1.000 32.082 90 ILE CCC C 1
ATOM 19506 O O . ILE C 1 91 ? 136.477 -78.522 16.358 1.000 30.136 90 ILE CCC O 1
ATOM 19522 N N . ARG C 1 92 ? 137.909 -80.278 16.106 1.000 30.666 91 ARG CCC N 1
ATOM 19523 C CA . ARG C 1 92 ? 137.347 -81.125 17.190 1.000 33.679 91 ARG CCC CA 1
ATOM 19524 C C . ARG C 1 92 ? 137.395 -80.379 18.528 1.000 32.145 91 ARG CCC C 1
ATOM 19525 O O . ARG C 1 92 ? 138.390 -79.706 18.791 1.000 33.315 91 ARG CCC O 1
ATOM 19546 N N . LYS C 1 93 ? 136.332 -80.493 19.324 1.000 35.050 92 LYS CCC N 1
ATOM 19547 C CA . LYS C 1 93 ? 136.215 -79.908 20.687 1.000 36.382 92 LYS CCC CA 1
ATOM 19548 C C . LYS C 1 93 ? 136.593 -80.953 21.749 1.000 36.375 92 LYS CCC C 1
ATOM 19549 O O . LYS C 1 93 ? 136.866 -80.548 22.894 1.000 37.936 92 LYS CCC O 1
ATOM 19568 N N . GLY C 1 94 ? 136.569 -82.241 21.394 1.000 35.686 93 GLY CCC N 1
ATOM 19569 C CA . GLY C 1 94 ? 136.929 -83.368 22.278 1.000 36.989 93 GLY CCC CA 1
ATOM 19570 C C . GLY C 1 94 ? 138.154 -84.093 21.752 1.000 38.619 93 GLY CCC C 1
ATOM 19571 O O . GLY C 1 94 ? 138.667 -83.687 20.691 1.000 37.885 93 GLY CCC O 1
ATOM 19575 N N . GLU C 1 95 ? 138.626 -85.122 22.457 1.000 40.215 94 GLU CCC N 1
ATOM 19576 C CA . GLU C 1 95 ? 139.833 -85.887 22.037 1.000 43.265 94 GLU CCC CA 1
ATOM 19577 C C . GLU C 1 95 ? 139.663 -87.371 22.366 1.000 41.726 94 GLU CCC C 1
ATOM 19578 O O . GLU C 1 95 ? 140.684 -88.038 22.610 1.000 44.472 94 GLU CCC O 1
ATOM 19590 N N . ASN C 1 96 ? 138.426 -87.867 22.341 1.000 39.592 95 ASN CCC N 1
ATOM 19591 C CA . ASN C 1 96 ? 138.080 -89.274 22.675 1.000 38.665 95 ASN CCC CA 1
ATOM 19592 C C . ASN C 1 96 ? 137.093 -89.773 21.617 1.000 36.790 95 ASN CCC C 1
ATOM 19593 O O . ASN C 1 96 ? 137.305 -89.449 20.430 1.000 36.951 95 ASN CCC O 1
ATOM 19604 N N . ASN C 1 97 ? 136.075 -90.540 22.005 1.000 33.995 96 ASN CCC N 1
ATOM 19605 C CA . ASN C 1 97 ? 135.125 -91.143 21.038 1.000 34.678 96 ASN CCC CA 1
ATOM 19606 C C . ASN C 1 97 ? 134.253 -90.032 20.443 1.000 33.919 96 ASN CCC C 1
ATOM 19607 O O . ASN C 1 97 ? 134.106 -88.956 21.084 1.000 32.434 96 ASN CCC O 1
ATOM 19618 N N . TRP C 1 98 ? 133.702 -90.284 19.259 1.000 32.357 97 TRP CCC N 1
ATOM 19619 C CA . TRP C 1 98 ? 132.690 -89.402 18.623 1.000 32.939 97 TRP CCC CA 1
ATOM 19620 C C . TRP C 1 98 ? 131.813 -90.238 17.690 1.000 32.469 97 TRP CCC C 1
ATOM 19621 O O . TRP C 1 98 ? 132.319 -91.246 17.133 1.000 33.587 97 TRP CCC O 1
ATOM 19642 N N . SER C 1 99 ? 130.533 -89.876 17.585 1.000 29.859 98 SER CCC N 1
ATOM 19643 C CA . SER C 1 99 ? 129.540 -90.559 16.723 1.000 29.822 98 SER CCC CA 1
ATOM 19644 C C . SER C 1 99 ? 129.440 -89.817 15.395 1.000 28.938 98 SER CCC C 1
ATOM 19645 O O . SER C 1 99 ? 129.395 -88.577 15.410 1.000 29.009 98 SER CCC O 1
ATOM 19653 N N . LEU C 1 100 ? 129.426 -90.566 14.298 1.000 29.329 99 LEU CCC N 1
ATOM 19654 C CA . LEU C 1 100 ? 129.029 -90.047 12.968 1.000 31.259 99 LEU CCC CA 1
ATOM 19655 C C . LEU C 1 100 ? 127.513 -90.230 12.855 1.000 28.861 99 LEU CCC C 1
ATOM 19656 O O . LEU C 1 100 ? 127.045 -91.355 13.031 1.000 29.535 99 LEU CCC O 1
ATOM 19672 N N . ASN C 1 101 ? 126.795 -89.136 12.613 1.000 27.707 100 ASN CCC N 1
ATOM 19673 C CA . ASN C 1 101 ? 125.315 -89.069 12.536 1.000 26.081 100 ASN CCC CA 1
ATOM 19674 C C . ASN C 1 101 ? 124.934 -88.489 11.181 1.000 25.628 100 ASN CCC C 1
ATOM 19675 O O . ASN C 1 101 ? 125.459 -87.436 10.838 1.000 25.884 100 ASN CCC O 1
ATOM 19686 N N . TRP C 1 102 ? 124.066 -89.153 10.429 1.000 26.318 101 TRP CCC N 1
ATOM 19687 C CA . TRP C 1 102 ? 123.470 -88.508 9.239 1.000 27.623 101 TRP CCC CA 1
ATOM 19688 C C . TRP C 1 102 ? 121.968 -88.761 9.243 1.000 27.753 101 TRP CCC C 1
ATOM 19689 O O . TRP C 1 102 ? 121.548 -89.880 9.625 1.000 28.270 101 TRP CCC O 1
ATOM 19710 N N . LEU C 1 103 ? 121.210 -87.713 8.906 1.000 26.935 102 LEU CCC N 1
ATOM 19711 C CA . LEU C 1 103 ? 119.732 -87.728 8.839 1.000 26.615 102 LEU CCC CA 1
ATOM 19712 C C . LEU C 1 103 ? 119.322 -87.693 7.370 1.000 26.641 102 LEU CCC C 1
ATOM 19713 O O . LEU C 1 103 ? 119.842 -86.833 6.618 1.000 25.758 102 LEU CCC O 1
ATOM 19729 N N . VAL C 1 104 ? 118.428 -88.599 6.989 1.000 26.282 103 VAL CCC N 1
ATOM 19730 C CA . VAL C 1 104 ? 117.837 -88.671 5.625 1.000 26.907 103 VAL CCC CA 1
ATOM 19731 C C . VAL C 1 104 ? 116.328 -88.534 5.783 1.000 27.177 103 VAL CCC C 1
ATOM 19732 O O . VAL C 1 104 ? 115.670 -89.414 6.342 1.000 26.664 103 VAL CCC O 1
ATOM 19745 N N . PRO C 1 105 ? 115.738 -87.405 5.336 1.000 26.541 104 PRO CCC N 1
ATOM 19746 C CA . PRO C 1 105 ? 114.293 -87.241 5.393 1.000 27.686 104 PRO CCC CA 1
ATOM 19747 C C . PRO C 1 105 ? 113.685 -88.153 4.324 1.000 29.150 104 PRO CCC C 1
ATOM 19748 O O . PRO C 1 105 ? 114.287 -88.306 3.272 1.000 30.231 104 PRO CCC O 1
ATOM 19759 N N . VAL C 1 106 ? 112.529 -88.734 4.633 1.000 29.435 105 VAL CCC N 1
ATOM 19760 C CA . VAL C 1 106 ? 111.776 -89.681 3.764 1.000 30.167 105 VAL CCC CA 1
ATOM 19761 C C . VAL C 1 106 ? 110.416 -89.050 3.469 1.000 29.276 105 VAL CCC C 1
ATOM 19762 O O . VAL C 1 106 ? 109.816 -88.503 4.409 1.000 27.203 105 VAL CCC O 1
ATOM 19775 N N . GLY C 1 107 ? 109.954 -89.137 2.221 1.000 30.099 106 GLY CCC N 1
ATOM 19776 C CA . GLY C 1 107 ? 108.625 -88.657 1.796 1.000 31.437 106 GLY CCC CA 1
ATOM 19777 C C . GLY C 1 107 ? 108.724 -87.715 0.608 1.000 34.347 106 GLY CCC C 1
ATOM 19778 O O . GLY C 1 107 ? 109.692 -86.922 0.550 1.000 33.344 106 GLY CCC O 1
ATOM 19782 N N . ASP C 1 108 ? 107.747 -87.771 -0.299 1.000 36.851 107 ASP CCC N 1
ATOM 19783 C CA . ASP C 1 108 ? 107.745 -86.983 -1.561 1.000 43.712 107 ASP CCC CA 1
ATOM 19784 C C . ASP C 1 108 ? 107.694 -85.484 -1.233 1.000 44.112 107 ASP CCC C 1
ATOM 19785 O O . ASP C 1 108 ? 108.242 -84.693 -2.024 1.000 47.048 107 ASP CCC O 1
ATOM 19794 N N . ASP C 1 109 ? 107.072 -85.120 -0.107 1.000 44.262 108 ASP CCC N 1
ATOM 19795 C CA . ASP C 1 109 ? 106.876 -83.715 0.341 1.000 44.625 108 ASP CCC CA 1
ATOM 19796 C C . ASP C 1 109 ? 107.932 -83.345 1.392 1.000 41.030 108 ASP CCC C 1
ATOM 19797 O O . ASP C 1 109 ? 107.872 -82.215 1.906 1.000 39.077 108 ASP CCC O 1
ATOM 19806 N N . ALA C 1 110 ? 108.851 -84.259 1.720 1.000 36.070 109 ALA CCC N 1
ATOM 19807 C CA . ALA C 1 110 ? 109.845 -84.059 2.797 1.000 32.671 109 ALA CCC CA 1
ATOM 19808 C C . ALA C 1 110 ? 110.962 -83.173 2.260 1.000 30.543 109 ALA CCC C 1
ATOM 19809 O O . ALA C 1 110 ? 111.126 -83.047 1.047 1.000 30.486 109 ALA CCC O 1
ATOM 19816 N N . PRO C 1 111 ? 111.748 -82.519 3.141 1.000 27.652 110 PRO CCC N 1
ATOM 19817 C CA . PRO C 1 111 ? 112.810 -81.620 2.699 1.000 27.551 110 PRO CCC CA 1
ATOM 19818 C C . PRO C 1 111 ? 113.826 -82.301 1.774 1.000 27.536 110 PRO CCC C 1
ATOM 19819 O O . PRO C 1 111 ? 113.968 -83.511 1.817 1.000 26.174 110 PRO CCC O 1
ATOM 19830 N N . ALA C 1 112 ? 114.537 -81.500 0.987 1.000 27.260 111 ALA CCC N 1
ATOM 19831 C CA . ALA C 1 112 ? 115.507 -81.987 -0.018 1.000 29.040 111 ALA CCC CA 1
ATOM 19832 C C . ALA C 1 112 ? 116.941 -81.792 0.486 1.000 27.999 111 ALA CCC C 1
ATOM 19833 O O . ALA C 1 112 ? 117.813 -81.521 -0.335 1.000 31.048 111 ALA CCC O 1
ATOM 19840 N N . SER C 1 113 ? 117.196 -81.955 1.784 1.000 26.981 112 SER CCC N 1
ATOM 19841 C CA . SER C 1 113 ? 118.565 -81.875 2.350 1.000 26.841 112 SER CCC CA 1
ATOM 19842 C C . SER C 1 113 ? 118.793 -83.031 3.322 1.000 27.732 112 SER CCC C 1
ATOM 19843 O O . SER C 1 113 ? 117.820 -83.494 3.929 1.000 29.340 112 SER CCC O 1
ATOM 19851 N N . ILE C 1 114 ? 120.043 -83.473 3.433 1.000 26.041 113 ILE CCC N 1
ATOM 19852 C CA . ILE C 1 114 ? 120.517 -84.410 4.487 1.000 27.110 113 ILE CCC CA 1
ATOM 19853 C C . ILE C 1 114 ? 121.224 -83.574 5.547 1.000 26.310 113 ILE CCC C 1
ATOM 19854 O O . ILE C 1 114 ? 121.671 -82.450 5.225 1.000 26.153 113 ILE CCC O 1
ATOM 19870 N N . LYS C 1 115 ? 121.302 -84.108 6.764 1.000 25.580 114 LYS CCC N 1
ATOM 19871 C CA . LYS C 1 115 ? 122.064 -83.519 7.884 1.000 25.927 114 LYS CCC CA 1
ATOM 19872 C C . LYS C 1 115 ? 123.226 -84.444 8.221 1.000 26.490 114 LYS CCC C 1
ATOM 19873 O O . LYS C 1 115 ? 123.017 -85.673 8.219 1.000 26.627 114 LYS CCC O 1
ATOM 19892 N N . ILE C 1 116 ? 124.378 -83.854 8.530 1.000 26.459 115 ILE CCC N 1
ATOM 19893 C CA . ILE C 1 116 ? 125.588 -84.554 9.043 1.000 28.427 115 ILE CCC CA 1
ATOM 19894 C C . ILE C 1 116 ? 126.058 -83.808 10.292 1.000 26.036 115 ILE CCC C 1
ATOM 19895 O O . ILE C 1 116 ? 126.155 -82.563 10.244 1.000 26.000 115 ILE CCC O 1
ATOM 19911 N N . PHE C 1 117 ? 126.331 -84.526 11.375 1.000 25.291 116 PHE CCC N 1
ATOM 19912 C CA . PHE C 1 117 ? 126.886 -83.921 12.609 1.000 25.963 116 PHE CCC CA 1
ATOM 19913 C C . PHE C 1 117 ? 127.658 -84.965 13.412 1.000 26.025 116 PHE CCC C 1
ATOM 19914 O O . PHE C 1 117 ? 127.393 -86.168 13.294 1.000 26.620 116 PHE CCC O 1
ATOM 19931 N N . PHE C 1 118 ? 128.620 -84.465 14.181 1.000 26.943 117 PHE CCC N 1
ATOM 19932 C CA . PHE C 1 118 ? 129.580 -85.252 14.989 1.000 27.881 117 PHE CCC CA 1
ATOM 19933 C C . PHE C 1 118 ? 129.333 -84.897 16.451 1.000 28.426 117 PHE CCC C 1
ATOM 19934 O O . PHE C 1 118 ? 129.408 -83.708 16.817 1.000 28.651 117 PHE CCC O 1
ATOM 19951 N N . LEU C 1 119 ? 128.956 -85.903 17.234 1.000 28.232 118 LEU CCC N 1
ATOM 19952 C CA . LEU C 1 119 ? 128.751 -85.771 18.691 1.000 32.336 118 LEU CCC CA 1
ATOM 19953 C C . LEU C 1 119 ? 130.004 -86.333 19.368 1.000 30.534 118 LEU CCC C 1
ATOM 19954 O O . LEU C 1 119 ? 130.313 -87.513 19.155 1.000 32.006 118 LEU CCC O 1
ATOM 19970 N N . GLU C 1 120 ? 130.730 -85.487 20.086 1.000 29.959 119 GLU CCC N 1
ATOM 19971 C CA . GLU C 1 120 ? 132.012 -85.846 20.732 1.000 31.369 119 GLU CCC CA 1
ATOM 19972 C C . GLU C 1 120 ? 131.759 -86.143 22.207 1.000 33.615 119 GLU CCC C 1
ATOM 19973 O O . GLU C 1 120 ? 131.076 -85.335 22.879 1.000 32.055 119 GLU CCC O 1
ATOM 19985 N N . GLN C 1 121 ? 132.302 -87.263 22.674 1.000 33.290 120 GLN CCC N 1
ATOM 19986 C CA . GLN C 1 121 ? 132.165 -87.726 24.073 1.000 34.939 120 GLN CCC CA 1
ATOM 19987 C C . GLN C 1 121 ? 133.329 -87.174 24.892 1.000 34.935 120 GLN CCC C 1
ATOM 19988 O O . GLN C 1 121 ? 134.357 -86.798 24.297 1.000 38.564 120 GLN CCC O 1
ATOM 20002 N N . ASP C 1 122 ? 133.123 -87.073 26.206 1.000 37.784 121 ASP CCC N 1
ATOM 20003 C CA . ASP C 1 122 ? 134.184 -86.845 27.219 1.000 38.622 121 ASP CCC CA 1
ATOM 20004 C C . ASP C 1 122 ? 134.987 -88.145 27.376 1.000 39.347 121 ASP CCC C 1
ATOM 20005 O O . ASP C 1 122 ? 134.607 -89.169 26.752 1.000 36.901 121 ASP CCC O 1
ATOM 20014 N N . ALA C 1 123 ? 136.042 -88.112 28.197 1.000 42.110 122 ALA CCC N 1
ATOM 20015 C CA . ALA C 1 123 ? 136.971 -89.244 28.442 1.000 43.733 122 ALA CCC CA 1
ATOM 20016 C C . ALA C 1 123 ? 136.214 -90.458 29.001 1.000 45.635 122 ALA CCC C 1
ATOM 20017 O O . ALA C 1 123 ? 136.757 -91.571 28.881 1.000 48.902 122 ALA CCC O 1
ATOM 20024 N N . VAL C 1 124 ? 135.008 -90.256 29.554 1.000 43.712 123 VAL CCC N 1
ATOM 20025 C CA . VAL C 1 124 ? 134.166 -91.302 30.212 1.000 45.211 123 VAL CCC CA 1
ATOM 20026 C C . VAL C 1 124 ? 133.118 -91.871 29.235 1.000 43.921 123 VAL CCC C 1
ATOM 20027 O O . VAL C 1 124 ? 132.398 -92.809 29.628 1.000 43.864 123 VAL CCC O 1
ATOM 20040 N N . GLY C 1 125 ? 133.034 -91.364 28.000 1.000 40.990 124 GLY CCC N 1
ATOM 20041 C CA . GLY C 1 125 ? 132.144 -91.918 26.957 1.000 37.512 124 GLY CCC CA 1
ATOM 20042 C C . GLY C 1 125 ? 130.725 -91.364 27.018 1.000 35.813 124 GLY CCC C 1
ATOM 20043 O O . GLY C 1 125 ? 129.811 -92.030 26.480 1.000 35.759 124 GLY CCC O 1
ATOM 20047 N N . LEU C 1 126 ? 130.528 -90.191 27.634 1.000 33.624 125 LEU CCC N 1
ATOM 20048 C CA . LEU C 1 126 ? 129.215 -89.485 27.646 1.000 35.449 125 LEU CCC CA 1
ATOM 20049 C C . LEU C 1 126 ? 129.261 -88.292 26.671 1.000 32.970 125 LEU CCC C 1
ATOM 20050 O O . LEU C 1 126 ? 130.307 -87.627 26.566 1.000 30.180 125 LEU CCC O 1
ATOM 20066 N N . ASN C 1 127 ? 128.152 -88.045 25.976 1.000 32.839 126 ASN CCC N 1
ATOM 20067 C CA . ASN C 1 127 ? 128.021 -86.966 24.959 1.000 32.820 126 ASN CCC CA 1
ATOM 20068 C C . ASN C 1 127 ? 128.256 -85.611 25.629 1.000 33.797 126 ASN CCC C 1
ATOM 20069 O O . ASN C 1 127 ? 127.544 -85.302 26.608 1.000 34.508 126 ASN CCC O 1
ATOM 20080 N N . ARG C 1 128 ? 129.231 -84.842 25.139 1.000 31.091 127 ARG CCC N 1
ATOM 20081 C CA . ARG C 1 128 ? 129.662 -83.578 25.792 1.000 31.896 127 ARG CCC CA 1
ATOM 20082 C C . ARG C 1 128 ? 129.650 -82.397 24.810 1.000 31.648 127 ARG CCC C 1
ATOM 20083 O O . ARG C 1 128 ? 129.382 -81.279 25.267 1.000 31.729 127 ARG CCC O 1
ATOM 20104 N N . TYR C 1 129 ? 130.004 -82.609 23.540 1.000 31.352 128 TYR CCC N 1
ATOM 20105 C CA . TYR C 1 129 ? 130.148 -81.525 22.533 1.000 31.902 128 TYR CCC CA 1
ATOM 20106 C C . TYR C 1 129 ? 129.503 -81.968 21.221 1.000 31.367 128 TYR CCC C 1
ATOM 20107 O O . TYR C 1 129 ? 129.532 -83.180 20.895 1.000 31.486 128 TYR CCC O 1
ATOM 20125 N N . ILE C 1 130 ? 128.917 -81.015 20.494 1.000 28.802 129 ILE CCC N 1
ATOM 20126 C CA . ILE C 1 130 ? 128.367 -81.265 19.131 1.000 27.806 129 ILE CCC CA 1
ATOM 20127 C C . ILE C 1 130 ? 129.057 -80.324 18.131 1.000 25.147 129 ILE CCC C 1
ATOM 20128 O O . ILE C 1 130 ? 129.347 -79.173 18.468 1.000 23.538 129 ILE CCC O 1
ATOM 20144 N N . SER C 1 131 ? 129.325 -80.840 16.938 1.000 25.772 130 SER CCC N 1
ATOM 20145 C CA . SER C 1 131 ? 129.799 -80.071 15.765 1.000 24.774 130 SER CCC CA 1
ATOM 20146 C C . SER C 1 131 ? 128.682 -79.140 15.320 1.000 26.022 130 SER CCC C 1
ATOM 20147 O O . SER C 1 131 ? 127.557 -79.229 15.820 1.000 25.782 130 SER CCC O 1
ATOM 20155 N N . PRO C 1 132 ? 128.939 -78.251 14.334 1.000 25.129 131 PRO CCC N 1
ATOM 20156 C CA . PRO C 1 132 ? 127.849 -77.676 13.565 1.000 24.681 131 PRO CCC CA 1
ATOM 20157 C C . PRO C 1 132 ? 127.013 -78.846 13.030 1.000 23.335 131 PRO CCC C 1
ATOM 20158 O O . PRO C 1 132 ? 127.565 -79.903 12.760 1.000 23.910 131 PRO CCC O 1
ATOM 20169 N N . ILE C 1 133 ? 125.704 -78.646 12.928 1.000 23.974 132 ILE CCC N 1
ATOM 20170 C CA . ILE C 1 133 ? 124.806 -79.495 12.096 1.000 23.855 132 ILE CCC CA 1
ATOM 20171 C C . ILE C 1 133 ? 124.959 -79.006 10.651 1.000 24.751 132 ILE CCC C 1
ATOM 20172 O O . ILE C 1 133 ? 124.600 -77.847 10.372 1.000 24.237 132 ILE CCC O 1
ATOM 20188 N N . TYR C 1 134 ? 125.515 -79.844 9.778 1.000 24.251 133 TYR CCC N 1
ATOM 20189 C CA . TYR C 1 134 ? 125.728 -79.521 8.346 1.000 24.253 133 TYR CCC CA 1
ATOM 20190 C C . TYR C 1 134 ? 124.525 -80.013 7.532 1.000 24.363 133 TYR CCC C 1
ATOM 20191 O O . TYR C 1 134 ? 124.218 -81.204 7.544 1.000 25.195 133 TYR CCC O 1
ATOM 20209 N N . SER C 1 135 ? 123.858 -79.090 6.844 1.000 24.877 134 SER CCC N 1
ATOM 20210 C CA . SER C 1 135 ? 122.688 -79.345 5.973 1.000 24.907 134 SER CCC CA 1
ATOM 20211 C C . SER C 1 135 ? 123.118 -79.163 4.517 1.000 26.245 134 SER CCC C 1
ATOM 20212 O O . SER C 1 135 ? 123.503 -78.036 4.156 1.000 25.822 134 SER CCC O 1
ATOM 20220 N N . ILE C 1 136 ? 123.068 -80.240 3.729 1.000 27.242 135 ILE CCC N 1
ATOM 20221 C CA . ILE C 1 136 ? 123.512 -80.269 2.306 1.000 27.148 135 ILE CCC CA 1
ATOM 20222 C C . ILE C 1 136 ? 122.296 -80.605 1.441 1.000 26.658 135 ILE CCC C 1
ATOM 20223 O O . ILE C 1 136 ? 121.675 -81.651 1.685 1.000 25.229 135 ILE CCC O 1
ATOM 20239 N N . GLU C 1 137 ? 121.956 -79.751 0.472 1.000 25.837 136 GLU CCC N 1
ATOM 20240 C CA . GLU C 1 137 ? 120.898 -80.053 -0.525 1.000 27.946 136 GLU CCC CA 1
ATOM 20241 C C . GLU C 1 137 ? 121.485 -81.004 -1.576 1.000 28.256 136 GLU CCC C 1
ATOM 20242 O O . GLU C 1 137 ? 122.475 -80.651 -2.240 1.000 27.802 136 GLU CCC O 1
ATOM 20254 N N . VAL C 1 138 ? 120.887 -82.185 -1.693 1.000 28.764 137 VAL CCC N 1
ATOM 20255 C CA . VAL C 1 138 ? 121.366 -83.291 -2.568 1.000 31.285 137 VAL CCC CA 1
ATOM 20256 C C . VAL C 1 138 ? 120.241 -83.641 -3.543 1.000 30.334 137 VAL CCC C 1
ATOM 20257 O O . VAL C 1 138 ? 119.109 -83.174 -3.334 1.000 30.563 137 VAL CCC O 1
ATOM 20270 N N . SER C 1 139 ? 120.555 -84.412 -4.587 1.000 34.051 138 SER CCC N 1
ATOM 20271 C CA . SER C 1 139 ? 119.603 -84.782 -5.665 1.000 32.980 138 SER CCC CA 1
ATOM 20272 C C . SER C 1 139 ? 118.498 -85.657 -5.076 1.000 34.142 138 SER CCC C 1
ATOM 20273 O O . SER C 1 139 ? 118.748 -86.317 -4.042 1.000 32.235 138 SER CCC O 1
ATOM 20281 N N . ASN C 1 140 ? 117.328 -85.652 -5.715 1.000 34.355 139 ASN CCC N 1
ATOM 20282 C CA . ASN C 1 140 ? 116.225 -86.613 -5.452 1.000 36.446 139 ASN CCC CA 1
ATOM 20283 C C . ASN C 1 140 ? 116.764 -88.050 -5.477 1.000 36.183 139 ASN CCC C 1
ATOM 20284 O O . ASN C 1 140 ? 116.301 -88.865 -4.651 1.000 35.284 139 ASN CCC O 1
ATOM 20295 N N . ASN C 1 141 ? 117.682 -88.361 -6.398 1.000 36.597 140 ASN CCC N 1
ATOM 20296 C CA . ASN C 1 141 ? 118.222 -89.735 -6.583 1.000 37.887 140 ASN CCC CA 1
ATOM 20297 C C . ASN C 1 141 ? 118.982 -90.163 -5.326 1.000 36.519 140 ASN CCC C 1
ATOM 20298 O O . ASN C 1 141 ? 118.770 -91.306 -4.876 1.000 34.922 140 ASN CCC O 1
ATOM 20309 N N . LEU C 1 142 ? 119.831 -89.287 -4.785 1.000 35.112 141 LEU CCC N 1
ATOM 20310 C CA . LEU C 1 142 ? 120.612 -89.590 -3.558 1.000 35.507 141 LEU CCC CA 1
ATOM 20311 C C . LEU C 1 142 ? 119.662 -89.658 -2.350 1.000 35.320 141 LEU CCC C 1
ATOM 20312 O O . LEU C 1 142 ? 119.809 -90.607 -1.560 1.000 34.670 141 LEU CCC O 1
ATOM 20328 N N . LEU C 1 143 ? 118.709 -88.727 -2.219 1.000 33.691 142 LEU CCC N 1
ATOM 20329 C CA . LEU C 1 143 ? 117.710 -88.738 -1.111 1.000 35.230 142 LEU CCC CA 1
ATOM 20330 C C . LEU C 1 143 ? 116.961 -90.081 -1.104 1.000 37.801 142 LEU CCC C 1
ATOM 20331 O O . LEU C 1 143 ? 116.685 -90.595 -0.005 1.000 39.303 142 LEU CCC O 1
ATOM 20347 N N . ASN C 1 144 ? 116.627 -90.621 -2.281 1.000 36.753 143 ASN CCC N 1
ATOM 20348 C CA . ASN C 1 144 ? 115.896 -91.909 -2.404 1.000 37.508 143 ASN CCC CA 1
ATOM 20349 C C . ASN C 1 144 ? 116.851 -93.056 -2.068 1.000 36.253 143 ASN CCC C 1
ATOM 20350 O O . ASN C 1 144 ? 116.476 -93.882 -1.230 1.000 38.980 143 ASN CCC O 1
ATOM 20361 N N . SER C 1 145 ? 118.055 -93.077 -2.641 1.000 36.783 144 SER CCC N 1
ATOM 20362 C CA . SER C 1 145 ? 119.027 -94.190 -2.476 1.000 36.720 144 SER CCC CA 1
ATOM 20363 C C . SER C 1 145 ? 119.496 -94.302 -1.013 1.000 34.945 144 SER CCC C 1
ATOM 20364 O O . SER C 1 145 ? 119.658 -95.438 -0.541 1.000 33.883 144 SER CCC O 1
ATOM 20372 N N . LEU C 1 146 ? 119.670 -93.188 -0.298 1.000 33.313 145 LEU CCC N 1
ATOM 20373 C CA . LEU C 1 146 ? 120.115 -93.202 1.125 1.000 34.390 145 LEU CCC CA 1
ATOM 20374 C C . LEU C 1 146 ? 118.974 -93.677 2.040 1.000 33.163 145 LEU CCC C 1
ATOM 20375 O O . LEU C 1 146 ? 119.253 -93.963 3.226 1.000 37.564 145 LEU CCC O 1
ATOM 20391 N N . ALA C 1 147 ? 117.746 -93.777 1.523 1.000 32.473 146 ALA CCC N 1
ATOM 20392 C CA . ALA C 1 147 ? 116.570 -94.322 2.243 1.000 34.183 146 ALA CCC CA 1
ATOM 20393 C C . ALA C 1 147 ? 116.338 -95.801 1.896 1.000 36.369 146 ALA CCC C 1
ATOM 20394 O O . ALA C 1 147 ? 115.358 -96.363 2.421 1.000 34.973 146 ALA CCC O 1
ATOM 20401 N N . HIS C 1 148 ? 117.191 -96.409 1.061 1.000 38.629 147 HIS CCC N 1
ATOM 20402 C CA . HIS C 1 148 ? 116.995 -97.778 0.506 1.000 41.192 147 HIS CCC CA 1
ATOM 20403 C C . HIS C 1 148 ? 118.257 -98.623 0.724 1.000 40.827 147 HIS CCC C 1
ATOM 20404 O O . HIS C 1 148 ? 118.211 -99.526 1.586 1.000 40.356 147 HIS CCC O 1
ATOM 20419 N N . LYS C 1 149 ? 119.321 -98.352 -0.045 1.000 38.994 148 LYS CCC N 1
ATOM 20420 C CA . LYS C 1 149 ? 120.628 -99.061 0.017 1.000 40.425 148 LYS CCC CA 1
ATOM 20421 C C . LYS C 1 149 ? 121.758 -98.058 -0.208 1.000 37.457 148 LYS CCC C 1
ATOM 20422 O O . LYS C 1 149 ? 121.745 -97.363 -1.238 1.000 36.544 148 LYS CCC O 1
ATOM 20441 N N . SER C 1 150 ? 122.709 -98.014 0.716 1.000 37.505 149 SER CCC N 1
ATOM 20442 C CA . SER C 1 150 ? 123.983 -97.268 0.587 1.000 39.195 149 SER CCC CA 1
ATOM 20443 C C . SER C 1 150 ? 125.101 -98.184 1.072 1.000 37.983 149 SER CCC C 1
ATOM 20444 O O . SER C 1 150 ? 124.792 -99.151 1.795 1.000 38.104 149 SER CCC O 1
ATOM 20452 N N . THR C 1 151 ? 126.339 -97.892 0.681 1.000 34.569 150 THR CCC N 1
ATOM 20453 C CA . THR C 1 151 ? 127.537 -98.639 1.123 1.000 34.362 150 THR CCC CA 1
ATOM 20454 C C . THR C 1 151 ? 128.402 -97.722 1.984 1.000 34.213 150 THR CCC C 1
ATOM 20455 O O . THR C 1 151 ? 128.713 -96.602 1.537 1.000 34.891 150 THR CCC O 1
ATOM 20466 N N . PHE C 1 152 ? 128.771 -98.198 3.171 1.000 32.970 151 PHE CCC N 1
ATOM 20467 C CA . PHE C 1 152 ? 129.736 -97.535 4.078 1.000 34.259 151 PHE CCC CA 1
ATOM 20468 C C . PHE C 1 152 ? 131.137 -98.082 3.767 1.000 35.413 151 PHE CCC C 1
ATOM 20469 O O . PHE C 1 152 ? 131.327 -99.315 3.789 1.000 34.788 151 PHE CCC O 1
ATOM 20486 N N . TYR C 1 153 ? 132.081 -97.194 3.456 1.000 34.768 152 TYR CCC N 1
ATOM 20487 C CA . TYR C 1 153 ? 133.502 -97.519 3.162 1.000 36.909 152 TYR CCC CA 1
ATOM 20488 C C . TYR C 1 153 ? 134.371 -96.920 4.263 1.000 36.413 152 TYR CCC C 1
ATOM 20489 O O . TYR C 1 153 ? 134.076 -95.797 4.722 1.000 38.048 152 TYR CCC O 1
ATOM 20507 N N . ILE C 1 154 ? 135.412 -97.639 4.671 1.000 36.779 153 ILE CCC N 1
ATOM 20508 C CA . ILE C 1 154 ? 136.348 -97.185 5.739 1.000 39.918 153 ILE CCC CA 1
ATOM 20509 C C . ILE C 1 154 ? 137.742 -97.752 5.443 1.000 40.764 153 ILE CCC C 1
ATOM 20510 O O . ILE C 1 154 ? 137.838 -98.911 5.005 1.000 38.870 153 ILE CCC O 1
ATOM 20526 N N . ARG C 1 155 ? 138.774 -96.931 5.645 1.000 41.679 154 ARG CCC N 1
ATOM 20527 C CA . ARG C 1 155 ? 140.167 -97.192 5.211 1.000 45.166 154 ARG CCC CA 1
ATOM 20528 C C . ARG C 1 155 ? 141.103 -96.339 6.067 1.000 45.134 154 ARG CCC C 1
ATOM 20529 O O . ARG C 1 155 ? 140.682 -95.238 6.456 1.000 42.438 154 ARG CCC O 1
ATOM 20550 N N . ALA C 1 156 ? 142.311 -96.825 6.362 1.000 46.515 155 ALA CCC N 1
ATOM 20551 C CA . ALA C 1 156 ? 143.410 -96.007 6.926 1.000 51.219 155 ALA CCC CA 1
ATOM 20552 C C . ALA C 1 156 ? 143.937 -95.084 5.818 1.000 55.097 155 ALA CCC C 1
ATOM 20553 O O . ALA C 1 156 ? 143.977 -95.528 4.657 1.000 56.194 155 ALA CC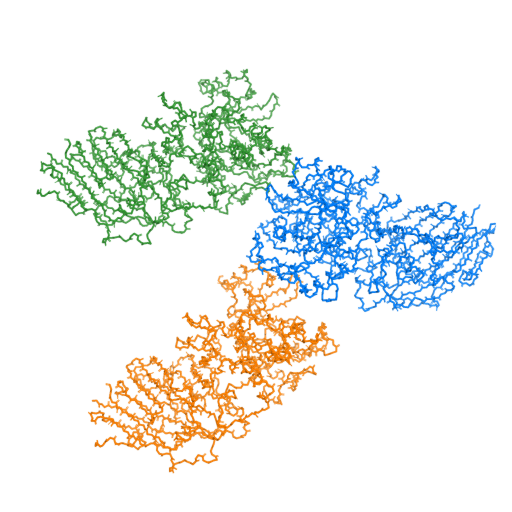C O 1
ATOM 20560 N N . PHE C 1 157 ? 144.286 -93.840 6.166 1.000 60.588 156 PHE CCC N 1
ATOM 20561 C CA . PHE C 1 157 ? 144.818 -92.800 5.246 1.000 66.226 156 PHE CCC CA 1
ATOM 20562 C C . PHE C 1 157 ? 146.221 -92.394 5.710 1.000 67.021 156 PHE CCC C 1
ATOM 20563 O O . PHE C 1 157 ? 147.137 -93.218 5.514 1.000 71.603 156 PHE CCC O 1
ATOM 20580 N N . SER C 1 164 ? 146.734 -100.888 12.912 1.000 59.144 163 SER CCC N 1
ATOM 20581 C CA . SER C 1 164 ? 145.833 -100.299 11.884 1.000 57.224 163 SER CCC CA 1
ATOM 20582 C C . SER C 1 164 ? 144.438 -100.932 11.987 1.000 54.672 163 SER CCC C 1
ATOM 20583 O O . SER C 1 164 ? 144.133 -101.876 11.231 1.000 53.309 163 SER CCC O 1
ATOM 20591 N N . MET C 1 165 ? 143.617 -100.427 12.904 1.000 54.274 164 MET CCC N 1
ATOM 20592 C CA . MET C 1 165 ? 142.244 -100.940 13.152 1.000 55.284 164 MET CCC CA 1
ATOM 20593 C C . MET C 1 165 ? 141.405 -99.832 13.793 1.000 49.703 164 MET CCC C 1
ATOM 20594 O O . MET C 1 165 ? 141.997 -98.855 14.294 1.000 50.801 164 MET CCC O 1
ATOM 20608 N N . VAL C 1 166 ? 140.080 -99.976 13.777 1.000 45.705 165 VAL CCC N 1
ATOM 20609 C CA . VAL C 1 166 ? 139.146 -98.967 14.360 1.000 43.517 165 VAL CCC CA 1
ATOM 20610 C C . VAL C 1 166 ? 138.092 -99.687 15.200 1.000 40.360 165 VAL CCC C 1
ATOM 20611 O O . VAL C 1 166 ? 137.542 -100.701 14.731 1.000 39.182 165 VAL CCC O 1
ATOM 20624 N N . ASN C 1 167 ? 137.810 -99.144 16.380 1.000 39.639 166 ASN CCC N 1
ATOM 20625 C CA . ASN C 1 167 ? 136.666 -99.566 17.229 1.000 41.877 166 ASN CCC CA 1
ATOM 20626 C C . ASN C 1 167 ? 135.404 -98.869 16.711 1.000 38.755 166 ASN CCC C 1
ATOM 20627 O O . ASN C 1 167 ? 135.397 -97.625 16.682 1.000 39.034 166 ASN CCC O 1
ATOM 20638 N N . ILE C 1 168 ? 134.416 -99.648 16.266 1.000 35.662 167 ILE CCC N 1
ATOM 20639 C CA . ILE C 1 168 ? 133.047 -99.170 15.912 1.000 36.792 167 ILE CCC CA 1
ATOM 20640 C C . ILE C 1 168 ? 132.052 -99.876 16.834 1.000 39.299 167 ILE CCC C 1
ATOM 20641 O O . ILE C 1 168 ? 132.159 -101.110 17.003 1.000 39.547 167 ILE CCC O 1
ATOM 20657 N N . SER C 1 169 ? 131.105 -99.114 17.380 1.000 39.398 168 SER CCC N 1
ATOM 20658 C CA . SER C 1 169 ? 130.083 -99.604 18.334 1.000 39.117 168 SER CCC CA 1
ATOM 20659 C C . SER C 1 169 ? 128.762 -98.865 18.090 1.000 38.230 168 SER CCC C 1
ATOM 20660 O O . SER C 1 169 ? 128.785 -97.773 17.477 1.000 36.180 168 SER CCC O 1
ATOM 20668 N N . SER C 1 170 ? 127.645 -99.472 18.485 1.000 36.189 169 SER CCC N 1
ATOM 20669 C CA . SER C 1 170 ? 126.291 -98.872 18.405 1.000 34.094 169 SER CCC CA 1
ATOM 20670 C C . SER C 1 170 ? 125.991 -98.431 16.968 1.000 34.048 169 SER CCC C 1
ATOM 20671 O O . SER C 1 170 ? 125.388 -97.363 16.808 1.000 34.309 169 SER CCC O 1
ATOM 20679 N N . ALA C 1 171 ? 126.404 -99.220 15.970 1.000 33.515 170 ALA CCC N 1
ATOM 20680 C CA . ALA C 1 171 ? 126.094 -98.991 14.540 1.000 33.228 170 ALA CCC CA 1
ATOM 20681 C C . ALA C 1 171 ? 124.634 -99.374 14.290 1.000 34.358 170 ALA CCC C 1
ATOM 20682 O O . ALA C 1 171 ? 124.223 -100.474 14.713 1.000 34.332 170 ALA CCC O 1
ATOM 20689 N N . GLY C 1 172 ? 123.868 -98.483 13.660 1.000 30.906 171 GLY CCC N 1
ATOM 20690 C CA . GLY C 1 172 ? 122.456 -98.738 13.336 1.000 30.958 171 GLY CCC CA 1
ATOM 20691 C C . GLY C 1 172 ? 121.766 -97.539 12.716 1.000 30.844 171 GLY CCC C 1
ATOM 20692 O O . GLY C 1 172 ? 122.442 -96.556 12.358 1.000 29.749 171 GLY CCC O 1
ATOM 20696 N N . VAL C 1 173 ? 120.450 -97.650 12.571 1.000 31.535 172 VAL CCC N 1
ATOM 20697 C CA . VAL C 1 173 ? 119.568 -96.588 12.024 1.000 32.084 172 VAL CCC CA 1
ATOM 20698 C C . VAL C 1 173 ? 118.233 -96.677 12.759 1.000 32.085 172 VAL CCC C 1
ATOM 20699 O O . VAL C 1 173 ? 117.752 -97.811 13.015 1.000 32.989 172 VAL CCC O 1
ATOM 20712 N N . SER C 1 174 ? 117.717 -95.516 13.151 1.000 30.272 173 SER CCC N 1
ATOM 20713 C CA . SER C 1 174 ? 116.394 -95.340 13.791 1.000 29.864 173 SER CCC CA 1
ATOM 20714 C C . SER C 1 174 ? 115.540 -94.474 12.868 1.000 29.462 173 SER CCC C 1
ATOM 20715 O O . SER C 1 174 ? 116.114 -93.828 11.961 1.000 28.271 173 SER CCC O 1
ATOM 20723 N N . TYR C 1 175 ? 114.227 -94.499 13.077 1.000 28.764 174 TYR CCC N 1
ATOM 20724 C CA . TYR C 1 175 ? 113.217 -93.775 12.269 1.000 28.502 174 TYR CCC CA 1
ATOM 20725 C C . TYR C 1 175 ? 112.189 -93.145 13.204 1.000 28.021 174 TYR CCC C 1
ATOM 20726 O O . TYR C 1 175 ? 111.815 -93.768 14.212 1.000 27.219 174 TYR CCC O 1
ATOM 20744 N N . VAL C 1 176 ? 111.750 -91.934 12.870 1.000 28.136 175 VAL CCC N 1
ATOM 20745 C CA . VAL C 1 176 ? 110.604 -91.259 13.539 1.000 28.012 175 VAL CCC CA 1
ATOM 20746 C C . VAL C 1 176 ? 109.729 -90.650 12.440 1.000 29.069 175 VAL CCC C 1
ATOM 20747 O O . VAL C 1 176 ? 110.286 -89.967 11.556 1.000 30.473 175 VAL CCC O 1
ATOM 20760 N N . ALA C 1 177 ? 108.427 -90.945 12.458 1.000 28.239 176 ALA CCC N 1
ATOM 20761 C CA . ALA C 1 177 ? 107.444 -90.485 11.453 1.000 29.908 176 ALA CCC CA 1
ATOM 20762 C C . ALA C 1 177 ? 107.029 -89.039 11.754 1.000 31.508 176 ALA CCC C 1
ATOM 20763 O O . ALA C 1 177 ? 106.867 -88.691 12.944 1.000 31.008 176 ALA CCC O 1
ATOM 20770 N N . ALA C 1 178 ? 106.869 -88.232 10.702 1.000 31.133 177 ALA CCC N 1
ATOM 20771 C CA . ALA C 1 178 ? 106.396 -86.833 10.783 1.000 33.820 177 ALA CCC CA 1
ATOM 20772 C C . ALA C 1 178 ? 104.938 -86.834 11.228 1.000 34.251 177 ALA CCC C 1
ATOM 20773 O O . ALA C 1 178 ? 104.170 -87.704 10.822 1.000 34.966 177 ALA CCC O 1
ATOM 20780 N N . PRO C 1 179 ? 104.523 -85.887 12.100 1.000 34.078 178 PRO CCC N 1
ATOM 20781 C CA . PRO C 1 179 ? 103.133 -85.810 12.541 1.000 34.743 178 PRO CCC CA 1
ATOM 20782 C C . PRO C 1 179 ? 102.216 -85.246 11.445 1.000 36.999 178 PRO CCC C 1
ATOM 20783 O O . PRO C 1 179 ? 102.342 -84.067 11.105 1.000 35.444 178 PRO CCC O 1
ATOM 20794 N N . GLN C 1 180 ? 101.297 -86.087 10.947 1.000 39.380 179 GLN CCC N 1
ATOM 20795 C CA . GLN C 1 180 ? 100.362 -85.770 9.830 1.000 40.670 179 GLN CCC CA 1
ATOM 20796 C C . GLN C 1 180 ? 99.216 -84.869 10.302 1.000 40.888 179 GLN CCC C 1
ATOM 20797 O O . GLN C 1 180 ? 98.501 -84.370 9.431 1.000 41.427 179 GLN CCC O 1
ATOM 20811 N N . GLN C 1 181 ? 99.035 -84.673 11.613 1.000 44.301 180 GLN CCC N 1
ATOM 20812 C CA . GLN C 1 181 ? 97.977 -83.771 12.157 1.000 46.417 180 GLN CCC CA 1
ATOM 20813 C C . GLN C 1 181 ? 98.365 -82.301 11.919 1.000 47.736 180 GLN CCC C 1
ATOM 20814 O O . GLN C 1 181 ? 97.470 -81.445 12.039 1.000 50.597 180 GLN CCC O 1
ATOM 20828 N N . HIS C 1 182 ? 99.633 -82.019 11.586 1.000 47.520 181 HIS CCC N 1
ATOM 20829 C CA . HIS C 1 182 ? 100.164 -80.649 11.337 1.000 46.852 181 HIS CCC CA 1
ATOM 20830 C C . HIS C 1 182 ? 100.282 -80.393 9.831 1.000 44.985 181 HIS CCC C 1
ATOM 20831 O O . HIS C 1 182 ? 100.720 -81.301 9.118 1.000 44.681 181 HIS CCC O 1
ATOM 20846 N N . HIS C 1 183 ? 99.920 -79.190 9.379 1.000 47.048 182 HIS CCC N 1
ATOM 20847 C CA . HIS C 1 183 ? 100.119 -78.711 7.982 1.000 50.049 182 HIS CCC CA 1
ATOM 20848 C C . HIS C 1 183 ? 101.593 -78.886 7.586 1.000 44.188 182 HIS CCC C 1
ATOM 20849 O O . HIS C 1 183 ? 102.462 -78.764 8.472 1.000 39.683 182 HIS CCC O 1
ATOM 20864 N N . ARG C 1 184 ? 101.857 -79.140 6.300 1.000 40.785 183 ARG CCC N 1
ATOM 20865 C CA . ARG C 1 184 ? 103.211 -79.431 5.741 1.000 42.709 183 ARG CCC CA 1
ATOM 20866 C C . ARG C 1 184 ? 104.207 -78.332 6.152 1.000 42.304 183 ARG CCC C 1
ATOM 20867 O O . ARG C 1 184 ? 105.355 -78.679 6.473 1.000 43.300 183 ARG CCC O 1
ATOM 20888 N N . GLN C 1 185 ? 103.797 -77.061 6.148 1.000 43.443 184 GLN CCC N 1
ATOM 20889 C CA . GLN C 1 185 ? 104.698 -75.922 6.470 1.000 46.023 184 GLN CCC CA 1
ATOM 20890 C C . GLN C 1 185 ? 105.195 -76.079 7.915 1.000 43.382 184 GLN CCC C 1
ATOM 20891 O O . GLN C 1 185 ? 106.432 -76.213 8.115 1.000 41.651 184 GLN CCC O 1
ATOM 20905 N N . LYS C 1 186 ? 104.271 -76.138 8.874 1.000 38.350 185 LYS CCC N 1
ATOM 20906 C CA . LYS C 1 186 ? 104.593 -76.280 10.318 1.000 36.725 185 LYS CCC CA 1
ATOM 20907 C C . LYS C 1 186 ? 105.365 -77.585 10.574 1.000 34.406 185 LYS CCC C 1
ATOM 20908 O O . LYS C 1 186 ? 106.307 -77.552 11.390 1.000 33.268 185 LYS CCC O 1
ATOM 20927 N N . ARG C 1 187 ? 104.992 -78.677 9.897 1.000 31.283 186 ARG CCC N 1
ATOM 20928 C CA . ARG C 1 187 ? 105.470 -80.058 10.177 1.000 31.082 186 ARG CCC CA 1
ATOM 20929 C C . ARG C 1 187 ? 107.001 -80.126 10.120 1.000 29.460 186 ARG CCC C 1
ATOM 20930 O O . ARG C 1 187 ? 107.586 -80.783 10.987 1.000 27.102 186 ARG CCC O 1
ATOM 20951 N N . TRP C 1 188 ? 107.625 -79.463 9.144 1.000 28.248 187 TRP CCC N 1
ATOM 20952 C CA . TRP C 1 188 ? 109.093 -79.519 8.904 1.000 27.689 187 TRP CCC CA 1
ATOM 20953 C C . TRP C 1 188 ? 109.766 -78.187 9.260 1.000 27.476 187 TRP CCC C 1
ATOM 20954 O O . TRP C 1 188 ? 110.938 -77.992 8.873 1.000 26.869 187 TRP CCC O 1
ATOM 20975 N N . SER C 1 189 ? 109.072 -77.325 10.005 1.000 27.316 188 SER CCC N 1
ATOM 20976 C CA . SER C 1 189 ? 109.503 -75.935 10.303 1.000 27.483 188 SER CCC CA 1
ATOM 20977 C C . SER C 1 189 ? 110.842 -75.935 11.046 1.000 26.998 188 SER CCC C 1
ATOM 20978 O O . SER C 1 189 ? 111.629 -75.023 10.781 1.000 27.779 188 SER CCC O 1
ATOM 20986 N N . GLU C 1 190 ? 111.115 -76.919 11.912 1.000 25.808 189 GLU CCC N 1
ATOM 20987 C CA . GLU C 1 190 ? 112.359 -76.935 12.731 1.000 27.422 189 GLU CCC CA 1
ATOM 20988 C C . GLU C 1 190 ? 113.495 -77.653 11.992 1.000 25.825 189 GLU CCC C 1
ATOM 20989 O O . GLU C 1 190 ? 114.563 -77.832 12.608 1.000 25.402 189 GLU CCC O 1
ATOM 21001 N N . TRP C 1 191 ? 113.293 -78.050 10.733 1.000 26.172 190 TRP CCC N 1
ATOM 21002 C CA . TRP C 1 191 ? 114.314 -78.799 9.951 1.000 26.116 190 TRP CCC CA 1
ATOM 21003 C C . TRP C 1 191 ? 115.605 -77.988 9.845 1.000 25.509 190 TRP CCC C 1
ATOM 21004 O O . TRP C 1 191 ? 116.672 -78.617 9.877 1.000 27.006 190 TRP CCC O 1
ATOM 21025 N N . HIS C 1 192 ? 115.523 -76.661 9.729 1.000 25.651 191 HIS CCC N 1
ATOM 21026 C CA . HIS C 1 192 ? 116.703 -75.768 9.554 1.000 25.489 191 HIS CCC CA 1
ATOM 21027 C C . HIS C 1 192 ? 116.989 -74.952 10.822 1.000 25.370 191 HIS CCC C 1
ATOM 21028 O O . HIS C 1 192 ? 117.510 -73.829 10.678 1.000 24.639 191 HIS CCC O 1
ATOM 21043 N N . THR C 1 193 ? 116.723 -75.512 12.009 1.000 25.515 192 THR CCC N 1
ATOM 21044 C CA . THR C 1 193 ? 117.036 -74.899 13.329 1.000 26.067 192 THR CCC CA 1
ATOM 21045 C C . THR C 1 193 ? 117.780 -75.896 14.235 1.000 26.450 192 THR CCC C 1
ATOM 21046 O O . THR C 1 193 ? 117.781 -77.110 13.933 1.000 23.927 192 THR CCC O 1
ATOM 21057 N N . GLY C 1 194 ? 118.377 -75.392 15.322 1.000 26.045 193 GLY CCC N 1
ATOM 21058 C CA . GLY C 1 194 ? 118.989 -76.215 16.381 1.000 27.181 193 GLY CCC CA 1
ATOM 21059 C C . GLY C 1 194 ? 117.975 -77.155 17.016 1.000 27.463 193 GLY CCC C 1
ATOM 21060 O O . GLY C 1 194 ? 118.397 -78.224 17.512 1.000 27.947 193 GLY CCC O 1
ATOM 21064 N N . LYS C 1 195 ? 116.687 -76.792 16.982 1.000 27.647 194 LYS CCC N 1
ATOM 21065 C CA . LYS C 1 195 ? 115.589 -77.575 17.613 1.000 29.638 194 LYS CCC CA 1
ATOM 21066 C C . LYS C 1 195 ? 115.385 -78.903 16.868 1.000 28.589 194 LYS CCC C 1
ATOM 21067 O O . LYS C 1 195 ? 114.678 -79.749 17.412 1.000 28.332 194 LYS CCC O 1
ATOM 21086 N N . LEU C 1 196 ? 116.007 -79.088 15.695 1.000 28.008 195 LEU CCC N 1
ATOM 21087 C CA . LEU C 1 196 ? 116.139 -80.400 14.998 1.000 28.938 195 LEU CCC CA 1
ATOM 21088 C C . LEU C 1 196 ? 116.510 -81.506 16.001 1.000 26.540 195 LEU CCC C 1
ATOM 21089 O O . LEU C 1 196 ? 115.934 -82.613 15.901 1.000 25.156 195 LEU CCC O 1
ATOM 21105 N N . LEU C 1 197 ? 117.442 -81.225 16.917 1.000 25.352 196 LEU CCC N 1
ATOM 21106 C CA . LEU C 1 197 ? 117.949 -82.220 17.901 1.000 26.851 196 LEU CCC CA 1
ATOM 21107 C C . LEU C 1 197 ? 116.796 -82.737 18.769 1.000 27.512 196 LEU CCC C 1
ATOM 21108 O O . LEU C 1 197 ? 116.911 -83.869 19.245 1.000 27.276 196 LEU CCC O 1
ATOM 21124 N N . CYS C 1 198 ? 115.732 -81.949 18.958 1.000 27.129 197 CYS CCC N 1
ATOM 21125 C CA . CYS C 1 198 ? 114.545 -82.312 19.781 1.000 28.653 197 CYS CCC CA 1
ATOM 21126 C C . CYS C 1 198 ? 113.696 -83.394 19.097 1.000 27.774 197 CYS CCC C 1
ATOM 21127 O O . CYS C 1 198 ? 112.797 -83.924 19.767 1.000 26.055 197 CYS CCC O 1
ATOM 21134 N N . PHE C 1 199 ? 113.931 -83.674 17.811 1.000 28.369 198 PHE CCC N 1
ATOM 21135 C CA . PHE C 1 199 ? 113.240 -84.742 17.035 1.000 29.632 198 PHE CCC CA 1
ATOM 21136 C C . PHE C 1 199 ? 113.825 -86.124 17.364 1.000 27.461 198 PHE CCC C 1
ATOM 21137 O O . PHE C 1 199 ? 113.194 -87.139 17.021 1.000 27.432 198 PHE CCC O 1
ATOM 21154 N N . LEU C 1 200 ? 115.042 -86.160 17.908 1.000 27.689 199 LEU CCC N 1
ATOM 21155 C CA . LEU C 1 200 ? 115.875 -87.385 18.021 1.000 28.560 199 LEU CCC CA 1
ATOM 21156 C C . LEU C 1 200 ? 116.072 -87.707 19.508 1.000 28.925 199 LEU CCC C 1
ATOM 21157 O O . LEU C 1 200 ? 116.891 -87.030 20.164 1.000 29.303 199 LEU CCC O 1
ATOM 21173 N N . ASP C 1 201 ? 115.364 -88.734 19.985 1.000 29.395 200 ASP CCC N 1
ATOM 21174 C CA . ASP C 1 201 ? 115.203 -89.111 21.418 1.000 30.011 200 ASP CCC CA 1
ATOM 21175 C C . ASP C 1 201 ? 116.526 -89.019 22.176 1.000 28.991 200 ASP CCC C 1
ATOM 21176 O O . ASP C 1 201 ? 116.541 -88.474 23.277 1.000 28.980 200 ASP CCC O 1
ATOM 21185 N N . PRO C 1 202 ? 117.669 -89.534 21.660 1.000 27.882 201 PRO CCC N 1
ATOM 21186 C CA . PRO C 1 202 ? 118.928 -89.442 22.399 1.000 28.096 201 PRO CCC CA 1
ATOM 21187 C C . PRO C 1 202 ? 119.505 -88.032 22.624 1.000 27.131 201 PRO CCC C 1
ATOM 21188 O O . PRO C 1 202 ? 120.400 -87.920 23.444 1.000 27.723 201 PRO CCC O 1
ATOM 21199 N N . PHE C 1 203 ? 119.006 -87.001 21.935 1.000 28.421 202 PHE CCC N 1
ATOM 21200 C CA . PHE C 1 203 ? 119.598 -85.634 21.960 1.000 28.605 202 PHE CCC CA 1
ATOM 21201 C C . PHE C 1 203 ? 118.652 -84.574 22.548 1.000 26.493 202 PHE CCC C 1
ATOM 21202 O O . PHE C 1 203 ? 119.144 -83.462 22.779 1.000 25.356 202 PHE CCC O 1
ATOM 21219 N N . ASP C 1 204 ? 117.372 -84.867 22.800 1.000 26.761 203 ASP CCC N 1
ATOM 21220 C CA . ASP C 1 204 ? 116.438 -83.872 23.401 1.000 27.027 203 ASP CCC CA 1
ATOM 21221 C C . ASP C 1 204 ? 117.099 -83.216 24.617 1.000 27.183 203 ASP CCC C 1
ATOM 21222 O O . ASP C 1 204 ? 117.134 -81.980 24.676 1.000 26.056 203 ASP CCC O 1
ATOM 21231 N N . ALA C 1 205 ? 117.588 -84.020 25.561 1.000 25.924 204 ALA CCC N 1
ATOM 21232 C CA . ALA C 1 205 ? 118.103 -83.532 26.855 1.000 25.109 204 ALA CCC CA 1
ATOM 21233 C C . ALA C 1 205 ? 119.401 -82.760 26.619 1.000 24.885 204 ALA CCC C 1
ATOM 21234 O O . ALA C 1 205 ? 119.619 -81.746 27.307 1.000 24.403 204 ALA CCC O 1
ATOM 21241 N N . PHE C 1 206 ? 120.227 -83.212 25.673 1.000 24.992 205 PHE CCC N 1
ATOM 21242 C CA . PHE C 1 206 ? 121.465 -82.505 25.258 1.000 25.759 205 PHE CCC CA 1
ATOM 21243 C C . PHE C 1 206 ? 121.080 -81.091 24.797 1.000 24.243 205 PHE CCC C 1
ATOM 21244 O O . PHE C 1 206 ? 121.702 -80.121 25.260 1.000 25.069 205 PHE CCC O 1
ATOM 21261 N N . TYR C 1 207 ? 120.069 -80.966 23.935 1.000 23.095 206 TYR CCC N 1
ATOM 21262 C CA . TYR C 1 207 ? 119.547 -79.646 23.496 1.000 23.926 206 TYR CCC CA 1
ATOM 21263 C C . TYR C 1 207 ? 119.166 -78.818 24.736 1.000 23.280 206 TYR CCC C 1
ATOM 21264 O O . TYR C 1 207 ? 119.617 -77.671 24.868 1.000 22.902 206 TYR CCC O 1
ATOM 21282 N N . ASN C 1 208 ? 118.369 -79.388 25.640 1.000 23.896 207 ASN CCC N 1
ATOM 21283 C CA . ASN C 1 208 ? 117.889 -78.686 26.863 1.000 24.808 207 ASN CCC CA 1
ATOM 21284 C C . ASN C 1 208 ? 119.075 -78.202 27.710 1.000 25.890 207 ASN CCC C 1
ATOM 21285 O O . ASN C 1 208 ? 119.021 -77.047 28.190 1.000 25.138 207 ASN CCC O 1
ATOM 21296 N N . TYR C 1 209 ? 120.103 -79.032 27.913 1.000 25.552 208 TYR CCC N 1
ATOM 21297 C CA . TYR C 1 209 ? 121.236 -78.697 28.818 1.000 27.954 208 TYR CCC CA 1
ATOM 21298 C C . TYR C 1 209 ? 122.146 -77.659 28.154 1.000 27.616 208 TYR CCC C 1
ATOM 21299 O O . TYR C 1 209 ? 122.631 -76.747 28.841 1.000 27.139 208 TYR CCC O 1
ATOM 21317 N N . VAL C 1 210 ? 122.354 -77.773 26.844 1.000 28.013 209 VAL CCC N 1
ATOM 21318 C CA . VAL C 1 210 ? 123.300 -76.900 26.093 1.000 28.517 209 VAL CCC CA 1
ATOM 21319 C C . VAL C 1 210 ? 122.652 -75.524 25.845 1.000 27.464 209 VAL CCC C 1
ATOM 21320 O O . VAL C 1 210 ? 123.392 -74.522 25.885 1.000 27.008 209 VAL CCC O 1
ATOM 21333 N N . THR C 1 211 ? 121.333 -75.445 25.629 1.000 25.718 210 THR CCC N 1
ATOM 21334 C CA . THR C 1 211 ? 120.646 -74.173 25.267 1.000 26.568 210 THR CCC CA 1
ATOM 21335 C C . THR C 1 211 ? 119.821 -73.607 26.428 1.000 26.895 210 THR CCC C 1
ATOM 21336 O O . THR C 1 211 ? 119.497 -72.423 26.349 1.000 26.479 210 THR CCC O 1
ATOM 21347 N N . GLN C 1 212 ? 119.448 -74.422 27.421 1.000 28.337 211 GLN CCC N 1
ATOM 21348 C CA . GLN C 1 212 ? 118.513 -74.033 28.515 1.000 29.380 211 GLN CCC CA 1
ATOM 21349 C C . GLN C 1 212 ? 117.161 -73.608 27.917 1.000 28.602 211 GLN CCC C 1
ATOM 21350 O O . GLN C 1 212 ? 116.445 -72.817 28.563 1.000 27.408 211 GLN CCC O 1
ATOM 21364 N N . HIS C 1 213 ? 116.821 -74.102 26.723 1.000 28.090 212 HIS CCC N 1
ATOM 21365 C CA . HIS C 1 213 ? 115.505 -73.870 26.070 1.000 28.481 212 HIS CCC CA 1
ATOM 21366 C C . HIS C 1 213 ? 114.715 -75.178 26.091 1.000 27.593 212 HIS CCC C 1
ATOM 21367 O O . HIS C 1 213 ? 115.343 -76.262 26.071 1.000 26.861 212 HIS CCC O 1
ATOM 21382 N N . THR C 1 214 ? 113.390 -75.053 26.110 1.000 29.140 213 THR CCC N 1
ATOM 21383 C CA . THR C 1 214 ? 112.396 -76.152 25.998 1.000 31.039 213 THR CCC CA 1
ATOM 21384 C C . THR C 1 214 ? 112.521 -76.815 24.618 1.000 30.850 213 THR CCC C 1
ATOM 21385 O O . THR C 1 214 ? 112.894 -76.126 23.654 1.000 29.707 213 THR CCC O 1
ATOM 21396 N N . CYS C 1 215 ? 112.227 -78.111 24.537 1.000 30.847 214 CYS CCC N 1
ATOM 21397 C CA . CYS C 1 215 ? 111.861 -78.803 23.273 1.000 32.981 214 CYS CCC CA 1
ATOM 21398 C C . CYS C 1 215 ? 110.339 -78.720 23.146 1.000 34.605 214 CYS CCC C 1
ATOM 21399 O O . CYS C 1 215 ? 109.661 -79.633 23.666 1.000 34.115 214 CYS CCC O 1
ATOM 21406 N N . ASN C 1 216 ? 109.814 -77.635 22.563 1.000 37.000 215 ASN CCC N 1
ATOM 21407 C CA . ASN C 1 216 ? 108.348 -77.365 22.558 1.000 39.850 215 ASN CCC CA 1
ATOM 21408 C C . ASN C 1 216 ? 107.634 -78.565 21.946 1.000 37.324 215 ASN CCC C 1
ATOM 21409 O O . ASN C 1 216 ? 107.889 -78.904 20.790 1.000 35.302 215 ASN CCC O 1
ATOM 21420 N N . PRO C 1 217 ? 106.732 -79.235 22.702 1.000 38.326 216 PRO CCC N 1
ATOM 21421 C CA . PRO C 1 217 ? 106.087 -80.463 22.235 1.000 38.515 216 PRO CCC CA 1
ATOM 21422 C C . PRO C 1 217 ? 105.497 -80.350 20.820 1.000 38.067 216 PRO CCC C 1
ATOM 21423 O O . PRO C 1 217 ? 105.809 -81.181 19.982 1.000 34.391 216 PRO CCC O 1
ATOM 21434 N N . ASP C 1 218 ? 104.693 -79.312 20.581 1.000 38.746 217 ASP CCC N 1
ATOM 21435 C CA . ASP C 1 218 ? 103.853 -79.182 19.360 1.000 42.908 217 ASP CCC CA 1
ATOM 21436 C C . ASP C 1 218 ? 104.718 -78.872 18.131 1.000 38.589 217 ASP CCC C 1
ATOM 21437 O O . ASP C 1 218 ? 104.232 -79.138 17.019 1.000 40.651 217 ASP CCC O 1
ATOM 21446 N N . ASP C 1 219 ? 105.937 -78.346 18.308 1.000 35.660 218 ASP CCC N 1
ATOM 21447 C CA . ASP C 1 219 ? 106.840 -77.956 17.187 1.000 34.583 218 ASP CCC CA 1
ATOM 21448 C C . ASP C 1 219 ? 107.920 -79.025 16.953 1.000 33.888 218 ASP CCC C 1
ATOM 21449 O O . ASP C 1 219 ? 108.543 -78.996 15.876 1.000 35.249 218 ASP CCC O 1
ATOM 21458 N N . THR C 1 220 ? 108.177 -79.922 17.910 1.000 31.123 219 THR CCC N 1
ATOM 21459 C CA . THR C 1 220 ? 109.341 -80.848 17.840 1.000 30.401 219 THR CCC CA 1
ATOM 21460 C C . THR C 1 220 ? 108.900 -82.318 17.798 1.000 28.067 219 THR CCC C 1
ATOM 21461 O O . THR C 1 220 ? 109.737 -83.165 18.119 1.000 29.308 219 THR CCC O 1
ATOM 21472 N N . TRP C 1 221 ? 107.661 -82.613 17.381 1.000 28.445 220 TRP CCC N 1
ATOM 21473 C CA . TRP C 1 221 ? 107.170 -83.989 17.075 1.000 27.648 220 TRP CCC CA 1
ATOM 21474 C C . TRP C 1 221 ? 107.080 -84.844 18.350 1.000 27.880 220 TRP CCC C 1
ATOM 21475 O O . TRP C 1 221 ? 107.207 -86.068 18.230 1.000 27.051 220 TRP CCC O 1
ATOM 21496 N N . GLU C 1 222 ? 106.890 -84.248 19.528 1.000 29.008 221 GLU CCC N 1
ATOM 21497 C CA . GLU C 1 222 ? 106.832 -85.018 20.803 1.000 29.891 221 GLU CCC CA 1
ATOM 21498 C C . GLU C 1 222 ? 105.682 -86.030 20.733 1.000 30.051 221 GLU CCC C 1
ATOM 21499 O O . GLU C 1 222 ? 104.572 -85.647 20.331 1.000 28.807 221 GLU CCC O 1
ATOM 21511 N N . GLY C 1 223 ? 105.949 -87.289 21.097 1.000 31.494 222 GLY CCC N 1
ATOM 21512 C CA . GLY C 1 223 ? 104.947 -88.373 21.098 1.000 31.061 222 GLY CCC CA 1
ATOM 21513 C C . GLY C 1 223 ? 105.040 -89.246 19.855 1.000 31.513 222 GLY CCC C 1
ATOM 21514 O O . GLY C 1 223 ? 104.448 -90.327 19.863 1.000 32.282 222 GLY CCC O 1
ATOM 21518 N N . GLN C 1 224 ? 105.756 -88.809 18.815 1.000 32.005 223 GLN CCC N 1
ATOM 21519 C CA . GLN C 1 224 ? 106.070 -89.667 17.639 1.000 31.737 223 GLN CCC CA 1
ATOM 21520 C C . GLN C 1 224 ? 107.049 -90.744 18.107 1.000 31.968 223 GLN CCC C 1
ATOM 21521 O O . GLN C 1 224 ? 107.933 -90.420 18.927 1.000 32.201 223 GLN CCC O 1
ATOM 21535 N N . ILE C 1 225 ? 106.895 -91.972 17.613 1.000 32.957 224 ILE CCC N 1
ATOM 21536 C CA . ILE C 1 225 ? 107.701 -93.141 18.074 1.000 33.509 224 ILE CCC CA 1
ATOM 21537 C C . ILE C 1 225 ? 109.012 -93.168 17.286 1.000 32.459 224 ILE CCC C 1
ATOM 21538 O O . ILE C 1 225 ? 108.979 -93.414 16.067 1.000 33.487 224 ILE CCC O 1
ATOM 21554 N N . TYR C 1 226 ? 110.114 -92.907 17.982 1.000 31.894 225 TYR CCC N 1
ATOM 21555 C CA . TYR C 1 226 ? 111.507 -93.029 17.492 1.000 30.904 225 TYR CCC CA 1
ATOM 21556 C C . TYR C 1 226 ? 111.940 -94.469 17.761 1.000 31.481 225 TYR CCC C 1
ATOM 21557 O O . TYR C 1 226 ? 112.098 -94.830 18.937 1.000 31.439 225 TYR CCC O 1
ATOM 21575 N N . ARG C 1 227 ? 112.074 -95.276 16.712 1.000 33.356 226 ARG CCC N 1
ATOM 21576 C CA . ARG C 1 227 ? 112.260 -96.745 16.841 1.000 33.690 226 ARG CCC CA 1
ATOM 21577 C C . ARG C 1 227 ? 113.485 -97.191 16.035 1.000 33.411 226 ARG CCC C 1
ATOM 21578 O O . ARG C 1 227 ? 113.782 -96.575 14.987 1.000 30.020 226 ARG CCC O 1
ATOM 21599 N N . VAL C 1 228 ? 114.166 -98.227 16.526 1.000 33.213 227 VAL CCC N 1
ATOM 21600 C CA . VAL C 1 228 ? 115.366 -98.835 15.886 1.000 34.548 227 VAL CCC CA 1
ATOM 21601 C C . VAL C 1 228 ? 114.893 -99.668 14.695 1.000 35.208 227 VAL CCC C 1
ATOM 21602 O O . VAL C 1 228 ? 113.879 -100.382 14.837 1.000 34.593 227 VAL CCC O 1
ATOM 21615 N N . LEU C 1 229 ? 115.579 -99.535 13.560 1.000 33.961 228 LEU CCC N 1
ATOM 21616 C CA . LEU C 1 229 ? 115.267 -100.251 12.296 1.000 34.727 228 LEU CCC CA 1
ATOM 21617 C C . LEU C 1 229 ? 116.279 -101.374 12.078 1.000 34.989 228 LEU CCC C 1
ATOM 21618 O O . LEU C 1 229 ? 115.883 -102.432 11.569 1.000 38.026 228 LEU CCC O 1
ATOM 21634 N N . ALA C 1 230 ? 117.549 -101.117 12.374 1.000 37.042 229 ALA CCC N 1
ATOM 21635 C CA . ALA C 1 230 ? 118.652 -102.083 12.182 1.000 36.887 229 ALA CCC CA 1
ATOM 21636 C C . ALA C 1 230 ? 119.792 -101.745 13.137 1.000 37.290 229 ALA CCC C 1
ATOM 21637 O O . ALA C 1 230 ? 119.885 -100.578 13.577 1.000 37.910 229 ALA CCC O 1
ATOM 21644 N N . GLY C 1 231 ? 120.598 -102.752 13.469 1.000 39.170 230 GLY CCC N 1
ATOM 21645 C CA . GLY C 1 231 ? 121.732 -102.632 14.398 1.000 38.745 230 GLY CCC CA 1
ATOM 21646 C C . GLY C 1 231 ? 121.264 -102.327 15.803 1.000 39.707 230 GLY CCC C 1
ATOM 21647 O O . GLY C 1 231 ? 120.111 -102.664 16.131 1.000 41.784 230 GLY CCC O 1
ATOM 21651 N N . ASN C 1 232 ? 122.139 -101.713 16.597 1.000 38.767 231 ASN CCC N 1
ATOM 21652 C CA . ASN C 1 232 ? 121.900 -101.350 18.016 1.000 39.472 231 ASN CCC CA 1
ATOM 21653 C C . ASN C 1 232 ? 122.335 -99.903 18.230 1.000 37.239 231 ASN CCC C 1
ATOM 21654 O O . ASN C 1 232 ? 123.253 -99.638 19.005 1.000 34.975 231 ASN CCC O 1
ATOM 21665 N N . PRO C 1 233 ? 121.695 -98.918 17.556 1.000 37.017 232 PRO CCC N 1
ATOM 21666 C CA . PRO C 1 233 ? 122.139 -97.527 17.644 1.000 37.667 232 PRO CCC CA 1
ATOM 21667 C C . PRO C 1 233 ? 121.780 -96.943 19.017 1.000 38.034 232 PRO CCC C 1
ATOM 21668 O O . PRO C 1 233 ? 120.876 -97.461 19.649 1.000 38.073 232 PRO CCC O 1
ATOM 21679 N N . ALA C 1 234 ? 122.494 -95.902 19.448 1.000 37.704 233 ALA CCC N 1
ATOM 21680 C CA . ALA C 1 234 ? 122.214 -95.180 20.709 1.000 38.329 233 ALA CCC CA 1
ATOM 21681 C C . ALA C 1 234 ? 120.833 -94.527 20.589 1.000 39.690 233 ALA CCC C 1
ATOM 21682 O O . ALA C 1 234 ? 120.620 -93.775 19.613 1.000 38.199 233 ALA CCC O 1
ATOM 21689 N N . THR C 1 235 ? 119.923 -94.859 21.511 1.000 38.467 234 THR CCC N 1
ATOM 21690 C CA . THR C 1 235 ? 118.523 -94.355 21.568 1.000 41.254 234 THR CCC CA 1
ATOM 21691 C C . THR C 1 235 ? 118.299 -93.553 22.858 1.000 39.852 234 THR CCC C 1
ATOM 21692 O O . THR C 1 235 ? 117.575 -92.540 22.806 1.000 36.486 234 THR CCC O 1
ATOM 21703 N N . LEU C 1 236 ? 118.864 -94.008 23.977 1.000 40.679 235 LEU CCC N 1
ATOM 21704 C CA . LEU C 1 236 ? 118.747 -93.335 25.294 1.000 43.268 235 LEU CCC CA 1
ATOM 21705 C C . LEU C 1 236 ? 119.673 -92.123 25.325 1.000 41.074 235 LEU CCC C 1
ATOM 21706 O O . LEU C 1 236 ? 120.682 -92.122 24.603 1.000 42.360 235 LEU CCC O 1
ATOM 21722 N N . ASP C 1 237 ? 119.348 -91.139 26.155 1.000 39.036 236 ASP CCC N 1
ATOM 21723 C CA . ASP C 1 237 ? 120.244 -89.990 26.424 1.000 41.275 236 ASP CCC CA 1
ATOM 21724 C C . ASP C 1 237 ? 121.442 -90.491 27.236 1.000 40.926 236 ASP CCC C 1
ATOM 21725 O O . ASP C 1 237 ? 121.227 -91.207 28.212 1.000 41.506 236 ASP CCC O 1
ATOM 21734 N N . THR C 1 238 ? 122.656 -90.116 26.841 1.000 40.102 237 THR CCC N 1
ATOM 21735 C CA . THR C 1 238 ? 123.901 -90.385 27.606 1.000 40.011 237 THR CCC CA 1
ATOM 21736 C C . THR C 1 238 ? 124.715 -89.093 27.657 1.000 36.896 237 THR CCC C 1
ATOM 21737 O O . THR C 1 238 ? 125.944 -89.164 27.522 1.000 40.110 237 THR CCC O 1
ATOM 21748 N N . THR C 1 239 ? 124.038 -87.957 27.823 1.000 34.829 238 THR CCC N 1
ATOM 21749 C CA . THR C 1 239 ? 124.672 -86.621 27.930 1.000 34.843 238 THR CCC CA 1
ATOM 21750 C C . THR C 1 239 ? 125.451 -86.552 29.248 1.000 34.942 238 THR CCC C 1
ATOM 21751 O O . THR C 1 239 ? 124.929 -87.040 30.276 1.000 35.081 238 THR CCC O 1
ATOM 21762 N N . ALA C 1 240 ? 126.649 -85.972 29.217 1.000 34.039 239 ALA CCC N 1
ATOM 21763 C CA . ALA C 1 240 ? 127.463 -85.685 30.417 1.000 35.030 239 ALA CCC CA 1
ATOM 21764 C C . ALA C 1 240 ? 126.619 -84.822 31.350 1.000 35.776 239 ALA CCC C 1
ATOM 21765 O O . ALA C 1 240 ? 126.178 -83.744 30.955 1.000 32.456 239 ALA CCC O 1
ATOM 21772 N N . PRO C 1 241 ? 126.320 -85.276 32.592 1.000 36.978 240 PRO CCC N 1
ATOM 21773 C CA . PRO C 1 241 ? 125.500 -84.485 33.515 1.000 35.911 240 PRO CCC CA 1
ATOM 21774 C C . PRO C 1 241 ? 126.058 -83.074 33.765 1.000 36.386 240 PRO CCC C 1
ATOM 21775 O O . PRO C 1 241 ? 125.282 -82.177 34.098 1.000 34.307 240 PRO CCC O 1
ATOM 21786 N N . SER C 1 242 ? 127.374 -82.913 33.591 1.000 35.682 241 SER CCC N 1
ATOM 21787 C CA . SER C 1 242 ? 128.150 -81.669 33.848 1.000 37.966 241 SER CCC CA 1
ATOM 21788 C C . SER C 1 242 ? 128.063 -80.676 32.677 1.000 38.609 241 SER CCC C 1
ATOM 21789 O O . SER C 1 242 ? 128.605 -79.566 32.823 1.000 40.686 241 SER CCC O 1
ATOM 21797 N N . THR C 1 243 ? 127.447 -81.055 31.553 1.000 38.856 242 THR CCC N 1
ATOM 21798 C CA . THR C 1 243 ? 127.395 -80.239 30.307 1.000 38.490 242 THR CCC CA 1
ATOM 21799 C C . THR C 1 243 ? 126.933 -78.815 30.649 1.000 37.969 242 THR CCC C 1
ATOM 21800 O O . THR C 1 243 ? 125.921 -78.680 31.357 1.000 37.871 242 THR CCC O 1
ATOM 21811 N N . THR C 1 244 ? 127.669 -77.803 30.183 1.000 37.060 243 THR CCC N 1
ATOM 21812 C CA . THR C 1 244 ? 127.393 -76.358 30.406 1.000 37.394 243 THR CCC CA 1
ATOM 21813 C C . THR C 1 244 ? 126.769 -75.758 29.148 1.000 34.770 243 THR CCC C 1
ATOM 21814 O O . THR C 1 244 ? 126.841 -76.354 28.075 1.000 34.622 243 THR CCC O 1
ATOM 21825 N N . PRO C 1 245 ? 126.126 -74.572 29.241 1.000 35.237 244 PRO CCC N 1
ATOM 21826 C CA . PRO C 1 245 ? 125.510 -73.942 28.074 1.000 32.848 244 PRO CCC CA 1
ATOM 21827 C C . PRO C 1 245 ? 126.547 -73.673 26.977 1.000 31.150 244 PRO CCC C 1
ATOM 21828 O O . PRO C 1 245 ? 127.643 -73.297 27.293 1.000 30.373 244 PRO CCC O 1
ATOM 21839 N N . ALA C 1 246 ? 126.174 -73.886 25.719 1.000 30.023 245 ALA CCC N 1
ATOM 21840 C CA . ALA C 1 246 ? 126.989 -73.518 24.541 1.000 30.370 245 ALA CCC CA 1
ATOM 21841 C C . ALA C 1 246 ? 126.071 -73.275 23.339 1.000 29.816 245 ALA CCC C 1
ATOM 21842 O O . ALA C 1 246 ? 124.994 -73.899 23.239 1.000 30.207 245 ALA CCC O 1
ATOM 21849 N N . VAL C 1 247 ? 126.496 -72.394 22.444 1.000 28.943 246 VAL CCC N 1
ATOM 21850 C CA . VAL C 1 247 ? 125.755 -72.082 21.195 1.000 28.060 246 VAL CCC CA 1
ATOM 21851 C C . VAL C 1 247 ? 125.857 -73.307 20.286 1.000 27.263 246 VAL CCC C 1
ATOM 21852 O O . VAL C 1 247 ? 126.981 -73.810 20.101 1.000 25.652 246 VAL CCC O 1
ATOM 21865 N N . ILE C 1 248 ? 124.721 -73.813 19.804 1.000 26.350 247 ILE CCC N 1
ATOM 21866 C CA . ILE C 1 248 ? 124.676 -74.836 18.716 1.000 27.469 247 ILE CCC CA 1
ATOM 21867 C C . ILE C 1 248 ? 124.574 -74.088 17.385 1.000 25.774 247 ILE CCC C 1
ATOM 21868 O O . ILE C 1 248 ? 123.730 -73.185 17.291 1.000 25.296 247 ILE CCC O 1
ATOM 21884 N N . SER C 1 249 ? 125.407 -74.446 16.407 1.000 25.081 248 SER CCC N 1
ATOM 21885 C CA . SER C 1 249 ? 125.365 -73.856 15.044 1.000 25.391 248 SER CCC CA 1
ATOM 21886 C C . SER C 1 249 ? 124.747 -74.876 14.082 1.000 25.380 248 SER CCC C 1
ATOM 21887 O O . SER C 1 249 ? 124.990 -76.092 14.244 1.000 25.190 248 SER CCC O 1
ATOM 21895 N N . HIS C 1 250 ? 123.912 -74.400 13.155 1.000 23.608 249 HIS CCC N 1
ATOM 21896 C CA . HIS C 1 250 ? 123.282 -75.221 12.095 1.000 22.953 249 HIS CCC CA 1
ATOM 21897 C C . HIS C 1 250 ? 123.586 -74.535 10.765 1.000 24.516 249 HIS CCC C 1
ATOM 21898 O O . HIS C 1 250 ? 123.076 -73.424 10.552 1.000 24.638 249 HIS CCC O 1
ATOM 21913 N N . ARG C 1 251 ? 124.453 -75.139 9.955 1.000 24.591 250 ARG CCC N 1
ATOM 21914 C CA . ARG C 1 251 ? 124.949 -74.534 8.698 1.000 24.877 250 ARG CCC CA 1
ATOM 21915 C C . ARG C 1 251 ? 124.108 -75.071 7.541 1.000 24.950 250 ARG CCC C 1
ATOM 21916 O O . ARG C 1 251 ? 124.024 -76.306 7.369 1.000 25.414 250 ARG CCC O 1
ATOM 21937 N N . ILE C 1 252 ? 123.497 -74.165 6.785 1.000 24.575 251 ILE CCC N 1
ATOM 21938 C CA . ILE C 1 252 ? 122.485 -74.516 5.752 1.000 25.007 251 ILE CCC CA 1
ATOM 21939 C C . ILE C 1 252 ? 122.983 -74.078 4.373 1.000 24.859 251 ILE CCC C 1
ATOM 21940 O O . ILE C 1 252 ? 123.133 -72.859 4.134 1.000 24.015 251 ILE CCC O 1
ATOM 21956 N N . HIS C 1 253 ? 123.230 -75.070 3.522 1.000 25.316 252 HIS CCC N 1
ATOM 21957 C CA . HIS C 1 253 ? 123.620 -74.918 2.099 1.000 25.754 252 HIS CCC CA 1
ATOM 21958 C C . HIS C 1 253 ? 122.350 -74.720 1.268 1.000 25.722 252 HIS CCC C 1
ATOM 21959 O O . HIS C 1 253 ? 121.417 -75.524 1.430 1.000 26.910 252 HIS CCC O 1
ATOM 21974 N N . PHE C 1 254 ? 122.322 -73.684 0.428 1.000 25.819 253 PHE CCC N 1
ATOM 21975 C CA . PHE C 1 254 ? 121.271 -73.453 -0.597 1.000 26.437 253 PHE CCC CA 1
ATOM 21976 C C . PHE C 1 254 ? 121.854 -73.729 -1.986 1.000 27.343 253 PHE CCC C 1
ATOM 21977 O O . PHE C 1 254 ? 122.615 -72.896 -2.489 1.000 27.743 253 PHE CCC O 1
ATOM 21994 N N . ASP C 1 255 ? 121.499 -74.876 -2.568 1.000 27.757 254 ASP CCC N 1
ATOM 21995 C CA . ASP C 1 255 ? 122.019 -75.361 -3.871 1.000 29.866 254 ASP CCC CA 1
ATOM 21996 C C . ASP C 1 255 ? 121.707 -74.340 -4.971 1.000 31.095 254 ASP CCC C 1
ATOM 21997 O O . ASP C 1 255 ? 122.554 -74.189 -5.878 1.000 29.542 254 ASP CCC O 1
ATOM 22006 N N . ARG C 1 256 ? 120.559 -73.658 -4.899 1.000 31.337 255 ARG CCC N 1
ATOM 22007 C CA . ARG C 1 256 ? 120.121 -72.700 -5.954 1.000 34.291 255 ARG CCC CA 1
ATOM 22008 C C . ARG C 1 256 ? 120.945 -71.407 -5.889 1.000 31.852 255 ARG CCC C 1
ATOM 22009 O O . ARG C 1 256 ? 120.791 -70.578 -6.804 1.000 30.793 255 ARG CCC O 1
ATOM 22030 N N . GLY C 1 257 ? 121.770 -71.216 -4.854 1.000 28.172 256 GLY CCC N 1
ATOM 22031 C CA . GLY C 1 257 ? 122.661 -70.042 -4.750 1.000 28.377 256 GLY CCC CA 1
ATOM 22032 C C . GLY C 1 257 ? 121.908 -68.791 -4.326 1.000 27.844 256 GLY CCC C 1
ATOM 22033 O O . GLY C 1 257 ? 122.462 -67.696 -4.488 1.000 28.646 256 GLY CCC O 1
ATOM 22037 N N . ASN C 1 258 ? 120.707 -68.943 -3.754 1.000 27.196 257 ASN CCC N 1
ATOM 22038 C CA . ASN C 1 258 ? 119.804 -67.811 -3.400 1.000 26.507 257 ASN CCC CA 1
ATOM 22039 C C . ASN C 1 258 ? 119.615 -67.776 -1.875 1.000 24.559 257 ASN CCC C 1
ATOM 22040 O O . ASN C 1 258 ? 118.495 -67.529 -1.407 1.000 22.421 257 ASN CCC O 1
ATOM 22051 N N . SER C 1 259 ? 120.693 -67.979 -1.125 1.000 24.792 258 SER CCC N 1
ATOM 22052 C CA . SER C 1 259 ? 120.669 -68.027 0.360 1.000 24.659 258 SER CCC CA 1
ATOM 22053 C C . SER C 1 259 ? 120.210 -66.678 0.944 1.000 23.245 258 SER CCC C 1
ATOM 22054 O O . SER C 1 259 ? 119.292 -66.696 1.774 1.000 22.431 258 SER CCC O 1
ATOM 22062 N N . LEU C 1 260 ? 120.780 -65.549 0.511 1.000 22.584 259 LEU CCC N 1
ATOM 22063 C CA . LEU C 1 260 ? 120.439 -64.215 1.077 1.000 23.015 259 LEU CCC CA 1
ATOM 22064 C C . LEU C 1 260 ? 118.954 -63.927 0.817 1.000 22.868 259 LEU CCC C 1
ATOM 22065 O O . LEU C 1 260 ? 118.244 -63.563 1.784 1.000 22.163 259 LEU CCC O 1
ATOM 22081 N N . ALA C 1 261 ? 118.496 -64.124 -0.422 1.000 22.430 260 ALA CCC N 1
ATOM 22082 C CA . ALA C 1 261 ? 117.097 -63.879 -0.839 1.000 22.116 260 ALA CCC CA 1
ATOM 22083 C C . ALA C 1 261 ? 116.144 -64.751 -0.005 1.000 21.819 260 ALA CCC C 1
ATOM 22084 O O . ALA C 1 261 ? 115.101 -64.234 0.467 1.000 21.014 260 ALA CCC O 1
ATOM 22091 N N . SER C 1 262 ? 116.494 -66.024 0.190 1.000 22.082 261 SER CCC N 1
ATOM 22092 C CA . SER C 1 262 ? 115.715 -67.012 0.987 1.000 23.006 261 SER CCC CA 1
ATOM 22093 C C . SER C 1 262 ? 115.692 -66.612 2.471 1.000 23.194 261 SER CCC C 1
ATOM 22094 O O . SER C 1 262 ? 114.594 -66.582 3.054 1.000 21.901 261 SER CCC O 1
ATOM 22102 N N . LEU C 1 263 ? 116.853 -66.310 3.062 1.000 23.341 262 LEU CCC N 1
ATOM 22103 C CA . LEU C 1 263 ? 116.959 -65.882 4.484 1.000 23.494 262 LEU CCC CA 1
ATOM 22104 C C . LEU C 1 263 ? 116.103 -64.620 4.693 1.000 23.852 262 LEU CCC C 1
ATOM 22105 O O . LEU C 1 263 ? 115.341 -64.558 5.679 1.000 24.427 262 LEU CCC O 1
ATOM 22121 N N . THR C 1 264 ? 116.196 -63.648 3.789 1.000 23.114 263 THR CCC N 1
ATOM 22122 C CA . THR C 1 264 ? 115.422 -62.385 3.867 1.000 23.039 263 THR CCC CA 1
ATOM 22123 C C . THR C 1 264 ? 113.913 -62.677 3.835 1.000 22.737 263 THR CCC C 1
ATOM 22124 O O . THR C 1 264 ? 113.205 -62.137 4.707 1.000 22.040 263 THR CCC O 1
ATOM 22135 N N . ALA C 1 265 ? 113.434 -63.495 2.892 1.000 21.526 264 ALA CCC N 1
ATOM 22136 C CA . ALA C 1 265 ? 112.008 -63.886 2.789 1.000 22.615 264 ALA CCC CA 1
ATOM 22137 C C . ALA C 1 265 ? 111.559 -64.546 4.103 1.000 23.437 264 ALA CCC C 1
ATOM 22138 O O . ALA C 1 265 ? 110.442 -64.256 4.569 1.000 22.955 264 ALA CCC O 1
ATOM 22145 N N . HIS C 1 266 ? 112.418 -65.369 4.707 1.000 23.313 265 HIS CCC N 1
ATOM 22146 C CA . HIS C 1 266 ? 112.168 -66.042 6.011 1.000 24.235 265 HIS CCC CA 1
ATOM 22147 C C . HIS C 1 266 ? 111.916 -64.980 7.095 1.000 23.601 265 HIS CCC C 1
ATOM 22148 O O . HIS C 1 266 ? 110.893 -65.085 7.827 1.000 21.915 265 HIS CCC O 1
ATOM 22163 N N . GLN C 1 267 ? 112.800 -63.979 7.173 1.000 23.304 266 GLN CCC N 1
ATOM 22164 C CA . GLN C 1 267 ? 112.791 -62.896 8.192 1.000 23.885 266 GLN CCC CA 1
ATOM 22165 C C . GLN C 1 267 ? 111.641 -61.915 7.936 1.000 23.859 266 GLN CCC C 1
ATOM 22166 O O . GLN C 1 267 ? 111.088 -61.392 8.913 1.000 23.285 266 GLN CCC O 1
ATOM 22180 N N . VAL C 1 268 ? 111.315 -61.635 6.675 1.000 22.157 267 VAL CCC N 1
ATOM 22181 C CA . VAL C 1 268 ? 110.241 -60.662 6.319 1.000 23.147 267 VAL CCC CA 1
ATOM 22182 C C . VAL C 1 268 ? 108.870 -61.308 6.569 1.000 22.774 267 VAL CCC C 1
ATOM 22183 O O . VAL C 1 268 ? 108.023 -60.651 7.175 1.000 22.809 267 VAL CCC O 1
ATOM 22196 N N . CYS C 1 269 ? 108.662 -62.539 6.098 1.000 23.423 268 CYS CCC N 1
ATOM 22197 C CA . CYS C 1 269 ? 107.329 -63.194 6.026 1.000 25.519 268 CYS CCC CA 1
ATOM 22198 C C . CYS C 1 269 ? 107.052 -64.001 7.297 1.000 24.664 268 CYS CCC C 1
ATOM 22199 O O . CYS C 1 269 ? 105.884 -64.314 7.534 1.000 24.756 268 CYS CCC O 1
ATOM 22206 N N . GLY C 1 270 ? 108.083 -64.279 8.097 1.000 24.646 269 GLY CCC N 1
ATOM 22207 C CA . GLY C 1 270 ? 108.001 -65.157 9.277 1.000 25.946 269 GLY CCC CA 1
ATOM 22208 C C . GLY C 1 270 ? 107.591 -66.570 8.901 1.000 27.909 269 GLY CCC C 1
ATOM 22209 O O . GLY C 1 270 ? 106.697 -67.133 9.576 1.000 29.372 269 GLY CCC O 1
ATOM 22213 N N . ILE C 1 271 ? 108.189 -67.119 7.841 1.000 28.331 270 ILE CCC N 1
ATOM 22214 C CA . ILE C 1 271 ? 107.936 -68.514 7.379 1.000 29.502 270 ILE CCC CA 1
ATOM 22215 C C . ILE C 1 271 ? 109.221 -69.317 7.561 1.000 29.430 270 ILE CCC C 1
ATOM 22216 O O . ILE C 1 271 ? 110.324 -68.787 7.414 1.000 26.940 270 ILE CCC O 1
ATOM 22232 N N . PRO C 1 272 ? 109.117 -70.615 7.923 1.000 27.807 271 PRO CCC N 1
ATOM 22233 C CA . PRO C 1 272 ? 110.304 -71.435 8.176 1.000 27.454 271 PRO CCC CA 1
ATOM 22234 C C . PRO C 1 272 ? 111.269 -71.391 6.978 1.000 26.396 271 PRO CCC C 1
ATOM 22235 O O . PRO C 1 272 ? 110.806 -71.395 5.859 1.000 25.401 271 PRO CCC O 1
ATOM 22246 N N . LEU C 1 273 ? 112.575 -71.328 7.240 1.000 25.807 272 LEU CCC N 1
ATOM 22247 C CA . LEU C 1 273 ? 113.621 -71.278 6.185 1.000 26.207 272 LEU CCC CA 1
ATOM 22248 C C . LEU C 1 273 ? 113.502 -72.523 5.297 1.000 26.453 272 LEU CCC C 1
ATOM 22249 O O . LEU C 1 273 ? 113.737 -72.402 4.076 1.000 26.939 272 LEU CCC O 1
ATOM 22265 N N . GLU C 1 274 ? 113.102 -73.664 5.863 1.000 26.542 273 GLU CCC N 1
ATOM 22266 C CA . GLU C 1 274 ? 112.962 -74.937 5.107 1.000 27.734 273 GLU CCC CA 1
ATOM 22267 C C . GLU C 1 274 ? 111.942 -74.770 3.972 1.000 27.671 273 GLU CCC C 1
ATOM 22268 O O . GLU C 1 274 ? 112.154 -75.381 2.922 1.000 24.944 273 GLU CCC O 1
ATOM 22280 N N . SER C 1 275 ? 110.875 -73.995 4.188 1.000 27.964 274 SER CCC N 1
ATOM 22281 C CA . SER C 1 275 ? 109.794 -73.753 3.196 1.000 29.215 274 SER CCC CA 1
ATOM 22282 C C . SER C 1 275 ? 110.350 -73.004 1.976 1.000 28.463 274 SER CCC C 1
ATOM 22283 O O . SER C 1 275 ? 109.722 -73.089 0.913 1.000 26.037 274 SER CCC O 1
ATOM 22291 N N . LEU C 1 276 ? 111.497 -72.328 2.113 1.000 27.174 275 LEU CCC N 1
ATOM 22292 C CA . LEU C 1 276 ? 112.145 -71.548 1.020 1.000 27.671 275 LEU CCC CA 1
ATOM 22293 C C . LEU C 1 276 ? 113.353 -72.313 0.457 1.000 29.864 275 LEU CCC C 1
ATOM 22294 O O . LEU C 1 276 ? 114.000 -71.814 -0.493 1.000 29.883 275 LEU CCC O 1
ATOM 22310 N N . ALA C 1 277 ? 113.639 -73.497 0.998 1.000 27.710 276 ALA CCC N 1
ATOM 22311 C CA . ALA C 1 277 ? 114.758 -74.349 0.549 1.000 30.040 276 ALA CCC CA 1
ATOM 22312 C C . ALA C 1 277 ? 114.337 -75.082 -0.728 1.000 29.270 276 ALA CCC C 1
ATOM 22313 O O . ALA C 1 277 ? 113.200 -74.900 -1.174 1.000 28.840 276 ALA CCC O 1
ATOM 22320 N N . ARG C 1 278 ? 115.244 -75.878 -1.291 1.000 32.349 277 ARG CCC N 1
ATOM 22321 C CA . ARG C 1 278 ? 114.990 -76.753 -2.464 1.000 33.277 277 ARG CCC CA 1
ATOM 22322 C C . ARG C 1 278 ? 113.798 -77.667 -2.170 1.000 32.603 277 ARG CCC C 1
ATOM 22323 O O . ARG C 1 278 ? 113.698 -78.161 -1.031 1.000 29.271 277 ARG CCC O 1
ATOM 22344 N N . THR C 1 279 ? 112.916 -77.874 -3.150 1.000 33.292 278 THR CCC N 1
ATOM 22345 C CA . THR C 1 279 ? 111.781 -78.829 -3.055 1.000 35.555 278 THR CCC CA 1
ATOM 22346 C C . THR C 1 279 ? 112.073 -80.049 -3.931 1.000 35.986 278 THR CCC C 1
ATOM 22347 O O . THR C 1 279 ? 112.778 -79.897 -4.941 1.000 35.949 278 THR CCC O 1
ATOM 22358 N N . ARG C 1 280 ? 111.566 -81.216 -3.540 1.000 37.678 279 ARG CCC N 1
ATOM 22359 C CA . ARG C 1 280 ? 111.663 -82.463 -4.346 1.000 39.736 279 ARG CCC CA 1
ATOM 22360 C C . ARG C 1 280 ? 110.836 -82.304 -5.627 1.000 42.655 279 ARG CCC C 1
ATOM 22361 O O . ARG C 1 280 ? 111.310 -82.754 -6.683 1.000 40.735 279 ARG CCC O 1
ATOM 22382 N N . HIS C 1 281 ? 109.649 -81.697 -5.521 1.000 51.049 280 HIS CCC N 1
ATOM 22383 C CA . HIS C 1 281 ? 108.704 -81.434 -6.642 1.000 60.938 280 HIS CCC CA 1
ATOM 22384 C C . HIS C 1 281 ? 108.264 -79.970 -6.595 1.000 68.392 280 HIS CCC C 1
ATOM 22385 O O . HIS C 1 281 ? 107.860 -79.493 -5.534 1.000 68.182 280 HIS CCC O 1
ATOM 22400 N N . PRO C 1 282 ? 108.345 -79.214 -7.722 1.000 75.066 281 PRO CCC N 1
ATOM 22401 C CA . PRO C 1 282 ? 107.900 -77.816 -7.766 1.000 75.924 281 PRO CCC CA 1
ATOM 22402 C C . PRO C 1 282 ? 106.595 -77.527 -7.005 1.000 76.778 281 PRO CCC C 1
ATOM 22403 O O . PRO C 1 282 ? 105.536 -77.753 -7.558 1.000 77.183 281 PRO CCC O 1
ATOM 22414 N N . ARG C 1 283 ? 106.719 -77.034 -5.764 1.000 79.602 282 ARG CCC N 1
ATOM 22415 C CA . ARG C 1 283 ? 105.597 -76.726 -4.831 1.000 82.964 282 ARG CCC CA 1
ATOM 22416 C C . ARG C 1 283 ? 105.330 -75.217 -4.826 1.000 83.239 282 ARG CCC C 1
ATOM 22417 O O . ARG C 1 283 ? 106.181 -74.456 -5.327 1.000 83.451 282 ARG CCC O 1
ATOM 22438 N N . GLY C 1 284 ? 104.169 -74.828 -4.291 1.000 84.501 283 GLY CCC N 1
ATOM 22439 C CA . GLY C 1 284 ? 103.827 -73.448 -3.901 1.000 87.468 283 GLY CCC CA 1
ATOM 22440 C C . GLY C 1 284 ? 102.595 -73.417 -3.011 1.000 86.769 283 GLY CCC C 1
ATOM 22441 O O . GLY C 1 284 ? 101.483 -73.617 -3.533 1.000 85.384 283 GLY CCC O 1
ATOM 22445 N N . TRP C 1 285 ? 102.782 -73.189 -1.709 1.000 90.737 284 TRP CCC N 1
ATOM 22446 C CA . TRP C 1 285 ? 101.678 -72.955 -0.740 1.000 94.430 284 TRP CCC CA 1
ATOM 22447 C C . TRP C 1 285 ? 101.192 -71.510 -0.900 1.000 86.308 284 TRP CCC C 1
ATOM 22448 O O . TRP C 1 285 ? 101.801 -70.772 -1.694 1.000 84.713 284 TRP CCC O 1
ATOM 22469 N N . GLU C 1 286 ? 100.131 -71.126 -0.188 1.000 85.367 285 GLU CCC N 1
ATOM 22470 C CA . GLU C 1 286 ? 99.502 -69.785 -0.330 1.000 90.245 285 GLU CCC CA 1
ATOM 22471 C C . GLU C 1 286 ? 100.484 -68.720 0.178 1.000 86.116 285 GLU CCC C 1
ATOM 22472 O O . GLU C 1 286 ? 100.781 -67.789 -0.597 1.000 84.901 285 GLU CCC O 1
ATOM 22484 N N . GLU C 1 287 ? 101.005 -68.876 1.401 1.000 81.221 286 GLU CCC N 1
ATOM 22485 C CA . GLU C 1 287 ? 101.851 -67.852 2.078 1.000 78.011 286 GLU CCC CA 1
ATOM 22486 C C . GLU C 1 287 ? 103.238 -67.805 1.424 1.000 69.184 286 GLU CCC C 1
ATOM 22487 O O . GLU C 1 287 ? 103.961 -66.811 1.675 1.000 61.045 286 GLU CCC O 1
ATOM 22499 N N . LEU C 1 288 ? 103.596 -68.819 0.622 1.000 58.472 287 LEU CCC N 1
ATOM 22500 C CA . LEU C 1 288 ? 104.800 -68.760 -0.248 1.000 52.354 287 LEU CCC CA 1
ATOM 22501 C C . LEU C 1 288 ? 104.480 -67.902 -1.477 1.000 45.795 287 LEU CCC C 1
ATOM 22502 O O . LEU C 1 288 ? 105.270 -66.987 -1.744 1.000 43.268 287 LEU CCC O 1
ATOM 22518 N N . ASN C 1 289 ? 103.358 -68.134 -2.172 1.000 41.799 288 ASN CCC N 1
ATOM 22519 C CA . ASN C 1 289 ? 102.986 -67.304 -3.355 1.000 41.725 288 ASN CCC CA 1
ATOM 22520 C C . ASN C 1 289 ? 102.573 -65.883 -2.930 1.000 38.131 288 ASN CCC C 1
ATOM 22521 O O . ASN C 1 289 ? 102.788 -64.974 -3.731 1.000 36.696 288 ASN CCC O 1
ATOM 22532 N N . ASN C 1 290 ? 102.027 -65.669 -1.732 1.000 36.002 289 ASN CCC N 1
ATOM 22533 C CA . ASN C 1 290 ? 101.532 -64.328 -1.302 1.000 39.125 289 ASN CCC CA 1
ATOM 22534 C C . ASN C 1 290 ? 102.663 -63.461 -0.725 1.000 37.240 289 ASN CCC C 1
ATOM 22535 O O . ASN C 1 290 ? 102.565 -62.231 -0.859 1.000 38.273 289 ASN CCC O 1
ATOM 22546 N N . CYS C 1 291 ? 103.674 -64.051 -0.079 1.000 33.667 290 CYS CCC N 1
ATOM 22547 C CA . CYS C 1 291 ? 104.746 -63.293 0.627 1.000 32.495 290 CYS CCC CA 1
ATOM 22548 C C . CYS C 1 291 ? 106.127 -63.877 0.305 1.000 29.185 290 CYS CCC C 1
ATOM 22549 O O . CYS C 1 291 ? 106.963 -63.130 -0.209 1.000 29.180 290 CYS CCC O 1
ATOM 22556 N N . GLY C 1 292 ? 106.353 -65.155 0.610 1.000 27.183 291 GLY CCC N 1
ATOM 22557 C CA . GLY C 1 292 ? 107.684 -65.794 0.586 1.000 28.384 291 GLY CCC CA 1
ATOM 22558 C C . GLY C 1 292 ? 108.394 -65.634 -0.752 1.000 27.671 291 GLY CCC C 1
ATOM 22559 O O . GLY C 1 292 ? 109.527 -65.116 -0.775 1.000 24.433 291 GLY CCC O 1
ATOM 22563 N N . TYR C 1 293 ? 107.770 -66.088 -1.838 1.000 28.169 292 TYR CCC N 1
ATOM 22564 C CA . TYR C 1 293 ? 108.399 -66.103 -3.183 1.000 28.076 292 TYR CCC CA 1
ATOM 22565 C C . TYR C 1 293 ? 108.566 -64.663 -3.675 1.000 26.185 292 TYR CCC C 1
ATOM 22566 O O . TYR C 1 293 ? 109.655 -64.292 -4.107 1.000 25.903 292 TYR CCC O 1
ATOM 22584 N N . PRO C 1 294 ? 107.531 -63.794 -3.633 1.000 25.669 293 PRO CCC N 1
ATOM 22585 C CA . PRO C 1 294 ? 107.688 -62.398 -4.055 1.000 27.166 293 PRO CCC CA 1
ATOM 22586 C C . PRO C 1 294 ? 108.768 -61.610 -3.293 1.000 26.091 293 PRO CCC C 1
ATOM 22587 O O . PRO C 1 294 ? 109.459 -60.824 -3.909 1.000 25.057 293 PRO CCC O 1
ATOM 22598 N N . VAL C 1 295 ? 108.905 -61.830 -1.982 1.000 26.421 294 VAL CCC N 1
ATOM 22599 C CA . VAL C 1 295 ? 109.974 -61.171 -1.175 1.000 25.974 294 VAL CCC CA 1
ATOM 22600 C C . VAL C 1 295 ? 111.339 -61.698 -1.649 1.000 25.023 294 VAL CCC C 1
ATOM 22601 O O . VAL C 1 295 ? 112.230 -60.862 -1.923 1.000 23.973 294 VAL CCC O 1
ATOM 22614 N N . ARG C 1 296 ? 111.500 -63.021 -1.767 1.000 25.245 295 ARG CCC N 1
ATOM 22615 C CA . ARG C 1 296 ? 112.747 -63.658 -2.273 1.000 25.800 295 ARG CCC CA 1
ATOM 22616 C C . ARG C 1 296 ? 113.079 -63.077 -3.656 1.000 24.532 295 ARG CCC C 1
ATOM 22617 O O . ARG C 1 296 ? 114.254 -62.730 -3.895 1.000 24.082 295 ARG CCC O 1
ATOM 22638 N N . ASN C 1 297 ? 112.077 -62.950 -4.525 1.000 24.129 296 ASN CCC N 1
ATOM 22639 C CA . ASN C 1 297 ? 112.257 -62.476 -5.921 1.000 24.216 296 ASN CCC CA 1
ATOM 22640 C C . ASN C 1 297 ? 112.703 -61.010 -5.907 1.000 23.915 296 ASN CCC C 1
ATOM 22641 O O . ASN C 1 297 ? 113.568 -60.646 -6.732 1.000 22.776 296 ASN CCC O 1
ATOM 22652 N N . LEU C 1 298 ? 112.177 -60.193 -4.993 1.000 23.557 297 LEU CCC N 1
ATOM 22653 C CA . LEU C 1 298 ? 112.599 -58.768 -4.876 1.000 23.281 297 LEU CCC CA 1
ATOM 22654 C C . LEU C 1 298 ? 114.098 -58.692 -4.555 1.000 22.443 297 LEU CCC C 1
ATOM 22655 O O . LEU C 1 298 ? 114.793 -57.881 -5.182 1.000 20.738 297 LEU CCC O 1
ATOM 22671 N N . VAL C 1 299 ? 114.603 -59.509 -3.629 1.000 23.203 298 VAL CCC N 1
ATOM 22672 C CA . VAL C 1 299 ? 116.057 -59.499 -3.286 1.000 23.233 298 VAL CCC CA 1
ATOM 22673 C C . VAL C 1 299 ? 116.852 -59.932 -4.522 1.000 23.704 298 VAL CCC C 1
ATOM 22674 O O . VAL C 1 299 ? 117.861 -59.266 -4.839 1.000 24.008 298 VAL CCC O 1
ATOM 22687 N N . SER C 1 300 ? 116.406 -60.987 -5.205 1.000 24.810 299 SER CCC N 1
ATOM 22688 C CA . SER C 1 300 ? 117.053 -61.505 -6.442 1.000 26.336 299 SER CCC CA 1
ATOM 22689 C C . SER C 1 300 ? 117.136 -60.387 -7.494 1.000 25.250 299 SER CCC C 1
ATOM 22690 O O . SER C 1 300 ? 118.240 -60.183 -8.046 1.000 24.683 299 SER CCC O 1
ATOM 22698 N N . LEU C 1 301 ? 116.039 -59.654 -7.714 1.000 24.477 300 LEU CCC N 1
ATOM 22699 C CA . LEU C 1 301 ? 115.989 -58.521 -8.681 1.000 25.720 300 LEU CCC CA 1
ATOM 22700 C C . LEU C 1 301 ? 116.966 -57.424 -8.250 1.000 25.476 300 LEU CCC C 1
ATOM 22701 O O . LEU C 1 301 ? 117.689 -56.909 -9.125 1.000 25.766 300 LEU CCC O 1
ATOM 22717 N N . PHE C 1 302 ? 117.015 -57.088 -6.956 1.000 24.290 301 PHE CCC N 1
ATOM 22718 C CA . PHE C 1 302 ? 117.925 -56.039 -6.430 1.000 24.595 301 PHE CCC CA 1
ATOM 22719 C C . PHE C 1 302 ? 119.379 -56.472 -6.683 1.000 25.505 301 PHE CCC C 1
ATOM 22720 O O . PHE C 1 302 ? 120.206 -55.640 -7.115 1.000 24.652 301 PHE CCC O 1
ATOM 22737 N N . ILE C 1 303 ? 119.688 -57.749 -6.439 1.000 26.397 302 ILE CCC N 1
ATOM 22738 C CA . ILE C 1 303 ? 121.036 -58.333 -6.710 1.000 27.229 302 ILE CCC CA 1
ATOM 22739 C C . ILE C 1 303 ? 121.373 -58.206 -8.206 1.000 28.019 302 ILE CCC C 1
ATOM 22740 O O . ILE C 1 303 ? 122.512 -57.793 -8.522 1.000 27.884 302 ILE CCC O 1
ATOM 22756 N N . LEU C 1 304 ? 120.431 -58.534 -9.095 1.000 28.923 303 LEU CCC N 1
ATOM 22757 C CA . LEU C 1 304 ? 120.655 -58.537 -10.571 1.000 29.918 303 LEU CCC CA 1
ATOM 22758 C C . LEU C 1 304 ? 120.844 -57.110 -11.094 1.000 29.931 303 LEU CCC C 1
ATOM 22759 O O . LEU C 1 304 ? 121.495 -56.960 -12.132 1.000 31.514 303 LEU CCC O 1
ATOM 22775 N N . ALA C 1 305 ? 120.290 -56.101 -10.423 1.000 29.311 304 ALA CCC N 1
ATOM 22776 C CA . ALA C 1 305 ? 120.427 -54.680 -10.812 1.000 28.840 304 ALA CCC CA 1
ATOM 22777 C C . ALA C 1 305 ? 121.828 -54.160 -10.451 1.000 29.921 304 ALA CCC C 1
ATOM 22778 O O . ALA C 1 305 ? 122.174 -53.078 -10.944 1.000 29.483 304 ALA CCC O 1
ATOM 22785 N N . ARG C 1 306 ? 122.590 -54.889 -9.621 1.000 30.956 305 ARG CCC N 1
ATOM 22786 C CA . ARG C 1 306 ? 123.987 -54.556 -9.211 1.000 34.629 305 ARG CCC CA 1
ATOM 22787 C C . ARG C 1 306 ? 124.016 -53.233 -8.436 1.000 34.118 305 ARG CCC C 1
ATOM 22788 O O . ARG C 1 306 ? 124.995 -52.486 -8.569 1.000 35.834 305 ARG CCC O 1
ATOM 22809 N N . LEU C 1 307 ? 122.974 -52.945 -7.665 1.000 33.298 306 LEU CCC N 1
ATOM 22810 C CA . LEU C 1 307 ? 122.861 -51.687 -6.888 1.000 32.119 306 LEU CCC CA 1
ATOM 22811 C C . LEU C 1 307 ? 123.517 -51.895 -5.520 1.000 30.914 306 LEU CCC C 1
ATOM 22812 O O . LEU C 1 307 ? 123.573 -53.041 -5.045 1.000 28.219 306 LEU CCC O 1
ATOM 22828 N N . SER C 1 308 ? 123.996 -50.812 -4.911 1.000 31.393 307 SER CCC N 1
ATOM 22829 C CA . SER C 1 308 ? 124.640 -50.825 -3.576 1.000 30.611 307 SER CCC CA 1
ATOM 22830 C C . SER C 1 308 ? 123.567 -51.020 -2.499 1.000 28.618 307 SER CCC C 1
ATOM 22831 O O . SER C 1 308 ? 122.553 -50.299 -2.517 1.000 29.773 307 SER CCC O 1
ATOM 22839 N N . TRP C 1 309 ? 123.794 -51.947 -1.570 1.000 27.809 308 TRP CCC N 1
ATOM 22840 C CA . TRP C 1 309 ? 122.916 -52.174 -0.393 1.000 26.953 308 TRP CCC CA 1
ATOM 22841 C C . TRP C 1 309 ? 122.857 -50.916 0.480 1.000 27.868 308 TRP CCC C 1
ATOM 22842 O O . TRP C 1 309 ? 121.879 -50.771 1.232 1.000 27.482 308 TRP CCC O 1
ATOM 22863 N N . ASP C 1 310 ? 123.851 -50.030 0.372 1.000 29.012 309 ASP CCC N 1
ATOM 22864 C CA . ASP C 1 310 ? 123.890 -48.739 1.110 1.000 32.426 309 ASP CCC CA 1
ATOM 22865 C C . ASP C 1 310 ? 122.826 -47.776 0.564 1.000 30.249 309 ASP CCC C 1
ATOM 22866 O O . ASP C 1 310 ? 122.549 -46.783 1.248 1.000 30.743 309 ASP CCC O 1
ATOM 22875 N N . ARG C 1 311 ? 122.238 -48.067 -0.598 1.000 29.275 310 ARG CCC N 1
ATOM 22876 C CA . ARG C 1 311 ? 121.367 -47.122 -1.342 1.000 32.067 310 ARG CCC CA 1
ATOM 22877 C C . ARG C 1 311 ? 119.921 -47.628 -1.411 1.000 30.216 310 ARG CCC C 1
ATOM 22878 O O . ARG C 1 311 ? 119.149 -47.060 -2.203 1.000 29.287 310 ARG CCC O 1
ATOM 22899 N N . VAL C 1 312 ? 119.527 -48.604 -0.588 1.000 29.391 311 VAL CCC N 1
ATOM 22900 C CA . VAL C 1 312 ? 118.168 -49.219 -0.695 1.000 29.370 311 VAL CCC CA 1
ATOM 22901 C C . VAL C 1 312 ? 117.099 -48.116 -0.578 1.000 28.995 311 VAL CCC C 1
ATOM 22902 O O . VAL C 1 312 ? 116.169 -48.120 -1.398 1.000 26.614 311 VAL CCC O 1
ATOM 22915 N N . GLU C 1 313 ? 117.237 -47.174 0.361 1.000 28.365 312 GLU CCC N 1
ATOM 22916 C CA . GLU C 1 313 ? 116.213 -46.120 0.605 1.000 30.743 312 GLU CCC CA 1
ATOM 22917 C C . GLU C 1 313 ? 116.082 -45.223 -0.636 1.000 28.438 312 GLU CCC C 1
ATOM 22918 O O . GLU C 1 313 ? 114.942 -44.936 -1.031 1.000 25.751 312 GLU CCC O 1
ATOM 22930 N N . GLN C 1 314 ? 117.199 -44.826 -1.242 1.000 26.784 313 GLN CCC N 1
ATOM 22931 C CA . GLN C 1 314 ? 117.217 -43.961 -2.452 1.000 28.575 313 GLN CCC CA 1
ATOM 22932 C C . GLN C 1 314 ? 116.608 -44.730 -3.632 1.000 27.243 313 GLN CCC C 1
ATOM 22933 O O . GLN C 1 314 ? 115.884 -44.098 -4.431 1.000 26.162 313 GLN CCC O 1
ATOM 22947 N N . VAL C 1 315 ? 116.897 -46.033 -3.746 1.000 25.636 314 VAL CCC N 1
ATOM 22948 C CA . VAL C 1 315 ? 116.383 -46.891 -4.854 1.000 26.806 314 VAL CCC CA 1
ATOM 22949 C C . VAL C 1 315 ? 114.859 -46.986 -4.741 1.000 24.845 314 VAL CCC C 1
ATOM 22950 O O . VAL C 1 315 ? 114.175 -46.852 -5.775 1.000 26.210 314 VAL CCC O 1
ATOM 22963 N N . ILE C 1 316 ? 114.337 -47.208 -3.538 1.000 25.271 315 ILE CCC N 1
ATOM 22964 C CA . ILE C 1 316 ? 112.866 -47.313 -3.313 1.000 25.161 315 ILE CCC CA 1
ATOM 22965 C C . ILE C 1 316 ? 112.232 -45.957 -3.644 1.000 24.991 315 ILE CCC C 1
ATOM 22966 O O . ILE C 1 316 ? 111.253 -45.943 -4.412 1.000 25.083 315 ILE CCC O 1
ATOM 22982 N N . HIS C 1 317 ? 112.757 -44.863 -3.089 1.000 25.831 316 HIS CCC N 1
ATOM 22983 C CA . HIS C 1 317 ? 112.235 -43.494 -3.348 1.000 25.635 316 HIS CCC CA 1
ATOM 22984 C C . HIS C 1 317 ? 112.184 -43.243 -4.855 1.000 25.724 316 HIS CCC C 1
ATOM 22985 O O . HIS C 1 317 ? 111.155 -42.750 -5.343 1.000 24.725 316 HIS CCC O 1
ATOM 23000 N N . ASN C 1 318 ? 113.272 -43.565 -5.551 1.000 25.229 317 ASN CCC N 1
ATOM 23001 C CA . ASN C 1 318 ? 113.396 -43.351 -7.013 1.000 26.686 317 ASN CCC CA 1
ATOM 23002 C C . ASN C 1 318 ? 112.313 -44.150 -7.750 1.000 26.632 317 ASN CCC C 1
ATOM 23003 O O . ASN C 1 318 ? 111.679 -43.575 -8.670 1.000 26.424 317 ASN CCC O 1
ATOM 23014 N N . ALA C 1 319 ? 112.106 -45.415 -7.374 1.000 24.483 318 ALA CCC N 1
ATOM 23015 C CA . ALA C 1 319 ? 111.108 -46.307 -8.008 1.000 24.978 318 ALA CCC CA 1
ATOM 23016 C C . ALA C 1 319 ? 109.699 -45.720 -7.840 1.000 25.133 318 ALA CCC C 1
ATOM 23017 O O . ALA C 1 319 ? 108.888 -45.879 -8.755 1.000 25.073 318 ALA CCC O 1
ATOM 23024 N N . LEU C 1 320 ? 109.420 -45.041 -6.725 1.000 26.123 319 LEU CCC N 1
ATOM 23025 C CA . LEU C 1 320 ? 108.052 -44.553 -6.397 1.000 26.997 319 LEU CCC CA 1
ATOM 23026 C C . LEU C 1 320 ? 107.782 -43.177 -7.022 1.000 27.133 319 LEU CCC C 1
ATOM 23027 O O . LEU C 1 320 ? 106.597 -42.878 -7.239 1.000 29.201 319 LEU CCC O 1
ATOM 23043 N N . THR C 1 321 ? 108.814 -42.371 -7.297 1.000 26.934 320 THR CCC N 1
ATOM 23044 C CA . THR C 1 321 ? 108.654 -40.936 -7.678 1.000 29.067 320 THR CCC CA 1
ATOM 23045 C C . THR C 1 321 ? 109.230 -40.652 -9.070 1.000 30.971 320 THR CCC C 1
ATOM 23046 O O . THR C 1 321 ? 108.819 -39.652 -9.683 1.000 33.485 320 THR CCC O 1
ATOM 23057 N N . ASN C 1 322 ? 110.160 -41.474 -9.544 1.000 31.373 321 ASN CCC N 1
ATOM 23058 C CA . ASN C 1 322 ? 110.884 -41.234 -10.818 1.000 31.968 321 ASN CCC CA 1
ATOM 23059 C C . ASN C 1 322 ? 111.209 -42.575 -11.468 1.000 28.916 321 ASN CCC C 1
ATOM 23060 O O . ASN C 1 322 ? 112.359 -42.839 -11.802 1.000 27.444 321 ASN CCC O 1
ATOM 23071 N N . PRO C 1 323 ? 110.207 -43.460 -11.669 1.000 27.804 322 PRO CCC N 1
ATOM 23072 C CA . PRO C 1 323 ? 110.466 -44.815 -12.144 1.000 28.977 322 PRO CCC CA 1
ATOM 23073 C C . PRO C 1 323 ? 111.099 -44.833 -13.541 1.000 30.518 322 PRO CCC C 1
ATOM 23074 O O . PRO C 1 323 ? 110.846 -43.916 -14.321 1.000 29.493 322 PRO CCC O 1
ATOM 23085 N N . THR C 1 324 ? 111.912 -45.854 -13.819 1.000 31.558 323 THR CCC N 1
ATOM 23086 C CA . THR C 1 324 ? 112.258 -46.270 -15.200 1.000 32.927 323 THR CCC CA 1
ATOM 23087 C C . THR C 1 324 ? 111.114 -47.141 -15.710 1.000 32.333 323 THR CCC C 1
ATOM 23088 O O . THR C 1 324 ? 110.891 -48.234 -15.196 1.000 31.244 323 THR CCC O 1
ATOM 23099 N N . PRO C 1 325 ? 110.326 -46.680 -16.704 1.000 34.714 324 PRO CCC N 1
ATOM 23100 C CA . PRO C 1 325 ? 109.216 -47.481 -17.219 1.000 36.028 324 PRO CCC CA 1
ATOM 23101 C C . PRO C 1 325 ? 109.732 -48.839 -17.724 1.000 32.641 324 PRO CCC C 1
ATOM 23102 O O . PRO C 1 325 ? 110.753 -48.849 -18.390 1.000 32.490 324 PRO CCC O 1
ATOM 23113 N N . GLY C 1 326 ? 109.066 -49.927 -17.328 1.000 29.869 325 GLY CCC N 1
ATOM 23114 C CA . GLY C 1 326 ? 109.356 -51.312 -17.753 1.000 30.852 325 GLY CCC CA 1
ATOM 23115 C C . GLY C 1 326 ? 110.535 -51.946 -17.019 1.000 29.889 325 GLY CCC C 1
ATOM 23116 O O . GLY C 1 326 ? 110.857 -53.101 -17.331 1.000 31.586 325 GLY CCC O 1
ATOM 23120 N N . ASN C 1 327 ? 111.181 -51.240 -16.088 1.000 29.166 326 ASN CCC N 1
ATOM 23121 C CA . ASN C 1 327 ? 112.253 -51.827 -15.242 1.000 28.436 326 ASN CCC CA 1
ATOM 23122 C C . ASN C 1 327 ? 111.592 -52.772 -14.232 1.000 27.815 326 ASN CCC C 1
ATOM 23123 O O . ASN C 1 327 ? 110.716 -52.311 -13.463 1.000 27.191 326 ASN CCC O 1
ATOM 23134 N N . ALA C 1 328 ? 111.979 -54.050 -14.238 1.000 26.447 327 ALA CCC N 1
ATOM 23135 C CA . ALA C 1 328 ? 111.341 -55.104 -13.417 1.000 27.051 327 ALA CCC CA 1
ATOM 23136 C C . ALA C 1 328 ? 111.487 -54.781 -11.918 1.000 26.385 327 ALA CCC C 1
ATOM 23137 O O . ALA C 1 328 ? 110.497 -54.980 -11.172 1.000 26.574 327 ALA CCC O 1
ATOM 23144 N N . LEU C 1 329 ? 112.660 -54.312 -11.480 1.000 24.936 328 LEU CCC N 1
ATOM 23145 C CA . LEU C 1 329 ? 112.905 -53.971 -10.049 1.000 24.831 328 LEU CCC CA 1
ATOM 23146 C C . LEU C 1 329 ? 111.986 -52.821 -9.628 1.000 24.490 328 LEU CCC C 1
ATOM 23147 O O . LEU C 1 329 ? 111.348 -52.936 -8.555 1.000 23.982 328 LEU CCC O 1
ATOM 23163 N N . ASP C 1 330 ? 111.941 -51.746 -10.415 1.000 25.606 329 ASP CCC N 1
ATOM 23164 C CA . ASP C 1 330 ? 111.086 -50.566 -10.114 1.000 27.483 329 ASP CCC CA 1
ATOM 23165 C C . ASP C 1 330 ? 109.625 -51.022 -10.027 1.000 28.825 329 ASP CCC C 1
ATOM 23166 O O . ASP C 1 330 ? 108.946 -50.629 -9.057 1.000 26.930 329 ASP CCC O 1
ATOM 23175 N N . ASP C 1 331 ? 109.169 -51.855 -10.969 1.000 27.492 330 ASP CCC N 1
ATOM 23176 C CA . ASP C 1 331 ? 107.779 -52.384 -10.987 1.000 28.846 330 ASP CCC CA 1
ATOM 23177 C C . ASP C 1 331 ? 107.532 -53.238 -9.731 1.000 27.212 330 ASP CCC C 1
ATOM 23178 O O . ASP C 1 331 ? 106.452 -53.077 -9.118 1.000 26.928 330 ASP CCC O 1
ATOM 23187 N N . ALA C 1 332 ? 108.488 -54.085 -9.339 1.000 24.626 331 ALA CCC N 1
ATOM 23188 C CA . ALA C 1 332 ? 108.376 -54.964 -8.150 1.000 25.280 331 ALA CCC CA 1
ATOM 23189 C C . ALA C 1 332 ? 108.228 -54.101 -6.887 1.000 25.002 331 ALA CCC C 1
ATOM 23190 O O . ALA C 1 332 ? 107.413 -54.450 -6.031 1.000 27.967 331 ALA CCC O 1
ATOM 23197 N N . ILE C 1 333 ? 108.989 -53.011 -6.784 1.000 24.437 332 ILE CCC N 1
ATOM 23198 C CA . ILE C 1 333 ? 108.961 -52.089 -5.610 1.000 25.511 332 ILE CCC CA 1
ATOM 23199 C C . ILE C 1 333 ? 107.605 -51.369 -5.584 1.000 26.202 332 ILE CCC C 1
ATOM 23200 O O . ILE C 1 333 ? 106.997 -51.289 -4.499 1.000 25.908 332 ILE CCC O 1
ATOM 23216 N N . ARG C 1 334 ? 107.131 -50.902 -6.737 1.000 26.434 333 ARG CCC N 1
ATOM 23217 C CA . ARG C 1 334 ? 105.849 -50.158 -6.858 1.000 27.904 333 ARG CCC CA 1
ATOM 23218 C C . ARG C 1 334 ? 104.657 -51.024 -6.449 1.000 28.576 333 ARG CCC C 1
ATOM 23219 O O . ARG C 1 334 ? 103.693 -50.450 -5.905 1.000 27.024 333 ARG CCC O 1
ATOM 23240 N N . GLU C 1 335 ? 104.685 -52.322 -6.763 1.000 30.145 334 GLU CCC N 1
ATOM 23241 C CA . GLU C 1 335 ? 103.597 -53.274 -6.412 1.000 33.892 334 GLU CCC CA 1
ATOM 23242 C C . GLU C 1 335 ? 103.369 -53.298 -4.898 1.000 31.697 334 GLU CCC C 1
ATOM 23243 O O . GLU C 1 335 ? 102.217 -53.489 -4.498 1.000 31.730 334 GLU CCC O 1
ATOM 23255 N N . ALA C 1 336 ? 104.425 -53.157 -4.087 1.000 29.220 335 ALA CCC N 1
ATOM 23256 C CA . ALA C 1 336 ? 104.364 -53.327 -2.615 1.000 27.792 335 ALA CCC CA 1
ATOM 23257 C C . ALA C 1 336 ? 105.494 -52.534 -1.953 1.000 26.485 335 ALA CCC C 1
ATOM 23258 O O . ALA C 1 336 ? 106.484 -53.105 -1.497 1.000 24.893 335 ALA CCC O 1
ATOM 23265 N N . PRO C 1 337 ? 105.395 -51.186 -1.932 1.000 25.848 336 PRO CCC N 1
ATOM 23266 C CA . PRO C 1 337 ? 106.496 -50.325 -1.502 1.000 25.951 336 PRO CCC CA 1
ATOM 23267 C C . PRO C 1 337 ? 106.933 -50.581 -0.054 1.000 24.893 336 PRO CCC C 1
ATOM 23268 O O . PRO C 1 337 ? 108.116 -50.670 0.183 1.000 23.584 336 PRO CCC O 1
ATOM 23279 N N . GLU C 1 338 ? 105.982 -50.695 0.872 1.000 24.566 337 GLU CCC N 1
ATOM 23280 C CA . GLU C 1 338 ? 106.295 -50.891 2.313 1.000 24.513 337 GLU CCC CA 1
ATOM 23281 C C . GLU C 1 338 ? 106.922 -52.278 2.494 1.000 24.009 337 GLU CCC C 1
ATOM 23282 O O . GLU C 1 338 ? 107.898 -52.391 3.255 1.000 24.341 337 GLU CCC O 1
ATOM 23294 N N . ARG C 1 339 ? 106.434 -53.296 1.790 1.000 24.061 338 ARG CCC N 1
ATOM 23295 C CA . ARG C 1 339 ? 107.078 -54.632 1.837 1.000 26.305 338 ARG CCC CA 1
ATOM 23296 C C . ARG C 1 339 ? 108.534 -54.514 1.357 1.000 25.073 338 ARG CCC C 1
ATOM 23297 O O . ARG C 1 339 ? 109.412 -55.151 1.985 1.000 22.816 338 ARG CCC O 1
ATOM 23318 N N . ALA C 1 340 ? 108.791 -53.701 0.324 1.000 23.440 339 ALA CCC N 1
ATOM 23319 C CA . ALA C 1 340 ? 110.144 -53.472 -0.229 1.000 23.282 339 ALA CCC CA 1
ATOM 23320 C C . ALA C 1 340 ? 111.034 -52.811 0.831 1.000 22.709 339 ALA CCC C 1
ATOM 23321 O O . ALA C 1 340 ? 112.199 -53.200 0.928 1.000 23.242 339 ALA CCC O 1
ATOM 23328 N N . ARG C 1 341 ? 110.510 -51.856 1.603 1.000 23.273 340 ARG CCC N 1
ATOM 23329 C CA . ARG C 1 341 ? 111.286 -51.148 2.655 1.000 24.575 340 ARG CCC CA 1
ATOM 23330 C C . ARG C 1 341 ? 111.746 -52.162 3.706 1.000 24.543 340 ARG CCC C 1
ATOM 23331 O O . ARG C 1 341 ? 112.941 -52.144 4.067 1.000 25.743 340 ARG CCC O 1
ATOM 23352 N N . VAL C 1 342 ? 110.838 -53.015 4.170 1.000 23.664 341 VAL CCC N 1
ATOM 23353 C CA . VAL C 1 342 ? 111.131 -54.018 5.230 1.000 23.384 341 VAL CCC CA 1
ATOM 23354 C C . VAL C 1 342 ? 112.147 -55.004 4.641 1.000 23.727 341 VAL CCC C 1
ATOM 23355 O O . VAL C 1 342 ? 113.224 -55.195 5.255 1.000 24.216 341 VAL CCC O 1
ATOM 23368 N N . THR C 1 343 ? 111.846 -55.552 3.461 1.000 22.148 342 THR CCC N 1
ATOM 23369 C CA . THR C 1 343 ? 112.697 -56.535 2.745 1.000 23.473 342 THR CCC CA 1
ATOM 23370 C C . THR C 1 343 ? 114.127 -56.010 2.569 1.000 23.900 342 THR CCC C 1
ATOM 23371 O O . THR C 1 343 ? 115.057 -56.718 2.982 1.000 24.889 342 THR CCC O 1
ATOM 23382 N N . LEU C 1 344 ? 114.305 -54.850 1.929 1.000 24.026 343 LEU CCC N 1
ATOM 23383 C CA . LEU C 1 344 ? 115.642 -54.421 1.446 1.000 24.327 343 LEU CCC CA 1
ATOM 23384 C C . LEU C 1 344 ? 116.466 -53.830 2.601 1.000 23.973 343 LEU CCC C 1
ATOM 23385 O O . LEU C 1 344 ? 117.712 -53.990 2.573 1.000 24.240 343 LEU CCC O 1
ATOM 23401 N N . THR C 1 345 ? 115.828 -53.248 3.623 1.000 22.580 344 THR CCC N 1
ATOM 23402 C CA . THR C 1 345 ? 116.544 -52.762 4.833 1.000 22.139 344 THR CCC CA 1
ATOM 23403 C C . THR C 1 345 ? 116.956 -53.952 5.713 1.000 22.880 344 THR CCC C 1
ATOM 23404 O O . THR C 1 345 ? 118.016 -53.834 6.345 1.000 23.295 344 THR CCC O 1
ATOM 23415 N N . LEU C 1 346 ? 116.192 -55.054 5.747 1.000 24.052 345 LEU CCC N 1
ATOM 23416 C CA . LEU C 1 346 ? 116.635 -56.301 6.441 1.000 24.999 345 LEU CCC CA 1
ATOM 23417 C C . LEU C 1 346 ? 117.849 -56.878 5.694 1.000 24.331 345 LEU CCC C 1
ATOM 23418 O O . LEU C 1 346 ? 118.866 -57.144 6.342 1.000 22.642 345 LEU CCC O 1
ATOM 23434 N N . ALA C 1 347 ? 117.764 -57.029 4.370 1.000 25.277 346 ALA CCC N 1
ATOM 23435 C CA . ALA C 1 347 ? 118.843 -57.629 3.546 1.000 24.864 346 ALA CCC CA 1
ATOM 23436 C C . ALA C 1 347 ? 120.122 -56.794 3.685 1.000 25.101 346 ALA CCC C 1
ATOM 23437 O O . ALA C 1 347 ? 121.191 -57.396 3.906 1.000 25.838 346 ALA CCC O 1
ATOM 23444 N N . ALA C 1 348 ? 120.022 -55.461 3.605 1.000 24.527 347 ALA CCC N 1
ATOM 23445 C CA . ALA C 1 348 ? 121.171 -54.528 3.720 1.000 24.543 347 ALA CCC CA 1
ATOM 23446 C C . ALA C 1 348 ? 121.892 -54.753 5.055 1.000 24.218 347 ALA CCC C 1
ATOM 23447 O O . ALA C 1 348 ? 123.140 -54.846 5.059 1.000 23.550 347 ALA CCC O 1
ATOM 23454 N N . ALA C 1 349 ? 121.141 -54.841 6.155 1.000 23.778 348 ALA CCC N 1
ATOM 23455 C CA . ALA C 1 349 ? 121.695 -55.043 7.513 1.000 24.223 348 ALA CCC CA 1
ATOM 23456 C C . ALA C 1 349 ? 122.423 -56.393 7.568 1.000 24.304 348 ALA CCC C 1
ATOM 23457 O O . ALA C 1 349 ? 123.536 -56.447 8.122 1.000 22.650 348 ALA CCC O 1
ATOM 23464 N N . GLN C 1 350 ? 121.845 -57.436 6.965 1.000 25.516 349 GLN CCC N 1
ATOM 23465 C CA . GLN C 1 350 ? 122.464 -58.787 6.906 1.000 26.490 349 GLN CCC CA 1
ATOM 23466 C C . GLN C 1 350 ? 123.763 -58.692 6.090 1.000 26.200 349 GLN CCC C 1
ATOM 23467 O O . GLN C 1 350 ? 124.792 -59.228 6.533 1.000 25.308 349 GLN CCC O 1
ATOM 23481 N N . VAL C 1 351 ? 123.747 -57.988 4.960 1.000 26.895 350 VAL CCC N 1
ATOM 23482 C CA . VAL C 1 351 ? 124.946 -57.867 4.076 1.000 27.659 350 VAL CCC CA 1
ATOM 23483 C C . VAL C 1 351 ? 126.050 -57.104 4.817 1.000 28.257 350 VAL CCC C 1
ATOM 23484 O O . VAL C 1 351 ? 127.221 -57.517 4.717 1.000 27.465 350 VAL CCC O 1
ATOM 23497 N N . ASN C 1 352 ? 125.691 -56.040 5.537 1.000 28.765 351 ASN CCC N 1
ATOM 23498 C CA . ASN C 1 352 ? 126.652 -55.240 6.337 1.000 30.383 351 ASN CCC CA 1
ATOM 23499 C C . ASN C 1 352 ? 127.245 -56.120 7.451 1.000 29.911 351 ASN CCC C 1
ATOM 23500 O O . ASN C 1 352 ? 128.473 -56.080 7.639 1.000 28.756 351 ASN CCC O 1
ATOM 23511 N N . GLN C 1 353 ? 126.419 -56.888 8.167 1.000 27.605 352 GLN CCC N 1
ATOM 23512 C CA . GLN C 1 353 ? 126.892 -57.779 9.267 1.000 30.425 352 GLN CCC CA 1
ATOM 23513 C C . GLN C 1 353 ? 127.892 -58.784 8.675 1.000 28.340 352 GLN CCC C 1
ATOM 23514 O O . GLN C 1 353 ? 128.989 -58.959 9.246 1.000 27.881 352 GLN CCC O 1
ATOM 23528 N N . PHE C 1 354 ? 127.540 -59.400 7.548 1.000 26.654 353 PHE CCC N 1
ATOM 23529 C CA . PHE C 1 354 ? 128.382 -60.388 6.828 1.000 27.474 353 PHE CCC CA 1
ATOM 23530 C C . PHE C 1 354 ? 129.741 -59.763 6.482 1.000 28.277 353 PHE CCC C 1
ATOM 23531 O O . PHE C 1 354 ? 130.768 -60.365 6.812 1.000 26.623 353 PHE CCC O 1
ATOM 23548 N N . ASP C 1 355 ? 129.736 -58.577 5.863 1.000 31.481 354 ASP CCC N 1
ATOM 23549 C CA . ASP C 1 355 ? 130.951 -57.816 5.448 1.000 34.594 354 ASP CCC CA 1
ATOM 23550 C C . ASP C 1 355 ? 131.908 -57.672 6.644 1.000 34.913 354 ASP CCC C 1
ATOM 23551 O O . ASP C 1 355 ? 133.125 -57.828 6.451 1.000 34.370 354 ASP CCC O 1
ATOM 23560 N N . ASN C 1 356 ? 131.382 -57.430 7.847 1.000 34.427 355 ASN CCC N 1
ATOM 23561 C CA . ASN C 1 356 ? 132.187 -57.117 9.059 1.000 36.584 355 ASN CCC CA 1
ATOM 23562 C C . ASN C 1 356 ? 132.754 -58.384 9.712 1.000 35.377 355 ASN CCC C 1
ATOM 23563 O O . ASN C 1 356 ? 133.575 -58.238 10.611 1.000 36.307 355 ASN CCC O 1
ATOM 23574 N N . GLN C 1 357 ? 132.343 -59.577 9.282 1.000 35.037 356 GLN CCC N 1
ATOM 23575 C CA . GLN C 1 357 ? 132.725 -60.849 9.949 1.000 35.220 356 GLN CCC CA 1
ATOM 23576 C C . GLN C 1 357 ? 134.156 -61.247 9.577 1.000 36.500 356 GLN CCC C 1
ATOM 23577 O O . GLN C 1 357 ? 134.797 -61.942 10.381 1.000 35.000 356 GLN CCC O 1
ATOM 23591 N N . ALA C 1 358 ? 134.626 -60.860 8.393 1.000 36.975 357 ALA CCC N 1
ATOM 23592 C CA . ALA C 1 358 ? 135.980 -61.198 7.903 1.000 41.380 357 ALA CCC CA 1
ATOM 23593 C C . ALA C 1 358 ? 136.337 -60.288 6.729 1.000 43.356 357 ALA CCC C 1
ATOM 23594 O O . ALA C 1 358 ? 135.468 -60.068 5.863 1.000 39.968 357 ALA CCC O 1
ATOM 23601 N N . ALA C 1 359 ? 137.565 -59.763 6.721 1.000 50.707 358 ALA CCC N 1
ATOM 23602 C CA . ALA C 1 359 ? 138.184 -59.141 5.529 1.000 52.869 358 ALA CCC CA 1
ATOM 23603 C C . ALA C 1 359 ? 138.125 -60.185 4.410 1.000 52.653 358 ALA CCC C 1
ATOM 23604 O O . ALA C 1 359 ? 138.457 -61.350 4.680 1.000 59.104 358 ALA CCC O 1
ATOM 23611 N N . GLY C 1 360 ? 137.638 -59.807 3.230 1.000 53.025 359 GLY CCC N 1
ATOM 23612 C CA . GLY C 1 360 ? 137.422 -60.746 2.116 1.000 52.522 359 GLY CCC CA 1
ATOM 23613 C C . GLY C 1 360 ? 135.954 -61.073 1.938 1.000 51.480 359 GLY CCC C 1
ATOM 23614 O O . GLY C 1 360 ? 135.571 -61.402 0.805 1.000 52.594 359 GLY CCC O 1
ATOM 23618 N N . ASN C 1 361 ? 135.154 -61.005 3.011 1.000 49.444 360 ASN CCC N 1
ATOM 23619 C CA . ASN C 1 361 ? 133.672 -61.029 2.910 1.000 42.663 360 ASN CCC CA 1
ATOM 23620 C C . ASN C 1 361 ? 133.265 -59.779 2.129 1.000 46.234 360 ASN CCC C 1
ATOM 23621 O O . ASN C 1 361 ? 133.613 -58.668 2.578 1.000 53.454 360 ASN CCC O 1
ATOM 23632 N N . THR C 1 362 ? 132.627 -59.967 0.974 1.000 41.699 361 THR CCC N 1
ATOM 23633 C CA . THR C 1 362 ? 132.108 -58.887 0.103 1.000 39.700 361 THR CCC CA 1
ATOM 23634 C C . THR C 1 362 ? 130.592 -59.019 0.038 1.000 41.460 361 THR CCC C 1
ATOM 23635 O O . THR C 1 362 ? 130.054 -60.112 0.216 1.000 38.635 361 THR CCC O 1
ATOM 23646 N N . PRO C 1 363 ? 129.871 -57.906 -0.219 1.000 44.143 362 PRO CCC N 1
ATOM 23647 C CA . PRO C 1 363 ? 128.430 -57.953 -0.456 1.000 44.179 362 PRO CCC CA 1
ATOM 23648 C C . PRO C 1 363 ? 128.030 -59.050 -1.449 1.000 42.641 362 PRO CCC C 1
ATOM 23649 O O . PRO C 1 363 ? 126.959 -59.597 -1.316 1.000 49.025 362 PRO CCC O 1
ATOM 23660 N N . GLU C 1 364 ? 128.909 -59.351 -2.406 1.000 40.314 363 GLU CCC N 1
ATOM 23661 C CA . GLU C 1 364 ? 128.646 -60.282 -3.531 1.000 39.008 363 GLU CCC CA 1
ATOM 23662 C C . GLU C 1 364 ? 128.778 -61.741 -3.062 1.000 38.178 363 GLU CCC C 1
ATOM 23663 O O . GLU C 1 364 ? 128.032 -62.605 -3.581 1.000 37.582 363 GLU CCC O 1
ATOM 23675 N N . GLN C 1 365 ? 129.686 -62.029 -2.128 1.000 34.681 364 GLN CCC N 1
ATOM 23676 C CA . GLN C 1 365 ? 129.805 -63.375 -1.503 1.000 33.978 364 GLN CCC CA 1
ATOM 23677 C C . GLN C 1 365 ? 128.578 -63.631 -0.608 1.000 29.718 364 GLN CCC C 1
ATOM 23678 O O . GLN C 1 365 ? 128.184 -64.801 -0.474 1.000 28.954 364 GLN CCC O 1
ATOM 23692 N N . ALA C 1 366 ? 127.979 -62.586 -0.030 1.000 28.169 365 ALA CCC N 1
ATOM 23693 C CA . ALA C 1 366 ? 126.784 -62.679 0.855 1.000 28.230 365 ALA CCC CA 1
ATOM 23694 C C . ALA C 1 366 ? 125.613 -63.318 0.091 1.000 28.304 365 ALA CCC C 1
ATOM 23695 O O . ALA C 1 366 ? 124.818 -64.058 0.707 1.000 27.003 365 ALA CCC O 1
ATOM 23702 N N . GLN C 1 367 ? 125.538 -63.078 -1.218 1.000 27.922 366 GLN CCC N 1
ATOM 23703 C CA . GLN C 1 367 ? 124.419 -63.523 -2.091 1.000 29.311 366 GLN CCC CA 1
ATOM 23704 C C . GLN C 1 367 ? 124.139 -65.017 -1.895 1.000 28.111 366 GLN CCC C 1
ATOM 23705 O O . GLN C 1 367 ? 122.942 -65.383 -1.813 1.000 26.823 366 GLN CCC O 1
ATOM 23719 N N . SER C 1 368 ? 125.188 -65.847 -1.844 1.000 27.836 367 SER CCC N 1
ATOM 23720 C CA . SER C 1 368 ? 125.085 -67.328 -1.914 1.000 28.696 367 SER CCC CA 1
ATOM 23721 C C . SER C 1 368 ? 125.767 -68.013 -0.721 1.000 27.774 367 SER CCC C 1
ATOM 23722 O O . SER C 1 368 ? 125.790 -69.256 -0.705 1.000 28.827 367 SER CCC O 1
ATOM 23730 N N . ALA C 1 369 ? 126.274 -67.249 0.248 1.000 26.355 368 ALA CCC N 1
ATOM 23731 C CA . ALA C 1 369 ? 126.920 -67.774 1.469 1.000 26.203 368 ALA CCC CA 1
ATOM 23732 C C . ALA C 1 369 ? 125.936 -68.697 2.194 1.000 25.159 368 ALA CCC C 1
ATOM 23733 O O . ALA C 1 369 ? 124.718 -68.432 2.145 1.000 24.948 368 ALA CCC O 1
ATOM 23740 N N . ASP C 1 370 ? 126.444 -69.748 2.835 1.000 24.349 369 ASP CCC N 1
ATOM 23741 C CA . ASP C 1 370 ? 125.622 -70.631 3.700 1.000 23.808 369 ASP CCC CA 1
ATOM 23742 C C . ASP C 1 370 ? 124.955 -69.758 4.765 1.000 22.629 369 ASP CCC C 1
ATOM 23743 O O . ASP C 1 370 ? 125.550 -68.751 5.172 1.000 20.708 369 ASP CCC O 1
ATOM 23752 N N . VAL C 1 371 ? 123.758 -70.135 5.198 1.000 22.785 370 VAL CCC N 1
ATOM 23753 C CA . VAL C 1 371 ? 123.148 -69.575 6.433 1.000 22.688 370 VAL CCC CA 1
ATOM 23754 C C . VAL C 1 371 ? 123.674 -70.400 7.613 1.000 23.344 370 VAL CCC C 1
ATOM 23755 O O . VAL C 1 371 ? 123.690 -71.632 7.487 1.000 23.910 370 VAL CCC O 1
ATOM 23768 N N . VAL C 1 372 ? 124.097 -69.744 8.700 1.000 22.418 371 VAL CCC N 1
ATOM 23769 C CA . VAL C 1 372 ? 124.349 -70.418 10.007 1.000 22.991 371 VAL CCC CA 1
ATOM 23770 C C . VAL C 1 372 ? 123.307 -69.912 11.012 1.000 23.852 371 VAL CCC C 1
ATOM 23771 O O . VAL C 1 372 ? 123.322 -68.715 11.339 1.000 23.104 371 VAL CCC O 1
ATOM 23784 N N . SER C 1 373 ? 122.407 -70.804 11.429 1.000 24.546 372 SER CCC N 1
ATOM 23785 C CA . SER C 1 373 ? 121.420 -70.577 12.512 1.000 24.687 372 SER CCC CA 1
ATOM 23786 C C . SER C 1 373 ? 122.095 -70.907 13.846 1.000 24.311 372 SER CCC C 1
ATOM 23787 O O . SER C 1 373 ? 122.636 -72.021 13.987 1.000 23.571 372 SER CCC O 1
ATOM 23795 N N . LEU C 1 374 ? 122.105 -69.950 14.767 1.000 24.584 373 LEU CCC N 1
ATOM 23796 C CA . LEU C 1 374 ? 122.739 -70.088 16.100 1.000 25.151 373 LEU CCC CA 1
ATOM 23797 C C . LEU C 1 374 ? 121.656 -70.289 17.156 1.000 25.842 373 LEU CCC C 1
ATOM 23798 O O . LEU C 1 374 ? 120.826 -69.375 17.335 1.000 24.609 373 LEU CCC O 1
ATOM 23814 N N . SER C 1 375 ? 121.674 -71.450 17.818 1.000 26.700 374 SER CCC N 1
ATOM 23815 C CA . SER C 1 375 ? 120.835 -71.744 19.008 1.000 27.016 374 SER CCC CA 1
ATOM 23816 C C . SER C 1 375 ? 121.432 -71.034 20.222 1.000 27.291 374 SER CCC C 1
ATOM 23817 O O . SER C 1 375 ? 122.288 -71.626 20.891 1.000 27.494 374 SER CCC O 1
ATOM 23825 N N . CYS C 1 376 ? 121.010 -69.795 20.466 1.000 27.573 375 CYS CCC N 1
ATOM 23826 C CA . CYS C 1 376 ? 121.446 -68.969 21.621 1.000 29.392 375 CYS CCC CA 1
ATOM 23827 C C . CYS C 1 376 ? 120.932 -69.599 22.923 1.000 29.438 375 CYS CCC C 1
ATOM 23828 O O . CYS C 1 376 ? 119.836 -70.197 22.904 1.000 28.578 375 CYS CCC O 1
ATOM 23835 N N . SER C 1 377 ? 121.717 -69.502 23.998 1.000 28.534 376 SER CCC N 1
ATOM 23836 C CA . SER C 1 377 ? 121.362 -70.012 25.346 1.000 29.067 376 SER CCC CA 1
ATOM 23837 C C . SER C 1 377 ? 120.356 -69.060 25.987 1.000 28.990 376 SER CCC C 1
ATOM 23838 O O . SER C 1 377 ? 120.614 -67.847 25.959 1.000 32.381 376 SER CCC O 1
ATOM 23846 N N . ALA C 1 378 ? 119.280 -69.596 26.560 1.000 29.788 377 ALA CCC N 1
ATOM 23847 C CA . ALA C 1 378 ? 118.160 -68.837 27.168 1.000 33.765 377 ALA CCC CA 1
ATOM 23848 C C . ALA C 1 378 ? 118.697 -67.812 28.174 1.000 38.366 377 ALA CCC C 1
ATOM 23849 O O . ALA C 1 378 ? 119.497 -68.206 29.053 1.000 37.147 377 ALA CCC O 1
ATOM 23856 N N . GLY C 1 379 ? 118.295 -66.547 28.003 1.000 41.926 378 GLY CCC N 1
ATOM 23857 C CA . GLY C 1 379 ? 118.565 -65.426 28.925 1.000 44.845 378 GLY CCC CA 1
ATOM 23858 C C . GLY C 1 379 ? 119.992 -64.898 28.849 1.000 45.569 378 GLY CCC C 1
ATOM 23859 O O . GLY C 1 379 ? 120.260 -63.886 29.529 1.000 48.278 378 GLY CCC O 1
ATOM 23863 N N . ALA C 1 380 ? 120.893 -65.542 28.095 1.000 41.126 379 ALA CCC N 1
ATOM 23864 C CA . ALA C 1 380 ? 122.282 -65.065 27.908 1.000 39.412 379 ALA CCC CA 1
ATOM 23865 C C . ALA C 1 380 ? 122.227 -63.744 27.139 1.000 39.081 379 ALA CCC C 1
ATOM 23866 O O . ALA C 1 380 ? 121.511 -63.678 26.124 1.000 38.923 379 ALA CCC O 1
ATOM 23873 N N . LEU C 1 381 ? 122.947 -62.730 27.616 1.000 37.673 380 LEU CCC N 1
ATOM 23874 C CA . LEU C 1 381 ? 122.910 -61.354 27.055 1.000 40.749 380 LEU CCC CA 1
ATOM 23875 C C . LEU C 1 381 ? 123.621 -61.327 25.699 1.000 39.976 380 LEU CCC C 1
ATOM 23876 O O . LEU C 1 381 ? 123.159 -60.589 24.821 1.000 41.826 380 LEU CCC O 1
ATOM 23892 N N . HIS C 1 382 ? 124.679 -62.127 25.540 1.000 39.902 381 HIS CCC N 1
ATOM 23893 C CA . HIS C 1 382 ? 125.478 -62.253 24.291 1.000 40.858 381 HIS CCC CA 1
ATOM 23894 C C . HIS C 1 382 ? 125.326 -63.671 23.725 1.000 38.193 381 HIS CCC C 1
ATOM 23895 O O . HIS C 1 382 ? 125.256 -64.625 24.516 1.000 38.386 381 HIS CCC O 1
ATOM 23910 N N . CYS C 1 383 ? 125.228 -63.784 22.399 1.000 36.859 382 CYS CCC N 1
ATOM 23911 C CA . CYS C 1 383 ? 125.155 -65.059 21.638 1.000 34.839 382 CYS CCC CA 1
ATOM 23912 C C . CYS C 1 383 ? 126.321 -65.067 20.641 1.000 36.702 382 CYS CCC C 1
ATOM 23913 O O . CYS C 1 383 ? 126.180 -64.549 19.512 1.000 35.122 382 CYS CCC O 1
ATOM 23920 N N . SER C 1 384 ? 127.448 -65.621 21.068 1.000 35.884 383 SER CCC N 1
ATOM 23921 C CA . SER C 1 384 ? 128.750 -65.543 20.360 1.000 38.394 383 SER CCC CA 1
ATOM 23922 C C . SER C 1 384 ? 128.770 -66.545 19.199 1.000 34.439 383 SER CCC C 1
ATOM 23923 O O . SER C 1 384 ? 128.374 -67.698 19.401 1.000 34.844 383 SER CCC O 1
ATOM 23931 N N . ALA C 1 385 ? 129.163 -66.106 18.008 1.000 32.254 384 ALA CCC N 1
ATOM 23932 C CA . ALA C 1 385 ? 129.226 -66.955 16.800 1.000 32.154 384 ALA CCC CA 1
ATOM 23933 C C . ALA C 1 385 ? 130.493 -67.798 16.871 1.000 30.443 384 ALA CCC C 1
ATOM 23934 O O . ALA C 1 385 ? 131.528 -67.299 17.284 1.000 30.768 384 ALA CCC O 1
ATOM 23941 N N . PRO C 1 386 ? 130.475 -69.092 16.488 1.000 29.179 385 PRO CCC N 1
ATOM 23942 C CA . PRO C 1 386 ? 131.713 -69.867 16.415 1.000 29.540 385 PRO CCC CA 1
ATOM 23943 C C . PRO C 1 386 ? 132.601 -69.316 15.287 1.000 31.326 385 PRO CCC C 1
ATOM 23944 O O . PRO C 1 386 ? 132.058 -68.796 14.323 1.000 29.977 385 PRO CCC O 1
ATOM 23955 N N . ALA C 1 387 ? 133.926 -69.418 15.429 1.000 30.123 386 ALA CCC N 1
ATOM 23956 C CA . ALA C 1 387 ? 134.913 -68.830 14.487 1.000 31.847 386 ALA CCC CA 1
ATOM 23957 C C . ALA C 1 387 ? 134.685 -69.368 13.060 1.000 31.378 386 ALA CCC C 1
ATOM 23958 O O . ALA C 1 387 ? 134.835 -68.582 12.097 1.000 31.680 386 ALA CCC O 1
ATOM 23965 N N . ASP C 1 388 ? 134.271 -70.634 12.923 1.000 30.625 387 ASP CCC N 1
ATOM 23966 C CA . ASP C 1 388 ? 134.075 -71.307 11.610 1.000 31.068 387 ASP CCC CA 1
ATOM 23967 C C . ASP C 1 388 ? 132.807 -70.781 10.905 1.000 29.389 387 ASP CCC C 1
ATOM 23968 O O . ASP C 1 388 ? 132.597 -71.181 9.763 1.000 30.048 387 ASP CCC O 1
ATOM 23977 N N . SER C 1 389 ? 132.015 -69.892 11.521 1.000 28.327 388 SER CCC N 1
ATOM 23978 C CA . SER C 1 389 ? 130.787 -69.302 10.913 1.000 28.314 388 SER CCC CA 1
ATOM 23979 C C . SER C 1 389 ? 131.064 -67.947 10.230 1.000 28.750 388 SER CCC C 1
ATOM 23980 O O . SER C 1 389 ? 130.119 -67.397 9.641 1.000 29.303 388 SER CCC O 1
ATOM 23988 N N . ALA C 1 390 ? 132.303 -67.441 10.269 1.000 28.288 389 ALA CCC N 1
ATOM 23989 C CA . ALA C 1 390 ? 132.718 -66.131 9.709 1.000 28.455 389 ALA CCC CA 1
ATOM 23990 C C . ALA C 1 390 ? 132.285 -65.971 8.244 1.000 28.247 389 ALA CCC C 1
ATOM 23991 O O . ALA C 1 390 ? 132.009 -64.814 7.838 1.000 28.512 389 ALA CCC O 1
ATOM 23998 N N . ASN C 1 391 ? 132.248 -67.059 7.470 1.000 27.302 390 ASN CCC N 1
ATOM 23999 C CA . ASN C 1 391 ? 131.963 -67.030 6.007 1.000 27.564 390 ASN CCC CA 1
ATOM 24000 C C . ASN C 1 391 ? 130.468 -67.264 5.732 1.000 25.339 390 ASN CCC C 1
ATOM 24001 O O . ASN C 1 391 ? 130.131 -67.594 4.577 1.000 23.530 390 ASN CCC O 1
ATOM 24012 N N . ALA C 1 392 ? 129.597 -67.087 6.733 1.000 24.689 391 ALA CCC N 1
ATOM 24013 C CA . ALA C 1 392 ? 128.158 -67.418 6.631 1.000 23.917 391 ALA CCC CA 1
ATOM 24014 C C . ALA C 1 392 ? 127.284 -66.209 6.995 1.000 23.615 391 ALA CCC C 1
ATOM 24015 O O . ALA C 1 392 ? 127.778 -65.278 7.654 1.000 23.502 391 ALA CCC O 1
ATOM 24022 N N . LEU C 1 393 ? 126.026 -66.243 6.544 1.000 22.583 392 LEU CCC N 1
ATOM 24023 C CA . LEU C 1 393 ? 124.924 -65.346 6.971 1.000 23.247 392 LEU CCC CA 1
ATOM 24024 C C . LEU C 1 393 ? 124.406 -65.853 8.318 1.000 24.467 392 LEU CCC C 1
ATOM 24025 O O . LEU C 1 393 ? 123.797 -66.937 8.342 1.000 23.938 392 LEU CCC O 1
ATOM 24041 N N . LEU C 1 394 ? 124.656 -65.109 9.394 1.000 26.199 393 LEU CCC N 1
ATOM 24042 C CA . LEU C 1 394 ? 124.281 -65.515 10.772 1.000 26.929 393 LEU CCC CA 1
ATOM 24043 C C . LEU C 1 394 ? 122.827 -65.129 11.052 1.000 26.355 393 LEU CCC C 1
ATOM 24044 O O . LEU C 1 394 ? 122.441 -64.013 10.709 1.000 24.451 393 LEU CCC O 1
ATOM 24060 N N . GLU C 1 395 ? 122.059 -66.054 11.627 1.000 26.257 394 GLU CCC N 1
ATOM 24061 C CA . GLU C 1 395 ? 120.752 -65.772 12.265 1.000 28.655 394 GLU CCC CA 1
ATOM 24062 C C . GLU C 1 395 ? 120.764 -66.398 13.658 1.000 28.459 394 GLU CCC C 1
ATOM 24063 O O . GLU C 1 395 ? 121.128 -67.584 13.785 1.000 27.222 394 GLU CCC O 1
ATOM 24075 N N . ARG C 1 396 ? 120.384 -65.612 14.660 1.000 27.810 395 ARG CCC N 1
ATOM 24076 C CA . ARG C 1 396 ? 120.290 -66.069 16.067 1.000 28.987 395 ARG CCC CA 1
ATOM 24077 C C . ARG C 1 396 ? 118.846 -66.484 16.352 1.000 27.531 395 ARG CCC C 1
ATOM 24078 O O . ARG C 1 396 ? 117.933 -65.709 16.036 1.000 27.961 395 ARG CCC O 1
ATOM 24099 N N . GLU C 1 397 ? 118.672 -67.700 16.855 1.000 26.415 396 GLU CCC N 1
ATOM 24100 C CA . GLU C 1 397 ? 117.374 -68.244 17.319 1.000 28.756 396 GLU CCC CA 1
ATOM 24101 C C . GLU C 1 397 ? 117.109 -67.681 18.718 1.000 28.988 396 GLU CCC C 1
ATOM 24102 O O . GLU C 1 397 ? 117.884 -67.991 19.662 1.000 31.447 396 GLU CCC O 1
ATOM 24114 N N . HIS C 1 398 ? 116.090 -66.844 18.822 1.000 26.362 397 HIS CCC N 1
ATOM 24115 C CA . HIS C 1 398 ? 115.492 -66.366 20.095 1.000 26.684 397 HIS CCC CA 1
ATOM 24116 C C . HIS C 1 398 ? 113.985 -66.544 20.007 1.000 26.234 397 HIS CCC C 1
ATOM 24117 O O . HIS C 1 398 ? 113.410 -66.375 18.926 1.000 24.862 397 HIS CCC O 1
ATOM 24132 N N . PRO C 1 399 ? 113.295 -66.828 21.133 1.000 27.181 398 PRO CCC N 1
ATOM 24133 C CA . PRO C 1 399 ? 111.834 -66.816 21.138 1.000 26.776 398 PRO CCC CA 1
ATOM 24134 C C . PRO C 1 399 ? 111.338 -65.484 20.560 1.000 25.825 398 PRO CCC C 1
ATOM 24135 O O . PRO C 1 399 ? 111.945 -64.458 20.820 1.000 27.198 398 PRO CCC O 1
ATOM 24146 N N . ASN C 1 400 ? 110.281 -65.530 19.759 1.000 27.053 399 ASN CCC N 1
ATOM 24147 C CA . ASN C 1 400 ? 109.650 -64.331 19.156 1.000 26.462 399 ASN CCC CA 1
ATOM 24148 C C . ASN C 1 400 ? 108.153 -64.359 19.472 1.000 25.326 399 ASN CCC C 1
ATOM 24149 O O . ASN C 1 400 ? 107.692 -65.320 20.128 1.000 22.943 399 ASN CCC O 1
ATOM 24160 N N . GLY C 1 401 ? 107.433 -63.326 19.033 1.000 24.670 400 GLY CCC N 1
ATOM 24161 C CA . GLY C 1 401 ? 105.998 -63.129 19.304 1.000 25.328 400 GLY CCC CA 1
ATOM 24162 C C . GLY C 1 401 ? 105.174 -64.353 18.974 1.000 24.329 400 GLY CCC C 1
ATOM 24163 O O . GLY C 1 401 ? 104.278 -64.672 19.760 1.000 24.283 400 GLY CCC O 1
ATOM 24167 N N . ALA C 1 402 ? 105.484 -65.032 17.867 1.000 24.657 401 ALA CCC N 1
ATOM 24168 C CA . ALA C 1 402 ? 104.745 -66.220 17.376 1.000 25.983 401 ALA CCC CA 1
ATOM 24169 C C . ALA C 1 402 ? 104.756 -67.325 18.444 1.000 26.591 401 ALA CCC C 1
ATOM 24170 O O . ALA C 1 402 ? 103.802 -68.109 18.481 1.000 26.199 401 ALA CCC O 1
ATOM 24177 N N . ASN C 1 403 ? 105.781 -67.380 19.297 1.000 25.192 402 ASN CCC N 1
ATOM 24178 C CA . ASN C 1 403 ? 105.883 -68.423 20.352 1.000 26.239 402 ASN CCC CA 1
ATOM 24179 C C . ASN C 1 403 ? 104.956 -68.104 21.534 1.000 26.202 402 ASN CCC C 1
ATOM 24180 O O . ASN C 1 403 ? 104.789 -68.987 22.398 1.000 26.503 402 ASN CCC O 1
ATOM 24191 N N . PHE C 1 404 ? 104.372 -66.905 21.593 1.000 25.591 403 PHE CCC N 1
ATOM 24192 C CA . PHE C 1 404 ? 103.603 -66.434 22.776 1.000 26.906 403 PHE CCC CA 1
ATOM 24193 C C . PHE C 1 404 ? 102.155 -66.076 22.415 1.000 28.552 403 PHE CCC C 1
ATOM 24194 O O . PHE C 1 404 ? 101.430 -65.644 23.328 1.000 30.633 403 PHE CCC O 1
ATOM 24211 N N . LEU C 1 405 ? 101.723 -66.296 21.170 1.000 28.455 404 LEU CCC N 1
ATOM 24212 C CA . LEU C 1 405 ? 100.347 -65.952 20.709 1.000 30.024 404 LEU CCC CA 1
ATOM 24213 C C . LEU C 1 405 ? 99.316 -66.866 21.391 1.000 30.473 404 LEU CCC C 1
ATOM 24214 O O . LEU C 1 405 ? 98.164 -66.421 21.563 1.000 29.934 404 LEU CCC O 1
ATOM 24230 N N . GLY C 1 406 ? 99.720 -68.085 21.767 1.000 31.632 405 GLY CCC N 1
ATOM 24231 C CA . GLY C 1 406 ? 98.856 -69.090 22.416 1.000 32.404 405 GLY CCC CA 1
ATOM 24232 C C . GLY C 1 406 ? 97.818 -69.658 21.461 1.000 34.820 405 GLY CCC C 1
ATOM 24233 O O . GLY C 1 406 ? 97.895 -69.377 20.251 1.000 33.163 405 GLY CCC O 1
ATOM 24237 N N . ALA C 1 407 ? 96.872 -70.432 22.000 1.000 36.919 406 ALA CCC N 1
ATOM 24238 C CA . ALA C 1 407 ? 95.748 -71.068 21.276 1.000 37.851 406 ALA CCC CA 1
ATOM 24239 C C . ALA C 1 407 ? 94.874 -70.001 20.603 1.000 35.502 406 ALA CCC C 1
ATOM 24240 O O . ALA C 1 407 ? 94.716 -68.903 21.174 1.000 36.043 406 ALA CCC O 1
ATOM 24247 N N . GLY C 1 408 ? 94.301 -70.339 19.445 1.000 34.176 407 GLY CCC N 1
ATOM 24248 C CA . GLY C 1 408 ? 93.320 -69.505 18.726 1.000 35.990 407 GLY CCC CA 1
ATOM 24249 C C . GLY C 1 408 ? 93.539 -69.566 17.229 1.000 36.188 407 GLY CCC C 1
ATOM 24250 O O . GLY C 1 408 ? 94.458 -70.286 16.796 1.000 37.329 407 GLY CCC O 1
ATOM 24254 N N . GLU C 1 409 ? 92.748 -68.808 16.468 1.000 39.511 408 GLU CCC N 1
ATOM 24255 C CA . GLU C 1 409 ? 92.828 -68.736 14.983 1.000 39.518 408 GLU CCC CA 1
ATOM 24256 C C . GLU C 1 409 ? 94.055 -67.905 14.577 1.000 36.352 408 GLU CCC C 1
ATOM 24257 O O . GLU C 1 409 ? 94.625 -67.221 15.446 1.000 34.846 408 GLU CCC O 1
ATOM 24269 N N . ALA C 1 410 ? 94.440 -67.947 13.297 1.000 34.304 409 ALA CCC N 1
ATOM 24270 C CA . ALA C 1 410 ? 95.654 -67.287 12.760 1.000 33.647 409 ALA CCC CA 1
ATOM 24271 C C . ALA C 1 410 ? 95.586 -65.778 13.026 1.000 31.981 409 ALA CCC C 1
ATOM 24272 O O . ALA C 1 410 ? 94.563 -65.148 12.680 1.000 31.159 409 ALA CCC O 1
ATOM 24279 N N . VAL C 1 411 ? 96.642 -65.230 13.632 1.000 29.911 410 VAL CCC N 1
ATOM 24280 C CA . VAL C 1 411 ? 96.841 -63.766 13.816 1.000 28.905 410 VAL CCC CA 1
ATOM 24281 C C . VAL C 1 411 ? 97.457 -63.218 12.528 1.000 28.904 410 VAL CCC C 1
ATOM 24282 O O . VAL C 1 411 ? 98.420 -63.825 11.997 1.000 27.772 410 VAL CCC O 1
ATOM 24295 N N . SER C 1 412 ? 96.883 -62.133 12.015 1.000 28.004 411 SER CCC N 1
ATOM 24296 C CA . SER C 1 412 ? 97.401 -61.406 10.830 1.000 27.265 411 SER CCC CA 1
ATOM 24297 C C . SER C 1 412 ? 97.072 -59.931 11.006 1.000 25.883 411 SER CCC C 1
ATOM 24298 O O . SER C 1 412 ? 96.227 -59.614 11.860 1.000 26.336 411 SER CCC O 1
ATOM 24306 N N . PHE C 1 413 ? 97.754 -59.084 10.240 1.000 25.181 412 PHE CCC N 1
ATOM 24307 C CA . PHE C 1 413 ? 97.734 -57.607 10.348 1.000 26.066 412 PHE CCC CA 1
ATOM 24308 C C . PHE C 1 413 ? 97.139 -57.047 9.058 1.000 27.719 412 PHE CCC C 1
ATOM 24309 O O . PHE C 1 413 ? 97.708 -57.311 7.987 1.000 26.131 412 PHE CCC O 1
ATOM 24326 N N . THR C 1 414 ? 96.022 -56.327 9.169 1.000 28.182 413 THR CCC N 1
ATOM 24327 C CA . THR C 1 414 ? 95.270 -55.748 8.025 1.000 27.899 413 THR CCC CA 1
ATOM 24328 C C . THR C 1 414 ? 94.908 -54.294 8.349 1.000 28.048 413 THR CCC C 1
ATOM 24329 O O . THR C 1 414 ? 94.929 -53.929 9.551 1.000 27.597 413 THR CCC O 1
ATOM 24340 N N . THR C 1 415 ? 94.564 -53.511 7.318 1.000 28.084 414 THR CCC N 1
ATOM 24341 C CA . THR C 1 415 ? 94.069 -52.111 7.433 1.000 28.096 414 THR CCC CA 1
ATOM 24342 C C . THR C 1 415 ? 92.812 -52.072 8.317 1.000 29.335 414 THR CCC C 1
ATOM 24343 O O . THR C 1 415 ? 92.645 -51.078 9.048 1.000 29.886 414 THR CCC O 1
ATOM 24354 N N . ARG C 1 416 ? 91.989 -53.125 8.273 1.000 30.921 415 ARG CCC N 1
ATOM 24355 C CA . ARG C 1 416 ? 90.727 -53.257 9.050 1.000 32.723 415 ARG CCC CA 1
ATOM 24356 C C . ARG C 1 416 ? 91.022 -53.716 10.485 1.000 32.555 415 ARG CCC C 1
ATOM 24357 O O . ARG C 1 416 ? 90.051 -53.810 11.272 1.000 31.263 415 ARG CCC O 1
ATOM 24378 N N . GLY C 1 417 ? 92.290 -54.019 10.801 1.000 31.677 416 GLY CCC N 1
ATOM 24379 C CA . GLY C 1 417 ? 92.772 -54.332 12.160 1.000 28.609 416 GLY CCC CA 1
ATOM 24380 C C . GLY C 1 417 ? 93.510 -55.658 12.235 1.000 29.132 416 GLY CCC C 1
ATOM 24381 O O . GLY C 1 417 ? 93.590 -56.374 11.210 1.000 29.413 416 GLY CCC O 1
ATOM 24385 N N . THR C 1 418 ? 94.032 -55.982 13.420 1.000 27.675 417 THR CCC N 1
ATOM 24386 C CA . THR C 1 418 ? 94.621 -57.303 13.746 1.000 28.204 417 THR CCC CA 1
ATOM 24387 C C . THR C 1 418 ? 93.506 -58.347 13.861 1.000 29.006 417 THR CCC C 1
ATOM 24388 O O . THR C 1 418 ? 92.554 -58.100 14.603 1.000 29.914 417 THR CCC O 1
ATOM 24399 N N . ARG C 1 419 ? 93.645 -59.483 13.175 1.000 28.549 418 ARG CCC N 1
ATOM 24400 C CA . ARG C 1 419 ? 92.653 -60.584 13.198 1.000 30.869 418 ARG CCC CA 1
ATOM 24401 C C . ARG C 1 419 ? 92.959 -61.520 14.370 1.000 31.412 418 ARG CCC C 1
ATOM 24402 O O . ARG C 1 419 ? 94.162 -61.803 14.614 1.000 31.551 418 ARG CCC O 1
ATOM 24423 N N . ASN C 1 420 ? 91.904 -61.933 15.080 1.000 28.100 419 ASN CCC N 1
ATOM 24424 C CA . ASN C 1 420 ? 91.918 -63.033 16.078 1.000 30.476 419 ASN CCC CA 1
ATOM 24425 C C . ASN C 1 420 ? 92.827 -62.658 17.250 1.000 29.713 419 ASN CCC C 1
ATOM 24426 O O . ASN C 1 420 ? 93.669 -63.493 17.643 1.000 32.306 419 ASN CCC O 1
ATOM 24437 N N . TRP C 1 421 ? 92.676 -61.442 17.775 1.000 28.391 420 TRP CCC N 1
ATOM 24438 C CA . TRP C 1 421 ? 93.499 -60.924 18.898 1.000 29.019 420 TRP CCC CA 1
ATOM 24439 C C . TRP C 1 421 ? 92.604 -60.194 19.903 1.000 29.836 420 TRP CCC C 1
ATOM 24440 O O . TRP C 1 421 ? 92.600 -58.953 19.911 1.000 30.857 420 TRP CCC O 1
ATOM 24461 N N . SER C 1 422 ? 91.907 -60.959 20.740 1.000 30.711 421 SER CCC N 1
ATOM 24462 C CA . SER C 1 422 ? 90.982 -60.452 21.783 1.000 31.119 421 SER CCC CA 1
ATOM 24463 C C . SER C 1 422 ? 91.779 -59.986 23.001 1.000 32.302 421 SER CCC C 1
ATOM 24464 O O . SER C 1 422 ? 92.960 -60.359 23.131 1.000 30.104 421 SER CCC O 1
ATOM 24472 N N . SER C 1 423 ? 91.131 -59.231 23.890 1.000 32.147 422 SER CCC N 1
ATOM 24473 C CA . SER C 1 423 ? 91.697 -58.835 25.204 1.000 32.734 422 SER CCC CA 1
ATOM 24474 C C . SER C 1 423 ? 92.134 -60.086 25.982 1.000 31.074 422 SER CCC C 1
ATOM 24475 O O . SER C 1 423 ? 93.216 -60.056 26.587 1.000 30.294 422 SER CCC O 1
ATOM 24483 N N . ALA C 1 424 ? 91.324 -61.146 25.962 1.000 31.248 423 ALA CCC N 1
ATOM 24484 C CA . ALA C 1 424 ? 91.599 -62.419 26.671 1.000 31.929 423 ALA CCC CA 1
ATOM 24485 C C . ALA C 1 424 ? 92.898 -63.038 26.134 1.000 30.515 423 ALA CCC C 1
ATOM 24486 O O . ALA C 1 424 ? 93.722 -63.502 26.942 1.000 28.395 423 ALA CCC O 1
ATOM 24493 N N . ARG C 1 425 ? 93.072 -63.046 24.815 1.000 28.234 424 ARG CCC N 1
ATOM 24494 C CA . ARG C 1 425 ? 94.245 -63.689 24.173 1.000 27.940 424 ARG CCC CA 1
ATOM 24495 C C . ARG C 1 425 ? 95.496 -62.902 24.572 1.000 26.964 424 ARG CCC C 1
ATOM 24496 O O . ARG C 1 425 ? 96.510 -63.538 24.907 1.000 27.703 424 ARG CCC O 1
ATOM 24517 N N . LEU C 1 426 ? 95.418 -61.572 24.576 1.000 27.240 425 LEU CCC N 1
ATOM 24518 C CA . LEU C 1 426 ? 96.558 -60.725 24.987 1.000 28.349 425 LEU CCC CA 1
ATOM 24519 C C . LEU C 1 426 ? 96.862 -61.012 26.457 1.000 29.433 425 LEU CCC C 1
ATOM 24520 O O . LEU C 1 426 ? 98.046 -61.168 26.780 1.000 27.340 425 LEU CCC O 1
ATOM 24536 N N . ASN C 1 427 ? 95.838 -61.043 27.315 1.000 31.288 426 ASN CCC N 1
ATOM 24537 C CA . ASN C 1 427 ? 96.027 -61.269 28.774 1.000 31.896 426 ASN CCC CA 1
ATOM 24538 C C . ASN C 1 427 ? 96.799 -62.578 28.962 1.000 29.907 426 ASN CCC C 1
ATOM 24539 O O . ASN C 1 427 ? 97.762 -62.577 29.736 1.000 29.265 426 ASN CCC O 1
ATOM 24550 N N . HIS C 1 428 ? 96.397 -63.641 28.259 1.000 30.798 427 HIS CCC N 1
ATOM 24551 C CA . HIS C 1 428 ? 97.065 -64.971 28.278 1.000 32.400 427 HIS CCC CA 1
ATOM 24552 C C . HIS C 1 428 ? 98.515 -64.844 27.777 1.000 31.005 427 HIS CCC C 1
ATOM 24553 O O . HIS C 1 428 ? 99.424 -65.426 28.424 1.000 28.613 427 HIS CCC O 1
ATOM 24568 N N . ALA C 1 429 ? 98.735 -64.114 26.676 1.000 28.491 428 ALA CCC N 1
ATOM 24569 C CA . ALA C 1 429 ? 100.079 -63.895 26.082 1.000 28.450 428 ALA CCC CA 1
ATOM 24570 C C . ALA C 1 429 ? 100.976 -63.192 27.105 1.000 26.227 428 ALA CCC C 1
ATOM 24571 O O . ALA C 1 429 ? 102.094 -63.674 27.337 1.000 27.297 428 ALA CCC O 1
ATOM 24578 N N . HIS C 1 430 ? 100.488 -62.104 27.704 1.000 26.307 429 HIS CCC N 1
ATOM 24579 C CA . HIS C 1 430 ? 101.230 -61.301 28.713 1.000 27.314 429 HIS CCC CA 1
ATOM 24580 C C . HIS C 1 430 ? 101.654 -62.206 29.879 1.000 27.434 429 HIS CCC C 1
ATOM 24581 O O . HIS C 1 430 ? 102.834 -62.120 30.307 1.000 25.259 429 HIS CCC O 1
ATOM 24596 N N . GLN C 1 431 ? 100.743 -63.060 30.356 1.000 27.793 430 GLN CCC N 1
ATOM 24597 C CA . GLN C 1 431 ? 100.992 -63.924 31.540 1.000 32.028 430 GLN CCC CA 1
ATOM 24598 C C . GLN C 1 431 ? 102.084 -64.953 31.208 1.000 31.365 430 GLN CCC C 1
ATOM 24599 O O . GLN C 1 431 ? 102.970 -65.168 32.069 1.000 29.815 430 GLN CCC O 1
ATOM 24613 N N . GLN C 1 432 ? 102.052 -65.539 30.005 1.000 28.819 431 GLN CCC N 1
ATOM 24614 C CA . GLN C 1 432 ? 103.075 -66.511 29.529 1.000 29.819 431 GLN CCC CA 1
ATOM 24615 C C . GLN C 1 432 ? 104.449 -65.825 29.445 1.000 29.189 431 GLN CCC C 1
ATOM 24616 O O . GLN C 1 432 ? 105.451 -66.446 29.855 1.000 28.321 431 GLN CCC O 1
ATOM 24630 N N . LEU C 1 433 ? 104.494 -64.576 28.970 1.000 28.028 432 LEU CCC N 1
ATOM 24631 C CA . LEU C 1 433 ? 105.744 -63.770 28.887 1.000 27.717 432 LEU CCC CA 1
ATOM 24632 C C . LEU C 1 433 ? 106.303 -63.516 30.292 1.000 28.785 432 LEU CCC C 1
ATOM 24633 O O . LEU C 1 433 ? 107.498 -63.773 30.489 1.000 27.054 432 LEU CCC O 1
ATOM 24649 N N . ILE C 1 434 ? 105.473 -63.025 31.220 1.000 29.733 433 ILE CCC N 1
ATOM 24650 C CA . ILE C 1 434 ? 105.877 -62.739 32.628 1.000 32.785 433 ILE CCC CA 1
ATOM 24651 C C . ILE C 1 434 ? 106.402 -64.031 33.257 1.000 33.190 433 ILE CCC C 1
ATOM 24652 O O . ILE C 1 434 ? 107.431 -63.964 33.948 1.000 33.452 433 ILE CCC O 1
ATOM 24668 N N . ALA C 1 435 ? 105.719 -65.158 33.039 1.000 32.673 434 ALA CCC N 1
ATOM 24669 C CA . ALA C 1 435 ? 106.080 -66.462 33.649 1.000 33.939 434 ALA CCC CA 1
ATOM 24670 C C . ALA C 1 435 ? 107.438 -66.939 33.108 1.000 34.404 434 ALA CCC C 1
ATOM 24671 O O . ALA C 1 435 ? 108.076 -67.770 33.775 1.000 32.385 434 ALA CCC O 1
ATOM 24678 N N . ARG C 1 436 ? 107.875 -66.432 31.951 1.000 33.340 435 ARG CCC N 1
ATOM 24679 C CA . ARG C 1 436 ? 109.212 -66.739 31.385 1.000 34.881 435 ARG CCC CA 1
ATOM 24680 C C . ARG C 1 436 ? 110.171 -65.565 31.596 1.000 34.726 435 ARG CCC C 1
ATOM 24681 O O . ARG C 1 436 ? 111.195 -65.521 30.914 1.000 37.862 435 ARG CCC O 1
ATOM 24702 N N . GLY C 1 437 ? 109.871 -64.684 32.552 1.000 33.261 436 GLY CCC N 1
ATOM 24703 C CA . GLY C 1 437 ? 110.813 -63.669 33.062 1.000 33.325 436 GLY CCC CA 1
ATOM 24704 C C . GLY C 1 437 ? 110.894 -62.423 32.191 1.000 32.043 436 GLY CCC C 1
ATOM 24705 O O . GLY C 1 437 ? 111.660 -61.515 32.562 1.000 30.557 436 GLY CCC O 1
ATOM 24709 N N . TYR C 1 438 ? 110.141 -62.349 31.086 1.000 29.052 437 TYR CCC N 1
ATOM 24710 C CA . TYR C 1 438 ? 110.128 -61.152 30.206 1.000 27.821 437 TYR CCC CA 1
ATOM 24711 C C . TYR C 1 438 ? 109.420 -59.995 30.912 1.000 26.932 437 TYR CCC C 1
ATOM 24712 O O . TYR C 1 438 ? 108.552 -60.209 31.784 1.000 28.705 437 TYR CCC O 1
ATOM 24730 N N . VAL C 1 439 ? 109.787 -58.789 30.494 1.000 26.648 438 VAL CCC N 1
ATOM 24731 C CA . VAL C 1 439 ? 109.405 -57.484 31.098 1.000 26.559 438 VAL CCC CA 1
ATOM 24732 C C . VAL C 1 439 ? 108.965 -56.558 29.957 1.000 24.994 438 VAL CCC C 1
ATOM 24733 O O . VAL C 1 439 ? 109.733 -56.390 28.996 1.000 24.566 438 VAL CCC O 1
ATOM 24746 N N . PHE C 1 440 ? 107.756 -56.013 30.061 1.000 24.741 439 PHE CCC N 1
ATOM 24747 C CA . PHE C 1 440 ? 107.168 -55.032 29.118 1.000 25.325 439 PHE CCC CA 1
ATOM 24748 C C . PHE C 1 440 ? 107.993 -53.744 29.170 1.000 25.283 439 PHE CCC C 1
ATOM 24749 O O . PHE C 1 440 ? 108.232 -53.252 30.289 1.000 24.806 439 PHE CCC O 1
ATOM 24766 N N . VAL C 1 441 ? 108.430 -53.233 28.016 1.000 23.994 440 VAL CCC N 1
ATOM 24767 C CA . VAL C 1 441 ? 109.264 -51.995 27.938 1.000 25.952 440 VAL CCC CA 1
ATOM 24768 C C . VAL C 1 441 ? 108.558 -50.900 27.133 1.000 25.888 440 VAL CCC C 1
ATOM 24769 O O . VAL C 1 441 ? 109.038 -49.759 27.179 1.000 26.899 440 VAL CCC O 1
ATOM 24782 N N . GLY C 1 442 ? 107.482 -51.222 26.418 1.000 26.452 441 GLY CCC N 1
ATOM 24783 C CA . GLY C 1 442 ? 106.643 -50.215 25.750 1.000 26.954 441 GLY CCC CA 1
ATOM 24784 C C . GLY C 1 442 ? 106.108 -50.679 24.412 1.000 27.528 441 GLY CCC C 1
ATOM 24785 O O . GLY C 1 442 ? 106.207 -51.886 24.091 1.000 28.278 441 GLY CCC O 1
ATOM 24789 N N . TYR C 1 443 ? 105.557 -49.723 23.667 1.000 27.554 442 TYR CCC N 1
ATOM 24790 C CA . TYR C 1 443 ? 104.778 -49.928 22.427 1.000 27.014 442 TYR CCC CA 1
ATOM 24791 C C . TYR C 1 443 ? 105.689 -49.630 21.236 1.000 25.435 442 TYR CCC C 1
ATOM 24792 O O . TYR C 1 443 ? 106.503 -48.704 21.308 1.000 23.950 442 TYR CCC O 1
ATOM 24810 N N . HIS C 1 444 ? 105.558 -50.434 20.186 1.000 25.306 443 HIS CCC N 1
ATOM 24811 C CA . HIS C 1 444 ? 106.211 -50.214 18.876 1.000 24.844 443 HIS CCC CA 1
ATOM 24812 C C . HIS C 1 444 ? 105.109 -50.129 17.821 1.000 25.318 443 HIS CCC C 1
ATOM 24813 O O . HIS C 1 444 ? 104.327 -51.092 17.688 1.000 23.760 443 HIS CCC O 1
ATOM 24828 N N . GLY C 1 445 ? 105.034 -49.002 17.122 1.000 26.102 444 GLY CCC N 1
ATOM 24829 C CA . GLY C 1 445 ? 104.206 -48.873 15.915 1.000 25.725 444 GLY CCC CA 1
ATOM 24830 C C . GLY C 1 445 ? 105.028 -49.241 14.703 1.000 25.484 444 GLY CCC C 1
ATOM 24831 O O . GLY C 1 445 ? 106.191 -48.791 14.606 1.000 25.519 444 GLY CCC O 1
ATOM 24835 N N . SER C 1 446 ? 104.465 -50.029 13.797 1.000 27.343 445 SER CCC N 1
ATOM 24836 C CA . SER C 1 446 ? 105.062 -50.227 12.454 1.000 27.872 445 SER CCC CA 1
ATOM 24837 C C . SER C 1 446 ? 103.963 -50.481 11.427 1.000 27.041 445 SER CCC C 1
ATOM 24838 O O . SER C 1 446 ? 102.756 -50.407 11.776 1.000 26.339 445 SER CCC O 1
ATOM 24846 N N . SER C 1 447 ? 104.379 -50.749 10.195 1.000 24.984 446 SER CCC N 1
ATOM 24847 C CA . SER C 1 447 ? 103.480 -51.089 9.075 1.000 24.436 446 SER CCC CA 1
ATOM 24848 C C . SER C 1 447 ? 102.926 -52.495 9.312 1.000 24.844 446 SER CCC C 1
ATOM 24849 O O . SER C 1 447 ? 103.476 -53.225 10.171 1.000 24.187 446 SER CCC O 1
ATOM 24857 N N . LEU C 1 448 ? 101.886 -52.858 8.560 1.000 24.518 447 LEU CCC N 1
ATOM 24858 C CA . LEU C 1 448 ? 101.362 -54.244 8.482 1.000 25.326 447 LEU CCC CA 1
ATOM 24859 C C . LEU C 1 448 ? 102.540 -55.203 8.249 1.000 25.737 447 LEU CCC C 1
ATOM 24860 O O . LEU C 1 448 ? 102.648 -56.208 8.986 1.000 24.368 447 LEU CCC O 1
ATOM 24876 N N . GLU C 1 449 ? 103.398 -54.889 7.273 1.000 25.795 448 GLU CCC N 1
ATOM 24877 C CA . GLU C 1 449 ? 104.507 -55.779 6.836 1.000 26.426 448 GLU CCC CA 1
ATOM 24878 C C . GLU C 1 449 ? 105.595 -55.797 7.916 1.000 25.244 448 GLU CCC C 1
ATOM 24879 O O . GLU C 1 449 ? 106.139 -56.883 8.175 1.000 24.839 448 GLU CCC O 1
ATOM 24891 N N . GLY C 1 450 ? 105.898 -54.641 8.512 1.000 25.164 449 GLY CCC N 1
ATOM 24892 C CA . GLY C 1 450 ? 106.826 -54.533 9.655 1.000 24.771 449 GLY CCC CA 1
ATOM 24893 C C . GLY C 1 450 ? 106.372 -55.423 10.797 1.000 25.405 449 GLY CCC C 1
ATOM 24894 O O . GLY C 1 450 ? 107.224 -56.135 11.385 1.000 25.871 449 GLY CCC O 1
ATOM 24898 N N . ALA C 1 451 ? 105.072 -55.396 11.113 1.000 24.592 450 ALA CCC N 1
ATOM 24899 C CA . ALA C 1 451 ? 104.479 -56.182 12.219 1.000 23.730 450 ALA CCC CA 1
ATOM 24900 C C . ALA C 1 451 ? 104.592 -57.682 11.908 1.000 22.450 450 ALA CCC C 1
ATOM 24901 O O . ALA C 1 451 ? 105.007 -58.439 12.801 1.000 21.274 450 ALA CCC O 1
ATOM 24908 N N . GLN C 1 452 ? 104.276 -58.104 10.683 1.000 23.278 451 GLN CCC N 1
ATOM 24909 C CA . GLN C 1 452 ? 104.421 -59.523 10.260 1.000 23.798 451 GLN CCC CA 1
ATOM 24910 C C . GLN C 1 452 ? 105.865 -59.972 10.505 1.000 23.496 451 GLN CCC C 1
ATOM 24911 O O . GLN C 1 452 ? 106.049 -61.032 11.133 1.000 24.541 451 GLN CCC O 1
ATOM 24925 N N . SER C 1 453 ? 106.849 -59.189 10.047 1.000 23.652 452 SER CCC N 1
ATOM 24926 C CA . SER C 1 453 ? 108.299 -59.502 10.171 1.000 23.871 452 SER CCC CA 1
ATOM 24927 C C . SER C 1 453 ? 108.679 -59.647 11.649 1.000 23.562 452 SER CCC C 1
ATOM 24928 O O . SER C 1 453 ? 109.285 -60.662 12.015 1.000 24.318 452 SER CCC O 1
ATOM 24936 N N . ILE C 1 454 ? 108.277 -58.686 12.471 1.000 23.847 453 ILE CCC N 1
ATOM 24937 C CA . ILE C 1 454 ? 108.684 -58.567 13.902 1.000 25.317 453 ILE CCC CA 1
ATOM 24938 C C . ILE C 1 454 ? 108.026 -59.681 14.734 1.000 24.261 453 ILE CCC C 1
ATOM 24939 O O . ILE C 1 454 ? 108.729 -60.300 15.551 1.000 23.432 453 ILE CCC O 1
ATOM 24955 N N . VAL C 1 455 ? 106.739 -59.958 14.533 1.000 24.299 454 VAL CCC N 1
ATOM 24956 C CA . VAL C 1 455 ? 105.999 -60.937 15.381 1.000 24.196 454 VAL CCC CA 1
ATOM 24957 C C . VAL C 1 455 ? 106.393 -62.358 14.957 1.000 25.158 454 VAL CCC C 1
ATOM 24958 O O . VAL C 1 455 ? 106.759 -63.163 15.847 1.000 25.059 454 VAL CCC O 1
ATOM 24971 N N . PHE C 1 456 ? 106.340 -62.662 13.661 1.000 23.070 455 PHE CCC N 1
ATOM 24972 C CA . PHE C 1 456 ? 106.448 -64.053 13.151 1.000 24.631 455 PHE CCC CA 1
ATOM 24973 C C . PHE C 1 456 ? 107.898 -64.406 12.790 1.000 24.609 455 PHE CCC C 1
ATOM 24974 O O . PHE C 1 456 ? 108.249 -65.589 12.883 1.000 24.101 455 PHE CCC O 1
ATOM 24991 N N . GLY C 1 457 ? 108.704 -63.434 12.371 1.000 25.394 456 GLY CCC N 1
ATOM 24992 C CA . GLY C 1 457 ? 110.118 -63.657 12.013 1.000 25.245 456 GLY CCC CA 1
ATOM 24993 C C . GLY C 1 457 ? 111.030 -63.336 13.181 1.000 25.798 456 GLY CCC C 1
ATOM 24994 O O . GLY C 1 457 ? 112.065 -64.007 13.332 1.000 27.814 456 GLY CCC O 1
ATOM 24998 N N . GLY C 1 458 ? 110.666 -62.325 13.976 1.000 25.199 457 GLY CCC N 1
ATOM 24999 C CA . GLY C 1 458 ? 111.467 -61.834 15.110 1.000 24.362 457 GLY CCC CA 1
ATOM 25000 C C . GLY C 1 458 ? 112.046 -60.464 14.823 1.000 26.025 457 GLY CCC C 1
ATOM 25001 O O . GLY C 1 458 ? 112.261 -60.113 13.622 1.000 24.720 457 GLY CCC O 1
ATOM 25005 N N . ILE C 1 459 ? 112.321 -59.713 15.885 1.000 25.287 458 ILE CCC N 1
ATOM 25006 C CA . ILE C 1 459 ? 112.965 -58.379 15.791 1.000 25.906 458 ILE CCC CA 1
ATOM 25007 C C . ILE C 1 459 ? 114.397 -58.595 15.298 1.000 27.062 458 ILE CCC C 1
ATOM 25008 O O . ILE C 1 459 ? 115.071 -59.511 15.801 1.000 25.557 458 ILE CCC O 1
ATOM 25024 N N . ARG C 1 460 ? 114.842 -57.796 14.336 1.000 27.070 459 ARG CCC N 1
ATOM 25025 C CA . ARG C 1 460 ? 116.273 -57.781 13.953 1.000 28.144 459 ARG CCC CA 1
ATOM 25026 C C . ARG C 1 460 ? 116.625 -56.479 13.241 1.000 27.794 459 ARG CCC C 1
ATOM 25027 O O . ARG C 1 460 ? 115.706 -55.733 12.820 1.000 27.200 459 ARG CCC O 1
ATOM 25048 N N . THR C 1 461 ? 117.933 -56.258 13.137 1.000 26.117 460 THR CCC N 1
ATOM 25049 C CA . THR C 1 461 ? 118.587 -55.043 12.614 1.000 26.683 460 THR CCC CA 1
ATOM 25050 C C . THR C 1 461 ? 118.042 -54.743 11.220 1.000 26.271 460 THR CCC C 1
ATOM 25051 O O . THR C 1 461 ? 117.978 -55.676 10.397 1.000 25.358 460 THR CCC O 1
ATOM 25062 N N . ARG C 1 462 ? 117.645 -53.490 11.006 1.000 26.119 461 ARG CCC N 1
ATOM 25063 C CA . ARG C 1 462 ? 117.356 -52.902 9.680 1.000 28.269 461 ARG CCC CA 1
ATOM 25064 C C . ARG C 1 462 ? 118.247 -51.669 9.529 1.000 30.216 461 ARG CCC C 1
ATOM 25065 O O . ARG C 1 462 ? 118.429 -50.962 10.534 1.000 28.306 461 ARG CCC O 1
ATOM 25086 N N . THR C 1 463 ? 118.778 -51.413 8.332 1.000 31.137 462 THR CCC N 1
ATOM 25087 C CA . THR C 1 463 ? 119.501 -50.144 8.046 1.000 34.228 462 THR CCC CA 1
ATOM 25088 C C . THR C 1 463 ? 118.483 -49.002 8.164 1.000 36.598 462 THR CCC C 1
ATOM 25089 O O . THR C 1 463 ? 117.313 -49.220 7.792 1.000 35.322 462 THR CCC O 1
ATOM 25100 N N . GLN C 1 464 ? 118.914 -47.860 8.707 1.000 42.601 463 GLN CCC N 1
ATOM 25101 C CA . GLN C 1 464 ? 118.062 -46.680 9.030 1.000 50.324 463 GLN CCC CA 1
ATOM 25102 C C . GLN C 1 464 ? 118.731 -45.434 8.437 1.000 57.383 463 GLN CCC C 1
ATOM 25103 O O . GLN C 1 464 ? 119.936 -45.244 8.703 1.000 61.108 463 GLN CCC O 1
ATOM 25117 N N . ALA C 1 465 ? 117.982 -44.638 7.661 1.000 65.074 464 ALA CCC N 1
ATOM 25118 C CA . ALA C 1 465 ? 118.448 -43.459 6.882 1.000 69.950 464 ALA CCC CA 1
ATOM 25119 C C . ALA C 1 465 ? 119.627 -42.761 7.577 1.000 72.347 464 ALA CCC C 1
ATOM 25120 O O . ALA C 1 465 ? 120.725 -42.722 6.977 1.000 66.031 464 ALA CCC O 1
ATOM 25127 N N . LEU C 1 466 ? 119.399 -42.222 8.782 1.000 77.370 465 LEU CCC N 1
ATOM 25128 C CA . LEU C 1 466 ? 120.429 -41.519 9.599 1.000 81.201 465 LEU CCC CA 1
ATOM 25129 C C . LEU C 1 466 ? 121.348 -42.560 10.254 1.000 77.859 465 LEU CCC C 1
ATOM 25130 O O . LEU C 1 466 ? 120.961 -43.107 11.307 1.000 71.541 465 LEU CCC O 1
ATOM 25146 N N . ASP C 1 467 ? 122.511 -42.821 9.640 1.000 75.480 466 ASP CCC N 1
ATOM 25147 C CA . ASP C 1 467 ? 123.566 -43.734 10.162 1.000 74.804 466 ASP CCC CA 1
ATOM 25148 C C . ASP C 1 467 ? 124.189 -43.086 11.409 1.000 72.619 466 ASP CCC C 1
ATOM 25149 O O . ASP C 1 467 ? 125.309 -42.540 11.307 1.000 72.534 466 ASP CCC O 1
ATOM 25158 N N . ASP C 1 468 ? 123.474 -43.160 12.539 1.000 67.196 467 ASP CCC N 1
ATOM 25159 C CA . ASP C 1 468 ? 123.798 -42.484 13.824 1.000 61.154 467 ASP CCC CA 1
ATOM 25160 C C . ASP C 1 468 ? 124.400 -43.483 14.817 1.000 54.998 467 ASP CCC C 1
ATOM 25161 O O . ASP C 1 468 ? 124.409 -44.694 14.531 1.000 54.690 467 ASP CCC O 1
ATOM 25170 N N . VAL C 1 469 ? 124.845 -42.968 15.967 1.000 45.710 468 VAL CCC N 1
ATOM 25171 C CA . VAL C 1 469 ? 125.155 -43.743 17.205 1.000 40.558 468 VAL CCC CA 1
ATOM 25172 C C . VAL C 1 469 ? 123.861 -43.970 18.010 1.000 37.002 468 VAL CCC C 1
ATOM 25173 O O . VAL C 1 469 ? 123.950 -44.486 19.140 1.000 37.365 468 VAL CCC O 1
ATOM 25186 N N . TRP C 1 470 ? 122.699 -43.616 17.453 1.000 33.586 469 TRP CCC N 1
ATOM 25187 C CA . TRP C 1 470 ? 121.372 -43.692 18.120 1.000 33.265 469 TRP CCC CA 1
ATOM 25188 C C . TRP C 1 470 ? 120.532 -44.816 17.507 1.000 32.605 469 TRP CCC C 1
ATOM 25189 O O . TRP C 1 470 ? 119.332 -44.905 17.840 1.000 33.653 469 TRP CCC O 1
ATOM 25210 N N . GLN C 1 471 ? 121.135 -45.658 16.671 1.000 31.902 470 GLN CCC N 1
ATOM 25211 C CA . GLN C 1 471 ? 120.422 -46.760 15.978 1.000 33.568 470 GLN CCC CA 1
ATOM 25212 C C . GLN C 1 471 ? 119.895 -47.780 16.991 1.000 29.337 470 GLN CCC C 1
ATOM 25213 O O . GLN C 1 471 ? 120.574 -48.044 18.013 1.000 27.199 470 GLN CCC O 1
ATOM 25227 N N . GLY C 1 472 ? 118.744 -48.369 16.675 1.000 26.944 471 GLY CCC N 1
ATOM 25228 C CA . GLY C 1 472 ? 118.104 -49.408 17.498 1.000 27.249 471 GLY CCC CA 1
ATOM 25229 C C . GLY C 1 472 ? 116.621 -49.432 17.236 1.000 27.190 471 GLY CCC C 1
ATOM 25230 O O . GLY C 1 472 ? 116.177 -48.659 16.368 1.000 27.760 471 GLY CCC O 1
ATOM 25234 N N . LEU C 1 473 ? 115.884 -50.297 17.932 1.000 25.620 472 LEU CCC N 1
ATOM 25235 C CA . LEU C 1 473 ? 114.410 -50.365 17.811 1.000 25.690 472 LEU CCC CA 1
ATOM 25236 C C . LEU C 1 473 ? 113.808 -49.217 18.622 1.000 25.676 472 LEU CCC C 1
ATOM 25237 O O . LEU C 1 473 ? 114.092 -49.131 19.833 1.000 24.728 472 LEU CCC O 1
ATOM 25253 N N . TYR C 1 474 ? 113.032 -48.365 17.960 1.000 26.345 473 TYR CCC N 1
ATOM 25254 C CA . TYR C 1 474 ? 112.376 -47.181 18.565 1.000 27.914 473 TYR CCC CA 1
ATOM 25255 C C . TYR C 1 474 ? 111.013 -47.619 19.118 1.000 27.258 473 TYR CCC C 1
ATOM 25256 O O . TYR C 1 474 ? 110.150 -48.091 18.350 1.000 26.740 473 TYR CCC O 1
ATOM 25274 N N . ILE C 1 475 ? 110.839 -47.520 20.436 1.000 25.527 474 ILE CCC N 1
ATOM 25275 C CA . ILE C 1 475 ? 109.556 -47.842 21.119 1.000 25.948 474 ILE CCC CA 1
ATOM 25276 C C . ILE C 1 475 ? 109.214 -46.675 22.046 1.000 27.185 474 ILE CCC C 1
ATOM 25277 O O . ILE C 1 475 ? 110.040 -45.755 22.171 1.000 26.008 474 ILE CCC O 1
ATOM 25293 N N . SER C 1 476 ? 108.054 -46.730 22.699 1.000 29.086 475 SER CCC N 1
ATOM 25294 C CA . SER C 1 476 ? 107.669 -45.744 23.741 1.000 29.525 475 SER CCC CA 1
ATOM 25295 C C . SER C 1 476 ? 106.748 -46.384 24.781 1.000 28.907 475 SER CCC C 1
ATOM 25296 O O . SER C 1 476 ? 105.838 -47.149 24.396 1.000 27.162 475 SER CCC O 1
ATOM 25304 N N . GLY C 1 477 ? 106.972 -46.056 26.056 1.000 29.103 476 GLY CCC N 1
ATOM 25305 C CA . GLY C 1 477 ? 106.044 -46.380 27.152 1.000 29.749 476 GLY CCC CA 1
ATOM 25306 C C . GLY C 1 477 ? 104.683 -45.732 26.948 1.000 29.862 476 GLY CCC C 1
ATOM 25307 O O . GLY C 1 477 ? 103.707 -46.279 27.462 1.000 29.597 476 GLY CCC O 1
ATOM 25311 N N . ASP C 1 478 ? 104.627 -44.594 26.244 1.000 31.746 477 ASP CCC N 1
ATOM 25312 C CA . ASP C 1 478 ? 103.377 -43.875 25.876 1.000 32.256 477 ASP CCC CA 1
ATOM 25313 C C . ASP C 1 478 ? 102.880 -44.410 24.532 1.000 30.831 477 ASP CCC C 1
ATOM 25314 O O . ASP C 1 478 ? 103.521 -44.226 23.502 1.000 30.286 477 ASP CCC O 1
ATOM 25323 N N . PRO C 1 479 ? 101.706 -45.072 24.481 1.000 30.992 478 PRO CCC N 1
ATOM 25324 C CA . PRO C 1 479 ? 101.212 -45.627 23.223 1.000 31.503 478 PRO CCC CA 1
ATOM 25325 C C . PRO C 1 479 ? 100.943 -44.555 22.152 1.000 32.735 478 PRO CCC C 1
ATOM 25326 O O . PRO C 1 479 ? 100.935 -44.905 20.989 1.000 32.375 478 PRO CCC O 1
ATOM 25337 N N . ALA C 1 480 ? 100.725 -43.298 22.556 1.000 33.587 479 ALA CCC N 1
ATOM 25338 C CA . ALA C 1 480 ? 100.422 -42.158 21.653 1.000 33.244 479 ALA CCC CA 1
ATOM 25339 C C . ALA C 1 480 ? 101.652 -41.816 20.798 1.000 32.243 479 ALA CCC C 1
ATOM 25340 O O . ALA C 1 480 ? 101.462 -41.397 19.634 1.000 32.385 479 ALA CCC O 1
ATOM 25347 N N . VAL C 1 481 ? 102.858 -41.982 21.353 1.000 31.332 480 VAL CCC N 1
ATOM 25348 C CA . VAL C 1 481 ? 104.158 -41.766 20.648 1.000 31.138 480 VAL CCC CA 1
ATOM 25349 C C . VAL C 1 481 ? 104.331 -42.873 19.598 1.000 31.419 480 VAL CCC C 1
ATOM 25350 O O . VAL C 1 481 ? 104.630 -42.546 18.444 1.000 29.112 480 VAL CCC O 1
ATOM 25363 N N . ALA C 1 482 ? 104.161 -44.137 19.998 1.000 29.824 481 ALA CCC N 1
ATOM 25364 C CA . ALA C 1 482 ? 104.288 -45.323 19.119 1.000 28.661 481 ALA CCC CA 1
ATOM 25365 C C . ALA C 1 482 ? 103.293 -45.234 17.951 1.000 29.699 481 ALA CCC C 1
ATOM 25366 O O . ALA C 1 482 ? 103.678 -45.592 16.797 1.000 28.636 481 ALA CCC O 1
ATOM 25373 N N . TYR C 1 483 ? 102.064 -44.801 18.248 1.000 26.979 482 TYR CCC N 1
ATOM 25374 C CA . TYR C 1 483 ? 100.911 -44.697 17.313 1.000 29.050 482 TYR CCC CA 1
ATOM 25375 C C . TYR C 1 483 ? 101.318 -43.921 16.060 1.000 27.496 482 TYR CCC C 1
ATOM 25376 O O . TYR C 1 483 ? 100.925 -44.335 14.964 1.000 26.888 482 TYR CCC O 1
ATOM 25394 N N . GLY C 1 484 ? 102.108 -42.859 16.217 1.000 29.514 483 GLY CCC N 1
ATOM 25395 C CA . GLY C 1 484 ? 102.637 -42.047 15.100 1.000 31.478 483 GLY CCC CA 1
ATOM 25396 C C . GLY C 1 484 ? 103.393 -42.878 14.068 1.000 31.538 483 GLY CCC C 1
ATOM 25397 O O . GLY C 1 484 ? 103.412 -42.471 12.901 1.000 31.342 483 GLY CCC O 1
ATOM 25401 N N . TYR C 1 485 ? 103.988 -44.004 14.481 1.000 32.141 484 TYR CCC N 1
ATOM 25402 C CA . TYR C 1 485 ? 104.813 -44.926 13.648 1.000 31.627 484 TYR CCC CA 1
ATOM 25403 C C . TYR C 1 485 ? 104.010 -46.159 13.207 1.000 30.310 484 TYR CCC C 1
ATOM 25404 O O . TYR C 1 485 ? 104.553 -46.971 12.419 1.000 28.898 484 TYR CCC O 1
ATOM 25422 N N . ALA C 1 486 ? 102.765 -46.306 13.675 1.000 27.569 485 ALA CCC N 1
ATOM 25423 C CA . ALA C 1 486 ? 101.876 -47.438 13.325 1.000 27.761 485 ALA CCC CA 1
ATOM 25424 C C . ALA C 1 486 ? 101.203 -47.143 11.982 1.000 28.031 485 ALA CCC C 1
ATOM 25425 O O . ALA C 1 486 ? 99.965 -47.133 11.921 1.000 27.206 485 ALA CCC O 1
ATOM 25432 N N . GLN C 1 487 ? 102.015 -46.935 10.938 1.000 28.882 486 GLN CCC N 1
ATOM 25433 C CA . GLN C 1 487 ? 101.551 -46.666 9.552 1.000 30.803 486 GLN CCC CA 1
ATOM 25434 C C . GLN C 1 487 ? 102.740 -46.807 8.594 1.000 32.136 486 GLN CCC C 1
ATOM 25435 O O . GLN C 1 487 ? 103.888 -46.973 9.070 1.000 31.693 486 GLN CCC O 1
ATOM 25449 N N . ASP C 1 488 ? 102.473 -46.748 7.290 1.000 31.534 487 ASP CCC N 1
ATOM 25450 C CA . ASP C 1 488 ? 103.526 -46.783 6.245 1.000 31.952 487 ASP CCC CA 1
ATOM 25451 C C . ASP C 1 488 ? 104.519 -45.657 6.522 1.000 32.027 487 ASP CCC C 1
ATOM 25452 O O . ASP C 1 488 ? 104.084 -44.547 6.865 1.000 31.174 487 ASP CCC O 1
ATOM 25461 N N . GLN C 1 489 ? 105.807 -45.981 6.411 1.000 36.161 488 GLN CCC N 1
ATOM 25462 C CA . GLN C 1 489 ? 106.954 -45.067 6.647 1.000 38.077 488 GLN CCC CA 1
ATOM 25463 C C . GLN C 1 489 ? 106.878 -43.886 5.660 1.000 36.292 488 GLN CCC C 1
ATOM 25464 O O . GLN C 1 489 ? 107.102 -42.739 6.074 1.000 34.698 488 GLN CCC O 1
ATOM 25478 N N . GLU C 1 490 ? 106.576 -44.165 4.391 1.000 34.020 489 GLU CCC N 1
ATOM 25479 C CA . GLU C 1 490 ? 106.491 -43.150 3.306 1.000 33.339 489 GLU CCC CA 1
ATOM 25480 C C . GLU C 1 490 ? 105.318 -43.508 2.408 1.000 29.707 489 GLU CCC C 1
ATOM 25481 O O . GLU C 1 490 ? 104.843 -44.639 2.441 1.000 26.892 489 GLU CCC O 1
ATOM 25493 N N . PRO C 1 491 ? 104.805 -42.557 1.598 1.000 29.062 490 PRO CCC N 1
ATOM 25494 C CA . PRO C 1 491 ? 103.701 -42.845 0.686 1.000 29.056 490 PRO CCC CA 1
ATOM 25495 C C . PRO C 1 491 ? 104.104 -43.856 -0.400 1.000 28.272 490 PRO CCC C 1
ATOM 25496 O O . PRO C 1 491 ? 105.298 -44.000 -0.662 1.000 29.121 490 PRO CCC O 1
ATOM 25507 N N . ASP C 1 492 ? 103.109 -44.509 -1.008 1.000 26.930 491 ASP CCC N 1
ATOM 25508 C CA . ASP C 1 492 ? 103.272 -45.389 -2.197 1.000 28.598 491 ASP CCC CA 1
ATOM 25509 C C . ASP C 1 492 ? 103.427 -44.508 -3.450 1.000 29.521 491 ASP CCC C 1
ATOM 25510 O O . ASP C 1 492 ? 103.511 -43.279 -3.294 1.000 27.933 491 ASP CCC O 1
ATOM 25519 N N . SER C 1 493 ? 103.440 -45.116 -4.642 1.000 30.213 492 SER CCC N 1
ATOM 25520 C CA . SER C 1 493 ? 103.631 -44.436 -5.953 1.000 31.240 492 SER CCC CA 1
ATOM 25521 C C . SER C 1 493 ? 102.525 -43.405 -6.212 1.000 32.428 492 SER CCC C 1
ATOM 25522 O O . SER C 1 493 ? 102.728 -42.567 -7.098 1.000 33.688 492 SER CCC O 1
ATOM 25530 N N . ARG C 1 494 ? 101.395 -43.483 -5.496 1.000 33.573 493 ARG CCC N 1
ATOM 25531 C CA . ARG C 1 494 ? 100.213 -42.603 -5.689 1.000 35.289 493 ARG CCC CA 1
ATOM 25532 C C . ARG C 1 494 ? 100.030 -41.672 -4.484 1.000 35.543 493 ARG CCC C 1
ATOM 25533 O O . ARG C 1 494 ? 98.960 -41.054 -4.394 1.000 35.014 493 ARG CCC O 1
ATOM 25554 N N . GLY C 1 495 ? 101.040 -41.563 -3.614 1.000 34.423 494 GLY CCC N 1
ATOM 25555 C CA . GLY C 1 495 ? 101.061 -40.628 -2.471 1.000 35.271 494 GLY CCC CA 1
ATOM 25556 C C . GLY C 1 495 ? 100.185 -41.071 -1.303 1.000 34.346 494 GLY CCC C 1
ATOM 25557 O O . GLY C 1 495 ? 99.962 -40.241 -0.417 1.000 33.771 494 GLY CCC O 1
ATOM 25561 N N . ARG C 1 496 ? 99.756 -42.337 -1.265 1.000 35.176 495 ARG CCC N 1
ATOM 25562 C CA . ARG C 1 496 ? 98.858 -42.895 -0.216 1.000 35.810 495 ARG CCC CA 1
ATOM 25563 C C . ARG C 1 496 ? 99.678 -43.578 0.887 1.000 35.006 495 ARG CCC C 1
ATOM 25564 O O . ARG C 1 496 ? 100.728 -44.193 0.576 1.000 30.711 495 ARG CCC O 1
ATOM 25585 N N . ILE C 1 497 ? 99.186 -43.466 2.122 1.000 32.713 496 ILE CCC N 1
ATOM 25586 C CA . ILE C 1 497 ? 99.724 -44.120 3.351 1.000 32.385 496 ILE CCC CA 1
ATOM 25587 C C . ILE C 1 497 ? 98.628 -45.025 3.923 1.000 31.653 496 ILE CCC C 1
ATOM 25588 O O . ILE C 1 497 ? 97.488 -44.556 4.051 1.000 29.498 496 ILE CCC O 1
ATOM 25604 N N . ARG C 1 498 ? 98.957 -46.277 4.243 1.000 30.927 497 ARG CCC N 1
ATOM 25605 C CA . ARG C 1 498 ? 98.048 -47.189 4.980 1.000 31.433 497 ARG CCC CA 1
ATOM 25606 C C . ARG C 1 498 ? 98.346 -47.091 6.479 1.000 30.716 497 ARG CCC C 1
ATOM 25607 O O . ARG C 1 498 ? 99.515 -46.866 6.852 1.000 30.351 497 ARG CCC O 1
ATOM 25628 N N . ASN C 1 499 ? 97.313 -47.265 7.299 1.000 28.184 498 ASN CCC N 1
ATOM 25629 C CA . ASN C 1 499 ? 97.461 -47.465 8.757 1.000 27.902 498 ASN CCC CA 1
ATOM 25630 C C . ASN C 1 499 ? 98.187 -48.797 8.971 1.000 27.990 498 ASN CCC C 1
ATOM 25631 O O . ASN C 1 499 ? 98.126 -49.681 8.070 1.000 26.549 498 ASN CCC O 1
ATOM 25642 N N . GLY C 1 500 ? 98.868 -48.918 10.109 1.000 27.294 499 GLY CCC N 1
ATOM 25643 C CA . GLY C 1 500 ? 99.673 -50.096 10.463 1.000 26.368 499 GLY CCC CA 1
ATOM 25644 C C . GLY C 1 500 ? 99.173 -50.752 11.736 1.000 26.954 499 GLY CCC C 1
ATOM 25645 O O . GLY C 1 500 ? 97.950 -50.888 11.912 1.000 27.502 499 GLY CCC O 1
ATOM 25649 N N . THR C 1 501 ? 100.105 -51.147 12.596 1.000 26.462 500 THR CCC N 1
ATOM 25650 C CA . THR C 1 501 ? 99.865 -52.066 13.726 1.000 25.020 500 THR CCC CA 1
ATOM 25651 C C . THR C 1 501 ? 100.592 -51.528 14.956 1.000 25.030 500 THR CCC C 1
ATOM 25652 O O . THR C 1 501 ? 101.758 -51.110 14.823 1.000 23.122 500 THR CCC O 1
ATOM 25663 N N . MET C 1 502 ? 99.915 -51.549 16.106 1.000 24.534 501 MET CCC N 1
ATOM 25664 C CA . MET C 1 502 ? 100.532 -51.312 17.430 1.000 25.210 501 MET CCC CA 1
ATOM 25665 C C . MET C 1 502 ? 100.977 -52.662 17.991 1.000 24.229 501 MET CCC C 1
ATOM 25666 O O . MET C 1 502 ? 100.162 -53.599 17.994 1.000 23.871 501 MET CCC O 1
ATOM 25680 N N . LEU C 1 503 ? 102.231 -52.739 18.432 1.000 24.778 502 LEU CCC N 1
ATOM 25681 C CA . LEU C 1 503 ? 102.826 -53.938 19.068 1.000 25.414 502 LEU CCC CA 1
ATOM 25682 C C . LEU C 1 503 ? 103.273 -53.584 20.489 1.000 25.690 502 LEU CCC C 1
ATOM 25683 O O . LEU C 1 503 ? 103.566 -52.394 20.759 1.000 25.691 502 LEU CCC O 1
ATOM 25699 N N . ARG C 1 504 ? 103.305 -54.598 21.351 1.000 23.609 503 ARG CCC N 1
ATOM 25700 C CA . ARG C 1 504 ? 103.884 -54.541 22.709 1.000 23.567 503 ARG CCC CA 1
ATOM 25701 C C . ARG C 1 504 ? 105.237 -55.251 22.676 1.000 23.827 503 ARG CCC C 1
ATOM 25702 O O . ARG C 1 504 ? 105.303 -56.408 22.168 1.000 24.204 503 ARG CCC O 1
ATOM 25723 N N . VAL C 1 505 ? 106.270 -54.610 23.219 1.000 22.437 504 VAL CCC N 1
ATOM 25724 C CA . VAL C 1 505 ? 107.654 -55.163 23.219 1.000 23.112 504 VAL CCC CA 1
ATOM 25725 C C . VAL C 1 505 ? 108.021 -55.554 24.653 1.000 22.342 504 VAL CCC C 1
ATOM 25726 O O . VAL C 1 505 ? 107.729 -54.780 25.599 1.000 21.998 504 VAL CCC O 1
ATOM 25739 N N . TYR C 1 506 ? 108.597 -56.744 24.791 1.000 22.990 505 TYR CCC N 1
ATOM 25740 C CA . TYR C 1 506 ? 109.071 -57.334 26.068 1.000 23.624 505 TYR CCC CA 1
ATOM 25741 C C . TYR C 1 506 ? 110.545 -57.724 25.931 1.000 25.043 505 TYR CCC C 1
ATOM 25742 O O . TYR C 1 506 ? 110.904 -58.383 24.919 1.000 24.562 505 TYR CCC O 1
ATOM 25760 N N . VAL C 1 507 ? 111.370 -57.348 26.912 1.000 24.371 506 VAL CCC N 1
ATOM 25761 C CA . VAL C 1 507 ? 112.803 -57.757 26.980 1.000 24.921 506 VAL CCC CA 1
ATOM 25762 C C . VAL C 1 507 ? 112.914 -58.898 27.985 1.000 24.750 506 VAL CCC C 1
ATOM 25763 O O . VAL C 1 507 ? 112.128 -58.966 28.932 1.000 23.764 506 VAL CCC O 1
ATOM 25776 N N . PRO C 1 508 ? 113.895 -59.813 27.816 1.000 25.800 507 PRO CCC N 1
ATOM 25777 C CA . PRO C 1 508 ? 114.163 -60.838 28.819 1.000 27.102 507 PRO CCC CA 1
ATOM 25778 C C . PRO C 1 508 ? 114.549 -60.167 30.141 1.000 26.037 507 PRO CCC C 1
ATOM 25779 O O . PRO C 1 508 ? 115.192 -59.133 30.094 1.000 24.003 507 PRO CCC O 1
ATOM 25790 N N . GLY C 1 509 ? 114.151 -60.772 31.265 1.000 28.479 508 GLY CCC N 1
ATOM 25791 C CA . GLY C 1 509 ? 114.409 -60.267 32.633 1.000 28.566 508 GLY CCC CA 1
ATOM 25792 C C . GLY C 1 509 ? 115.891 -60.078 32.905 1.000 27.793 508 GLY CCC C 1
ATOM 25793 O O . GLY C 1 509 ? 116.240 -59.235 33.744 1.000 28.129 508 GLY CCC O 1
ATOM 25797 N N . THR C 1 510 ? 116.741 -60.812 32.190 1.000 27.558 509 THR CCC N 1
ATOM 25798 C CA . THR C 1 510 ? 118.221 -60.755 32.308 1.000 29.052 509 THR CCC CA 1
ATOM 25799 C C . THR C 1 510 ? 118.762 -59.376 31.894 1.000 28.980 509 THR CCC C 1
ATOM 25800 O O . THR C 1 510 ? 119.936 -59.116 32.184 1.000 30.950 509 THR CCC O 1
ATOM 25811 N N . ALA C 1 511 ? 117.957 -58.518 31.253 1.000 28.709 510 ALA CCC N 1
ATOM 25812 C CA . ALA C 1 511 ? 118.408 -57.221 30.694 1.000 28.254 510 ALA CCC CA 1
ATOM 25813 C C . ALA C 1 511 ? 117.977 -56.028 31.568 1.000 27.769 510 ALA CCC C 1
ATOM 25814 O O . ALA C 1 511 ? 118.343 -54.886 31.204 1.000 26.299 510 ALA CCC O 1
ATOM 25821 N N . THR C 1 512 ? 117.288 -56.254 32.693 1.000 27.732 511 THR CCC N 1
ATOM 25822 C CA . THR C 1 512 ? 116.662 -55.176 33.507 1.000 30.082 511 THR CCC CA 1
ATOM 25823 C C . THR C 1 512 ? 117.723 -54.192 34.034 1.000 30.030 511 THR CCC C 1
ATOM 25824 O O . THR C 1 512 ? 117.369 -53.014 34.180 1.000 30.863 511 THR CCC O 1
ATOM 25835 N N . ALA C 1 513 ? 118.974 -54.619 34.260 1.000 29.702 512 ALA CCC N 1
ATOM 25836 C CA . ALA C 1 513 ? 120.064 -53.738 34.760 1.000 29.235 512 ALA CCC CA 1
ATOM 25837 C C . ALA C 1 513 ? 120.564 -52.819 33.634 1.000 28.975 512 ALA CCC C 1
ATOM 25838 O O . ALA C 1 513 ? 121.297 -51.868 33.936 1.000 27.478 512 ALA CCC O 1
ATOM 25845 N N . TYR C 1 514 ? 120.158 -53.063 32.385 1.000 28.626 513 TYR CCC N 1
ATOM 25846 C CA . TYR C 1 514 ? 120.653 -52.327 31.193 1.000 28.728 513 TYR CCC CA 1
ATOM 25847 C C . TYR C 1 514 ? 119.526 -51.490 30.573 1.000 27.252 513 TYR CCC C 1
ATOM 25848 O O . TYR C 1 514 ? 119.673 -51.071 29.410 1.000 25.675 513 TYR CCC O 1
ATOM 25866 N N . LEU C 1 515 ? 118.442 -51.251 31.321 1.000 26.354 514 LEU CCC N 1
ATOM 25867 C CA . LEU C 1 515 ? 117.315 -50.380 30.897 1.000 27.717 514 LEU CCC CA 1
ATOM 25868 C C . LEU C 1 515 ? 117.524 -49.007 31.542 1.000 28.242 514 LEU CCC C 1
ATOM 25869 O O . LEU C 1 515 ? 117.095 -48.810 32.686 1.000 29.257 514 LEU CCC O 1
ATOM 25885 N N . TYR C 1 516 ? 118.199 -48.112 30.822 1.000 28.920 515 TYR CCC N 1
ATOM 25886 C CA . TYR C 1 516 ? 118.675 -46.802 31.327 1.000 28.679 515 TYR CCC CA 1
ATOM 25887 C C . TYR C 1 516 ? 117.699 -45.695 30.945 1.000 29.726 515 TYR CCC C 1
ATOM 25888 O O . TYR C 1 516 ? 116.960 -45.832 29.938 1.000 28.804 515 TYR CCC O 1
ATOM 25906 N N . GLU C 1 517 ? 117.694 -44.626 31.746 1.000 31.187 516 GLU CCC N 1
ATOM 25907 C CA . GLU C 1 517 ? 116.888 -43.404 31.493 1.000 31.465 516 GLU CCC CA 1
ATOM 25908 C C . GLU C 1 517 ? 117.722 -42.159 31.812 1.000 32.224 516 GLU CCC C 1
ATOM 25909 O O . GLU C 1 517 ? 118.420 -42.147 32.844 1.000 32.629 516 GLU CCC O 1
ATOM 25921 N N . THR C 1 518 ? 117.613 -41.161 30.932 1.000 33.550 517 THR CCC N 1
ATOM 25922 C CA . THR C 1 518 ? 118.246 -39.818 30.993 1.000 34.201 517 THR CCC CA 1
ATOM 25923 C C . THR C 1 518 ? 117.144 -38.761 30.901 1.000 34.848 517 THR CCC C 1
ATOM 25924 O O . THR C 1 518 ? 116.082 -39.013 30.318 1.000 33.711 517 THR CCC O 1
ATOM 25935 N N . PRO C 1 519 ? 117.334 -37.558 31.496 1.000 35.811 518 PRO CCC N 1
ATOM 25936 C CA . PRO C 1 519 ? 116.451 -36.424 31.221 1.000 35.028 518 PRO CCC CA 1
ATOM 25937 C C . PRO C 1 519 ? 116.812 -35.698 29.916 1.000 33.600 518 PRO CCC C 1
ATOM 25938 O O . PRO C 1 519 ? 116.036 -34.868 29.488 1.000 35.543 518 PRO CCC O 1
ATOM 25949 N N . LEU C 1 520 ? 117.961 -36.025 29.316 1.000 33.913 519 LEU CCC N 1
ATOM 25950 C CA . LEU C 1 520 ? 118.431 -35.422 28.039 1.000 35.781 519 LEU CCC CA 1
ATOM 25951 C C . LEU C 1 520 ? 117.608 -35.989 26.870 1.000 35.859 519 LEU CCC C 1
ATOM 25952 O O . LEU C 1 520 ? 117.059 -37.104 27.009 1.000 35.198 519 LEU CCC O 1
ATOM 25968 N N . THR C 1 521 ? 117.525 -35.236 25.771 1.000 33.435 520 THR CCC N 1
ATOM 25969 C CA . THR C 1 521 ? 116.711 -35.548 24.567 1.000 35.343 520 THR CCC CA 1
ATOM 25970 C C . THR C 1 521 ? 117.397 -36.650 23.754 1.000 34.723 520 THR CCC C 1
ATOM 25971 O O . THR C 1 521 ? 118.595 -36.510 23.467 1.000 35.245 520 THR CCC O 1
ATOM 25982 N N . LEU C 1 522 ? 116.658 -37.691 23.364 1.000 37.133 521 LEU CCC N 1
ATOM 25983 C CA . LEU C 1 522 ? 117.182 -38.766 22.480 1.000 36.972 521 LEU CCC CA 1
ATOM 25984 C C . LEU C 1 522 ? 117.559 -38.149 21.136 1.000 37.916 521 LEU CCC C 1
ATOM 25985 O O . LEU C 1 522 ? 116.857 -37.217 20.701 1.000 36.352 521 LEU CCC O 1
ATOM 26001 N N . ALA C 1 523 ? 118.643 -38.636 20.531 1.000 38.584 522 ALA CCC N 1
ATOM 26002 C CA . ALA C 1 523 ? 119.102 -38.282 19.166 1.000 41.597 522 ALA CCC CA 1
ATOM 26003 C C . ALA C 1 523 ? 119.726 -36.883 19.151 1.000 41.929 522 ALA CCC C 1
ATOM 26004 O O . ALA C 1 523 ? 120.100 -36.433 18.060 1.000 43.253 522 ALA CCC O 1
ATOM 26011 N N . ASP C 1 524 ? 119.848 -36.229 20.309 1.000 42.762 523 ASP CCC N 1
ATOM 26012 C CA . ASP C 1 524 ? 120.503 -34.901 20.451 1.000 42.165 523 ASP CCC CA 1
ATOM 26013 C C . ASP C 1 524 ? 122.012 -35.122 20.484 1.000 41.175 523 ASP CCC C 1
ATOM 26014 O O . ASP C 1 524 ? 122.510 -35.801 21.380 1.000 39.101 523 ASP CCC O 1
ATOM 26023 N N . PRO C 1 525 ? 122.787 -34.573 19.519 1.000 43.326 524 PRO CCC N 1
ATOM 26024 C CA . PRO C 1 525 ? 124.245 -34.733 19.513 1.000 43.793 524 PRO CCC CA 1
ATOM 26025 C C . PRO C 1 525 ? 124.930 -34.243 20.799 1.000 44.556 524 PRO CCC C 1
ATOM 26026 O O . PRO C 1 525 ? 125.972 -34.762 21.138 1.000 46.517 524 PRO CCC O 1
ATOM 26037 N N . GLU C 1 526 ? 124.329 -33.270 21.488 1.000 47.374 525 GLU CCC N 1
ATOM 26038 C CA . GLU C 1 526 ? 124.856 -32.724 22.770 1.000 52.076 525 GLU CCC CA 1
ATOM 26039 C C . GLU C 1 526 ? 124.692 -33.758 23.895 1.000 48.142 525 GLU CCC C 1
ATOM 26040 O O . GLU C 1 526 ? 125.390 -33.602 24.906 1.000 49.617 525 GLU CCC O 1
ATOM 26052 N N . ALA C 1 527 ? 123.838 -34.777 23.718 1.000 43.557 526 ALA CCC N 1
ATOM 26053 C CA . ALA C 1 527 ? 123.488 -35.783 24.754 1.000 41.594 526 ALA CCC CA 1
ATOM 26054 C C . ALA C 1 527 ? 124.358 -37.044 24.639 1.000 39.780 526 ALA CCC C 1
ATOM 26055 O O . ALA C 1 527 ? 124.265 -37.900 25.548 1.000 38.634 526 ALA CCC O 1
ATOM 26062 N N . VAL C 1 528 ? 125.178 -37.153 23.590 1.000 39.188 527 VAL CCC N 1
ATOM 26063 C CA . VAL C 1 528 ? 125.919 -38.400 23.229 1.000 39.025 527 VAL CCC CA 1
ATOM 26064 C C . VAL C 1 528 ? 126.875 -38.783 24.369 1.000 39.760 527 VAL CCC C 1
ATOM 26065 O O . VAL C 1 528 ? 126.874 -39.964 24.773 1.000 37.326 527 VAL CCC O 1
ATOM 26078 N N . ASP C 1 529 ? 127.662 -37.829 24.870 1.000 41.070 528 ASP CCC N 1
ATOM 26079 C CA . ASP C 1 529 ? 128.718 -38.091 25.885 1.000 41.109 528 ASP CCC CA 1
ATOM 26080 C C . ASP C 1 529 ? 128.060 -38.465 27.217 1.000 38.134 528 ASP CCC C 1
ATOM 26081 O O . ASP C 1 529 ? 128.540 -39.423 27.840 1.000 37.149 528 ASP CCC O 1
ATOM 26090 N N . ALA C 1 530 ? 126.983 -37.779 27.611 1.000 37.405 529 ALA CCC N 1
ATOM 26091 C CA . ALA C 1 530 ? 126.237 -38.022 28.872 1.000 37.206 529 ALA CCC CA 1
ATOM 26092 C C . ALA C 1 530 ? 125.548 -39.397 28.851 1.000 37.544 529 ALA CCC C 1
ATOM 26093 O O . ALA C 1 530 ? 125.450 -40.033 29.922 1.000 36.614 529 ALA CCC O 1
ATOM 26100 N N . VAL C 1 531 ? 125.041 -39.842 27.699 1.000 36.946 530 VAL CCC N 1
ATOM 26101 C CA . VAL C 1 531 ? 124.396 -41.186 27.597 1.000 36.241 530 VAL CCC CA 1
ATOM 26102 C C . VAL C 1 531 ? 125.497 -42.247 27.649 1.000 35.372 530 VAL CCC C 1
ATOM 26103 O O . VAL C 1 531 ? 125.302 -43.259 28.358 1.000 34.144 530 VAL CCC O 1
ATOM 26116 N N . GLY C 1 532 ? 126.618 -42.005 26.964 1.000 34.941 531 GLY CCC N 1
ATOM 26117 C CA . GLY C 1 532 ? 127.825 -42.849 27.041 1.000 37.632 531 GLY CCC CA 1
ATOM 26118 C C . GLY C 1 532 ? 128.278 -43.053 28.481 1.000 40.689 531 GLY CCC C 1
ATOM 26119 O O . GLY C 1 532 ? 128.611 -44.201 28.844 1.000 42.082 531 GLY CCC O 1
ATOM 26123 N N . HIS C 1 533 ? 128.304 -41.983 29.278 1.000 41.047 532 HIS CCC N 1
ATOM 26124 C CA . HIS C 1 533 ? 128.717 -42.017 30.708 1.000 43.460 532 HIS CCC CA 1
ATOM 26125 C C . HIS C 1 533 ? 127.737 -42.890 31.505 1.000 41.075 532 HIS CCC C 1
ATOM 26126 O O . HIS C 1 533 ? 128.202 -43.647 32.379 1.000 40.155 532 HIS CCC O 1
ATOM 26141 N N . LEU C 1 534 ? 126.436 -42.773 31.223 1.000 38.379 533 LEU CCC N 1
ATOM 26142 C CA . LEU C 1 534 ? 125.358 -43.502 31.944 1.000 37.196 533 LEU CCC CA 1
ATOM 26143 C C . LEU C 1 534 ? 125.499 -45.016 31.709 1.000 34.230 533 LEU CCC C 1
ATOM 26144 O O . LEU C 1 534 ? 125.334 -45.771 32.678 1.000 34.713 533 LEU CCC O 1
ATOM 26160 N N . ILE C 1 535 ? 125.811 -45.448 30.486 1.000 33.066 534 ILE CCC N 1
ATOM 26161 C CA . ILE C 1 535 ? 125.781 -46.890 30.091 1.000 33.481 534 ILE CCC CA 1
ATOM 26162 C C . ILE C 1 535 ? 127.182 -47.507 30.214 1.000 33.821 534 ILE CCC C 1
ATOM 26163 O O . ILE C 1 535 ? 127.291 -48.742 30.045 1.000 34.613 534 ILE CCC O 1
ATOM 26179 N N . GLY C 1 536 ? 128.205 -46.688 30.471 1.000 33.454 535 GLY CCC N 1
ATOM 26180 C CA . GLY C 1 536 ? 129.572 -47.133 30.805 1.000 35.319 535 GLY CCC CA 1
ATOM 26181 C C . GLY C 1 536 ? 130.470 -47.319 29.590 1.000 35.077 535 GLY CCC C 1
ATOM 26182 O O . GLY C 1 536 ? 131.568 -47.869 29.770 1.000 36.275 535 GLY CCC O 1
ATOM 26186 N N . HIS C 1 537 ? 130.039 -46.890 28.401 1.000 35.843 536 HIS CCC N 1
ATOM 26187 C CA . HIS C 1 537 ? 130.815 -46.990 27.134 1.000 36.252 536 HIS CCC CA 1
ATOM 26188 C C . HIS C 1 537 ? 130.201 -46.051 26.100 1.000 35.840 536 HIS CCC C 1
ATOM 26189 O O . HIS C 1 537 ? 129.059 -45.638 26.253 1.000 35.080 536 HIS CCC O 1
ATOM 26204 N N . PRO C 1 538 ? 130.929 -45.668 25.025 1.000 37.435 537 PRO CCC N 1
ATOM 26205 C CA . PRO C 1 538 ? 130.355 -44.809 23.989 1.000 37.248 537 PRO CCC CA 1
ATOM 26206 C C . PRO C 1 538 ? 129.212 -45.509 23.239 1.000 37.201 537 PRO CCC C 1
ATOM 26207 O O . PRO C 1 538 ? 129.298 -46.710 23.017 1.000 35.806 537 PRO CCC O 1
ATOM 26218 N N . LEU C 1 539 ? 128.173 -44.752 22.878 1.000 37.326 538 LEU CCC N 1
ATOM 26219 C CA . LEU C 1 539 ? 127.127 -45.187 21.913 1.000 35.327 538 LEU CCC CA 1
ATOM 26220 C C . LEU C 1 539 ? 127.837 -45.656 20.644 1.000 36.810 538 LEU CCC C 1
ATOM 26221 O O . LEU C 1 539 ? 128.927 -45.173 20.346 1.000 36.620 538 LEU CCC O 1
ATOM 26237 N N . PRO C 1 540 ? 127.275 -46.598 19.845 1.000 38.455 539 PRO CCC N 1
ATOM 26238 C CA . PRO C 1 540 ? 125.881 -47.030 19.958 1.000 35.645 539 PRO CCC CA 1
ATOM 26239 C C . PRO C 1 540 ? 125.566 -47.970 21.130 1.000 34.821 539 PRO CCC C 1
ATOM 26240 O O . PRO C 1 540 ? 126.478 -48.509 21.711 1.000 32.899 539 PRO CCC O 1
ATOM 26251 N N . LEU C 1 541 ? 124.271 -48.131 21.421 1.000 33.890 540 LEU CCC N 1
ATOM 26252 C CA . LEU C 1 541 ? 123.732 -49.111 22.398 1.000 32.944 540 LEU CCC CA 1
ATOM 26253 C C . LEU C 1 541 ? 124.056 -50.531 21.918 1.000 34.444 540 LEU CCC C 1
ATOM 26254 O O . LEU C 1 541 ? 123.877 -50.806 20.721 1.000 32.822 540 LEU CCC O 1
ATOM 26270 N N . GLN C 1 542 ? 124.487 -51.396 22.836 1.000 34.707 541 GLN CCC N 1
ATOM 26271 C CA . GLN C 1 542 ? 124.658 -52.854 22.606 1.000 36.262 541 GLN CCC CA 1
ATOM 26272 C C . GLN C 1 542 ? 123.436 -53.577 23.194 1.000 33.636 541 GLN CCC C 1
ATOM 26273 O O . GLN C 1 542 ? 122.330 -53.397 22.656 1.000 31.757 541 GLN CCC O 1
ATOM 26287 N N . THR C 1 543 ? 123.608 -54.355 24.262 1.000 32.540 542 THR CCC N 1
ATOM 26288 C CA . THR C 1 543 ? 122.504 -55.086 24.938 1.000 35.049 542 THR CCC CA 1
ATOM 26289 C C . THR C 1 543 ? 121.880 -54.174 25.990 1.000 33.372 542 THR CCC C 1
ATOM 26290 O O . THR C 1 543 ? 121.820 -54.578 27.166 1.000 33.996 542 THR CCC O 1
ATOM 26301 N N . GLU C 1 544 ? 121.392 -53.014 25.563 1.000 32.413 543 GLU CCC N 1
ATOM 26302 C CA . GLU C 1 544 ? 121.110 -51.860 26.443 1.000 32.565 543 GLU CCC CA 1
ATOM 26303 C C . GLU C 1 544 ? 119.959 -51.065 25.829 1.000 30.256 543 GLU CCC C 1
ATOM 26304 O O . GLU C 1 544 ? 119.802 -51.125 24.595 1.000 27.495 543 GLU CCC O 1
ATOM 26316 N N . ALA C 1 545 ? 119.158 -50.408 26.667 1.000 28.353 544 ALA CCC N 1
ATOM 26317 C CA . ALA C 1 545 ? 118.091 -49.475 26.250 1.000 27.908 544 ALA CCC CA 1
ATOM 26318 C C . ALA C 1 545 ? 118.368 -48.110 26.877 1.000 28.962 544 ALA CCC C 1
ATOM 26319 O O . ALA C 1 545 ? 118.929 -48.063 27.994 1.000 27.767 544 ALA CCC O 1
ATOM 26326 N N . ILE C 1 546 ? 117.998 -47.044 26.172 1.000 28.478 545 ILE CCC N 1
ATOM 26327 C CA . ILE C 1 546 ? 117.983 -45.665 26.735 1.000 29.585 545 ILE CCC CA 1
ATOM 26328 C C . ILE C 1 546 ? 116.576 -45.095 26.535 1.000 29.361 545 ILE CCC C 1
ATOM 26329 O O . ILE C 1 546 ? 116.037 -45.167 25.401 1.000 27.181 545 ILE CCC O 1
ATOM 26345 N N . THR C 1 547 ? 116.005 -44.578 27.621 1.000 28.380 546 THR CCC N 1
ATOM 26346 C CA . THR C 1 547 ? 114.722 -43.842 27.653 1.000 29.681 546 THR CCC CA 1
ATOM 26347 C C . THR C 1 547 ? 115.033 -42.365 27.902 1.000 30.863 546 THR CCC C 1
ATOM 26348 O O . THR C 1 547 ? 115.807 -42.058 28.822 1.000 30.340 546 THR CCC O 1
ATOM 26359 N N . GLY C 1 548 ? 114.435 -41.488 27.106 1.000 31.952 547 GLY CCC N 1
ATOM 26360 C CA . GLY C 1 548 ? 114.560 -40.031 27.258 1.000 32.148 547 GLY CCC CA 1
ATOM 26361 C C . GLY C 1 548 ? 113.416 -39.324 26.542 1.000 34.170 547 GLY CCC C 1
ATOM 26362 O O . GLY C 1 548 ? 112.707 -39.933 25.739 1.000 32.255 547 GLY CCC O 1
ATOM 26366 N N . PRO C 1 549 ? 113.177 -38.031 26.838 1.000 33.590 548 PRO CCC N 1
ATOM 26367 C CA . PRO C 1 549 ? 112.236 -37.236 26.056 1.000 35.123 548 PRO CCC CA 1
ATOM 26368 C C . PRO C 1 549 ? 112.548 -37.305 24.550 1.000 36.043 548 PRO CCC C 1
ATOM 26369 O O . PRO C 1 549 ? 113.700 -37.223 24.163 1.000 36.488 548 PRO CCC O 1
ATOM 26380 N N . GLU C 1 550 ? 111.496 -37.476 23.749 1.000 40.556 549 GLU CCC N 1
ATOM 26381 C CA . GLU C 1 550 ? 111.530 -37.590 22.263 1.000 45.272 549 GLU CCC CA 1
ATOM 26382 C C . GLU C 1 550 ? 111.973 -36.250 21.655 1.000 46.261 549 GLU CCC C 1
ATOM 26383 O O . GLU C 1 550 ? 112.556 -36.254 20.560 1.000 48.824 549 GLU CCC O 1
ATOM 26395 N N . GLU C 1 551 ? 111.706 -35.148 22.357 1.000 48.391 550 GLU CCC N 1
ATOM 26396 C CA . GLU C 1 551 ? 112.138 -33.767 22.015 1.000 52.974 550 GLU CCC CA 1
ATOM 26397 C C . GLU C 1 551 ? 112.195 -32.968 23.324 1.000 52.278 550 GLU CCC C 1
ATOM 26398 O O . GLU C 1 551 ? 111.636 -33.461 24.324 1.000 50.931 550 GLU CCC O 1
ATOM 26410 N N . ALA C 1 552 ? 112.814 -31.783 23.322 1.000 53.546 551 ALA CCC N 1
ATOM 26411 C CA . ALA C 1 552 ? 112.891 -30.872 24.492 1.000 54.367 551 ALA CCC CA 1
ATOM 26412 C C . ALA C 1 552 ? 111.495 -30.723 25.121 1.000 55.431 551 ALA CCC C 1
ATOM 26413 O O . ALA C 1 552 ? 110.542 -30.376 24.381 1.000 54.199 551 ALA CCC O 1
ATOM 26420 N N . GLY C 1 553 ? 111.378 -31.022 26.422 1.000 51.987 552 GLY CCC N 1
ATOM 26421 C CA . GLY C 1 553 ? 110.124 -30.972 27.203 1.000 51.641 552 GLY CCC CA 1
ATOM 26422 C C . GLY C 1 553 ? 109.045 -31.885 26.638 1.000 51.216 552 GLY CCC C 1
ATOM 26423 O O . GLY C 1 553 ? 107.862 -31.613 26.897 1.000 54.164 552 GLY CCC O 1
ATOM 26427 N N . GLY C 1 554 ? 109.434 -32.946 25.920 1.000 50.076 553 GLY CCC N 1
ATOM 26428 C CA . GLY C 1 554 ? 108.528 -33.802 25.127 1.000 45.099 553 GLY CCC CA 1
ATOM 26429 C C . GLY C 1 554 ? 108.241 -35.137 25.794 1.000 40.876 553 GLY CCC C 1
ATOM 26430 O O . GLY C 1 554 ? 108.728 -35.379 26.919 1.000 34.663 553 GLY CCC O 1
ATOM 26434 N N . ARG C 1 555 ? 107.479 -35.991 25.110 1.000 37.760 554 ARG CCC N 1
ATOM 26435 C CA . ARG C 1 555 ? 106.989 -37.277 25.665 1.000 38.880 554 ARG CCC CA 1
ATOM 26436 C C . ARG C 1 555 ? 108.123 -38.302 25.610 1.000 36.227 554 ARG CCC C 1
ATOM 26437 O O . ARG C 1 555 ? 109.076 -38.154 24.846 1.000 35.013 554 ARG CCC O 1
ATOM 26458 N N . PRO C 1 556 ? 108.087 -39.352 26.460 1.000 34.757 555 PRO CCC N 1
ATOM 26459 C CA . PRO C 1 556 ? 109.181 -40.317 26.525 1.000 33.850 555 PRO CCC CA 1
ATOM 26460 C C . PRO C 1 556 ? 109.237 -41.206 25.275 1.000 31.765 555 PRO CCC C 1
ATOM 26461 O O . PRO C 1 556 ? 108.211 -41.478 24.679 1.000 33.113 555 PRO CCC O 1
ATOM 26472 N N . ALA C 1 557 ? 110.441 -41.616 24.901 1.000 31.176 556 ALA CCC N 1
ATOM 26473 C CA . ALA C 1 557 ? 110.693 -42.727 23.957 1.000 30.885 556 ALA CCC CA 1
ATOM 26474 C C . ALA C 1 557 ? 111.827 -43.583 24.517 1.000 29.601 556 ALA CCC C 1
ATOM 26475 O O . ALA C 1 557 ? 112.551 -43.108 25.405 1.000 27.323 556 ALA CCC O 1
ATOM 26482 N N . THR C 1 558 ? 111.945 -44.811 24.019 1.000 29.398 557 THR CCC N 1
ATOM 26483 C CA . THR C 1 558 ? 113.005 -45.778 24.390 1.000 27.870 557 THR CCC CA 1
ATOM 26484 C C . THR C 1 558 ? 113.623 -46.330 23.106 1.000 27.360 557 THR CCC C 1
ATOM 26485 O O . THR C 1 558 ? 112.853 -46.741 22.212 1.000 27.949 557 THR CCC O 1
ATOM 26496 N N . ILE C 1 559 ? 114.950 -46.323 23.014 1.000 26.861 558 ILE CCC N 1
ATOM 26497 C CA . ILE C 1 559 ? 115.703 -47.043 21.948 1.000 26.594 558 ILE CCC CA 1
ATOM 26498 C C . ILE C 1 559 ? 116.291 -48.314 22.571 1.000 26.371 558 ILE CCC C 1
ATOM 26499 O O . ILE C 1 559 ? 117.049 -48.197 23.556 1.000 23.669 558 ILE CCC O 1
ATOM 26515 N N . LEU C 1 560 ? 115.918 -49.478 22.035 1.000 26.069 559 LEU CCC N 1
ATOM 26516 C CA . LEU C 1 560 ? 116.573 -50.772 22.340 1.000 26.009 559 LEU CCC CA 1
ATOM 26517 C C . LEU C 1 560 ? 117.739 -50.928 21.376 1.000 25.233 559 LEU CCC C 1
ATOM 26518 O O . LEU C 1 560 ? 117.472 -50.946 20.156 1.000 26.613 559 LEU CCC O 1
ATOM 26534 N N . GLY C 1 561 ? 118.960 -51.054 21.892 1.000 23.455 560 GLY CCC N 1
ATOM 26535 C CA . GLY C 1 561 ? 120.119 -51.461 21.080 1.000 24.663 560 GLY CCC CA 1
ATOM 26536 C C . GLY C 1 561 ? 119.784 -52.736 20.320 1.000 24.455 560 GLY CCC C 1
ATOM 26537 O O . GLY C 1 561 ? 119.075 -53.600 20.885 1.000 24.094 560 GLY CCC O 1
ATOM 26541 N N . TRP C 1 562 ? 120.224 -52.847 19.068 1.000 25.249 561 TRP CCC N 1
ATOM 26542 C CA . TRP C 1 562 ? 119.840 -53.972 18.173 1.000 25.250 561 TRP CCC CA 1
ATOM 26543 C C . TRP C 1 562 ? 120.160 -55.321 18.825 1.000 26.098 561 TRP CCC C 1
ATOM 26544 O O . TRP C 1 562 ? 119.365 -56.270 18.647 1.000 23.082 561 TRP CCC O 1
ATOM 26565 N N . GLU C 1 563 ? 121.270 -55.412 19.558 1.000 27.781 562 GLU CCC N 1
ATOM 26566 C CA . GLU C 1 563 ? 121.681 -56.677 20.215 1.000 30.173 562 GLU CCC CA 1
ATOM 26567 C C . GLU C 1 563 ? 120.642 -57.054 21.283 1.000 28.408 562 GLU CCC C 1
ATOM 26568 O O . GLU C 1 563 ? 120.303 -58.243 21.366 1.000 27.415 562 GLU CCC O 1
ATOM 26580 N N . LEU C 1 564 ? 120.119 -56.085 22.039 1.000 26.525 563 LEU CCC N 1
ATOM 26581 C CA . LEU C 1 564 ? 119.011 -56.325 22.997 1.000 26.556 563 LEU CCC CA 1
ATOM 26582 C C . LEU C 1 564 ? 117.703 -56.580 22.233 1.000 25.768 563 LEU CCC C 1
ATOM 26583 O O . LEU C 1 564 ? 116.975 -57.530 22.604 1.000 23.670 563 LEU CCC O 1
ATOM 26599 N N . ALA C 1 565 ? 117.411 -55.773 21.206 1.000 24.384 564 ALA CCC N 1
ATOM 26600 C CA . ALA C 1 565 ? 116.163 -55.853 20.412 1.000 24.823 564 ALA CCC CA 1
ATOM 26601 C C . ALA C 1 565 ? 115.978 -57.269 19.840 1.000 24.962 564 ALA CCC C 1
ATOM 26602 O O . ALA C 1 565 ? 114.832 -57.746 19.880 1.000 23.332 564 ALA CCC O 1
ATOM 26609 N N . GLU C 1 566 ? 117.054 -57.918 19.364 1.000 26.162 565 GLU CCC N 1
ATOM 26610 C CA . GLU C 1 566 ? 117.037 -59.299 18.789 1.000 29.174 565 GLU CCC CA 1
ATOM 26611 C C . GLU C 1 566 ? 116.462 -60.301 19.802 1.000 28.841 565 GLU CCC C 1
ATOM 26612 O O . GLU C 1 566 ? 115.799 -61.262 19.362 1.000 27.973 565 GLU CCC O 1
ATOM 26624 N N . GLN C 1 567 ? 116.735 -60.117 21.100 1.000 28.866 566 GLN CCC N 1
ATOM 26625 C CA . GLN C 1 567 ? 116.229 -61.005 22.186 1.000 30.377 566 GLN CCC CA 1
ATOM 26626 C C . GLN C 1 567 ? 114.852 -60.555 22.674 1.000 27.419 566 GLN CCC C 1
ATOM 26627 O O . GLN C 1 567 ? 114.242 -61.308 23.460 1.000 27.079 566 GLN CCC O 1
ATOM 26641 N N . ALA C 1 568 ? 114.400 -59.357 22.294 1.000 25.922 567 ALA CCC N 1
ATOM 26642 C CA . ALA C 1 568 ? 113.082 -58.827 22.705 1.000 25.843 567 ALA CCC CA 1
ATOM 26643 C C . ALA C 1 568 ? 112.005 -59.577 21.923 1.000 26.020 567 ALA CCC C 1
ATOM 26644 O O . ALA C 1 568 ? 112.330 -60.152 20.854 1.000 26.627 567 ALA CCC O 1
ATOM 26651 N N . VAL C 1 569 ? 110.803 -59.642 22.494 1.000 25.184 568 VAL CCC N 1
ATOM 26652 C CA . VAL C 1 569 ? 109.601 -60.280 21.889 1.000 25.417 568 VAL CCC CA 1
ATOM 26653 C C . VAL C 1 569 ? 108.583 -59.177 21.618 1.000 25.460 568 VAL CCC C 1
ATOM 26654 O O . VAL C 1 569 ? 108.331 -58.359 22.533 1.000 24.672 568 VAL CCC O 1
ATOM 26667 N N . ALA C 1 570 ? 107.980 -59.198 20.428 1.000 25.169 569 ALA CCC N 1
ATOM 26668 C CA . ALA C 1 570 ? 106.858 -58.319 20.048 1.000 24.523 569 ALA CCC CA 1
ATOM 26669 C C . ALA C 1 570 ? 105.603 -59.172 19.854 1.000 23.825 569 ALA CCC C 1
ATOM 26670 O O . ALA C 1 570 ? 105.644 -60.136 19.062 1.000 22.933 569 ALA CCC O 1
ATOM 26677 N N . ILE C 1 571 ? 104.536 -58.845 20.583 1.000 24.024 570 ILE CCC N 1
ATOM 26678 C CA . ILE C 1 571 ? 103.174 -59.412 20.371 1.000 24.503 570 ILE CCC CA 1
ATOM 26679 C C . ILE C 1 571 ? 102.256 -58.257 19.984 1.000 24.623 570 ILE CCC C 1
ATOM 26680 O O . ILE C 1 571 ? 102.580 -57.100 20.238 1.000 25.485 570 ILE CCC O 1
ATOM 26696 N N . PRO C 1 572 ? 101.105 -58.515 19.327 1.000 24.766 571 PRO CCC N 1
ATOM 26697 C CA . PRO C 1 572 ? 100.165 -57.449 19.000 1.000 26.380 571 PRO CCC CA 1
ATOM 26698 C C . PRO C 1 572 ? 99.590 -56.754 20.243 1.000 26.813 571 PRO CCC C 1
ATOM 26699 O O . PRO C 1 572 ? 99.397 -57.393 21.261 1.000 26.464 571 PRO CCC O 1
ATOM 26710 N N . SER C 1 573 ? 99.350 -55.451 20.130 1.000 26.975 572 SER CCC N 1
ATOM 26711 C CA . SER C 1 573 ? 98.501 -54.676 21.069 1.000 27.513 572 SER CCC CA 1
ATOM 26712 C C . SER C 1 573 ? 97.028 -54.929 20.727 1.000 27.903 572 SER CCC C 1
ATOM 26713 O O . SER C 1 573 ? 96.755 -55.437 19.615 1.000 28.519 572 SER CCC O 1
ATOM 26721 N N . THR C 1 574 ? 96.115 -54.599 21.648 1.000 27.672 573 THR CCC N 1
ATOM 26722 C CA . THR C 1 574 ? 94.658 -54.489 21.379 1.000 27.186 573 THR CCC CA 1
ATOM 26723 C C . THR C 1 574 ? 94.299 -53.019 21.138 1.000 27.001 573 THR CCC C 1
ATOM 26724 O O . THR C 1 574 ? 93.109 -52.738 20.992 1.000 30.047 573 THR CCC O 1
ATOM 26735 N N . ILE C 1 575 ? 95.282 -52.116 21.129 1.000 27.209 574 ILE CCC N 1
ATOM 26736 C CA . ILE C 1 575 ? 95.092 -50.714 20.659 1.000 28.051 574 ILE CCC CA 1
ATOM 26737 C C . ILE C 1 575 ? 95.057 -50.761 19.137 1.000 29.531 574 ILE CCC C 1
ATOM 26738 O O . ILE C 1 575 ? 96.081 -51.044 18.518 1.000 29.100 574 ILE CCC O 1
ATOM 26754 N N . PRO C 1 576 ? 93.888 -50.529 18.493 1.000 30.244 575 PRO CCC N 1
ATOM 26755 C CA . PRO C 1 576 ? 93.804 -50.537 17.034 1.000 31.046 575 PRO CCC CA 1
ATOM 26756 C C . PRO C 1 576 ? 94.311 -49.214 16.439 1.000 30.067 575 PRO CCC C 1
ATOM 26757 O O . PRO C 1 576 ? 94.293 -48.206 17.127 1.000 27.950 575 PRO CCC O 1
ATOM 26768 N N . THR C 1 577 ? 94.769 -49.249 15.186 1.000 30.135 576 THR CCC N 1
ATOM 26769 C CA . THR C 1 577 ? 94.945 -48.036 14.347 1.000 30.409 576 THR CCC CA 1
ATOM 26770 C C . THR C 1 577 ? 93.581 -47.723 13.724 1.000 31.070 576 THR CCC C 1
ATOM 26771 O O . THR C 1 577 ? 92.855 -48.670 13.344 1.000 30.897 576 THR CCC O 1
ATOM 26782 N N . ASP C 1 578 ? 93.213 -46.446 13.701 1.000 33.998 577 ASP CCC N 1
ATOM 26783 C CA . ASP C 1 578 ? 91.896 -45.991 13.190 1.000 34.592 577 ASP CCC CA 1
ATOM 26784 C C . ASP C 1 578 ? 92.022 -45.869 11.676 1.000 34.114 577 ASP CCC C 1
ATOM 26785 O O . ASP C 1 578 ? 92.694 -44.964 11.195 1.000 34.177 577 ASP CCC O 1
ATOM 26794 N N . PRO C 1 579 ? 91.392 -46.775 10.890 1.000 36.749 578 PRO CCC N 1
ATOM 26795 C CA . PRO C 1 579 ? 91.542 -46.765 9.434 1.000 38.556 578 PRO CCC CA 1
ATOM 26796 C C . PRO C 1 579 ? 90.870 -45.557 8.755 1.000 41.156 578 PRO CCC C 1
ATOM 26797 O O . PRO C 1 579 ? 91.248 -45.239 7.643 1.000 42.862 578 PRO CCC O 1
ATOM 26808 N N . SER C 1 580 ? 89.933 -44.896 9.444 1.000 41.867 579 SER CCC N 1
ATOM 26809 C CA . SER C 1 580 ? 89.185 -43.710 8.944 1.000 43.215 579 SER CCC CA 1
ATOM 26810 C C . SER C 1 580 ? 89.987 -42.423 9.183 1.000 42.300 579 SER CCC C 1
ATOM 26811 O O . SER C 1 580 ? 89.630 -41.402 8.590 1.000 41.910 579 SER CCC O 1
ATOM 26819 N N . ASN C 1 581 ? 91.021 -42.460 10.028 1.000 43.005 580 ASN CCC N 1
ATOM 26820 C CA . ASN C 1 581 ? 91.779 -41.249 10.439 1.000 42.383 580 ASN CCC CA 1
ATOM 26821 C C . ASN C 1 581 ? 93.288 -41.508 10.331 1.000 40.840 580 ASN CCC C 1
ATOM 26822 O O . ASN C 1 581 ? 94.009 -41.300 11.331 1.000 39.204 580 ASN CCC O 1
ATOM 26833 N N . ILE C 1 582 ? 93.760 -41.886 9.141 1.000 39.810 581 ILE CCC N 1
ATOM 26834 C CA . ILE C 1 582 ? 95.199 -42.196 8.877 1.000 38.298 581 ILE CCC CA 1
ATOM 26835 C C . ILE C 1 582 ? 96.024 -40.918 9.079 1.000 36.762 581 ILE CCC C 1
ATOM 26836 O O . ILE C 1 582 ? 95.682 -39.898 8.481 1.000 34.984 581 ILE CCC O 1
ATOM 26852 N N . GLY C 1 583 ? 97.082 -40.978 9.893 1.000 36.137 582 GLY CCC N 1
ATOM 26853 C CA . GLY C 1 583 ? 97.916 -39.813 10.249 1.000 37.047 582 GLY CCC CA 1
ATOM 26854 C C . GLY C 1 583 ? 97.412 -39.083 11.490 1.000 39.154 582 GLY CCC C 1
ATOM 26855 O O . GLY C 1 583 ? 98.101 -38.139 11.931 1.000 39.932 582 GLY CCC O 1
ATOM 26859 N N . GLY C 1 584 ? 96.270 -39.500 12.056 1.000 39.421 583 GLY CCC N 1
ATOM 26860 C CA . GLY C 1 584 ? 95.671 -38.874 13.251 1.000 38.968 583 GLY CCC CA 1
ATOM 26861 C C . GLY C 1 584 ? 96.400 -39.265 14.528 1.000 40.176 583 GLY CCC C 1
ATOM 26862 O O . GLY C 1 584 ? 97.257 -40.164 14.481 1.000 39.826 583 GLY CCC O 1
ATOM 26866 N N . ASP C 1 585 ? 96.059 -38.620 15.642 1.000 40.387 584 ASP CCC N 1
ATOM 26867 C CA . ASP C 1 585 ? 96.635 -38.900 16.983 1.000 40.130 584 ASP CCC CA 1
ATOM 26868 C C . ASP C 1 585 ? 95.787 -39.972 17.668 1.000 37.678 584 ASP CCC C 1
ATOM 26869 O O . ASP C 1 585 ? 94.570 -40.046 17.388 1.000 35.504 584 ASP CCC O 1
ATOM 26878 N N . LEU C 1 586 ? 96.419 -40.795 18.505 1.000 34.568 585 LEU CCC N 1
ATOM 26879 C CA . LEU C 1 586 ? 95.733 -41.885 19.242 1.000 34.492 585 LEU CCC CA 1
ATOM 26880 C C . LEU C 1 586 ? 94.612 -41.282 20.097 1.000 35.385 585 LEU CCC C 1
ATOM 26881 O O . LEU C 1 586 ? 94.897 -40.355 20.871 1.000 35.550 585 LEU CCC O 1
ATOM 26897 N N . ASP C 1 587 ? 93.387 -41.785 19.959 1.000 36.557 586 ASP CCC N 1
ATOM 26898 C CA . ASP C 1 587 ? 92.283 -41.450 20.894 1.000 39.334 586 ASP CCC CA 1
ATOM 26899 C C . ASP C 1 587 ? 92.444 -42.333 22.128 1.000 37.511 586 ASP CCC C 1
ATOM 26900 O O . ASP C 1 587 ? 92.318 -43.547 22.024 1.000 34.215 586 ASP CCC O 1
ATOM 26909 N N . PRO C 1 588 ? 92.742 -41.776 23.326 1.000 40.122 587 PRO CCC N 1
ATOM 26910 C CA . PRO C 1 588 ? 92.979 -42.605 24.511 1.000 39.854 587 PRO CCC CA 1
ATOM 26911 C C . PRO C 1 588 ? 91.796 -43.506 24.899 1.000 39.448 587 PRO CCC C 1
ATOM 26912 O O . PRO C 1 588 ? 92.037 -44.520 25.507 1.000 39.677 587 PRO CCC O 1
ATOM 26923 N N . SER C 1 589 ? 90.564 -43.152 24.520 1.000 40.350 588 SER CCC N 1
ATOM 26924 C CA . SER C 1 589 ? 89.345 -43.951 24.830 1.000 41.916 588 SER CCC CA 1
ATOM 26925 C C . SER C 1 589 ? 89.374 -45.280 24.063 1.000 39.602 588 SER CCC C 1
ATOM 26926 O O . SER C 1 589 ? 88.594 -46.180 24.415 1.000 38.018 588 SER CCC O 1
ATOM 26934 N N . SER C 1 590 ? 90.242 -45.405 23.052 1.000 38.389 589 SER CCC N 1
ATOM 26935 C CA . SER C 1 590 ? 90.332 -46.603 22.176 1.000 37.169 589 SER CCC CA 1
ATOM 26936 C C . SER C 1 590 ? 91.240 -47.660 22.816 1.000 36.089 589 SER CCC C 1
ATOM 26937 O O . SER C 1 590 ? 91.219 -48.809 22.328 1.000 35.861 589 SER CCC O 1
ATOM 26945 N N . ILE C 1 591 ? 92.004 -47.281 23.849 1.000 34.252 590 ILE CCC N 1
ATOM 26946 C CA . ILE C 1 591 ? 92.903 -48.193 24.619 1.000 34.850 590 ILE CCC CA 1
ATOM 26947 C C . ILE C 1 591 ? 92.042 -49.025 25.568 1.000 36.842 590 ILE CCC C 1
ATOM 26948 O O . ILE C 1 591 ? 91.482 -48.484 26.514 1.000 38.645 590 ILE CCC O 1
ATOM 26964 N N . PRO C 1 592 ? 91.892 -50.354 25.368 1.000 35.740 591 PRO CCC N 1
ATOM 26965 C CA . PRO C 1 592 ? 91.172 -51.184 26.336 1.000 35.652 591 PRO CCC CA 1
ATOM 26966 C C . PRO C 1 592 ? 91.789 -51.099 27.742 1.000 36.291 591 PRO CCC C 1
ATOM 26967 O O . PRO C 1 592 ? 92.999 -51.087 27.851 1.000 34.701 591 PRO CCC O 1
ATOM 26978 N N . ASP C 1 593 ? 90.950 -51.026 28.782 1.000 37.386 592 ASP CCC N 1
ATOM 26979 C CA . ASP C 1 593 ? 91.402 -50.965 30.200 1.000 37.316 592 ASP CCC CA 1
ATOM 26980 C C . ASP C 1 593 ? 92.191 -52.237 30.528 1.000 35.640 592 ASP CCC C 1
ATOM 26981 O O . ASP C 1 593 ? 93.154 -52.144 31.312 1.000 33.157 592 ASP CCC O 1
ATOM 26990 N N . GLU C 1 594 ? 91.808 -53.378 29.946 1.000 36.414 593 GLU CCC N 1
ATOM 26991 C CA . GLU C 1 594 ? 92.495 -54.680 30.178 1.000 40.096 593 GLU CCC CA 1
ATOM 26992 C C . GLU C 1 594 ? 93.971 -54.552 29.791 1.000 35.581 593 GLU CCC C 1
ATOM 26993 O O . GLU C 1 594 ? 94.815 -55.101 30.513 1.000 35.347 593 GLU CCC O 1
ATOM 27005 N N . GLU C 1 595 ? 94.273 -53.806 28.727 1.000 34.404 594 GLU CCC N 1
ATOM 27006 C CA . GLU C 1 595 ? 95.666 -53.600 28.253 1.000 33.533 594 GLU CCC CA 1
ATOM 27007 C C . GLU C 1 595 ? 96.388 -52.598 29.166 1.000 32.448 594 GLU CCC C 1
ATOM 27008 O O . GLU C 1 595 ? 97.551 -52.851 29.507 1.000 32.441 594 GLU CCC O 1
ATOM 27020 N N . SER C 1 596 ? 95.743 -51.490 29.531 1.000 33.831 595 SER CCC N 1
ATOM 27021 C CA . SER C 1 596 ? 96.298 -50.485 30.480 1.000 36.039 595 SER CCC CA 1
ATOM 27022 C C . SER C 1 596 ? 96.768 -51.190 31.759 1.000 34.354 595 SER CCC C 1
ATOM 27023 O O . SER C 1 596 ? 97.855 -50.851 32.252 1.000 35.106 595 SER CCC O 1
ATOM 27031 N N . ASP C 1 597 ? 95.984 -52.152 32.250 1.000 34.843 596 ASP CCC N 1
ATOM 27032 C CA . ASP C 1 597 ? 96.216 -52.858 33.542 1.000 37.186 596 ASP CCC CA 1
ATOM 27033 C C . ASP C 1 597 ? 97.488 -53.721 33.489 1.000 36.384 596 ASP CCC C 1
ATOM 27034 O O . ASP C 1 597 ? 98.009 -54.027 34.570 1.000 36.049 596 ASP CCC O 1
ATOM 27043 N N . ILE C 1 598 ? 97.975 -54.113 32.303 1.000 36.010 597 ILE CCC N 1
ATOM 27044 C CA . ILE C 1 598 ? 99.177 -54.996 32.168 1.000 33.847 597 ILE CCC CA 1
ATOM 27045 C C . ILE C 1 598 ? 100.372 -54.194 31.643 1.000 32.147 597 ILE CCC C 1
ATOM 27046 O O . ILE C 1 598 ? 101.382 -54.825 31.282 1.000 34.925 597 ILE CCC O 1
ATOM 27062 N N . SER C 1 599 ? 100.298 -52.863 31.611 1.000 30.378 598 SER CCC N 1
ATOM 27063 C CA . SER C 1 599 ? 101.306 -52.027 30.902 1.000 31.954 598 SER CCC CA 1
ATOM 27064 C C . SER C 1 599 ? 102.173 -51.211 31.865 1.000 30.519 598 SER CCC C 1
ATOM 27065 O O . SER C 1 599 ? 102.800 -50.241 31.396 1.000 31.119 598 SER CCC O 1
ATOM 27073 N N . ALA C 1 600 ? 102.297 -51.643 33.127 1.000 31.588 599 ALA CCC N 1
ATOM 27074 C CA . ALA C 1 600 ? 103.334 -51.154 34.070 1.000 32.500 599 ALA CCC CA 1
ATOM 27075 C C . ALA C 1 600 ? 104.698 -51.211 33.373 1.000 32.918 599 ALA CCC C 1
ATOM 27076 O O . ALA C 1 600 ? 104.993 -52.257 32.749 1.000 32.503 599 ALA CCC O 1
ATOM 27083 N N . LEU C 1 601 ? 105.481 -50.132 33.471 1.000 32.421 600 LEU CCC N 1
ATOM 27084 C CA . LEU C 1 601 ? 106.800 -49.981 32.801 1.000 33.565 600 LEU CCC CA 1
ATOM 27085 C C . LEU C 1 601 ? 107.920 -50.277 33.793 1.000 35.627 600 LEU CCC C 1
ATOM 27086 O O . LEU C 1 601 ? 107.681 -50.353 34.995 1.000 34.609 600 LEU CCC O 1
ATOM 27102 N N . PRO C 1 602 ? 109.169 -50.504 33.330 1.000 35.889 601 PRO CCC N 1
ATOM 27103 C CA . PRO C 1 602 ? 110.256 -50.857 34.240 1.000 36.102 601 PRO CCC CA 1
ATOM 27104 C C . PRO C 1 602 ? 110.707 -49.687 35.126 1.000 36.793 601 PRO CCC C 1
ATOM 27105 O O . PRO C 1 602 ? 110.385 -48.538 34.834 1.000 35.258 601 PRO CCC O 1
ATOM 27116 N N . ASP C 1 603 ? 111.433 -50.026 36.195 1.000 38.182 602 ASP CCC N 1
ATOM 27117 C CA . ASP C 1 603 ? 112.217 -49.085 37.035 1.000 38.159 602 ASP CCC CA 1
ATOM 27118 C C . ASP C 1 603 ? 113.558 -48.851 36.326 1.000 35.326 602 ASP CCC C 1
ATOM 27119 O O . ASP C 1 603 ? 114.483 -49.680 36.475 1.000 32.946 602 ASP CCC O 1
ATOM 27128 N N . ASN C 1 604 ? 113.656 -47.772 35.549 1.000 34.364 603 ASN CCC N 1
ATOM 27129 C CA . ASN C 1 604 ? 114.832 -47.503 34.681 1.000 32.978 603 ASN CCC CA 1
ATOM 27130 C C . ASN C 1 604 ? 116.008 -47.072 35.556 1.000 33.274 603 ASN CCC C 1
ATOM 27131 O O . ASN C 1 604 ? 115.766 -46.446 36.606 1.000 34.854 603 ASN CCC O 1
ATOM 27142 N N . VAL C 1 605 ? 117.220 -47.417 35.125 1.000 32.119 604 VAL CCC N 1
ATOM 27143 C CA . VAL C 1 605 ? 118.504 -47.059 35.789 1.000 32.827 604 VAL CCC CA 1
ATOM 27144 C C . VAL C 1 605 ? 118.904 -45.646 35.345 1.000 34.547 604 VAL CCC C 1
ATOM 27145 O O . VAL C 1 605 ? 119.108 -45.436 34.121 1.000 31.377 604 VAL CCC O 1
ATOM 27158 N N . THR C 1 606 ? 119.031 -44.723 36.307 1.000 34.174 605 THR CCC N 1
ATOM 27159 C CA . THR C 1 606 ? 119.237 -43.268 36.072 1.000 36.543 605 THR CCC CA 1
ATOM 27160 C C . THR C 1 606 ? 120.660 -42.833 36.451 1.000 37.557 605 THR CCC C 1
ATOM 27161 O O . THR C 1 606 ? 120.982 -41.655 36.214 1.000 38.138 605 THR CCC O 1
ATOM 27172 N N . LYS C 1 607 ? 121.479 -43.734 37.001 1.000 38.284 606 LYS CCC N 1
ATOM 27173 C CA . LYS C 1 607 ? 122.900 -43.475 37.345 1.000 39.754 606 LYS CCC CA 1
ATOM 27174 C C . LYS C 1 607 ? 123.730 -44.664 36.889 1.000 36.716 606 LYS CCC C 1
ATOM 27175 O O . LYS C 1 607 ? 123.252 -45.792 36.897 1.000 37.185 606 LYS CCC O 1
ATOM 27194 N N . PRO C 1 608 ? 124.993 -44.444 36.473 1.000 34.033 607 PRO CCC N 1
ATOM 27195 C CA . PRO C 1 608 ? 125.845 -45.535 36.011 1.000 34.170 607 PRO CCC CA 1
ATOM 27196 C C . PRO C 1 608 ? 126.115 -46.542 37.137 1.000 34.416 607 PRO CCC C 1
ATOM 27197 O O . PRO C 1 608 ? 126.025 -46.171 38.293 1.000 34.786 607 PRO CCC O 1
ATOM 27208 N N . HIS C 1 609 ? 126.437 -47.785 36.778 1.000 35.062 608 HIS CCC N 1
ATOM 27209 C CA . HIS C 1 609 ? 126.646 -48.894 37.746 1.000 35.663 608 HIS CCC CA 1
ATOM 27210 C C . HIS C 1 609 ? 127.943 -48.653 38.534 1.000 37.189 608 HIS CCC C 1
ATOM 27211 O O . HIS C 1 609 ? 127.991 -49.085 39.702 1.000 33.670 608 HIS CCC O 1
ATOM 27226 N N . HIS C 1 610 ? 128.939 -47.983 37.931 1.000 37.597 609 HIS CCC N 1
ATOM 27227 C CA . HIS C 1 610 ? 130.289 -47.761 38.523 1.000 40.442 609 HIS CCC CA 1
ATOM 27228 C C . HIS C 1 610 ? 130.751 -46.316 38.298 1.000 42.335 609 HIS CCC C 1
ATOM 27229 O O . HIS C 1 610 ? 130.105 -45.618 37.518 1.000 45.815 609 HIS CCC O 1
#

B-factor: mean 36.66, std 11.65, range [14.07, 134.85]

Radius of gyration: 46.28 Å; Cα contacts (8 Å, |Δi|>4): 4301; chains: 3; bounding box: 122×145×69 Å

Sequence (1809 aa):
VNEAFDLWQECATHCQLDLSQGIRSSELDLTPLFETSNEEGILHYSMLLGEGNEGLKLAIDNALTLHTTHSTINFTSETAESGPRSYSYIRKGENNWSLNWLVPVGDDAPASIKIFFLEQDAVGLNRYISPIYSIEVSNNLLNSLAHKSTFYIRAFSMVNISSAGVSYVAAPQQHHRQKRWSEWHTGKLLCFLDPFDAFYNYVTQHTCNPDDTWEGQIYRVLAGNPATLDTTAPSTTPAVISHRIHFDRGNSLASLTAHQVCGIPLESLARTRHPRGWEELNNCGYPVRNLVSLFILARLSWDRVEQVIHNALTNPTPGNALDDAIREAPERARVTLTLAAAQVNQFDNQAAGNTPEQAQSADVVSLSCSAGALHCSAPADSANALLEREHPNGANFLGAGEAVSFTTRGTRNWSSARLNHAHQQLIARGYVFVGYHGSSLEGAQSIVFGGIRTRTQALDDVWQGLYISGDPAVAYGYAQDQEPDSRGRIRNGTMLRVYVPGTATAYLYETPLTLADPEAVDAVGHLIGHPLPLQTEAITGPEEAGGRPATILGWELAEQAVAIPSTIPTDPSNIGGDLDPSSIPDEESDISALPDNVTKPHHVNEAFDLWQECATHCQLDLSQGIRSSELDLTPLFETSNEEGILHYSMLLGEGNEGLKLAIDNALTLHTTHSTINFTSETAESGPRSYSYIRKGENNWSLNWLVPVGDDAPASIKIFFLEQDAVGLNRYISPIYSIEVSNNLLNSLAHKSTFYIRAFSMVNISSAGVSYVAAPQQHHRQKRWSEWHTGKLLCFLDPFDAFYNYVTQHTCNPDDTWEGQIYRVLAGNPATLDTTAPSTTPAVISHRIHFDRGNSLASLTAHQVCGIPLESLARTRHPRGWEELNNCGYPVRNLVSLFILARLSWDRVEQVIHNALTNPTPGNALDDAIREAPERARVTLTLAAAQVNQFDNQAAGNTPEQAQSADVVSLSCSAGALHCSAPADSANALLEREHPNGANFLGAGEAVSFTTRGTRNWSSARLNHAHQQLIARGYVFVGYHGSSLEGAQSIVFGGIRTRTQALDDVWQGLYISGDPAVAYGYAQDQEPDSRGRIRNGTMLRVYVPGTATAYLYETPLTLADPEAVDAVGHLIGHPLPLQTEAITGPEEAGGRPATILGWELAEQAVAIPSTIPTDPSNIGGDLDPSSIPDEESDISALPDNVTKPHHVNEAFDLWQECATHCQLDLSQGIRSSELDLTPLFETSNEEGILHYSMLLGEGNEGLKLAIDNALTLHTTHSTINFTSETAESGPRSYSYIRKGENNWSLNWLVPVGDDAPASIKIFFLEQDAVGLNRYISPIYSIEVSNNLLNSLAHKSTFYIRAFSMVNISSAGVSYVAAPQQHHRQKRWSEWHTGKLLCFLDPFDAFYNYVTQHTCNPDDTWEGQIYRVLAGNPATLDTTAPSTTPAVISHRIHFDRGNSLASLTAHQVCGIPLESLARTRHPRGWEELNNCGYPVRNLVSLFILARLSWDRVEQVIHNALTNPTPGNALDDAIREAPERARVTLTLAAAQVNQFDNQAAGNTPEQAQSADVVSLSCSAGALHCSAPADSANALLEREHPNGANFLGAGEAVSFTTRGTRNWSSARLNHAHQQLIARGYVFVGYHGSSLEGAQSIVFGGIRTRTQALDDVWQGLYISGDPAVAYGYAQDQEPDSRGRIRNGTMLRVYVPGTATAYLYETPLTLADPEAVDAVGHLIGHPLPLQTEAITGPEEAGGRPATILGWELAEQAVAIPSTIPTDPSNIGGDLDPSSIPDEESDISALPDNVTKPHH

Secondary structure (P-SEA, 3-state):
ccccccccccccccccccccccbbbbbbccccccccccccbbbbbbbbbccccccccccccccbbbbbcccccccccccccccbbbbbbbcccccbbbbbbbbbbccccccbbbbbcccccccccccccccbbbbbccaaaaaaaacbbbbbbbccccccccccbbbbbbccccccccccccccccccccccccccaaaaaaaccccccccccccccccccccccccccccccccccbbbbbbbbbbcccaaaaaaaaaaaaccccccccccccccccccccccaaaaaaaaaaaaaaccccccaaaaaaaaacccccccaaaaaaaacaaaaaaaaaaaaaaaaaaaacccccccccccccbbbbbbccccccbbbbcccccccccccccccccccccccccccccccccccccaaaaaaaaaaaaaabbbbcbbbbbcaaaaaaaacccbbbbbcccccccccbbbbccaaaaaaacccccccccbbbbbbbbbbbbccccccccbbbbccccccccaaaaaaaaaccccccccccccccccccbbbbbbccaaaaaabbbbbbcccccccccccccccccccaaaaaacccccccccccc/ccccccccccccccccccccccbbbbbbccccccccccccbbbbbbcccccccccccccccccbbbbbcccccccccccccccbbbbbbbbccccbbbbbbbbbbccccccbbbbbbbbbcccccccccccbbbbbccaaaaaaaacbbbbbbbcccbbbbcccbbbbbbccccccccccccccccccccccccccaaaaaaaccccccccccccccccccccccccccccccccccbbbbbbbbbbcccaaaaaaaaaaaaccccccccccccccccccccccaaaaaaaaaaaaaaccccccaaaaaaaaacccccccaaaaaaaacaaaaaaaaaaaaaaaaaaaacccccccccccccbbbbbbcccccccccccccccccccccccccccccccccccccccccccccccaaaaaaaaaaaaaabbbbcbbbbbcaaaaaaaacccbbbbbcccccccccbbbbccaaaaaaacccccccccbbbbbbbbbbbbccccccccbbbbccccccccaaaaaaaaaccccccccccccccccccbbbbbbccaaaaaabbbbbbcccccccccccccccccccaaaaaacccccccccccc/ccccccccccccccccccccccbbbbbbccccccccccccbbbbbbbbbccccccccccccccbbbbbcccccccccccccccbbbbbbccccccbbbbbbbbbbccccccbbbbbbbbbcccccccccccbbbbbbcaaaaaaaacbbbbbbbcccbbbbcccbbbbbbccccccccccccccccccccccccccaaaaaaaccccccccccccccccccccccccccccccccccbbbbbbbbbbcccaaaaaaaaaaaaccccccccccccccccccccccaaaaaaaaaaaaaaccccccaaaaaaaaacccccccaaaaaaaacaaaaaaaaaaaaaaaaaaaacccccccccccccbbbbbbcccccccccccccccccccccccccccccccccccccccccccccccaaaaaaaaaaaaaabbbbcbbbbbcaaaaaaaacccbbbbbcccccccccbbbbccaaaaaaacccccccccbbbbbbbbbbbbccccccccbbbbccccccccaaaaaaaaaccccccccccccccccccbbbbbbccaaaaaabbbbbbcccccccccccccccccccaaaaaacccccccccccc

Nearest PDB structures (foldseek):
  6z5h-assembly2_BBB  TM=9.616E-01  e=4.689E-91  Aeromonas hydrophila
  6z5h-assembly1_AAA  TM=9.668E-01  e=1.691E-88  Aeromonas hydrophila
  1ikp-assembly1_A  TM=9.356E-01  e=3.257E-83  Pseudomonas aeruginosa
  1ikq-assembly1_A  TM=9.369E-01  e=4.077E-83  Pseudomonas aeruginosa
  3b82-assembly3_F  TM=9.850E-01  e=3.392E-30  Pseudomonas aeruginosa

Solvent-accessible surface area: 74208 Å² total; per-residue (Å²): 155,91,76,74,25,66,1,30,143,90,0,14,101,96,7,117,2,48,8,66,113,34,71,22,16,2,105,2,41,0,62,97,89,10,112,26,76,167,52,27,0,1,0,4,2,10,2,33,0,10,148,37,8,77,35,5,71,0,9,4,43,145,12,4,33,0,80,4,67,97,61,30,0,58,5,53,1,78,14,21,145,62,30,93,67,81,30,64,4,129,20,113,10,126,60,43,0,13,0,1,3,0,0,0,4,14,110,90,3,2,2,1,5,0,0,0,0,1,0,13,37,88,118,27,55,10,43,76,10,2,10,0,5,1,1,2,0,38,47,120,23,0,76,39,5,4,58,108,5,31,0,70,0,85,21,164,91,88,1,28,0,23,32,0,2,0,0,3,3,36,4,4,112,139,46,96,28,13,64,25,0,23,28,0,4,29,0,48,0,0,6,7,0,73,1,8,41,24,1,3,52,114,6,0,99,27,94,18,59,59,100,40,3,15,126,69,52,136,22,105,64,23,12,27,85,8,52,44,144,61,58,12,1,120,86,16,76,71,53,38,2,9,0,17,0,2,9,15,174,35,20,0,0,2,0,0,0,0,30,1,3,4,20,4,25,10,1,3,7,13,54,37,27,107,138,58,46,58,118,65,0,92,108,27,0,42,40,0,34,72,13,0,40,52,0,27,108,40,180,58,55,26,138,106,2,45,16,12,4,26,58,0,14,88,42,50,83,123,73,63,59,10,19,67,30,0,79,154,26,18,10,52,0,8,0,0,0,3,5,0,4,6,13,5,84,56,4,52,115,46,37,118,58,12,51,48,112,89,0,49,59,12,7,1,2,5,0,2,2,14,37,26,47,38,106,12,86,38,43,100,67,2,36,90,0,0,11,18,58,38,28,22,27,0,42,75,0,12,37,99,60,127,87,9,38,20,43,30,132,21,45,127,66,23,62,32,71,30,2,49,112,0,19,102,59,0,81,78,120,37,20,44,7,8,0,5,23,5,10,2,18,37,0,0,52,5,13,0,48,9,7,4,35,37,50,46,50,97,67,79,107,43,2,44,0,9,64,5,0,18,40,22,30,7,4,22,49,131,3,42,10,97,47,56,31,42,192,55,92,51,74,5,5,6,3,0,0,0,0,0,12,28,72,0,61,49,73,4,5,60,11,119,68,29,8,53,20,52,115,3,37,125,48,1,8,132,14,11,65,49,108,11,66,10,88,6,10,2,0,13,0,28,60,112,91,88,29,121,59,7,10,0,0,0,30,63,0,0,32,11,2,0,0,0,0,4,23,4,70,14,62,52,97,90,72,67,31,146,15,85,103,100,40,29,41,116,89,2,60,118,33,20,90,84,32,141,40,33,83,159,45,94,208,173,90,75,77,20,79,1,24,142,90,0,18,99,95,8,120,3,63,8,66,136,37,64,26,15,2,102,1,39,0,66,101,90,13,129,31,74,163,53,25,0,0,0,3,1,9,1,31,0,9,133,29,8,75,34,6,67,1,9,4,41,142,11,4,33,0,64,4,67,104,63,30,0,57,5,49,1,76,14,21,134,66,30,88,65,81,30,62,4,127,20,112,10,126,60,46,0,14,0,1,3,0,0,0,4,15,110,83,2,3,2,2,5,0,0,0,0,1,0,13,37,90,123,30,52,11,44,73,11,1,9,0,5,1,1,2,0,37,46,124,26,1,81,41,4,4,62,104,5,33,0,70,0,75,40,167,98,65,0,21,0,21,32,0,1,0,0,3,3,35,4,4,116,140,32,99,41,20,68,23,0,20,27,0,4,31,0,48,0,0,5,4,0,76,3,8,41,20,2,4,53,100,6,0,104,23,96,16,62,60,90,38,4,12,124,63,52,126,22,103,69,18,12,26,81,8,50,43,140,63,57,9,1,118,88,15,76,66,53,41,2,10,0,18,0,3,9,13,180,28,20,0,0,1,0,0,1,0,30,1,2,3,18,2,30,10,1,2,4,10,68,29,22,101,135,76,39,104,115,72,2,88,106,27,0,40,40,1,25,71,12,0,36,51,1,26,111,46,176,59,54,28,137,105,4,56,91,10,4,114,59,0,18,87,106,48,80,128,69,63,59,10,11,72,28,0,78,151,26,16,12,51,0,7,0,0,0,4,4,0,4,7,13,5,84,56,4,64,116,49,37,117,54,15,48,52,120,93,0,59,54,13,6,1,2,5,0,2,1,14,35,27,38,52,113,14,89,34,47,100,65,2,36,90,0,0,12,19,60,34,32,23,26,0,42,75,0,14,55,100,63,130,85,11,41,19,45,37,220,21,45,134,62,23,62,34,61,31,2,45,144,2,22,103,75,0,80,76,118,37,18,41,8,7,0,5,24,4,10,3,18,37,1,0,46,5,15,0,46,9,7,4,32,38,52,55,82,86,107,135,58,60,23,67,4,10,64,3,0,19,39,20,31,6,4,22,49,114,3,44,10,101,93,56,31,41,182,57,132,59,78,6,4,6,2,0,0,1,0,0,11,29,76,0,58,50,72,5,4,64,9,121,73,32,4,15,52,56,94,2,40,126,46,0,9,134,12,12,64,44,108,12,56,10,89,6,12,2,0,14,1,32,42,98,91,91,26,122,65,0,11,6,0,0,27,67,0,0,35,13,2,0,1,0,0,6,23,4,71,14,66,69,108,85,76,60,19,134,18,83,103,102,39,38,41,116,88,1,59,120,32,21,91,84,31,143,39,32,87,158,46,94,204,162,76,81,79,20,72,2,22,140,88,0,16,100,99,8,120,2,61,7,79,114,31,72,26,15,2,108,2,43,0,64,100,90,12,102,24,67,157,57,27,0,0,0,3,3,10,1,32,0,9,130,32,6,76,34,5,66,0,11,4,42,146,12,4,33,0,60,4,69,99,61,30,0,57,5,54,1,77,15,19,142,60,31,88,69,79,27,64,4,129,20,108,13,120,56,43,1,14,0,1,3,0,0,0,4,14,107,91,3,3,2,2,5,0,0,0,0,1,0,13,39,90,124,28,55,12,46,72,9,2,10,0,5,1,1,3,1,37,50,122,25,1,73,41,4,4,60,109,4,32,0,71,0,81,42,171,92,82,0,19,0,18,30,0,1,0,0,4,3,35,5,4,115,139,37,138,37,28,81,24,0,18,28,0,4,29,0,47,0,0,5,5,0,72,3,9,42,22,2,4,52,110,6,0,104,27,92,17,57,59,91,40,3,13,126,66,51,128,15,108,68,20,11,28,82,8,53,39,140,59,56,10,1,121,84,16,76,69,54,40,2,10,0,16,0,2,8,15,180,34,24,0,0,2,0,0,0,0,29,1,2,2,21,3,28,11,3,2,6,12,65,36,25,107,143,75,43,98,107,79,1,95,101,26,0,34,42,1,24,67,12,0,35,51,0,27,110,43,173,70,55,22,133,137,3,62,92,19,6,116,59,0,11,87,101,48,78,124,70,59,60,8,10,66,28,0,56,157,24,17,9,53,0,16,0,0,0,5,5,0,3,9,13,5,83,54,4,60,117,49,37,117,54,15,47,45,110,89,0,45,58,14,5,1,2,5,0,2,2,12,36,30,38,45,112,13,84,36,47,100,64,2,35,88,0,0,11,18,58,36,30,21,27,0,41,75,0,14,38,102,62,128,85,11,41,20,30,48,98,19,47,143,72,22,65,28,72,31,2,53,116,0,23,102,58,0,76,79,113,40,18,41,6,8,0,5,21,4,12,4,18,35,0,0,44,5,15,0,47,9,8,4,35,42,53,47,67,85,139,131,61,56,22,49,3,10,65,2,0,19,42,22,31,4,4,20,47,109,3,44,10,111,96,53,35,22,70,54,130,60,78,6,4,7,3,0,0,0,0,0,12,28,73,0,60,49,68,5,4,64,11,122,72,31,7,59,47,113,164,4,41,124,46,0,8,131,12,11,66,44,111,11,73,9,86,6,10,1,0,13,1,30,48,111,94,92,25,120,66,0,10,6,0,0,30,63,0,0,34,11,2,0,0,0,0,5,22,4,52,12,38,20,76,81,81,61,22,135,13,84,101,100,20,33,23,115,89,2,60,120,31,20,88,89,34,144,35,32,85,157,44,91,208

Foldseek 3Di:
DQLEDACQPQALAKDWAFQPVDKHKYKPFLAVQDDLVVFWWKKKFKKKWFPQPAQKWKDKAPAKIWGHHQFWIKMWGAAAPQGIDIDIWGDPERGMKMWIKMQTGDQFTFQWMWTKIFHAHPVRFGADITATEIGRHHLVCSVCVNGIIMMMMHHCGTIMIHNGFMKIWTFDPVDPSQLRCLCVQAPLQLCLAQQCVVVLCAQAVDHNPCSRRVNPTDIGTRTRGHDRHHRHDPPHHHAKHKHWAAASVLQQLLLLLLCLLQLGRSSVSGDRSDDDDDPSCVVGRVLLSVLVVLVVVVVDQLLCQVVLLVCLQAPNDPPRPNSVSCLVPVLSSQSRSQQSSQLLVVLCVLDVPRHSNLQRRFIEMEISHHPLPLDRDDPNSCSSHRYDYDADAQQNQQPDWDDWAKDLVWTPTRDLVSVLSSLVVQVVSQWFWAAKAAAARSRQSSCHSNNQAGGDDPADQQLDARKGALDVQVNQLHNKRPFARSVRDIGGHFMKIKIFHNSLQQQEAEEQDARSDPVCQVVVCQQNVHGGDAALHKYWYAPDNVHHIMIGGHRSRRRNMYIHTAQQTRDRVDVSDTRDPVSHDVSRVVSSDHGPHRHHHPD/DQLEDACQPQQLAKDWADQPVWKHKYKPFLAVQDDLVVFWWKKKFKKKWFPQNAQKWKDKAPAKIWHHHQFWIKMWGAAAPQGIDIDIWGDPERGMKMWIKMQTGDQFTFQWMWTKIFHAYPVRFGADITATEIGRHHLCVSVCVNGIIMMMMHRVGIIMIGNGFMKIWTFDPVDPSQLRCLCVQDPLQLLLAQQCQVVLCAQAVDHSPCSRRVNPTDTGTRTRGHDRHHRHDPVHHHDKHKHWHAASVLQQLLLLLLCLLQLGRSSVSGDHSDPDADDSCVVGRVLLSVLVVLVVVVVDQLVCLVVLLVCLLAPNDPPRPNSVSCLVPVLSSQSRSQQSSVLQVVLCVLDPVRHSNLQRRFIEMEISHHPLPLDRDDDNSCSSHRYDYDADAQVNLQDDWDDWAKDLVWTPTDDLVSVLSSLCVQVVQQWFWAFKAAAARSNQSSCHSNNAAGGDDPDPDLLDAGKGALDQQVNQLHNKRPFARSVRDIGGHFMKIKIFHNSLQQQEAEEQDERPPPVCQVVVCQQNVHGGDAALHKYWYAPGVVHHIMMGGHRSRRRNMYIHGAQQTRDRVQVSDTRDPVSRDVSRVVSSDHGPHRHHHPD/DQQEDACLPQFLAKDWFFQPVHKHKYKPFLAVQDDLVVFWWKKKFKKKWFPQPAQKWKDKAVAKIWHHHQFWIKMWGAAAPQGIDIDIWGDPERGMKMWIKMQTGDQFYFQWMWTKIFHAHPVRFGADITATEIGRHHPVVSVCVNGMIMMMMHGVHIIMIGNGFMKIWTFDPVDDSQLRCLCVQAPLQLLLAQQCLVVLCQQFVDHSPCVRRVNPTDTGTRTRRHDRHHRHDPPHHHDKHKHWAAASVLQQLLLLLLCLQQLTRSSVSGDHSDDDDDPSCVVGRVLLSVLVVLVVVVVDQLLCLVVLLVCLLAPNDPPRPNSVSCLVPVLSSQSRSQQSSQLLVVLCVLDPVSHSNLQRRFIEMEISHHPLDLDRDDPNSCSSHRYDYDADAQQNQQDDWDDWAKDLVGTPTRDLVSVLSSLVVCVVQQWFWAAKAAAASSNQSSCHSNHQAGGDDPPPDLLDAGKGALDQQVNQLHNKRPFARSVRDIGGHFMKIKIFHNSLLQQQAEEQDARPDPVCQVVVCQQNVHGGDDALHKYWYAPDVVHGIMMGGHRSRRRNMYIHGAQQTRDSVDPSDTRDVVSHDVSRVVSSDHGPHRHHHPD